Protein 1MTY (pdb70)

InterPro domains:
  IPR003430 Propane/methane/phenol/toluene hydroxylase [PF02332] (72-306)
  IPR009078 Ferritin-like superfamily [SSF47240] (7-388)
  IPR012078 Methane/phenol monooxygenase, hydroxylase component [PIRSF000040] (25-363)
  IPR012078 Methane/phenol monooxygenase, hydroxylase component [cd01058] (42-368)
  IPR012348 Ribonucleotide reductase-like [G3DSA:1.10.620.20] (6-389)
  IPR054956 Methane monooxygenase component A beta chain [NF045802] (4-389)

Radius of gyration: 40.79 Å; Cα contacts (8 Å, |Δi|>4): 3927; chains: 6; bounding box: 79×116×106 Å

CATH classification: 1.10.620.20

Structure (mmCIF, N/CA/C/O backbone):
data_1MTY
#
_entry.id   1MTY
#
_cell.length_a   61.700
_cell.length_b   109.600
_cell.length_c   330.200
_cell.angle_alpha   90.00
_cell.angle_beta   90.00
_cell.angle_gamma   90.00
#
_symmetry.space_group_name_H-M   'P 21 21 21'
#
loop_
_entity.id
_entity.type
_entity.pdbx_description
1 polymer 'METHANE MONOOXYGENASE HYDROXYLASE'
2 polymer 'METHANE MONOOXYGENASE HYDROXYLASE'
3 polymer 'METHANE MONOOXYGENASE HYDROXYLASE'
4 non-polymer 'FE (III) ION'
5 water water
#
loop_
_atom_site.group_PDB
_atom_site.id
_atom_site.type_symbol
_atom_site.label_atom_id
_atom_site.label_alt_id
_atom_site.label_comp_id
_atom_site.label_asym_id
_atom_site.label_entity_id
_atom_site.label_seq_id
_atom_site.pdbx_PDB_ins_code
_atom_site.Cartn_x
_atom_site.Cartn_y
_atom_site.Cartn_z
_atom_site.occupancy
_atom_site.B_iso_or_equiv
_atom_site.auth_seq_id
_atom_site.auth_comp_id
_atom_site.auth_asym_id
_atom_site.auth_atom_id
_atom_site.pdbx_PDB_model_num
ATOM 1 N N . ALA A 1 1 ? 27.932 44.697 14.280 1.00 33.42 15 ALA D N 1
ATOM 2 C CA . ALA A 1 1 ? 27.233 45.161 15.505 1.00 34.47 15 ALA D CA 1
ATOM 3 C C . ALA A 1 1 ? 26.527 43.993 16.187 1.00 35.88 15 ALA D C 1
ATOM 4 O O . ALA A 1 1 ? 26.930 42.829 16.044 1.00 34.92 15 ALA D O 1
ATOM 9 N N . ALA A 1 2 ? 25.462 44.294 16.916 1.00 37.15 16 ALA D N 1
ATOM 10 C CA . ALA A 1 2 ? 24.733 43.244 17.609 1.00 38.61 16 ALA D CA 1
ATOM 11 C C . ALA A 1 2 ? 23.593 42.514 16.939 1.00 38.53 16 ALA D C 1
ATOM 12 O O . ALA A 1 2 ? 22.949 42.982 16.002 1.00 38.39 16 ALA D O 1
ATOM 15 N N . ASN A 1 3 ? 23.335 41.368 17.550 1.00 40.14 17 ASN D N 1
ATOM 16 C CA . ASN A 1 3 ? 22.275 40.447 17.236 1.00 37.93 17 ASN D CA 1
ATOM 17 C C . ASN A 1 3 ? 22.409 39.503 18.423 1.00 36.82 17 ASN D C 1
ATOM 18 O O . ASN A 1 3 ? 23.310 38.673 18.447 1.00 36.78 17 ASN D O 1
ATOM 26 N N . ARG A 1 4 ? 21.597 39.782 19.446 1.00 35.31 18 ARG D N 1
ATOM 27 C CA . ARG A 1 4 ? 21.503 39.086 20.734 1.00 31.69 18 ARG D CA 1
ATOM 28 C C . ARG A 1 4 ? 21.920 40.020 21.879 1.00 29.49 18 ARG D C 1
ATOM 29 O O . ARG A 1 4 ? 22.854 40.813 21.757 1.00 30.73 18 ARG D O 1
ATOM 43 N N . ALA A 1 5 ? 21.183 39.944 22.980 1.00 25.56 19 ALA D N 1
ATOM 44 C CA . ALA A 1 5 ? 21.427 40.778 24.139 1.00 22.28 19 ALA D CA 1
ATOM 45 C C . ALA A 1 5 ? 22.727 40.427 24.831 1.00 19.94 19 ALA D C 1
ATOM 46 O O . ALA A 1 5 ? 23.186 39.288 24.754 1.00 20.82 19 ALA D O 1
ATOM 49 N N . PRO A 1 6 ? 23.382 41.425 25.447 1.00 17.75 20 PRO D N 1
ATOM 50 C CA . PRO A 1 6 ? 24.642 41.174 26.152 1.00 15.81 20 PRO D CA 1
ATOM 51 C C . PRO A 1 6 ? 24.315 40.253 27.313 1.00 14.20 20 PRO D C 1
ATOM 52 O O . PRO A 1 6 ? 23.362 40.495 28.057 1.00 12.82 20 PRO D O 1
ATOM 56 N N . THR A 1 7 ? 25.092 39.191 27.438 1.00 13.33 21 THR D N 1
ATOM 57 C CA . THR A 1 7 ? 24.866 38.195 28.477 1.00 13.65 21 THR D CA 1
ATOM 58 C C . THR A 1 7 ? 26.175 37.732 29.080 1.00 10.92 21 THR D C 1
ATOM 59 O O . THR A 1 7 ? 27.238 37.868 28.482 1.00 9.48 21 THR D O 1
ATOM 65 N N . SER A 1 8 ? 26.092 37.229 30.305 1.00 10.93 22 SER D N 1
ATOM 66 C CA . SER A 1 8 ? 27.254 36.702 30.983 1.00 10.95 22 SER D CA 1
ATOM 67 C C . SER A 1 8 ? 26.779 35.568 31.894 1.00 9.72 22 SER D C 1
ATOM 68 O O . SER A 1 8 ? 25.658 35.071 31.727 1.00 10.80 22 SER D O 1
ATOM 73 N N . VAL A 1 9 ? 27.641 35.125 32.809 1.00 9.50 23 VAL D N 1
ATOM 74 C CA . VAL A 1 9 ? 27.313 34.041 33.751 1.00 8.53 23 VAL D CA 1
ATOM 75 C C . VAL A 1 9 ? 27.907 34.451 35.098 1.00 8.25 23 VAL D C 1
ATOM 76 O O . VAL A 1 9 ? 29.041 34.916 35.150 1.00 7.92 23 VAL D O 1
ATOM 81 N N . ASN A 1 10 ? 27.137 34.282 36.175 1.00 9.66 24 ASN D N 1
ATOM 82 C CA . ASN A 1 10 ? 27.597 34.689 37.502 1.00 10.50 24 ASN D CA 1
ATOM 83 C C . ASN A 1 10 ? 28.019 33.498 38.370 1.00 10.19 24 ASN D C 1
ATOM 84 O O . ASN A 1 10 ? 27.836 32.339 37.983 1.00 11.57 24 ASN D O 1
ATOM 92 N N . ALA A 1 11 ? 28.595 33.791 39.529 1.00 9.24 25 ALA D N 1
ATOM 93 C CA . ALA A 1 11 ? 29.076 32.753 40.443 1.00 8.55 25 ALA D CA 1
ATOM 94 C C . ALA A 1 11 ? 28.055 31.667 40.749 1.00 8.02 25 ALA D C 1
ATOM 95 O O . ALA A 1 11 ? 28.362 30.477 40.641 1.00 6.86 25 ALA D O 1
ATOM 98 N N . GLN A 1 12 ? 26.845 32.084 41.106 1.00 8.38 26 GLN D N 1
ATOM 99 C CA . GLN A 1 12 ? 25.779 31.153 41.450 1.00 10.58 26 GLN D CA 1
ATOM 100 C C . GLN A 1 12 ? 25.374 30.227 40.291 1.00 9.70 26 GLN D C 1
ATOM 101 O O . GLN A 1 12 ? 25.111 29.034 40.487 1.00 8.63 26 GLN D O 1
ATOM 110 N N . GLU A 1 13 ? 25.380 30.746 39.072 1.00 9.03 27 GLU D N 1
ATOM 111 C CA . GLU A 1 13 ? 25.019 29.915 37.925 1.00 8.45 27 GLU D CA 1
ATOM 112 C C . GLU A 1 13 ? 26.060 28.811 37.717 1.00 7.65 27 GLU D C 1
ATOM 113 O O . GLU A 1 13 ? 25.726 27.694 37.315 1.00 10.68 27 GLU D O 1
ATOM 120 N N . VAL A 1 14 ? 27.311 29.100 38.059 1.00 8.72 28 VAL D N 1
ATOM 121 C CA . VAL A 1 14 ? 28.366 28.096 37.961 1.00 9.53 28 VAL D CA 1
ATOM 122 C C . VAL A 1 14 ? 28.300 27.178 39.196 1.00 10.82 28 VAL D C 1
ATOM 123 O O . VAL A 1 14 ? 28.473 25.950 39.102 1.00 11.06 28 VAL D O 1
ATOM 128 N N . HIS A 1 15 ? 28.018 27.775 40.354 1.00 10.15 29 HIS D N 1
ATOM 129 C CA . HIS A 1 15 ? 27.954 27.018 41.602 1.00 9.86 29 HIS D CA 1
ATOM 130 C C . HIS A 1 15 ? 26.878 25.919 41.589 1.00 9.85 29 HIS D C 1
ATOM 131 O O . HIS A 1 15 ? 27.020 24.875 42.242 1.00 10.37 29 HIS D O 1
ATOM 141 N N . ARG A 1 16 ? 25.800 26.165 40.853 1.00 10.12 30 ARG D N 1
ATOM 142 C CA . ARG A 1 16 ? 24.713 25.204 40.725 1.00 11.74 30 ARG D CA 1
ATOM 143 C C . ARG A 1 16 ? 25.238 23.801 40.369 1.00 10.05 30 ARG D C 1
ATOM 144 O O . ARG A 1 16 ? 24.685 22.797 40.799 1.00 11.03 30 ARG D O 1
ATOM 158 N N . TRP A 1 17 ? 26.326 23.737 39.615 1.00 10.48 31 TRP D N 1
ATOM 159 C CA . TRP A 1 17 ? 26.901 22.461 39.185 1.00 10.01 31 TRP D CA 1
ATOM 160 C C . TRP A 1 17 ? 28.161 22.040 39.920 1.00 9.94 31 TRP D C 1
ATOM 161 O O . TRP A 1 17 ? 28.727 20.988 39.613 1.00 8.41 31 TRP D O 1
ATOM 174 N N . LEU A 1 18 ? 28.586 22.820 40.914 1.00 10.34 32 LEU D N 1
ATOM 175 C CA . LEU A 1 18 ? 29.810 22.486 41.646 1.00 10.18 32 LEU D CA 1
ATOM 176 C C . LEU A 1 18 ? 29.768 21.166 42.439 1.00 9.29 32 LEU D C 1
ATOM 177 O O . LEU A 1 18 ? 30.755 20.435 42.474 1.00 9.59 32 LEU D O 1
ATOM 183 N N . GLN A 1 19 ? 28.644 20.853 43.076 1.00 8.18 33 GLN D N 1
ATOM 184 C CA . GLN A 1 19 ? 28.547 19.602 43.840 1.00 9.09 33 GLN D CA 1
ATOM 185 C C . GLN A 1 19 ? 28.891 18.373 42.977 1.00 10.39 33 GLN D C 1
ATOM 186 O O . GLN A 1 19 ? 29.479 17.401 43.471 1.00 8.65 33 GLN D O 1
ATOM 195 N N . SER A 1 20 ? 28.557 18.440 41.680 1.00 9.68 34 SER D N 1
ATOM 196 C CA . SER A 1 20 ? 28.811 17.336 40.760 1.00 10.19 34 SER D CA 1
ATOM 197 C C . SER A 1 20 ? 30.257 17.195 40.309 1.00 10.15 34 SER D C 1
ATOM 198 O O . SER A 1 20 ? 30.595 16.210 39.644 1.00 11.46 34 SER D O 1
ATOM 203 N N . PHE A 1 21 ? 31.111 18.155 40.660 1.00 7.51 35 PHE D N 1
ATOM 204 C CA . PHE A 1 21 ? 32.514 18.092 40.254 1.00 7.67 35 PHE D CA 1
ATOM 205 C C . PHE A 1 21 ? 33.269 16.884 40.828 1.00 8.47 35 PHE D C 1
ATOM 206 O O . PHE A 1 21 ? 34.195 16.380 40.205 1.00 9.20 35 PHE D O 1
ATOM 215 N N . ASN A 1 22 ? 32.916 16.450 42.036 1.00 10.19 36 ASN D N 1
ATOM 216 C CA . ASN A 1 22 ? 33.604 15.321 42.657 1.00 8.89 36 ASN D CA 1
ATOM 217 C C . ASN A 1 22 ? 33.001 14.031 42.086 1.00 7.68 36 ASN D C 1
ATOM 218 O O . ASN A 1 22 ? 31.807 13.985 41.780 1.00 8.99 36 ASN D O 1
ATOM 226 N N . TRP A 1 23 ? 33.833 13.010 41.915 1.00 6.83 37 TRP D N 1
ATOM 227 C CA . TRP A 1 23 ? 33.382 11.736 41.370 1.00 7.70 37 TRP D CA 1
ATOM 228 C C . TRP A 1 23 ? 33.848 10.578 42.239 1.00 9.72 37 TRP D C 1
ATOM 229 O O . TRP A 1 23 ? 34.785 10.724 43.038 1.00 8.83 37 TRP D O 1
ATOM 242 N N . ASP A 1 24 ? 33.225 9.417 42.015 1.00 11.98 38 ASP D N 1
ATOM 243 C CA . ASP A 1 24 ? 33.483 8.196 42.767 1.00 10.96 38 ASP D CA 1
ATOM 244 C C . ASP A 1 24 ? 34.656 7.330 42.338 1.00 10.80 38 ASP D C 1
ATOM 245 O O . ASP A 1 24 ? 34.832 7.039 41.157 1.00 10.15 38 ASP D O 1
ATOM 251 N N . PHE A 1 25 ? 35.489 6.972 43.315 1.00 10.15 39 PHE D N 1
ATOM 252 C CA . PHE A 1 25 ? 36.622 6.065 43.120 1.00 9.67 39 PHE D CA 1
ATOM 253 C C . PHE A 1 25 ? 36.956 5.496 44.479 1.00 11.05 39 PHE D C 1
ATOM 254 O O . PHE A 1 25 ? 36.746 6.164 45.484 1.00 12.00 39 PHE D O 1
ATOM 263 N N . LYS A 1 26 ? 37.390 4.244 44.514 1.00 11.43 40 LYS D N 1
ATOM 264 C CA . LYS A 1 26 ? 37.690 3.550 45.768 1.00 13.57 40 LYS D CA 1
ATOM 265 C C . LYS A 1 26 ? 38.432 4.343 46.847 1.00 13.14 40 LYS D C 1
ATOM 266 O O . LYS A 1 26 ? 37.996 4.382 48.008 1.00 12.41 40 LYS D O 1
ATOM 276 N N . ASN A 1 27 ? 39.533 4.985 46.477 1.00 10.80 41 ASN D N 1
ATOM 277 C CA . ASN A 1 27 ? 40.299 5.752 47.451 1.00 12.01 41 ASN D CA 1
ATOM 278 C C . ASN A 1 27 ? 39.918 7.216 47.632 1.00 9.43 41 ASN D C 1
ATOM 279 O O . ASN A 1 27 ? 40.713 8.004 48.140 1.00 9.73 41 ASN D O 1
ATOM 287 N N . ASN A 1 28 ? 38.711 7.595 47.215 1.00 9.32 42 ASN D N 1
ATOM 288 C CA . ASN A 1 28 ? 38.285 8.976 47.390 1.00 7.23 42 ASN D CA 1
ATOM 289 C C . ASN A 1 28 ? 37.792 9.092 48.826 1.00 7.49 42 ASN D C 1
ATOM 290 O O . ASN A 1 28 ? 36.592 8.946 49.112 1.00 8.04 42 ASN D O 1
ATOM 298 N N . ARG A 1 29 ? 38.731 9.361 49.717 1.00 6.45 43 ARG D N 1
ATOM 299 C CA . ARG A 1 29 ? 38.433 9.437 51.140 1.00 8.78 43 ARG D CA 1
ATOM 300 C C . ARG A 1 29 ? 39.449 10.349 51.788 1.00 8.59 43 ARG D C 1
ATOM 301 O O . ARG A 1 29 ? 40.511 10.607 51.209 1.00 8.83 43 ARG D O 1
ATOM 315 N N . THR A 1 30 ? 39.147 10.809 53.000 1.00 9.22 44 THR D N 1
ATOM 316 C CA . THR A 1 30 ? 40.067 11.697 53.701 1.00 8.16 44 THR D CA 1
ATOM 317 C C . THR A 1 30 ? 41.378 11.009 54.071 1.00 7.06 44 THR D C 1
ATOM 318 O O . THR A 1 30 ? 41.409 9.820 54.377 1.00 7.23 44 THR D O 1
ATOM 324 N N . LYS A 1 31 ? 42.459 11.778 54.075 1.00 5.09 45 LYS D N 1
ATOM 325 C CA . LYS A 1 31 ? 43.760 11.262 54.456 1.00 7.04 45 LYS D CA 1
ATOM 326 C C . LYS A 1 31 ? 44.011 11.372 55.970 1.00 6.01 45 LYS D C 1
ATOM 327 O O . LYS A 1 31 ? 45.035 10.916 56.459 1.00 7.98 45 LYS D O 1
ATOM 337 N N . TYR A 1 32 ? 43.088 11.997 56.683 1.00 7.04 46 TYR D N 1
ATOM 338 C CA . TYR A 1 32 ? 43.230 12.218 58.120 1.00 8.58 46 TYR D CA 1
ATOM 339 C C . TYR A 1 32 ? 42.366 11.327 58.993 1.00 8.59 46 TYR D C 1
ATOM 340 O O . TYR A 1 32 ? 41.207 11.048 58.668 1.00 9.60 46 TYR D O 1
ATOM 351 N N . ALA A 1 33 ? 42.946 10.910 60.119 1.00 8.94 47 ALA D N 1
ATOM 352 C CA . ALA A 1 33 ? 42.259 10.072 61.095 1.00 8.13 47 ALA D CA 1
ATOM 353 C C . ALA A 1 33 ? 41.083 10.875 61.665 1.00 9.00 47 ALA D C 1
ATOM 354 O O . ALA A 1 33 ? 41.231 12.044 62.026 1.00 8.42 47 ALA D O 1
ATOM 357 N N . THR A 1 34 ? 39.919 10.240 61.737 1.00 9.09 48 THR D N 1
ATOM 358 C CA . THR A 1 34 ? 38.721 10.870 62.257 1.00 8.34 48 THR D CA 1
ATOM 359 C C . THR A 1 34 ? 37.716 9.793 62.679 1.00 8.65 48 THR D C 1
ATOM 360 O O . THR A 1 34 ? 37.664 8.692 62.111 1.00 9.65 48 THR D O 1
ATOM 366 N N . LYS A 1 35 ? 36.923 10.130 63.690 1.00 9.02 49 LYS D N 1
ATOM 367 C CA . LYS A 1 35 ? 35.915 9.227 64.219 1.00 8.56 49 LYS D CA 1
ATOM 368 C C . LYS A 1 35 ? 34.604 9.436 63.485 1.00 9.14 49 LYS D C 1
ATOM 369 O O . LYS A 1 35 ? 33.711 8.598 63.564 1.00 9.12 49 LYS D O 1
ATOM 379 N N . TYR A 1 36 ? 34.526 10.522 62.724 1.00 8.88 50 TYR D N 1
ATOM 380 C CA . TYR A 1 36 ? 33.301 10.917 62.043 1.00 8.89 50 TYR D CA 1
ATOM 381 C C . TYR A 1 36 ? 33.234 10.696 60.531 1.00 10.57 50 TYR D C 1
ATOM 382 O O . TYR A 1 36 ? 34.226 10.366 59.882 1.00 10.55 50 TYR D O 1
ATOM 393 N N . LYS A 1 37 ? 32.042 10.904 59.987 1.00 12.64 51 LYS D N 1
ATOM 394 C CA . LYS A 1 37 ? 31.799 10.749 58.563 1.00 13.16 51 LYS D CA 1
ATOM 395 C C . LYS A 1 37 ? 31.023 11.962 58.076 1.00 12.09 51 LYS D C 1
ATOM 396 O O . LYS A 1 37 ? 29.866 12.149 58.458 1.00 12.98 51 LYS D O 1
ATOM 406 N N . MET A 1 38 ? 31.677 12.822 57.297 1.00 11.02 52 MET D N 1
ATOM 407 C CA . MET A 1 38 ? 31.028 14.008 56.746 1.00 10.25 52 MET D CA 1
ATOM 408 C C . MET A 1 38 ? 30.207 13.538 55.552 1.00 10.10 52 MET D C 1
ATOM 409 O O . MET A 1 38 ? 30.749 12.942 54.625 1.00 11.82 52 MET D O 1
ATOM 415 N N . ALA A 1 39 ? 28.899 13.754 55.618 1.00 11.21 53 ALA D N 1
ATOM 416 C CA . ALA A 1 39 ? 27.952 13.325 54.587 1.00 11.45 53 ALA D CA 1
ATOM 417 C C . ALA A 1 39 ? 28.350 13.888 53.231 1.00 12.30 53 ALA D C 1
ATOM 418 O O . ALA A 1 39 ? 28.582 15.091 53.099 1.00 10.39 53 ALA D O 1
ATOM 421 N N . ASN A 1 40 ? 28.373 13.043 52.208 1.00 12.44 54 ASN D N 1
ATOM 422 C CA . ASN A 1 40 ? 28.795 13.534 50.903 1.00 13.67 54 ASN D CA 1
ATOM 423 C C . ASN A 1 40 ? 27.836 14.432 50.119 1.00 13.62 54 ASN D C 1
ATOM 424 O O . ASN A 1 40 ? 28.192 14.917 49.040 1.00 15.44 54 ASN D O 1
ATOM 432 N N . GLU A 1 41 ? 26.636 14.665 50.640 1.00 12.34 55 GLU D N 1
ATOM 433 C CA . GLU A 1 41 ? 25.701 15.565 49.959 1.00 15.09 55 GLU D CA 1
ATOM 434 C C . GLU A 1 41 ? 25.592 16.891 50.719 1.00 13.93 55 GLU D C 1
ATOM 435 O O . GLU A 1 41 ? 24.696 17.702 50.458 1.00 14.24 55 GLU D O 1
ATOM 442 N N . THR A 1 42 ? 26.520 17.131 51.637 1.00 12.04 56 THR D N 1
ATOM 443 C CA . THR A 1 42 ? 26.501 18.372 52.410 1.00 12.57 56 THR D CA 1
ATOM 444 C C . THR A 1 42 ? 26.631 19.611 51.500 1.00 12.35 56 THR D C 1
ATOM 445 O O . THR A 1 42 ? 27.494 19.659 50.616 1.00 10.43 56 THR D O 1
ATOM 451 N N . LYS A 1 43 ? 25.742 20.584 51.693 1.00 13.01 57 LYS D N 1
ATOM 452 C CA . LYS A 1 43 ? 25.773 21.808 50.902 1.00 14.84 57 LYS D CA 1
ATOM 453 C C . LYS A 1 43 ? 26.450 22.947 51.676 1.00 15.58 57 LYS D C 1
ATOM 454 O O . LYS A 1 43 ? 26.753 22.803 52.865 1.00 16.87 57 LYS D O 1
ATOM 464 N N . GLU A 1 44 ? 26.771 24.037 50.992 1.00 13.36 58 GLU D N 1
ATOM 465 C CA . GLU A 1 44 ? 27.393 25.172 51.655 1.00 12.46 58 GLU D CA 1
ATOM 466 C C . GLU A 1 44 ? 26.488 26.383 51.501 1.00 13.19 58 GLU D C 1
ATOM 467 O O . GLU A 1 44 ? 25.707 26.462 50.553 1.00 13.50 58 GLU D O 1
ATOM 474 N N . GLN A 1 45 ? 26.592 27.332 52.419 1.00 13.98 59 GLN D N 1
ATOM 475 C CA . GLN A 1 45 ? 25.729 28.499 52.374 1.00 16.42 59 GLN D CA 1
ATOM 476 C C . GLN A 1 45 ? 26.049 29.568 51.328 1.00 15.58 59 GLN D C 1
ATOM 477 O O . GLN A 1 45 ? 25.135 30.133 50.727 1.00 16.09 59 GLN D O 1
ATOM 486 N N . PHE A 1 46 ? 27.329 29.832 51.098 1.00 14.38 60 PHE D N 1
ATOM 487 C CA . PHE A 1 46 ? 27.727 30.860 50.142 1.00 13.88 60 PHE D CA 1
ATOM 488 C C . PHE A 1 46 ? 28.115 30.261 48.804 1.00 13.66 60 PHE D C 1
ATOM 489 O O . PHE A 1 46 ? 29.090 29.504 48.697 1.00 13.47 60 PHE D O 1
ATOM 498 N N . LYS A 1 47 ? 27.330 30.602 47.786 1.00 11.53 61 LYS D N 1
ATOM 499 C CA . LYS A 1 47 ? 27.526 30.074 46.438 1.00 12.04 61 LYS D CA 1
ATOM 500 C C . LYS A 1 47 ? 28.598 30.816 45.641 1.00 11.58 61 LYS D C 1
ATOM 501 O O . LYS A 1 47 ? 28.323 31.499 44.648 1.00 11.32 61 LYS D O 1
ATOM 511 N N . LEU A 1 48 ? 29.845 30.590 46.045 1.00 10.59 62 LEU D N 1
ATOM 512 C CA . LEU A 1 48 ? 30.975 31.256 45.435 1.00 11.36 62 LEU D CA 1
ATOM 513 C C . LEU A 1 48 ? 31.857 30.425 44.554 1.00 11.53 62 LEU D C 1
ATOM 514 O O . LEU A 1 48 ? 31.899 29.191 44.669 1.00 10.62 62 LEU D O 1
ATOM 520 N N . ILE A 1 49 ? 32.524 31.126 43.635 1.00 10.17 63 ILE D N 1
ATOM 521 C CA . ILE A 1 49 ? 33.508 30.518 42.757 1.00 10.50 63 ILE D CA 1
ATOM 522 C C . ILE A 1 49 ? 34.766 31.356 42.985 1.00 8.66 63 ILE D C 1
ATOM 523 O O . ILE A 1 49 ? 34.677 32.480 43.488 1.00 7.52 63 ILE D O 1
ATOM 529 N N . ALA A 1 50 ? 35.922 30.802 42.634 1.00 7.98 64 ALA D N 1
ATOM 530 C CA . ALA A 1 50 ? 37.210 31.467 42.843 1.00 7.80 64 ALA D CA 1
ATOM 531 C C . ALA A 1 50 ? 37.307 32.917 42.382 1.00 8.75 64 ALA D C 1
ATOM 532 O O . ALA A 1 50 ? 37.828 33.779 43.123 1.00 7.15 64 ALA D O 1
ATOM 535 N N . LYS A 1 51 ? 36.789 33.202 41.187 1.00 6.70 65 LYS D N 1
ATOM 536 C CA . LYS A 1 51 ? 36.845 34.558 40.634 1.00 6.59 65 LYS D CA 1
ATOM 537 C C . LYS A 1 51 ? 36.063 35.582 41.473 1.00 6.80 65 LYS D C 1
ATOM 538 O O . LYS A 1 51 ? 36.570 36.662 41.807 1.00 5.81 65 LYS D O 1
ATOM 548 N N . GLU A 1 52 ? 34.818 35.238 41.798 1.00 7.08 66 GLU D N 1
ATOM 549 C CA . GLU A 1 52 ? 33.949 36.131 42.565 1.00 8.67 66 GLU D CA 1
ATOM 550 C C . GLU A 1 52 ? 34.488 36.330 43.990 1.00 8.37 66 GLU D C 1
ATOM 551 O O . GLU A 1 52 ? 34.405 37.438 44.539 1.00 8.51 66 GLU D O 1
ATOM 558 N N . TYR A 1 53 ? 35.053 35.265 44.563 1.00 7.06 67 TYR D N 1
ATOM 559 C CA . TYR A 1 53 ? 35.667 35.346 45.882 1.00 6.96 67 TYR D CA 1
ATOM 560 C C . TYR A 1 53 ? 36.755 36.416 45.833 1.00 6.34 67 TYR D C 1
ATOM 561 O O . TYR A 1 53 ? 36.817 37.302 46.685 1.00 6.52 67 TYR D O 1
ATOM 572 N N . ALA A 1 54 ? 37.641 36.309 44.845 1.00 7.46 68 ALA D N 1
ATOM 573 C CA . ALA A 1 54 ? 38.727 37.265 44.693 1.00 6.41 68 ALA D CA 1
ATOM 574 C C . ALA A 1 54 ? 38.214 38.696 44.559 1.00 6.52 68 ALA D C 1
ATOM 575 O O . ALA A 1 54 ? 38.741 39.596 45.195 1.00 6.66 68 ALA D O 1
ATOM 578 N N . ARG A 1 55 ? 37.178 38.911 43.750 1.00 7.44 69 ARG D N 1
ATOM 579 C CA . ARG A 1 55 ? 36.650 40.264 43.576 1.00 8.11 69 ARG D CA 1
ATOM 580 C C . ARG A 1 55 ? 36.109 40.826 44.888 1.00 9.36 69 ARG D C 1
ATOM 581 O O . ARG A 1 55 ? 36.362 41.987 45.205 1.00 8.35 69 ARG D O 1
ATOM 595 N N . MET A 1 56 ? 35.350 40.009 45.627 1.00 10.26 70 MET D N 1
ATOM 596 C CA . MET A 1 56 ? 34.766 40.433 46.905 1.00 10.66 70 MET D CA 1
ATOM 597 C C . MET A 1 56 ? 35.847 40.977 47.827 1.00 10.98 70 MET D C 1
ATOM 598 O O . MET A 1 56 ? 35.677 42.014 48.467 1.00 12.04 70 MET D O 1
ATOM 604 N N . GLU A 1 57 ? 36.930 40.224 47.952 1.00 9.48 71 GLU D N 1
ATOM 605 C CA . GLU A 1 57 ? 38.015 40.612 48.838 1.00 9.45 71 GLU D CA 1
ATOM 606 C C . GLU A 1 57 ? 38.854 41.767 48.303 1.00 8.03 71 GLU D C 1
ATOM 607 O O . GLU A 1 57 ? 39.333 42.605 49.075 1.00 8.57 71 GLU D O 1
ATOM 614 N N . ALA A 1 58 ? 39.044 41.814 46.987 1.00 6.18 72 ALA D N 1
ATOM 615 C CA . ALA A 1 58 ? 39.817 42.893 46.373 1.00 5.93 72 ALA D CA 1
ATOM 616 C C . ALA A 1 58 ? 39.171 44.262 46.680 1.00 5.91 72 ALA D C 1
ATOM 617 O O . ALA A 1 58 ? 39.857 45.254 46.945 1.00 7.89 72 ALA D O 1
ATOM 620 N N . VAL A 1 59 ? 37.849 44.314 46.642 1.00 7.77 73 VAL D N 1
ATOM 621 C CA . VAL A 1 59 ? 37.136 45.557 46.913 1.00 8.57 73 VAL D CA 1
ATOM 622 C C . VAL A 1 59 ? 37.424 45.991 48.351 1.00 8.29 73 VAL D C 1
ATOM 623 O O . VAL A 1 59 ? 37.728 47.161 48.620 1.00 7.44 73 VAL D O 1
ATOM 628 N N . LYS A 1 60 ? 37.419 45.022 49.261 1.00 8.66 74 LYS D N 1
ATOM 629 C CA . LYS A 1 60 ? 37.684 45.304 50.683 1.00 7.40 74 LYS D CA 1
ATOM 630 C C . LYS A 1 60 ? 39.102 45.830 50.886 1.00 6.95 74 LYS D C 1
ATOM 631 O O . LYS A 1 60 ? 39.321 46.802 51.602 1.00 7.57 74 LYS D O 1
ATOM 641 N N . ASP A 1 61 ? 40.062 45.170 50.252 1.00 5.86 75 ASP D N 1
ATOM 642 C CA . ASP A 1 61 ? 41.464 45.552 50.315 1.00 5.53 75 ASP D CA 1
ATOM 643 C C . ASP A 1 61 ? 41.696 46.985 49.838 1.00 7.62 75 ASP D C 1
ATOM 644 O O . ASP A 1 61 ? 42.409 47.740 50.508 1.00 7.98 75 ASP D O 1
ATOM 650 N N . GLU A 1 62 ? 41.148 47.365 48.677 1.00 8.54 76 GLU D N 1
ATOM 651 C CA . GLU A 1 62 ? 41.379 48.729 48.186 1.00 9.93 76 GLU D CA 1
ATOM 652 C C . GLU A 1 62 ? 40.912 49.796 49.155 1.00 9.83 76 GLU D C 1
ATOM 653 O O . GLU A 1 62 ? 41.625 50.778 49.363 1.00 10.74 76 GLU D O 1
ATOM 660 N N . ARG A 1 63 ? 39.773 49.563 49.804 1.00 10.10 77 ARG D N 1
ATOM 661 C CA . ARG A 1 63 ? 39.220 50.480 50.819 1.00 13.74 77 ARG D CA 1
ATOM 662 C C . ARG A 1 63 ? 40.214 50.605 51.977 1.00 11.36 77 ARG D C 1
ATOM 663 O O . ARG A 1 63 ? 40.640 51.698 52.347 1.00 11.25 77 ARG D O 1
ATOM 677 N N . GLN A 1 64 ? 40.561 49.452 52.550 1.00 10.64 78 GLN D N 1
ATOM 678 C CA . GLN A 1 64 ? 41.463 49.358 53.693 1.00 9.40 78 GLN D CA 1
ATOM 679 C C . GLN A 1 64 ? 42.838 49.978 53.447 1.00 9.85 78 GLN D C 1
ATOM 680 O O . GLN A 1 64 ? 43.281 50.859 54.198 1.00 7.99 78 GLN D O 1
ATOM 689 N N . PHE A 1 65 ? 43.524 49.514 52.408 1.00 9.10 79 PHE D N 1
ATOM 690 C CA . PHE A 1 65 ? 44.843 50.047 52.097 1.00 9.64 79 PHE D CA 1
ATOM 691 C C . PHE A 1 65 ? 44.808 51.523 51.686 1.00 10.38 79 PHE D C 1
ATOM 692 O O . PHE A 1 65 ? 45.794 52.244 51.881 1.00 9.32 79 PHE D O 1
ATOM 701 N N . GLY A 1 66 ? 43.669 51.962 51.139 1.00 10.18 80 GLY D N 1
ATOM 702 C CA . GLY A 1 66 ? 43.503 53.357 50.768 1.00 10.76 80 GLY D CA 1
ATOM 703 C C . GLY A 1 66 ? 43.508 54.181 52.047 1.00 11.00 80 GLY D C 1
ATOM 704 O O . GLY A 1 66 ? 44.254 55.154 52.168 1.00 11.23 80 GLY D O 1
ATOM 706 N N . SER A 1 67 ? 42.696 53.774 53.023 1.00 11.90 81 SER D N 1
ATOM 707 C CA . SER A 1 67 ? 42.651 54.461 54.307 1.00 12.78 81 SER D CA 1
ATOM 708 C C . SER A 1 67 ? 44.040 54.518 54.945 1.00 13.87 81 SER D C 1
ATOM 709 O O . SER A 1 67 ? 44.528 55.599 55.298 1.00 13.71 81 SER D O 1
ATOM 714 N N . LEU A 1 68 ? 44.683 53.361 55.079 1.00 13.24 82 LEU D N 1
ATOM 715 C CA . LEU A 1 68 ? 46.010 53.302 55.694 1.00 13.90 82 LEU D CA 1
ATOM 716 C C . LEU A 1 68 ? 47.055 54.192 55.036 1.00 12.87 82 LEU D C 1
ATOM 717 O O . LEU A 1 68 ? 47.774 54.920 55.708 1.00 11.82 82 LEU D O 1
ATOM 723 N N . GLN A 1 69 ? 47.168 54.084 53.718 1.00 13.07 83 GLN D N 1
ATOM 724 C CA . GLN A 1 69 ? 48.165 54.843 52.972 1.00 14.40 83 GLN D CA 1
ATOM 725 C C . GLN A 1 69 ? 47.872 56.326 52.808 1.00 12.44 83 GLN D C 1
ATOM 726 O O . GLN A 1 69 ? 48.796 57.144 52.828 1.00 12.25 83 GLN D O 1
ATOM 735 N N . VAL A 1 70 ? 46.604 56.676 52.657 1.00 10.28 84 VAL D N 1
ATOM 736 C CA . VAL A 1 70 ? 46.257 58.069 52.459 1.00 13.67 84 VAL D CA 1
ATOM 737 C C . VAL A 1 70 ? 45.914 58.830 53.748 1.00 10.89 84 VAL D C 1
ATOM 738 O O . VAL A 1 70 ? 46.824 59.294 54.450 1.00 10.41 84 VAL D O 1
ATOM 743 N N . ALA A 1 71 ? 44.632 58.921 54.084 1.00 9.94 85 ALA D N 1
ATOM 744 C CA . ALA A 1 71 ? 44.205 59.692 55.248 1.00 9.92 85 ALA D CA 1
ATOM 745 C C . ALA A 1 71 ? 44.876 59.385 56.578 1.00 11.18 85 ALA D C 1
ATOM 746 O O . ALA A 1 71 ? 45.341 60.303 57.258 1.00 8.82 85 ALA D O 1
ATOM 749 N N . LEU A 1 72 ? 44.962 58.106 56.936 1.00 10.04 86 LEU D N 1
ATOM 750 C CA . LEU A 1 72 ? 45.544 57.748 58.229 1.00 9.89 86 LEU D CA 1
ATOM 751 C C . LEU A 1 72 ? 47.006 58.150 58.352 1.00 8.83 86 LEU D C 1
ATOM 752 O O . LEU A 1 72 ? 47.451 58.584 59.410 1.00 8.20 86 LEU D O 1
ATOM 758 N N . THR A 1 73 ? 47.755 58.005 57.267 1.00 8.10 87 THR D N 1
ATOM 759 C CA . THR A 1 73 ? 49.150 58.406 57.274 1.00 9.19 87 THR D CA 1
ATOM 760 C C . THR A 1 73 ? 49.237 59.944 57.336 1.00 10.50 87 THR D C 1
ATOM 761 O O . THR A 1 73 ? 50.048 60.497 58.095 1.00 10.34 87 THR D O 1
ATOM 767 N N . ARG A 1 74 ? 48.373 60.633 56.585 1.00 10.15 88 ARG D N 1
ATOM 768 C CA . ARG A 1 74 ? 48.364 62.097 56.597 1.00 9.89 88 ARG D CA 1
ATOM 769 C C . ARG A 1 74 ? 48.048 62.598 58.016 1.00 11.00 88 ARG D C 1
ATOM 770 O O . ARG A 1 74 ? 48.559 63.636 58.439 1.00 11.84 88 ARG D O 1
ATOM 784 N N . LEU A 1 75 ? 47.228 61.830 58.736 1.00 10.87 89 LEU D N 1
ATOM 785 C CA . LEU A 1 75 ? 46.812 62.120 60.109 1.00 11.96 89 LEU D CA 1
ATOM 786 C C . LEU A 1 75 ? 47.823 61.676 61.170 1.00 12.01 89 LEU D C 1
ATOM 787 O O . LEU A 1 75 ? 47.602 61.900 62.366 1.00 11.42 89 LEU D O 1
ATOM 793 N N . ASN A 1 76 ? 48.903 61.021 60.739 1.00 11.51 90 ASN D N 1
ATOM 794 C CA . ASN A 1 76 ? 49.948 60.528 61.642 1.00 10.25 90 ASN D CA 1
ATOM 795 C C . ASN A 1 76 ? 49.297 59.569 62.672 1.00 11.52 90 ASN D C 1
ATOM 796 O O . ASN A 1 76 ? 49.702 59.488 63.844 1.00 9.71 90 ASN D O 1
ATOM 804 N N . ALA A 1 77 ? 48.294 58.824 62.203 1.00 11.16 91 ALA D N 1
ATOM 805 C CA . ALA A 1 77 ? 47.557 57.866 63.026 1.00 8.84 91 ALA D CA 1
ATOM 806 C C . ALA A 1 77 ? 48.427 56.759 63.629 1.00 10.53 91 ALA D C 1
ATOM 807 O O . ALA A 1 77 ? 48.042 56.104 64.620 1.00 10.70 91 ALA D O 1
ATOM 810 N N . GLY A 1 78 ? 49.583 56.505 63.030 1.00 9.16 92 GLY D N 1
ATOM 811 C CA . GLY A 1 78 ? 50.441 55.475 63.577 1.00 10.32 92 GLY D CA 1
ATOM 812 C C . GLY A 1 78 ? 51.100 55.923 64.872 1.00 11.99 92 GLY D C 1
ATOM 813 O O . GLY A 1 78 ? 51.531 55.098 65.682 1.00 13.11 92 GLY D O 1
ATOM 815 N N . VAL A 1 79 ? 51.157 57.232 65.082 1.00 10.08 93 VAL D N 1
ATOM 816 C CA . VAL A 1 79 ? 51.808 57.798 66.255 1.00 12.32 93 VAL D CA 1
ATOM 817 C C . VAL A 1 79 ? 50.909 58.220 67.423 1.00 12.54 93 VAL D C 1
ATOM 818 O O . VAL A 1 79 ? 51.226 57.955 68.588 1.00 13.76 93 VAL D O 1
ATOM 823 N N . ARG A 1 80 ? 49.805 58.891 67.100 1.00 10.79 94 ARG D N 1
ATOM 824 C CA . ARG A 1 80 ? 48.888 59.465 68.096 1.00 9.39 94 ARG D CA 1
ATOM 825 C C . ARG A 1 80 ? 47.989 58.461 68.819 1.00 8.63 94 ARG D C 1
ATOM 826 O O . ARG A 1 80 ? 46.776 58.654 68.940 1.00 8.64 94 ARG D O 1
ATOM 840 N N . VAL A 1 81 ? 48.641 57.458 69.401 1.00 9.73 95 VAL D N 1
ATOM 841 C CA . VAL A 1 81 ? 48.000 56.358 70.113 1.00 9.79 95 VAL D CA 1
ATOM 842 C C . VAL A 1 81 ? 48.641 56.273 71.493 1.00 10.21 95 VAL D C 1
ATOM 843 O O . VAL A 1 81 ? 49.823 56.565 71.641 1.00 9.95 95 VAL D O 1
ATOM 848 N N . HIS A 1 82 ? 47.873 55.871 72.502 1.00 11.77 96 HIS D N 1
ATOM 849 C CA . HIS A 1 82 ? 48.420 55.788 73.857 1.00 10.29 96 HIS D CA 1
ATOM 850 C C . HIS A 1 82 ? 49.519 54.763 73.865 1.00 8.78 96 HIS D C 1
ATOM 851 O O . HIS A 1 82 ? 49.359 53.677 73.308 1.00 8.76 96 HIS D O 1
ATOM 861 N N . PRO A 1 83 ? 50.653 55.089 74.501 1.00 7.84 97 PRO D N 1
ATOM 862 C CA . PRO A 1 83 ? 51.803 54.196 74.602 1.00 7.98 97 PRO D CA 1
ATOM 863 C C . PRO A 1 83 ? 51.430 52.757 74.992 1.00 8.66 97 PRO D C 1
ATOM 864 O O . PRO A 1 83 ? 51.905 51.799 74.384 1.00 8.94 97 PRO D O 1
ATOM 868 N N . LYS A 1 84 ? 50.572 52.605 75.999 1.00 8.36 98 LYS D N 1
ATOM 869 C CA . LYS A 1 84 ? 50.167 51.266 76.449 1.00 11.55 98 LYS D CA 1
ATOM 870 C C . LYS A 1 84 ? 49.494 50.467 75.346 1.00 11.49 98 LYS D C 1
ATOM 871 O O . LYS A 1 84 ? 49.743 49.261 75.204 1.00 12.90 98 LYS D O 1
ATOM 881 N N . TRP A 1 85 ? 48.682 51.151 74.544 1.00 11.02 99 TRP D N 1
ATOM 882 C CA . TRP A 1 85 ? 47.980 50.488 73.457 1.00 10.05 99 TRP D CA 1
ATOM 883 C C . TRP A 1 85 ? 48.935 50.126 72.323 1.00 9.34 99 TRP D C 1
ATOM 884 O O . TRP A 1 85 ? 48.746 49.116 71.647 1.00 9.24 99 TRP D O 1
ATOM 897 N N . ASN A 1 86 ? 49.955 50.947 72.113 1.00 8.22 100 ASN D N 1
ATOM 898 C CA . ASN A 1 86 ? 50.941 50.647 71.086 1.00 7.87 100 ASN D CA 1
ATOM 899 C C . ASN A 1 86 ? 51.555 49.291 71.403 1.00 7.55 100 ASN D C 1
ATOM 900 O O . ASN A 1 86 ? 51.785 48.459 70.522 1.00 5.91 100 ASN D O 1
ATOM 908 N N . GLU A 1 87 ? 51.814 49.073 72.686 1.00 6.87 101 GLU D N 1
ATOM 909 C CA . GLU A 1 87 ? 52.409 47.833 73.157 1.00 6.93 101 GLU D CA 1
ATOM 910 C C . GLU A 1 87 ? 51.445 46.669 73.059 1.00 7.76 101 GLU D C 1
ATOM 911 O O . GLU A 1 87 ? 51.792 45.590 72.563 1.00 8.53 101 GLU D O 1
ATOM 918 N N . THR A 1 88 ? 50.210 46.905 73.484 1.00 8.34 102 THR D N 1
ATOM 919 C CA . THR A 1 88 ? 49.176 45.879 73.432 1.00 8.28 102 THR D CA 1
ATOM 920 C C . THR A 1 88 ? 49.011 45.329 72.023 1.00 9.61 102 THR D C 1
ATOM 921 O O . THR A 1 88 ? 48.897 44.113 71.834 1.00 10.93 102 THR D O 1
ATOM 927 N N . MET A 1 89 ? 49.057 46.207 71.028 1.00 8.08 103 MET D N 1
ATOM 928 C CA . MET A 1 89 ? 48.898 45.762 69.647 1.00 8.14 103 MET D CA 1
ATOM 929 C C . MET A 1 89 ? 50.046 44.888 69.134 1.00 8.44 103 MET D C 1
ATOM 930 O O . MET A 1 89 ? 49.885 44.180 68.121 1.00 9.05 103 MET D O 1
ATOM 936 N N . LYS A 1 90 ? 51.213 44.952 69.776 1.00 6.66 104 LYS D N 1
ATOM 937 C CA . LYS A 1 90 ? 52.321 44.077 69.353 1.00 6.49 104 LYS D CA 1
ATOM 938 C C . LYS A 1 90 ? 51.866 42.652 69.620 1.00 7.24 104 LYS D C 1
ATOM 939 O O . LYS A 1 90 ? 52.033 41.757 68.797 1.00 8.43 104 LYS D O 1
ATOM 949 N N . VAL A 1 91 ? 51.220 42.466 70.765 1.00 7.91 105 VAL D N 1
ATOM 950 C CA . VAL A 1 91 ? 50.727 41.160 71.164 1.00 8.10 105 VAL D CA 1
ATOM 951 C C . VAL A 1 91 ? 49.438 40.787 70.461 1.00 8.11 105 VAL D C 1
ATOM 952 O O . VAL A 1 91 ? 49.324 39.692 69.903 1.00 8.76 105 VAL D O 1
ATOM 957 N N . VAL A 1 92 ? 48.479 41.703 70.453 1.00 6.11 106 VAL D N 1
ATOM 958 C CA . VAL A 1 92 ? 47.202 41.405 69.836 1.00 8.31 106 VAL D CA 1
ATOM 959 C C . VAL A 1 92 ? 47.318 41.055 68.351 1.00 7.54 106 VAL D C 1
ATOM 960 O O . VAL A 1 92 ? 46.797 40.030 67.928 1.00 6.75 106 VAL D O 1
ATOM 965 N N . SER A 1 93 ? 48.083 41.836 67.594 1.00 7.11 107 SER D N 1
ATOM 966 C CA . SER A 1 93 ? 48.182 41.561 66.168 1.00 7.47 107 SER D CA 1
ATOM 967 C C . SER A 1 93 ? 49.055 40.352 65.824 1.00 7.88 107 SER D C 1
ATOM 968 O O . SER A 1 93 ? 48.677 39.543 64.971 1.00 7.00 107 SER D O 1
ATOM 973 N N . ASN A 1 94 ? 50.192 40.193 66.497 1.00 7.55 108 ASN D N 1
ATOM 974 C CA . ASN A 1 94 ? 51.046 39.057 66.197 1.00 7.86 108 ASN D CA 1
ATOM 975 C C . ASN A 1 94 ? 50.479 37.725 66.685 1.00 8.85 108 ASN D C 1
ATOM 976 O O . ASN A 1 94 ? 50.578 36.710 65.978 1.00 6.85 108 ASN D O 1
ATOM 984 N N . PHE A 1 95 ? 49.892 37.724 67.885 1.00 7.23 109 PHE D N 1
ATOM 985 C CA . PHE A 1 95 ? 49.287 36.513 68.417 1.00 5.82 109 PHE D CA 1
ATOM 986 C C . PHE A 1 95 ? 48.103 36.140 67.550 1.00 5.70 109 PHE D C 1
ATOM 987 O O . PHE A 1 95 ? 47.936 34.979 67.215 1.00 6.79 109 PHE D O 1
ATOM 996 N N . LEU A 1 96 ? 47.284 37.113 67.158 1.00 7.56 110 LEU D N 1
ATOM 997 C CA . LEU A 1 96 ? 46.141 36.803 66.303 1.00 8.74 110 LEU D CA 1
ATOM 998 C C . LEU A 1 96 ? 46.664 36.319 64.938 1.00 8.48 110 LEU D C 1
ATOM 999 O O . LEU A 1 96 ? 46.082 35.428 64.312 1.00 7.83 110 LEU D O 1
ATOM 1005 N N . GLU A 1 97 ? 47.792 36.862 64.511 1.00 7.47 111 GLU D N 1
ATOM 1006 C CA . GLU A 1 97 ? 48.391 36.448 63.243 1.00 8.32 111 GLU D CA 1
ATOM 1007 C C . GLU A 1 97 ? 48.648 34.947 63.177 1.00 6.80 111 GLU D C 1
ATOM 1008 O O . GLU A 1 97 ? 48.388 34.310 62.148 1.00 6.58 111 GLU D O 1
ATOM 1015 N N . VAL A 1 98 ? 49.162 34.366 64.259 1.00 6.61 112 VAL D N 1
ATOM 1016 C CA . VAL A 1 98 ? 49.438 32.929 64.222 1.00 4.89 112 VAL D CA 1
ATOM 1017 C C . VAL A 1 98 ? 48.136 32.143 64.167 1.00 4.56 112 VAL D C 1
ATOM 1018 O O . VAL A 1 98 ? 48.088 31.045 63.589 1.00 5.30 112 VAL D O 1
ATOM 1023 N N . GLY A 1 99 ? 47.079 32.722 64.738 1.00 5.52 113 GLY D N 1
ATOM 1024 C CA . GLY A 1 99 ? 45.775 32.084 64.704 1.00 6.46 113 GLY D CA 1
ATOM 1025 C C . GLY A 1 99 ? 45.273 32.039 63.269 1.00 7.70 113 GLY D C 1
ATOM 1026 O O . GLY A 1 99 ? 44.759 31.025 62.803 1.00 8.76 113 GLY D O 1
ATOM 1028 N N . GLU A 1 100 ? 45.383 33.163 62.581 1.00 6.35 114 GLU D N 1
ATOM 1029 C CA . GLU A 1 100 ? 44.963 33.236 61.187 1.00 6.84 114 GLU D CA 1
ATOM 1030 C C . GLU A 1 100 ? 45.804 32.236 60.381 1.00 5.36 114 GLU D C 1
ATOM 1031 O O . GLU A 1 100 ? 45.282 31.446 59.575 1.00 6.11 114 GLU D O 1
ATOM 1038 N N . TYR A 1 101 ? 47.104 32.240 60.634 1.00 4.30 115 TYR D N 1
ATOM 1039 C CA . TYR A 1 101 ? 48.021 31.362 59.923 1.00 4.31 115 TYR D CA 1
ATOM 1040 C C . TYR A 1 101 ? 47.685 29.878 60.067 1.00 7.90 115 TYR D C 1
ATOM 1041 O O . TYR A 1 101 ? 47.541 29.153 59.065 1.00 7.11 115 TYR D O 1
ATOM 1052 N N . ASN A 1 102 ? 47.605 29.398 61.307 1.00 7.04 116 ASN D N 1
ATOM 1053 C CA . ASN A 1 102 ? 47.274 27.997 61.514 1.00 5.83 116 ASN D CA 1
ATOM 1054 C C . ASN A 1 102 ? 45.887 27.660 61.016 1.00 5.74 116 ASN D C 1
ATOM 1055 O O . ASN A 1 102 ? 45.619 26.519 60.654 1.00 5.66 116 ASN D O 1
ATOM 1063 N N . ALA A 1 103 ? 45.007 28.652 60.975 1.00 5.59 117 ALA D N 1
ATOM 1064 C CA . ALA A 1 103 ? 43.652 28.441 60.479 1.00 4.48 117 ALA D CA 1
ATOM 1065 C C . ALA A 1 103 ? 43.695 28.080 58.991 1.00 6.34 117 ALA D C 1
ATOM 1066 O O . ALA A 1 103 ? 42.775 27.441 58.493 1.00 8.28 117 ALA D O 1
ATOM 1069 N N . ILE A 1 104 ? 44.734 28.528 58.276 1.00 5.62 118 ILE D N 1
ATOM 1070 C CA . ILE A 1 104 ? 44.881 28.197 56.840 1.00 6.35 118 ILE D CA 1
ATOM 1071 C C . ILE A 1 104 ? 45.045 26.690 56.718 1.00 6.73 118 ILE D C 1
ATOM 1072 O O . ILE A 1 104 ? 44.400 26.052 55.892 1.00 7.81 118 ILE D O 1
ATOM 1078 N N . ALA A 1 105 ? 45.960 26.141 57.515 1.00 6.93 119 ALA D N 1
ATOM 1079 C CA . ALA A 1 105 ? 46.252 24.711 57.519 1.00 6.55 119 ALA D CA 1
ATOM 1080 C C . ALA A 1 105 ? 45.060 23.910 58.047 1.00 6.86 119 ALA D C 1
ATOM 1081 O O . ALA A 1 105 ? 44.748 22.822 57.534 1.00 6.11 119 ALA D O 1
ATOM 1084 N N . ALA A 1 106 ? 44.364 24.471 59.041 1.00 7.47 120 ALA D N 1
ATOM 1085 C CA . ALA A 1 106 ? 43.194 23.822 59.626 1.00 7.48 120 ALA D CA 1
ATOM 1086 C C . ALA A 1 106 ? 42.100 23.626 58.585 1.00 8.58 120 ALA D C 1
ATOM 1087 O O . ALA A 1 106 ? 41.487 22.548 58.498 1.00 8.35 120 ALA D O 1
ATOM 1090 N N . THR A 1 107 ? 41.873 24.658 57.772 1.00 7.41 121 THR D N 1
ATOM 1091 C CA . THR A 1 107 ? 40.847 24.577 56.752 1.00 8.43 121 THR D CA 1
ATOM 1092 C C . THR A 1 107 ? 41.311 23.720 55.579 1.00 7.11 121 THR D C 1
ATOM 1093 O O . THR A 1 107 ? 40.494 23.121 54.878 1.00 8.66 121 THR D O 1
ATOM 1099 N N . GLY A 1 108 ? 42.623 23.568 55.433 1.00 7.23 122 GLY D N 1
ATOM 1100 C CA . GLY A 1 108 ? 43.139 22.681 54.403 1.00 7.98 122 GLY D CA 1
ATOM 1101 C C . GLY A 1 108 ? 42.783 21.254 54.809 1.00 8.96 122 GLY D C 1
ATOM 1102 O O . GLY A 1 108 ? 42.328 20.428 54.002 1.00 8.74 122 GLY D O 1
ATOM 1104 N N . MET A 1 109 ? 42.958 20.969 56.100 1.00 9.25 123 MET D N 1
ATOM 1105 C CA . MET A 1 109 ? 42.656 19.654 56.680 1.00 9.28 123 MET D CA 1
ATOM 1106 C C . MET A 1 109 ? 41.172 19.370 56.574 1.00 6.82 123 MET D C 1
ATOM 1107 O O . MET A 1 109 ? 40.756 18.232 56.356 1.00 8.66 123 MET D O 1
ATOM 1113 N N . LEU A 1 110 ? 40.370 20.412 56.763 1.00 7.32 124 LEU D N 1
ATOM 1114 C CA . LEU A 1 110 ? 38.918 20.287 56.701 1.00 7.15 124 LEU D CA 1
ATOM 1115 C C . LEU A 1 110 ? 38.454 20.080 55.259 1.00 7.39 124 LEU D C 1
ATOM 1116 O O . LEU A 1 110 ? 37.577 19.271 54.991 1.00 8.58 124 LEU D O 1
ATOM 1122 N N . TRP A 1 111 ? 39.077 20.793 54.334 1.00 8.00 125 TRP D N 1
ATOM 1123 C CA . TRP A 1 111 ? 38.786 20.642 52.907 1.00 6.99 125 TRP D CA 1
ATOM 1124 C C . TRP A 1 111 ? 39.096 19.162 52.545 1.00 7.12 125 TRP D C 1
ATOM 1125 O O . TRP A 1 111 ? 38.330 18.504 51.853 1.00 6.15 125 TRP D O 1
ATOM 1138 N N . ASP A 1 112 ? 40.167 18.602 53.100 1.00 7.91 126 ASP D N 1
ATOM 1139 C CA . ASP A 1 112 ? 40.499 17.210 52.819 1.00 7.16 126 ASP D CA 1
ATOM 1140 C C . ASP A 1 112 ? 39.445 16.275 53.454 1.00 8.29 126 ASP D C 1
ATOM 1141 O O . ASP A 1 112 ? 39.112 15.233 52.888 1.00 8.69 126 ASP D O 1
ATOM 1147 N N . SER A 1 113 ? 38.898 16.658 54.608 1.00 7.13 127 SER D N 1
ATOM 1148 C CA . SER A 1 113 ? 37.900 15.838 55.298 1.00 7.67 127 SER D CA 1
ATOM 1149 C C . SER A 1 113 ? 36.557 15.779 54.601 1.00 7.59 127 SER D C 1
ATOM 1150 O O . SER A 1 113 ? 35.936 14.719 54.492 1.00 9.67 127 SER D O 1
ATOM 1155 N N . ALA A 1 114 ? 36.089 16.933 54.165 1.00 7.90 128 ALA D N 1
ATOM 1156 C CA . ALA A 1 114 ? 34.814 17.051 53.483 1.00 7.24 128 ALA D CA 1
ATOM 1157 C C . ALA A 1 114 ? 34.807 16.197 52.216 1.00 7.96 128 ALA D C 1
ATOM 1158 O O . ALA A 1 114 ? 35.810 16.129 51.501 1.00 7.06 128 ALA D O 1
ATOM 1161 N N . GLN A 1 115 ? 33.710 15.482 51.999 1.00 8.37 129 GLN D N 1
ATOM 1162 C CA . GLN A 1 115 ? 33.581 14.641 50.813 1.00 9.89 129 GLN D CA 1
ATOM 1163 C C . GLN A 1 115 ? 32.689 15.294 49.763 1.00 10.37 129 GLN D C 1
ATOM 1164 O O . GLN A 1 115 ? 32.825 15.026 48.570 1.00 12.39 129 GLN D O 1
ATOM 1173 N N . ALA A 1 116 ? 31.796 16.167 50.210 1.00 10.63 130 ALA D N 1
ATOM 1174 C CA . ALA A 1 116 ? 30.914 16.907 49.301 1.00 9.47 130 ALA D CA 1
ATOM 1175 C C . ALA A 1 116 ? 31.734 18.065 48.730 1.00 8.11 130 ALA D C 1
ATOM 1176 O O . ALA A 1 116 ? 32.399 18.788 49.469 1.00 8.93 130 ALA D O 1
ATOM 1179 N N . ALA A 1 117 ? 31.690 18.231 47.414 1.00 9.75 131 ALA D N 1
ATOM 1180 C CA . ALA A 1 117 ? 32.404 19.311 46.740 1.00 9.38 131 ALA D CA 1
ATOM 1181 C C . ALA A 1 117 ? 32.029 20.673 47.345 1.00 9.04 131 ALA D C 1
ATOM 1182 O O . ALA A 1 117 ? 32.889 21.524 47.565 1.00 9.38 131 ALA D O 1
ATOM 1185 N N . GLU A 1 118 ? 30.752 20.876 47.633 1.00 8.26 132 GLU D N 1
ATOM 1186 C CA . GLU A 1 118 ? 30.309 22.149 48.202 1.00 8.94 132 GLU D CA 1
ATOM 1187 C C . GLU A 1 118 ? 30.917 22.419 49.577 1.00 9.82 132 GLU D C 1
ATOM 1188 O O . GLU A 1 118 ? 31.373 23.539 49.864 1.00 8.20 132 GLU D O 1
ATOM 1195 N N . GLN A 1 119 ? 30.950 21.389 50.416 1.00 9.90 133 GLN D N 1
ATOM 1196 C CA . GLN A 1 119 ? 31.517 21.546 51.745 1.00 10.68 133 GLN D CA 1
ATOM 1197 C C . GLN A 1 119 ? 33.008 21.858 51.611 1.00 9.73 133 GLN D C 1
ATOM 1198 O O . GLN A 1 119 ? 33.514 22.764 52.272 1.00 8.47 133 GLN D O 1
ATOM 1207 N N . LYS A 1 120 ? 33.701 21.122 50.739 1.00 9.55 134 LYS D N 1
ATOM 1208 C CA . LYS A 1 120 ? 35.118 21.376 50.473 1.00 7.90 134 LYS D CA 1
ATOM 1209 C C . LYS A 1 120 ? 35.282 22.848 50.038 1.00 7.64 134 LYS D C 1
ATOM 1210 O O . LYS A 1 120 ? 36.183 23.556 50.514 1.00 7.18 134 LYS D O 1
ATOM 1220 N N . ASN A 1 121 ? 34.398 23.301 49.145 1.00 7.00 135 ASN D N 1
ATOM 1221 C CA . ASN A 1 121 ? 34.476 24.669 48.614 1.00 7.56 135 ASN D CA 1
ATOM 1222 C C . ASN A 1 121 ? 34.372 25.719 49.718 1.00 8.25 135 ASN D C 1
ATOM 1223 O O . ASN A 1 121 ? 35.071 26.750 49.690 1.00 5.76 135 ASN D O 1
ATOM 1231 N N . GLY A 1 122 ? 33.475 25.478 50.672 1.00 8.12 136 GLY D N 1
ATOM 1232 C CA . GLY A 1 122 ? 33.318 26.418 51.767 1.00 10.24 136 GLY D CA 1
ATOM 1233 C C . GLY A 1 122 ? 34.608 26.515 52.575 1.00 10.56 136 GLY D C 1
ATOM 1234 O O . GLY A 1 122 ? 35.100 27.617 52.880 1.00 9.23 136 GLY D O 1
ATOM 1236 N N . TYR A 1 123 ? 35.170 25.354 52.902 1.00 9.43 137 TYR D N 1
ATOM 1237 C CA . TYR A 1 123 ? 36.409 25.325 53.668 1.00 7.93 137 TYR D CA 1
ATOM 1238 C C . TYR A 1 123 ? 37.512 26.018 52.887 1.00 9.53 137 TYR D C 1
ATOM 1239 O O . TYR A 1 123 ? 38.344 26.719 53.472 1.00 6.55 137 TYR D O 1
ATOM 1250 N N . LEU A 1 124 ? 37.507 25.829 51.563 1.00 8.54 138 LEU D N 1
ATOM 1251 C CA . LEU A 1 124 ? 38.499 26.447 50.678 1.00 8.42 138 LEU D CA 1
ATOM 1252 C C . LEU A 1 124 ? 38.440 27.983 50.734 1.00 7.13 138 LEU D C 1
ATOM 1253 O O . LEU A 1 124 ? 39.470 28.644 50.761 1.00 8.66 138 LEU D O 1
ATOM 1259 N N . ALA A 1 125 ? 37.247 28.562 50.787 1.00 9.64 139 ALA D N 1
ATOM 1260 C CA . ALA A 1 125 ? 37.164 30.022 50.854 1.00 8.50 139 ALA D CA 1
ATOM 1261 C C . ALA A 1 125 ? 37.876 30.468 52.113 1.00 9.40 139 ALA D C 1
ATOM 1262 O O . ALA A 1 125 ? 38.601 31.464 52.114 1.00 8.40 139 ALA D O 1
ATOM 1265 N N . GLN A 1 126 ? 37.685 29.705 53.184 1.00 10.34 140 GLN D N 1
ATOM 1266 C CA . GLN A 1 126 ? 38.303 30.044 54.459 1.00 9.30 140 GLN D CA 1
ATOM 1267 C C . GLN A 1 126 ? 39.815 29.922 54.374 1.00 6.58 140 GLN D C 1
ATOM 1268 O O . GLN A 1 126 ? 40.508 30.745 54.959 1.00 7.75 140 GLN D O 1
ATOM 1277 N N . VAL A 1 127 ? 40.327 28.893 53.686 1.00 5.68 141 VAL D N 1
ATOM 1278 C CA . VAL A 1 127 ? 41.786 28.739 53.502 1.00 5.64 141 VAL D CA 1
ATOM 1279 C C . VAL A 1 127 ? 42.354 30.079 52.975 1.00 7.34 141 VAL D C 1
ATOM 1280 O O . VAL A 1 127 ? 43.316 30.638 53.526 1.00 6.40 141 VAL D O 1
ATOM 1285 N N . LEU A 1 128 ? 41.726 30.610 51.919 1.00 8.08 142 LEU D N 1
ATOM 1286 C CA . LEU A 1 128 ? 42.160 31.863 51.311 1.00 7.50 142 LEU D CA 1
ATOM 1287 C C . LEU A 1 128 ? 41.921 33.048 52.235 1.00 5.39 142 LEU D C 1
ATOM 1288 O O . LEU A 1 128 ? 42.751 33.956 52.307 1.00 5.69 142 LEU D O 1
ATOM 1294 N N . ASP A 1 129 ? 40.792 33.050 52.942 1.00 7.14 143 ASP D N 1
ATOM 1295 C CA . ASP A 1 129 ? 40.480 34.145 53.877 1.00 8.41 143 ASP D CA 1
ATOM 1296 C C . ASP A 1 129 ? 41.529 34.217 54.978 1.00 7.20 143 ASP D C 1
ATOM 1297 O O . ASP A 1 129 ? 41.994 35.299 55.319 1.00 9.26 143 ASP D O 1
ATOM 1303 N N . GLU A 1 130 ? 41.943 33.065 55.497 1.00 7.75 144 GLU D N 1
ATOM 1304 C CA . GLU A 1 130 ? 42.925 33.048 56.581 1.00 6.56 144 GLU D CA 1
ATOM 1305 C C . GLU A 1 130 ? 44.292 33.483 56.079 1.00 6.72 144 GLU D C 1
ATOM 1306 O O . GLU A 1 130 ? 45.118 33.977 56.850 1.00 6.30 144 GLU D O 1
ATOM 1313 N N . ILE A 1 131 ? 44.558 33.270 54.792 1.00 5.45 145 ILE D N 1
ATOM 1314 C CA . ILE A 1 131 ? 45.805 33.768 54.226 1.00 5.11 145 ILE D CA 1
ATOM 1315 C C . ILE A 1 131 ? 45.650 35.303 54.219 1.00 5.01 145 ILE D C 1
ATOM 1316 O O . ILE A 1 131 ? 46.580 36.054 54.585 1.00 7.50 145 ILE D O 1
ATOM 1322 N N . ARG A 1 132 ? 44.463 35.779 53.845 1.00 5.90 146 ARG D N 1
ATOM 1323 C CA . ARG A 1 132 ? 44.230 37.224 53.821 1.00 6.65 146 ARG D CA 1
ATOM 1324 C C . ARG A 1 132 ? 44.456 37.804 55.207 1.00 7.16 146 ARG D C 1
ATOM 1325 O O . ARG A 1 132 ? 45.155 38.830 55.367 1.00 6.26 146 ARG D O 1
ATOM 1339 N N . HIS A 1 133 ? 43.896 37.117 56.205 1.00 6.41 147 HIS D N 1
ATOM 1340 C CA . HIS A 1 133 ? 44.000 37.568 57.596 1.00 7.07 147 HIS D CA 1
ATOM 1341 C C . HIS A 1 133 ? 45.419 37.542 58.152 1.00 7.17 147 HIS D C 1
ATOM 1342 O O . HIS A 1 133 ? 45.809 38.433 58.920 1.00 8.97 147 HIS D O 1
ATOM 1351 N N . THR A 1 134 ? 46.212 36.561 57.741 1.00 5.89 148 THR D N 1
ATOM 1352 C CA . THR A 1 134 ? 47.594 36.495 58.174 1.00 5.35 148 THR D CA 1
ATOM 1353 C C . THR A 1 134 ? 48.337 37.766 57.719 1.00 7.45 148 THR D C 1
ATOM 1354 O O . THR A 1 134 ? 49.005 38.443 58.536 1.00 5.43 148 THR D O 1
ATOM 1360 N N . HIS A 1 135 ? 48.184 38.110 56.428 1.00 6.11 149 HIS D N 1
ATOM 1361 C CA . HIS A 1 135 ? 48.860 39.281 55.867 1.00 5.78 149 HIS D CA 1
ATOM 1362 C C . HIS A 1 135 ? 48.305 40.566 56.438 1.00 6.70 149 HIS D C 1
ATOM 1363 O O . HIS A 1 135 ? 49.045 41.545 56.578 1.00 6.74 149 HIS D O 1
ATOM 1373 N N . GLN A 1 136 ? 47.042 40.528 56.863 1.00 7.22 150 GLN D N 1
ATOM 1374 C CA . GLN A 1 136 ? 46.412 41.701 57.469 1.00 7.65 150 GLN D CA 1
ATOM 1375 C C . GLN A 1 136 ? 46.979 41.984 58.875 1.00 7.96 150 GLN D C 1
ATOM 1376 O O . GLN A 1 136 ? 47.332 43.132 59.199 1.00 5.79 150 GLN D O 1
ATOM 1385 N N . CYS A 1 137 ? 47.064 40.946 59.701 1.00 8.37 151 CYS D N 1
ATOM 1386 C CA . CYS A 1 137 ? 47.629 41.111 61.040 1.00 8.14 151 CYS D CA 1
ATOM 1387 C C . CYS A 1 137 ? 49.099 41.501 60.909 1.00 6.91 151 CYS D C 1
ATOM 1388 O O . CYS A 1 137 ? 49.600 42.370 61.633 1.00 7.44 151 CYS D O 1
ATOM 1392 N N . ALA A 1 138 ? 49.777 40.896 59.943 1.00 6.46 152 ALA D N 1
ATOM 1393 C CA . ALA A 1 138 ? 51.160 41.209 59.694 1.00 7.77 152 ALA D CA 1
ATOM 1394 C C . ALA A 1 138 ? 51.271 42.702 59.329 1.00 8.20 152 ALA D C 1
ATOM 1395 O O . ALA A 1 138 ? 52.158 43.417 59.829 1.00 6.91 152 ALA D O 1
ATOM 1398 N N . TYR A 1 139 ? 50.347 43.172 58.489 1.00 7.59 153 TYR D N 1
ATOM 1399 C CA . TYR A 1 139 ? 50.377 44.556 58.051 1.00 8.14 153 TYR D CA 1
ATOM 1400 C C . TYR A 1 139 ? 50.199 45.537 59.208 1.00 9.16 153 TYR D C 1
ATOM 1401 O O . TYR A 1 139 ? 50.790 46.624 59.193 1.00 5.65 153 TYR D O 1
ATOM 1412 N N . VAL A 1 140 ? 49.344 45.185 60.172 1.00 7.89 154 VAL D N 1
ATOM 1413 C CA . VAL A 1 140 ? 49.154 46.036 61.346 1.00 8.87 154 VAL D CA 1
ATOM 1414 C C . VAL A 1 140 ? 50.488 46.183 62.081 1.00 9.17 154 VAL D C 1
ATOM 1415 O O . VAL A 1 140 ? 50.888 47.291 62.430 1.00 10.34 154 VAL D O 1
ATOM 1420 N N . ASN A 1 141 ? 51.195 45.088 62.316 1.00 9.37 155 ASN D N 1
ATOM 1421 C CA . ASN A 1 141 ? 52.488 45.200 62.991 1.00 8.02 155 ASN D CA 1
ATOM 1422 C C . ASN A 1 141 ? 53.480 45.967 62.111 1.00 8.96 155 ASN D C 1
ATOM 1423 O O . ASN A 1 141 ? 54.279 46.766 62.587 1.00 8.40 155 ASN D O 1
ATOM 1431 N N . TYR A 1 142 ? 53.413 45.720 60.814 1.00 9.06 156 TYR D N 1
ATOM 1432 C CA . TYR A 1 142 ? 54.295 46.375 59.857 1.00 8.69 156 TYR D CA 1
ATOM 1433 C C . TYR A 1 142 ? 54.056 47.896 59.856 1.00 6.90 156 TYR D C 1
ATOM 1434 O O . TYR A 1 142 ? 55.002 48.691 59.844 1.00 7.46 156 TYR D O 1
ATOM 1445 N N . TYR A 1 143 ? 52.785 48.289 59.906 1.00 6.92 157 TYR D N 1
ATOM 1446 C CA . TYR A 1 143 ? 52.408 49.707 59.892 1.00 8.12 157 TYR D CA 1
ATOM 1447 C C . TYR A 1 143 ? 52.822 50.428 61.191 1.00 7.48 157 TYR D C 1
ATOM 1448 O O . TYR A 1 143 ? 53.328 51.569 61.164 1.00 5.73 157 TYR D O 1
ATOM 1459 N N . PHE A 1 144 ? 52.607 49.778 62.328 1.00 7.47 158 PHE D N 1
ATOM 1460 C CA . PHE A 1 144 ? 53.016 50.390 63.593 1.00 7.16 158 PHE D CA 1
ATOM 1461 C C . PHE A 1 144 ? 54.534 50.434 63.703 1.00 6.25 158 PHE D C 1
ATOM 1462 O O . PHE A 1 144 ? 55.090 51.350 64.313 1.00 5.59 158 PHE D O 1
ATOM 1471 N N . ALA A 1 145 ? 55.206 49.445 63.122 1.00 6.76 159 ALA D N 1
ATOM 1472 C CA . ALA A 1 145 ? 56.660 49.422 63.150 1.00 7.25 159 ALA D CA 1
ATOM 1473 C C . ALA A 1 145 ? 57.186 50.592 62.299 1.00 9.59 159 ALA D C 1
ATOM 1474 O O . ALA A 1 145 ? 58.013 51.399 62.742 1.00 9.07 159 ALA D O 1
ATOM 1477 N N . LYS A 1 146 ? 56.644 50.728 61.100 1.00 9.04 160 LYS D N 1
ATOM 1478 C CA . LYS A 1 146 ? 57.087 51.777 60.201 1.00 10.60 160 LYS D CA 1
ATOM 1479 C C . LYS A 1 146 ? 56.808 53.188 60.666 1.00 10.19 160 LYS D C 1
ATOM 1480 O O . LYS A 1 146 ? 57.684 54.062 60.612 1.00 12.15 160 LYS D O 1
ATOM 1490 N N . ASN A 1 147 ? 55.607 53.388 61.181 1.00 10.17 161 ASN D N 1
ATOM 1491 C CA . ASN A 1 147 ? 55.147 54.707 61.551 1.00 9.99 161 ASN D CA 1
ATOM 1492 C C . ASN A 1 147 ? 54.908 55.028 63.013 1.00 11.16 161 ASN D C 1
ATOM 1493 O O . ASN A 1 147 ? 54.631 56.184 63.333 1.00 12.95 161 ASN D O 1
ATOM 1501 N N . GLY A 1 148 ? 55.013 54.038 63.886 1.00 9.87 162 GLY D N 1
ATOM 1502 C CA . GLY A 1 148 ? 54.709 54.271 65.291 1.00 8.43 162 GLY D CA 1
ATOM 1503 C C . GLY A 1 148 ? 55.781 54.731 66.249 1.00 9.74 162 GLY D C 1
ATOM 1504 O O . GLY A 1 148 ? 56.966 54.840 65.893 1.00 9.13 162 GLY D O 1
ATOM 1506 N N . GLN A 1 149 ? 55.367 54.873 67.512 1.00 8.91 163 GLN D N 1
ATOM 1507 C CA . GLN A 1 149 ? 56.241 55.350 68.594 1.00 7.98 163 GLN D CA 1
ATOM 1508 C C . GLN A 1 149 ? 57.276 54.379 69.141 1.00 7.92 163 GLN D C 1
ATOM 1509 O O . GLN A 1 149 ? 58.201 54.802 69.837 1.00 8.19 163 GLN D O 1
ATOM 1518 N N . ASP A 1 150 ? 57.053 53.082 68.941 1.00 6.35 164 ASP D N 1
ATOM 1519 C CA . ASP A 1 150 ? 58.003 52.075 69.374 1.00 6.87 164 ASP D CA 1
ATOM 1520 C C . ASP A 1 150 ? 57.907 50.844 68.502 1.00 9.44 164 ASP D C 1
ATOM 1521 O O . ASP A 1 150 ? 57.115 49.929 68.777 1.00 10.06 164 ASP D O 1
ATOM 1527 N N . PRO A 1 151 ? 58.754 50.783 67.455 1.00 10.25 165 PRO D N 1
ATOM 1528 C CA . PRO A 1 151 ? 58.815 49.679 66.490 1.00 9.51 165 PRO D CA 1
ATOM 1529 C C . PRO A 1 151 ? 59.301 48.356 67.051 1.00 8.02 165 PRO D C 1
ATOM 1530 O O . PRO A 1 151 ? 58.902 47.312 66.550 1.00 9.10 165 PRO D O 1
ATOM 1534 N N . ALA A 1 152 ? 60.156 48.369 68.074 1.00 7.38 166 ALA D N 1
ATOM 1535 C CA . ALA A 1 152 ? 60.688 47.099 68.593 1.00 6.70 166 ALA D CA 1
ATOM 1536 C C . ALA A 1 152 ? 59.576 46.182 69.051 1.00 6.18 166 ALA D C 1
ATOM 1537 O O . ALA A 1 152 ? 58.665 46.605 69.752 1.00 7.73 166 ALA D O 1
ATOM 1540 N N . GLY A 1 153 ? 59.645 44.915 68.662 1.00 9.04 167 GLY D N 1
ATOM 1541 C CA . GLY A 1 153 ? 58.591 43.996 69.046 1.00 6.10 167 GLY D CA 1
ATOM 1542 C C . GLY A 1 153 ? 57.574 43.952 67.914 1.00 8.56 167 GLY D C 1
ATOM 1543 O O . GLY A 1 153 ? 57.174 42.875 67.494 1.00 9.95 167 GLY D O 1
ATOM 1545 N N . HIS A 1 154 ? 57.084 45.111 67.473 1.00 6.64 168 HIS D N 1
ATOM 1546 C CA . HIS A 1 154 ? 56.169 45.125 66.322 1.00 7.53 168 HIS D CA 1
ATOM 1547 C C . HIS A 1 154 ? 56.974 44.603 65.133 1.00 6.57 168 HIS D C 1
ATOM 1548 O O . HIS A 1 154 ? 56.456 43.921 64.248 1.00 6.81 168 HIS D O 1
ATOM 1558 N N . ASN A 1 155 ? 58.247 44.971 65.112 1.00 7.03 169 ASN D N 1
ATOM 1559 C CA . ASN A 1 155 ? 59.142 44.616 64.009 1.00 7.55 169 ASN D CA 1
ATOM 1560 C C . ASN A 1 155 ? 59.751 43.215 63.979 1.00 6.96 169 ASN D C 1
ATOM 1561 O O . ASN A 1 155 ? 60.271 42.782 62.945 1.00 7.65 169 ASN D O 1
ATOM 1569 N N . ASP A 1 156 ? 59.671 42.489 65.091 1.00 5.44 170 ASP D N 1
ATOM 1570 C CA . ASP A 1 156 ? 60.273 41.174 65.148 1.00 4.15 170 ASP D CA 1
ATOM 1571 C C . ASP A 1 156 ? 59.555 40.175 66.062 1.00 5.84 170 ASP D C 1
ATOM 1572 O O . ASP A 1 156 ? 60.186 39.218 66.514 1.00 6.53 170 ASP D O 1
ATOM 1578 N N . ALA A 1 157 ? 58.258 40.383 66.312 1.00 6.68 171 ALA D N 1
ATOM 1579 C CA . ALA A 1 157 ? 57.485 39.481 67.180 1.00 7.70 171 ALA D CA 1
ATOM 1580 C C . ALA A 1 157 ? 57.558 38.020 66.757 1.00 7.33 171 ALA D C 1
ATOM 1581 O O . ALA A 1 157 ? 57.523 37.134 67.605 1.00 6.01 171 ALA D O 1
ATOM 1584 N N . ARG A 1 158 ? 57.701 37.751 65.459 1.00 8.06 172 ARG D N 1
ATOM 1585 C CA . ARG A 1 158 ? 57.789 36.369 64.997 1.00 6.17 172 ARG D CA 1
ATOM 1586 C C . ARG A 1 158 ? 58.961 35.588 65.603 1.00 6.32 172 ARG D C 1
ATOM 1587 O O . ARG A 1 158 ? 58.945 34.363 65.595 1.00 7.13 172 ARG D O 1
ATOM 1601 N N . ARG A 1 159 ? 59.980 36.288 66.109 1.00 8.23 173 ARG D N 1
ATOM 1602 C CA . ARG A 1 159 ? 61.096 35.616 66.779 1.00 7.20 173 ARG D CA 1
ATOM 1603 C C . ARG A 1 159 ? 61.189 36.022 68.260 1.00 7.23 173 ARG D C 1
ATOM 1604 O O . ARG A 1 159 ? 61.582 35.211 69.084 1.00 6.60 173 ARG D O 1
ATOM 1618 N N . THR A 1 160 ? 60.776 37.242 68.605 1.00 6.17 174 THR D N 1
ATOM 1619 C CA . THR A 1 160 ? 60.851 37.681 70.000 1.00 6.79 174 THR D CA 1
ATOM 1620 C C . THR A 1 160 ? 59.740 37.144 70.895 1.00 6.92 174 THR D C 1
ATOM 1621 O O . THR A 1 160 ? 59.891 37.066 72.122 1.00 7.95 174 THR D O 1
ATOM 1627 N N . ARG A 1 161 ? 58.638 36.723 70.286 1.00 6.53 175 ARG D N 1
ATOM 1628 C CA . ARG A 1 161 ? 57.530 36.133 71.022 1.00 7.27 175 ARG D CA 1
ATOM 1629 C C . ARG A 1 161 ? 58.020 34.821 71.677 1.00 7.46 175 ARG D C 1
ATOM 1630 O O . ARG A 1 161 ? 57.494 34.403 72.720 1.00 8.79 175 ARG D O 1
ATOM 1644 N N . THR A 1 162 ? 59.028 34.181 71.084 1.00 6.69 176 THR D N 1
ATOM 1645 C CA . THR A 1 162 ? 59.529 32.902 71.605 1.00 7.72 176 THR D CA 1
ATOM 1646 C C . THR A 1 162 ? 60.177 32.962 72.981 1.00 6.84 176 THR D C 1
ATOM 1647 O O . THR A 1 162 ? 60.378 31.939 73.622 1.00 6.46 176 THR D O 1
ATOM 1653 N N . ILE A 1 163 ? 60.500 34.164 73.437 1.00 6.49 177 ILE D N 1
ATOM 1654 C CA . ILE A 1 163 ? 61.131 34.309 74.751 1.00 7.81 177 ILE D CA 1
ATOM 1655 C C . ILE A 1 163 ? 60.157 34.112 75.924 1.00 8.48 177 ILE D C 1
ATOM 1656 O O . ILE A 1 163 ? 60.527 33.539 76.963 1.00 9.90 177 ILE D O 1
ATOM 1662 N N . GLY A 1 164 ? 58.918 34.555 75.756 1.00 8.19 178 GLY D N 1
ATOM 1663 C CA . GLY A 1 164 ? 57.972 34.522 76.861 1.00 8.62 178 GLY D CA 1
ATOM 1664 C C . GLY A 1 164 ? 57.004 33.387 76.995 1.00 9.61 178 GLY D C 1
ATOM 1665 O O . GLY A 1 164 ? 56.728 32.694 76.016 1.00 8.13 178 GLY D O 1
ATOM 1667 N N . PRO A 1 165 ? 56.410 33.211 78.200 1.00 8.94 179 PRO D N 1
ATOM 1668 C CA . PRO A 1 165 ? 55.446 32.138 78.473 1.00 7.25 179 PRO D CA 1
ATOM 1669 C C . PRO A 1 165 ? 54.035 32.331 77.921 1.00 6.71 179 PRO D C 1
ATOM 1670 O O . PRO A 1 165 ? 53.338 31.358 77.701 1.00 6.71 179 PRO D O 1
ATOM 1674 N N . LEU A 1 166 ? 53.587 33.567 77.709 1.00 5.77 180 LEU D N 1
ATOM 1675 C CA . LEU A 1 166 ? 52.224 33.781 77.178 1.00 7.00 180 LEU D CA 1
ATOM 1676 C C . LEU A 1 166 ? 52.081 33.207 75.756 1.00 6.98 180 LEU D C 1
ATOM 1677 O O . LEU A 1 166 ? 51.003 32.765 75.356 1.00 7.55 180 LEU D O 1
ATOM 1683 N N . TRP A 1 167 ? 53.175 33.237 75.003 1.00 7.10 181 TRP D N 1
ATOM 1684 C CA . TRP A 1 167 ? 53.199 32.721 73.631 1.00 7.06 181 TRP D CA 1
ATOM 1685 C C . TRP A 1 167 ? 52.893 31.222 73.563 1.00 6.00 181 TRP D C 1
ATOM 1686 O O . TRP A 1 167 ? 52.236 30.765 72.631 1.00 6.41 181 TRP D O 1
ATOM 1699 N N . LYS A 1 168 ? 53.361 30.465 74.549 1.00 6.12 182 LYS D N 1
ATOM 1700 C CA . LYS A 1 168 ? 53.129 29.018 74.577 1.00 6.37 182 LYS D CA 1
ATOM 1701 C C . LYS A 1 168 ? 51.637 28.709 74.603 1.00 6.67 182 LYS D C 1
ATOM 1702 O O . LYS A 1 168 ? 51.162 27.860 73.856 1.00 7.12 182 LYS D O 1
ATOM 1712 N N . GLY A 1 169 ? 50.905 29.404 75.468 1.00 6.40 183 GLY D N 1
ATOM 1713 C CA . GLY A 1 169 ? 49.475 29.183 75.562 1.00 4.82 183 GLY D CA 1
ATOM 1714 C C . GLY A 1 169 ? 48.759 29.573 74.277 1.00 7.07 183 GLY D C 1
ATOM 1715 O O . GLY A 1 169 ? 47.778 28.930 73.897 1.00 5.57 183 GLY D O 1
ATOM 1717 N N . MET A 1 170 ? 49.232 30.641 73.637 1.00 7.45 184 MET D N 1
ATOM 1718 C CA . MET A 1 170 ? 48.637 31.124 72.384 1.00 7.88 184 MET D CA 1
ATOM 1719 C C . MET A 1 170 ? 48.766 30.036 71.322 1.00 5.18 184 MET D C 1
ATOM 1720 O O . MET A 1 170 ? 47.803 29.735 70.622 1.00 7.35 184 MET D O 1
ATOM 1726 N N . LYS A 1 171 ? 49.917 29.384 71.259 1.00 7.56 185 LYS D N 1
ATOM 1727 C CA . LYS A 1 171 ? 50.090 28.308 70.287 1.00 6.93 185 LYS D CA 1
ATOM 1728 C C . LYS A 1 171 ? 49.148 27.141 70.562 1.00 8.06 185 LYS D C 1
ATOM 1729 O O . LYS A 1 171 ? 48.729 26.449 69.628 1.00 8.27 185 LYS D O 1
ATOM 1739 N N . ARG A 1 172 ? 48.781 26.921 71.832 1.00 7.97 186 ARG D N 1
ATOM 1740 C CA . ARG A 1 172 ? 47.862 25.814 72.126 1.00 8.67 186 ARG D CA 1
ATOM 1741 C C . ARG A 1 172 ? 46.462 26.090 71.591 1.00 7.80 186 ARG D C 1
ATOM 1742 O O . ARG A 1 172 ? 45.899 25.273 70.859 1.00 9.27 186 ARG D O 1
ATOM 1756 N N . VAL A 1 173 ? 45.915 27.259 71.873 1.00 6.88 187 VAL D N 1
ATOM 1757 C CA . VAL A 1 173 ? 44.568 27.520 71.384 1.00 8.55 187 VAL D CA 1
ATOM 1758 C C . VAL A 1 173 ? 44.475 27.895 69.902 1.00 9.96 187 VAL D C 1
ATOM 1759 O O . VAL A 1 173 ? 43.530 27.499 69.225 1.00 11.85 187 VAL D O 1
ATOM 1764 N N . PHE A 1 174 ? 45.450 28.657 69.412 1.00 10.62 188 PHE D N 1
ATOM 1765 C CA . PHE A 1 174 ? 45.404 29.125 68.026 1.00 10.72 188 PHE D CA 1
ATOM 1766 C C . PHE A 1 174 ? 46.359 28.541 67.007 1.00 9.50 188 PHE D C 1
ATOM 1767 O O . PHE A 1 174 ? 46.413 29.035 65.876 1.00 10.90 188 PHE D O 1
ATOM 1776 N N . SER A 1 175 ? 47.163 27.558 67.404 1.00 8.59 189 SER D N 1
ATOM 1777 C CA . SER A 1 175 ? 48.047 26.879 66.453 1.00 7.23 189 SER D CA 1
ATOM 1778 C C . SER A 1 175 ? 47.745 25.367 66.479 1.00 8.25 189 SER D C 1
ATOM 1779 O O . SER A 1 175 ? 47.007 24.841 65.635 1.00 6.49 189 SER D O 1
ATOM 1784 N N . ASP A 1 176 ? 48.214 24.688 67.524 1.00 8.25 190 ASP D N 1
ATOM 1785 C CA . ASP A 1 176 ? 48.033 23.250 67.675 1.00 6.97 190 ASP D CA 1
ATOM 1786 C C . ASP A 1 176 ? 46.584 22.844 67.881 1.00 6.53 190 ASP D C 1
ATOM 1787 O O . ASP A 1 176 ? 46.142 21.833 67.353 1.00 8.74 190 ASP D O 1
ATOM 1793 N N . GLY A 1 177 ? 45.821 23.631 68.629 1.00 7.11 191 GLY D N 1
ATOM 1794 C CA . GLY A 1 177 ? 44.421 23.301 68.820 1.00 6.99 191 GLY D CA 1
ATOM 1795 C C . GLY A 1 177 ? 43.651 23.311 67.495 1.00 8.45 191 GLY D C 1
ATOM 1796 O O . GLY A 1 177 ? 42.642 22.614 67.341 1.00 6.61 191 GLY D O 1
ATOM 1798 N N . PHE A 1 178 ? 44.120 24.112 66.538 1.00 7.87 192 PHE D N 1
ATOM 1799 C CA . PHE A 1 178 ? 43.466 24.203 65.226 1.00 8.16 192 PHE D CA 1
ATOM 1800 C C . PHE A 1 178 ? 43.822 23.065 64.250 1.00 7.78 192 PHE D C 1
ATOM 1801 O O . PHE A 1 178 ? 43.049 22.769 63.332 1.00 6.64 192 PHE D O 1
ATOM 1810 N N . ILE A 1 179 ? 44.971 22.424 64.437 1.00 6.93 193 ILE D N 1
ATOM 1811 C CA . ILE A 1 179 ? 45.406 21.440 63.446 1.00 6.87 193 ILE D CA 1
ATOM 1812 C C . ILE A 1 179 ? 45.838 20.059 63.900 1.00 7.90 193 ILE D C 1
ATOM 1813 O O . ILE A 1 179 ? 46.064 19.196 63.056 1.00 6.37 193 ILE D O 1
ATOM 1819 N N . SER A 1 180 ? 45.982 19.846 65.212 1.00 7.60 194 SER D N 1
ATOM 1820 C CA . SER A 1 180 ? 46.404 18.553 65.715 1.00 8.30 194 SER D CA 1
ATOM 1821 C C . SER A 1 180 ? 45.312 17.772 66.448 1.00 9.74 194 SER D C 1
ATOM 1822 O O . SER A 1 180 ? 45.001 18.030 67.622 1.00 9.42 194 SER D O 1
ATOM 1827 N N . GLY A 1 181 ? 44.732 16.817 65.741 1.00 8.88 195 GLY D N 1
ATOM 1828 C CA . GLY A 1 181 ? 43.708 15.977 66.322 1.00 9.26 195 GLY D CA 1
ATOM 1829 C C . GLY A 1 181 ? 42.734 15.536 65.258 1.00 10.33 195 GLY D C 1
ATOM 1830 O O . GLY A 1 181 ? 43.017 15.664 64.049 1.00 10.40 195 GLY D O 1
ATOM 1832 N N . ASP A 1 182 ? 41.605 14.989 65.700 1.00 9.50 196 ASP D N 1
ATOM 1833 C CA . ASP A 1 182 ? 40.534 14.578 64.796 1.00 10.24 196 ASP D CA 1
ATOM 1834 C C . ASP A 1 182 ? 40.169 15.892 64.088 1.00 9.23 196 ASP D C 1
ATOM 1835 O O . ASP A 1 182 ? 40.107 16.926 64.746 1.00 8.86 196 ASP D O 1
ATOM 1841 N N . ALA A 1 183 ? 39.962 15.868 62.770 1.00 9.64 197 ALA D N 1
ATOM 1842 C CA . ALA A 1 183 ? 39.605 17.089 62.030 1.00 9.67 197 ALA D CA 1
ATOM 1843 C C . ALA A 1 183 ? 38.404 17.795 62.645 1.00 7.78 197 ALA D C 1
ATOM 1844 O O . ALA A 1 183 ? 38.335 19.018 62.650 1.00 7.26 197 ALA D O 1
ATOM 1847 N N . VAL A 1 184 ? 37.457 17.021 63.161 1.00 7.94 198 VAL D N 1
ATOM 1848 C CA . VAL A 1 184 ? 36.270 17.589 63.803 1.00 7.69 198 VAL D CA 1
ATOM 1849 C C . VAL A 1 184 ? 36.633 18.298 65.111 1.00 7.10 198 VAL D C 1
ATOM 1850 O O . VAL A 1 184 ? 36.130 19.370 65.373 1.00 8.13 198 VAL D O 1
ATOM 1855 N N . GLU A 1 185 ? 37.541 17.728 65.904 1.00 8.27 199 GLU D N 1
ATOM 1856 C CA . GLU A 1 185 ? 37.949 18.375 67.157 1.00 8.63 199 GLU D CA 1
ATOM 1857 C C . GLU A 1 185 ? 38.613 19.714 66.789 1.00 8.10 199 GLU D C 1
ATOM 1858 O O . GLU A 1 185 ? 38.378 20.764 67.427 1.00 7.52 199 GLU D O 1
ATOM 1865 N N . CYS A 1 186 ? 39.414 19.685 65.725 1.00 7.46 200 CYS D N 1
ATOM 1866 C CA . CYS A 1 186 ? 40.088 20.884 65.228 1.00 8.40 200 CYS D CA 1
ATOM 1867 C C . CYS A 1 186 ? 39.065 21.923 64.761 1.00 7.96 200 CYS D C 1
ATOM 1868 O O . CYS A 1 186 ? 39.206 23.106 65.062 1.00 8.46 200 CYS D O 1
ATOM 1872 N N . SER A 1 187 ? 38.005 21.471 64.090 1.00 6.03 201 SER D N 1
ATOM 1873 C CA . SER A 1 187 ? 36.951 22.367 63.635 1.00 7.19 201 SER D CA 1
ATOM 1874 C C . SER A 1 187 ? 36.221 23.003 64.832 1.00 7.91 201 SER D C 1
ATOM 1875 O O . SER A 1 187 ? 35.774 24.177 64.774 1.00 7.35 201 SER D O 1
ATOM 1880 N N . LEU A 1 188 ? 36.058 22.227 65.908 1.00 8.22 202 LEU D N 1
ATOM 1881 C CA . LEU A 1 188 ? 35.374 22.748 67.095 1.00 7.67 202 LEU D CA 1
ATOM 1882 C C . LEU A 1 188 ? 36.259 23.798 67.761 1.00 7.54 202 LEU D C 1
ATOM 1883 O O . LEU A 1 188 ? 35.772 24.872 68.138 1.00 7.94 202 LEU D O 1
ATOM 1889 N N . ASN A 1 189 ? 37.561 23.522 67.844 1.00 8.98 203 ASN D N 1
ATOM 1890 C CA . ASN A 1 189 ? 38.502 24.488 68.426 1.00 9.76 203 ASN D CA 1
ATOM 1891 C C . ASN A 1 189 ? 38.554 25.763 67.578 1.00 10.86 203 ASN D C 1
ATOM 1892 O O . ASN A 1 189 ? 38.463 26.872 68.104 1.00 10.03 203 ASN D O 1
ATOM 1900 N N . LEU A 1 190 ? 38.636 25.588 66.260 1.00 9.12 204 LEU D N 1
ATOM 1901 C CA . LEU A 1 190 ? 38.696 26.706 65.316 1.00 9.25 204 LEU D CA 1
ATOM 1902 C C . LEU A 1 190 ? 37.390 27.472 65.115 1.00 10.19 204 LEU D C 1
ATOM 1903 O O . LEU A 1 190 ? 37.273 28.653 65.457 1.00 12.74 204 LEU D O 1
ATOM 1909 N N . GLN A 1 191 ? 36.427 26.791 64.511 1.00 12.16 205 GLN D N 1
ATOM 1910 C CA . GLN A 1 191 ? 35.147 27.381 64.150 1.00 12.97 205 GLN D CA 1
ATOM 1911 C C . GLN A 1 191 ? 34.035 27.469 65.199 1.00 12.65 205 GLN D C 1
ATOM 1912 O O . GLN A 1 191 ? 33.603 28.581 65.562 1.00 12.58 205 GLN D O 1
ATOM 1921 N N . LEU A 1 192 ? 33.591 26.318 65.697 1.00 12.66 206 LEU D N 1
ATOM 1922 C CA . LEU A 1 192 ? 32.483 26.283 66.664 1.00 14.79 206 LEU D CA 1
ATOM 1923 C C . LEU A 1 192 ? 32.738 27.020 67.966 1.00 13.44 206 LEU D C 1
ATOM 1924 O O . LEU A 1 192 ? 31.816 27.612 68.533 1.00 12.44 206 LEU D O 1
ATOM 1930 N N . VAL A 1 193 ? 33.977 26.972 68.441 1.00 12.86 207 VAL D N 1
ATOM 1931 C CA . VAL A 1 193 ? 34.346 27.656 69.686 1.00 14.75 207 VAL D CA 1
ATOM 1932 C C . VAL A 1 193 ? 35.241 28.878 69.464 1.00 13.91 207 VAL D C 1
ATOM 1933 O O . VAL A 1 193 ? 34.855 30.000 69.790 1.00 13.56 207 VAL D O 1
ATOM 1938 N N . GLY A 1 194 ? 36.431 28.655 68.906 1.00 14.16 208 GLY D N 1
ATOM 1939 C CA . GLY A 1 194 ? 37.371 29.740 68.674 1.00 13.39 208 GLY D CA 1
ATOM 1940 C C . GLY A 1 194 ? 36.792 30.971 67.987 1.00 17.14 208 GLY D C 1
ATOM 1941 O O . GLY A 1 194 ? 36.765 32.066 68.578 1.00 17.17 208 GLY D O 1
ATOM 1943 N N . GLU A 1 195 ? 36.301 30.803 66.759 1.00 16.26 209 GLU D N 1
ATOM 1944 C CA . GLU A 1 195 ? 35.732 31.926 66.016 1.00 15.57 209 GLU D CA 1
ATOM 1945 C C . GLU A 1 195 ? 34.357 32.356 66.529 1.00 15.74 209 GLU D C 1
ATOM 1946 O O . GLU A 1 195 ? 34.145 33.543 66.812 1.00 17.16 209 GLU D O 1
ATOM 1953 N N . ALA A 1 196 ? 33.446 31.407 66.718 1.00 13.57 210 ALA D N 1
ATOM 1954 C CA . ALA A 1 196 ? 32.105 31.752 67.176 1.00 14.08 210 ALA D CA 1
ATOM 1955 C C . ALA A 1 196 ? 32.012 32.335 68.583 1.00 15.85 210 ALA D C 1
ATOM 1956 O O . ALA A 1 196 ? 31.213 33.240 68.836 1.00 16.73 210 ALA D O 1
ATOM 1959 N N . CYS A 1 197 ? 32.817 31.819 69.503 1.00 17.17 211 CYS D N 1
ATOM 1960 C CA . CYS A 1 197 ? 32.773 32.303 70.876 1.00 17.71 211 CYS D CA 1
ATOM 1961 C C . CYS A 1 197 ? 33.739 33.441 71.175 1.00 18.86 211 CYS D C 1
ATOM 1962 O O . CYS A 1 197 ? 33.366 34.419 71.838 1.00 20.18 211 CYS D O 1
ATOM 1966 N N . PHE A 1 198 ? 34.966 33.326 70.679 1.00 17.99 212 PHE D N 1
ATOM 1967 C CA . PHE A 1 198 ? 35.976 34.323 70.984 1.00 19.64 212 PHE D CA 1
ATOM 1968 C C . PHE A 1 198 ? 36.403 35.317 69.921 1.00 22.45 212 PHE D C 1
ATOM 1969 O O . PHE A 1 198 ? 36.184 36.517 70.103 1.00 23.74 212 PHE D O 1
ATOM 1978 N N . THR A 1 199 ? 37.007 34.840 68.832 1.00 22.75 213 THR D N 1
ATOM 1979 C CA . THR A 1 199 ? 37.508 35.719 67.770 1.00 24.32 213 THR D CA 1
ATOM 1980 C C . THR A 1 199 ? 36.513 36.701 67.172 1.00 23.47 213 THR D C 1
ATOM 1981 O O . THR A 1 199 ? 36.759 37.898 67.189 1.00 24.60 213 THR D O 1
ATOM 1987 N N . ASN A 1 200 ? 35.373 36.211 66.700 1.00 24.41 214 ASN D N 1
ATOM 1988 C CA . ASN A 1 200 ? 34.367 37.078 66.096 1.00 24.99 214 ASN D CA 1
ATOM 1989 C C . ASN A 1 200 ? 34.007 38.277 66.990 1.00 24.06 214 ASN D C 1
ATOM 1990 O O . ASN A 1 200 ? 34.096 39.426 66.557 1.00 23.87 214 ASN D O 1
ATOM 1998 N N . PRO A 1 201 ? 33.625 38.033 68.258 1.00 22.18 215 PRO D N 1
ATOM 1999 C CA . PRO A 1 201 ? 33.281 39.169 69.128 1.00 21.41 215 PRO D CA 1
ATOM 2000 C C . PRO A 1 201 ? 34.531 39.952 69.546 1.00 20.02 215 PRO D C 1
ATOM 2001 O O . PRO A 1 201 ? 34.477 41.167 69.747 1.00 21.43 215 PRO D O 1
ATOM 2005 N N . LEU A 1 202 ? 35.656 39.253 69.670 1.00 18.18 216 LEU D N 1
ATOM 2006 C CA . LEU A 1 202 ? 36.918 39.862 70.066 1.00 18.01 216 LEU D CA 1
ATOM 2007 C C . LEU A 1 202 ? 37.428 40.890 69.062 1.00 17.80 216 LEU D C 1
ATOM 2008 O O . LEU A 1 202 ? 37.852 41.983 69.448 1.00 16.62 216 LEU D O 1
ATOM 2014 N N . ILE A 1 203 ? 37.438 40.519 67.784 1.00 16.31 217 ILE D N 1
ATOM 2015 C CA . ILE A 1 203 ? 37.909 41.412 66.716 1.00 17.75 217 ILE D CA 1
ATOM 2016 C C . ILE A 1 203 ? 37.191 42.766 66.784 1.00 15.79 217 ILE D C 1
ATOM 2017 O O . ILE A 1 203 ? 37.818 43.835 66.702 1.00 14.90 217 ILE D O 1
ATOM 2023 N N . VAL A 1 204 ? 35.877 42.712 66.975 1.00 15.04 218 VAL D N 1
ATOM 2024 C CA . VAL A 1 204 ? 35.099 43.930 67.054 1.00 15.57 218 VAL D CA 1
ATOM 2025 C C . VAL A 1 204 ? 35.471 44.676 68.330 1.00 14.36 218 VAL D C 1
ATOM 2026 O O . VAL A 1 204 ? 35.714 45.889 68.302 1.00 12.72 218 VAL D O 1
ATOM 2031 N N . ALA A 1 205 ? 35.573 43.946 69.439 1.00 12.59 219 ALA D N 1
ATOM 2032 C CA . ALA A 1 205 ? 35.908 44.587 70.718 1.00 12.93 219 ALA D CA 1
ATOM 2033 C C . ALA A 1 205 ? 37.257 45.303 70.609 1.00 10.82 219 ALA D C 1
ATOM 2034 O O . ALA A 1 205 ? 37.394 46.442 71.056 1.00 10.67 219 ALA D O 1
ATOM 2037 N N . VAL A 1 206 ? 38.222 44.655 69.961 1.00 10.51 220 VAL D N 1
ATOM 2038 C CA . VAL A 1 206 ? 39.543 45.245 69.777 1.00 12.65 220 VAL D CA 1
ATOM 2039 C C . VAL A 1 206 ? 39.435 46.614 69.102 1.00 11.70 220 VAL D C 1
ATOM 2040 O O . VAL A 1 206 ? 40.095 47.562 69.529 1.00 11.73 220 VAL D O 1
ATOM 2045 N N . THR A 1 207 ? 38.582 46.739 68.085 1.00 11.31 221 THR D N 1
ATOM 2046 C CA . THR A 1 207 ? 38.441 48.025 67.396 1.00 11.02 221 THR D CA 1
ATOM 2047 C C . THR A 1 207 ? 37.867 49.127 68.298 1.00 12.22 221 THR D C 1
ATOM 2048 O O . THR A 1 207 ? 38.182 50.308 68.112 1.00 13.18 221 THR D O 1
ATOM 2054 N N . GLU A 1 208 ? 37.037 48.746 69.275 1.00 12.55 222 GLU D N 1
ATOM 2055 C CA . GLU A 1 208 ? 36.457 49.715 70.212 1.00 12.02 222 GLU D CA 1
ATOM 2056 C C . GLU A 1 208 ? 37.536 50.197 71.183 1.00 11.40 222 GLU D C 1
ATOM 2057 O O . GLU A 1 208 ? 37.669 51.406 71.429 1.00 8.64 222 GLU D O 1
ATOM 2064 N N . TRP A 1 209 ? 38.315 49.261 71.721 1.00 10.27 223 TRP D N 1
ATOM 2065 C CA . TRP A 1 209 ? 39.402 49.625 72.640 1.00 12.06 223 TRP D CA 1
ATOM 2066 C C . TRP A 1 209 ? 40.475 50.420 71.881 1.00 10.50 223 TRP D C 1
ATOM 2067 O O . TRP A 1 209 ? 40.997 51.432 72.352 1.00 8.15 223 TRP D O 1
ATOM 2080 N N . ALA A 1 210 ? 40.754 49.997 70.659 1.00 8.99 224 ALA D N 1
ATOM 2081 C CA . ALA A 1 210 ? 41.743 50.687 69.853 1.00 7.95 224 ALA D CA 1
ATOM 2082 C C . ALA A 1 210 ? 41.286 52.133 69.600 1.00 6.55 224 ALA D C 1
ATOM 2083 O O . ALA A 1 210 ? 42.049 53.072 69.788 1.00 8.16 224 ALA D O 1
ATOM 2086 N N . ALA A 1 211 ? 40.019 52.307 69.238 1.00 7.99 225 ALA D N 1
ATOM 2087 C CA . ALA A 1 211 ? 39.474 53.633 68.961 1.00 7.23 225 ALA D CA 1
ATOM 2088 C C . ALA A 1 211 ? 39.519 54.520 70.207 1.00 8.34 225 ALA D C 1
ATOM 2089 O O . ALA A 1 211 ? 39.844 55.699 70.122 1.00 8.24 225 ALA D O 1
ATOM 2092 N N . ALA A 1 212 ? 39.219 53.943 71.367 1.00 10.06 226 ALA D N 1
ATOM 2093 C CA . ALA A 1 212 ? 39.239 54.708 72.618 1.00 10.42 226 ALA D CA 1
ATOM 2094 C C . ALA A 1 212 ? 40.667 55.167 72.913 1.00 9.13 226 ALA D C 1
ATOM 2095 O O . ALA A 1 212 ? 40.894 56.266 73.436 1.00 11.46 226 ALA D O 1
ATOM 2098 N N . ASN A 1 213 ? 41.639 54.348 72.531 1.00 8.70 227 ASN D N 1
ATOM 2099 C CA . ASN A 1 213 ? 43.032 54.682 72.775 1.00 8.82 227 ASN D CA 1
ATOM 2100 C C . ASN A 1 213 ? 43.792 55.382 71.659 1.00 8.66 227 ASN D C 1
ATOM 2101 O O . ASN A 1 213 ? 45.021 55.439 71.672 1.00 10.15 227 ASN D O 1
ATOM 2109 N N . GLY A 1 214 ? 43.035 55.981 70.742 1.00 8.86 228 GLY D N 1
ATOM 2110 C CA . GLY A 1 214 ? 43.613 56.746 69.647 1.00 9.84 228 GLY D CA 1
ATOM 2111 C C . GLY A 1 214 ? 44.090 55.995 68.424 1.00 10.23 228 GLY D C 1
ATOM 2112 O O . GLY A 1 214 ? 44.588 56.615 67.488 1.00 10.07 228 GLY D O 1
ATOM 2114 N N . ASP A 1 215 ? 43.911 54.675 68.432 1.00 10.97 229 ASP D N 1
ATOM 2115 C CA . ASP A 1 215 ? 44.323 53.791 67.349 1.00 9.34 229 ASP D CA 1
ATOM 2116 C C . ASP A 1 215 ? 43.204 53.644 66.309 1.00 10.49 229 ASP D C 1
ATOM 2117 O O . ASP A 1 215 ? 42.159 53.041 66.592 1.00 7.80 229 ASP D O 1
ATOM 2123 N N . GLU A 1 216 ? 43.448 54.194 65.113 1.00 9.68 230 GLU D N 1
ATOM 2124 C CA . GLU A 1 216 ? 42.515 54.129 63.983 1.00 11.73 230 GLU D CA 1
ATOM 2125 C C . GLU A 1 216 ? 43.012 53.155 62.899 1.00 11.05 230 GLU D C 1
ATOM 2126 O O . GLU A 1 216 ? 42.308 52.855 61.912 1.00 10.87 230 GLU D O 1
ATOM 2133 N N . ILE A 1 217 ? 44.226 52.658 63.106 1.00 9.17 231 ILE D N 1
ATOM 2134 C CA . ILE A 1 217 ? 44.855 51.706 62.204 1.00 8.87 231 ILE D CA 1
ATOM 2135 C C . ILE A 1 217 ? 44.188 50.342 62.379 1.00 7.81 231 ILE D C 1
ATOM 2136 O O . ILE A 1 217 ? 43.698 49.741 61.431 1.00 7.69 231 ILE D O 1
ATOM 2142 N N . THR A 1 218 ? 44.139 49.867 63.613 1.00 7.27 232 THR D N 1
ATOM 2143 C CA . THR A 1 218 ? 43.539 48.582 63.884 1.00 6.68 232 THR D CA 1
ATOM 2144 C C . THR A 1 218 ? 42.073 48.502 63.462 1.00 6.61 232 THR D C 1
ATOM 2145 O O . THR A 1 218 ? 41.642 47.469 62.946 1.00 8.70 232 THR D O 1
ATOM 2151 N N . PRO A 1 219 ? 41.268 49.553 63.723 1.00 7.96 233 PRO D N 1
ATOM 2152 C CA . PRO A 1 219 ? 39.867 49.466 63.301 1.00 7.15 233 PRO D CA 1
ATOM 2153 C C . PRO A 1 219 ? 39.747 49.250 61.788 1.00 8.75 233 PRO D C 1
ATOM 2154 O O . PRO A 1 219 ? 38.948 48.453 61.333 1.00 7.90 233 PRO D O 1
ATOM 2158 N N . THR A 1 220 ? 40.565 49.975 61.034 1.00 8.77 234 THR D N 1
ATOM 2159 C CA . THR A 1 220 ? 40.574 49.918 59.583 1.00 6.80 234 THR D CA 1
ATOM 2160 C C . THR A 1 220 ? 40.864 48.512 59.109 1.00 8.22 234 THR D C 1
ATOM 2161 O O . THR A 1 220 ? 40.214 48.036 58.177 1.00 8.92 234 THR D O 1
ATOM 2167 N N . VAL A 1 221 ? 41.808 47.836 59.761 1.00 6.66 235 VAL D N 1
ATOM 2168 C CA . VAL A 1 221 ? 42.151 46.466 59.368 1.00 8.51 235 VAL D CA 1
ATOM 2169 C C . VAL A 1 221 ? 41.220 45.409 59.950 1.00 7.95 235 VAL D C 1
ATOM 2170 O O . VAL A 1 221 ? 40.635 44.597 59.211 1.00 7.04 235 VAL D O 1
ATOM 2175 N N . PHE A 1 222 ? 41.050 45.434 61.269 1.00 9.29 236 PHE D N 1
ATOM 2176 C CA . PHE A 1 222 ? 40.196 44.450 61.932 1.00 7.90 236 PHE D CA 1
ATOM 2177 C C . PHE A 1 222 ? 38.735 44.510 61.517 1.00 7.19 236 PHE D C 1
ATOM 2178 O O . PHE A 1 222 ? 38.053 43.473 61.524 1.00 7.03 236 PHE D O 1
ATOM 2187 N N . LEU A 1 223 ? 38.245 45.691 61.138 1.00 7.32 237 LEU D N 1
ATOM 2188 C CA . LEU A 1 223 ? 36.857 45.790 60.679 1.00 7.85 237 LEU D CA 1
ATOM 2189 C C . LEU A 1 223 ? 36.753 45.087 59.312 1.00 9.92 237 LEU D C 1
ATOM 2190 O O . LEU A 1 223 ? 35.726 44.486 58.977 1.00 10.75 237 LEU D O 1
ATOM 2196 N N . SER A 1 224 ? 37.848 45.103 58.559 1.00 9.57 238 SER D N 1
ATOM 2197 C CA . SER A 1 224 ? 37.866 44.440 57.263 1.00 9.25 238 SER D CA 1
ATOM 2198 C C . SER A 1 224 ? 37.905 42.912 57.451 1.00 11.10 238 SER D C 1
ATOM 2199 O O . SER A 1 224 ? 37.230 42.158 56.731 1.00 9.71 238 SER D O 1
ATOM 2204 N N . ILE A 1 225 ? 38.682 42.455 58.430 1.00 9.51 239 ILE D N 1
ATOM 2205 C CA . ILE A 1 225 ? 38.766 41.029 58.728 1.00 9.04 239 ILE D CA 1
ATOM 2206 C C . ILE A 1 225 ? 37.381 40.509 59.095 1.00 9.71 239 ILE D C 1
ATOM 2207 O O . ILE A 1 225 ? 36.965 39.435 58.646 1.00 9.54 239 ILE D O 1
ATOM 2213 N N . GLU A 1 226 ? 36.671 41.289 59.909 1.00 8.62 240 GLU D N 1
ATOM 2214 C CA . GLU A 1 226 ? 35.350 40.923 60.389 1.00 10.81 240 GLU D CA 1
ATOM 2215 C C . GLU A 1 226 ? 34.338 40.592 59.306 1.00 10.85 240 GLU D C 1
ATOM 2216 O O . GLU A 1 226 ? 33.464 39.741 59.523 1.00 9.70 240 GLU D O 1
ATOM 2223 N N . THR A 1 227 ? 34.426 41.276 58.164 1.00 8.98 241 THR D N 1
ATOM 2224 C CA . THR A 1 227 ? 33.494 41.032 57.061 1.00 10.97 241 THR D CA 1
ATOM 2225 C C . THR A 1 227 ? 33.525 39.588 56.516 1.00 10.23 241 THR D C 1
ATOM 2226 O O . THR A 1 227 ? 32.573 39.147 55.858 1.00 11.44 241 THR D O 1
ATOM 2232 N N . ASP A 1 228 ? 34.621 38.870 56.772 1.00 10.92 242 ASP D N 1
ATOM 2233 C CA . ASP A 1 228 ? 34.796 37.486 56.298 1.00 12.53 242 ASP D CA 1
ATOM 2234 C C . ASP A 1 228 ? 34.362 36.418 57.297 1.00 15.94 242 ASP D C 1
ATOM 2235 O O . ASP A 1 228 ? 34.209 35.241 56.940 1.00 14.24 242 ASP D O 1
ATOM 2241 N N . GLU A 1 229 ? 34.215 36.813 58.558 1.00 17.14 243 GLU D N 1
ATOM 2242 C CA . GLU A 1 229 ? 33.904 35.854 59.601 1.00 19.81 243 GLU D CA 1
ATOM 2243 C C . GLU A 1 229 ? 32.610 35.057 59.511 1.00 20.05 243 GLU D C 1
ATOM 2244 O O . GLU A 1 229 ? 32.592 33.869 59.865 1.00 18.35 243 GLU D O 1
ATOM 2251 N N . LEU A 1 230 ? 31.544 35.662 59.000 1.00 21.96 244 LEU D N 1
ATOM 2252 C CA . LEU A 1 230 ? 30.292 34.924 58.887 1.00 24.17 244 LEU D CA 1
ATOM 2253 C C . LEU A 1 230 ? 30.418 33.681 58.009 1.00 24.60 244 LEU D C 1
ATOM 2254 O O . LEU A 1 230 ? 29.764 32.665 58.272 1.00 27.20 244 LEU D O 1
ATOM 2260 N N . ARG A 1 231 ? 31.268 33.737 56.986 1.00 23.03 245 ARG D N 1
ATOM 2261 C CA . ARG A 1 231 ? 31.456 32.573 56.127 1.00 21.26 245 ARG D CA 1
ATOM 2262 C C . ARG A 1 231 ? 32.058 31.420 56.926 1.00 18.81 245 ARG D C 1
ATOM 2263 O O . ARG A 1 231 ? 31.729 30.252 56.697 1.00 16.98 245 ARG D O 1
ATOM 2277 N N . HIS A 1 232 ? 32.944 31.760 57.857 1.00 15.62 246 HIS D N 1
ATOM 2278 C CA . HIS A 1 232 ? 33.632 30.771 58.672 1.00 14.21 246 HIS D CA 1
ATOM 2279 C C . HIS A 1 232 ? 32.718 30.142 59.720 1.00 17.25 246 HIS D C 1
ATOM 2280 O O . HIS A 1 232 ? 32.826 28.935 60.025 1.00 15.92 246 HIS D O 1
ATOM 2289 N N . MET A 1 233 ? 31.818 30.942 60.288 1.00 16.83 247 MET D N 1
ATOM 2290 C CA . MET A 1 233 ? 30.899 30.378 61.266 1.00 18.51 247 MET D CA 1
ATOM 2291 C C . MET A 1 233 ? 29.952 29.428 60.529 1.00 17.74 247 MET D C 1
ATOM 2292 O O . MET A 1 233 ? 29.560 28.384 61.061 1.00 17.11 247 MET D O 1
ATOM 2298 N N . ALA A 1 234 ? 29.652 29.753 59.274 1.00 16.10 248 ALA D N 1
ATOM 2299 C CA . ALA A 1 234 ? 28.801 28.900 58.457 1.00 15.23 248 ALA D CA 1
ATOM 2300 C C . ALA A 1 234 ? 29.558 27.582 58.244 1.00 14.98 248 ALA D C 1
ATOM 2301 O O . ALA A 1 234 ? 28.957 26.504 58.220 1.00 13.87 248 ALA D O 1
ATOM 2304 N N . ASN A 1 235 ? 30.881 27.667 58.116 1.00 12.44 249 ASN D N 1
ATOM 2305 C CA . ASN A 1 235 ? 31.693 26.465 57.947 1.00 12.77 249 ASN D CA 1
ATOM 2306 C C . ASN A 1 235 ? 31.601 25.592 59.198 1.00 13.27 249 ASN D C 1
ATOM 2307 O O . ASN A 1 235 ? 31.490 24.365 59.095 1.00 12.66 249 ASN D O 1
ATOM 2315 N N . GLY A 1 236 ? 31.693 26.224 60.372 1.00 13.68 250 GLY D N 1
ATOM 2316 C CA . GLY A 1 236 ? 31.619 25.485 61.626 1.00 13.45 250 GLY D CA 1
ATOM 2317 C C . GLY A 1 236 ? 30.268 24.818 61.790 1.00 12.88 250 GLY D C 1
ATOM 2318 O O . GLY A 1 236 ? 30.172 23.637 62.154 1.00 12.44 250 GLY D O 1
ATOM 2320 N N . TYR A 1 237 ? 29.214 25.591 61.543 1.00 12.93 251 TYR D N 1
ATOM 2321 C CA . TYR A 1 237 ? 27.847 25.080 61.620 1.00 13.84 251 TYR D CA 1
ATOM 2322 C C . TYR A 1 237 ? 27.710 23.872 60.661 1.00 14.37 251 TYR D C 1
ATOM 2323 O O . TYR A 1 237 ? 27.182 22.828 61.050 1.00 14.34 251 TYR D O 1
ATOM 2334 N N . GLN A 1 238 ? 28.219 24.021 59.429 1.00 14.74 252 GLN D N 1
ATOM 2335 C CA . GLN A 1 238 ? 28.173 22.976 58.404 1.00 15.03 252 GLN D CA 1
ATOM 2336 C C . GLN A 1 238 ? 28.943 21.728 58.824 1.00 13.94 252 GLN D C 1
ATOM 2337 O O . GLN A 1 238 ? 28.563 20.610 58.474 1.00 14.17 252 GLN D O 1
ATOM 2346 N N . THR A 1 239 ? 30.038 21.909 59.543 1.00 12.32 253 THR D N 1
ATOM 2347 C CA . THR A 1 239 ? 30.812 20.768 60.020 1.00 12.59 253 THR D CA 1
ATOM 2348 C C . THR A 1 239 ? 29.896 19.895 60.884 1.00 10.75 253 THR D C 1
ATOM 2349 O O . THR A 1 239 ? 29.849 18.664 60.722 1.00 8.84 253 THR D O 1
ATOM 2355 N N . VAL A 1 240 ? 29.148 20.543 61.780 1.00 10.98 254 VAL D N 1
ATOM 2356 C CA . VAL A 1 240 ? 28.236 19.810 62.665 1.00 10.41 254 VAL D CA 1
ATOM 2357 C C . VAL A 1 240 ? 27.131 19.126 61.861 1.00 10.03 254 VAL D C 1
ATOM 2358 O O . VAL A 1 240 ? 26.842 17.928 62.049 1.00 9.17 254 VAL D O 1
ATOM 2363 N N . VAL A 1 241 ? 26.552 19.869 60.928 1.00 10.56 255 VAL D N 1
ATOM 2364 C CA . VAL A 1 241 ? 25.495 19.329 60.103 1.00 10.04 255 VAL D CA 1
ATOM 2365 C C . VAL A 1 241 ? 25.957 18.120 59.308 1.00 11.36 255 VAL D C 1
ATOM 2366 O O . VAL A 1 241 ? 25.236 17.126 59.216 1.00 9.85 255 VAL D O 1
ATOM 2371 N N . SER A 1 242 ? 27.171 18.183 58.770 1.00 10.42 256 SER D N 1
ATOM 2372 C CA . SER A 1 242 ? 27.693 17.087 57.946 1.00 11.75 256 SER D CA 1
ATOM 2373 C C . SER A 1 242 ? 27.964 15.761 58.676 1.00 11.98 256 SER D C 1
ATOM 2374 O O . SER A 1 242 ? 27.952 14.692 58.053 1.00 11.29 256 SER D O 1
ATOM 2379 N N . ILE A 1 243 ? 28.184 15.816 59.986 1.00 9.84 257 ILE D N 1
ATOM 2380 C CA . ILE A 1 243 ? 28.503 14.604 60.740 1.00 10.30 257 ILE D CA 1
ATOM 2381 C C . ILE A 1 243 ? 27.408 14.113 61.695 1.00 10.27 257 ILE D C 1
ATOM 2382 O O . ILE A 1 243 ? 27.493 13.006 62.236 1.00 10.08 257 ILE D O 1
ATOM 2388 N N . ALA A 1 244 ? 26.362 14.914 61.845 1.00 12.08 258 ALA D N 1
ATOM 2389 C CA . ALA A 1 244 ? 25.262 14.665 62.779 1.00 10.97 258 ALA D CA 1
ATOM 2390 C C . ALA A 1 244 ? 24.328 13.486 62.564 1.00 12.28 258 ALA D C 1
ATOM 2391 O O . ALA A 1 244 ? 23.705 13.007 63.525 1.00 10.99 258 ALA D O 1
ATOM 2394 N N . ASN A 1 245 ? 24.199 13.035 61.322 1.00 11.98 259 ASN D N 1
ATOM 2395 C CA . ASN A 1 245 ? 23.313 11.927 61.008 1.00 14.38 259 ASN D CA 1
ATOM 2396 C C . ASN A 1 245 ? 24.039 10.601 60.959 1.00 15.43 259 ASN D C 1
ATOM 2397 O O . ASN A 1 245 ? 23.564 9.645 60.355 1.00 20.44 259 ASN D O 1
ATOM 2405 N N . ASP A 1 246 ? 25.181 10.533 61.612 1.00 15.15 260 ASP D N 1
ATOM 2406 C CA . ASP A 1 246 ? 25.929 9.298 61.654 1.00 15.77 260 ASP D CA 1
ATOM 2407 C C . ASP A 1 246 ? 26.109 8.912 63.129 1.00 14.76 260 ASP D C 1
ATOM 2408 O O . ASP A 1 246 ? 26.310 9.785 63.988 1.00 13.69 260 ASP D O 1
ATOM 2414 N N . PRO A 1 247 ? 26.066 7.602 63.436 1.00 13.39 261 PRO D N 1
ATOM 2415 C CA . PRO A 1 247 ? 26.203 7.043 64.793 1.00 12.03 261 PRO D CA 1
ATOM 2416 C C . PRO A 1 247 ? 27.335 7.584 65.650 1.00 12.23 261 PRO D C 1
ATOM 2417 O O . PRO A 1 247 ? 27.199 7.703 66.874 1.00 11.90 261 PRO D O 1
ATOM 2421 N N . ALA A 1 248 ? 28.456 7.906 65.013 1.00 11.64 262 ALA D N 1
ATOM 2422 C CA . ALA A 1 248 ? 29.612 8.428 65.726 1.00 11.95 262 ALA D CA 1
ATOM 2423 C C . ALA A 1 248 ? 29.339 9.752 66.449 1.00 12.33 262 ALA D C 1
ATOM 2424 O O . ALA A 1 248 ? 29.940 10.033 67.495 1.00 12.84 262 ALA D O 1
ATOM 2427 N N . SER A 1 249 ? 28.409 10.544 65.933 1.00 11.60 263 SER D N 1
ATOM 2428 C CA . SER A 1 249 ? 28.144 11.847 66.522 1.00 12.34 263 SER D CA 1
ATOM 2429 C C . SER A 1 249 ? 27.648 11.764 67.962 1.00 13.53 263 SER D C 1
ATOM 2430 O O . SER A 1 249 ? 28.185 12.444 68.859 1.00 11.68 263 SER D O 1
ATOM 2435 N N . ALA A 1 250 ? 26.645 10.917 68.194 1.00 12.29 264 ALA D N 1
ATOM 2436 C CA . ALA A 1 250 ? 26.088 10.767 69.535 1.00 10.96 264 ALA D CA 1
ATOM 2437 C C . ALA A 1 250 ? 27.137 10.270 70.518 1.00 12.24 264 ALA D C 1
ATOM 2438 O O . ALA A 1 250 ? 27.094 10.589 71.695 1.00 11.84 264 ALA D O 1
ATOM 2441 N N . LYS A 1 251 ? 28.088 9.486 70.038 1.00 11.87 265 LYS D N 1
ATOM 2442 C CA . LYS A 1 251 ? 29.106 8.968 70.926 1.00 12.28 265 LYS D CA 1
ATOM 2443 C C . LYS A 1 251 ? 30.195 9.967 71.245 1.00 12.66 265 LYS D C 1
ATOM 2444 O O . LYS A 1 251 ? 30.629 10.075 72.393 1.00 11.11 265 LYS D O 1
ATOM 2454 N N . TYR A 1 252 ? 30.586 10.750 70.246 1.00 11.42 266 TYR D N 1
ATOM 2455 C CA . TYR A 1 252 ? 31.738 11.614 70.408 1.00 9.24 266 TYR D CA 1
ATOM 2456 C C . TYR A 1 252 ? 31.646 13.122 70.332 1.00 9.19 266 TYR D C 1
ATOM 2457 O O . TYR A 1 252 ? 32.527 13.815 70.869 1.00 10.82 266 TYR D O 1
ATOM 2468 N N . LEU A 1 253 ? 30.639 13.646 69.647 1.00 8.62 267 LEU D N 1
ATOM 2469 C CA . LEU A 1 253 ? 30.573 15.093 69.451 1.00 9.50 267 LEU D CA 1
ATOM 2470 C C . LEU A 1 253 ? 30.670 15.993 70.683 1.00 9.60 267 LEU D C 1
ATOM 2471 O O . LEU A 1 253 ? 31.505 16.901 70.709 1.00 8.27 267 LEU D O 1
ATOM 2477 N N . ASN A 1 254 ? 29.835 15.749 71.695 1.00 10.13 268 ASN D N 1
ATOM 2478 C CA . ASN A 1 254 ? 29.848 16.606 72.884 1.00 9.54 268 ASN D CA 1
ATOM 2479 C C . ASN A 1 254 ? 31.129 16.544 73.692 1.00 9.13 268 ASN D C 1
ATOM 2480 O O . ASN A 1 254 ? 31.491 17.512 74.371 1.00 10.91 268 ASN D O 1
ATOM 2488 N N . THR A 1 255 ? 31.839 15.433 73.589 1.00 9.20 269 THR D N 1
ATOM 2489 C CA . THR A 1 255 ? 33.119 15.317 74.266 1.00 8.67 269 THR D CA 1
ATOM 2490 C C . THR A 1 255 ? 34.149 16.185 73.559 1.00 9.85 269 THR D C 1
ATOM 2491 O O . THR A 1 255 ? 34.854 16.951 74.213 1.00 8.68 269 THR D O 1
ATOM 2497 N N . ASP A 1 256 ? 34.262 16.049 72.233 1.00 8.72 270 ASP D N 1
ATOM 2498 C CA . ASP A 1 256 ? 35.204 16.879 71.473 1.00 7.64 270 ASP D CA 1
ATOM 2499 C C . ASP A 1 256 ? 34.832 18.366 71.659 1.00 7.96 270 ASP D C 1
ATOM 2500 O O . ASP A 1 256 ? 35.712 19.217 71.804 1.00 8.78 270 ASP D O 1
ATOM 2506 N N . LEU A 1 257 ? 33.535 18.672 71.708 1.00 8.17 271 LEU D N 1
ATOM 2507 C CA . LEU A 1 257 ? 33.081 20.044 71.892 1.00 8.89 271 LEU D CA 1
ATOM 2508 C C . LEU A 1 257 ? 33.488 20.551 73.267 1.00 8.85 271 LEU D C 1
ATOM 2509 O O . LEU A 1 257 ? 33.984 21.676 73.404 1.00 8.37 271 LEU D O 1
ATOM 2515 N N . ASN A 1 258 ? 33.241 19.738 74.290 1.00 7.88 272 ASN D N 1
ATOM 2516 C CA . ASN A 1 258 ? 33.601 20.127 75.652 1.00 8.70 272 ASN D CA 1
ATOM 2517 C C . ASN A 1 258 ? 35.097 20.355 75.764 1.00 7.47 272 ASN D C 1
ATOM 2518 O O . ASN A 1 258 ? 35.529 21.326 76.388 1.00 6.98 272 ASN D O 1
ATOM 2526 N N . ASN A 1 259 ? 35.887 19.451 75.184 1.00 6.94 273 ASN D N 1
ATOM 2527 C CA . ASN A 1 259 ? 37.342 19.582 75.228 1.00 7.96 273 ASN D CA 1
ATOM 2528 C C . ASN A 1 259 ? 37.799 20.858 74.516 1.00 6.58 273 ASN D C 1
ATOM 2529 O O . ASN A 1 259 ? 38.651 21.589 75.034 1.00 7.24 273 ASN D O 1
ATOM 2537 N N . ALA A 1 260 ? 37.175 21.158 73.380 1.00 7.18 274 ALA D N 1
ATOM 2538 C CA . ALA A 1 260 ? 37.497 22.360 72.609 1.00 8.12 274 ALA D CA 1
ATOM 2539 C C . ALA A 1 260 ? 37.099 23.646 73.372 1.00 8.02 274 ALA D C 1
ATOM 2540 O O . ALA A 1 260 ? 37.854 24.627 73.423 1.00 7.64 274 ALA D O 1
ATOM 2543 N N . PHE A 1 261 ? 35.920 23.635 73.981 1.00 8.50 275 PHE D N 1
ATOM 2544 C CA . PHE A 1 261 ? 35.468 24.793 74.738 1.00 9.51 275 PHE D CA 1
ATOM 2545 C C . PHE A 1 261 ? 36.431 25.119 75.887 1.00 10.32 275 PHE D C 1
ATOM 2546 O O . PHE A 1 261 ? 36.857 26.270 76.052 1.00 8.76 275 PHE D O 1
ATOM 2555 N N . TRP A 1 262 ? 36.757 24.107 76.689 1.00 10.58 276 TRP D N 1
ATOM 2556 C CA . TRP A 1 262 ? 37.657 24.322 77.810 1.00 9.36 276 TRP D CA 1
ATOM 2557 C C . TRP A 1 262 ? 39.018 24.801 77.305 1.00 8.76 276 TRP D C 1
ATOM 2558 O O . TRP A 1 262 ? 39.609 25.738 77.860 1.00 8.19 276 TRP D O 1
ATOM 2571 N N . THR A 1 263 ? 39.525 24.148 76.263 1.00 7.37 277 THR D N 1
ATOM 2572 C CA . THR A 1 263 ? 40.799 24.536 75.683 1.00 8.17 277 THR D CA 1
ATOM 2573 C C . THR A 1 263 ? 40.842 26.041 75.336 1.00 8.57 277 THR D C 1
ATOM 2574 O O . THR A 1 263 ? 41.713 26.785 75.814 1.00 7.40 277 THR D O 1
ATOM 2580 N N . GLN A 1 264 ? 39.866 26.498 74.557 1.00 8.34 278 GLN D N 1
ATOM 2581 C CA . GLN A 1 264 ? 39.844 27.903 74.150 1.00 9.16 278 GLN D CA 1
ATOM 2582 C C . GLN A 1 264 ? 39.679 28.879 75.320 1.00 9.24 278 GLN D C 1
ATOM 2583 O O . GLN A 1 264 ? 40.463 29.824 75.447 1.00 8.97 278 GLN D O 1
ATOM 2592 N N . GLN A 1 265 ? 38.686 28.635 76.177 1.00 8.22 279 GLN D N 1
ATOM 2593 C CA . GLN A 1 265 ? 38.431 29.529 77.302 1.00 8.50 279 GLN D CA 1
ATOM 2594 C C . GLN A 1 265 ? 39.579 29.598 78.304 1.00 8.46 279 GLN D C 1
ATOM 2595 O O . GLN A 1 265 ? 39.836 30.655 78.886 1.00 8.53 279 GLN D O 1
ATOM 2604 N N . LYS A 1 266 ? 40.275 28.482 78.501 1.00 9.01 280 LYS D N 1
ATOM 2605 C CA . LYS A 1 266 ? 41.374 28.439 79.463 1.00 8.03 280 LYS D CA 1
ATOM 2606 C C . LYS A 1 266 ? 42.401 29.514 79.184 1.00 8.94 280 LYS D C 1
ATOM 2607 O O . LYS A 1 266 ? 42.944 30.119 80.117 1.00 7.35 280 LYS D O 1
ATOM 2617 N N . TYR A 1 267 ? 42.670 29.749 77.899 1.00 8.75 281 TYR D N 1
ATOM 2618 C CA . TYR A 1 267 ? 43.642 30.774 77.500 1.00 9.61 281 TYR D CA 1
ATOM 2619 C C . TYR A 1 267 ? 43.013 32.166 77.383 1.00 9.31 281 TYR D C 1
ATOM 2620 O O . TYR A 1 267 ? 43.514 33.142 77.952 1.00 9.92 281 TYR D O 1
ATOM 2631 N N . PHE A 1 268 ? 41.912 32.257 76.644 1.00 9.25 282 PHE D N 1
ATOM 2632 C CA . PHE A 1 268 ? 41.268 33.546 76.416 1.00 9.87 282 PHE D CA 1
ATOM 2633 C C . PHE A 1 268 ? 40.638 34.265 77.595 1.00 8.88 282 PHE D C 1
ATOM 2634 O O . PHE A 1 268 ? 40.675 35.492 77.638 1.00 9.09 282 PHE D O 1
ATOM 2643 N N . THR A 1 269 ? 40.073 33.520 78.540 1.00 8.83 283 THR D N 1
ATOM 2644 C CA . THR A 1 269 ? 39.449 34.116 79.720 1.00 8.63 283 THR D CA 1
ATOM 2645 C C . THR A 1 269 ? 40.440 35.022 80.462 1.00 8.32 283 THR D C 1
ATOM 2646 O O . THR A 1 269 ? 40.130 36.180 80.741 1.00 9.01 283 THR D O 1
ATOM 2652 N N . PRO A 1 270 ? 41.633 34.508 80.815 1.00 8.35 284 PRO D N 1
ATOM 2653 C CA . PRO A 1 270 ? 42.564 35.404 81.500 1.00 7.41 284 PRO D CA 1
ATOM 2654 C C . PRO A 1 270 ? 43.297 36.358 80.548 1.00 9.83 284 PRO D C 1
ATOM 2655 O O . PRO A 1 270 ? 43.419 37.546 80.845 1.00 8.87 284 PRO D O 1
ATOM 2659 N N . VAL A 1 271 ? 43.738 35.856 79.388 1.00 9.96 285 VAL D N 1
ATOM 2660 C CA . VAL A 1 271 ? 44.503 36.675 78.450 1.00 10.03 285 VAL D CA 1
ATOM 2661 C C . VAL A 1 271 ? 43.784 37.867 77.842 1.00 9.75 285 VAL D C 1
ATOM 2662 O O . VAL A 1 271 ? 44.314 38.984 77.874 1.00 10.89 285 VAL D O 1
ATOM 2667 N N . LEU A 1 272 ? 42.593 37.660 77.287 1.00 11.40 286 LEU D N 1
ATOM 2668 C CA . LEU A 1 272 ? 41.851 38.790 76.692 1.00 13.56 286 LEU D CA 1
ATOM 2669 C C . LEU A 1 272 ? 41.555 39.894 77.699 1.00 12.60 286 LEU D C 1
ATOM 2670 O O . LEU A 1 272 ? 41.832 41.063 77.437 1.00 12.97 286 LEU D O 1
ATOM 2676 N N . GLY A 1 273 ? 40.998 39.520 78.850 1.00 13.01 287 GLY D N 1
ATOM 2677 C CA . GLY A 1 273 ? 40.694 40.513 79.866 1.00 11.32 287 GLY D CA 1
ATOM 2678 C C . GLY A 1 273 ? 41.937 41.268 80.314 1.00 10.83 287 GLY D C 1
ATOM 2679 O O . GLY A 1 273 ? 41.862 42.441 80.666 1.00 11.25 287 GLY D O 1
ATOM 2681 N N . MET A 1 274 ? 43.083 40.593 80.303 1.00 9.79 288 MET D N 1
ATOM 2682 C CA . MET A 1 274 ? 44.345 41.202 80.703 1.00 10.75 288 MET D CA 1
ATOM 2683 C C . MET A 1 274 ? 44.805 42.226 79.657 1.00 10.88 288 MET D C 1
ATOM 2684 O O . MET A 1 274 ? 45.162 43.387 79.971 1.00 8.71 288 MET D O 1
ATOM 2690 N N . LEU A 1 275 ? 44.788 41.797 78.403 1.00 10.41 289 LEU D N 1
ATOM 2691 C CA . LEU A 1 275 ? 45.181 42.683 77.302 1.00 10.46 289 LEU D CA 1
ATOM 2692 C C . LEU A 1 275 ? 44.288 43.940 77.253 1.00 9.11 289 LEU D C 1
ATOM 2693 O O . LEU A 1 275 ? 44.790 45.049 77.056 1.00 9.07 289 LEU D O 1
ATOM 2699 N N . PHE A 1 276 ? 42.980 43.770 77.460 1.00 9.54 290 PHE D N 1
ATOM 2700 C CA . PHE A 1 276 ? 42.056 44.904 77.457 1.00 11.28 290 PHE D CA 1
ATOM 2701 C C . PHE A 1 276 ? 42.215 45.821 78.672 1.00 11.21 290 PHE D C 1
ATOM 2702 O O . PHE A 1 276 ? 42.505 47.004 78.522 1.00 12.68 290 PHE D O 1
ATOM 2711 N N . GLU A 1 277 ? 42.023 45.286 79.875 1.00 9.55 291 GLU D N 1
ATOM 2712 C CA . GLU A 1 277 ? 42.087 46.125 81.067 1.00 9.74 291 GLU D CA 1
ATOM 2713 C C . GLU A 1 277 ? 43.451 46.686 81.458 1.00 10.16 291 GLU D C 1
ATOM 2714 O O . GLU A 1 277 ? 43.567 47.849 81.847 1.00 10.38 291 GLU D O 1
ATOM 2721 N N . TYR A 1 278 ? 44.491 45.879 81.326 1.00 10.34 292 TYR D N 1
ATOM 2722 C CA . TYR A 1 278 ? 45.820 46.329 81.694 1.00 10.88 292 TYR D CA 1
ATOM 2723 C C . TYR A 1 278 ? 46.606 46.894 80.521 1.00 10.51 292 TYR D C 1
ATOM 2724 O O . TYR A 1 278 ? 47.611 47.576 80.726 1.00 10.13 292 TYR D O 1
ATOM 2735 N N . GLY A 1 279 ? 46.151 46.599 79.302 1.00 9.67 293 GLY D N 1
ATOM 2736 C CA . GLY A 1 279 ? 46.845 47.068 78.123 1.00 7.74 293 GLY D CA 1
ATOM 2737 C C . GLY A 1 279 ? 46.315 48.384 77.576 1.00 9.95 293 GLY D C 1
ATOM 2738 O O . GLY A 1 279 ? 46.803 48.876 76.542 1.00 9.12 293 GLY D O 1
ATOM 2740 N N . SER A 1 280 ? 45.356 48.985 78.270 1.00 8.68 294 SER D N 1
ATOM 2741 C CA . SER A 1 280 ? 44.770 50.247 77.824 1.00 8.37 294 SER D CA 1
ATOM 2742 C C . SER A 1 280 ? 44.859 51.356 78.867 1.00 10.94 294 SER D C 1
ATOM 2743 O O . SER A 1 280 ? 45.253 51.133 80.004 1.00 11.22 294 SER D O 1
ATOM 2748 N N . LYS A 1 281 ? 44.596 52.578 78.428 1.00 10.58 295 LYS D N 1
ATOM 2749 C CA . LYS A 1 281 ? 44.529 53.693 79.343 1.00 12.58 295 LYS D CA 1
ATOM 2750 C C . LYS A 1 281 ? 43.011 53.863 79.496 1.00 14.43 295 LYS D C 1
ATOM 2751 O O . LYS A 1 281 ? 42.468 53.703 80.588 1.00 15.69 295 LYS D O 1
ATOM 2761 N N . PHE A 1 282 ? 42.337 54.206 78.398 1.00 13.32 296 PHE D N 1
ATOM 2762 C CA . PHE A 1 282 ? 40.885 54.379 78.413 1.00 13.76 296 PHE D CA 1
ATOM 2763 C C . PHE A 1 282 ? 40.209 53.017 78.320 1.00 14.97 296 PHE D C 1
ATOM 2764 O O . PHE A 1 282 ? 40.591 52.188 77.493 1.00 14.03 296 PHE D O 1
ATOM 2773 N N . LYS A 1 283 ? 39.218 52.794 79.187 1.00 16.23 297 LYS D N 1
ATOM 2774 C CA . LYS A 1 283 ? 38.479 51.521 79.278 1.00 16.64 297 LYS D CA 1
ATOM 2775 C C . LYS A 1 283 ? 37.098 51.547 78.628 1.00 17.35 297 LYS D C 1
ATOM 2776 O O . LYS A 1 283 ? 36.295 52.446 78.893 1.00 19.05 297 LYS D O 1
ATOM 2786 N N . VAL A 1 284 ? 36.786 50.528 77.837 1.00 15.18 298 VAL D N 1
ATOM 2787 C CA . VAL A 1 284 ? 35.485 50.460 77.188 1.00 15.82 298 VAL D CA 1
ATOM 2788 C C . VAL A 1 284 ? 34.426 49.764 78.056 1.00 16.82 298 VAL D C 1
ATOM 2789 O O . VAL A 1 284 ? 33.307 50.258 78.196 1.00 18.75 298 VAL D O 1
ATOM 2794 N N . GLU A 1 285 ? 34.796 48.654 78.685 1.00 16.59 299 GLU D N 1
ATOM 2795 C CA . GLU A 1 285 ? 33.848 47.881 79.490 1.00 16.11 299 GLU D CA 1
ATOM 2796 C C . GLU A 1 285 ? 34.595 46.889 80.372 1.00 14.36 299 GLU D C 1
ATOM 2797 O O . GLU A 1 285 ? 35.617 46.357 79.968 1.00 12.83 299 GLU D O 1
ATOM 2804 N N . PRO A 1 286 ? 34.116 46.656 81.608 1.00 14.09 300 PRO D N 1
ATOM 2805 C CA . PRO A 1 286 ? 34.831 45.698 82.451 1.00 13.06 300 PRO D CA 1
ATOM 2806 C C . PRO A 1 286 ? 34.696 44.288 81.888 1.00 12.61 300 PRO D C 1
ATOM 2807 O O . PRO A 1 286 ? 33.609 43.855 81.483 1.00 12.83 300 PRO D O 1
ATOM 2811 N N . TRP A 1 287 ? 35.819 43.586 81.838 1.00 13.16 301 TRP D N 1
ATOM 2812 C CA . TRP A 1 287 ? 35.885 42.229 81.310 1.00 11.93 301 TRP D CA 1
ATOM 2813 C C . TRP A 1 287 ? 34.866 41.245 81.903 1.00 13.25 301 TRP D C 1
ATOM 2814 O O . TRP A 1 287 ? 34.350 40.381 81.192 1.00 11.48 301 TRP D O 1
ATOM 2827 N N . VAL A 1 288 ? 34.568 41.373 83.196 1.00 13.66 302 VAL D N 1
ATOM 2828 C CA . VAL A 1 288 ? 33.601 40.476 83.831 1.00 14.32 302 VAL D CA 1
ATOM 2829 C C . VAL A 1 288 ? 32.271 40.507 83.128 1.00 14.50 302 VAL D C 1
ATOM 2830 O O . VAL A 1 288 ? 31.626 39.475 82.967 1.00 17.21 302 VAL D O 1
ATOM 2835 N N . LYS A 1 289 ? 31.850 41.694 82.724 1.00 13.75 303 LYS D N 1
ATOM 2836 C CA . LYS A 1 289 ? 30.582 41.841 82.026 1.00 14.65 303 LYS D CA 1
ATOM 2837 C C . LYS A 1 289 ? 30.674 41.264 80.612 1.00 14.06 303 LYS D C 1
ATOM 2838 O O . LYS A 1 289 ? 29.806 40.500 80.183 1.00 13.32 303 LYS D O 1
ATOM 2848 N N . THR A 1 290 ? 31.754 41.611 79.919 1.00 13.70 304 THR D N 1
ATOM 2849 C CA . THR A 1 290 ? 32.001 41.170 78.558 1.00 13.49 304 THR D CA 1
ATOM 2850 C C . THR A 1 290 ? 32.036 39.651 78.472 1.00 14.55 304 THR D C 1
ATOM 2851 O O . THR A 1 290 ? 31.326 39.039 77.653 1.00 14.69 304 THR D O 1
ATOM 2857 N N . TRP A 1 291 ? 32.869 39.047 79.313 1.00 14.43 305 TRP D N 1
ATOM 2858 C CA . TRP A 1 291 ? 33.024 37.593 79.338 1.00 13.71 305 TRP D CA 1
ATOM 2859 C C . TRP A 1 291 ? 31.666 36.925 79.499 1.00 15.51 305 TRP D C 1
ATOM 2860 O O . TRP A 1 291 ? 31.306 36.042 78.717 1.00 14.64 305 TRP D O 1
ATOM 2873 N N . ASP A 1 292 ? 30.901 37.371 80.498 1.00 17.15 306 ASP D N 1
ATOM 2874 C CA . ASP A 1 292 ? 29.580 36.807 80.749 1.00 18.34 306 ASP D CA 1
ATOM 2875 C C . ASP A 1 292 ? 28.665 36.907 79.530 1.00 18.49 306 ASP D C 1
ATOM 2876 O O . ASP A 1 292 ? 27.946 35.952 79.206 1.00 19.62 306 ASP D O 1
ATOM 2882 N N . ARG A 1 293 ? 28.674 38.058 78.868 1.00 17.04 307 ARG D N 1
ATOM 2883 C CA . ARG A 1 293 ? 27.841 38.240 77.688 1.00 17.63 307 ARG D CA 1
ATOM 2884 C C . ARG A 1 293 ? 28.285 37.355 76.519 1.00 16.74 307 ARG D C 1
ATOM 2885 O O . ARG A 1 293 ? 27.458 36.680 75.904 1.00 15.22 307 ARG D O 1
ATOM 2899 N N . TRP A 1 294 ? 29.582 37.366 76.221 1.00 15.19 308 TRP D N 1
ATOM 2900 C CA . TRP A 1 294 ? 30.138 36.583 75.120 1.00 16.94 308 TRP D CA 1
ATOM 2901 C C . TRP A 1 294 ? 29.993 35.083 75.285 1.00 17.78 308 TRP D C 1
ATOM 2902 O O . TRP A 1 294 ? 29.407 34.419 74.436 1.00 16.84 308 TRP D O 1
ATOM 2915 N N . VAL A 1 295 ? 30.536 34.568 76.390 1.00 20.45 309 VAL D N 1
ATOM 2916 C CA . VAL A 1 295 ? 30.575 33.138 76.672 1.00 21.90 309 VAL D CA 1
ATOM 2917 C C . VAL A 1 295 ? 29.291 32.500 77.198 1.00 24.93 309 VAL D C 1
ATOM 2918 O O . VAL A 1 295 ? 28.819 31.501 76.644 1.00 24.38 309 VAL D O 1
ATOM 2923 N N . TYR A 1 296 ? 28.727 33.062 78.262 1.00 25.91 310 TYR D N 1
ATOM 2924 C CA . TYR A 1 296 ? 27.513 32.504 78.852 1.00 28.35 310 TYR D CA 1
ATOM 2925 C C . TYR A 1 296 ? 26.263 32.775 78.028 1.00 29.67 310 TYR D C 1
ATOM 2926 O O . TYR A 1 296 ? 25.527 31.854 77.675 1.00 31.70 310 TYR D O 1
ATOM 2937 N N . GLU A 1 297 ? 26.035 34.037 77.701 1.00 29.08 311 GLU D N 1
ATOM 2938 C CA . GLU A 1 297 ? 24.860 34.423 76.941 1.00 29.83 311 GLU D CA 1
ATOM 2939 C C . GLU A 1 297 ? 24.901 34.127 75.444 1.00 28.42 311 GLU D C 1
ATOM 2940 O O . GLU A 1 297 ? 24.288 33.164 74.977 1.00 28.96 311 GLU D O 1
ATOM 2947 N N . ASP A 1 298 ? 25.597 34.975 74.694 1.00 26.53 312 ASP D N 1
ATOM 2948 C CA . ASP A 1 298 ? 25.700 34.847 73.247 1.00 25.31 312 ASP D CA 1
ATOM 2949 C C . ASP A 1 298 ? 26.064 33.462 72.734 1.00 24.56 312 ASP D C 1
ATOM 2950 O O . ASP A 1 298 ? 25.361 32.900 71.885 1.00 24.32 312 ASP D O 1
ATOM 2956 N N . TRP A 1 299 ? 27.181 32.930 73.215 1.00 21.80 313 TRP D N 1
ATOM 2957 C CA . TRP A 1 299 ? 27.644 31.641 72.742 1.00 21.04 313 TRP D CA 1
ATOM 2958 C C . TRP A 1 299 ? 26.983 30.438 73.380 1.00 21.78 313 TRP D C 1
ATOM 2959 O O . TRP A 1 299 ? 26.242 29.719 72.713 1.00 20.22 313 TRP D O 1
ATOM 2972 N N . GLY A 1 300 ? 27.254 30.229 74.668 1.00 23.74 314 GLY D N 1
ATOM 2973 C CA . GLY A 1 300 ? 26.686 29.100 75.385 1.00 25.71 314 GLY D CA 1
ATOM 2974 C C . GLY A 1 300 ? 25.169 29.062 75.381 1.00 28.01 314 GLY D C 1
ATOM 2975 O O . GLY A 1 300 ? 24.573 27.989 75.538 1.00 29.83 314 GLY D O 1
ATOM 2977 N N . GLY A 1 301 ? 24.548 30.232 75.247 1.00 28.07 315 GLY D N 1
ATOM 2978 C CA . GLY A 1 301 ? 23.101 30.307 75.221 1.00 28.78 315 GLY D CA 1
ATOM 2979 C C . GLY A 1 301 ? 22.534 30.249 73.818 1.00 29.73 315 GLY D C 1
ATOM 2980 O O . GLY A 1 301 ? 22.095 29.189 73.366 1.00 32.12 315 GLY D O 1
ATOM 2982 N N . ILE A 1 302 ? 22.589 31.368 73.104 1.00 30.18 316 ILE D N 1
ATOM 2983 C CA . ILE A 1 302 ? 22.052 31.457 71.750 1.00 29.76 316 ILE D CA 1
ATOM 2984 C C . ILE A 1 302 ? 22.759 30.615 70.683 1.00 30.18 316 ILE D C 1
ATOM 2985 O O . ILE A 1 302 ? 22.144 29.710 70.091 1.00 29.16 316 ILE D O 1
ATOM 2991 N N . TRP A 1 303 ? 24.033 30.916 70.428 1.00 28.35 317 TRP D N 1
ATOM 2992 C CA . TRP A 1 303 ? 24.801 30.223 69.400 1.00 27.66 317 TRP D CA 1
ATOM 2993 C C . TRP A 1 303 ? 24.758 28.717 69.522 1.00 26.95 317 TRP D C 1
ATOM 2994 O O . TRP A 1 303 ? 24.446 28.026 68.552 1.00 27.29 317 TRP D O 1
ATOM 3007 N N . ILE A 1 304 ? 25.087 28.215 70.708 1.00 25.44 318 ILE D N 1
ATOM 3008 C CA . ILE A 1 304 ? 25.066 26.783 70.949 1.00 24.83 318 ILE D CA 1
ATOM 3009 C C . ILE A 1 304 ? 23.643 26.261 70.803 1.00 22.92 318 ILE D C 1
ATOM 3010 O O . ILE A 1 304 ? 23.422 25.235 70.165 1.00 23.47 318 ILE D O 1
ATOM 3016 N N . GLY A 1 305 ? 22.676 27.011 71.326 1.00 22.36 319 GLY D N 1
ATOM 3017 C CA . GLY A 1 305 ? 21.280 26.609 71.243 1.00 20.81 319 GLY D CA 1
ATOM 3018 C C . GLY A 1 305 ? 20.824 26.261 69.833 1.00 21.46 319 GLY D C 1
ATOM 3019 O O . GLY A 1 305 ? 19.997 25.355 69.641 1.00 19.47 319 GLY D O 1
ATOM 3021 N N . ARG A 1 306 ? 21.363 26.962 68.836 1.00 19.80 320 ARG D N 1
ATOM 3022 C CA . ARG A 1 306 ? 20.991 26.699 67.455 1.00 19.63 320 ARG D CA 1
ATOM 3023 C C . ARG A 1 306 ? 21.414 25.316 66.968 1.00 17.87 320 ARG D C 1
ATOM 3024 O O . ARG A 1 306 ? 20.813 24.770 66.036 1.00 17.47 320 ARG D O 1
ATOM 3038 N N . LEU A 1 307 ? 22.421 24.740 67.620 1.00 15.90 321 LEU D N 1
ATOM 3039 C CA . LEU A 1 307 ? 22.925 23.415 67.256 1.00 14.72 321 LEU D CA 1
ATOM 3040 C C . LEU A 1 307 ? 22.276 22.287 68.037 1.00 13.94 321 LEU D C 1
ATOM 3041 O O . LEU A 1 307 ? 22.631 21.121 67.856 1.00 12.00 321 LEU D O 1
ATOM 3047 N N . GLY A 1 308 ? 21.321 22.627 68.899 1.00 13.24 322 GLY D N 1
ATOM 3048 C CA . GLY A 1 308 ? 20.648 21.615 69.701 1.00 12.76 322 GLY D CA 1
ATOM 3049 C C . GLY A 1 308 ? 20.012 20.507 68.880 1.00 13.45 322 GLY D C 1
ATOM 3050 O O . GLY A 1 308 ? 20.122 19.330 69.253 1.00 13.65 322 GLY D O 1
ATOM 3052 N N . LYS A 1 309 ? 19.407 20.869 67.740 1.00 12.45 323 LYS D N 1
ATOM 3053 C CA . LYS A 1 309 ? 18.739 19.910 66.845 1.00 13.42 323 LYS D CA 1
ATOM 3054 C C . LYS A 1 309 ? 19.679 18.853 66.260 1.00 12.71 323 LYS D C 1
ATOM 3055 O O . LYS A 1 309 ? 19.216 17.864 65.682 1.00 12.13 323 LYS D O 1
ATOM 3065 N N . TYR A 1 310 ? 20.986 19.069 66.412 1.00 11.10 324 TYR D N 1
ATOM 3066 C CA . TYR A 1 310 ? 22.009 18.136 65.935 1.00 13.91 324 TYR D CA 1
ATOM 3067 C C . TYR A 1 310 ? 22.636 17.377 67.094 1.00 14.03 324 TYR D C 1
ATOM 3068 O O . TYR A 1 310 ? 23.662 16.718 66.918 1.00 12.68 324 TYR D O 1
ATOM 3079 N N . GLY A 1 311 ? 22.016 17.463 68.273 1.00 13.09 325 GLY D N 1
ATOM 3080 C CA . GLY A 1 311 ? 22.539 16.764 69.435 1.00 12.79 325 GLY D CA 1
ATOM 3081 C C . GLY A 1 311 ? 23.643 17.491 70.182 1.00 13.07 325 GLY D C 1
ATOM 3082 O O . GLY A 1 311 ? 24.343 16.901 70.995 1.00 13.81 325 GLY D O 1
ATOM 3084 N N . VAL A 1 312 ? 23.824 18.772 69.907 1.00 13.09 326 VAL D N 1
ATOM 3085 C CA . VAL A 1 312 ? 24.859 19.524 70.588 1.00 15.43 326 VAL D CA 1
ATOM 3086 C C . VAL A 1 312 ? 24.317 20.094 71.911 1.00 15.42 326 VAL D C 1
ATOM 3087 O O . VAL A 1 312 ? 23.221 20.640 71.963 1.00 12.90 326 VAL D O 1
ATOM 3092 N N . GLU A 1 313 ? 25.093 19.952 72.977 1.00 16.61 327 GLU D N 1
ATOM 3093 C CA . GLU A 1 313 ? 24.680 20.456 74.282 1.00 18.40 327 GLU D CA 1
ATOM 3094 C C . GLU A 1 313 ? 25.726 21.449 74.784 1.00 17.40 327 GLU D C 1
ATOM 3095 O O . GLU A 1 313 ? 26.874 21.428 74.325 1.00 17.66 327 GLU D O 1
ATOM 3102 N N . SER A 1 314 ? 25.326 22.350 75.680 1.00 18.60 328 SER D N 1
ATOM 3103 C CA . SER A 1 314 ? 26.269 23.326 76.247 1.00 19.36 328 SER D CA 1
ATOM 3104 C C . SER A 1 314 ? 27.386 22.489 76.870 1.00 18.00 328 SER D C 1
ATOM 3105 O O . SER A 1 314 ? 27.119 21.419 77.413 1.00 18.24 328 SER D O 1
ATOM 3110 N N . PRO A 1 315 ? 28.650 22.925 76.746 1.00 15.50 329 PRO D N 1
ATOM 3111 C CA . PRO A 1 315 ? 29.747 22.148 77.327 1.00 15.20 329 PRO D CA 1
ATOM 3112 C C . PRO A 1 315 ? 29.512 21.879 78.801 1.00 14.90 329 PRO D C 1
ATOM 3113 O O . PRO A 1 315 ? 29.072 22.768 79.545 1.00 15.62 329 PRO D O 1
ATOM 3117 N N . ARG A 1 316 ? 29.820 20.660 79.221 1.00 13.78 330 ARG D N 1
ATOM 3118 C CA . ARG A 1 316 ? 29.636 20.283 80.619 1.00 15.03 330 ARG D CA 1
ATOM 3119 C C . ARG A 1 316 ? 30.541 21.086 81.560 1.00 14.23 330 ARG D C 1
ATOM 3120 O O . ARG A 1 316 ? 30.223 21.244 82.739 1.00 15.43 330 ARG D O 1
ATOM 3134 N N . SER A 1 317 ? 31.620 21.655 81.023 1.00 13.68 331 SER D N 1
ATOM 3135 C CA . SER A 1 317 ? 32.574 22.422 81.826 1.00 13.34 331 SER D CA 1
ATOM 3136 C C . SER A 1 317 ? 32.295 23.926 81.928 1.00 12.83 331 SER D C 1
ATOM 3137 O O . SER A 1 317 ? 33.076 24.658 82.523 1.00 13.59 331 SER D O 1
ATOM 3142 N N . LEU A 1 318 ? 31.166 24.378 81.397 1.00 13.64 332 LEU D N 1
ATOM 3143 C CA . LEU A 1 318 ? 30.821 25.799 81.409 1.00 15.90 332 LEU D CA 1
ATOM 3144 C C . LEU A 1 318 ? 30.773 26.412 82.809 1.00 16.12 332 LEU D C 1
ATOM 3145 O O . LEU A 1 318 ? 31.394 27.443 83.064 1.00 16.12 332 LEU D O 1
ATOM 3151 N N . LYS A 1 319 ? 30.012 25.801 83.716 1.00 18.32 333 LYS D N 1
ATOM 3152 C CA . LYS A 1 319 ? 29.908 26.322 85.089 1.00 17.72 333 LYS D CA 1
ATOM 3153 C C . LYS A 1 319 ? 31.303 26.423 85.726 1.00 16.62 333 LYS D C 1
ATOM 3154 O O . LYS A 1 319 ? 31.642 27.437 86.326 1.00 16.86 333 LYS D O 1
ATOM 3164 N N . ASP A 1 320 ? 32.150 25.420 85.496 1.00 15.86 334 ASP D N 1
ATOM 3165 C CA . ASP A 1 320 ? 33.514 25.462 86.003 1.00 14.86 334 ASP D CA 1
ATOM 3166 C C . ASP A 1 320 ? 34.266 26.638 85.385 1.00 15.71 334 ASP D C 1
ATOM 3167 O O . ASP A 1 320 ? 35.020 27.330 86.075 1.00 15.45 334 ASP D O 1
ATOM 3173 N N . ALA A 1 321 ? 34.047 26.892 84.093 1.00 15.48 335 ALA D N 1
ATOM 3174 C CA . ALA A 1 321 ? 34.743 27.994 83.428 1.00 15.25 335 ALA D CA 1
ATOM 3175 C C . ALA A 1 321 ? 34.340 29.343 84.048 1.00 15.81 335 ALA D C 1
ATOM 3176 O O . ALA A 1 321 ? 35.187 30.209 84.268 1.00 15.35 335 ALA D O 1
ATOM 3179 N N . LYS A 1 322 ? 33.059 29.483 84.385 1.00 16.94 336 LYS D N 1
ATOM 3180 C CA . LYS A 1 322 ? 32.533 30.704 85.013 1.00 17.60 336 LYS D CA 1
ATOM 3181 C C . LYS A 1 322 ? 33.126 30.846 86.427 1.00 18.22 336 LYS D C 1
ATOM 3182 O O . LYS A 1 322 ? 33.568 31.926 86.815 1.00 17.67 336 LYS D O 1
ATOM 3192 N N . GLN A 1 323 ? 33.148 29.745 87.171 1.00 17.67 337 GLN D N 1
ATOM 3193 C CA . GLN A 1 323 ? 33.707 29.712 88.517 1.00 19.38 337 GLN D CA 1
ATOM 3194 C C . GLN A 1 323 ? 35.138 30.259 88.510 1.00 17.56 337 GLN D C 1
ATOM 3195 O O . GLN A 1 323 ? 35.461 31.189 89.245 1.00 18.08 337 GLN D O 1
ATOM 3204 N N . ASP A 1 324 ? 35.985 29.703 87.652 1.00 15.44 338 ASP D N 1
ATOM 3205 C CA . ASP A 1 324 ? 37.382 30.116 87.581 1.00 13.86 338 ASP D CA 1
ATOM 3206 C C . ASP A 1 324 ? 37.626 31.454 86.886 1.00 12.91 338 ASP D C 1
ATOM 3207 O O . ASP A 1 324 ? 38.691 32.051 87.055 1.00 13.13 338 ASP D O 1
ATOM 3213 N N . ALA A 1 325 ? 36.631 31.958 86.164 1.00 11.90 339 ALA D N 1
ATOM 3214 C CA . ALA A 1 325 ? 36.793 33.202 85.409 1.00 13.35 339 ALA D CA 1
ATOM 3215 C C . ALA A 1 325 ? 37.023 34.531 86.119 1.00 13.79 339 ALA D C 1
ATOM 3216 O O . ALA A 1 325 ? 37.945 35.273 85.762 1.00 12.67 339 ALA D O 1
ATOM 3219 N N . TYR A 1 326 ? 36.181 34.828 87.108 1.00 16.07 340 TYR D N 1
ATOM 3220 C CA . TYR A 1 326 ? 36.206 36.111 87.812 1.00 14.33 340 TYR D CA 1
ATOM 3221 C C . TYR A 1 326 ? 37.525 36.854 87.942 1.00 13.51 340 TYR D C 1
ATOM 3222 O O . TYR A 1 326 ? 37.667 37.969 87.424 1.00 13.72 340 TYR D O 1
ATOM 3233 N N . TRP A 1 327 ? 38.466 36.251 88.656 1.00 13.79 341 TRP D N 1
ATOM 3234 C CA . TRP A 1 327 ? 39.767 36.861 88.904 1.00 11.87 341 TRP D CA 1
ATOM 3235 C C . TRP A 1 327 ? 40.857 36.425 87.951 1.00 11.14 341 TRP D C 1
ATOM 3236 O O . TRP A 1 327 ? 41.978 36.928 88.042 1.00 10.70 341 TRP D O 1
ATOM 3249 N N . ALA A 1 328 ? 40.536 35.530 87.021 1.00 11.38 342 ALA D N 1
ATOM 3250 C CA . ALA A 1 328 ? 41.548 34.975 86.121 1.00 10.26 342 ALA D CA 1
ATOM 3251 C C . ALA A 1 328 ? 42.515 35.973 85.461 1.00 9.80 342 ALA D C 1
ATOM 3252 O O . ALA A 1 328 ? 43.734 35.783 85.554 1.00 8.86 342 ALA D O 1
ATOM 3255 N N . HIS A 1 329 ? 41.987 37.031 84.836 1.00 8.28 343 HIS D N 1
ATOM 3256 C CA . HIS A 1 329 ? 42.840 38.019 84.177 1.00 9.35 343 HIS D CA 1
ATOM 3257 C C . HIS A 1 329 ? 43.716 38.816 85.131 1.00 10.84 343 HIS D C 1
ATOM 3258 O O . HIS A 1 329 ? 44.871 39.159 84.815 1.00 10.18 343 HIS D O 1
ATOM 3268 N N . HIS A 1 330 ? 43.170 39.118 86.304 1.00 9.96 344 HIS D N 1
ATOM 3269 C CA . HIS A 1 330 ? 43.940 39.851 87.295 1.00 9.66 344 HIS D CA 1
ATOM 3270 C C . HIS A 1 330 ? 45.101 39.008 87.812 1.00 9.55 344 HIS D C 1
ATOM 3271 O O . HIS A 1 330 ? 46.246 39.476 87.846 1.00 9.31 344 HIS D O 1
ATOM 3281 N N . ASP A 1 331 ? 44.807 37.748 88.137 1.00 8.88 345 ASP D N 1
ATOM 3282 C CA . ASP A 1 331 ? 45.805 36.809 88.616 1.00 9.65 345 ASP D CA 1
ATOM 3283 C C . ASP A 1 331 ? 46.933 36.667 87.613 1.00 9.35 345 ASP D C 1
ATOM 3284 O O . ASP A 1 331 ? 48.100 36.649 87.995 1.00 10.72 345 ASP D O 1
ATOM 3290 N N . LEU A 1 332 ? 46.589 36.586 86.327 1.00 9.38 346 LEU D N 1
ATOM 3291 C CA . LEU A 1 332 ? 47.604 36.426 85.281 1.00 7.91 346 LEU D CA 1
ATOM 3292 C C . LEU A 1 332 ? 48.466 37.662 85.053 1.00 8.48 346 LEU D C 1
ATOM 3293 O O . LEU A 1 332 ? 49.661 37.528 84.782 1.00 8.01 346 LEU D O 1
ATOM 3299 N N . TYR A 1 333 ? 47.887 38.860 85.119 1.00 9.65 347 TYR D N 1
ATOM 3300 C CA . TYR A 1 333 ? 48.721 40.029 84.871 1.00 10.00 347 TYR D CA 1
ATOM 3301 C C . TYR A 1 333 ? 49.853 40.139 85.900 1.00 9.76 347 TYR D C 1
ATOM 3302 O O . TYR A 1 333 ? 50.965 40.576 85.571 1.00 8.61 347 TYR D O 1
ATOM 3313 N N . LEU A 1 334 ? 49.587 39.752 87.146 1.00 10.85 348 LEU D N 1
ATOM 3314 C CA . LEU A 1 334 ? 50.643 39.779 88.157 1.00 10.86 348 LEU D CA 1
ATOM 3315 C C . LEU A 1 334 ? 51.856 39.009 87.645 1.00 9.96 348 LEU D C 1
ATOM 3316 O O . LEU A 1 334 ? 52.989 39.472 87.773 1.00 10.34 348 LEU D O 1
ATOM 3322 N N . LEU A 1 335 ? 51.598 37.823 87.080 1.00 9.47 349 LEU D N 1
ATOM 3323 C CA . LEU A 1 335 ? 52.620 36.933 86.531 1.00 9.21 349 LEU D CA 1
ATOM 3324 C C . LEU A 1 335 ? 53.307 37.510 85.286 1.00 9.74 349 LEU D C 1
ATOM 3325 O O . LEU A 1 335 ? 54.528 37.454 85.163 1.00 9.55 349 LEU D O 1
ATOM 3331 N N . ALA A 1 336 ? 52.521 38.033 84.348 1.00 10.63 350 ALA D N 1
ATOM 3332 C CA . ALA A 1 336 ? 53.095 38.624 83.141 1.00 9.83 350 ALA D CA 1
ATOM 3333 C C . ALA A 1 336 ? 54.014 39.790 83.524 1.00 9.61 350 ALA D C 1
ATOM 3334 O O . ALA A 1 336 ? 55.097 39.947 82.970 1.00 9.50 350 ALA D O 1
ATOM 3337 N N . TYR A 1 337 ? 53.565 40.619 84.458 1.00 9.44 351 TYR D N 1
ATOM 3338 C CA . TYR A 1 337 ? 54.365 41.756 84.897 1.00 8.89 351 TYR D CA 1
ATOM 3339 C C . TYR A 1 337 ? 55.607 41.284 85.661 1.00 10.54 351 TYR D C 1
ATOM 3340 O O . TYR A 1 337 ? 56.712 41.805 85.446 1.00 8.73 351 TYR D O 1
ATOM 3351 N N . ALA A 1 338 ? 55.438 40.314 86.558 1.00 9.74 352 ALA D N 1
ATOM 3352 C CA . ALA A 1 338 ? 56.578 39.796 87.315 1.00 10.44 352 ALA D CA 1
ATOM 3353 C C . ALA A 1 338 ? 57.651 39.266 86.375 1.00 10.45 352 ALA D C 1
ATOM 3354 O O . ALA A 1 338 ? 58.848 39.353 86.659 1.00 11.79 352 ALA D O 1
ATOM 3357 N N . LEU A 1 339 ? 57.205 38.683 85.268 1.00 9.36 353 LEU D N 1
ATOM 3358 C CA . LEU A 1 339 ? 58.103 38.106 84.276 1.00 9.36 353 LEU D CA 1
ATOM 3359 C C . LEU A 1 339 ? 58.319 39.066 83.092 1.00 10.48 353 LEU D C 1
ATOM 3360 O O . LEU A 1 339 ? 58.736 38.643 82.003 1.00 9.60 353 LEU D O 1
ATOM 3366 N N . TRP A 1 340 ? 58.118 40.363 83.320 1.00 10.02 354 TRP D N 1
ATOM 3367 C CA . TRP A 1 340 ? 58.260 41.329 82.233 1.00 9.97 354 TRP D CA 1
ATOM 3368 C C . TRP A 1 340 ? 59.519 41.207 81.358 1.00 9.81 354 TRP D C 1
ATOM 3369 O O . TRP A 1 340 ? 59.437 41.420 80.141 1.00 9.45 354 TRP D O 1
ATOM 3382 N N . PRO A 1 341 ? 60.688 40.851 81.935 1.00 8.84 355 PRO D N 1
ATOM 3383 C CA . PRO A 1 341 ? 61.868 40.750 81.056 1.00 9.68 355 PRO D CA 1
ATOM 3384 C C . PRO A 1 341 ? 61.807 39.694 79.949 1.00 8.81 355 PRO D C 1
ATOM 3385 O O . PRO A 1 341 ? 62.670 39.681 79.081 1.00 8.47 355 PRO D O 1
ATOM 3389 N N . THR A 1 342 ? 60.814 38.808 79.998 1.00 7.59 356 THR D N 1
ATOM 3390 C CA . THR A 1 342 ? 60.683 37.746 79.007 1.00 6.94 356 THR D CA 1
ATOM 3391 C C . THR A 1 342 ? 59.765 38.095 77.831 1.00 7.25 356 THR D C 1
ATOM 3392 O O . THR A 1 342 ? 59.591 37.275 76.922 1.00 7.09 356 THR D O 1
ATOM 3398 N N . GLY A 1 343 ? 59.160 39.281 77.857 1.00 5.64 357 GLY D N 1
ATOM 3399 C CA . GLY A 1 343 ? 58.251 39.660 76.780 1.00 7.24 357 GLY D CA 1
ATOM 3400 C C . GLY A 1 343 ? 58.917 40.340 75.600 1.00 7.25 357 GLY D C 1
ATOM 3401 O O . GLY A 1 343 ? 60.154 40.332 75.468 1.00 8.42 357 GLY D O 1
ATOM 3403 N N . PHE A 1 344 ? 58.091 40.890 74.713 1.00 7.22 358 PHE D N 1
ATOM 3404 C CA . PHE A 1 344 ? 58.576 41.632 73.549 1.00 7.29 358 PHE D CA 1
ATOM 3405 C C . PHE A 1 344 ? 57.727 42.917 73.477 1.00 8.60 358 PHE D C 1
ATOM 3406 O O . PHE A 1 344 ? 57.484 43.471 72.414 1.00 8.10 358 PHE D O 1
ATOM 3415 N N . PHE A 1 345 ? 57.355 43.421 74.654 1.00 8.81 359 PHE D N 1
ATOM 3416 C CA . PHE A 1 345 ? 56.475 44.573 74.776 1.00 7.48 359 PHE D CA 1
ATOM 3417 C C . PHE A 1 345 ? 56.646 45.214 76.154 1.00 7.85 359 PHE D C 1
ATOM 3418 O O . PHE A 1 345 ? 57.198 44.601 77.073 1.00 7.22 359 PHE D O 1
ATOM 3427 N N . ARG A 1 346 ? 56.179 46.451 76.274 1.00 8.74 360 ARG D N 1
ATOM 3428 C CA . ARG A 1 346 ? 56.295 47.224 77.512 1.00 9.16 360 ARG D CA 1
ATOM 3429 C C . ARG A 1 346 ? 55.002 47.251 78.309 1.00 9.02 360 ARG D C 1
ATOM 3430 O O . ARG A 1 346 ? 53.938 47.540 77.781 1.00 8.18 360 ARG D O 1
ATOM 3444 N N . LEU A 1 347 ? 55.121 46.995 79.603 1.00 8.57 361 LEU D N 1
ATOM 3445 C CA . LEU A 1 347 ? 53.985 46.926 80.519 1.00 9.45 361 LEU D CA 1
ATOM 3446 C C . LEU A 1 347 ? 54.043 48.058 81.542 1.00 8.37 361 LEU D C 1
ATOM 3447 O O . LEU A 1 347 ? 55.123 48.520 81.907 1.00 9.72 361 LEU D O 1
ATOM 3453 N N . ALA A 1 348 ? 52.877 48.501 81.986 1.00 7.70 362 ALA D N 1
ATOM 3454 C CA . ALA A 1 348 ? 52.784 49.558 82.981 1.00 8.55 362 ALA D CA 1
ATOM 3455 C C . ALA A 1 348 ? 51.960 49.106 84.192 1.00 9.14 362 ALA D C 1
ATOM 3456 O O . ALA A 1 348 ? 51.066 48.258 84.085 1.00 10.97 362 ALA D O 1
ATOM 3459 N N . LEU A 1 349 ? 52.293 49.647 85.358 1.00 11.50 363 LEU D N 1
ATOM 3460 C CA . LEU A 1 349 ? 51.523 49.374 86.569 1.00 10.86 363 LEU D CA 1
ATOM 3461 C C . LEU A 1 349 ? 50.286 50.255 86.408 1.00 9.72 363 LEU D C 1
ATOM 3462 O O . LEU A 1 349 ? 50.347 51.307 85.768 1.00 10.50 363 LEU D O 1
ATOM 3468 N N . PRO A 1 350 ? 49.153 49.864 86.990 1.00 10.53 364 PRO D N 1
ATOM 3469 C CA . PRO A 1 350 ? 47.955 50.701 86.856 1.00 10.76 364 PRO D CA 1
ATOM 3470 C C . PRO A 1 350 ? 48.190 52.066 87.513 1.00 12.25 364 PRO D C 1
ATOM 3471 O O . PRO A 1 350 ? 48.885 52.153 88.526 1.00 10.86 364 PRO D O 1
ATOM 3475 N N . ASP A 1 351 ? 47.697 53.135 86.900 1.00 10.77 365 ASP D N 1
ATOM 3476 C CA . ASP A 1 351 ? 47.852 54.455 87.496 1.00 12.25 365 ASP D CA 1
ATOM 3477 C C . ASP A 1 351 ? 46.768 54.631 88.572 1.00 13.03 365 ASP D C 1
ATOM 3478 O O . ASP A 1 351 ? 45.936 53.744 88.782 1.00 8.35 365 ASP D O 1
ATOM 3484 N N . GLN A 1 352 ? 46.755 55.785 89.232 1.00 16.08 366 GLN D N 1
ATOM 3485 C CA . GLN A 1 352 ? 45.763 56.014 90.276 1.00 17.97 366 GLN D CA 1
ATOM 3486 C C . GLN A 1 352 ? 44.302 55.946 89.807 1.00 16.99 366 GLN D C 1
ATOM 3487 O O . GLN A 1 352 ? 43.478 55.324 90.477 1.00 17.82 366 GLN D O 1
ATOM 3496 N N . GLU A 1 353 ? 43.992 56.518 88.639 1.00 16.28 367 GLU D N 1
ATOM 3497 C CA . GLU A 1 353 ? 42.623 56.464 88.114 1.00 16.35 367 GLU D CA 1
ATOM 3498 C C . GLU A 1 353 ? 42.222 55.009 87.807 1.00 14.72 367 GLU D C 1
ATOM 3499 O O . GLU A 1 353 ? 41.096 54.587 88.073 1.00 14.04 367 GLU D O 1
ATOM 3506 N N . GLU A 1 354 ? 43.153 54.243 87.255 1.00 13.63 368 GLU D N 1
ATOM 3507 C CA . GLU A 1 354 ? 42.892 52.837 86.927 1.00 14.83 368 GLU D CA 1
ATOM 3508 C C . GLU A 1 354 ? 42.664 52.025 88.197 1.00 14.41 368 GLU D C 1
ATOM 3509 O O . GLU A 1 354 ? 41.797 51.152 88.239 1.00 13.48 368 GLU D O 1
ATOM 3516 N N . MET A 1 355 ? 43.466 52.290 89.223 1.00 16.61 369 MET D N 1
ATOM 3517 C CA . MET A 1 355 ? 43.306 51.585 90.490 1.00 17.40 369 MET D CA 1
ATOM 3518 C C . MET A 1 355 ? 41.897 51.813 91.035 1.00 17.25 369 MET D C 1
ATOM 3519 O O . MET A 1 355 ? 41.222 50.877 91.475 1.00 16.05 369 MET D O 1
ATOM 3525 N N . GLU A 1 356 ? 41.423 53.049 90.936 1.00 16.87 370 GLU D N 1
ATOM 3526 C CA . GLU A 1 356 ? 40.082 53.372 91.388 1.00 17.68 370 GLU D CA 1
ATOM 3527 C C . GLU A 1 356 ? 39.053 52.615 90.544 1.00 15.85 370 GLU D C 1
ATOM 3528 O O . GLU A 1 356 ? 38.114 52.022 91.090 1.00 14.73 370 GLU D O 1
ATOM 3535 N N . TRP A 1 357 ? 39.287 52.578 89.227 1.00 14.98 371 TRP D N 1
ATOM 3536 C CA . TRP A 1 357 ? 38.421 51.883 88.260 1.00 13.92 371 TRP D CA 1
ATOM 3537 C C . TRP A 1 357 ? 38.384 50.367 88.559 1.00 12.42 371 TRP D C 1
ATOM 3538 O O . TRP A 1 357 ? 37.315 49.739 88.539 1.00 14.11 371 TRP D O 1
ATOM 3551 N N . PHE A 1 358 ? 39.547 49.799 88.865 1.00 12.94 372 PHE D N 1
ATOM 3552 C CA . PHE A 1 358 ? 39.649 48.375 89.159 1.00 12.21 372 PHE D CA 1
ATOM 3553 C C . PHE A 1 358 ? 38.874 48.002 90.418 1.00 14.67 372 PHE D C 1
ATOM 3554 O O . PHE A 1 358 ? 38.119 47.024 90.424 1.00 13.00 372 PHE D O 1
ATOM 3563 N N . GLU A 1 359 ? 39.046 48.796 91.480 1.00 16.94 373 GLU D N 1
ATOM 3564 C CA . GLU A 1 359 ? 38.347 48.541 92.734 1.00 16.22 373 GLU D CA 1
ATOM 3565 C C . GLU A 1 359 ? 36.857 48.742 92.571 1.00 14.18 373 GLU D C 1
ATOM 3566 O O . GLU A 1 359 ? 36.069 47.998 93.147 1.00 15.45 373 GLU D O 1
ATOM 3573 N N . ALA A 1 360 ? 36.468 49.739 91.787 1.00 14.06 374 ALA D N 1
ATOM 3574 C CA . ALA A 1 360 ? 35.050 50.006 91.555 1.00 14.97 374 ALA D CA 1
ATOM 3575 C C . ALA A 1 360 ? 34.359 48.840 90.852 1.00 16.21 374 ALA D C 1
ATOM 3576 O O . ALA A 1 360 ? 33.232 48.483 91.189 1.00 16.27 374 ALA D O 1
ATOM 3579 N N . ASN A 1 361 ? 35.034 48.253 89.864 1.00 15.37 375 ASN D N 1
ATOM 3580 C CA . ASN A 1 361 ? 34.475 47.131 89.106 1.00 15.67 375 ASN D CA 1
ATOM 3581 C C . ASN A 1 361 ? 34.804 45.737 89.656 1.00 13.67 375 ASN D C 1
ATOM 3582 O O . ASN A 1 361 ? 34.146 44.763 89.305 1.00 15.34 375 ASN D O 1
ATOM 3590 N N . TYR A 1 362 ? 35.828 45.642 90.498 1.00 14.41 376 TYR D N 1
ATOM 3591 C CA . TYR A 1 362 ? 36.237 44.368 91.093 1.00 15.00 376 TYR D CA 1
ATOM 3592 C C . TYR A 1 362 ? 36.541 44.562 92.591 1.00 15.98 376 TYR D C 1
ATOM 3593 O O . TYR A 1 362 ? 37.705 44.552 92.998 1.00 16.26 376 TYR D O 1
ATOM 3604 N N . PRO A 1 363 ? 35.502 44.694 93.436 1.00 17.09 377 PRO D N 1
ATOM 3605 C CA . PRO A 1 363 ? 35.737 44.890 94.878 1.00 18.17 377 PRO D CA 1
ATOM 3606 C C . PRO A 1 363 ? 36.682 43.843 95.440 1.00 16.90 377 PRO D C 1
ATOM 3607 O O . PRO A 1 363 ? 36.485 42.642 95.239 1.00 18.19 377 PRO D O 1
ATOM 3611 N N . GLY A 1 364 ? 37.729 44.307 96.109 1.00 14.05 378 GLY D N 1
ATOM 3612 C CA . GLY A 1 364 ? 38.709 43.399 96.660 1.00 13.32 378 GLY D CA 1
ATOM 3613 C C . GLY A 1 364 ? 39.969 43.428 95.826 1.00 13.17 378 GLY D C 1
ATOM 3614 O O . GLY A 1 364 ? 40.978 42.825 96.190 1.00 14.02 378 GLY D O 1
ATOM 3616 N N . TRP A 1 365 ? 39.916 44.130 94.692 1.00 14.42 379 TRP D N 1
ATOM 3617 C CA . TRP A 1 365 ? 41.071 44.227 93.807 1.00 13.23 379 TRP D CA 1
ATOM 3618 C C . TRP A 1 365 ? 42.234 44.896 94.541 1.00 13.65 379 TRP D C 1
ATOM 3619 O O . TRP A 1 365 ? 43.315 44.312 94.665 1.00 14.98 379 TRP D O 1
ATOM 3632 N N . TYR A 1 366 ? 41.964 46.056 95.135 1.00 12.44 380 TYR D N 1
ATOM 3633 C CA . TYR A 1 366 ? 42.995 46.815 95.817 1.00 13.06 380 TYR D CA 1
ATOM 3634 C C . TYR A 1 366 ? 43.746 46.129 96.953 1.00 14.29 380 TYR D C 1
ATOM 3635 O O . TYR A 1 366 ? 44.975 46.196 96.988 1.00 12.94 380 TYR D O 1
ATOM 3646 N N . ASP A 1 367 ? 43.049 45.470 97.875 1.00 12.56 381 ASP D N 1
ATOM 3647 C CA . ASP A 1 367 ? 43.780 44.866 98.976 1.00 15.17 381 ASP D CA 1
ATOM 3648 C C . ASP A 1 367 ? 44.637 43.701 98.584 1.00 14.82 381 ASP D C 1
ATOM 3649 O O . ASP A 1 367 ? 45.475 43.275 99.370 1.00 17.09 381 ASP D O 1
ATOM 3655 N N . HIS A 1 368 ? 44.438 43.168 97.384 1.00 13.27 382 HIS D N 1
ATOM 3656 C CA . HIS A 1 368 ? 45.270 42.067 96.933 1.00 11.84 382 HIS D CA 1
ATOM 3657 C C . HIS A 1 368 ? 46.265 42.566 95.901 1.00 11.87 382 HIS D C 1
ATOM 3658 O O . HIS A 1 368 ? 47.424 42.784 96.226 1.00 12.81 382 HIS D O 1
ATOM 3668 N N . TYR A 1 369 ? 45.803 42.822 94.678 1.00 11.99 383 TYR D N 1
ATOM 3669 C CA . TYR A 1 369 ? 46.703 43.261 93.605 1.00 11.91 383 TYR D CA 1
ATOM 3670 C C . TYR A 1 369 ? 47.246 44.679 93.809 1.00 12.11 383 TYR D C 1
ATOM 3671 O O . TYR A 1 369 ? 48.428 44.928 93.567 1.00 11.41 383 TYR D O 1
ATOM 3682 N N . GLY A 1 370 ? 46.390 45.571 94.314 1.00 12.01 384 GLY D N 1
ATOM 3683 C CA . GLY A 1 370 ? 46.747 46.958 94.527 1.00 14.39 384 GLY D CA 1
ATOM 3684 C C . GLY A 1 370 ? 47.931 47.063 95.452 1.00 16.51 384 GLY D C 1
ATOM 3685 O O . GLY A 1 370 ? 48.880 47.797 95.168 1.00 18.78 384 GLY D O 1
ATOM 3687 N N . LYS A 1 371 ? 47.871 46.310 96.551 1.00 17.32 385 LYS D N 1
ATOM 3688 C CA . LYS A 1 371 ? 48.924 46.277 97.549 1.00 16.92 385 LYS D CA 1
ATOM 3689 C C . LYS A 1 371 ? 50.196 45.735 96.941 1.00 15.12 385 LYS D C 1
ATOM 3690 O O . LYS A 1 371 ? 51.282 46.254 97.188 1.00 14.33 385 LYS D O 1
ATOM 3700 N N . ILE A 1 372 ? 50.074 44.673 96.152 1.00 13.31 386 ILE D N 1
ATOM 3701 C CA . ILE A 1 372 ? 51.248 44.093 95.520 1.00 11.60 386 ILE D CA 1
ATOM 3702 C C . ILE A 1 372 ? 51.900 45.093 94.547 1.00 10.62 386 ILE D C 1
ATOM 3703 O O . ILE A 1 372 ? 53.106 45.311 94.605 1.00 12.53 386 ILE D O 1
ATOM 3709 N N . TYR A 1 373 ? 51.104 45.728 93.697 1.00 10.69 387 TYR D N 1
ATOM 3710 C CA . TYR A 1 373 ? 51.630 46.691 92.742 1.00 10.96 387 TYR D CA 1
ATOM 3711 C C . TYR A 1 373 ? 52.288 47.862 93.456 1.00 11.55 387 TYR D C 1
ATOM 3712 O O . TYR A 1 373 ? 53.363 48.328 93.058 1.00 10.46 387 TYR D O 1
ATOM 3723 N N . GLU A 1 374 ? 51.676 48.307 94.547 1.00 12.49 388 GLU D N 1
ATOM 3724 C CA . GLU A 1 374 ? 52.242 49.410 95.302 1.00 13.14 388 GLU D CA 1
ATOM 3725 C C . GLU A 1 374 ? 53.559 48.988 95.924 1.00 11.84 388 GLU D C 1
ATOM 3726 O O . GLU A 1 374 ? 54.538 49.748 95.885 1.00 12.40 388 GLU D O 1
ATOM 3733 N N . GLU A 1 375 ? 53.617 47.763 96.447 1.00 12.12 389 GLU D N 1
ATOM 3734 C CA . GLU A 1 375 ? 54.860 47.277 97.038 1.00 12.17 389 GLU D CA 1
ATOM 3735 C C . GLU A 1 375 ? 55.946 47.175 95.963 1.00 12.22 389 GLU D C 1
ATOM 3736 O O . GLU A 1 375 ? 57.088 47.611 96.171 1.00 11.48 389 GLU D O 1
ATOM 3743 N N . TRP A 1 376 ? 55.592 46.624 94.807 1.00 10.74 390 TRP D N 1
ATOM 3744 C CA . TRP A 1 376 ? 56.566 46.501 93.729 1.00 10.56 390 TRP D CA 1
ATOM 3745 C C . TRP A 1 376 ? 57.080 47.860 93.291 1.00 9.58 390 TRP D C 1
ATOM 3746 O O . TRP A 1 376 ? 58.291 48.023 93.072 1.00 9.52 390 TRP D O 1
ATOM 3759 N N . ARG A 1 377 ? 56.184 48.833 93.164 1.00 8.54 391 ARG D N 1
ATOM 3760 C CA . ARG A 1 377 ? 56.614 50.167 92.744 1.00 11.13 391 ARG D CA 1
ATOM 3761 C C . ARG A 1 377 ? 57.568 50.744 93.801 1.00 12.48 391 ARG D C 1
ATOM 3762 O O . ARG A 1 377 ? 58.615 51.324 93.462 1.00 9.39 391 ARG D O 1
ATOM 3776 N N . ALA A 1 378 ? 57.231 50.520 95.077 1.00 13.06 392 ALA D N 1
ATOM 3777 C CA . ALA A 1 378 ? 58.040 51.004 96.207 1.00 14.06 392 ALA D CA 1
ATOM 3778 C C . ALA A 1 378 ? 59.430 50.387 96.176 1.00 12.01 392 ALA D C 1
ATOM 3779 O O . ALA A 1 378 ? 60.419 51.038 96.501 1.00 12.16 392 ALA D O 1
ATOM 3782 N N . ARG A 1 379 ? 59.499 49.139 95.742 1.00 12.04 393 ARG D N 1
ATOM 3783 C CA . ARG A 1 379 ? 60.764 48.435 95.619 1.00 13.01 393 ARG D CA 1
ATOM 3784 C C . ARG A 1 379 ? 61.583 48.862 94.408 1.00 12.19 393 ARG D C 1
ATOM 3785 O O . ARG A 1 379 ? 62.708 48.408 94.229 1.00 13.75 393 ARG D O 1
ATOM 3799 N N . GLY A 1 380 ? 61.019 49.747 93.593 1.00 11.33 394 GLY D N 1
ATOM 3800 C CA . GLY A 1 380 ? 61.727 50.245 92.428 1.00 11.25 394 GLY D CA 1
ATOM 3801 C C . GLY A 1 380 ? 61.632 49.378 91.182 1.00 10.29 394 GLY D C 1
ATOM 3802 O O . GLY A 1 380 ? 62.531 49.419 90.330 1.00 11.10 394 GLY D O 1
ATOM 3804 N N . CYS A 1 381 ? 60.549 48.614 91.050 1.00 9.58 395 CYS D N 1
ATOM 3805 C CA . CYS A 1 381 ? 60.383 47.753 89.874 1.00 8.15 395 CYS D CA 1
ATOM 3806 C C . CYS A 1 381 ? 60.449 48.511 88.532 1.00 8.73 395 CYS D C 1
ATOM 3807 O O . CYS A 1 381 ? 60.757 47.918 87.495 1.00 9.07 395 CYS D O 1
ATOM 3811 N N . GLU A 1 382 ? 60.170 49.809 88.536 1.00 8.91 396 GLU D N 1
ATOM 3812 C CA . GLU A 1 382 ? 60.224 50.577 87.293 1.00 10.32 396 GLU D CA 1
ATOM 3813 C C . GLU A 1 382 ? 61.616 51.159 87.039 1.00 12.48 396 GLU D C 1
ATOM 3814 O O . GLU A 1 382 ? 61.955 51.504 85.897 1.00 11.87 396 GLU D O 1
ATOM 3821 N N . ASP A 1 383 ? 62.435 51.216 88.089 1.00 11.09 397 ASP D N 1
ATOM 3822 C CA . ASP A 1 383 ? 63.755 51.831 88.022 1.00 11.33 397 ASP D CA 1
ATOM 3823 C C . ASP A 1 383 ? 64.897 50.855 87.747 1.00 12.50 397 ASP D C 1
ATOM 3824 O O . ASP A 1 383 ? 65.177 49.978 88.546 1.00 11.89 397 ASP D O 1
ATOM 3830 N N . PRO A 1 384 ? 65.625 51.053 86.634 1.00 14.38 398 PRO D N 1
ATOM 3831 C CA . PRO A 1 384 ? 66.749 50.192 86.244 1.00 15.34 398 PRO D CA 1
ATOM 3832 C C . PRO A 1 384 ? 67.869 50.076 87.284 1.00 17.18 398 PRO D C 1
ATOM 3833 O O . PRO A 1 384 ? 68.670 49.140 87.231 1.00 17.40 398 PRO D O 1
ATOM 3837 N N . SER A 1 385 ? 67.943 51.027 88.212 1.00 16.10 399 SER D N 1
ATOM 3838 C CA . SER A 1 385 ? 68.989 51.006 89.224 1.00 17.32 399 SER D CA 1
ATOM 3839 C C . SER A 1 385 ? 68.542 50.370 90.538 1.00 16.96 399 SER D C 1
ATOM 3840 O O . SER A 1 385 ? 69.308 50.329 91.510 1.00 15.83 399 SER D O 1
ATOM 3845 N N . SER A 1 386 ? 67.321 49.838 90.550 1.00 15.49 400 SER D N 1
ATOM 3846 C CA . SER A 1 386 ? 66.749 49.206 91.735 1.00 14.54 400 SER D CA 1
ATOM 3847 C C . SER A 1 386 ? 67.324 47.827 92.084 1.00 15.35 400 SER D C 1
ATOM 3848 O O . SER A 1 386 ? 67.478 47.474 93.262 1.00 13.06 400 SER D O 1
ATOM 3853 N N . GLY A 1 387 ? 67.612 47.040 91.055 1.00 14.08 401 GLY D N 1
ATOM 3854 C CA . GLY A 1 387 ? 68.096 45.698 91.287 1.00 13.98 401 GLY D CA 1
ATOM 3855 C C . GLY A 1 387 ? 66.910 44.786 91.621 1.00 13.40 401 GLY D C 1
ATOM 3856 O O . GLY A 1 387 ? 67.094 43.649 92.064 1.00 14.03 401 GLY D O 1
ATOM 3858 N N . PHE A 1 388 ? 65.700 45.239 91.303 1.00 12.68 402 PHE D N 1
ATOM 3859 C CA . PHE A 1 388 ? 64.497 44.482 91.603 1.00 12.14 402 PHE D CA 1
ATOM 3860 C C . PHE A 1 388 ? 63.604 44.136 90.418 1.00 14.35 402 PHE D C 1
ATOM 3861 O O . PHE A 1 388 ? 63.186 45.006 89.648 1.00 14.15 402 PHE D O 1
ATOM 3870 N N . ILE A 1 389 ? 63.242 42.863 90.353 1.00 13.44 403 ILE D N 1
ATOM 3871 C CA . ILE A 1 389 ? 62.336 42.353 89.345 1.00 15.66 403 ILE D CA 1
ATOM 3872 C C . ILE A 1 389 ? 61.301 41.620 90.197 1.00 14.02 403 ILE D C 1
ATOM 3873 O O . ILE A 1 389 ? 61.669 40.863 91.088 1.00 14.97 403 ILE D O 1
ATOM 3879 N N . PRO A 1 390 ? 60.000 41.815 89.928 1.00 13.31 404 PRO D N 1
ATOM 3880 C CA . PRO A 1 390 ? 58.968 41.160 90.742 1.00 12.38 404 PRO D CA 1
ATOM 3881 C C . PRO A 1 390 ? 59.073 39.661 90.951 1.00 13.80 404 PRO D C 1
ATOM 3882 O O . PRO A 1 390 ? 58.566 39.135 91.949 1.00 11.76 404 PRO D O 1
ATOM 3886 N N . LEU A 1 391 ? 59.750 38.974 90.038 1.00 14.34 405 LEU D N 1
ATOM 3887 C CA . LEU A 1 391 ? 59.933 37.540 90.160 1.00 15.80 405 LEU D CA 1
ATOM 3888 C C . LEU A 1 391 ? 60.568 37.253 91.524 1.00 16.89 405 LEU D C 1
ATOM 3889 O O . LEU A 1 391 ? 60.214 36.278 92.207 1.00 16.71 405 LEU D O 1
ATOM 3895 N N . MET A 1 392 ? 61.443 38.168 91.941 1.00 17.31 406 MET D N 1
ATOM 3896 C CA . MET A 1 392 ? 62.145 38.094 93.227 1.00 17.94 406 MET D CA 1
ATOM 3897 C C . MET A 1 392 ? 61.178 38.113 94.422 1.00 17.46 406 MET D C 1
ATOM 3898 O O . MET A 1 392 ? 61.420 37.439 95.421 1.00 17.85 406 MET D O 1
ATOM 3904 N N . TRP A 1 393 ? 60.092 38.881 94.312 1.00 14.80 407 TRP D N 1
ATOM 3905 C CA . TRP A 1 393 ? 59.090 38.980 95.368 1.00 14.56 407 TRP D CA 1
ATOM 3906 C C . TRP A 1 393 ? 58.405 37.622 95.539 1.00 17.02 407 TRP D C 1
ATOM 3907 O O . TRP A 1 393 ? 58.135 37.186 96.669 1.00 14.80 407 TRP D O 1
ATOM 3920 N N . PHE A 1 394 ? 58.116 36.960 94.420 1.00 16.75 408 PHE D N 1
ATOM 3921 C CA . PHE A 1 394 ? 57.486 35.639 94.461 1.00 16.81 408 PHE D CA 1
ATOM 3922 C C . PHE A 1 394 ? 58.393 34.640 95.170 1.00 16.89 408 PHE D C 1
ATOM 3923 O O . PHE A 1 394 ? 57.931 33.812 95.948 1.00 18.03 408 PHE D O 1
ATOM 3932 N N . ILE A 1 395 ? 59.679 34.696 94.860 1.00 17.64 409 ILE D N 1
ATOM 3933 C CA . ILE A 1 395 ? 60.643 33.801 95.467 1.00 18.22 409 ILE D CA 1
ATOM 3934 C C . ILE A 1 395 ? 60.743 34.076 96.963 1.00 19.10 409 ILE D C 1
ATOM 3935 O O . ILE A 1 395 ? 60.690 33.139 97.766 1.00 19.87 409 ILE D O 1
ATOM 3941 N N . GLU A 1 396 ? 60.806 35.353 97.337 1.00 17.81 410 GLU D N 1
ATOM 3942 C CA . GLU A 1 396 ? 60.890 35.744 98.747 1.00 17.81 410 GLU D CA 1
ATOM 3943 C C . GLU A 1 396 ? 59.633 35.359 99.532 1.00 18.02 410 GLU D C 1
ATOM 3944 O O . GLU A 1 396 ? 59.720 35.017 100.707 1.00 18.88 410 GLU D O 1
ATOM 3951 N N . ASN A 1 397 ? 58.463 35.434 98.902 1.00 16.59 411 ASN D N 1
ATOM 3952 C CA . ASN A 1 397 ? 57.217 35.117 99.591 1.00 16.42 411 ASN D CA 1
ATOM 3953 C C . ASN A 1 397 ? 56.669 33.721 99.388 1.00 15.97 411 ASN D C 1
ATOM 3954 O O . ASN A 1 397 ? 55.483 33.450 99.660 1.00 15.73 411 ASN D O 1
ATOM 3962 N N . ASN A 1 398 ? 57.534 32.850 98.892 1.00 15.94 412 ASN D N 1
ATOM 3963 C CA . ASN A 1 398 ? 57.184 31.464 98.664 1.00 18.36 412 ASN D CA 1
ATOM 3964 C C . ASN A 1 398 ? 55.940 31.231 97.849 1.00 15.89 412 ASN D C 1
ATOM 3965 O O . ASN A 1 398 ? 55.044 30.505 98.259 1.00 15.73 412 ASN D O 1
ATOM 3973 N N . HIS A 1 399 ? 55.895 31.826 96.668 1.00 14.03 413 HIS D N 1
ATOM 3974 C CA . HIS A 1 399 ? 54.753 31.644 95.801 1.00 13.89 413 HIS D CA 1
ATOM 3975 C C . HIS A 1 399 ? 55.274 31.107 94.470 1.00 13.98 413 HIS D C 1
ATOM 3976 O O . HIS A 1 399 ? 55.621 31.874 93.574 1.00 13.32 413 HIS D O 1
ATOM 3986 N N . PRO A 1 400 ? 55.427 29.777 94.367 1.00 14.71 414 PRO D N 1
ATOM 3987 C CA . PRO A 1 400 ? 55.920 29.198 93.118 1.00 13.64 414 PRO D CA 1
ATOM 3988 C C . PRO A 1 400 ? 54.945 29.466 91.976 1.00 11.89 414 PRO D C 1
ATOM 3989 O O . PRO A 1 400 ? 53.727 29.538 92.177 1.00 11.26 414 PRO D O 1
ATOM 3993 N N . ILE A 1 401 ? 55.503 29.674 90.787 1.00 11.65 415 ILE D N 1
ATOM 3994 C CA . ILE A 1 401 ? 54.710 29.897 89.589 1.00 12.11 415 ILE D CA 1
ATOM 3995 C C . ILE A 1 401 ? 54.888 28.627 88.753 1.00 9.42 415 ILE D C 1
ATOM 3996 O O . ILE A 1 401 ? 56.003 28.181 88.525 1.00 9.53 415 ILE D O 1
ATOM 4002 N N . TYR A 1 402 ? 53.789 28.035 88.320 1.00 10.58 416 TYR D N 1
ATOM 4003 C CA . TYR A 1 402 ? 53.856 26.822 87.517 1.00 8.07 416 TYR D CA 1
ATOM 4004 C C . TYR A 1 402 ? 53.270 27.068 86.122 1.00 9.37 416 TYR D C 1
ATOM 4005 O O . TYR A 1 402 ? 52.563 28.058 85.898 1.00 9.34 416 TYR D O 1
ATOM 4016 N N . ILE A 1 403 ? 53.557 26.149 85.205 1.00 7.73 417 ILE D N 1
ATOM 4017 C CA . ILE A 1 403 ? 53.018 26.200 83.847 1.00 7.86 417 ILE D CA 1
ATOM 4018 C C . ILE A 1 403 ? 52.167 24.934 83.654 1.00 6.84 417 ILE D C 1
ATOM 4019 O O . ILE A 1 403 ? 52.661 23.818 83.842 1.00 6.55 417 ILE D O 1
ATOM 4025 N N . ASP A 1 404 ? 50.887 25.104 83.344 1.00 8.04 418 ASP D N 1
ATOM 4026 C CA . ASP A 1 404 ? 49.995 23.959 83.111 1.00 8.59 418 ASP D CA 1
ATOM 4027 C C . ASP A 1 404 ? 50.555 23.145 81.927 1.00 9.70 418 ASP D C 1
ATOM 4028 O O . ASP A 1 404 ? 50.805 23.696 80.852 1.00 9.09 418 ASP D O 1
ATOM 4034 N N . ARG A 1 405 ? 50.781 21.851 82.145 1.00 8.50 419 ARG D N 1
ATOM 4035 C CA . ARG A 1 405 ? 51.354 20.991 81.111 1.00 7.81 419 ARG D CA 1
ATOM 4036 C C . ARG A 1 405 ? 50.500 20.949 79.851 1.00 8.57 419 ARG D C 1
ATOM 4037 O O . ARG A 1 405 ? 51.015 20.795 78.747 1.00 9.87 419 ARG D O 1
ATOM 4051 N N . VAL A 1 406 ? 49.196 21.081 80.014 1.00 8.47 420 VAL D N 1
ATOM 4052 C CA . VAL A 1 406 ? 48.282 21.005 78.880 1.00 7.40 420 VAL D CA 1
ATOM 4053 C C . VAL A 1 406 ? 48.075 22.371 78.190 1.00 8.02 420 VAL D C 1
ATOM 4054 O O . VAL A 1 406 ? 48.514 22.563 77.053 1.00 7.45 420 VAL D O 1
ATOM 4059 N N . SER A 1 407 ? 47.515 23.341 78.902 1.00 6.11 421 SER D N 1
ATOM 4060 C CA . SER A 1 407 ? 47.241 24.644 78.306 1.00 5.76 421 SER D CA 1
ATOM 4061 C C . SER A 1 407 ? 48.417 25.603 78.224 1.00 6.89 421 SER D C 1
ATOM 4062 O O . SER A 1 407 ? 48.346 26.608 77.509 1.00 8.26 421 SER D O 1
ATOM 4067 N N . GLN A 1 408 ? 49.489 25.324 78.971 1.00 6.92 422 GLN D N 1
ATOM 4068 C CA . GLN A 1 408 ? 50.661 26.202 79.014 1.00 7.41 422 GLN D CA 1
ATOM 4069 C C . GLN A 1 408 ? 50.390 27.508 79.783 1.00 8.06 422 GLN D C 1
ATOM 4070 O O . GLN A 1 408 ? 51.267 28.384 79.852 1.00 8.45 422 GLN D O 1
ATOM 4079 N N . VAL A 1 409 ? 49.189 27.662 80.336 1.00 7.48 423 VAL D N 1
ATOM 4080 C CA . VAL A 1 409 ? 48.873 28.882 81.069 1.00 7.84 423 VAL D CA 1
ATOM 4081 C C . VAL A 1 409 ? 49.611 28.903 82.418 1.00 9.47 423 VAL D C 1
ATOM 4082 O O . VAL A 1 409 ? 49.598 27.901 83.150 1.00 10.52 423 VAL D O 1
ATOM 4087 N N . PRO A 1 410 ? 50.347 29.998 82.715 1.00 9.63 424 PRO D N 1
ATOM 4088 C CA . PRO A 1 410 ? 51.080 30.112 83.994 1.00 9.91 424 PRO D CA 1
ATOM 4089 C C . PRO A 1 410 ? 50.071 30.340 85.130 1.00 9.03 424 PRO D C 1
ATOM 4090 O O . PRO A 1 410 ? 49.067 31.049 84.957 1.00 9.07 424 PRO D O 1
ATOM 4094 N N . PHE A 1 411 ? 50.321 29.724 86.278 1.00 8.23 425 PHE D N 1
ATOM 4095 C CA . PHE A 1 411 ? 49.430 29.895 87.420 1.00 9.16 425 PHE D CA 1
ATOM 4096 C C . PHE A 1 411 ? 50.227 29.879 88.728 1.00 8.00 425 PHE D C 1
ATOM 4097 O O . PHE A 1 411 ? 51.328 29.322 88.799 1.00 7.60 425 PHE D O 1
ATOM 4106 N N . CYS A 1 412 ? 49.717 30.620 89.708 1.00 9.36 426 CYS D N 1
ATOM 4107 C CA . CYS A 1 412 ? 50.359 30.721 91.018 1.00 10.03 426 CYS D CA 1
ATOM 4108 C C . CYS A 1 412 ? 49.252 30.402 92.016 1.00 10.40 426 CYS D C 1
ATOM 4109 O O . CYS A 1 412 ? 48.611 31.296 92.564 1.00 13.16 426 CYS D O 1
ATOM 4113 N N . PRO A 1 413 ? 49.009 29.106 92.254 1.00 12.65 427 PRO D N 1
ATOM 4114 C CA . PRO A 1 413 ? 47.964 28.644 93.170 1.00 13.05 427 PRO D CA 1
ATOM 4115 C C . PRO A 1 413 ? 47.995 29.179 94.596 1.00 14.18 427 PRO D C 1
ATOM 4116 O O . PRO A 1 413 ? 46.935 29.468 95.163 1.00 14.06 427 PRO D O 1
ATOM 4120 N N . SER A 1 414 ? 49.192 29.380 95.142 1.00 14.70 428 SER D N 1
ATOM 4121 C CA . SER A 1 414 ? 49.319 29.882 96.508 1.00 16.55 428 SER D CA 1
ATOM 4122 C C . SER A 1 414 ? 48.969 31.355 96.700 1.00 18.13 428 SER D C 1
ATOM 4123 O O . SER A 1 414 ? 48.692 31.774 97.828 1.00 19.02 428 SER D O 1
ATOM 4128 N N . LEU A 1 415 ? 48.999 32.143 95.628 1.00 16.67 429 LEU D N 1
ATOM 4129 C CA . LEU A 1 415 ? 48.691 33.571 95.726 1.00 13.99 429 LEU D CA 1
ATOM 4130 C C . LEU A 1 415 ? 47.351 33.959 95.099 1.00 14.73 429 LEU D C 1
ATOM 4131 O O . LEU A 1 415 ? 46.708 34.927 95.512 1.00 13.79 429 LEU D O 1
ATOM 4137 N N . ALA A 1 416 ? 46.927 33.178 94.110 1.00 14.26 430 ALA D N 1
ATOM 4138 C CA . ALA A 1 416 ? 45.709 33.442 93.362 1.00 13.18 430 ALA D CA 1
ATOM 4139 C C . ALA A 1 416 ? 44.405 33.743 94.096 1.00 13.74 430 ALA D C 1
ATOM 4140 O O . ALA A 1 416 ? 44.033 33.066 95.059 1.00 13.15 430 ALA D O 1
ATOM 4143 N N . LYS A 1 417 ? 43.705 34.757 93.605 1.00 13.12 431 LYS D N 1
ATOM 4144 C CA . LYS A 1 417 ? 42.407 35.123 94.132 1.00 13.08 431 LYS D CA 1
ATOM 4145 C C . LYS A 1 417 ? 41.393 34.181 93.482 1.00 13.92 431 LYS D C 1
ATOM 4146 O O . LYS A 1 417 ? 40.324 33.919 94.032 1.00 15.59 431 LYS D O 1
ATOM 4156 N N . GLY A 1 418 ? 41.733 33.675 92.303 1.00 12.57 432 GLY D N 1
ATOM 4157 C CA . GLY A 1 418 ? 40.867 32.733 91.621 1.00 11.96 432 GLY D CA 1
ATOM 4158 C C . GLY A 1 418 ? 41.209 31.292 92.017 1.00 13.93 432 GLY D C 1
ATOM 4159 O O . GLY A 1 418 ? 41.437 30.995 93.193 1.00 13.06 432 GLY D O 1
ATOM 4161 N N . ALA A 1 419 ? 41.291 30.402 91.031 1.00 12.71 433 ALA D N 1
ATOM 4162 C CA . ALA A 1 419 ? 41.586 28.992 91.263 1.00 12.87 433 ALA D CA 1
ATOM 4163 C C . ALA A 1 419 ? 42.928 28.700 91.951 1.00 12.30 433 ALA D C 1
ATOM 4164 O O . ALA A 1 419 ? 43.960 29.296 91.620 1.00 12.32 433 ALA D O 1
ATOM 4167 N N . SER A 1 420 ? 42.905 27.772 92.903 1.00 11.16 434 SER D N 1
ATOM 4168 C CA . SER A 1 420 ? 44.112 27.403 93.640 1.00 12.57 434 SER D CA 1
ATOM 4169 C C . SER A 1 420 ? 44.503 25.947 93.435 1.00 12.84 434 SER D C 1
ATOM 4170 O O . SER A 1 420 ? 45.409 25.435 94.087 1.00 14.40 434 SER D O 1
ATOM 4175 N N . THR A 1 421 ? 43.815 25.282 92.521 1.00 13.85 435 THR D N 1
ATOM 4176 C CA . THR A 1 421 ? 44.079 23.887 92.232 1.00 14.06 435 THR D CA 1
ATOM 4177 C C . THR A 1 421 ? 45.511 23.680 91.748 1.00 14.63 435 THR D C 1
ATOM 4178 O O . THR A 1 421 ? 46.054 24.490 90.974 1.00 15.86 435 THR D O 1
ATOM 4184 N N . LEU A 1 422 ? 46.108 22.588 92.201 1.00 12.77 436 LEU D N 1
ATOM 4185 C CA . LEU A 1 422 ? 47.455 22.200 91.807 1.00 13.13 436 LEU D CA 1
ATOM 4186 C C . LEU A 1 422 ? 47.559 20.689 91.968 1.00 13.17 436 LEU D C 1
ATOM 4187 O O . LEU A 1 422 ? 47.402 20.173 93.072 1.00 12.03 436 LEU D O 1
ATOM 4193 N N . ARG A 1 423 ? 47.738 19.997 90.848 1.00 11.45 437 ARG D N 1
ATOM 4194 C CA . ARG A 1 423 ? 47.905 18.553 90.819 1.00 11.42 437 ARG D CA 1
ATOM 4195 C C . ARG A 1 423 ? 49.255 18.291 90.175 1.00 11.66 437 ARG D C 1
ATOM 4196 O O . ARG A 1 423 ? 49.547 18.810 89.087 1.00 10.64 437 ARG D O 1
ATOM 4210 N N . VAL A 1 424 ? 50.112 17.565 90.882 1.00 9.86 438 VAL D N 1
ATOM 4211 C CA . VAL A 1 424 ? 51.448 17.242 90.399 1.00 10.92 438 VAL D CA 1
ATOM 4212 C C . VAL A 1 424 ? 51.579 15.719 90.349 1.00 12.10 438 VAL D C 1
ATOM 4213 O O . VAL A 1 424 ? 51.307 15.024 91.338 1.00 10.88 438 VAL D O 1
ATOM 4218 N N . HIS A 1 425 ? 51.939 15.196 89.178 1.00 11.60 439 HIS D N 1
ATOM 4219 C CA . HIS A 1 425 ? 52.111 13.755 88.997 1.00 10.52 439 HIS D CA 1
ATOM 4220 C C . HIS A 1 425 ? 53.481 13.430 88.461 1.00 11.60 439 HIS D C 1
ATOM 4221 O O . HIS A 1 425 ? 54.093 14.241 87.747 1.00 11.01 439 HIS D O 1
ATOM 4231 N N . GLU A 1 426 ? 53.977 12.254 88.827 1.00 10.50 440 GLU D N 1
ATOM 4232 C CA . GLU A 1 426 ? 55.230 11.784 88.283 1.00 13.31 440 GLU D CA 1
ATOM 4233 C C . GLU A 1 426 ? 54.837 10.589 87.415 1.00 13.32 440 GLU D C 1
ATOM 4234 O O . GLU A 1 426 ? 54.003 9.743 87.820 1.00 12.49 440 GLU D O 1
ATOM 4241 N N . TYR A 1 427 ? 55.360 10.560 86.195 1.00 11.26 441 TYR D N 1
ATOM 4242 C CA . TYR A 1 427 ? 55.067 9.467 85.287 1.00 12.05 441 TYR D CA 1
ATOM 4243 C C . TYR A 1 427 ? 56.317 9.186 84.490 1.00 11.77 441 TYR D C 1
ATOM 4244 O O . TYR A 1 427 ? 56.897 10.094 83.892 1.00 11.48 441 TYR D O 1
ATOM 4255 N N . ASN A 1 428 ? 56.771 7.941 84.554 1.00 10.93 442 ASN D N 1
ATOM 4256 C CA . ASN A 1 428 ? 57.952 7.519 83.830 1.00 11.51 442 ASN D CA 1
ATOM 4257 C C . ASN A 1 428 ? 59.138 8.487 83.918 1.00 11.80 442 ASN D C 1
ATOM 4258 O O . ASN A 1 428 ? 59.752 8.831 82.909 1.00 11.92 442 ASN D O 1
ATOM 4266 N N . GLY A 1 429 ? 59.446 8.934 85.134 1.00 10.38 443 GLY D N 1
ATOM 4267 C CA . GLY A 1 429 ? 60.585 9.809 85.343 1.00 10.66 443 GLY D CA 1
ATOM 4268 C C . GLY A 1 429 ? 60.399 11.309 85.186 1.00 12.86 443 GLY D C 1
ATOM 4269 O O . GLY A 1 429 ? 61.340 12.068 85.417 1.00 15.36 443 GLY D O 1
ATOM 4271 N N . GLU A 1 430 ? 59.215 11.758 84.790 1.00 11.24 444 GLU D N 1
ATOM 4272 C CA . GLU A 1 430 ? 58.986 13.196 84.615 1.00 11.13 444 GLU D CA 1
ATOM 4273 C C . GLU A 1 430 ? 57.788 13.682 85.416 1.00 10.52 444 GLU D C 1
ATOM 4274 O O . GLU A 1 430 ? 56.806 12.959 85.545 1.00 11.25 444 GLU D O 1
ATOM 4281 N N . MET A 1 431 ? 57.856 14.906 85.942 1.00 9.98 445 MET D N 1
ATOM 4282 C CA . MET A 1 431 ? 56.720 15.451 86.663 1.00 10.41 445 MET D CA 1
ATOM 4283 C C . MET A 1 431 ? 55.913 16.401 85.779 1.00 10.42 445 MET D C 1
ATOM 4284 O O . MET A 1 431 ? 56.449 17.037 84.859 1.00 8.91 445 MET D O 1
ATOM 4290 N N . HIS A 1 432 ? 54.613 16.438 86.051 1.00 10.43 446 HIS D N 1
ATOM 4291 C CA . HIS A 1 432 ? 53.641 17.236 85.322 1.00 10.00 446 HIS D CA 1
ATOM 4292 C C . HIS A 1 432 ? 52.758 17.990 86.327 1.00 11.09 446 HIS D C 1
ATOM 4293 O O . HIS A 1 432 ? 52.275 17.418 87.314 1.00 10.71 446 HIS D O 1
ATOM 4303 N N . THR A 1 433 ? 52.522 19.259 86.030 1.00 8.23 447 THR D N 1
ATOM 4304 C CA . THR A 1 433 ? 51.745 20.160 86.863 1.00 9.82 447 THR D CA 1
ATOM 4305 C C . THR A 1 433 ? 50.466 20.610 86.155 1.00 9.73 447 THR D C 1
ATOM 4306 O O . THR A 1 433 ? 50.517 21.155 85.044 1.00 8.74 447 THR D O 1
ATOM 4312 N N . PHE A 1 434 ? 49.330 20.433 86.821 1.00 7.95 448 PHE D N 1
ATOM 4313 C CA . PHE A 1 434 ? 48.029 20.793 86.264 1.00 9.89 448 PHE D CA 1
ATOM 4314 C C . PHE A 1 434 ? 47.299 21.811 87.137 1.00 10.99 448 PHE D C 1
ATOM 4315 O O . PHE A 1 434 ? 47.457 21.810 88.352 1.00 10.65 448 PHE D O 1
ATOM 4324 N N . SER A 1 435 ? 46.482 22.650 86.501 1.00 9.88 449 SER D N 1
ATOM 4325 C CA . SER A 1 435 ? 45.742 23.709 87.167 1.00 8.14 449 SER D CA 1
ATOM 4326 C C . SER A 1 435 ? 44.248 23.494 87.184 1.00 6.90 449 SER D C 1
ATOM 4327 O O . SER A 1 435 ? 43.509 24.331 87.709 1.00 9.14 449 SER D O 1
ATOM 4332 N N . ASP A 1 436 ? 43.777 22.426 86.555 1.00 6.93 450 ASP D N 1
ATOM 4333 C CA . ASP A 1 436 ? 42.356 22.126 86.547 1.00 7.62 450 ASP D CA 1
ATOM 4334 C C . ASP A 1 436 ? 42.042 20.673 86.190 1.00 10.17 450 ASP D C 1
ATOM 4335 O O . ASP A 1 436 ? 42.857 19.951 85.596 1.00 9.78 450 ASP D O 1
ATOM 4341 N N . GLN A 1 437 ? 40.838 20.273 86.581 1.00 11.60 451 GLN D N 1
ATOM 4342 C CA . GLN A 1 437 ? 40.296 18.933 86.413 1.00 13.62 451 GLN D CA 1
ATOM 4343 C C . GLN A 1 437 ? 40.177 18.471 84.952 1.00 13.18 451 GLN D C 1
ATOM 4344 O O . GLN A 1 437 ? 40.337 17.279 84.657 1.00 13.33 451 GLN D O 1
ATOM 4353 N N . TRP A 1 438 ? 39.844 19.412 84.066 1.00 11.19 452 TRP D N 1
ATOM 4354 C CA . TRP A 1 438 ? 39.653 19.118 82.645 1.00 9.36 452 TRP D CA 1
ATOM 4355 C C . TRP A 1 438 ? 40.963 18.831 81.924 1.00 7.82 452 TRP D C 1
ATOM 4356 O O . TRP A 1 438 ? 41.093 17.805 81.233 1.00 9.25 452 TRP D O 1
ATOM 4369 N N . GLY A 1 439 ? 41.951 19.692 82.140 1.00 6.88 453 GLY D N 1
ATOM 4370 C CA . GLY A 1 439 ? 43.251 19.484 81.552 1.00 6.86 453 GLY D CA 1
ATOM 4371 C C . GLY A 1 439 ? 43.926 18.266 82.146 1.00 10.19 453 GLY D C 1
ATOM 4372 O O . GLY A 1 439 ? 44.690 17.573 81.461 1.00 10.02 453 GLY D O 1
ATOM 4374 N N . GLU A 1 440 ? 43.662 17.976 83.424 1.00 8.67 454 GLU D N 1
ATOM 4375 C CA . GLU A 1 440 ? 44.292 16.796 84.030 1.00 9.44 454 GLU D CA 1
ATOM 4376 C C . GLU A 1 440 ? 43.820 15.520 83.336 1.00 7.97 454 GLU D C 1
ATOM 4377 O O . GLU A 1 440 ? 44.628 14.627 83.070 1.00 8.51 454 GLU D O 1
ATOM 4384 N N . ARG A 1 441 ? 42.525 15.444 83.030 1.00 6.65 455 ARG D N 1
ATOM 4385 C CA . ARG A 1 441 ? 41.973 14.266 82.355 1.00 7.11 455 ARG D CA 1
ATOM 4386 C C . ARG A 1 441 ? 42.576 14.155 80.952 1.00 7.77 455 ARG D C 1
ATOM 4387 O O . ARG A 1 441 ? 42.887 13.049 80.484 1.00 7.37 455 ARG D O 1
ATOM 4401 N N . MET A 1 442 ? 42.739 15.303 80.290 1.00 7.82 456 MET D N 1
ATOM 4402 C CA . MET A 1 442 ? 43.309 15.323 78.938 1.00 7.98 456 MET D CA 1
ATOM 4403 C C . MET A 1 442 ? 44.686 14.693 78.940 1.00 7.63 456 MET D C 1
ATOM 4404 O O . MET A 1 442 ? 44.984 13.835 78.102 1.00 8.26 456 MET D O 1
ATOM 4410 N N . TRP A 1 443 ? 45.525 15.084 79.901 1.00 5.80 457 TRP D N 1
ATOM 4411 C CA . TRP A 1 443 ? 46.862 14.515 79.990 1.00 7.63 457 TRP D CA 1
ATOM 4412 C C . TRP A 1 443 ? 46.853 13.020 80.381 1.00 8.06 457 TRP D C 1
ATOM 4413 O O . TRP A 1 443 ? 47.591 12.210 79.802 1.00 7.95 457 TRP D O 1
ATOM 4426 N N . LEU A 1 444 ? 46.093 12.676 81.422 1.00 6.69 458 LEU D N 1
ATOM 4427 C CA . LEU A 1 444 ? 46.020 11.290 81.880 1.00 8.60 458 LEU D CA 1
ATOM 4428 C C . LEU A 1 444 ? 45.570 10.357 80.751 1.00 9.00 458 LEU D C 1
ATOM 4429 O O . LEU A 1 444 ? 46.123 9.283 80.560 1.00 8.95 458 LEU D O 1
ATOM 4435 N N . ALA A 1 445 ? 44.556 10.784 80.008 1.00 10.40 459 ALA D N 1
ATOM 4436 C CA . ALA A 1 445 ? 44.009 9.981 78.915 1.00 11.04 459 ALA D CA 1
ATOM 4437 C C . ALA A 1 445 ? 44.837 10.024 77.628 1.00 9.93 459 ALA D C 1
ATOM 4438 O O . ALA A 1 445 ? 44.824 9.070 76.844 1.00 9.42 459 ALA D O 1
ATOM 4441 N N . GLU A 1 446 ? 45.555 11.127 77.422 1.00 9.55 460 GLU D N 1
ATOM 4442 C CA . GLU A 1 446 ? 46.347 11.352 76.204 1.00 7.84 460 GLU D CA 1
ATOM 4443 C C . GLU A 1 446 ? 47.709 11.988 76.523 1.00 8.42 460 GLU D C 1
ATOM 4444 O O . GLU A 1 446 ? 48.067 13.046 75.963 1.00 9.00 460 GLU D O 1
ATOM 4451 N N . PRO A 1 447 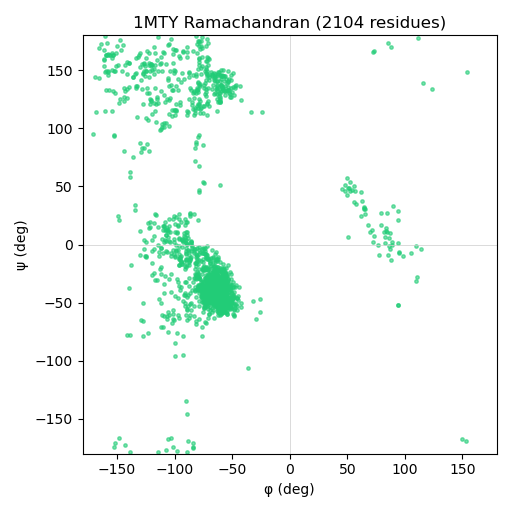? 48.523 11.332 77.366 1.00 8.18 461 PRO D N 1
ATOM 4452 C CA . PRO A 1 447 ? 49.836 11.895 77.717 1.00 8.89 461 PRO D CA 1
ATOM 4453 C C . PRO A 1 447 ? 50.764 12.228 76.539 1.00 9.34 461 PRO D C 1
ATOM 4454 O O . PRO A 1 447 ? 51.514 13.213 76.593 1.00 8.38 461 PRO D O 1
ATOM 4458 N N . GLU A 1 448 ? 50.688 11.427 75.477 1.00 7.44 462 GLU D N 1
ATOM 4459 C CA . GLU A 1 448 ? 51.534 11.626 74.307 1.00 7.95 462 GLU D CA 1
ATOM 4460 C C . GLU A 1 448 ? 51.149 12.837 73.444 1.00 7.79 462 GLU D C 1
ATOM 4461 O O . GLU A 1 448 ? 51.898 13.219 72.546 1.00 7.37 462 GLU D O 1
ATOM 4468 N N . ARG A 1 449 ? 49.980 13.417 73.696 1.00 6.95 463 ARG D N 1
ATOM 4469 C CA . ARG A 1 449 ? 49.556 14.606 72.963 1.00 6.51 463 ARG D CA 1
ATOM 4470 C C . ARG A 1 449 ? 50.090 15.856 73.655 1.00 8.10 463 ARG D C 1
ATOM 4471 O O . ARG A 1 449 ? 50.146 16.936 73.051 1.00 6.30 463 ARG D O 1
ATOM 4485 N N . TYR A 1 450 ? 50.484 15.703 74.923 1.00 7.83 464 TYR D N 1
ATOM 4486 C CA . TYR A 1 450 ? 50.919 16.830 75.749 1.00 8.32 464 TYR D CA 1
ATOM 4487 C C . TYR A 1 450 ? 52.283 16.679 76.404 1.00 10.40 464 TYR D C 1
ATOM 4488 O O . TYR A 1 450 ? 52.378 16.362 77.594 1.00 9.20 464 TYR D O 1
ATOM 4499 N N . GLU A 1 451 ? 53.331 16.985 75.640 1.00 9.18 465 GLU D N 1
ATOM 4500 C CA . GLU A 1 451 ? 54.702 16.870 76.116 1.00 8.19 465 GLU D CA 1
ATOM 4501 C C . GLU A 1 451 ? 55.451 18.193 75.998 1.00 6.57 465 GLU D C 1
ATOM 4502 O O . GLU A 1 451 ? 56.674 18.220 76.021 1.00 6.86 465 GLU D O 1
ATOM 4509 N N . CYS A 1 452 ? 54.721 19.289 75.873 1.00 7.04 466 CYS D N 1
ATOM 4510 C CA . CYS A 1 452 ? 55.353 20.591 75.679 1.00 7.99 466 CYS D CA 1
ATOM 4511 C C . CYS A 1 452 ? 56.275 21.011 76.811 1.00 7.98 466 CYS D C 1
ATOM 4512 O O . CYS A 1 452 ? 55.831 21.129 77.956 1.00 9.35 466 CYS D O 1
ATOM 4516 N N . GLN A 1 453 ? 57.541 21.281 76.488 1.00 8.88 467 GLN D N 1
ATOM 4517 C CA . GLN A 1 453 ? 58.520 21.709 77.494 1.00 9.22 467 GLN D CA 1
ATOM 4518 C C . GLN A 1 453 ? 58.170 23.133 77.925 1.00 9.69 467 GLN D C 1
ATOM 4519 O O . GLN A 1 453 ? 57.837 23.975 77.082 1.00 9.61 467 GLN D O 1
ATOM 4528 N N . ASN A 1 454 ? 58.175 23.402 79.228 1.00 8.78 468 ASN D N 1
ATOM 4529 C CA . ASN A 1 454 ? 57.838 24.742 79.695 1.00 8.69 468 ASN D CA 1
ATOM 4530 C C . ASN A 1 454 ? 59.077 25.620 79.866 1.00 5.84 468 ASN D C 1
ATOM 4531 O O . ASN A 1 454 ? 60.204 25.116 79.830 1.00 5.47 468 ASN D O 1
ATOM 4539 N N . ILE A 1 455 ? 58.874 26.927 80.016 1.00 5.58 469 ILE D N 1
ATOM 4540 C CA . ILE A 1 455 ? 60.001 27.849 80.143 1.00 7.11 469 ILE D CA 1
ATOM 4541 C C . ILE A 1 455 ? 60.973 27.547 81.279 1.00 6.92 469 ILE D C 1
ATOM 4542 O O . ILE A 1 455 ? 62.175 27.725 81.132 1.00 5.85 469 ILE D O 1
ATOM 4548 N N . PHE A 1 456 ? 60.461 27.046 82.400 1.00 9.71 470 PHE D N 1
ATOM 4549 C CA . PHE A 1 456 ? 61.329 26.743 83.534 1.00 9.67 470 PHE D CA 1
ATOM 4550 C C . PHE A 1 456 ? 62.148 25.501 83.232 1.00 10.31 470 PHE D C 1
ATOM 4551 O O . PHE A 1 456 ? 63.290 25.400 83.662 1.00 10.57 470 PHE D O 1
ATOM 4560 N N . GLU A 1 457 ? 61.592 24.593 82.427 1.00 10.82 471 GLU D N 1
ATOM 4561 C CA . GLU A 1 457 ? 62.308 23.377 82.025 1.00 10.41 471 GLU D CA 1
ATOM 4562 C C . GLU A 1 457 ? 63.395 23.733 81.005 1.00 10.05 471 GLU D C 1
ATOM 4563 O O . GLU A 1 457 ? 64.538 23.302 81.121 1.00 10.01 471 GLU D O 1
ATOM 4570 N N . GLN A 1 458 ? 63.042 24.543 80.009 1.00 9.19 472 GLN D N 1
ATOM 4571 C CA . GLN A 1 458 ? 64.020 24.955 78.995 1.00 9.38 472 GLN D CA 1
ATOM 4572 C C . GLN A 1 458 ? 65.091 25.873 79.562 1.00 7.05 472 GLN D C 1
ATOM 4573 O O . GLN A 1 458 ? 66.271 25.662 79.329 1.00 8.68 472 GLN D O 1
ATOM 4582 N N . TYR A 1 459 ? 64.681 26.869 80.340 1.00 6.60 473 TYR D N 1
ATOM 4583 C CA . TYR A 1 459 ? 65.617 27.835 80.918 1.00 8.17 473 TYR D CA 1
ATOM 4584 C C . TYR A 1 459 ? 66.257 27.402 82.244 1.00 10.19 473 TYR D C 1
ATOM 4585 O O . TYR A 1 459 ? 67.031 28.165 82.828 1.00 11.61 473 TYR D O 1
ATOM 4596 N N . GLU A 1 460 ? 65.947 26.198 82.721 1.00 8.82 474 GLU D N 1
ATOM 4597 C CA . GLU A 1 460 ? 66.528 25.740 83.985 1.00 12.50 474 GLU D CA 1
ATOM 4598 C C . GLU A 1 460 ? 68.045 25.950 84.065 1.00 12.71 474 GLU D C 1
ATOM 4599 O O . GLU A 1 460 ? 68.788 25.628 83.129 1.00 10.71 474 GLU D O 1
ATOM 4606 N N . GLY A 1 461 ? 68.477 26.580 85.158 1.00 13.19 475 GLY D N 1
ATOM 4607 C CA . GLY A 1 461 ? 69.888 26.824 85.389 1.00 13.08 475 GLY D CA 1
ATOM 4608 C C . GLY A 1 461 ? 70.500 27.958 84.594 1.00 14.72 475 GLY D C 1
ATOM 4609 O O . GLY A 1 461 ? 71.694 28.234 84.742 1.00 15.42 475 GLY D O 1
ATOM 4611 N N . ARG A 1 462 ? 69.703 28.624 83.761 1.00 15.96 476 ARG D N 1
ATOM 4612 C CA . ARG A 1 462 ? 70.214 29.730 82.946 1.00 15.86 476 ARG D CA 1
ATOM 4613 C C . ARG A 1 462 ? 69.953 31.095 83.570 1.00 14.36 476 ARG D C 1
ATOM 4614 O O . ARG A 1 462 ? 68.894 31.339 84.166 1.00 14.39 476 ARG D O 1
ATOM 4628 N N . GLU A 1 463 ? 70.924 31.986 83.410 1.00 12.54 477 GLU D N 1
ATOM 4629 C CA . GLU A 1 463 ? 70.790 33.345 83.907 1.00 12.27 477 GLU D CA 1
ATOM 4630 C C . GLU A 1 463 ? 69.945 34.111 82.880 1.00 11.70 477 GLU D C 1
ATOM 4631 O O . GLU A 1 463 ? 70.181 34.028 81.676 1.00 10.62 477 GLU D O 1
ATOM 4638 N N . LEU A 1 464 ? 68.972 34.867 83.379 1.00 11.49 478 LEU D N 1
ATOM 4639 C CA . LEU A 1 464 ? 68.022 35.618 82.558 1.00 11.53 478 LEU D CA 1
ATOM 4640 C C . LEU A 1 464 ? 68.570 36.364 81.349 1.00 12.10 478 LEU D C 1
ATOM 4641 O O . LEU A 1 464 ? 68.056 36.203 80.237 1.00 9.65 478 LEU D O 1
ATOM 4647 N N . SER A 1 465 ? 69.579 37.204 81.560 1.00 10.69 479 SER D N 1
ATOM 4648 C CA . SER A 1 465 ? 70.113 37.998 80.454 1.00 12.04 479 SER D CA 1
ATOM 4649 C C . SER A 1 465 ? 70.659 37.160 79.308 1.00 11.76 479 SER D C 1
ATOM 4650 O O . SER A 1 465 ? 70.588 37.588 78.151 1.00 11.55 479 SER D O 1
ATOM 4655 N N . GLU A 1 466 ? 71.186 35.971 79.619 1.00 11.38 480 GLU D N 1
ATOM 4656 C CA . GLU A 1 466 ? 71.736 35.098 78.583 1.00 12.34 480 GLU D CA 1
ATOM 4657 C C . GLU A 1 466 ? 70.604 34.602 77.699 1.00 12.24 480 GLU D C 1
ATOM 4658 O O . GLU A 1 466 ? 70.768 34.470 76.486 1.00 12.54 480 GLU D O 1
ATOM 4665 N N . VAL A 1 467 ? 69.452 34.336 78.303 1.00 10.27 481 VAL D N 1
ATOM 4666 C CA . VAL A 1 467 ? 68.309 33.872 77.532 1.00 9.62 481 VAL D CA 1
ATOM 4667 C C . VAL A 1 467 ? 67.791 35.000 76.624 1.00 11.13 481 VAL D C 1
ATOM 4668 O O . VAL A 1 467 ? 67.571 34.802 75.424 1.00 12.24 481 VAL D O 1
ATOM 4673 N N . ILE A 1 468 ? 67.622 36.190 77.186 1.00 9.90 482 ILE D N 1
ATOM 4674 C CA . ILE A 1 468 ? 67.147 37.337 76.412 1.00 10.00 482 ILE D CA 1
ATOM 4675 C C . ILE A 1 468 ? 68.099 37.665 75.242 1.00 9.99 482 ILE D C 1
ATOM 4676 O O . ILE A 1 468 ? 67.650 37.926 74.121 1.00 9.43 482 ILE D O 1
ATOM 4682 N N . ALA A 1 469 ? 69.404 37.651 75.496 1.00 9.66 483 ALA D N 1
ATOM 4683 C CA . ALA A 1 469 ? 70.392 37.943 74.454 1.00 11.05 483 ALA D CA 1
ATOM 4684 C C . ALA A 1 469 ? 70.358 36.920 73.322 1.00 11.61 483 ALA D C 1
ATOM 4685 O O . ALA A 1 469 ? 70.231 37.289 72.153 1.00 10.19 483 ALA D O 1
ATOM 4688 N N . GLU A 1 470 ? 70.423 35.632 73.675 1.00 11.95 484 GLU D N 1
ATOM 4689 C CA . GLU A 1 470 ? 70.419 34.572 72.673 1.00 11.01 484 GLU D CA 1
ATOM 4690 C C . GLU A 1 470 ? 69.198 34.620 71.769 1.00 11.14 484 GLU D C 1
ATOM 4691 O O . GLU A 1 470 ? 69.297 34.346 70.556 1.00 10.40 484 GLU D O 1
ATOM 4698 N N . LEU A 1 471 ? 68.048 34.949 72.353 1.00 10.02 485 LEU D N 1
ATOM 4699 C CA . LEU A 1 471 ? 66.798 35.001 71.601 1.00 9.52 485 LEU D CA 1
ATOM 4700 C C . LEU A 1 471 ? 66.452 36.366 70.996 1.00 9.07 485 LEU D C 1
ATOM 4701 O O . LEU A 1 471 ? 65.310 36.621 70.607 1.00 9.69 485 LEU D O 1
ATOM 4707 N N . HIS A 1 472 ? 67.465 37.227 70.914 1.00 7.49 486 HIS D N 1
ATOM 4708 C CA . HIS A 1 472 ? 67.360 38.565 70.324 1.00 8.81 486 HIS D CA 1
ATOM 4709 C C . HIS A 1 472 ? 66.302 39.474 70.944 1.00 10.60 486 HIS D C 1
ATOM 4710 O O . HIS A 1 472 ? 65.568 40.158 70.223 1.00 10.91 486 HIS D O 1
ATOM 4720 N N . GLY A 1 473 ? 66.248 39.533 72.273 1.00 9.05 487 GLY D N 1
ATOM 4721 C CA . GLY A 1 473 ? 65.257 40.374 72.914 1.00 7.41 487 GLY D CA 1
ATOM 4722 C C . GLY A 1 473 ? 65.708 41.812 73.108 1.00 9.74 487 GLY D C 1
ATOM 4723 O O . GLY A 1 473 ? 65.226 42.493 74.022 1.00 9.24 487 GLY D O 1
ATOM 4725 N N . LEU A 1 474 ? 66.609 42.291 72.249 1.00 10.46 488 LEU D N 1
ATOM 4726 C CA . LEU A 1 474 ? 67.121 43.655 72.367 1.00 10.08 488 LEU D CA 1
ATOM 4727 C C . LEU A 1 474 ? 66.671 44.562 71.246 1.00 12.52 488 LEU D C 1
ATOM 4728 O O . LEU A 1 474 ? 66.267 44.098 70.165 1.00 11.29 488 LEU D O 1
ATOM 4734 N N . ARG A 1 475 ? 66.776 45.861 71.516 1.00 9.95 489 ARG D N 1
ATOM 4735 C CA . ARG A 1 475 ? 66.461 46.913 70.571 1.00 10.11 489 ARG D CA 1
ATOM 4736 C C . ARG A 1 475 ? 67.642 47.060 69.605 1.00 11.15 489 ARG D C 1
ATOM 4737 O O . ARG A 1 475 ? 68.679 46.430 69.800 1.00 11.27 489 ARG D O 1
ATOM 4751 N N . SER A 1 476 ? 67.513 47.913 68.591 1.00 11.77 490 SER D N 1
ATOM 4752 C CA . SER A 1 476 ? 68.582 48.057 67.612 1.00 13.20 490 SER D CA 1
ATOM 4753 C C . SER A 1 476 ? 69.916 48.522 68.149 1.00 12.49 490 SER D C 1
ATOM 4754 O O . SER A 1 476 ? 70.939 48.258 67.535 1.00 14.66 490 SER D O 1
ATOM 4759 N N . ASP A 1 477 ? 69.937 49.176 69.303 1.00 13.26 491 ASP D N 1
ATOM 4760 C CA . ASP A 1 477 ? 71.217 49.615 69.863 1.00 13.48 491 ASP D CA 1
ATOM 4761 C C . ASP A 1 477 ? 72.021 48.433 70.419 1.00 15.23 491 ASP D C 1
ATOM 4762 O O . ASP A 1 477 ? 73.175 48.593 70.848 1.00 15.57 491 ASP D O 1
ATOM 4768 N N . GLY A 1 478 ? 71.376 47.263 70.469 1.00 13.99 492 GLY D N 1
ATOM 4769 C CA . GLY A 1 478 ? 72.020 46.057 70.966 1.00 14.92 492 GLY D CA 1
ATOM 4770 C C . GLY A 1 478 ? 72.256 46.032 72.468 1.00 15.47 492 GLY D C 1
ATOM 4771 O O . GLY A 1 478 ? 72.941 45.138 72.980 1.00 15.71 492 GLY D O 1
ATOM 4773 N N . LYS A 1 479 ? 71.635 46.975 73.172 1.00 14.56 493 LYS D N 1
ATOM 4774 C CA . LYS A 1 479 ? 71.770 47.103 74.614 1.00 14.91 493 LYS D CA 1
ATOM 4775 C C . LYS A 1 479 ? 70.461 47.158 75.390 1.00 14.27 493 LYS D C 1
ATOM 4776 O O . LYS A 1 479 ? 70.299 46.499 76.426 1.00 15.18 493 LYS D O 1
ATOM 4786 N N . THR A 1 480 ? 69.566 48.026 74.948 1.00 12.09 494 THR D N 1
ATOM 4787 C CA . THR A 1 480 ? 68.288 48.203 75.603 1.00 11.70 494 THR D CA 1
ATOM 4788 C C . THR A 1 480 ? 67.334 47.053 75.314 1.00 12.56 494 THR D C 1
ATOM 4789 O O . THR A 1 480 ? 67.248 46.578 74.177 1.00 11.45 494 THR D O 1
ATOM 4795 N N . LEU A 1 481 ? 66.627 46.599 76.344 1.00 11.40 495 LEU D N 1
ATOM 4796 C CA . LEU A 1 481 ? 65.688 45.504 76.167 1.00 9.05 495 LEU D CA 1
ATOM 4797 C C . LEU A 1 481 ? 64.468 45.976 75.411 1.00 7.89 495 LEU D C 1
ATOM 4798 O O . LEU A 1 481 ? 64.097 47.140 75.492 1.00 6.87 495 LEU D O 1
ATOM 4804 N N . ILE A 1 482 ? 63.819 45.059 74.707 1.00 7.71 496 ILE D N 1
ATOM 4805 C CA . ILE A 1 482 ? 62.586 45.397 74.000 1.00 7.22 496 ILE D CA 1
ATOM 4806 C C . ILE A 1 482 ? 61.520 45.565 75.092 1.00 7.20 496 ILE D C 1
ATOM 4807 O O . ILE A 1 482 ? 60.786 46.570 75.128 1.00 6.94 496 ILE D O 1
ATOM 4813 N N . ALA A 1 483 ? 61.461 44.581 75.991 1.00 7.18 497 ALA D N 1
ATOM 4814 C CA . ALA A 1 483 ? 60.505 44.592 77.101 1.00 6.80 497 ALA D CA 1
ATOM 4815 C C . ALA A 1 483 ? 60.906 45.615 78.177 1.00 5.90 497 ALA D C 1
ATOM 4816 O O . ALA A 1 483 ? 62.092 45.874 78.381 1.00 5.82 497 ALA D O 1
ATOM 4819 N N . GLN A 1 484 ? 59.905 46.177 78.848 1.00 7.20 498 GLN D N 1
ATOM 4820 C CA . GLN A 1 484 ? 60.105 47.171 79.908 1.00 8.35 498 GLN D CA 1
ATOM 4821 C C . GLN A 1 484 ? 58.985 47.075 80.955 1.00 9.24 498 GLN D C 1
ATOM 4822 O O . GLN A 1 484 ? 57.884 46.608 80.664 1.00 9.56 498 GLN D O 1
ATOM 4831 N N . PRO A 1 485 ? 59.268 47.507 82.204 1.00 10.25 499 PRO D N 1
ATOM 4832 C CA . PRO A 1 485 ? 58.292 47.496 83.308 1.00 9.59 499 PRO D CA 1
ATOM 4833 C C . PRO A 1 485 ? 57.517 48.832 83.415 1.00 10.63 499 PRO D C 1
ATOM 4834 O O . PRO A 1 485 ? 56.743 49.063 84.354 1.00 8.98 499 PRO D O 1
ATOM 4838 N N . HIS A 1 486 ? 57.719 49.717 82.434 1.00 9.41 500 HIS D N 1
ATOM 4839 C CA . HIS A 1 486 ? 57.008 50.999 82.385 1.00 7.26 500 HIS D CA 1
ATOM 4840 C C . HIS A 1 486 ? 56.894 51.381 80.914 1.00 8.05 500 HIS D C 1
ATOM 4841 O O . HIS A 1 486 ? 57.583 50.787 80.083 1.00 8.76 500 HIS D O 1
ATOM 4851 N N . VAL A 1 487 ? 56.031 52.345 80.606 1.00 8.20 501 VAL D N 1
ATOM 4852 C CA . VAL A 1 487 ? 55.840 52.791 79.227 1.00 10.27 501 VAL D CA 1
ATOM 4853 C C . VAL A 1 487 ? 56.372 54.209 78.941 1.00 10.82 501 VAL D C 1
ATOM 4854 O O . VAL A 1 487 ? 55.993 54.839 77.957 1.00 8.67 501 VAL D O 1
ATOM 4859 N N . ARG A 1 488 ? 57.216 54.718 79.834 1.00 9.90 502 ARG D N 1
ATOM 4860 C CA . ARG A 1 488 ? 57.804 56.045 79.658 1.00 11.12 502 ARG D CA 1
ATOM 4861 C C . ARG A 1 488 ? 58.966 55.991 78.653 1.00 10.99 502 ARG D C 1
ATOM 4862 O O . ARG A 1 488 ? 59.537 54.931 78.403 1.00 11.58 502 ARG D O 1
ATOM 4876 N N . GLY A 1 489 ? 59.309 57.142 78.087 1.00 11.98 503 GLY D N 1
ATOM 4877 C CA . GLY A 1 489 ? 60.368 57.195 77.098 1.00 13.28 503 GLY D CA 1
ATOM 4878 C C . GLY A 1 489 ? 61.775 57.267 77.643 1.00 14.33 503 GLY D C 1
ATOM 4879 O O . GLY A 1 489 ? 62.742 57.202 76.872 1.00 15.67 503 GLY D O 1
ATOM 4881 N N . ASP A 1 490 ? 61.901 57.387 78.964 1.00 13.62 504 ASP D N 1
ATOM 4882 C CA . ASP A 1 490 ? 63.209 57.480 79.610 1.00 12.95 504 ASP D CA 1
ATOM 4883 C C . ASP A 1 490 ? 63.431 56.386 80.651 1.00 10.59 504 ASP D C 1
ATOM 4884 O O . ASP A 1 490 ? 62.491 55.738 81.072 1.00 8.49 504 ASP D O 1
ATOM 4890 N N . LYS A 1 491 ? 64.688 56.210 81.043 1.00 9.89 505 LYS D N 1
ATOM 4891 C CA . LYS A 1 491 ? 65.131 55.214 82.015 1.00 11.41 505 LYS D CA 1
ATOM 4892 C C . LYS A 1 491 ? 64.714 53.784 81.635 1.00 11.51 505 LYS D C 1
ATOM 4893 O O . LYS A 1 491 ? 64.109 53.043 82.408 1.00 10.63 505 LYS D O 1
ATOM 4903 N N . LEU A 1 492 ? 65.024 53.429 80.393 1.00 12.02 506 LEU D N 1
ATOM 4904 C CA . LEU A 1 492 ? 64.717 52.108 79.869 1.00 11.26 506 LEU D CA 1
ATOM 4905 C C . LEU A 1 492 ? 65.764 51.144 80.371 1.00 10.51 506 LEU D C 1
ATOM 4906 O O . LEU A 1 492 ? 66.951 51.479 80.454 1.00 11.70 506 LEU D O 1
ATOM 4912 N N . TRP A 1 493 ? 65.304 49.957 80.733 1.00 8.73 507 TRP D N 1
ATOM 4913 C CA . TRP A 1 493 ? 66.149 48.887 81.221 1.00 9.07 507 TRP D CA 1
ATOM 4914 C C . TRP A 1 493 ? 67.057 48.344 80.148 1.00 10.32 507 TRP D C 1
ATOM 4915 O O . TRP A 1 493 ? 66.668 48.175 78.986 1.00 11.19 507 TRP D O 1
ATOM 4928 N N . THR A 1 494 ? 68.230 47.951 80.607 1.00 10.65 508 THR D N 1
ATOM 4929 C CA . THR A 1 494 ? 69.314 47.459 79.787 1.00 13.50 508 THR D CA 1
ATOM 4930 C C . THR A 1 494 ? 69.625 45.978 80.085 1.00 13.50 508 THR D C 1
ATOM 4931 O O . THR A 1 494 ? 69.262 45.474 81.145 1.00 12.13 508 THR D O 1
ATOM 4937 N N . LEU A 1 495 ? 70.272 45.302 79.132 1.00 14.66 509 LEU D N 1
ATOM 4938 C CA . LEU A 1 495 ? 70.664 43.885 79.266 1.00 15.60 509 LEU D CA 1
ATOM 4939 C C . LEU A 1 495 ? 71.584 43.762 80.490 1.00 15.84 509 LEU D C 1
ATOM 4940 O O . LEU A 1 495 ? 71.464 42.825 81.284 1.00 13.83 509 LEU D O 1
ATOM 4946 N N . ASP A 1 496 ? 72.481 44.732 80.657 1.00 14.65 510 ASP D N 1
ATOM 4947 C CA . ASP A 1 496 ? 73.382 44.745 81.812 1.00 16.74 510 ASP D CA 1
ATOM 4948 C C . ASP A 1 496 ? 72.570 44.928 83.092 1.00 13.91 510 ASP D C 1
ATOM 4949 O O . ASP A 1 496 ? 72.916 44.356 84.126 1.00 15.62 510 ASP D O 1
ATOM 4955 N N . ASP A 1 497 ? 71.489 45.711 83.029 1.00 12.86 511 ASP D N 1
ATOM 4956 C CA . ASP A 1 497 ? 70.632 45.938 84.204 1.00 11.89 511 ASP D CA 1
ATOM 4957 C C . ASP A 1 497 ? 70.033 44.613 84.665 1.00 12.22 511 ASP D C 1
ATOM 4958 O O . ASP A 1 497 ? 69.867 44.371 85.865 1.00 13.30 511 ASP D O 1
ATOM 4964 N N . ILE A 1 498 ? 69.692 43.762 83.700 1.00 12.25 512 ILE D N 1
ATOM 4965 C CA . ILE A 1 498 ? 69.134 42.452 83.993 1.00 10.89 512 ILE D CA 1
ATOM 4966 C C . ILE A 1 498 ? 70.252 41.512 84.452 1.00 11.80 512 ILE D C 1
ATOM 4967 O O . ILE A 1 498 ? 70.077 40.751 85.399 1.00 13.14 512 ILE D O 1
ATOM 4973 N N . LYS A 1 499 ? 71.392 41.547 83.774 1.00 13.22 513 LYS D N 1
ATOM 4974 C CA . LYS A 1 499 ? 72.533 40.687 84.122 1.00 14.96 513 LYS D CA 1
ATOM 4975 C C . LYS A 1 499 ? 72.934 40.914 85.581 1.00 16.53 513 LYS D C 1
ATOM 4976 O O . LYS A 1 499 ? 73.137 39.961 86.321 1.00 15.08 513 LYS D O 1
ATOM 4986 N N . ARG A 1 500 ? 72.996 42.175 85.998 1.00 16.28 514 ARG D N 1
ATOM 4987 C CA . ARG A 1 500 ? 73.367 42.507 87.380 1.00 19.26 514 ARG D CA 1
ATOM 4988 C C . ARG A 1 500 ? 72.480 41.848 88.448 1.00 18.99 514 ARG D C 1
ATOM 4989 O O . ARG A 1 500 ? 72.925 41.614 89.573 1.00 21.32 514 ARG D O 1
ATOM 5003 N N . LEU A 1 501 ? 71.236 41.548 88.101 1.00 18.82 515 LEU D N 1
ATOM 5004 C CA . LEU A 1 501 ? 70.288 40.920 89.032 1.00 19.35 515 LEU D CA 1
ATOM 5005 C C . LEU A 1 501 ? 70.612 39.459 89.299 1.00 18.78 515 LEU D C 1
ATOM 5006 O O . LEU A 1 501 ? 70.117 38.872 90.260 1.00 19.47 515 LEU D O 1
ATOM 5012 N N . ASN A 1 502 ? 71.390 38.861 88.411 1.00 18.83 516 ASN D N 1
ATOM 5013 C CA . ASN A 1 502 ? 71.752 37.460 88.516 1.00 20.75 516 ASN D CA 1
ATOM 5014 C C . ASN A 1 502 ? 70.566 36.516 88.794 1.00 20.26 516 ASN D C 1
ATOM 5015 O O . ASN A 1 502 ? 70.635 35.620 89.651 1.00 19.89 516 ASN D O 1
ATOM 5023 N N . CYS A 1 503 ? 69.484 36.709 88.048 1.00 17.79 517 CYS D N 1
ATOM 5024 C CA . CYS A 1 503 ? 68.288 35.876 88.185 1.00 17.64 517 CYS D CA 1
ATOM 5025 C C . CYS A 1 503 ? 68.502 34.591 87.380 1.00 16.06 517 CYS D C 1
ATOM 5026 O O . CYS A 1 503 ? 68.726 34.655 86.179 1.00 14.67 517 CYS D O 1
ATOM 5030 N N . VAL A 1 504 ? 68.537 33.446 88.057 1.00 15.56 518 VAL D N 1
ATOM 5031 C CA . VAL A 1 504 ? 68.734 32.155 87.389 1.00 14.87 518 VAL D CA 1
ATOM 5032 C C . VAL A 1 504 ? 67.463 31.292 87.539 1.00 14.07 518 VAL D C 1
ATOM 5033 O O . VAL A 1 504 ? 67.018 31.020 88.654 1.00 14.20 518 VAL D O 1
ATOM 5038 N N . PHE A 1 505 ? 66.883 30.883 86.414 1.00 12.59 519 PHE D N 1
ATOM 5039 C CA . PHE A 1 505 ? 65.661 30.088 86.406 1.00 11.31 519 PHE D CA 1
ATOM 5040 C C . PHE A 1 505 ? 65.792 28.755 87.127 1.00 10.45 519 PHE D C 1
ATOM 5041 O O . PHE A 1 505 ? 66.813 28.086 87.036 1.00 10.13 519 PHE D O 1
ATOM 5050 N N . LYS A 1 506 ? 64.731 28.373 87.823 1.00 12.21 520 LYS D N 1
ATOM 5051 C CA . LYS A 1 506 ? 64.675 27.114 88.552 1.00 13.94 520 LYS D CA 1
ATOM 5052 C C . LYS A 1 506 ? 63.382 26.435 88.131 1.00 12.30 520 LYS D C 1
ATOM 5053 O O . LYS A 1 506 ? 62.386 27.116 87.898 1.00 14.40 520 LYS D O 1
ATOM 5063 N N . ASN A 1 507 ? 63.409 25.113 87.975 1.00 13.14 521 ASN D N 1
ATOM 5064 C CA . ASN A 1 507 ? 62.197 24.369 87.623 1.00 12.52 521 ASN D CA 1
ATOM 5065 C C . ASN A 1 507 ? 61.485 24.181 88.960 1.00 12.48 521 ASN D C 1
ATOM 5066 O O . ASN A 1 507 ? 61.960 23.438 89.827 1.00 10.93 521 ASN D O 1
ATOM 5074 N N . PRO A 1 508 ? 60.325 24.818 89.128 1.00 12.27 522 PRO D N 1
ATOM 5075 C CA . PRO A 1 508 ? 59.539 24.752 90.361 1.00 14.72 522 PRO D CA 1
ATOM 5076 C C . PRO A 1 508 ? 59.144 23.389 90.850 1.00 16.09 522 PRO D C 1
ATOM 5077 O O . PRO A 1 508 ? 58.935 23.189 92.050 1.00 16.21 522 PRO D O 1
ATOM 5081 N N . VAL A 1 509 ? 59.029 22.443 89.930 1.00 15.41 523 VAL D N 1
ATOM 5082 C CA . VAL A 1 509 ? 58.611 21.109 90.292 1.00 16.72 523 VAL D CA 1
ATOM 5083 C C . VAL A 1 509 ? 59.679 20.335 91.071 1.00 16.83 523 VAL D C 1
ATOM 5084 O O . VAL A 1 509 ? 59.357 19.374 91.770 1.00 18.64 523 VAL D O 1
ATOM 5089 N N . LYS A 1 510 ? 60.940 20.753 90.962 1.00 17.60 524 LYS D N 1
ATOM 5090 C CA . LYS A 1 510 ? 62.037 20.090 91.672 1.00 19.88 524 LYS D CA 1
ATOM 5091 C C . LYS A 1 510 ? 61.929 20.275 93.185 1.00 21.01 524 LYS D C 1
ATOM 5092 O O . LYS A 1 510 ? 62.764 19.775 93.927 1.00 21.69 524 LYS D O 1
ATOM 5102 N N . ALA A 1 511 ? 60.956 21.063 93.629 1.00 21.78 525 ALA D N 1
ATOM 5103 C CA . ALA A 1 511 ? 60.757 21.280 95.055 1.00 25.24 525 ALA D CA 1
ATOM 5104 C C . ALA A 1 511 ? 59.935 20.148 95.677 1.00 26.68 525 ALA D C 1
ATOM 5105 O O . ALA A 1 511 ? 59.762 20.104 96.896 1.00 28.63 525 ALA D O 1
ATOM 5108 N N . PHE A 1 512 ? 59.413 19.258 94.839 1.00 25.45 526 PHE D N 1
ATOM 5109 C CA . PHE A 1 512 ? 58.617 18.134 95.312 1.00 26.45 526 PHE D CA 1
ATOM 5110 C C . PHE A 1 512 ? 59.444 16.864 95.341 1.00 29.08 526 PHE D C 1
ATOM 5111 O O . PHE A 1 512 ? 60.361 16.745 94.499 1.00 30.88 526 PHE D O 1
ATOM 5121 N N . ALA B 1 1 ? 55.442 23.851 31.258 1.00 40.15 15 ALA E N 1
ATOM 5122 C CA . ALA B 1 1 ? 56.818 24.050 30.799 1.00 39.46 15 ALA E CA 1
ATOM 5123 C C . ALA B 1 1 ? 56.783 25.173 29.775 1.00 39.23 15 ALA E C 1
ATOM 5124 O O . ALA B 1 1 ? 56.202 26.218 30.037 1.00 38.97 15 ALA E O 1
ATOM 5129 N N . ALA B 1 2 ? 57.515 24.965 28.682 1.00 40.40 16 ALA E N 1
ATOM 5130 C CA . ALA B 1 2 ? 57.634 25.859 27.529 1.00 38.62 16 ALA E CA 1
ATOM 5131 C C . ALA B 1 2 ? 58.997 26.511 27.359 1.00 37.26 16 ALA E C 1
ATOM 5132 O O . ALA B 1 2 ? 59.947 26.177 28.066 1.00 35.94 16 ALA E O 1
ATOM 5135 N N . ASN B 1 3 ? 59.139 27.295 26.297 1.00 37.96 17 ASN E N 1
ATOM 5136 C CA . ASN B 1 3 ? 60.389 27.998 26.068 1.00 37.17 17 ASN E CA 1
ATOM 5137 C C . ASN B 1 3 ? 60.162 29.394 25.528 1.00 34.18 17 ASN E C 1
ATOM 5138 O O . ASN B 1 3 ? 59.294 29.602 24.686 1.00 34.29 17 ASN E O 1
ATOM 5146 N N . ARG B 1 4 ? 60.895 30.322 26.143 1.00 31.19 18 ARG E N 1
ATOM 5147 C CA . ARG B 1 4 ? 60.953 31.757 25.897 1.00 27.33 18 ARG E CA 1
ATOM 5148 C C . ARG B 1 4 ? 60.630 32.541 27.158 1.00 24.39 18 ARG E C 1
ATOM 5149 O O . ARG B 1 4 ? 59.755 32.182 27.936 1.00 22.24 18 ARG E O 1
ATOM 5163 N N . ALA B 1 5 ? 61.449 33.547 27.413 1.00 21.56 19 ALA E N 1
ATOM 5164 C CA . ALA B 1 5 ? 61.296 34.385 28.584 1.00 19.24 19 ALA E CA 1
ATOM 5165 C C . ALA B 1 5 ? 59.982 35.140 28.555 1.00 17.93 19 ALA E C 1
ATOM 5166 O O . ALA B 1 5 ? 59.493 35.513 27.490 1.00 17.39 19 ALA E O 1
ATOM 5169 N N . PRO B 1 6 ? 59.329 35.264 29.714 1.00 17.31 20 PRO E N 1
ATOM 5170 C CA . PRO B 1 6 ? 58.066 36.000 29.714 1.00 13.84 20 PRO E CA 1
ATOM 5171 C C . PRO B 1 6 ? 58.411 37.410 29.273 1.00 14.25 20 PRO E C 1
ATOM 5172 O O . PRO B 1 6 ? 59.392 38.001 29.751 1.00 12.92 20 PRO E O 1
ATOM 5176 N N . THR B 1 7 ? 57.660 37.913 28.302 1.00 12.80 21 THR E N 1
ATOM 5177 C CA . THR B 1 7 ? 57.921 39.234 27.753 1.00 12.37 21 THR E CA 1
ATOM 5178 C C . THR B 1 7 ? 56.633 39.967 27.496 1.00 10.78 21 THR E C 1
ATOM 5179 O O . THR B 1 7 ? 55.574 39.356 27.358 1.00 9.48 21 THR E O 1
ATOM 5185 N N . SER B 1 8 ? 56.714 41.284 27.471 1.00 9.52 22 SER E N 1
ATOM 5186 C CA . SER B 1 8 ? 55.532 42.085 27.216 1.00 10.04 22 SER E CA 1
ATOM 5187 C C . SER B 1 8 ? 55.973 43.402 26.570 1.00 9.03 22 SER E C 1
ATOM 5188 O O . SER B 1 8 ? 57.136 43.531 26.176 1.00 10.89 22 SER E O 1
ATOM 5193 N N . VAL B 1 9 ? 55.050 44.353 26.437 1.00 7.69 23 VAL E N 1
ATOM 5194 C CA . VAL B 1 9 ? 55.344 45.666 25.844 1.00 9.15 23 VAL E CA 1
ATOM 5195 C C . VAL B 1 9 ? 54.747 46.779 26.737 1.00 6.97 23 VAL E C 1
ATOM 5196 O O . VAL B 1 9 ? 53.600 46.673 27.162 1.00 8.58 23 VAL E O 1
ATOM 5201 N N . ASN B 1 10 ? 55.520 47.830 27.003 1.00 8.83 24 ASN E N 1
ATOM 5202 C CA . ASN B 1 10 ? 55.073 48.919 27.868 1.00 9.54 24 ASN E CA 1
ATOM 5203 C C . ASN B 1 10 ? 54.666 50.169 27.098 1.00 11.66 24 ASN E C 1
ATOM 5204 O O . ASN B 1 10 ? 54.823 50.225 25.866 1.00 12.98 24 ASN E O 1
ATOM 5212 N N . ALA B 1 11 ? 54.179 51.175 27.822 1.00 9.13 25 ALA E N 1
ATOM 5213 C CA . ALA B 1 11 ? 53.727 52.429 27.206 1.00 9.15 25 ALA E CA 1
ATOM 5214 C C . ALA B 1 11 ? 54.766 53.104 26.322 1.00 9.13 25 ALA E C 1
ATOM 5215 O O . ALA B 1 11 ? 54.463 53.474 25.200 1.00 9.93 25 ALA E O 1
ATOM 5218 N N . GLN B 1 12 ? 55.984 53.258 26.822 1.00 10.04 26 GLN E N 1
ATOM 5219 C CA . GLN B 1 12 ? 57.042 53.928 26.071 1.00 12.28 26 GLN E CA 1
ATOM 5220 C C . GLN B 1 12 ? 57.311 53.240 24.733 1.00 11.16 26 GLN E C 1
ATOM 5221 O O . GLN B 1 12 ? 57.500 53.898 23.712 1.00 11.35 26 GLN E O 1
ATOM 5230 N N . GLU B 1 13 ? 57.335 51.917 24.748 1.00 11.16 27 GLU E N 1
ATOM 5231 C CA . GLU B 1 13 ? 57.619 51.147 23.530 1.00 12.61 27 GLU E CA 1
ATOM 5232 C C . GLU B 1 13 ? 56.564 51.342 22.424 1.00 11.69 27 GLU E C 1
ATOM 5233 O O . GLU B 1 13 ? 56.862 51.199 21.230 1.00 12.23 27 GLU E O 1
ATOM 5240 N N . VAL B 1 14 ? 55.344 51.674 22.819 1.00 9.96 28 VAL E N 1
ATOM 5241 C CA . VAL B 1 14 ? 54.288 51.927 21.848 1.00 10.23 28 VAL E CA 1
ATOM 5242 C C . VAL B 1 14 ? 54.328 53.414 21.489 1.00 12.33 28 VAL E C 1
ATOM 5243 O O . VAL B 1 14 ? 54.257 53.797 20.317 1.00 11.00 28 VAL E O 1
ATOM 5248 N N . HIS B 1 15 ? 54.456 54.257 22.509 1.00 10.78 29 HIS E N 1
ATOM 5249 C CA . HIS B 1 15 ? 54.487 55.706 22.303 1.00 12.73 29 HIS E CA 1
ATOM 5250 C C . HIS B 1 15 ? 55.591 56.151 21.325 1.00 13.17 29 HIS E C 1
ATOM 5251 O O . HIS B 1 15 ? 55.480 57.181 20.646 1.00 12.89 29 HIS E O 1
ATOM 5261 N N . ARG B 1 16 ? 56.651 55.358 21.263 1.00 14.15 30 ARG E N 1
ATOM 5262 C CA . ARG B 1 16 ? 57.778 55.619 20.388 1.00 14.11 30 ARG E CA 1
ATOM 5263 C C . ARG B 1 16 ? 57.349 55.786 18.920 1.00 13.86 30 ARG E C 1
ATOM 5264 O O . ARG B 1 16 ? 58.015 56.488 18.150 1.00 13.51 30 ARG E O 1
ATOM 5278 N N . TRP B 1 17 ? 56.237 55.152 18.547 1.00 12.36 31 TRP E N 1
ATOM 5279 C CA . TRP B 1 17 ? 55.727 55.212 17.175 1.00 10.39 31 TRP E CA 1
ATOM 5280 C C . TRP B 1 17 ? 54.469 56.066 17.020 1.00 10.31 31 TRP E C 1
ATOM 5281 O O . TRP B 1 17 ? 53.908 56.170 15.928 1.00 9.18 31 TRP E O 1
ATOM 5294 N N . LEU B 1 18 ? 54.033 56.695 18.106 1.00 9.66 32 LEU E N 1
ATOM 5295 C CA . LEU B 1 18 ? 52.811 57.488 18.070 1.00 8.96 32 LEU E CA 1
ATOM 5296 C C . LEU B 1 18 ? 52.888 58.715 17.178 1.00 8.28 32 LEU E C 1
ATOM 5297 O O . LEU B 1 18 ? 51.909 59.047 16.516 1.00 8.03 32 LEU E O 1
ATOM 5303 N N . GLN B 1 19 ? 54.033 59.388 17.151 1.00 8.84 33 GLN E N 1
ATOM 5304 C CA . GLN B 1 19 ? 54.164 60.571 16.304 1.00 10.35 33 GLN E CA 1
ATOM 5305 C C . GLN B 1 19 ? 53.818 60.204 14.865 1.00 10.27 33 GLN E C 1
ATOM 5306 O O . GLN B 1 19 ? 53.160 60.984 14.173 1.00 10.36 33 GLN E O 1
ATOM 5315 N N . SER B 1 20 ? 54.184 58.986 14.454 1.00 9.64 34 SER E N 1
ATOM 5316 C CA . SER B 1 20 ? 53.937 58.520 13.076 1.00 9.28 34 SER E CA 1
ATOM 5317 C C . SER B 1 20 ? 52.474 58.199 12.745 1.00 7.49 34 SER E C 1
ATOM 5318 O O . SER B 1 20 ? 52.147 57.971 11.591 1.00 9.82 34 SER E O 1
ATOM 5323 N N . PHE B 1 21 ? 51.596 58.177 13.741 1.00 7.74 35 PHE E N 1
ATOM 5324 C CA . PHE B 1 21 ? 50.200 57.835 13.519 1.00 8.50 35 PHE E CA 1
ATOM 5325 C C . PHE B 1 21 ? 49.432 58.808 12.615 1.00 9.44 35 PHE E C 1
ATOM 5326 O O . PHE B 1 21 ? 48.492 58.396 11.931 1.00 9.34 35 PHE E O 1
ATOM 5335 N N . ASN B 1 22 ? 49.781 60.093 12.660 1.00 8.12 36 ASN E N 1
ATOM 5336 C CA . ASN B 1 22 ? 49.082 61.082 11.843 1.00 9.88 36 ASN E CA 1
ATOM 5337 C C . ASN B 1 22 ? 49.669 61.024 10.441 1.00 10.59 36 ASN E C 1
ATOM 5338 O O . ASN B 1 22 ? 50.865 60.772 10.287 1.00 11.66 36 ASN E O 1
ATOM 5346 N N . TRP B 1 23 ? 48.826 61.268 9.440 1.00 9.80 37 TRP E N 1
ATOM 5347 C CA . TRP B 1 23 ? 49.239 61.237 8.039 1.00 11.06 37 TRP E CA 1
ATOM 5348 C C . TRP B 1 23 ? 48.757 62.478 7.311 1.00 12.68 37 TRP E C 1
ATOM 5349 O O . TRP B 1 23 ? 47.794 63.136 7.739 1.00 12.79 37 TRP E O 1
ATOM 5362 N N . ASP B 1 24 ? 49.383 62.742 6.165 1.00 13.16 38 ASP E N 1
ATOM 5363 C CA . ASP B 1 24 ? 49.070 63.907 5.348 1.00 13.53 38 ASP E CA 1
ATOM 5364 C C . ASP B 1 24 ? 47.896 63.800 4.386 1.00 11.76 38 ASP E C 1
ATOM 5365 O O . ASP B 1 24 ? 47.761 62.814 3.675 1.00 14.33 38 ASP E O 1
ATOM 5371 N N . PHE B 1 25 ? 47.026 64.803 4.411 1.00 11.08 39 PHE E N 1
ATOM 5372 C CA . PHE B 1 25 ? 45.909 64.923 3.475 1.00 10.48 39 PHE E CA 1
ATOM 5373 C C . PHE B 1 25 ? 45.596 66.412 3.418 1.00 13.76 39 PHE E C 1
ATOM 5374 O O . PHE B 1 25 ? 45.868 67.125 4.392 1.00 11.56 39 PHE E O 1
ATOM 5383 N N . LYS B 1 26 ? 45.093 66.902 2.289 1.00 13.34 40 LYS E N 1
ATOM 5384 C CA . LYS B 1 26 ? 44.880 68.354 2.155 1.00 17.51 40 LYS E CA 1
ATOM 5385 C C . LYS B 1 26 ? 44.126 69.045 3.276 1.00 14.42 40 LYS E C 1
ATOM 5386 O O . LYS B 1 26 ? 44.564 70.089 3.764 1.00 15.34 40 LYS E O 1
ATOM 5396 N N . ASN B 1 27 ? 43.021 68.460 3.715 1.00 12.12 41 ASN E N 1
ATOM 5397 C CA . ASN B 1 27 ? 42.255 69.095 4.776 1.00 11.88 41 ASN E CA 1
ATOM 5398 C C . ASN B 1 27 ? 42.640 68.704 6.188 1.00 10.03 41 ASN E C 1
ATOM 5399 O O . ASN B 1 27 ? 41.838 68.886 7.094 1.00 10.58 41 ASN E O 1
ATOM 5407 N N . ASN B 1 28 ? 43.838 68.161 6.387 1.00 7.78 42 ASN E N 1
ATOM 5408 C CA . ASN B 1 28 ? 44.249 67.817 7.746 1.00 7.92 42 ASN E CA 1
ATOM 5409 C C . ASN B 1 28 ? 44.749 69.123 8.396 1.00 6.89 42 ASN E C 1
ATOM 5410 O O . ASN B 1 28 ? 45.926 69.488 8.314 1.00 8.43 42 ASN E O 1
ATOM 5418 N N . ARG B 1 29 ? 43.813 69.843 9.003 1.00 7.82 43 ARG E N 1
ATOM 5419 C CA . ARG B 1 29 ? 44.086 71.136 9.623 1.00 9.11 43 ARG E CA 1
ATOM 5420 C C . ARG B 1 29 ? 43.052 71.380 10.719 1.00 7.91 43 ARG E C 1
ATOM 5421 O O . ARG B 1 29 ? 41.992 70.754 10.737 1.00 7.84 43 ARG E O 1
ATOM 5435 N N . THR B 1 30 ? 43.366 72.283 11.637 1.00 8.30 44 THR E N 1
ATOM 5436 C CA . THR B 1 30 ? 42.457 72.578 12.730 1.00 9.31 44 THR E CA 1
ATOM 5437 C C . THR B 1 30 ? 41.159 73.206 12.256 1.00 7.10 44 THR E C 1
ATOM 5438 O O . THR B 1 30 ? 41.143 73.999 11.320 1.00 7.48 44 THR E O 1
ATOM 5444 N N . LYS B 1 31 ? 40.080 72.893 12.957 1.00 5.15 45 LYS E N 1
ATOM 5445 C CA . LYS B 1 31 ? 38.768 73.443 12.673 1.00 5.95 45 LYS E CA 1
ATOM 5446 C C . LYS B 1 31 ? 38.511 74.802 13.355 1.00 6.87 45 LYS E C 1
ATOM 5447 O O . LYS B 1 31 ? 37.501 75.460 13.089 1.00 6.77 45 LYS E O 1
ATOM 5457 N N . TYR B 1 32 ? 39.443 75.239 14.196 1.00 6.53 46 TYR E N 1
ATOM 5458 C CA . TYR B 1 32 ? 39.291 76.487 14.946 1.00 7.70 46 TYR E CA 1
ATOM 5459 C C . TYR B 1 32 ? 40.123 77.676 14.474 1.00 6.71 46 TYR E C 1
ATOM 5460 O O . TYR B 1 32 ? 41.260 77.507 14.054 1.00 7.42 46 TYR E O 1
ATOM 5471 N N . ALA B 1 33 ? 39.552 78.871 14.552 1.00 5.97 47 ALA E N 1
ATOM 5472 C CA . ALA B 1 33 ? 40.278 80.076 14.148 1.00 6.93 47 ALA E CA 1
ATOM 5473 C C . ALA B 1 33 ? 41.486 80.267 15.052 1.00 7.79 47 ALA E C 1
ATOM 5474 O O . ALA B 1 33 ? 41.389 80.105 16.264 1.00 8.39 47 ALA E O 1
ATOM 5477 N N . THR B 1 34 ? 42.618 80.623 14.459 1.00 6.55 48 THR E N 1
ATOM 5478 C CA . THR B 1 34 ? 43.834 80.866 15.203 1.00 6.09 48 THR E CA 1
ATOM 5479 C C . THR B 1 34 ? 44.790 81.695 14.341 1.00 6.80 48 THR E C 1
ATOM 5480 O O . THR B 1 34 ? 44.769 81.622 13.106 1.00 6.77 48 THR E O 1
ATOM 5486 N N . LYS B 1 35 ? 45.583 82.525 15.010 1.00 6.01 49 LYS E N 1
ATOM 5487 C CA . LYS B 1 35 ? 46.578 83.368 14.358 1.00 6.68 49 LYS E CA 1
ATOM 5488 C C . LYS B 1 35 ? 47.894 82.603 14.292 1.00 7.84 49 LYS E C 1
ATOM 5489 O O . LYS B 1 35 ? 48.832 83.025 13.617 1.00 8.91 49 LYS E O 1
ATOM 5499 N N . TYR B 1 36 ? 47.946 81.456 14.962 1.00 7.35 50 TYR E N 1
ATOM 5500 C CA . TYR B 1 36 ? 49.177 80.698 15.077 1.00 7.37 50 TYR E CA 1
ATOM 5501 C C . TYR B 1 36 ? 49.237 79.390 14.322 1.00 9.49 50 TYR E C 1
ATOM 5502 O O . TYR B 1 36 ? 48.214 78.837 13.919 1.00 8.55 50 TYR E O 1
ATOM 5513 N N . LYS B 1 37 ? 50.458 78.877 14.197 1.00 12.37 51 LYS E N 1
ATOM 5514 C CA . LYS B 1 37 ? 50.722 77.590 13.542 1.00 14.33 51 LYS E CA 1
ATOM 5515 C C . LYS B 1 37 ? 51.450 76.664 14.520 1.00 12.75 51 LYS E C 1
ATOM 5516 O O . LYS B 1 37 ? 52.600 76.928 14.867 1.00 12.15 51 LYS E O 1
ATOM 5526 N N . MET B 1 38 ? 50.757 75.649 15.040 1.00 11.94 52 MET E N 1
ATOM 5527 C CA . MET B 1 38 ? 51.379 74.683 15.956 1.00 11.63 52 MET E CA 1
ATOM 5528 C C . MET B 1 38 ? 52.197 73.733 15.102 1.00 12.95 52 MET E C 1
ATOM 5529 O O . MET B 1 38 ? 51.642 72.967 14.305 1.00 14.73 52 MET E O 1
ATOM 5535 N N . ALA B 1 39 ? 53.513 73.794 15.254 1.00 11.69 53 ALA E N 1
ATOM 5536 C CA . ALA B 1 39 ? 54.424 72.952 14.486 1.00 13.64 53 ALA E CA 1
ATOM 5537 C C . ALA B 1 39 ? 54.110 71.464 14.544 1.00 15.16 53 ALA E C 1
ATOM 5538 O O . ALA B 1 39 ? 53.918 70.908 15.620 1.00 12.97 53 ALA E O 1
ATOM 5541 N N . ASN B 1 40 ? 54.042 70.793 13.399 1.00 16.55 54 ASN E N 1
ATOM 5542 C CA . ASN B 1 40 ? 53.823 69.351 13.485 1.00 20.30 54 ASN E CA 1
ATOM 5543 C C . ASN B 1 40 ? 55.213 68.918 13.997 1.00 20.10 54 ASN E C 1
ATOM 5544 O O . ASN B 1 40 ? 56.096 69.760 14.105 1.00 25.51 54 ASN E O 1
ATOM 5552 N N . GLU B 1 41 ? 55.420 67.683 14.401 1.00 19.69 55 GLU E N 1
ATOM 5553 C CA . GLU B 1 41 ? 56.741 67.317 14.958 1.00 19.07 55 GLU E CA 1
ATOM 5554 C C . GLU B 1 41 ? 56.945 67.792 16.415 1.00 16.24 55 GLU E C 1
ATOM 5555 O O . GLU B 1 41 ? 57.963 67.466 17.039 1.00 12.48 55 GLU E O 1
ATOM 5562 N N . THR B 1 42 ? 56.025 68.606 16.936 1.00 13.88 56 THR E N 1
ATOM 5563 C CA . THR B 1 42 ? 56.111 69.038 18.338 1.00 12.51 56 THR E CA 1
ATOM 5564 C C . THR B 1 42 ? 55.967 67.747 19.164 1.00 11.96 56 THR E C 1
ATOM 5565 O O . THR B 1 42 ? 55.105 66.909 18.867 1.00 8.93 56 THR E O 1
ATOM 5571 N N . LYS B 1 43 ? 56.843 67.565 20.155 1.00 12.98 57 LYS E N 1
ATOM 5572 C CA . LYS B 1 43 ? 56.802 66.376 20.994 1.00 12.21 57 LYS E CA 1
ATOM 5573 C C . LYS B 1 43 ? 56.151 66.624 22.356 1.00 12.98 57 LYS E C 1
ATOM 5574 O O . LYS B 1 43 ? 55.902 67.773 22.748 1.00 13.42 57 LYS E O 1
ATOM 5584 N N . GLU B 1 44 ? 55.859 65.544 23.075 1.00 11.05 58 GLU E N 1
ATOM 5585 C CA . GLU B 1 44 ? 55.258 65.665 24.403 1.00 11.08 58 GLU E CA 1
ATOM 5586 C C . GLU B 1 44 ? 56.189 65.087 25.469 1.00 10.53 58 GLU E C 1
ATOM 5587 O O . GLU B 1 44 ? 57.021 64.226 25.186 1.00 12.11 58 GLU E O 1
ATOM 5594 N N . GLN B 1 45 ? 56.047 65.564 26.695 1.00 11.52 59 GLN E N 1
ATOM 5595 C CA . GLN B 1 45 ? 56.901 65.113 27.790 1.00 12.70 59 GLN E CA 1
ATOM 5596 C C . GLN B 1 45 ? 56.582 63.720 28.321 1.00 11.08 59 GLN E C 1
ATOM 5597 O O . GLN B 1 45 ? 57.482 62.953 28.617 1.00 13.28 59 GLN E O 1
ATOM 5606 N N . PHE B 1 46 ? 55.305 63.417 28.479 1.00 10.43 60 PHE E N 1
ATOM 5607 C CA . PHE B 1 46 ? 54.893 62.139 29.044 1.00 11.47 60 PHE E CA 1
ATOM 5608 C C . PHE B 1 46 ? 54.500 61.126 27.979 1.00 12.24 60 PHE E C 1
ATOM 5609 O O . PHE B 1 46 ? 53.519 61.309 27.244 1.00 12.09 60 PHE E O 1
ATOM 5618 N N . LYS B 1 47 ? 55.298 60.058 27.911 1.00 11.98 61 LYS E N 1
ATOM 5619 C CA . LYS B 1 47 ? 55.139 58.988 26.937 1.00 12.46 61 LYS E CA 1
ATOM 5620 C C . LYS B 1 47 ? 54.045 58.022 27.327 1.00 11.39 61 LYS E C 1
ATOM 5621 O O . LYS B 1 47 ? 54.321 56.847 27.584 1.00 12.14 61 LYS E O 1
ATOM 5631 N N . LEU B 1 48 ? 52.805 58.503 27.310 1.00 10.95 62 LEU E N 1
ATOM 5632 C CA . LEU B 1 48 ? 51.654 57.692 27.708 1.00 11.24 62 LEU E CA 1
ATOM 5633 C C . LEU B 1 48 ? 50.824 57.126 26.573 1.00 11.89 62 LEU E C 1
ATOM 5634 O O . LEU B 1 48 ? 50.817 57.652 25.449 1.00 10.05 62 LEU E O 1
ATOM 5640 N N . ILE B 1 49 ? 50.140 56.038 26.907 1.00 12.03 63 ILE E N 1
ATOM 5641 C CA . ILE B 1 49 ? 49.229 55.319 26.023 1.00 12.48 63 ILE E CA 1
ATOM 5642 C C . ILE B 1 49 ? 47.954 55.269 26.881 1.00 8.77 63 ILE E C 1
ATOM 5643 O O . ILE B 1 49 ? 48.037 55.378 28.115 1.00 8.77 63 ILE E O 1
ATOM 5649 N N . ALA B 1 50 ? 46.791 55.143 26.252 1.00 5.84 64 ALA E N 1
ATOM 5650 C CA . ALA B 1 50 ? 45.522 55.136 26.966 1.00 7.34 64 ALA E CA 1
ATOM 5651 C C . ALA B 1 50 ? 45.433 54.159 28.162 1.00 7.57 64 ALA E C 1
ATOM 5652 O O . ALA B 1 50 ? 45.031 54.537 29.264 1.00 8.43 64 ALA E O 1
ATOM 5655 N N . LYS B 1 51 ? 45.860 52.927 27.959 1.00 7.59 65 LYS E N 1
ATOM 5656 C CA . LYS B 1 51 ? 45.794 51.929 29.022 1.00 7.52 65 LYS E CA 1
ATOM 5657 C C . LYS B 1 51 ? 46.652 52.252 30.239 1.00 6.96 65 LYS E C 1
ATOM 5658 O O . LYS B 1 51 ? 46.213 52.077 31.376 1.00 7.22 65 LYS E O 1
ATOM 5668 N N . GLU B 1 52 ? 47.859 52.750 30.010 1.00 6.93 66 GLU E N 1
ATOM 5669 C CA . GLU B 1 52 ? 48.730 53.095 31.117 1.00 8.24 66 GLU E CA 1
ATOM 5670 C C . GLU B 1 52 ? 48.192 54.344 31.813 1.00 9.34 66 GLU E C 1
ATOM 5671 O O . GLU B 1 52 ? 48.291 54.462 33.039 1.00 8.64 66 GLU E O 1
ATOM 5678 N N . TYR B 1 53 ? 47.590 55.253 31.048 1.00 9.53 67 TYR E N 1
ATOM 5679 C CA . TYR B 1 53 ? 46.997 56.457 31.642 1.00 7.11 67 TYR E CA 1
ATOM 5680 C C . TYR B 1 53 ? 45.896 56.003 32.634 1.00 8.28 67 TYR E C 1
ATOM 5681 O O . TYR B 1 53 ? 45.843 56.471 33.782 1.00 7.75 67 TYR E O 1
ATOM 5692 N N . ALA B 1 54 ? 45.021 55.100 32.191 1.00 7.18 68 ALA E N 1
ATOM 5693 C CA . ALA B 1 54 ? 43.949 54.623 33.045 1.00 8.07 68 ALA E CA 1
ATOM 5694 C C . ALA B 1 54 ? 44.524 53.980 34.305 1.00 7.91 68 ALA E C 1
ATOM 5695 O O . ALA B 1 54 ? 44.106 54.317 35.413 1.00 9.18 68 ALA E O 1
ATOM 5698 N N . ARG B 1 55 ? 45.518 53.113 34.147 1.00 6.38 69 ARG E N 1
ATOM 5699 C CA . ARG B 1 55 ? 46.115 52.452 35.299 1.00 6.97 69 ARG E CA 1
ATOM 5700 C C . ARG B 1 55 ? 46.676 53.448 36.303 1.00 8.74 69 ARG E C 1
ATOM 5701 O O . ARG B 1 55 ? 46.427 53.329 37.507 1.00 8.93 69 ARG E O 1
ATOM 5715 N N . MET B 1 56 ? 47.451 54.420 35.834 1.00 8.15 70 MET E N 1
ATOM 5716 C CA . MET B 1 56 ? 48.011 55.383 36.782 1.00 11.08 70 MET E CA 1
ATOM 5717 C C . MET B 1 56 ? 46.961 56.191 37.547 1.00 10.90 70 MET E C 1
ATOM 5718 O O . MET B 1 56 ? 47.151 56.497 38.725 1.00 12.28 70 MET E O 1
ATOM 5724 N N . GLU B 1 57 ? 45.845 56.505 36.902 1.00 8.18 71 GLU E N 1
ATOM 5725 C CA . GLU B 1 57 ? 44.779 57.234 37.570 1.00 8.84 71 GLU E CA 1
ATOM 5726 C C . GLU B 1 57 ? 43.943 56.327 38.495 1.00 9.92 71 GLU E C 1
ATOM 5727 O O . GLU B 1 57 ? 43.530 56.750 39.580 1.00 9.89 71 GLU E O 1
ATOM 5734 N N . ALA B 1 58 ? 43.708 55.083 38.074 1.00 9.09 72 ALA E N 1
ATOM 5735 C CA . ALA B 1 58 ? 42.925 54.128 38.867 1.00 9.98 72 ALA E CA 1
ATOM 5736 C C . ALA B 1 58 ? 43.524 53.891 40.265 1.00 9.10 72 ALA E C 1
ATOM 5737 O O . ALA B 1 58 ? 42.784 53.839 41.265 1.00 9.74 72 ALA E O 1
ATOM 5740 N N . VAL B 1 59 ? 44.848 53.749 40.327 1.00 8.72 73 VAL E N 1
ATOM 5741 C CA . VAL B 1 59 ? 45.564 53.543 41.592 1.00 9.48 73 VAL E CA 1
ATOM 5742 C C . VAL B 1 59 ? 45.307 54.729 42.542 1.00 10.18 73 VAL E C 1
ATOM 5743 O O . VAL B 1 59 ? 45.049 54.545 43.746 1.00 8.75 73 VAL E O 1
ATOM 5748 N N . LYS B 1 60 ? 45.305 55.936 41.982 1.00 8.74 74 LYS E N 1
ATOM 5749 C CA . LYS B 1 60 ? 45.061 57.134 42.766 1.00 8.02 74 LYS E CA 1
ATOM 5750 C C . LYS B 1 60 ? 43.638 57.120 43.293 1.00 7.27 74 LYS E C 1
ATOM 5751 O O . LYS B 1 60 ? 43.399 57.447 44.458 1.00 7.19 74 LYS E O 1
ATOM 5761 N N . ASP B 1 61 ? 42.692 56.783 42.425 1.00 7.16 75 ASP E N 1
ATOM 5762 C CA . ASP B 1 61 ? 41.285 56.722 42.802 1.00 8.33 75 ASP E CA 1
ATOM 5763 C C . ASP B 1 61 ? 41.087 55.748 43.954 1.00 10.25 75 ASP E C 1
ATOM 5764 O O . ASP B 1 61 ? 40.319 56.041 44.872 1.00 10.38 75 ASP E O 1
ATOM 5770 N N . GLU B 1 62 ? 41.706 54.568 43.840 1.00 10.04 76 GLU E N 1
ATOM 5771 C CA . GLU B 1 62 ? 41.667 53.503 44.870 1.00 13.86 76 GLU E CA 1
ATOM 5772 C C . GLU B 1 62 ? 41.965 54.100 46.266 1.00 12.93 76 GLU E C 1
ATOM 5773 O O . GLU B 1 62 ? 41.223 53.884 47.239 1.00 12.25 76 GLU E O 1
ATOM 5780 N N . ARG B 1 63 ? 43.102 54.789 46.358 1.00 12.19 77 ARG E N 1
ATOM 5781 C CA . ARG B 1 63 ? 43.557 55.421 47.603 1.00 12.99 77 ARG E CA 1
ATOM 5782 C C . ARG B 1 63 ? 42.565 56.444 48.127 1.00 11.87 77 ARG E C 1
ATOM 5783 O O . ARG B 1 63 ? 42.242 56.494 49.320 1.00 10.33 77 ARG E O 1
ATOM 5797 N N . GLN B 1 64 ? 42.170 57.325 47.224 1.00 9.28 78 GLN E N 1
ATOM 5798 C CA . GLN B 1 64 ? 41.273 58.416 47.544 1.00 9.04 78 GLN E CA 1
ATOM 5799 C C . GLN B 1 64 ? 39.922 57.951 48.068 1.00 10.62 78 GLN E C 1
ATOM 5800 O O . GLN B 1 64 ? 39.510 58.299 49.183 1.00 9.54 78 GLN E O 1
ATOM 5809 N N . PHE B 1 65 ? 39.241 57.142 47.271 1.00 8.50 79 PHE E N 1
ATOM 5810 C CA . PHE B 1 65 ? 37.927 56.681 47.652 1.00 10.22 79 PHE E CA 1
ATOM 5811 C C . PHE B 1 65 ? 38.002 55.754 48.850 1.00 9.64 79 PHE E C 1
ATOM 5812 O O . PHE B 1 65 ? 37.067 55.698 49.651 1.00 9.02 79 PHE E O 1
ATOM 5821 N N . GLY B 1 66 ? 39.126 55.057 48.985 1.00 11.04 80 GLY E N 1
ATOM 5822 C CA . GLY B 1 66 ? 39.308 54.185 50.132 1.00 12.41 80 GLY E CA 1
ATOM 5823 C C . GLY B 1 66 ? 39.284 55.026 51.400 1.00 12.18 80 GLY E C 1
ATOM 5824 O O . GLY B 1 66 ? 38.550 54.716 52.353 1.00 14.46 80 GLY E O 1
ATOM 5826 N N . SER B 1 67 ? 40.098 56.083 51.425 1.00 11.22 81 SER E N 1
ATOM 5827 C CA . SER B 1 67 ? 40.155 56.990 52.577 1.00 11.10 81 SER E CA 1
ATOM 5828 C C . SER B 1 67 ? 38.788 57.587 52.889 1.00 11.43 81 SER E C 1
ATOM 5829 O O . SER B 1 67 ? 38.330 57.587 54.040 1.00 11.87 81 SER E O 1
ATOM 5834 N N . LEU B 1 68 ? 38.124 58.083 51.852 1.00 8.40 82 LEU E N 1
ATOM 5835 C CA . LEU B 1 68 ? 36.837 58.710 52.036 1.00 9.61 82 LEU E CA 1
ATOM 5836 C C . LEU B 1 68 ? 35.764 57.791 52.574 1.00 11.72 82 LEU E C 1
ATOM 5837 O O . LEU B 1 68 ? 35.046 58.137 53.517 1.00 11.61 82 LEU E O 1
ATOM 5843 N N . GLN B 1 69 ? 35.682 56.610 51.989 1.00 12.04 83 GLN E N 1
ATOM 5844 C CA . GLN B 1 69 ? 34.653 55.646 52.332 1.00 13.54 83 GLN E CA 1
ATOM 5845 C C . GLN B 1 69 ? 34.860 54.902 53.628 1.00 11.95 83 GLN E C 1
ATOM 5846 O O . GLN B 1 69 ? 33.882 54.610 54.321 1.00 13.41 83 GLN E O 1
ATOM 5855 N N . VAL B 1 70 ? 36.113 54.675 54.005 1.00 11.96 84 VAL E N 1
ATOM 5856 C CA . VAL B 1 70 ? 36.398 53.936 55.232 1.00 13.29 84 VAL E CA 1
ATOM 5857 C C . VAL B 1 70 ? 36.740 54.846 56.413 1.00 11.54 84 VAL E C 1
ATOM 5858 O O . VAL B 1 70 ? 35.836 55.408 57.059 1.00 11.73 84 VAL E O 1
ATOM 5863 N N . ALA B 1 71 ? 38.031 55.051 56.656 1.00 11.81 85 ALA E N 1
ATOM 5864 C CA . ALA B 1 71 ? 38.494 55.858 57.786 1.00 10.27 85 ALA E CA 1
ATOM 5865 C C . ALA B 1 71 ? 37.901 57.242 57.984 1.00 10.27 85 ALA E C 1
ATOM 5866 O O . ALA B 1 71 ? 37.495 57.570 59.101 1.00 8.93 85 ALA E O 1
ATOM 5869 N N . LEU B 1 72 ? 37.850 58.065 56.938 1.00 7.99 86 LEU E N 1
ATOM 5870 C CA . LEU B 1 72 ? 37.303 59.416 57.124 1.00 8.88 86 LEU E CA 1
ATOM 5871 C C . LEU B 1 72 ? 35.839 59.391 57.528 1.00 7.66 86 LEU E C 1
ATOM 5872 O O . LEU B 1 72 ? 35.407 60.215 58.329 1.00 8.25 86 LEU E O 1
ATOM 5878 N N . THR B 1 73 ? 35.078 58.438 56.992 1.00 8.89 87 THR E N 1
ATOM 5879 C CA . THR B 1 73 ? 33.666 58.332 57.337 1.00 8.71 87 THR E CA 1
ATOM 5880 C C . THR B 1 73 ? 33.545 57.843 58.784 1.00 9.29 87 THR E C 1
ATOM 5881 O O . THR B 1 73 ? 32.755 58.381 59.576 1.00 9.09 87 THR E O 1
ATOM 5887 N N . ARG B 1 74 ? 34.401 56.895 59.146 1.00 10.74 88 ARG E N 1
ATOM 5888 C CA . ARG B 1 74 ? 34.388 56.369 60.506 1.00 12.03 88 ARG E CA 1
ATOM 5889 C C . ARG B 1 74 ? 34.755 57.469 61.493 1.00 12.33 88 ARG E C 1
ATOM 5890 O O . ARG B 1 74 ? 34.321 57.429 62.651 1.00 13.87 88 ARG E O 1
ATOM 5904 N N . LEU B 1 75 ? 35.566 58.428 61.037 1.00 10.42 89 LEU E N 1
ATOM 5905 C CA . LEU B 1 75 ? 35.983 59.556 61.860 1.00 8.88 89 LEU E CA 1
ATOM 5906 C C . LEU B 1 75 ? 34.974 60.704 61.835 1.00 10.41 89 LEU E C 1
ATOM 5907 O O . LEU B 1 75 ? 35.173 61.730 62.518 1.00 12.21 89 LEU E O 1
ATOM 5913 N N . ASN B 1 76 ? 33.880 60.527 61.096 1.00 9.98 90 ASN E N 1
ATOM 5914 C CA . ASN B 1 76 ? 32.846 61.568 60.973 1.00 12.30 90 ASN E CA 1
ATOM 5915 C C . ASN B 1 76 ? 33.505 62.865 60.466 1.00 12.16 90 ASN E C 1
ATOM 5916 O O . ASN B 1 76 ? 33.096 63.975 60.831 1.00 11.23 90 ASN E O 1
ATOM 5924 N N . ALA B 1 77 ? 34.483 62.714 59.571 1.00 10.79 91 ALA E N 1
ATOM 5925 C CA . ALA B 1 77 ? 35.232 63.855 59.042 1.00 11.44 91 ALA E CA 1
ATOM 5926 C C . ALA B 1 77 ? 34.393 64.860 58.260 1.00 11.30 91 ALA E C 1
ATOM 5927 O O . ALA B 1 77 ? 34.777 66.020 58.124 1.00 11.15 91 ALA E O 1
ATOM 5930 N N . GLY B 1 78 ? 33.242 64.424 57.765 1.00 11.04 92 GLY E N 1
ATOM 5931 C CA . GLY B 1 78 ? 32.395 65.335 57.024 1.00 10.19 92 GLY E CA 1
ATOM 5932 C C . GLY B 1 78 ? 31.691 66.330 57.935 1.00 11.56 92 GLY E C 1
ATOM 5933 O O . GLY B 1 78 ? 31.235 67.370 57.458 1.00 12.44 92 GLY E O 1
ATOM 5935 N N . VAL B 1 79 ? 31.618 66.012 59.237 1.00 10.88 93 VAL E N 1
ATOM 5936 C CA . VAL B 1 79 ? 30.944 66.851 60.227 1.00 10.00 93 VAL E CA 1
ATOM 5937 C C . VAL B 1 79 ? 31.855 67.786 61.026 1.00 10.85 93 VAL E C 1
ATOM 5938 O O . VAL B 1 79 ? 31.553 68.974 61.162 1.00 10.64 93 VAL E O 1
ATOM 5943 N N . ARG B 1 80 ? 32.972 67.254 61.521 1.00 10.15 94 ARG E N 1
ATOM 5944 C CA . ARG B 1 80 ? 33.907 67.983 62.396 1.00 9.55 94 ARG E CA 1
ATOM 5945 C C . ARG B 1 80 ? 34.804 69.039 61.746 1.00 8.62 94 ARG E C 1
ATOM 5946 O O . ARG B 1 80 ? 36.021 69.100 61.990 1.00 7.23 94 ARG E O 1
ATOM 5960 N N . VAL B 1 81 ? 34.154 69.949 61.027 1.00 10.57 95 VAL E N 1
ATOM 5961 C CA . VAL B 1 81 ? 34.815 71.017 60.290 1.00 9.32 95 VAL E CA 1
ATOM 5962 C C . VAL B 1 81 ? 34.173 72.328 60.713 1.00 8.21 95 VAL E C 1
ATOM 5963 O O . VAL B 1 81 ? 32.969 72.376 60.996 1.00 8.56 95 VAL E O 1
ATOM 5968 N N . HIS B 1 82 ? 34.949 73.403 60.751 1.00 7.79 96 HIS E N 1
ATOM 5969 C CA . HIS B 1 82 ? 34.385 74.673 61.163 1.00 9.04 96 HIS E CA 1
ATOM 5970 C C . HIS B 1 82 ? 33.255 75.096 60.238 1.00 10.42 96 HIS E C 1
ATOM 5971 O O . HIS B 1 82 ? 33.389 75.019 59.019 1.00 10.69 96 HIS E O 1
ATOM 5981 N N . PRO B 1 83 ? 32.126 75.548 60.807 1.00 10.77 97 PRO E N 1
ATOM 5982 C CA . PRO B 1 83 ? 30.959 75.992 60.044 1.00 11.53 97 PRO E CA 1
ATOM 5983 C C . PRO B 1 83 ? 31.330 76.892 58.867 1.00 9.99 97 PRO E C 1
ATOM 5984 O O . PRO B 1 83 ? 30.832 76.698 57.765 1.00 10.76 97 PRO E O 1
ATOM 5988 N N . LYS B 1 84 ? 32.233 77.846 59.093 1.00 10.27 98 LYS E N 1
ATOM 5989 C CA . LYS B 1 84 ? 32.657 78.756 58.031 1.00 11.36 98 LYS E CA 1
ATOM 5990 C C . LYS B 1 84 ? 33.281 78.021 56.843 1.00 11.86 98 LYS E C 1
ATOM 5991 O O . LYS B 1 84 ? 32.957 78.319 55.691 1.00 11.78 98 LYS E O 1
ATOM 6001 N N . TRP B 1 85 ? 34.143 77.049 57.133 1.00 10.18 99 TRP E N 1
ATOM 6002 C CA . TRP B 1 85 ? 34.800 76.265 56.096 1.00 9.75 99 TRP E CA 1
ATOM 6003 C C . TRP B 1 85 ? 33.791 75.376 55.350 1.00 9.97 99 TRP E C 1
ATOM 6004 O O . TRP B 1 85 ? 33.918 75.184 54.139 1.00 8.44 99 TRP E O 1
ATOM 6017 N N . ASN B 1 86 ? 32.820 74.801 56.062 1.00 7.89 100 ASN E N 1
ATOM 6018 C CA . ASN B 1 86 ? 31.798 73.995 55.393 1.00 7.98 100 ASN E CA 1
ATOM 6019 C C . ASN B 1 86 ? 31.152 74.846 54.287 1.00 9.75 100 ASN E C 1
ATOM 6020 O O . ASN B 1 86 ? 30.803 74.335 53.211 1.00 9.18 100 ASN E O 1
ATOM 6028 N N . GLU B 1 87 ? 30.961 76.135 54.575 1.00 9.98 101 GLU E N 1
ATOM 6029 C CA . GLU B 1 87 ? 30.349 77.050 53.614 1.00 9.58 101 GLU E CA 1
ATOM 6030 C C . GLU B 1 87 ? 31.287 77.418 52.474 1.00 10.91 101 GLU E C 1
ATOM 6031 O O . GLU B 1 87 ? 30.886 77.405 51.299 1.00 10.81 101 GLU E O 1
ATOM 6038 N N . THR B 1 88 ? 32.527 77.741 52.817 1.00 9.59 102 THR E N 1
ATOM 6039 C CA . THR B 1 88 ? 33.537 78.081 51.829 1.00 10.58 102 THR E CA 1
ATOM 6040 C C . THR B 1 88 ? 33.684 76.944 50.802 1.00 11.44 102 THR E C 1
ATOM 6041 O O . THR B 1 88 ? 33.750 77.201 49.598 1.00 9.93 102 THR E O 1
ATOM 6047 N N . MET B 1 89 ? 33.696 75.698 51.271 1.00 9.82 103 MET E N 1
ATOM 6048 C CA . MET B 1 89 ? 33.857 74.556 50.380 1.00 10.33 103 MET E CA 1
ATOM 6049 C C . MET B 1 89 ? 32.719 74.377 49.374 1.00 11.34 103 MET E C 1
ATOM 6050 O O . MET B 1 89 ? 32.895 73.700 48.360 1.00 9.86 103 MET E O 1
ATOM 6056 N N . LYS B 1 90 ? 31.552 74.957 49.652 1.00 10.64 104 LYS E N 1
ATOM 6057 C CA . LYS B 1 90 ? 30.453 74.888 48.695 1.00 9.21 104 LYS E CA 1
ATOM 6058 C C . LYS B 1 90 ? 30.934 75.662 47.453 1.00 10.43 104 LYS E C 1
ATOM 6059 O O . LYS B 1 90 ? 30.827 75.185 46.306 1.00 9.11 104 LYS E O 1
ATOM 6069 N N . VAL B 1 91 ? 31.482 76.851 47.694 1.00 8.10 105 VAL E N 1
ATOM 6070 C CA . VAL B 1 91 ? 31.967 77.696 46.616 1.00 8.05 105 VAL E CA 1
ATOM 6071 C C . VAL B 1 91 ? 33.264 77.174 46.017 1.00 8.81 105 VAL E C 1
ATOM 6072 O O . VAL B 1 91 ? 33.379 77.036 44.798 1.00 9.59 105 VAL E O 1
ATOM 6077 N N . VAL B 1 92 ? 34.246 76.868 46.854 1.00 7.21 106 VAL E N 1
ATOM 6078 C CA . VAL B 1 92 ? 35.516 76.371 46.347 1.00 6.80 106 VAL E CA 1
ATOM 6079 C C . VAL B 1 92 ? 35.375 75.123 45.463 1.00 7.54 106 VAL E C 1
ATOM 6080 O O . VAL B 1 92 ? 35.909 75.080 44.340 1.00 8.12 106 VAL E O 1
ATOM 6085 N N . SER B 1 93 ? 34.617 74.139 45.924 1.00 6.73 107 SER E N 1
ATOM 6086 C CA . SER B 1 93 ? 34.496 72.907 45.153 1.00 6.98 107 SER E CA 1
ATOM 6087 C C . SER B 1 93 ? 33.621 73.044 43.915 1.00 7.74 107 SER E C 1
ATOM 6088 O O . SER B 1 93 ? 33.970 72.539 42.851 1.00 6.21 107 SER E O 1
ATOM 6093 N N . ASN B 1 94 ? 32.509 73.755 44.017 1.00 7.19 108 ASN E N 1
ATOM 6094 C CA . ASN B 1 94 ? 31.678 73.859 42.850 1.00 6.99 108 ASN E CA 1
ATOM 6095 C C . ASN B 1 94 ? 32.226 74.817 41.804 1.00 8.21 108 ASN E C 1
ATOM 6096 O O . ASN B 1 94 ? 32.075 74.569 40.606 1.00 8.62 108 ASN E O 1
ATOM 6104 N N . PHE B 1 95 ? 32.866 75.900 42.234 1.00 6.92 109 PHE E N 1
ATOM 6105 C CA . PHE B 1 95 ? 33.421 76.855 41.270 1.00 6.88 109 PHE E CA 1
ATOM 6106 C C . PHE B 1 95 ? 34.624 76.198 40.562 1.00 8.38 109 PHE E C 1
ATOM 6107 O O . PHE B 1 95 ? 34.726 76.246 39.327 1.00 8.73 109 PHE E O 1
ATOM 6116 N N . LEU B 1 96 ? 35.459 75.476 41.313 1.00 6.52 110 LEU E N 1
ATOM 6117 C CA . LEU B 1 96 ? 36.597 74.782 40.722 1.00 7.65 110 LEU E CA 1
ATOM 6118 C C . LEU B 1 96 ? 36.055 73.710 39.768 1.00 7.19 110 LEU E C 1
ATOM 6119 O O . LEU B 1 96 ? 36.641 73.438 38.723 1.00 8.78 110 LEU E O 1
ATOM 6125 N N . GLU B 1 97 ? 34.924 73.119 40.134 1.00 4.57 111 GLU E N 1
ATOM 6126 C CA . GLU B 1 97 ? 34.288 72.096 39.314 1.00 6.59 111 GLU E CA 1
ATOM 6127 C C . GLU B 1 97 ? 34.034 72.611 37.898 1.00 6.13 111 GLU E C 1
ATOM 6128 O O . GLU B 1 97 ? 34.308 71.895 36.917 1.00 7.59 111 GLU E O 1
ATOM 6135 N N . VAL B 1 98 ? 33.547 73.848 37.777 1.00 4.90 112 VAL E N 1
ATOM 6136 C CA . VAL B 1 98 ? 33.276 74.374 36.432 1.00 6.05 112 VAL E CA 1
ATOM 6137 C C . VAL B 1 98 ? 34.546 74.607 35.612 1.00 6.51 112 VAL E C 1
ATOM 6138 O O . VAL B 1 98 ? 34.531 74.476 34.384 1.00 7.01 112 VAL E O 1
ATOM 6143 N N . GLY B 1 99 ? 35.639 74.948 36.286 1.00 5.76 113 GLY E N 1
ATOM 6144 C CA . GLY B 1 99 ? 36.906 75.128 35.594 1.00 6.40 113 GLY E CA 1
ATOM 6145 C C . GLY B 1 99 ? 37.399 73.773 35.124 1.00 7.96 113 GLY E C 1
ATOM 6146 O O . GLY B 1 99 ? 37.926 73.630 34.021 1.00 8.30 113 GLY E O 1
ATOM 6148 N N . GLU B 1 100 ? 37.241 72.756 35.961 1.00 7.59 114 GLU E N 1
ATOM 6149 C CA . GLU B 1 100 ? 37.657 71.423 35.572 1.00 8.35 114 GLU E CA 1
ATOM 6150 C C . GLU B 1 100 ? 36.832 71.031 34.342 1.00 7.99 114 GLU E C 1
ATOM 6151 O O . GLU B 1 100 ? 37.367 70.534 33.336 1.00 7.15 114 GLU E O 1
ATOM 6158 N N . TYR B 1 101 ? 35.537 71.315 34.410 1.00 5.77 115 TYR E N 1
ATOM 6159 C CA . TYR B 1 101 ? 34.627 70.965 33.334 1.00 6.57 115 TYR E CA 1
ATOM 6160 C C . TYR B 1 101 ? 34.947 71.676 32.005 1.00 9.20 115 TYR E C 1
ATOM 6161 O O . TYR B 1 101 ? 35.108 71.032 30.961 1.00 7.42 115 TYR E O 1
ATOM 6172 N N . ASN B 1 102 ? 35.042 72.999 32.036 1.00 7.53 116 ASN E N 1
ATOM 6173 C CA . ASN B 1 102 ? 35.347 73.704 30.809 1.00 8.43 116 ASN E CA 1
ATOM 6174 C C . ASN B 1 102 ? 36.716 73.352 30.280 1.00 8.60 116 ASN E C 1
ATOM 6175 O O . ASN B 1 102 ? 36.949 73.409 29.058 1.00 7.98 116 ASN E O 1
ATOM 6183 N N . ALA B 1 103 ? 37.611 72.941 31.181 1.00 6.52 117 ALA E N 1
ATOM 6184 C CA . ALA B 1 103 ? 38.958 72.557 30.780 1.00 7.69 117 ALA E CA 1
ATOM 6185 C C . ALA B 1 103 ? 38.924 71.291 29.914 1.00 7.46 117 ALA E C 1
ATOM 6186 O O . ALA B 1 103 ? 39.863 71.045 29.150 1.00 7.96 117 ALA E O 1
ATOM 6189 N N . ILE B 1 104 ? 37.874 70.473 30.054 1.00 6.73 118 ILE E N 1
ATOM 6190 C CA . ILE B 1 104 ? 37.730 69.264 29.215 1.00 6.06 118 ILE E CA 1
ATOM 6191 C C . ILE B 1 104 ? 37.540 69.758 27.769 1.00 5.46 118 ILE E C 1
ATOM 6192 O O . ILE B 1 104 ? 38.232 69.317 26.842 1.00 5.41 118 ILE E O 1
ATOM 6198 N N . ALA B 1 105 ? 36.605 70.695 27.594 1.00 5.23 119 ALA E N 1
ATOM 6199 C CA . ALA B 1 105 ? 36.311 71.249 26.263 1.00 5.48 119 ALA E CA 1
ATOM 6200 C C . ALA B 1 105 ? 37.511 72.015 25.710 1.00 7.11 119 ALA E C 1
ATOM 6201 O O . ALA B 1 105 ? 37.825 71.897 24.504 1.00 8.80 119 ALA E O 1
ATOM 6204 N N . ALA B 1 106 ? 38.193 72.774 26.576 1.00 6.29 120 ALA E N 1
ATOM 6205 C CA . ALA B 1 106 ? 39.368 73.539 26.150 1.00 7.11 120 ALA E CA 1
ATOM 6206 C C . ALA B 1 106 ? 40.439 72.631 25.566 1.00 9.46 120 ALA E C 1
ATOM 6207 O O . ALA B 1 106 ? 41.018 72.935 24.516 1.00 10.83 120 ALA E O 1
ATOM 6210 N N . THR B 1 107 ? 40.725 71.528 26.250 1.00 7.32 121 THR E N 1
ATOM 6211 C CA . THR B 1 107 ? 41.753 70.633 25.762 1.00 7.48 121 THR E CA 1
ATOM 6212 C C . THR B 1 107 ? 41.291 69.837 24.553 1.00 7.70 121 THR E C 1
ATOM 6213 O O . THR B 1 107 ? 42.117 69.372 23.768 1.00 7.39 121 THR E O 1
ATOM 6219 N N . GLY B 1 108 ? 39.977 69.714 24.374 1.00 8.27 122 GLY E N 1
ATOM 6220 C CA . GLY B 1 108 ? 39.470 69.040 23.186 1.00 8.32 122 GLY E CA 1
ATOM 6221 C C . GLY B 1 108 ? 39.816 69.979 22.028 1.00 9.41 122 GLY E C 1
ATOM 6222 O O . GLY B 1 108 ? 40.289 69.552 20.972 1.00 6.96 122 GLY E O 1
ATOM 6224 N N . MET B 1 109 ? 39.641 71.280 22.263 1.00 7.75 123 MET E N 1
ATOM 6225 C CA . MET B 1 109 ? 39.944 72.307 21.268 1.00 7.89 123 MET E CA 1
ATOM 6226 C C . MET B 1 109 ? 41.434 72.332 20.945 1.00 7.72 123 MET E C 1
ATOM 6227 O O . MET B 1 109 ? 41.849 72.536 19.784 1.00 7.14 123 MET E O 1
ATOM 6233 N N . LEU B 1 110 ? 42.248 72.147 21.977 1.00 6.03 124 LEU E N 1
ATOM 6234 C CA . LEU B 1 110 ? 43.689 72.167 21.815 1.00 6.58 124 LEU E CA 1
ATOM 6235 C C . LEU B 1 110 ? 44.156 70.906 21.107 1.00 7.39 124 LEU E C 1
ATOM 6236 O O . LEU B 1 110 ? 45.082 70.946 20.299 1.00 7.57 124 LEU E O 1
ATOM 6242 N N . TRP B 1 111 ? 43.495 69.790 21.399 1.00 6.79 125 TRP E N 1
ATOM 6243 C CA . TRP B 1 111 ? 43.774 68.515 20.744 1.00 7.78 125 TRP E CA 1
ATOM 6244 C C . TRP B 1 111 ? 43.475 68.725 19.244 1.00 7.71 125 TRP E C 1
ATOM 6245 O O . TRP B 1 111 ? 44.231 68.286 18.377 1.00 7.84 125 TRP E O 1
ATOM 6258 N N . ASP B 1 112 ? 42.389 69.430 18.947 1.00 7.23 126 ASP E N 1
ATOM 6259 C CA . ASP B 1 112 ? 42.042 69.708 17.561 1.00 7.70 126 ASP E CA 1
ATOM 6260 C C . ASP B 1 112 ? 43.085 70.620 16.916 1.00 7.37 126 ASP E C 1
ATOM 6261 O O . ASP B 1 112 ? 43.422 70.468 15.733 1.00 10.11 126 ASP E O 1
ATOM 6267 N N . SER B 1 113 ? 43.564 71.599 17.668 1.00 6.61 127 SER E N 1
ATOM 6268 C CA . SER B 1 113 ? 44.528 72.553 17.145 1.00 6.12 127 SER E CA 1
ATOM 6269 C C . SER B 1 113 ? 45.873 71.942 16.815 1.00 7.78 127 SER E C 1
ATOM 6270 O O . SER B 1 113 ? 46.476 72.262 15.795 1.00 6.75 127 SER E O 1
ATOM 6275 N N . ALA B 1 114 ? 46.356 71.072 17.690 1.00 5.79 128 ALA E N 1
ATOM 6276 C CA . ALA B 1 114 ? 47.656 70.457 17.510 1.00 6.51 128 ALA E CA 1
ATOM 6277 C C . ALA B 1 114 ? 47.659 69.571 16.280 1.00 7.71 128 ALA E C 1
ATOM 6278 O O . ALA B 1 114 ? 46.687 68.868 16.017 1.00 7.86 128 ALA E O 1
ATOM 6281 N N . GLN B 1 115 ? 48.756 69.599 15.538 1.00 8.47 129 GLN E N 1
ATOM 6282 C CA . GLN B 1 115 ? 48.862 68.794 14.337 1.00 8.00 129 GLN E CA 1
ATOM 6283 C C . GLN B 1 115 ? 49.767 67.602 14.585 1.00 8.96 129 GLN E C 1
ATOM 6284 O O . GLN B 1 115 ? 49.573 66.537 13.987 1.00 9.37 129 GLN E O 1
ATOM 6293 N N . ALA B 1 116 ? 50.742 67.759 15.484 1.00 8.01 130 ALA E N 1
ATOM 6294 C CA . ALA B 1 116 ? 51.631 66.643 15.838 1.00 9.01 130 ALA E CA 1
ATOM 6295 C C . ALA B 1 116 ? 50.833 65.684 16.719 1.00 9.14 130 ALA E C 1
ATOM 6296 O O . ALA B 1 116 ? 50.176 66.105 17.680 1.00 7.58 130 ALA E O 1
ATOM 6299 N N . ALA B 1 117 ? 50.941 64.393 16.430 1.00 9.71 131 ALA E N 1
ATOM 6300 C CA . ALA B 1 117 ? 50.222 63.383 17.197 1.00 10.88 131 ALA E CA 1
ATOM 6301 C C . ALA B 1 117 ? 50.576 63.413 18.680 1.00 9.68 131 ALA E C 1
ATOM 6302 O O . ALA B 1 117 ? 49.714 63.215 19.520 1.00 9.49 131 ALA E O 1
ATOM 6305 N N . GLU B 1 118 ? 51.852 63.610 18.991 1.00 9.85 132 GLU E N 1
ATOM 6306 C CA . GLU B 1 118 ? 52.282 63.651 20.382 1.00 10.85 132 GLU E CA 1
ATOM 6307 C C . GLU B 1 118 ? 51.670 64.822 21.131 1.00 10.40 132 GLU E C 1
ATOM 6308 O O . GLU B 1 118 ? 51.297 64.681 22.306 1.00 7.99 132 GLU E O 1
ATOM 6315 N N . GLN B 1 119 ? 51.566 65.971 20.465 1.00 9.22 133 GLN E N 1
ATOM 6316 C CA . GLN B 1 119 ? 50.993 67.145 21.112 1.00 8.15 133 GLN E CA 1
ATOM 6317 C C . GLN B 1 119 ? 49.506 66.892 21.311 1.00 8.56 133 GLN E C 1
ATOM 6318 O O . GLN B 1 119 ? 48.958 67.196 22.377 1.00 7.63 133 GLN E O 1
ATOM 6327 N N . LYS B 1 120 ? 48.844 66.333 20.296 1.00 6.99 134 LYS E N 1
ATOM 6328 C CA . LYS B 1 120 ? 47.432 66.007 20.441 1.00 7.53 134 LYS E CA 1
ATOM 6329 C C . LYS B 1 120 ? 47.276 65.035 21.626 1.00 7.28 134 LYS E C 1
ATOM 6330 O O . LYS B 1 120 ? 46.352 65.160 22.434 1.00 7.28 134 LYS E O 1
ATOM 6340 N N . ASN B 1 121 ? 48.176 64.052 21.698 1.00 5.88 135 ASN E N 1
ATOM 6341 C CA . ASN B 1 121 ? 48.123 63.042 22.766 1.00 7.21 135 ASN E CA 1
ATOM 6342 C C . ASN B 1 121 ? 48.287 63.670 24.162 1.00 7.41 135 ASN E C 1
ATOM 6343 O O . ASN B 1 121 ? 47.681 63.196 25.146 1.00 6.09 135 ASN E O 1
ATOM 6351 N N . GLY B 1 122 ? 49.132 64.700 24.251 1.00 7.19 136 GLY E N 1
ATOM 6352 C CA . GLY B 1 122 ? 49.361 65.370 25.520 1.00 8.43 136 GLY E CA 1
ATOM 6353 C C . GLY B 1 122 ? 48.087 66.069 25.967 1.00 9.02 136 GLY E C 1
ATOM 6354 O O . GLY B 1 122 ? 47.697 65.992 27.143 1.00 8.16 136 GLY E O 1
ATOM 6356 N N . TYR B 1 123 ? 47.435 66.760 25.033 1.00 7.59 137 TYR E N 1
ATOM 6357 C CA . TYR B 1 123 ? 46.174 67.444 25.333 1.00 7.41 137 TYR E CA 1
ATOM 6358 C C . TYR B 1 123 ? 45.051 66.447 25.683 1.00 7.55 137 TYR E C 1
ATOM 6359 O O . TYR B 1 123 ? 44.199 66.729 26.524 1.00 7.89 137 TYR E O 1
ATOM 6370 N N . LEU B 1 124 ? 45.076 65.280 25.038 1.00 6.98 138 LEU E N 1
ATOM 6371 C CA . LEU B 1 124 ? 44.102 64.203 25.239 1.00 7.33 138 LEU E CA 1
ATOM 6372 C C . LEU B 1 124 ? 44.108 63.687 26.688 1.00 7.55 138 LEU E C 1
ATOM 6373 O O . LEU B 1 124 ? 43.059 63.393 27.268 1.00 8.81 138 LEU E O 1
ATOM 6379 N N . ALA B 1 125 ? 45.299 63.478 27.233 1.00 8.19 139 ALA E N 1
ATOM 6380 C CA . ALA B 1 125 ? 45.402 63.002 28.607 1.00 8.28 139 ALA E CA 1
ATOM 6381 C C . ALA B 1 125 ? 44.763 64.060 29.511 1.00 8.77 139 ALA E C 1
ATOM 6382 O O . ALA B 1 125 ? 44.036 63.721 30.444 1.00 8.50 139 ALA E O 1
ATOM 6385 N N . GLN B 1 126 ? 45.010 65.343 29.217 1.00 8.16 140 GLN E N 1
ATOM 6386 C CA . GLN B 1 126 ? 44.421 66.407 30.019 1.00 7.31 140 GLN E CA 1
ATOM 6387 C C . GLN B 1 126 ? 42.904 66.398 29.863 1.00 8.03 140 GLN E C 1
ATOM 6388 O O . GLN B 1 126 ? 42.185 66.693 30.813 1.00 6.43 140 GLN E O 1
ATOM 6397 N N . VAL B 1 127 ? 42.405 66.045 28.673 1.00 7.29 141 VAL E N 1
ATOM 6398 C CA . VAL B 1 127 ? 40.956 65.953 28.457 1.00 7.20 141 VAL E CA 1
ATOM 6399 C C . VAL B 1 127 ? 40.405 64.937 29.460 1.00 7.24 141 VAL E C 1
ATOM 6400 O O . VAL B 1 127 ? 39.422 65.195 30.173 1.00 9.36 141 VAL E O 1
ATOM 6405 N N . LEU B 1 128 ? 41.059 63.786 29.538 1.00 7.21 142 LEU E N 1
ATOM 6406 C CA . LEU B 1 128 ? 40.616 62.755 30.461 1.00 6.76 142 LEU E CA 1
ATOM 6407 C C . LEU B 1 128 ? 40.805 63.183 31.929 1.00 7.16 142 LEU E C 1
ATOM 6408 O O . LEU B 1 128 ? 39.937 62.912 32.768 1.00 7.36 142 LEU E O 1
ATOM 6414 N N . ASP B 1 129 ? 41.885 63.904 32.217 1.00 6.79 143 ASP E N 1
ATOM 6415 C CA . ASP B 1 129 ? 42.158 64.365 33.585 1.00 7.51 143 ASP E CA 1
ATOM 6416 C C . ASP B 1 129 ? 41.084 65.337 34.054 1.00 7.34 143 ASP E C 1
ATOM 6417 O O . ASP B 1 129 ? 40.603 65.266 35.194 1.00 7.84 143 ASP E O 1
ATOM 6423 N N . GLU B 1 130 ? 40.685 66.239 33.170 1.00 7.82 144 GLU E N 1
ATOM 6424 C CA . GLU B 1 130 ? 39.703 67.239 33.559 1.00 6.79 144 GLU E CA 1
ATOM 6425 C C . GLU B 1 130 ? 38.334 66.618 33.827 1.00 7.29 144 GLU E C 1
ATOM 6426 O O . GLU B 1 130 ? 37.558 67.140 34.634 1.00 7.22 144 GLU E O 1
ATOM 6433 N N . ILE B 1 131 ? 38.059 65.488 33.180 1.00 5.24 145 ILE E N 1
ATOM 6434 C CA . ILE B 1 131 ? 36.823 64.777 33.433 1.00 4.89 145 ILE E CA 1
ATOM 6435 C C . ILE B 1 131 ? 36.987 64.210 34.842 1.00 5.74 145 ILE E C 1
ATOM 6436 O O . ILE B 1 131 ? 36.068 64.318 35.670 1.00 6.61 145 ILE E O 1
ATOM 6442 N N . ARG B 1 132 ? 38.166 63.652 35.129 1.00 6.17 146 ARG E N 1
ATOM 6443 C CA . ARG B 1 132 ? 38.429 63.100 36.457 1.00 6.15 146 ARG E CA 1
ATOM 6444 C C . ARG B 1 132 ? 38.212 64.176 37.511 1.00 6.80 146 ARG E C 1
ATOM 6445 O O . ARG B 1 132 ? 37.477 63.956 38.497 1.00 7.51 146 ARG E O 1
ATOM 6459 N N . HIS B 1 133 ? 38.797 65.352 37.272 1.00 7.04 147 HIS E N 1
ATOM 6460 C CA . HIS B 1 133 ? 38.691 66.485 38.206 1.00 8.07 147 HIS E CA 1
ATOM 6461 C C . HIS B 1 133 ? 37.274 67.008 38.398 1.00 8.14 147 HIS E C 1
ATOM 6462 O O . HIS B 1 133 ? 36.881 67.368 39.525 1.00 10.14 147 HIS E O 1
ATOM 6471 N N . THR B 1 134 ? 36.492 67.002 37.326 1.00 5.31 148 THR E N 1
ATOM 6472 C CA . THR B 1 134 ? 35.111 67.432 37.383 1.00 5.72 148 THR E CA 1
ATOM 6473 C C . THR B 1 134 ? 34.414 66.509 38.374 1.00 7.91 148 THR E C 1
ATOM 6474 O O . THR B 1 134 ? 33.788 66.969 39.343 1.00 10.09 148 THR E O 1
ATOM 6480 N N . HIS B 1 135 ? 34.582 65.206 38.178 1.00 6.85 149 HIS E N 1
ATOM 6481 C CA . HIS B 1 135 ? 33.944 64.226 39.052 1.00 6.52 149 HIS E CA 1
ATOM 6482 C C . HIS B 1 135 ? 34.472 64.258 40.486 1.00 6.70 149 HIS E C 1
ATOM 6483 O O . HIS B 1 135 ? 33.721 63.978 41.421 1.00 6.41 149 HIS E O 1
ATOM 6493 N N . GLN B 1 136 ? 35.735 64.645 40.660 1.00 7.75 150 GLN E N 1
ATOM 6494 C CA . GLN B 1 136 ? 36.315 64.748 42.008 1.00 8.89 150 GLN E CA 1
ATOM 6495 C C . GLN B 1 136 ? 35.706 65.930 42.773 1.00 10.47 150 GLN E C 1
ATOM 6496 O O . GLN B 1 136 ? 35.292 65.785 43.931 1.00 9.02 150 GLN E O 1
ATOM 6505 N N . CYS B 1 137 ? 35.634 67.093 42.128 1.00 9.15 151 CYS E N 1
ATOM 6506 C CA . CYS B 1 137 ? 35.069 68.270 42.783 1.00 8.59 151 CYS E CA 1
ATOM 6507 C C . CYS B 1 137 ? 33.611 68.009 43.086 1.00 7.80 151 CYS E C 1
ATOM 6508 O O . CYS B 1 137 ? 33.094 68.404 44.141 1.00 7.83 151 CYS E O 1
ATOM 6512 N N . ALA B 1 138 ? 32.944 67.330 42.155 1.00 5.93 152 ALA E N 1
ATOM 6513 C CA . ALA B 1 138 ? 31.537 66.990 42.314 1.00 6.73 152 ALA E CA 1
ATOM 6514 C C . ALA B 1 138 ? 31.408 66.099 43.554 1.00 6.74 152 ALA E C 1
ATOM 6515 O O . ALA B 1 138 ? 30.486 66.272 44.358 1.00 8.79 152 ALA E O 1
ATOM 6518 N N . TYR B 1 139 ? 32.358 65.177 43.712 1.00 8.01 153 TYR E N 1
ATOM 6519 C CA . TYR B 1 139 ? 32.367 64.242 44.840 1.00 7.28 153 TYR E CA 1
ATOM 6520 C C . TYR B 1 139 ? 32.564 64.944 46.189 1.00 8.50 153 TYR E C 1
ATOM 6521 O O . TYR B 1 139 ? 32.011 64.508 47.201 1.00 7.66 153 TYR E O 1
ATOM 6532 N N . VAL B 1 140 ? 33.385 65.994 46.213 1.00 7.93 154 VAL E N 1
ATOM 6533 C CA . VAL B 1 140 ? 33.610 66.752 47.442 1.00 8.29 154 VAL E CA 1
ATOM 6534 C C . VAL B 1 140 ? 32.273 67.345 47.904 1.00 8.38 154 VAL E C 1
ATOM 6535 O O . VAL B 1 140 ? 31.880 67.193 49.067 1.00 6.99 154 VAL E O 1
ATOM 6540 N N . ASN B 1 141 ? 31.535 67.961 46.984 1.00 7.22 155 ASN E N 1
ATOM 6541 C CA . ASN B 1 141 ? 30.239 68.514 47.339 1.00 6.83 155 ASN E CA 1
ATOM 6542 C C . ASN B 1 141 ? 29.239 67.403 47.678 1.00 9.48 155 ASN E C 1
ATOM 6543 O O . ASN B 1 141 ? 28.387 67.552 48.561 1.00 9.24 155 ASN E O 1
ATOM 6551 N N . TYR B 1 142 ? 29.343 66.284 46.977 1.00 8.85 156 TYR E N 1
ATOM 6552 C CA . TYR B 1 142 ? 28.454 65.156 47.208 1.00 9.82 156 TYR E CA 1
ATOM 6553 C C . TYR B 1 142 ? 28.686 64.655 48.638 1.00 10.54 156 TYR E C 1
ATOM 6554 O O . TYR B 1 142 ? 27.734 64.453 49.413 1.00 11.03 156 TYR E O 1
ATOM 6565 N N . TYR B 1 143 ? 29.955 64.502 48.994 1.00 10.63 157 TYR E N 1
ATOM 6566 C CA . TYR B 1 143 ? 30.321 64.009 50.319 1.00 11.18 157 TYR E CA 1
ATOM 6567 C C . TYR B 1 143 ? 29.852 64.977 51.414 1.00 11.16 157 TYR E C 1
ATOM 6568 O O . TYR B 1 143 ? 29.193 64.560 52.385 1.00 9.79 157 TYR E O 1
ATOM 6579 N N . PHE B 1 144 ? 30.175 66.259 51.276 1.00 9.14 158 PHE E N 1
ATOM 6580 C CA . PHE B 1 144 ? 29.735 67.202 52.290 1.00 9.36 158 PHE E CA 1
ATOM 6581 C C . PHE B 1 144 ? 28.221 67.268 52.386 1.00 10.14 158 PHE E C 1
ATOM 6582 O O . PHE B 1 144 ? 27.684 67.499 53.479 1.00 10.24 158 PHE E O 1
ATOM 6591 N N . ALA B 1 145 ? 27.515 67.094 51.269 1.00 8.96 159 ALA E N 1
ATOM 6592 C CA . ALA B 1 145 ? 26.054 67.119 51.346 1.00 10.41 159 ALA E CA 1
ATOM 6593 C C . ALA B 1 145 ? 25.567 65.861 52.073 1.00 10.85 159 ALA E C 1
ATOM 6594 O O . ALA B 1 145 ? 24.694 65.917 52.946 1.00 9.72 159 ALA E O 1
ATOM 6597 N N . LYS B 1 146 ? 26.161 64.727 51.724 1.00 10.44 160 LYS E N 1
ATOM 6598 C CA . LYS B 1 146 ? 25.757 63.461 52.326 1.00 10.47 160 LYS E CA 1
ATOM 6599 C C . LYS B 1 146 ? 26.041 63.356 53.826 1.00 9.66 160 LYS E C 1
ATOM 6600 O O . LYS B 1 146 ? 25.194 62.883 54.589 1.00 10.57 160 LYS E O 1
ATOM 6610 N N . ASN B 1 147 ? 27.207 63.843 54.236 1.00 9.18 161 ASN E N 1
ATOM 6611 C CA . ASN B 1 147 ? 27.677 63.689 55.611 1.00 8.99 161 ASN E CA 1
ATOM 6612 C C . ASN B 1 147 ? 27.952 64.927 56.442 1.00 9.58 161 ASN E C 1
ATOM 6613 O O . ASN B 1 147 ? 28.435 64.798 57.555 1.00 12.92 161 ASN E O 1
ATOM 6621 N N . GLY B 1 148 ? 27.690 66.112 55.922 1.00 9.16 162 GLY E N 1
ATOM 6622 C CA . GLY B 1 148 ? 28.033 67.304 56.659 1.00 9.14 162 GLY E CA 1
ATOM 6623 C C . GLY B 1 148 ? 26.969 68.002 57.474 1.00 10.68 162 GLY E C 1
ATOM 6624 O O . GLY B 1 148 ? 25.807 67.600 57.499 1.00 9.83 162 GLY E O 1
ATOM 6626 N N . GLN B 1 149 ? 27.386 69.118 58.077 1.00 10.53 163 GLN E N 1
ATOM 6627 C CA . GLN B 1 149 ? 26.518 69.927 58.934 1.00 8.94 163 GLN E CA 1
ATOM 6628 C C . GLN B 1 149 ? 25.499 70.784 58.183 1.00 8.81 163 GLN E C 1
ATOM 6629 O O . GLN B 1 149 ? 24.527 71.237 58.770 1.00 8.56 163 GLN E O 1
ATOM 6638 N N . ASP B 1 150 ? 25.753 71.066 56.904 1.00 7.64 164 ASP E N 1
ATOM 6639 C CA . ASP B 1 150 ? 24.806 71.842 56.114 1.00 7.59 164 ASP E CA 1
ATOM 6640 C C . ASP B 1 150 ? 24.900 71.507 54.627 1.00 7.96 164 ASP E C 1
ATOM 6641 O O . ASP B 1 150 ? 25.663 72.141 53.893 1.00 8.76 164 ASP E O 1
ATOM 6647 N N . PRO B 1 151 ? 24.064 70.575 54.160 1.00 7.64 165 PRO E N 1
ATOM 6648 C CA . PRO B 1 151 ? 24.037 70.142 52.759 1.00 8.65 165 PRO E CA 1
ATOM 6649 C C . PRO B 1 151 ? 23.497 71.131 51.734 1.00 7.58 165 PRO E C 1
ATOM 6650 O O . PRO B 1 151 ? 23.867 71.044 50.570 1.00 8.48 165 PRO E O 1
ATOM 6654 N N . ALA B 1 152 ? 22.639 72.060 52.148 1.00 8.18 166 ALA E N 1
ATOM 6655 C CA . ALA B 1 152 ? 22.054 73.036 51.233 1.00 8.60 166 ALA E CA 1
ATOM 6656 C C . ALA B 1 152 ? 23.176 73.805 50.533 1.00 7.93 166 ALA E C 1
ATOM 6657 O O . ALA B 1 152 ? 24.109 74.277 51.180 1.00 7.29 166 ALA E O 1
ATOM 6660 N N . GLY B 1 153 ? 23.097 73.935 49.211 1.00 8.63 167 GLY E N 1
ATOM 6661 C CA . GLY B 1 153 ? 24.171 74.621 48.512 1.00 7.97 167 GLY E CA 1
ATOM 6662 C C . GLY B 1 153 ? 25.170 73.587 48.025 1.00 9.70 167 GLY E C 1
ATOM 6663 O O . GLY B 1 153 ? 25.540 73.568 46.858 1.00 10.22 167 GLY E O 1
ATOM 6665 N N . HIS B 1 154 ? 25.632 72.716 48.914 1.00 8.61 168 HIS E N 1
ATOM 6666 C CA . HIS B 1 154 ? 26.543 71.644 48.514 1.00 6.61 168 HIS E CA 1
ATOM 6667 C C . HIS B 1 154 ? 25.763 70.702 47.610 1.00 6.60 168 HIS E C 1
ATOM 6668 O O . HIS B 1 154 ? 26.313 70.088 46.696 1.00 7.71 168 HIS E O 1
ATOM 6678 N N . ASN B 1 155 ? 24.473 70.585 47.886 1.00 6.03 169 ASN E N 1
ATOM 6679 C CA . ASN B 1 155 ? 23.622 69.662 47.148 1.00 6.02 169 ASN E CA 1
ATOM 6680 C C . ASN B 1 155 ? 22.996 70.170 45.848 1.00 5.74 169 ASN E C 1
ATOM 6681 O O . ASN B 1 155 ? 22.438 69.388 45.104 1.00 7.44 169 ASN E O 1
ATOM 6689 N N . ASP B 1 156 ? 23.069 71.471 45.590 1.00 5.21 170 ASP E N 1
ATOM 6690 C CA . ASP B 1 156 ? 22.424 72.023 44.407 1.00 7.07 170 ASP E CA 1
ATOM 6691 C C . ASP B 1 156 ? 23.130 73.237 43.790 1.00 6.89 170 ASP E C 1
ATOM 6692 O O . ASP B 1 156 ? 22.509 74.020 43.058 1.00 7.70 170 ASP E O 1
ATOM 6698 N N . ALA B 1 157 ? 24.418 73.391 44.083 1.00 6.64 171 ALA E N 1
ATOM 6699 C CA . ALA B 1 157 ? 25.209 74.520 43.578 1.00 6.07 171 ALA E CA 1
ATOM 6700 C C . ALA B 1 157 ? 25.107 74.691 42.061 1.00 6.93 171 ALA E C 1
ATOM 6701 O O . ALA B 1 157 ? 25.115 75.810 41.574 1.00 5.14 171 ALA E O 1
ATOM 6704 N N . ARG B 1 158 ? 24.993 73.585 41.331 1.00 6.72 172 ARG E N 1
ATOM 6705 C CA . ARG B 1 158 ? 24.873 73.641 39.869 1.00 6.92 172 ARG E CA 1
ATOM 6706 C C . ARG B 1 158 ? 23.709 74.518 39.398 1.00 8.31 172 ARG E C 1
ATOM 6707 O O . ARG B 1 158 ? 23.720 74.997 38.267 1.00 10.05 172 ARG E O 1
ATOM 6721 N N . ARG B 1 159 ? 22.691 74.695 40.240 1.00 6.33 173 ARG E N 1
ATOM 6722 C CA . ARG B 1 159 ? 21.592 75.594 39.904 1.00 7.20 173 ARG E CA 1
ATOM 6723 C C . ARG B 1 159 ? 21.526 76.805 40.858 1.00 7.58 173 ARG E C 1
ATOM 6724 O O . ARG B 1 159 ? 21.119 77.901 40.447 1.00 7.37 173 ARG E O 1
ATOM 6738 N N . THR B 1 160 ? 21.937 76.634 42.118 1.00 6.91 174 THR E N 1
ATOM 6739 C CA . THR B 1 160 ? 21.874 77.763 43.055 1.00 7.53 174 THR E CA 1
ATOM 6740 C C . THR B 1 160 ? 22.966 78.818 42.838 1.00 6.63 174 THR E C 1
ATOM 6741 O O . THR B 1 160 ? 22.803 79.981 43.214 1.00 7.16 174 THR E O 1
ATOM 6747 N N . ARG B 1 161 ? 24.055 78.407 42.198 1.00 7.05 175 ARG E N 1
ATOM 6748 C CA . ARG B 1 161 ? 25.184 79.273 41.831 1.00 7.09 175 ARG E CA 1
ATOM 6749 C C . ARG B 1 161 ? 24.681 80.409 40.941 1.00 6.30 175 ARG E C 1
ATOM 6750 O O . ARG B 1 161 ? 25.245 81.508 40.926 1.00 6.52 175 ARG E O 1
ATOM 6764 N N . THR B 1 162 ? 23.620 80.144 40.189 1.00 8.11 176 THR E N 1
ATOM 6765 C CA . THR B 1 162 ? 23.125 81.123 39.219 1.00 7.12 176 THR E CA 1
ATOM 6766 C C . THR B 1 162 ? 22.460 82.361 39.788 1.00 7.52 176 THR E C 1
ATOM 6767 O O . THR B 1 162 ? 22.174 83.309 39.058 1.00 8.71 176 THR E O 1
ATOM 6773 N N . ILE B 1 163 ? 22.157 82.348 41.079 1.00 7.97 177 ILE E N 1
ATOM 6774 C CA . ILE B 1 163 ? 21.493 83.501 41.682 1.00 7.96 177 ILE E CA 1
ATOM 6775 C C . ILE B 1 163 ? 22.453 84.670 41.919 1.00 8.31 177 ILE E C 1
ATOM 6776 O O . ILE B 1 163 ? 22.078 85.843 41.784 1.00 7.77 177 ILE E O 1
ATOM 6782 N N . GLY B 1 164 ? 23.693 84.339 42.272 1.00 11.08 178 GLY E N 1
ATOM 6783 C CA . GLY B 1 164 ? 24.678 85.348 42.624 1.00 9.46 178 GLY E CA 1
ATOM 6784 C C . GLY B 1 164 ? 25.679 85.895 41.639 1.00 9.30 178 GLY E C 1
ATOM 6785 O O . GLY B 1 164 ? 26.010 85.252 40.636 1.00 7.98 178 GLY E O 1
ATOM 6787 N N . PRO B 1 165 ? 26.238 87.075 41.956 1.00 9.96 179 PRO E N 1
ATOM 6788 C CA . PRO B 1 165 ? 27.224 87.777 41.117 1.00 9.89 179 PRO E CA 1
ATOM 6789 C C . PRO B 1 165 ? 28.625 87.200 41.030 1.00 9.63 179 PRO E C 1
ATOM 6790 O O . PRO B 1 165 ? 29.287 87.351 40.000 1.00 10.67 179 PRO E O 1
ATOM 6794 N N . LEU B 1 166 ? 29.095 86.558 42.094 1.00 6.74 180 LEU E N 1
ATOM 6795 C CA . LEU B 1 166 ? 30.441 85.996 42.077 1.00 7.83 180 LEU E CA 1
ATOM 6796 C C . LEU B 1 166 ? 30.596 84.891 41.023 1.00 5.48 180 LEU E C 1
ATOM 6797 O O . LEU B 1 166 ? 31.699 84.681 40.517 1.00 5.84 180 LEU E O 1
ATOM 6803 N N . TRP B 1 167 ? 29.501 84.178 40.743 1.00 5.63 181 TRP E N 1
ATOM 6804 C CA . TRP B 1 167 ? 29.476 83.091 39.759 1.00 5.36 181 TRP E CA 1
ATOM 6805 C C . TRP B 1 167 ? 29.766 83.597 38.335 1.00 7.23 181 TRP E C 1
ATOM 6806 O O . TRP B 1 167 ? 30.498 82.954 37.587 1.00 8.27 181 TRP E O 1
ATOM 6819 N N . LYS B 1 168 ? 29.231 84.766 37.985 1.00 7.42 182 LYS E N 1
ATOM 6820 C CA . LYS B 1 168 ? 29.459 85.338 36.654 1.00 6.71 182 LYS E CA 1
ATOM 6821 C C . LYS B 1 168 ? 30.961 85.502 36.393 1.00 6.55 182 LYS E C 1
ATOM 6822 O O . LYS B 1 168 ? 31.462 85.104 35.343 1.00 6.86 182 LYS E O 1
ATOM 6832 N N . GLY B 1 169 ? 31.681 86.050 37.372 1.00 6.37 183 GLY E N 1
ATOM 6833 C CA . GLY B 1 169 ? 33.111 86.249 37.248 1.00 3.28 183 GLY E CA 1
ATOM 6834 C C . GLY B 1 169 ? 33.847 84.926 37.151 1.00 5.22 183 GLY E C 1
ATOM 6835 O O . GLY B 1 169 ? 34.854 84.826 36.457 1.00 5.94 183 GLY E O 1
ATOM 6837 N N . MET B 1 170 ? 33.347 83.898 37.830 1.00 6.10 184 MET E N 1
ATOM 6838 C CA . MET B 1 170 ? 33.976 82.585 37.778 1.00 7.17 184 MET E CA 1
ATOM 6839 C C . MET B 1 170 ? 33.821 82.035 36.351 1.00 6.88 184 MET E C 1
ATOM 6840 O O . MET B 1 170 ? 34.738 81.416 35.813 1.00 7.79 184 MET E O 1
ATOM 6846 N N . LYS B 1 171 ? 32.670 82.273 35.735 1.00 7.30 185 LYS E N 1
ATOM 6847 C CA . LYS B 1 171 ? 32.487 81.791 34.374 1.00 8.65 185 LYS E CA 1
ATOM 6848 C C . LYS B 1 171 ? 33.438 82.475 33.396 1.00 7.73 185 LYS E C 1
ATOM 6849 O O . LYS B 1 171 ? 33.897 81.851 32.439 1.00 7.15 185 LYS E O 1
ATOM 6859 N N . ARG B 1 172 ? 33.795 83.729 33.670 1.00 7.24 186 ARG E N 1
ATOM 6860 C CA . ARG B 1 172 ? 34.711 84.426 32.793 1.00 7.57 186 ARG E CA 1
ATOM 6861 C C . ARG B 1 172 ? 36.097 83.792 32.834 1.00 8.18 186 ARG E C 1
ATOM 6862 O O . ARG B 1 172 ? 36.639 83.415 31.798 1.00 8.76 186 ARG E O 1
ATOM 6876 N N . VAL B 1 173 ? 36.652 83.589 34.022 1.00 7.29 187 VAL E N 1
ATOM 6877 C CA . VAL B 1 173 ? 37.990 83.016 34.095 1.00 7.49 187 VAL E CA 1
ATOM 6878 C C . VAL B 1 173 ? 38.092 81.516 33.872 1.00 10.27 187 VAL E C 1
ATOM 6879 O O . VAL B 1 173 ? 39.007 81.065 33.179 1.00 11.72 187 VAL E O 1
ATOM 6884 N N . PHE B 1 174 ? 37.148 80.747 34.413 1.00 9.09 188 PHE E N 1
ATOM 6885 C CA . PHE B 1 174 ? 37.225 79.297 34.304 1.00 10.28 188 PHE E CA 1
ATOM 6886 C C . PHE B 1 174 ? 36.258 78.559 33.368 1.00 10.37 188 PHE E C 1
ATOM 6887 O O . PHE B 1 174 ? 36.204 77.326 33.366 1.00 10.87 188 PHE E O 1
ATOM 6896 N N . SER B 1 175 ? 35.497 79.300 32.572 1.00 9.43 189 SER E N 1
ATOM 6897 C CA . SER B 1 175 ? 34.589 78.672 31.621 1.00 9.12 189 SER E CA 1
ATOM 6898 C C . SER B 1 175 ? 34.866 79.253 30.251 1.00 7.95 189 SER E C 1
ATOM 6899 O O . SER B 1 175 ? 35.614 78.681 29.459 1.00 7.94 189 SER E O 1
ATOM 6904 N N . ASP B 1 176 ? 34.346 80.452 30.023 1.00 10.05 190 ASP E N 1
ATOM 6905 C CA . ASP B 1 176 ? 34.487 81.143 28.740 1.00 9.11 190 ASP E CA 1
ATOM 6906 C C . ASP B 1 176 ? 35.917 81.469 28.370 1.00 8.79 190 ASP E C 1
ATOM 6907 O O . ASP B 1 176 ? 36.317 81.278 27.224 1.00 8.94 190 ASP E O 1
ATOM 6913 N N . GLY B 1 177 ? 36.710 81.907 29.344 1.00 8.46 191 GLY E N 1
ATOM 6914 C CA . GLY B 1 177 ? 38.098 82.229 29.058 1.00 7.03 191 GLY E CA 1
ATOM 6915 C C . GLY B 1 177 ? 38.884 81.013 28.607 1.00 6.58 191 GLY E C 1
ATOM 6916 O O . GLY B 1 177 ? 39.885 81.130 27.908 1.00 7.11 191 GLY E O 1
ATOM 6918 N N . PHE B 1 178 ? 38.431 79.841 29.019 1.00 5.83 192 PHE E N 1
ATOM 6919 C CA . PHE B 1 178 ? 39.098 78.590 28.687 1.00 8.15 192 PHE E CA 1
ATOM 6920 C C . PHE B 1 178 ? 38.759 78.077 27.275 1.00 7.51 192 PHE E C 1
ATOM 6921 O O . PHE B 1 178 ? 39.526 77.319 26.660 1.00 7.42 192 PHE E O 1
ATOM 6930 N N . ILE B 1 179 ? 37.591 78.461 26.783 1.00 7.39 193 ILE E N 1
ATOM 6931 C CA . ILE B 1 179 ? 37.138 77.955 25.491 1.00 8.11 193 ILE E CA 1
ATOM 6932 C C . ILE B 1 179 ? 36.732 78.928 24.395 1.00 7.79 193 ILE E C 1
ATOM 6933 O O . ILE B 1 179 ? 36.578 78.501 23.250 1.00 9.91 193 ILE E O 1
ATOM 6939 N N . SER B 1 180 ? 36.599 80.214 24.693 1.00 6.12 194 SER E N 1
ATOM 6940 C CA . SER B 1 180 ? 36.162 81.152 23.665 1.00 6.29 194 SER E CA 1
ATOM 6941 C C . SER B 1 180 ? 37.208 82.156 23.207 1.00 8.34 194 SER E C 1
ATOM 6942 O O . SER B 1 180 ? 37.475 83.149 23.898 1.00 7.01 194 SER E O 1
ATOM 6947 N N . GLY B 1 181 ? 37.832 81.861 22.067 1.00 7.70 195 GLY E N 1
ATOM 6948 C CA . GLY B 1 181 ? 38.835 82.744 21.512 1.00 6.75 195 GLY E CA 1
ATOM 6949 C C . GLY B 1 181 ? 39.795 81.915 20.684 1.00 8.88 195 GLY E C 1
ATOM 6950 O O . GLY B 1 181 ? 39.511 80.762 20.354 1.00 6.16 195 GLY E O 1
ATOM 6952 N N . ASP B 1 182 ? 40.902 82.528 20.278 1.00 9.33 196 ASP E N 1
ATOM 6953 C CA . ASP B 1 182 ? 41.951 81.832 19.549 1.00 7.97 196 ASP E CA 1
ATOM 6954 C C . ASP B 1 182 ? 42.356 80.694 20.516 1.00 8.26 196 ASP E C 1
ATOM 6955 O O . ASP B 1 182 ? 42.536 80.941 21.727 1.00 8.29 196 ASP E O 1
ATOM 6961 N N . ALA B 1 183 ? 42.525 79.476 19.998 1.00 7.70 197 ALA E N 1
ATOM 6962 C CA . ALA B 1 183 ? 42.906 78.318 20.820 1.00 8.08 197 ALA E CA 1
ATOM 6963 C C . ALA B 1 183 ? 44.108 78.620 21.715 1.00 8.67 197 ALA E C 1
ATOM 6964 O O . ALA B 1 183 ? 44.174 78.184 22.859 1.00 9.33 197 ALA E O 1
ATOM 6967 N N . VAL B 1 184 ? 45.040 79.407 21.191 1.00 8.95 198 VAL E N 1
ATOM 6968 C CA . VAL B 1 184 ? 46.234 79.781 21.932 1.00 8.95 198 VAL E CA 1
ATOM 6969 C C . VAL B 1 184 ? 45.895 80.705 23.091 1.00 9.15 198 VAL E C 1
ATOM 6970 O O . VAL B 1 184 ? 46.439 80.534 24.175 1.00 8.66 198 VAL E O 1
ATOM 6975 N N . GLU B 1 185 ? 44.994 81.666 22.872 1.00 8.15 199 GLU E N 1
ATOM 6976 C CA . GLU B 1 185 ? 44.591 82.587 23.951 1.00 7.91 199 GLU E CA 1
ATOM 6977 C C . GLU B 1 185 ? 43.946 81.750 25.075 1.00 9.39 199 GLU E C 1
ATOM 6978 O O . GLU B 1 185 ? 44.170 82.006 26.272 1.00 8.94 199 GLU E O 1
ATOM 6985 N N . CYS B 1 186 ? 43.130 80.764 24.683 1.00 9.40 200 CYS E N 1
ATOM 6986 C CA . CYS B 1 186 ? 42.456 79.883 25.632 1.00 7.94 200 CYS E CA 1
ATOM 6987 C C . CYS B 1 186 ? 43.504 79.092 26.411 1.00 9.09 200 CYS E C 1
ATOM 6988 O O . CYS B 1 186 ? 43.387 78.937 27.631 1.00 8.99 200 CYS E O 1
ATOM 6992 N N . SER B 1 187 ? 44.527 78.595 25.711 1.00 8.38 201 SER E N 1
ATOM 6993 C CA . SER B 1 187 ? 45.597 77.851 26.365 1.00 9.61 201 SER E CA 1
ATOM 6994 C C . SER B 1 187 ? 46.329 78.742 27.383 1.00 9.57 201 SER E C 1
ATOM 6995 O O . SER B 1 187 ? 46.745 78.277 28.446 1.00 8.26 201 SER E O 1
ATOM 7000 N N . LEU B 1 188 ? 46.526 80.008 27.036 1.00 8.81 202 LEU E N 1
ATOM 7001 C CA . LEU B 1 188 ? 47.200 80.927 27.948 1.00 9.41 202 LEU E CA 1
ATOM 7002 C C . LEU B 1 188 ? 46.319 81.112 29.183 1.00 10.62 202 LEU E C 1
ATOM 7003 O O . LEU B 1 188 ? 46.807 81.020 30.317 1.00 10.63 202 LEU E O 1
ATOM 7009 N N . ASN B 1 189 ? 45.017 81.311 28.973 1.00 10.22 203 ASN E N 1
ATOM 7010 C CA . ASN B 1 189 ? 44.089 81.462 30.101 1.00 11.10 203 ASN E CA 1
ATOM 7011 C C . ASN B 1 189 ? 44.062 80.207 30.976 1.00 12.96 203 ASN E C 1
ATOM 7012 O O . ASN B 1 189 ? 44.146 80.297 32.209 1.00 12.39 203 ASN E O 1
ATOM 7020 N N . LEU B 1 190 ? 43.997 79.042 30.326 1.00 11.44 204 LEU E N 1
ATOM 7021 C CA . LEU B 1 190 ? 43.924 77.758 31.005 1.00 12.03 204 LEU E CA 1
ATOM 7022 C C . LEU B 1 190 ? 45.225 77.281 31.650 1.00 12.90 204 LEU E C 1
ATOM 7023 O O . LEU B 1 190 ? 45.330 77.184 32.871 1.00 14.04 204 LEU E O 1
ATOM 7029 N N . GLN B 1 191 ? 46.211 76.987 30.817 1.00 13.78 205 GLN E N 1
ATOM 7030 C CA . GLN B 1 191 ? 47.472 76.410 31.261 1.00 14.44 205 GLN E CA 1
ATOM 7031 C C . GLN B 1 191 ? 48.571 77.346 31.719 1.00 14.14 205 GLN E C 1
ATOM 7032 O O . GLN B 1 191 ? 49.026 77.269 32.867 1.00 14.31 205 GLN E O 1
ATOM 7041 N N . LEU B 1 192 ? 49.013 78.210 30.815 1.00 13.16 206 LEU E N 1
ATOM 7042 C CA . LEU B 1 192 ? 50.120 79.116 31.098 1.00 12.97 206 LEU E CA 1
ATOM 7043 C C . LEU B 1 192 ? 49.872 80.075 32.252 1.00 12.31 206 LEU E C 1
ATOM 7044 O O . LEU B 1 192 ? 50.800 80.405 32.984 1.00 10.98 206 LEU E O 1
ATOM 7050 N N . VAL B 1 193 ? 48.633 80.530 32.402 1.00 12.70 207 VAL E N 1
ATOM 7051 C CA . VAL B 1 193 ? 48.296 81.441 33.485 1.00 13.39 207 VAL E CA 1
ATOM 7052 C C . VAL B 1 193 ? 47.402 80.784 34.528 1.00 15.28 207 VAL E C 1
ATOM 7053 O O . VAL B 1 193 ? 47.788 80.664 35.699 1.00 16.32 207 VAL E O 1
ATOM 7058 N N . GLY B 1 194 ? 46.219 80.346 34.101 1.00 16.10 208 GLY E N 1
ATOM 7059 C CA . GLY B 1 194 ? 45.277 79.714 35.010 1.00 16.80 208 GLY E CA 1
ATOM 7060 C C . GLY B 1 194 ? 45.847 78.617 35.894 1.00 17.63 208 GLY E C 1
ATOM 7061 O O . GLY B 1 194 ? 45.852 78.733 37.125 1.00 18.50 208 GLY E O 1
ATOM 7063 N N . GLU B 1 195 ? 46.367 77.569 35.279 1.00 16.04 209 GLU E N 1
ATOM 7064 C CA . GLU B 1 195 ? 46.912 76.459 36.036 1.00 18.05 209 GLU E CA 1
ATOM 7065 C C . GLU B 1 195 ? 48.276 76.753 36.660 1.00 18.39 209 GLU E C 1
ATOM 7066 O O . GLU B 1 195 ? 48.463 76.567 37.871 1.00 17.57 209 GLU E O 1
ATOM 7073 N N . ALA B 1 196 ? 49.205 77.273 35.863 1.00 17.34 210 ALA E N 1
ATOM 7074 C CA . ALA B 1 196 ? 50.542 77.557 36.365 1.00 17.49 210 ALA E CA 1
ATOM 7075 C C . ALA B 1 196 ? 50.599 78.657 37.419 1.00 17.89 210 ALA E C 1
ATOM 7076 O O . ALA B 1 196 ? 51.384 78.570 38.358 1.00 19.41 210 ALA E O 1
ATOM 7079 N N . CYS B 1 197 ? 49.795 79.702 37.260 1.00 17.13 211 CYS E N 1
ATOM 7080 C CA . CYS B 1 197 ? 49.816 80.805 38.213 1.00 17.50 211 CYS E CA 1
ATOM 7081 C C . CYS B 1 197 ? 48.842 80.687 39.375 1.00 18.01 211 CYS E C 1
ATOM 7082 O O . CYS B 1 197 ? 49.216 80.971 40.517 1.00 19.02 211 CYS E O 1
ATOM 7086 N N . PHE B 1 198 ? 47.606 80.280 39.100 1.00 15.89 212 PHE E N 1
ATOM 7087 C CA . PHE B 1 198 ? 46.614 80.195 40.160 1.00 19.05 212 PHE E CA 1
ATOM 7088 C C . PHE B 1 198 ? 46.196 78.822 40.688 1.00 22.10 212 PHE E C 1
ATOM 7089 O O . PHE B 1 198 ? 46.372 78.542 41.880 1.00 23.17 212 PHE E O 1
ATOM 7098 N N . THR B 1 199 ? 45.621 77.980 39.833 1.00 22.12 213 THR E N 1
ATOM 7099 C CA . THR B 1 199 ? 45.156 76.660 40.251 1.00 23.90 213 THR E CA 1
ATOM 7100 C C . THR B 1 199 ? 46.160 75.760 40.951 1.00 23.20 213 THR E C 1
ATOM 7101 O O . THR B 1 199 ? 45.872 75.218 42.015 1.00 25.06 213 THR E O 1
ATOM 7107 N N . ASN B 1 200 ? 47.328 75.585 40.353 1.00 23.63 214 ASN E N 1
ATOM 7108 C CA . ASN B 1 200 ? 48.368 74.730 40.912 1.00 24.51 214 ASN E CA 1
ATOM 7109 C C . ASN B 1 200 ? 48.696 75.128 42.369 1.00 24.40 214 ASN E C 1
ATOM 7110 O O . ASN B 1 200 ? 48.671 74.275 43.272 1.00 23.71 214 ASN E O 1
ATOM 7118 N N . PRO B 1 201 ? 48.991 76.420 42.628 1.00 22.45 215 PRO E N 1
ATOM 7119 C CA . PRO B 1 201 ? 49.288 76.745 44.034 1.00 21.63 215 PRO E CA 1
ATOM 7120 C C . PRO B 1 201 ? 48.028 76.760 44.898 1.00 19.90 215 PRO E C 1
ATOM 7121 O O . PRO B 1 201 ? 48.052 76.335 46.050 1.00 21.52 215 PRO E O 1
ATOM 7125 N N . LEU B 1 202 ? 46.925 77.226 44.332 1.00 18.50 216 LEU E N 1
ATOM 7126 C CA . LEU B 1 202 ? 45.650 77.286 45.041 1.00 18.08 216 LEU E CA 1
ATOM 7127 C C . LEU B 1 202 ? 45.179 75.931 45.582 1.00 17.59 216 LEU E C 1
ATOM 7128 O O . LEU B 1 202 ? 44.738 75.837 46.735 1.00 17.95 216 LEU E O 1
ATOM 7134 N N . ILE B 1 203 ? 45.254 74.893 44.752 1.00 14.07 217 ILE E N 1
ATOM 7135 C CA . ILE B 1 203 ? 44.795 73.565 45.147 1.00 15.72 217 ILE E CA 1
ATOM 7136 C C . ILE B 1 203 ? 45.520 73.074 46.387 1.00 15.04 217 ILE E C 1
ATOM 7137 O O . ILE B 1 203 ? 44.895 72.540 47.314 1.00 13.14 217 ILE E O 1
ATOM 7143 N N . VAL B 1 204 ? 46.831 73.259 46.419 1.00 15.00 218 VAL E N 1
ATOM 7144 C CA . VAL B 1 204 ? 47.569 72.835 47.595 1.00 15.86 218 VAL E CA 1
ATOM 7145 C C . VAL B 1 204 ? 47.267 73.759 48.793 1.00 15.31 218 VAL E C 1
ATOM 7146 O O . VAL B 1 204 ? 47.074 73.273 49.908 1.00 14.73 218 VAL E O 1
ATOM 7151 N N . ALA B 1 205 ? 47.169 75.074 48.559 1.00 12.73 219 ALA E N 1
ATOM 7152 C CA . ALA B 1 205 ? 46.866 76.015 49.643 1.00 11.17 219 ALA E CA 1
ATOM 7153 C C . ALA B 1 205 ? 45.519 75.655 50.244 1.00 11.20 219 ALA E C 1
ATOM 7154 O O . ALA B 1 205 ? 45.361 75.645 51.467 1.00 9.97 219 ALA E O 1
ATOM 7157 N N . VAL B 1 206 ? 44.555 75.316 49.390 1.00 9.60 220 VAL E N 1
ATOM 7158 C CA . VAL B 1 206 ? 43.235 74.917 49.872 1.00 11.00 220 VAL E CA 1
ATOM 7159 C C . VAL B 1 206 ? 43.335 73.734 50.833 1.00 12.40 220 VAL E C 1
ATOM 7160 O O . VAL B 1 206 ? 42.611 73.698 51.834 1.00 13.78 220 VAL E O 1
ATOM 7165 N N . THR B 1 207 ? 44.222 72.774 50.558 1.00 12.50 221 THR E N 1
ATOM 7166 C CA . THR B 1 207 ? 44.353 71.625 51.466 1.00 13.85 221 THR E CA 1
ATOM 7167 C C . THR B 1 207 ? 44.928 72.082 52.824 1.00 15.30 221 THR E C 1
ATOM 7168 O O . THR B 1 207 ? 44.623 71.480 53.863 1.00 12.82 221 THR E O 1
ATOM 7174 N N . GLU B 1 208 ? 45.753 73.135 52.792 1.00 14.35 222 GLU E N 1
ATOM 7175 C CA . GLU B 1 208 ? 46.376 73.703 53.989 1.00 16.28 222 GLU E CA 1
ATOM 7176 C C . GLU B 1 208 ? 45.280 74.316 54.879 1.00 16.26 222 GLU E C 1
ATOM 7177 O O . GLU B 1 208 ? 45.131 73.950 56.057 1.00 16.14 222 GLU E O 1
ATOM 7184 N N . TRP B 1 209 ? 44.513 75.243 54.308 1.00 13.40 223 TRP E N 1
ATOM 7185 C CA . TRP B 1 209 ? 43.454 75.910 55.052 1.00 12.66 223 TRP E CA 1
ATOM 7186 C C . TRP B 1 209 ? 42.382 74.916 55.499 1.00 12.85 223 TRP E C 1
ATOM 7187 O O . TRP B 1 209 ? 41.866 75.011 56.617 1.00 13.05 223 TRP E O 1
ATOM 7200 N N . ALA B 1 210 ? 42.075 73.944 54.644 1.00 10.20 224 ALA E N 1
ATOM 7201 C CA . ALA B 1 210 ? 41.070 72.927 54.963 1.00 9.23 224 ALA E CA 1
ATOM 7202 C C . ALA B 1 210 ? 41.479 72.186 56.227 1.00 9.84 224 ALA E C 1
ATOM 7203 O O . ALA B 1 210 ? 40.717 72.119 57.208 1.00 10.06 224 ALA E O 1
ATOM 7206 N N . ALA B 1 211 ? 42.701 71.674 56.209 1.00 9.56 225 ALA E N 1
ATOM 7207 C CA . ALA B 1 211 ? 43.256 70.931 57.329 1.00 10.83 225 ALA E CA 1
ATOM 7208 C C . ALA B 1 211 ? 43.207 71.802 58.588 1.00 11.58 225 ALA E C 1
ATOM 7209 O O . ALA B 1 211 ? 42.800 71.315 59.659 1.00 12.14 225 ALA E O 1
ATOM 7212 N N . ALA B 1 212 ? 43.582 73.077 58.454 1.00 9.26 226 ALA E N 1
ATOM 7213 C CA . ALA B 1 212 ? 43.561 73.991 59.598 1.00 10.70 226 ALA E CA 1
ATOM 7214 C C . ALA B 1 212 ? 42.157 74.105 60.168 1.00 12.04 226 ALA E C 1
ATOM 7215 O O . ALA B 1 212 ? 41.972 74.248 61.383 1.00 16.46 226 ALA E O 1
ATOM 7218 N N . ASN B 1 213 ? 41.161 73.994 59.297 1.00 11.97 227 ASN E N 1
ATOM 7219 C CA . ASN B 1 213 ? 39.778 74.120 59.692 1.00 9.27 227 ASN E CA 1
ATOM 7220 C C . ASN B 1 213 ? 39.024 72.825 59.951 1.00 10.37 227 ASN E C 1
ATOM 7221 O O . ASN B 1 213 ? 37.785 72.819 60.012 1.00 10.23 227 ASN E O 1
ATOM 7229 N N . GLY B 1 214 ? 39.788 71.748 60.132 1.00 9.44 228 GLY E N 1
ATOM 7230 C CA . GLY B 1 214 ? 39.239 70.451 60.466 1.00 8.94 228 GLY E CA 1
ATOM 7231 C C . GLY B 1 214 ? 38.785 69.574 59.326 1.00 9.20 228 GLY E C 1
ATOM 7232 O O . GLY B 1 214 ? 38.388 68.435 59.545 1.00 10.66 228 GLY E O 1
ATOM 7234 N N . ASP B 1 215 ? 38.911 70.078 58.110 1.00 9.78 229 ASP E N 1
ATOM 7235 C CA . ASP B 1 215 ? 38.485 69.359 56.909 1.00 8.70 229 ASP E CA 1
ATOM 7236 C C . ASP B 1 215 ? 39.581 68.463 56.336 1.00 9.31 229 ASP E C 1
ATOM 7237 O O . ASP B 1 215 ? 40.610 68.943 55.844 1.00 7.50 229 ASP E O 1
ATOM 7243 N N . GLU B 1 216 ? 39.334 67.159 56.394 1.00 9.22 230 GLU E N 1
ATOM 7244 C CA . GLU B 1 216 ? 40.262 66.161 55.875 1.00 10.86 230 GLU E CA 1
ATOM 7245 C C . GLU B 1 216 ? 39.738 65.536 54.576 1.00 9.73 230 GLU E C 1
ATOM 7246 O O . GLU B 1 216 ? 40.437 64.750 53.930 1.00 10.86 230 GLU E O 1
ATOM 7253 N N . ILE B 1 217 ? 38.517 65.909 54.205 1.00 9.37 231 ILE E N 1
ATOM 7254 C CA . ILE B 1 217 ? 37.875 65.437 52.976 1.00 8.03 231 ILE E CA 1
ATOM 7255 C C . ILE B 1 217 ? 38.543 66.143 51.778 1.00 8.22 231 ILE E C 1
ATOM 7256 O O . ILE B 1 217 ? 39.006 65.499 50.826 1.00 7.00 231 ILE E O 1
ATOM 7262 N N . THR B 1 218 ? 38.635 67.468 51.858 1.00 7.66 232 THR E N 1
ATOM 7263 C CA . THR B 1 218 ? 39.234 68.254 50.789 1.00 7.44 232 THR E CA 1
ATOM 7264 C C . THR B 1 218 ? 40.701 67.891 50.517 1.00 8.32 232 THR E C 1
ATOM 7265 O O . THR B 1 218 ? 41.110 67.792 49.361 1.00 7.23 232 THR E O 1
ATOM 7271 N N . PRO B 1 219 ? 41.522 67.709 51.574 1.00 8.13 233 PRO E N 1
ATOM 7272 C CA . PRO B 1 219 ? 42.915 67.347 51.291 1.00 8.33 233 PRO E CA 1
ATOM 7273 C C . PRO B 1 219 ? 43.006 65.995 50.576 1.00 9.27 233 PRO E C 1
ATOM 7274 O O . PRO B 1 219 ? 43.805 65.814 49.634 1.00 8.60 233 PRO E O 1
ATOM 7278 N N . THR B 1 220 ? 42.163 65.053 50.983 1.00 7.38 234 THR E N 1
ATOM 7279 C CA . THR B 1 220 ? 42.195 63.738 50.354 1.00 8.54 234 THR E CA 1
ATOM 7280 C C . THR B 1 220 ? 41.967 63.836 48.842 1.00 9.08 234 THR E C 1
ATOM 7281 O O . THR B 1 220 ? 42.712 63.231 48.055 1.00 9.84 234 THR E O 1
ATOM 7287 N N . VAL B 1 221 ? 40.929 64.579 48.455 1.00 7.89 235 VAL E N 1
ATOM 7288 C CA . VAL B 1 221 ? 40.606 64.759 47.043 1.00 9.16 235 VAL E CA 1
ATOM 7289 C C . VAL B 1 221 ? 41.568 65.708 46.311 1.00 9.85 235 VAL E C 1
ATOM 7290 O O . VAL B 1 221 ? 42.194 65.313 45.310 1.00 10.11 235 VAL E O 1
ATOM 7295 N N . PHE B 1 222 ? 41.743 66.924 46.825 1.00 9.43 236 PHE E N 1
ATOM 7296 C CA . PHE B 1 222 ? 42.612 67.915 46.165 1.00 8.64 236 PHE E CA 1
ATOM 7297 C C . PHE B 1 222 ? 44.075 67.527 46.023 1.00 8.88 236 PHE E C 1
ATOM 7298 O O . PHE B 1 222 ? 44.751 67.917 45.067 1.00 9.67 236 PHE E O 1
ATOM 7307 N N . LEU B 1 223 ? 44.589 66.745 46.960 1.00 10.22 237 LEU E N 1
ATOM 7308 C CA . LEU B 1 223 ? 45.973 66.312 46.841 1.00 9.15 237 LEU E CA 1
ATOM 7309 C C . LEU B 1 223 ? 46.065 65.282 45.694 1.00 9.84 237 LEU E C 1
ATOM 7310 O O . LEU B 1 223 ? 47.116 65.143 45.047 1.00 10.72 237 LEU E O 1
ATOM 7316 N N . SER B 1 224 ? 44.969 64.570 45.438 1.00 9.24 238 SER E N 1
ATOM 7317 C CA . SER B 1 224 ? 44.959 63.582 44.354 1.00 10.10 238 SER E CA 1
ATOM 7318 C C . SER B 1 224 ? 44.884 64.342 43.018 1.00 10.60 238 SER E C 1
ATOM 7319 O O . SER B 1 224 ? 45.548 63.963 42.043 1.00 9.53 238 SER E O 1
ATOM 7324 N N . ILE B 1 225 ? 44.068 65.400 42.986 1.00 8.93 239 ILE E N 1
ATOM 7325 C CA . ILE B 1 225 ? 43.951 66.234 41.796 1.00 10.03 239 ILE E CA 1
ATOM 7326 C C . ILE B 1 225 ? 45.327 66.825 41.446 1.00 10.85 239 ILE E C 1
ATOM 7327 O O . ILE B 1 225 ? 45.779 66.784 40.278 1.00 10.31 239 ILE E O 1
ATOM 7333 N N . GLU B 1 226 ? 46.016 67.364 42.451 1.00 9.12 240 GLU E N 1
ATOM 7334 C CA . GLU B 1 226 ? 47.304 67.973 42.188 1.00 10.80 240 GLU E CA 1
ATOM 7335 C C . GLU B 1 226 ? 48.343 67.057 41.565 1.00 9.61 240 GLU E C 1
ATOM 7336 O O . GLU B 1 226 ? 49.248 67.542 40.897 1.00 10.19 240 GLU E O 1
ATOM 7343 N N . THR B 1 227 ? 48.212 65.743 41.735 1.00 10.29 241 THR E N 1
ATOM 7344 C CA . THR B 1 227 ? 49.196 64.832 41.142 1.00 11.81 241 THR E CA 1
ATOM 7345 C C . THR B 1 227 ? 49.123 64.816 39.604 1.00 11.67 241 THR E C 1
ATOM 7346 O O . THR B 1 227 ? 50.049 64.346 38.942 1.00 11.77 241 THR E O 1
ATOM 7352 N N . ASP B 1 228 ? 48.011 65.271 39.038 1.00 12.63 242 ASP E N 1
ATOM 7353 C CA . ASP B 1 228 ? 47.860 65.277 37.567 1.00 12.07 242 ASP E CA 1
ATOM 7354 C C . ASP B 1 228 ? 48.320 66.573 36.941 1.00 14.97 242 ASP E C 1
ATOM 7355 O O . ASP B 1 228 ? 48.620 66.618 35.750 1.00 14.33 242 ASP E O 1
ATOM 7361 N N . GLU B 1 229 ? 48.366 67.627 37.749 1.00 15.67 243 GLU E N 1
ATOM 7362 C CA . GLU B 1 229 ? 48.709 68.955 37.270 1.00 18.10 243 GLU E CA 1
ATOM 7363 C C . GLU B 1 229 ? 50.031 69.141 36.547 1.00 17.00 243 GLU E C 1
ATOM 7364 O O . GLU B 1 229 ? 50.136 70.015 35.687 1.00 15.67 243 GLU E O 1
ATOM 7371 N N . LEU B 1 230 ? 51.024 68.325 36.869 1.00 18.71 244 LEU E N 1
ATOM 7372 C CA . LEU B 1 230 ? 52.333 68.410 36.214 1.00 22.18 244 LEU E CA 1
ATOM 7373 C C . LEU B 1 230 ? 52.205 68.240 34.684 1.00 19.82 244 LEU E C 1
ATOM 7374 O O . LEU B 1 230 ? 52.836 68.970 33.904 1.00 18.82 244 LEU E O 1
ATOM 7380 N N . ARG B 1 231 ? 51.359 67.306 34.269 1.00 17.97 245 ARG E N 1
ATOM 7381 C CA . ARG B 1 231 ? 51.158 67.025 32.846 1.00 16.68 245 ARG E CA 1
ATOM 7382 C C . ARG B 1 231 ? 50.474 68.186 32.126 1.00 15.50 245 ARG E C 1
ATOM 7383 O O . ARG B 1 231 ? 50.653 68.398 30.923 1.00 14.82 245 ARG E O 1
ATOM 7397 N N . HIS B 1 232 ? 49.687 68.937 32.876 1.00 13.45 246 HIS E N 1
ATOM 7398 C CA . HIS B 1 232 ? 48.966 70.054 32.332 1.00 14.57 246 HIS E CA 1
ATOM 7399 C C . HIS B 1 232 ? 49.915 71.226 32.123 1.00 16.30 246 HIS E C 1
ATOM 7400 O O . HIS B 1 232 ? 49.788 71.971 31.150 1.00 15.45 246 HIS E O 1
ATOM 7409 N N . MET B 1 233 ? 50.889 71.357 33.020 1.00 19.24 247 MET E N 1
ATOM 7410 C CA . MET B 1 233 ? 51.898 72.412 32.926 1.00 21.30 247 MET E CA 1
ATOM 7411 C C . MET B 1 233 ? 52.696 72.154 31.658 1.00 19.87 247 MET E C 1
ATOM 7412 O O . MET B 1 233 ? 53.042 73.085 30.922 1.00 19.26 247 MET E O 1
ATOM 7418 N N . ALA B 1 234 ? 53.030 70.884 31.448 1.00 17.80 248 ALA E N 1
ATOM 7419 C CA . ALA B 1 234 ? 53.765 70.461 30.267 1.00 16.69 248 ALA E CA 1
ATOM 7420 C C . ALA B 1 234 ? 52.979 70.833 29.019 1.00 15.79 248 ALA E C 1
ATOM 7421 O O . ALA B 1 234 ? 53.553 71.347 28.056 1.00 15.22 248 ALA E O 1
ATOM 7424 N N . ASN B 1 235 ? 51.677 70.561 29.019 1.00 14.13 249 ASN E N 1
ATOM 7425 C CA . ASN B 1 235 ? 50.840 70.919 27.866 1.00 14.00 249 ASN E CA 1
ATOM 7426 C C . ASN B 1 235 ? 50.944 72.425 27.571 1.00 15.63 249 ASN E C 1
ATOM 7427 O O . ASN B 1 235 ? 51.065 72.829 26.404 1.00 15.77 249 ASN E O 1
ATOM 7435 N N . GLY B 1 236 ? 50.890 73.249 28.619 1.00 14.13 250 GLY E N 1
ATOM 7436 C CA . GLY B 1 236 ? 50.971 74.691 28.434 1.00 14.21 250 GLY E CA 1
ATOM 7437 C C . GLY B 1 236 ? 52.315 75.113 27.863 1.00 14.97 250 GLY E C 1
ATOM 7438 O O . GLY B 1 236 ? 52.382 75.932 26.940 1.00 14.23 250 GLY E O 1
ATOM 7440 N N . TYR B 1 237 ? 53.387 74.556 28.427 1.00 14.90 251 TYR E N 1
ATOM 7441 C CA . TYR B 1 237 ? 54.746 74.828 27.977 1.00 15.79 251 TYR E CA 1
ATOM 7442 C C . TYR B 1 237 ? 54.842 74.411 26.496 1.00 16.05 251 TYR E C 1
ATOM 7443 O O . TYR B 1 237 ? 55.346 75.165 25.655 1.00 14.88 251 TYR E O 1
ATOM 7454 N N . GLN B 1 238 ? 54.329 73.222 26.189 1.00 14.01 252 GLN E N 1
ATOM 7455 C CA . GLN B 1 238 ? 54.335 72.695 24.825 1.00 15.25 252 GLN E CA 1
ATOM 7456 C C . GLN B 1 238 ? 53.553 73.600 23.857 1.00 13.92 252 GLN E C 1
ATOM 7457 O O . GLN B 1 238 ? 53.922 73.716 22.699 1.00 13.62 252 GLN E O 1
ATOM 7466 N N . THR B 1 239 ? 52.486 74.243 24.320 1.00 12.28 253 THR E N 1
ATOM 7467 C CA . THR B 1 239 ? 51.722 75.136 23.459 1.00 11.55 253 THR E CA 1
ATOM 7468 C C . THR B 1 239 ? 52.661 76.221 22.941 1.00 11.57 253 THR E C 1
ATOM 7469 O O . THR B 1 239 ? 52.719 76.501 21.736 1.00 10.55 253 THR E O 1
ATOM 7475 N N . VAL B 1 240 ? 53.405 76.832 23.859 1.00 10.61 254 VAL E N 1
ATOM 7476 C CA . VAL B 1 240 ? 54.331 77.894 23.482 1.00 9.40 254 VAL E CA 1
ATOM 7477 C C . VAL B 1 240 ? 55.448 77.359 22.578 1.00 9.73 254 VAL E C 1
ATOM 7478 O O . VAL B 1 240 ? 55.762 77.949 21.531 1.00 7.71 254 VAL E O 1
ATOM 7483 N N . VAL B 1 241 ? 56.008 76.215 22.951 1.00 8.57 255 VAL E N 1
ATOM 7484 C CA . VAL B 1 241 ? 57.067 75.642 22.155 1.00 8.95 255 VAL E CA 1
ATOM 7485 C C . VAL B 1 241 ? 56.573 75.367 20.726 1.00 8.77 255 VAL E C 1
ATOM 7486 O O . VAL B 1 241 ? 57.271 75.662 19.754 1.00 8.66 255 VAL E O 1
ATOM 7491 N N . SER B 1 242 ? 55.331 74.917 20.607 1.00 7.27 256 SER E N 1
ATOM 7492 C CA . SER B 1 242 ? 54.783 74.563 19.307 1.00 9.08 256 SER E CA 1
ATOM 7493 C C . SER B 1 242 ? 54.568 75.734 18.351 1.00 9.68 256 SER E C 1
ATOM 7494 O O . SER B 1 242 ? 54.698 75.565 17.134 1.00 11.05 256 SER E O 1
ATOM 7499 N N . ILE B 1 243 ? 54.280 76.916 18.887 1.00 8.65 257 ILE E N 1
ATOM 7500 C CA . ILE B 1 243 ? 54.014 78.079 18.038 1.00 9.39 257 ILE E CA 1
ATOM 7501 C C . ILE B 1 243 ? 55.154 79.091 17.939 1.00 11.89 257 ILE E C 1
ATOM 7502 O O . ILE B 1 243 ? 55.108 80.004 17.100 1.00 11.71 257 ILE E O 1
ATOM 7508 N N . ALA B 1 244 ? 56.167 78.915 18.787 1.00 12.78 258 ALA E N 1
ATOM 7509 C CA . ALA B 1 244 ? 57.303 79.833 18.892 1.00 12.57 258 ALA E CA 1
ATOM 7510 C C . ALA B 1 244 ? 58.171 80.090 17.662 1.00 12.57 258 ALA E C 1
ATOM 7511 O O . ALA B 1 244 ? 58.762 81.169 17.543 1.00 13.79 258 ALA E O 1
ATOM 7514 N N . ASN B 1 245 ? 58.269 79.124 16.756 1.00 12.33 259 ASN E N 1
ATOM 7515 C CA . ASN B 1 245 ? 59.096 79.316 15.577 1.00 15.81 259 ASN E CA 1
ATOM 7516 C C . ASN B 1 245 ? 58.318 79.783 14.341 1.00 17.39 259 ASN E C 1
ATOM 7517 O O . ASN B 1 245 ? 58.719 79.555 13.202 1.00 20.98 259 ASN E O 1
ATOM 7525 N N . ASP B 1 246 ? 57.203 80.452 14.579 1.00 15.93 260 ASP E N 1
ATOM 7526 C CA . ASP B 1 246 ? 56.389 80.971 13.502 1.00 15.81 260 ASP E CA 1
ATOM 7527 C C . ASP B 1 246 ? 56.356 82.492 13.653 1.00 14.70 260 ASP E C 1
ATOM 7528 O O . ASP B 1 246 ? 56.382 83.009 14.779 1.00 12.81 260 ASP E O 1
ATOM 7534 N N . PRO B 1 247 ? 56.289 83.234 12.529 1.00 13.69 261 PRO E N 1
ATOM 7535 C CA . PRO B 1 247 ? 56.262 84.700 12.584 1.00 12.47 261 PRO E CA 1
ATOM 7536 C C . PRO B 1 247 ? 55.117 85.306 13.385 1.00 9.82 261 PRO E C 1
ATOM 7537 O O . PRO B 1 247 ? 55.218 86.448 13.849 1.00 9.62 261 PRO E O 1
ATOM 7541 N N . ALA B 1 248 ? 54.013 84.575 13.511 1.00 9.81 262 ALA E N 1
ATOM 7542 C CA . ALA B 1 248 ? 52.866 85.099 14.247 1.00 10.90 262 ALA E CA 1
ATOM 7543 C C . ALA B 1 248 ? 53.159 85.278 15.734 1.00 11.42 262 ALA E C 1
ATOM 7544 O O . ALA B 1 248 ? 52.648 86.196 16.365 1.00 12.03 262 ALA E O 1
ATOM 7547 N N . SER B 1 249 ? 54.028 84.437 16.272 1.00 11.29 263 SER E N 1
ATOM 7548 C CA . SER B 1 249 ? 54.366 84.482 17.697 1.00 13.48 263 SER E CA 1
ATOM 7549 C C . SER B 1 249 ? 54.897 85.867 18.124 1.00 12.96 263 SER E C 1
ATOM 7550 O O . SER B 1 249 ? 54.390 86.475 19.075 1.00 11.36 263 SER E O 1
ATOM 7555 N N . ALA B 1 250 ? 55.863 86.388 17.372 1.00 12.07 264 ALA E N 1
ATOM 7556 C CA . ALA B 1 250 ? 56.438 87.695 17.650 1.00 12.55 264 ALA E CA 1
ATOM 7557 C C . ALA B 1 250 ? 55.376 88.784 17.617 1.00 13.40 264 ALA E C 1
ATOM 7558 O O . ALA B 1 250 ? 55.447 89.748 18.368 1.00 14.14 264 ALA E O 1
ATOM 7561 N N . LYS B 1 251 ? 54.393 88.644 16.740 1.00 11.42 265 LYS E N 1
ATOM 7562 C CA . LYS B 1 251 ? 53.351 89.649 16.652 1.00 12.21 265 LYS E CA 1
ATOM 7563 C C . LYS B 1 251 ? 52.245 89.566 17.706 1.00 11.10 265 LYS E C 1
ATOM 7564 O O . LYS B 1 251 ? 51.767 90.583 18.195 1.00 10.38 265 LYS E O 1
ATOM 7574 N N . TYR B 1 252 ? 51.870 88.352 18.079 1.00 9.04 266 TYR E N 1
ATOM 7575 C CA . TYR B 1 252 ? 50.709 88.168 18.928 1.00 7.45 266 TYR E CA 1
ATOM 7576 C C . TYR B 1 252 ? 50.788 87.512 20.295 1.00 7.43 266 TYR E C 1
ATOM 7577 O O . TYR B 1 252 ? 49.900 87.732 21.132 1.00 6.40 266 TYR E O 1
ATOM 7588 N N . LEU B 1 253 ? 51.777 86.652 20.489 1.00 8.83 267 LEU E N 1
ATOM 7589 C CA . LEU B 1 253 ? 51.869 85.899 21.743 1.00 7.87 267 LEU E CA 1
ATOM 7590 C C . LEU B 1 253 ? 51.806 86.726 23.032 1.00 8.49 267 LEU E C 1
ATOM 7591 O O . LEU B 1 253 ? 50.940 86.479 23.883 1.00 8.52 267 LEU E O 1
ATOM 7597 N N . ASN B 1 254 ? 52.671 87.727 23.157 1.00 7.83 268 ASN E N 1
ATOM 7598 C CA . ASN B 1 254 ? 52.661 88.543 24.369 1.00 8.79 268 ASN E CA 1
ATOM 7599 C C . ASN B 1 254 ? 51.373 89.322 24.627 1.00 10.00 268 ASN E C 1
ATOM 7600 O O . ASN B 1 254 ? 51.022 89.544 25.788 1.00 7.77 268 ASN E O 1
ATOM 7608 N N . THR B 1 255 ? 50.645 89.751 23.596 1.00 9.28 269 THR E N 1
ATOM 7609 C CA . THR B 1 255 ? 49.383 90.426 23.928 1.00 8.68 269 THR E CA 1
ATOM 7610 C C . THR B 1 255 ? 48.317 89.410 24.331 1.00 8.83 269 THR E C 1
ATOM 7611 O O . THR B 1 255 ? 47.483 89.705 25.192 1.00 7.32 269 THR E O 1
ATOM 7617 N N . ASP B 1 256 ? 48.343 88.204 23.757 1.00 6.99 270 ASP E N 1
ATOM 7618 C CA . ASP B 1 256 ? 47.368 87.210 24.181 1.00 8.30 270 ASP E CA 1
ATOM 7619 C C . ASP B 1 256 ? 47.698 86.817 25.641 1.00 8.85 270 ASP E C 1
ATOM 7620 O O . ASP B 1 256 ? 46.797 86.701 26.481 1.00 8.52 270 ASP E O 1
ATOM 7626 N N . LEU B 1 257 ? 48.992 86.698 25.944 1.00 9.52 271 LEU E N 1
ATOM 7627 C CA . LEU B 1 257 ? 49.459 86.357 27.289 1.00 8.90 271 LEU E CA 1
ATOM 7628 C C . LEU B 1 257 ? 49.062 87.456 28.272 1.00 9.59 271 LEU E C 1
ATOM 7629 O O . LEU B 1 257 ? 48.574 87.176 29.365 1.00 10.54 271 LEU E O 1
ATOM 7635 N N . ASN B 1 258 ? 49.293 88.711 27.900 1.00 8.54 272 ASN E N 1
ATOM 7636 C CA . ASN B 1 258 ? 48.940 89.807 28.790 1.00 9.01 272 ASN E CA 1
ATOM 7637 C C . ASN B 1 258 ? 47.443 89.847 29.041 1.00 9.97 272 ASN E C 1
ATOM 7638 O O . ASN B 1 258 ? 46.998 90.007 30.186 1.00 8.06 272 ASN E O 1
ATOM 7646 N N . ASN B 1 259 ? 46.663 89.678 27.977 1.00 8.69 273 ASN E N 1
ATOM 7647 C CA . ASN B 1 259 ? 45.210 89.690 28.121 1.00 10.75 273 ASN E CA 1
ATOM 7648 C C . ASN B 1 259 ? 44.730 88.531 29.011 1.00 7.56 273 ASN E C 1
ATOM 7649 O O . ASN B 1 259 ? 43.816 88.714 29.814 1.00 9.24 273 ASN E O 1
ATOM 7657 N N . ALA B 1 260 ? 45.319 87.354 28.842 1.00 6.64 274 ALA E N 1
ATOM 7658 C CA . ALA B 1 260 ? 44.956 86.177 29.645 1.00 7.64 274 ALA E CA 1
ATOM 7659 C C . ALA B 1 260 ? 45.356 86.413 31.112 1.00 7.53 274 ALA E C 1
ATOM 7660 O O . ALA B 1 260 ? 44.584 86.114 32.027 1.00 7.95 274 ALA E O 1
ATOM 7663 N N . PHE B 1 261 ? 46.567 86.932 31.332 1.00 9.17 275 PHE E N 1
ATOM 7664 C CA . PHE B 1 261 ? 47.031 87.202 32.686 1.00 10.00 275 PHE E CA 1
ATOM 7665 C C . PHE B 1 261 ? 46.087 88.166 33.400 1.00 10.66 275 PHE E C 1
ATOM 7666 O O . PHE B 1 261 ? 45.628 87.879 34.517 1.00 10.99 275 PHE E O 1
ATOM 7675 N N . TRP B 1 262 ? 45.789 89.298 32.763 1.00 10.08 276 TRP E N 1
ATOM 7676 C CA . TRP B 1 262 ? 44.892 90.257 33.370 1.00 8.89 276 TRP E CA 1
ATOM 7677 C C . TRP B 1 262 ? 43.554 89.589 33.684 1.00 8.94 276 TRP E C 1
ATOM 7678 O O . TRP B 1 262 ? 43.015 89.733 34.780 1.00 7.10 276 TRP E O 1
ATOM 7691 N N . THR B 1 263 ? 43.028 88.861 32.705 1.00 6.39 277 THR E N 1
ATOM 7692 C CA . THR B 1 263 ? 41.772 88.148 32.852 1.00 6.75 277 THR E CA 1
ATOM 7693 C C . THR B 1 263 ? 41.721 87.274 34.117 1.00 7.32 277 THR E C 1
ATOM 7694 O O . THR B 1 263 ? 40.814 87.415 34.943 1.00 6.18 277 THR E O 1
ATOM 7700 N N . GLN B 1 264 ? 42.700 86.391 34.265 1.00 6.53 278 GLN E N 1
ATOM 7701 C CA . GLN B 1 264 ? 42.762 85.490 35.421 1.00 8.99 278 GLN E CA 1
ATOM 7702 C C . GLN B 1 264 ? 42.942 86.216 36.771 1.00 8.79 278 GLN E C 1
ATOM 7703 O O . GLN B 1 264 ? 42.164 85.987 37.709 1.00 9.66 278 GLN E O 1
ATOM 7712 N N . GLN B 1 265 ? 43.928 87.107 36.862 1.00 7.47 279 GLN E N 1
ATOM 7713 C CA . GLN B 1 265 ? 44.178 87.819 38.119 1.00 7.96 279 GLN E CA 1
ATOM 7714 C C . GLN B 1 265 ? 43.023 88.737 38.540 1.00 9.54 279 GLN E C 1
ATOM 7715 O O . GLN B 1 265 ? 42.737 88.885 39.739 1.00 8.73 279 GLN E O 1
ATOM 7724 N N . LYS B 1 266 ? 42.343 89.340 37.563 1.00 9.04 280 LYS E N 1
ATOM 7725 C CA . LYS B 1 266 ? 41.242 90.250 37.860 1.00 8.50 280 LYS E CA 1
ATOM 7726 C C . LYS B 1 266 ? 40.210 89.595 38.790 1.00 8.25 280 LYS E C 1
ATOM 7727 O O . LYS B 1 266 ? 39.644 90.265 39.659 1.00 9.76 280 LYS E O 1
ATOM 7737 N N . TYR B 1 267 ? 39.969 88.302 38.600 1.00 8.14 281 TYR E N 1
ATOM 7738 C CA . TYR B 1 267 ? 39.006 87.572 39.428 1.00 10.40 281 TYR E CA 1
ATOM 7739 C C . TYR B 1 267 ? 39.658 86.939 40.659 1.00 10.14 281 TYR E C 1
ATOM 7740 O O . TYR B 1 267 ? 39.197 87.129 41.781 1.00 11.34 281 TYR E O 1
ATOM 7751 N N . PHE B 1 268 ? 40.718 86.171 40.442 1.00 9.34 282 PHE E N 1
ATOM 7752 C CA . PHE B 1 268 ? 41.375 85.484 41.541 1.00 10.41 282 PHE E CA 1
ATOM 7753 C C . PHE B 1 268 ? 42.011 86.344 42.620 1.00 9.99 282 PHE E C 1
ATOM 7754 O O . PHE B 1 268 ? 41.980 85.977 43.801 1.00 10.80 282 PHE E O 1
ATOM 7763 N N . THR B 1 269 ? 42.527 87.509 42.247 1.00 9.62 283 THR E N 1
ATOM 7764 C CA . THR B 1 269 ? 43.155 88.373 43.228 1.00 9.28 283 THR E CA 1
ATOM 7765 C C . THR B 1 269 ? 42.178 88.690 44.382 1.00 9.74 283 THR E C 1
ATOM 7766 O O . THR B 1 269 ? 42.495 88.447 45.542 1.00 10.35 283 THR E O 1
ATOM 7772 N N . PRO B 1 270 ? 40.978 89.211 44.081 1.00 10.11 284 PRO E N 1
ATOM 7773 C CA . PRO B 1 270 ? 40.086 89.487 45.210 1.00 10.15 284 PRO E CA 1
ATOM 7774 C C . PRO B 1 270 ? 39.336 88.274 45.738 1.00 12.22 284 PRO E C 1
ATOM 7775 O O . PRO B 1 270 ? 39.155 88.131 46.949 1.00 8.75 284 PRO E O 1
ATOM 7779 N N . VAL B 1 271 ? 38.910 87.398 44.827 1.00 11.87 285 VAL E N 1
ATOM 7780 C CA . VAL B 1 271 ? 38.125 86.231 45.198 1.00 10.94 285 VAL E CA 1
ATOM 7781 C C . VAL B 1 271 ? 38.817 85.208 46.057 1.00 10.23 285 VAL E C 1
ATOM 7782 O O . VAL B 1 271 ? 38.249 84.775 47.062 1.00 10.88 285 VAL E O 1
ATOM 7787 N N . LEU B 1 272 ? 40.038 84.821 45.699 1.00 11.54 286 LEU E N 1
ATOM 7788 C CA . LEU B 1 272 ? 40.710 83.815 46.504 1.00 14.67 286 LEU E CA 1
ATOM 7789 C C . LEU B 1 272 ? 41.146 84.368 47.844 1.00 14.07 286 LEU E C 1
ATOM 7790 O O . LEU B 1 272 ? 41.098 83.665 48.860 1.00 13.35 286 LEU E O 1
ATOM 7796 N N . GLY B 1 273 ? 41.522 85.642 47.851 1.00 12.90 287 GLY E N 1
ATOM 7797 C CA . GLY B 1 273 ? 41.919 86.265 49.102 1.00 13.96 287 GLY E CA 1
ATOM 7798 C C . GLY B 1 273 ? 40.712 86.314 50.013 1.00 12.27 287 GLY E C 1
ATOM 7799 O O . GLY B 1 273 ? 40.827 86.137 51.228 1.00 11.16 287 GLY E O 1
ATOM 7801 N N . MET B 1 274 ? 39.551 86.543 49.413 1.00 10.54 288 MET E N 1
ATOM 7802 C CA . MET B 1 274 ? 38.293 86.623 50.140 1.00 12.91 288 MET E CA 1
ATOM 7803 C C . MET B 1 274 ? 37.900 85.263 50.723 1.00 14.76 288 MET E C 1
ATOM 7804 O O . MET B 1 274 ? 37.547 85.133 51.911 1.00 14.44 288 MET E O 1
ATOM 7810 N N . LEU B 1 275 ? 37.973 84.244 49.885 1.00 13.71 289 LEU E N 1
ATOM 7811 C CA . LEU B 1 275 ? 37.614 82.904 50.315 1.00 15.26 289 LEU E CA 1
ATOM 7812 C C . LEU B 1 275 ? 38.518 82.432 51.461 1.00 14.41 289 LEU E C 1
ATOM 7813 O O . LEU B 1 275 ? 38.030 81.862 52.443 1.00 14.54 289 LEU E O 1
ATOM 7819 N N . PHE B 1 276 ? 39.818 82.711 51.367 1.00 11.51 290 PHE E N 1
ATOM 7820 C CA . PHE B 1 276 ? 40.748 82.292 52.414 1.00 12.89 290 PHE E CA 1
ATOM 7821 C C . PHE B 1 276 ? 40.565 83.059 53.718 1.00 12.35 290 PHE E C 1
ATOM 7822 O O . PHE B 1 276 ? 40.251 82.472 54.758 1.00 12.11 290 PHE E O 1
ATOM 7831 N N . GLU B 1 277 ? 40.729 84.375 53.649 1.00 11.12 291 GLU E N 1
ATOM 7832 C CA . GLU B 1 277 ? 40.640 85.195 54.850 1.00 10.63 291 GLU E CA 1
ATOM 7833 C C . GLU B 1 277 ? 39.283 85.306 55.491 1.00 11.24 291 GLU E C 1
ATOM 7834 O O . GLU B 1 277 ? 39.173 85.279 56.713 1.00 14.18 291 GLU E O 1
ATOM 7841 N N . TYR B 1 278 ? 38.232 85.382 54.689 1.00 9.91 292 TYR E N 1
ATOM 7842 C CA . TYR B 1 278 ? 36.904 85.529 55.261 1.00 9.41 292 TYR E CA 1
ATOM 7843 C C . TYR B 1 278 ? 36.089 84.241 55.349 1.00 9.24 292 TYR E C 1
ATOM 7844 O O . TYR B 1 278 ? 35.037 84.222 55.975 1.00 11.81 292 TYR E O 1
ATOM 7855 N N . GLY B 1 279 ? 36.566 83.169 54.733 1.00 10.02 293 GLY E N 1
ATOM 7856 C CA . GLY B 1 279 ? 35.821 81.922 54.768 1.00 8.64 293 GLY E CA 1
ATOM 7857 C C . GLY B 1 279 ? 36.437 80.908 55.715 1.00 11.79 293 GLY E C 1
ATOM 7858 O O . GLY B 1 279 ? 36.106 79.731 55.677 1.00 10.48 293 GLY E O 1
ATOM 7860 N N . SER B 1 280 ? 37.314 81.360 56.594 1.00 13.42 294 SER E N 1
ATOM 7861 C CA . SER B 1 280 ? 37.971 80.443 57.514 1.00 15.23 294 SER E CA 1
ATOM 7862 C C . SER B 1 280 ? 37.967 80.972 58.950 1.00 16.94 294 SER E C 1
ATOM 7863 O O . SER B 1 280 ? 37.683 82.151 59.189 1.00 16.93 294 SER E O 1
ATOM 7868 N N . LYS B 1 281 ? 38.170 80.073 59.909 1.00 17.16 295 LYS E N 1
ATOM 7869 C CA . LYS B 1 281 ? 38.280 80.496 61.295 1.00 16.47 295 LYS E CA 1
ATOM 7870 C C . LYS B 1 281 ? 39.793 80.598 61.484 1.00 16.61 295 LYS E C 1
ATOM 7871 O O . LYS B 1 281 ? 40.326 81.685 61.688 1.00 17.90 295 LYS E O 1
ATOM 7881 N N . PHE B 1 282 ? 40.481 79.469 61.347 1.00 15.05 296 PHE E N 1
ATOM 7882 C CA . PHE B 1 282 ? 41.932 79.436 61.484 1.00 16.64 296 PHE E CA 1
ATOM 7883 C C . PHE B 1 282 ? 42.578 79.878 60.180 1.00 16.93 296 PHE E C 1
ATOM 7884 O O . PHE B 1 282 ? 42.187 79.428 59.105 1.00 17.77 296 PHE E O 1
ATOM 7893 N N . LYS B 1 283 ? 43.522 80.804 60.280 1.00 17.77 297 LYS E N 1
ATOM 7894 C CA . LYS B 1 283 ? 44.212 81.344 59.108 1.00 18.84 297 LYS E CA 1
ATOM 7895 C C . LYS B 1 283 ? 45.573 80.681 58.951 1.00 19.47 297 LYS E C 1
ATOM 7896 O O . LYS B 1 283 ? 46.191 80.250 59.932 1.00 20.99 297 LYS E O 1
ATOM 7906 N N . VAL B 1 284 ? 46.024 80.577 57.710 1.00 17.29 298 VAL E N 1
ATOM 7907 C CA . VAL B 1 284 ? 47.312 79.986 57.421 1.00 15.61 298 VAL E CA 1
ATOM 7908 C C . VAL B 1 284 ? 48.349 81.069 57.112 1.00 15.29 298 VAL E C 1
ATOM 7909 O O . VAL B 1 284 ? 49.472 81.019 57.617 1.00 15.46 298 VAL E O 1
ATOM 7914 N N . GLU B 1 285 ? 47.950 82.090 56.359 1.00 13.56 299 GLU E N 1
ATOM 7915 C CA . GLU B 1 285 ? 48.876 83.146 55.949 1.00 12.96 299 GLU E CA 1
ATOM 7916 C C . GLU B 1 285 ? 48.097 84.315 55.324 1.00 12.59 299 GLU E C 1
ATOM 7917 O O . GLU B 1 285 ? 47.073 84.099 54.684 1.00 12.78 299 GLU E O 1
ATOM 7924 N N . PRO B 1 286 ? 48.536 85.568 55.548 1.00 13.44 300 PRO E N 1
ATOM 7925 C CA . PRO B 1 286 ? 47.821 86.704 54.958 1.00 12.69 300 PRO E CA 1
ATOM 7926 C C . PRO B 1 286 ? 47.974 86.637 53.443 1.00 13.41 300 PRO E C 1
ATOM 7927 O O . PRO B 1 286 ? 49.052 86.330 52.933 1.00 13.87 300 PRO E O 1
ATOM 7931 N N . TRP B 1 287 ? 46.875 86.896 52.748 1.00 13.37 301 TRP E N 1
ATOM 7932 C CA . TRP B 1 287 ? 46.810 86.867 51.288 1.00 14.56 301 TRP E CA 1
ATOM 7933 C C . TRP B 1 287 ? 47.776 87.821 50.595 1.00 15.15 301 TRP E C 1
ATOM 7934 O O . TRP B 1 287 ? 48.253 87.519 49.498 1.00 15.13 301 TRP E O 1
ATOM 7947 N N . VAL B 1 288 ? 48.069 88.968 51.210 1.00 15.58 302 VAL E N 1
ATOM 7948 C CA . VAL B 1 288 ? 49.007 89.903 50.583 1.00 16.70 302 VAL E CA 1
ATOM 7949 C C . VAL B 1 288 ? 50.346 89.204 50.378 1.00 17.08 302 VAL E C 1
ATOM 7950 O O . VAL B 1 288 ? 50.975 89.328 49.318 1.00 16.65 302 VAL E O 1
ATOM 7955 N N . LYS B 1 289 ? 50.755 88.438 51.386 1.00 15.22 303 LYS E N 1
ATOM 7956 C CA . LYS B 1 289 ? 52.012 87.704 51.327 1.00 15.90 303 LYS E CA 1
ATOM 7957 C C . LYS B 1 289 ? 51.942 86.601 50.269 1.00 14.91 303 LYS E C 1
ATOM 7958 O O . LYS B 1 289 ? 52.815 86.497 49.400 1.00 14.88 303 LYS E O 1
ATOM 7968 N N . THR B 1 290 ? 50.876 85.813 50.329 1.00 13.75 304 THR E N 1
ATOM 7969 C CA . THR B 1 290 ? 50.646 84.711 49.408 1.00 14.40 304 THR E CA 1
ATOM 7970 C C . THR B 1 290 ? 50.633 85.172 47.942 1.00 15.92 304 THR E C 1
ATOM 7971 O O . THR B 1 290 ? 51.373 84.628 47.109 1.00 14.78 304 THR E O 1
ATOM 7977 N N . TRP B 1 291 ? 49.826 86.193 47.642 1.00 14.70 305 TRP E N 1
ATOM 7978 C CA . TRP B 1 291 ? 49.703 86.719 46.279 1.00 15.51 305 TRP E CA 1
ATOM 7979 C C . TRP B 1 291 ? 51.057 87.141 45.719 1.00 16.60 305 TRP E C 1
ATOM 7980 O O . TRP B 1 291 ? 51.396 86.821 44.570 1.00 16.03 305 TRP E O 1
ATOM 7993 N N . ASP B 1 292 ? 51.841 87.846 46.527 1.00 16.90 306 ASP E N 1
ATOM 7994 C CA . ASP B 1 292 ? 53.142 88.289 46.066 1.00 18.44 306 ASP E CA 1
ATOM 7995 C C . ASP B 1 292 ? 54.037 87.117 45.702 1.00 18.48 306 ASP E C 1
ATOM 7996 O O . ASP B 1 292 ? 54.699 87.135 44.662 1.00 21.38 306 ASP E O 1
ATOM 8002 N N . ARG B 1 293 ? 54.056 86.091 46.535 1.00 15.74 307 ARG E N 1
ATOM 8003 C CA . ARG B 1 293 ? 54.893 84.937 46.244 1.00 14.98 307 ARG E CA 1
ATOM 8004 C C . ARG B 1 293 ? 54.403 84.197 44.986 1.00 15.06 307 ARG E C 1
ATOM 8005 O O . ARG B 1 293 ? 55.167 83.999 44.054 1.00 13.36 307 ARG E O 1
ATOM 8019 N N . TRP B 1 294 ? 53.113 83.874 44.945 1.00 15.03 308 TRP E N 1
ATOM 8020 C CA . TRP B 1 294 ? 52.507 83.165 43.817 1.00 17.42 308 TRP E CA 1
ATOM 8021 C C . TRP B 1 294 ? 52.605 83.865 42.450 1.00 18.65 308 TRP E C 1
ATOM 8022 O O . TRP B 1 294 ? 53.081 83.290 41.459 1.00 16.95 308 TRP E O 1
ATOM 8035 N N . VAL B 1 295 ? 52.118 85.099 42.401 1.00 18.95 309 VAL E N 1
ATOM 8036 C CA . VAL B 1 295 ? 52.055 85.824 41.150 1.00 21.23 309 VAL E CA 1
ATOM 8037 C C . VAL B 1 295 ? 53.289 86.579 40.760 1.00 21.60 309 VAL E C 1
ATOM 8038 O O . VAL B 1 295 ? 53.795 86.418 39.650 1.00 20.54 309 VAL E O 1
ATOM 8043 N N . TYR B 1 296 ? 53.804 87.382 41.677 1.00 22.41 310 TYR E N 1
ATOM 8044 C CA . TYR B 1 296 ? 54.968 88.189 41.365 1.00 24.08 310 TYR E CA 1
ATOM 8045 C C . TYR B 1 296 ? 56.288 87.434 41.313 1.00 24.50 310 TYR E C 1
ATOM 8046 O O . TYR B 1 296 ? 57.052 87.581 40.360 1.00 25.92 310 TYR E O 1
ATOM 8057 N N . GLU B 1 297 ? 56.522 86.569 42.291 1.00 24.95 311 GLU E N 1
ATOM 8058 C CA . GLU B 1 297 ? 57.773 85.826 42.358 1.00 24.10 311 GLU E CA 1
ATOM 8059 C C . GLU B 1 297 ? 57.791 84.488 41.606 1.00 24.36 311 GLU E C 1
ATOM 8060 O O . GLU B 1 297 ? 58.531 84.331 40.632 1.00 24.71 311 GLU E O 1
ATOM 8067 N N . ASP B 1 298 ? 56.982 83.535 42.060 1.00 21.68 312 ASP E N 1
ATOM 8068 C CA . ASP B 1 298 ? 56.909 82.204 41.473 1.00 22.08 312 ASP E CA 1
ATOM 8069 C C . ASP B 1 298 ? 56.546 82.186 39.996 1.00 21.55 312 ASP E C 1
ATOM 8070 O O . ASP B 1 298 ? 57.278 81.622 39.173 1.00 20.91 312 ASP E O 1
ATOM 8076 N N . TRP B 1 299 ? 55.389 82.752 39.675 1.00 19.97 313 TRP E N 1
ATOM 8077 C CA . TRP B 1 299 ? 54.931 82.782 38.300 1.00 19.31 313 TRP E CA 1
ATOM 8078 C C . TRP B 1 299 ? 55.570 83.899 37.490 1.00 19.71 313 TRP E C 1
ATOM 8079 O O . TRP B 1 299 ? 56.325 83.645 36.541 1.00 19.20 313 TRP E O 1
ATOM 8092 N N . GLY B 1 300 ? 55.238 85.126 37.876 1.00 20.32 314 GLY E N 1
ATOM 8093 C CA . GLY B 1 300 ? 55.719 86.312 37.198 1.00 24.21 314 GLY E CA 1
ATOM 8094 C C . GLY B 1 300 ? 57.214 86.359 36.995 1.00 25.88 314 GLY E C 1
ATOM 8095 O O . GLY B 1 300 ? 57.693 87.003 36.056 1.00 28.45 314 GLY E O 1
ATOM 8097 N N . GLY B 1 301 ? 57.950 85.727 37.902 1.00 26.35 315 GLY E N 1
ATOM 8098 C CA . GLY B 1 301 ? 59.390 85.698 37.791 1.00 27.49 315 GLY E CA 1
ATOM 8099 C C . GLY B 1 301 ? 59.891 84.398 37.192 1.00 27.78 315 GLY E C 1
ATOM 8100 O O . GLY B 1 301 ? 60.080 84.296 35.984 1.00 29.41 315 GLY E O 1
ATOM 8102 N N . ILE B 1 302 ? 60.048 83.388 38.040 1.00 26.55 316 ILE E N 1
ATOM 8103 C CA . ILE B 1 302 ? 60.557 82.081 37.645 1.00 25.45 316 ILE E CA 1
ATOM 8104 C C . ILE B 1 302 ? 59.854 81.313 36.522 1.00 25.28 316 ILE E C 1
ATOM 8105 O O . ILE B 1 302 ? 60.504 80.951 35.541 1.00 24.00 316 ILE E O 1
ATOM 8111 N N . TRP B 1 303 ? 58.561 81.026 36.672 1.00 24.92 317 TRP E N 1
ATOM 8112 C CA . TRP B 1 303 ? 57.834 80.264 35.653 1.00 26.97 317 TRP E CA 1
ATOM 8113 C C . TRP B 1 303 ? 57.890 80.910 34.279 1.00 27.02 317 TRP E C 1
ATOM 8114 O O . TRP B 1 303 ? 58.313 80.285 33.297 1.00 26.65 317 TRP E O 1
ATOM 8127 N N . ILE B 1 304 ? 57.444 82.159 34.209 1.00 26.04 318 ILE E N 1
ATOM 8128 C CA . ILE B 1 304 ? 57.454 82.888 32.953 1.00 25.84 318 ILE E CA 1
ATOM 8129 C C . ILE B 1 304 ? 58.890 82.998 32.418 1.00 24.73 318 ILE E C 1
ATOM 8130 O O . ILE B 1 304 ? 59.124 82.846 31.217 1.00 23.93 318 ILE E O 1
ATOM 8136 N N . GLY B 1 305 ? 59.848 83.185 33.322 1.00 21.36 319 GLY E N 1
ATOM 8137 C CA . GLY B 1 305 ? 61.242 83.276 32.930 1.00 19.63 319 GLY E CA 1
ATOM 8138 C C . GLY B 1 305 ? 61.720 82.072 32.128 1.00 17.84 319 GLY E C 1
ATOM 8139 O O . GLY B 1 305 ? 62.591 82.195 31.257 1.00 16.86 319 GLY E O 1
ATOM 8141 N N . ARG B 1 306 ? 61.156 80.903 32.397 1.00 15.79 320 ARG E N 1
ATOM 8142 C CA . ARG B 1 306 ? 61.562 79.725 31.647 1.00 18.03 320 ARG E CA 1
ATOM 8143 C C . ARG B 1 306 ? 61.042 79.766 30.203 1.00 16.07 320 ARG E C 1
ATOM 8144 O O . ARG B 1 306 ? 61.473 78.989 29.369 1.00 16.96 320 ARG E O 1
ATOM 8158 N N . LEU B 1 307 ? 60.122 80.678 29.916 1.00 16.26 321 LEU E N 1
ATOM 8159 C CA . LEU B 1 307 ? 59.562 80.803 28.574 1.00 15.59 321 LEU E CA 1
ATOM 8160 C C . LEU B 1 307 ? 60.189 81.948 27.798 1.00 15.40 321 LEU E C 1
ATOM 8161 O O . LEU B 1 307 ? 59.832 82.199 26.641 1.00 15.08 321 LEU E O 1
ATOM 8167 N N . GLY B 1 308 ? 61.159 82.619 28.409 1.00 13.18 322 GLY E N 1
ATOM 8168 C CA . GLY B 1 308 ? 61.808 83.733 27.739 1.00 12.56 322 GLY E CA 1
ATOM 8169 C C . GLY B 1 308 ? 62.478 83.334 26.439 1.00 12.98 322 GLY E C 1
ATOM 8170 O O . GLY B 1 308 ? 62.462 84.106 25.473 1.00 13.08 322 GLY E O 1
ATOM 8172 N N . LYS B 1 309 ? 63.049 82.130 26.406 1.00 12.89 323 LYS E N 1
ATOM 8173 C CA . LYS B 1 309 ? 63.736 81.616 25.210 1.00 13.44 323 LYS E CA 1
ATOM 8174 C C . LYS B 1 309 ? 62.798 81.420 24.006 1.00 13.80 323 LYS E C 1
ATOM 8175 O O . LYS B 1 309 ? 63.255 81.212 22.873 1.00 13.60 323 LYS E O 1
ATOM 8185 N N . TYR B 1 310 ? 61.494 81.481 24.264 1.00 11.64 324 TYR E N 1
ATOM 8186 C CA . TYR B 1 310 ? 60.483 81.359 23.218 1.00 13.50 324 TYR E CA 1
ATOM 8187 C C . TYR B 1 310 ? 59.849 82.712 22.922 1.00 12.13 324 TYR E C 1
ATOM 8188 O O . TYR B 1 310 ? 58.820 82.783 22.263 1.00 14.38 324 TYR E O 1
ATOM 8199 N N . GLY B 1 311 ? 60.460 83.781 23.427 1.00 12.59 325 GLY E N 1
ATOM 8200 C CA . GLY B 1 311 ? 59.940 85.118 23.200 1.00 12.41 325 GLY E CA 1
ATOM 8201 C C . GLY B 1 311 ? 58.873 85.602 24.171 1.00 12.16 325 GLY E C 1
ATOM 8202 O O . GLY B 1 311 ? 58.302 86.665 23.977 1.00 13.66 325 GLY E O 1
ATOM 8204 N N . VAL B 1 312 ? 58.577 84.831 25.206 1.00 13.33 326 VAL E N 1
ATOM 8205 C CA . VAL B 1 312 ? 57.575 85.245 26.179 1.00 13.49 326 VAL E CA 1
ATOM 8206 C C . VAL B 1 312 ? 58.182 86.249 27.154 1.00 14.58 326 VAL E C 1
ATOM 8207 O O . VAL B 1 312 ? 59.328 86.107 27.579 1.00 15.00 326 VAL E O 1
ATOM 8212 N N . GLU B 1 313 ? 57.427 87.278 27.491 1.00 15.68 327 GLU E N 1
ATOM 8213 C CA . GLU B 1 313 ? 57.908 88.246 28.453 1.00 18.15 327 GLU E CA 1
ATOM 8214 C C . GLU B 1 313 ? 56.841 88.494 29.510 1.00 18.83 327 GLU E C 1
ATOM 8215 O O . GLU B 1 313 ? 55.680 88.083 29.352 1.00 16.41 327 GLU E O 1
ATOM 8222 N N . SER B 1 314 ? 57.269 89.086 30.623 1.00 19.53 328 SER E N 1
ATOM 8223 C CA . SER B 1 314 ? 56.400 89.418 31.744 1.00 19.80 328 SER E CA 1
ATOM 8224 C C . SER B 1 314 ? 55.224 90.262 31.251 1.00 17.81 328 SER E C 1
ATOM 8225 O O . SER B 1 314 ? 55.419 91.212 30.483 1.00 18.19 328 SER E O 1
ATOM 8230 N N . PRO B 1 315 ? 53.988 89.924 31.669 1.00 16.22 329 PRO E N 1
ATOM 8231 C CA . PRO B 1 315 ? 52.816 90.694 31.236 1.00 16.38 329 PRO E CA 1
ATOM 8232 C C . PRO B 1 315 ? 53.024 92.169 31.516 1.00 16.32 329 PRO E C 1
ATOM 8233 O O . PRO B 1 315 ? 53.450 92.539 32.616 1.00 17.87 329 PRO E O 1
ATOM 8237 N N . ARG B 1 316 ? 52.737 93.014 30.534 1.00 15.59 330 ARG E N 1
ATOM 8238 C CA . ARG B 1 316 ? 52.907 94.445 30.723 1.00 16.26 330 ARG E CA 1
ATOM 8239 C C . ARG B 1 316 ? 51.988 94.996 31.827 1.00 17.26 330 ARG E C 1
ATOM 8240 O O . ARG B 1 316 ? 52.254 96.064 32.396 1.00 17.71 330 ARG E O 1
ATOM 8254 N N . SER B 1 317 ? 50.930 94.257 32.158 1.00 16.45 331 SER E N 1
ATOM 8255 C CA . SER B 1 317 ? 49.982 94.694 33.183 1.00 15.32 331 SER E CA 1
ATOM 8256 C C . SER B 1 317 ? 50.313 94.187 34.587 1.00 16.20 331 SER E C 1
ATOM 8257 O O . SER B 1 317 ? 49.553 94.430 35.525 1.00 13.33 331 SER E O 1
ATOM 8262 N N . LEU B 1 318 ? 51.430 93.479 34.730 1.00 18.22 332 LEU E N 1
ATOM 8263 C CA . LEU B 1 318 ? 51.808 92.928 36.031 1.00 20.88 332 LEU E CA 1
ATOM 8264 C C . LEU B 1 318 ? 51.898 94.003 37.112 1.00 21.83 332 LEU E C 1
ATOM 8265 O O . LEU B 1 318 ? 51.372 93.814 38.215 1.00 22.24 332 LEU E O 1
ATOM 8271 N N . LYS B 1 319 ? 52.546 95.125 36.805 1.00 22.39 333 LYS E N 1
ATOM 8272 C CA . LYS B 1 319 ? 52.689 96.209 37.788 1.00 23.59 333 LYS E CA 1
ATOM 8273 C C . LYS B 1 319 ? 51.340 96.700 38.275 1.00 22.30 333 LYS E C 1
ATOM 8274 O O . LYS B 1 319 ? 51.121 96.871 39.481 1.00 21.61 333 LYS E O 1
ATOM 8284 N N . ASP B 1 320 ? 50.438 96.921 37.327 1.00 20.74 334 ASP E N 1
ATOM 8285 C CA . ASP B 1 320 ? 49.093 97.371 37.625 1.00 19.95 334 ASP E CA 1
ATOM 8286 C C . ASP B 1 320 ? 48.397 96.359 38.518 1.00 18.93 334 ASP E C 1
ATOM 8287 O O . ASP B 1 320 ? 47.709 96.721 39.478 1.00 16.79 334 ASP E O 1
ATOM 8293 N N . ALA B 1 321 ? 48.617 95.083 38.212 1.00 18.74 335 ALA E N 1
ATOM 8294 C CA . ALA B 1 321 ? 48.002 94.000 38.958 1.00 18.30 335 ALA E CA 1
ATOM 8295 C C . ALA B 1 321 ? 48.439 94.029 40.419 1.00 19.83 335 ALA E C 1
ATOM 8296 O O . ALA B 1 321 ? 47.598 93.945 41.322 1.00 18.05 335 ALA E O 1
ATOM 8299 N N . LYS B 1 322 ? 49.737 94.202 40.658 1.00 21.05 336 LYS E N 1
ATOM 8300 C CA . LYS B 1 322 ? 50.235 94.246 42.032 1.00 24.13 336 LYS E CA 1
ATOM 8301 C C . LYS B 1 322 ? 49.690 95.444 42.813 1.00 23.90 336 LYS E C 1
ATOM 8302 O O . LYS B 1 322 ? 49.330 95.317 43.983 1.00 25.22 336 LYS E O 1
ATOM 8312 N N . GLN B 1 323 ? 49.604 96.591 42.154 1.00 24.18 337 GLN E N 1
ATOM 8313 C CA . GLN B 1 323 ? 49.100 97.818 42.768 1.00 25.07 337 GLN E CA 1
ATOM 8314 C C . GLN B 1 323 ? 47.644 97.686 43.206 1.00 25.25 337 GLN E C 1
ATOM 8315 O O . GLN B 1 323 ? 47.270 98.124 44.290 1.00 23.60 337 GLN E O 1
ATOM 8324 N N . ASP B 1 324 ? 46.826 97.082 42.347 1.00 25.00 338 ASP E N 1
ATOM 8325 C CA . ASP B 1 324 ? 45.400 96.907 42.603 1.00 25.55 338 ASP E CA 1
ATOM 8326 C C . ASP B 1 324 ? 45.104 95.813 43.625 1.00 25.31 338 ASP E C 1
ATOM 8327 O O . ASP B 1 324 ? 44.027 95.786 44.227 1.00 26.31 338 ASP E O 1
ATOM 8333 N N . ALA B 1 325 ? 46.074 94.935 43.838 1.00 24.13 339 ALA E N 1
ATOM 8334 C CA . ALA B 1 325 ? 45.914 93.786 44.724 1.00 24.47 339 ALA E CA 1
ATOM 8335 C C . ALA B 1 325 ? 45.631 93.975 46.208 1.00 23.93 339 ALA E C 1
ATOM 8336 O O . ALA B 1 325 ? 44.638 93.454 46.726 1.00 24.70 339 ALA E O 1
ATOM 8339 N N . TYR B 1 326 ? 46.550 94.642 46.895 1.00 21.60 340 TYR E N 1
ATOM 8340 C CA . TYR B 1 326 ? 46.476 94.855 48.342 1.00 17.47 340 TYR E CA 1
ATOM 8341 C C . TYR B 1 326 ? 45.105 94.855 49.039 1.00 14.84 340 TYR E C 1
ATOM 8342 O O . TYR B 1 326 ? 44.885 94.052 49.960 1.00 14.25 340 TYR E O 1
ATOM 8353 N N . TRP B 1 327 ? 44.206 95.744 48.621 1.00 11.55 341 TRP E N 1
ATOM 8354 C CA . TRP B 1 327 ? 42.876 95.846 49.235 1.00 10.93 341 TRP E CA 1
ATOM 8355 C C . TRP B 1 327 ? 41.752 95.136 48.484 1.00 10.67 341 TRP E C 1
ATOM 8356 O O . TRP B 1 327 ? 40.613 95.066 48.973 1.00 8.17 341 TRP E O 1
ATOM 8369 N N . ALA B 1 328 ? 42.065 94.608 47.303 1.00 10.03 342 ALA E N 1
ATOM 8370 C CA . ALA B 1 328 ? 41.062 93.978 46.452 1.00 9.69 342 ALA E CA 1
ATOM 8371 C C . ALA B 1 328 ? 40.095 93.012 47.133 1.00 8.44 342 ALA E C 1
ATOM 8372 O O . ALA B 1 328 ? 38.875 93.158 47.003 1.00 7.38 342 ALA E O 1
ATOM 8375 N N . HIS B 1 329 ? 40.628 92.036 47.858 1.00 9.14 343 HIS E N 1
ATOM 8376 C CA . HIS B 1 329 ? 39.782 91.046 48.548 1.00 9.75 343 HIS E CA 1
ATOM 8377 C C . HIS B 1 329 ? 38.952 91.649 49.688 1.00 8.59 343 HIS E C 1
ATOM 8378 O O . HIS B 1 329 ? 37.818 91.226 49.928 1.00 6.14 343 HIS E O 1
ATOM 8388 N N . HIS B 1 330 ? 39.482 92.678 50.344 1.00 7.90 344 HIS E N 1
ATOM 8389 C CA . HIS B 1 330 ? 38.726 93.316 51.421 1.00 8.40 344 HIS E CA 1
ATOM 8390 C C . HIS B 1 330 ? 37.552 94.094 50.854 1.00 8.61 344 HIS E C 1
ATOM 8391 O O . HIS B 1 330 ? 36.425 94.040 51.386 1.00 10.30 344 HIS E O 1
ATOM 8401 N N . ASP B 1 331 ? 37.808 94.792 49.748 1.00 7.99 345 ASP E N 1
ATOM 8402 C CA . ASP B 1 331 ? 36.787 95.567 49.087 1.00 6.72 345 ASP E CA 1
ATOM 8403 C C . ASP B 1 331 ? 35.659 94.652 48.618 1.00 7.93 345 ASP E C 1
ATOM 8404 O O . ASP B 1 331 ? 34.470 94.963 48.791 1.00 8.79 345 ASP E O 1
ATOM 8410 N N . LEU B 1 332 ? 36.027 93.498 48.063 1.00 8.70 346 LEU E N 1
ATOM 8411 C CA . LEU B 1 332 ? 35.045 92.568 47.541 1.00 8.52 346 LEU E CA 1
ATOM 8412 C C . LEU B 1 332 ? 34.178 91.925 48.606 1.00 8.12 346 LEU E C 1
ATOM 8413 O O . LEU B 1 332 ? 32.979 91.764 48.381 1.00 9.07 346 LEU E O 1
ATOM 8419 N N . TYR B 1 333 ? 34.756 91.502 49.731 1.00 8.27 347 TYR E N 1
ATOM 8420 C CA . TYR B 1 333 ? 33.912 90.856 50.747 1.00 8.91 347 TYR E CA 1
ATOM 8421 C C . TYR B 1 333 ? 32.766 91.775 51.220 1.00 8.23 347 TYR E C 1
ATOM 8422 O O . TYR B 1 333 ? 31.671 91.306 51.526 1.00 8.55 347 TYR E O 1
ATOM 8433 N N . LEU B 1 334 ? 33.007 93.079 51.264 1.00 8.28 348 LEU E N 1
ATOM 8434 C CA . LEU B 1 334 ? 31.956 94.015 51.659 1.00 9.56 348 LEU E CA 1
ATOM 8435 C C . LEU B 1 334 ? 30.739 93.829 50.761 1.00 9.22 348 LEU E C 1
ATOM 8436 O O . LEU B 1 334 ? 29.604 93.818 51.235 1.00 8.76 348 LEU E O 1
ATOM 8442 N N . LEU B 1 335 ? 30.987 93.678 49.460 1.00 8.16 349 LEU E N 1
ATOM 8443 C CA . LEU B 1 335 ? 29.913 93.505 48.483 1.00 8.68 349 LEU E CA 1
ATOM 8444 C C . LEU B 1 335 ? 29.291 92.106 48.566 1.00 8.28 349 LEU E C 1
ATOM 8445 O O . LEU B 1 335 ? 28.069 91.968 48.498 1.00 8.33 349 LEU E O 1
ATOM 8451 N N . ALA B 1 336 ? 30.137 91.082 48.689 1.00 8.12 350 ALA E N 1
ATOM 8452 C CA . ALA B 1 336 ? 29.666 89.708 48.804 1.00 8.67 350 ALA E CA 1
ATOM 8453 C C . ALA B 1 336 ? 28.725 89.606 50.012 1.00 9.33 350 ALA E C 1
ATOM 8454 O O . ALA B 1 336 ? 27.643 89.016 49.922 1.00 9.69 350 ALA E O 1
ATOM 8457 N N . TYR B 1 337 ? 29.127 90.203 51.131 1.00 8.46 351 TYR E N 1
ATOM 8458 C CA . TYR B 1 337 ? 28.302 90.176 52.339 1.00 9.50 351 TYR E CA 1
ATOM 8459 C C . TYR B 1 337 ? 27.046 91.026 52.170 1.00 7.22 351 TYR E C 1
ATOM 8460 O O . TYR B 1 337 ? 25.947 90.587 52.499 1.00 7.85 351 TYR E O 1
ATOM 8471 N N . ALA B 1 338 ? 27.198 92.230 51.625 1.00 7.52 352 ALA E N 1
ATOM 8472 C CA . ALA B 1 338 ? 26.053 93.113 51.409 1.00 6.60 352 ALA E CA 1
ATOM 8473 C C . ALA B 1 338 ? 24.984 92.435 50.571 1.00 9.17 352 ALA E C 1
ATOM 8474 O O . ALA B 1 338 ? 23.788 92.687 50.767 1.00 10.13 352 ALA E O 1
ATOM 8477 N N . LEU B 1 339 ? 25.431 91.585 49.639 1.00 8.05 353 LEU E N 1
ATOM 8478 C CA . LEU B 1 339 ? 24.555 90.849 48.737 1.00 9.50 353 LEU E CA 1
ATOM 8479 C C . LEU B 1 339 ? 24.348 89.404 49.183 1.00 9.93 353 LEU E C 1
ATOM 8480 O O . LEU B 1 339 ? 23.956 88.550 48.371 1.00 9.45 353 LEU E O 1
ATOM 8486 N N . TRP B 1 340 ? 24.515 89.134 50.477 1.00 9.78 354 TRP E N 1
ATOM 8487 C CA . TRP B 1 340 ? 24.375 87.762 50.973 1.00 10.19 354 TRP E CA 1
ATOM 8488 C C . TRP B 1 340 ? 23.104 86.997 50.549 1.00 9.11 354 TRP E C 1
ATOM 8489 O O . TRP B 1 340 ? 23.181 85.784 50.295 1.00 10.28 354 TRP E O 1
ATOM 8502 N N . PRO B 1 341 ? 21.938 87.685 50.416 1.00 7.73 355 PRO E N 1
ATOM 8503 C CA . PRO B 1 341 ? 20.732 86.934 50.014 1.00 7.71 355 PRO E CA 1
ATOM 8504 C C . PRO B 1 341 ? 20.792 86.285 48.625 1.00 6.92 355 PRO E C 1
ATOM 8505 O O . PRO B 1 341 ? 19.985 85.390 48.330 1.00 5.79 355 PRO E O 1
ATOM 8509 N N . THR B 1 342 ? 21.765 86.695 47.811 1.00 6.98 356 THR E N 1
ATOM 8510 C CA . THR B 1 342 ? 21.919 86.152 46.456 1.00 6.76 356 THR E CA 1
ATOM 8511 C C . THR B 1 342 ? 22.832 84.918 46.362 1.00 8.94 356 THR E C 1
ATOM 8512 O O . THR B 1 342 ? 22.982 84.339 45.273 1.00 6.83 356 THR E O 1
ATOM 8518 N N . GLY B 1 343 ? 23.472 84.532 47.471 1.00 6.65 357 GLY E N 1
ATOM 8519 C CA . GLY B 1 343 ? 24.375 83.390 47.439 1.00 6.65 357 GLY E CA 1
ATOM 8520 C C . GLY B 1 343 ? 23.725 82.029 47.605 1.00 6.09 357 GLY E C 1
ATOM 8521 O O . GLY B 1 343 ? 22.500 81.891 47.501 1.00 8.71 357 GLY E O 1
ATOM 8523 N N . PHE B 1 344 ? 24.560 81.009 47.764 1.00 5.99 358 PHE E N 1
ATOM 8524 C CA . PHE B 1 344 ? 24.107 79.640 47.997 1.00 5.63 358 PHE E CA 1
ATOM 8525 C C . PHE B 1 344 ? 24.985 79.111 49.152 1.00 7.13 358 PHE E C 1
ATOM 8526 O O . PHE B 1 344 ? 25.184 77.900 49.319 1.00 6.65 358 PHE E O 1
ATOM 8535 N N . PHE B 1 345 ? 25.405 80.043 50.014 1.00 7.06 359 PHE E N 1
ATOM 8536 C CA . PHE B 1 345 ? 26.303 79.738 51.132 1.00 7.06 359 PHE E CA 1
ATOM 8537 C C . PHE B 1 345 ? 26.066 80.753 52.235 1.00 6.83 359 PHE E C 1
ATOM 8538 O O . PHE B 1 345 ? 25.563 81.856 51.987 1.00 6.62 359 PHE E O 1
ATOM 8547 N N . ARG B 1 346 ? 26.532 80.417 53.426 1.00 6.20 360 ARG E N 1
ATOM 8548 C CA . ARG B 1 346 ? 26.325 81.249 54.604 1.00 7.47 360 ARG E CA 1
ATOM 8549 C C . ARG B 1 346 ? 27.592 82.013 54.926 1.00 6.38 360 ARG E C 1
ATOM 8550 O O . ARG B 1 346 ? 28.697 81.476 54.827 1.00 8.38 360 ARG E O 1
ATOM 8564 N N . LEU B 1 347 ? 27.436 83.283 55.260 1.00 7.87 361 LEU E N 1
ATOM 8565 C CA . LEU B 1 347 ? 28.573 84.143 55.534 1.00 8.02 361 LEU E CA 1
ATOM 8566 C C . LEU B 1 347 ? 28.535 84.714 56.936 1.00 7.74 361 LEU E C 1
ATOM 8567 O O . LEU B 1 347 ? 27.466 84.929 57.487 1.00 9.26 361 LEU E O 1
ATOM 8573 N N . ALA B 1 348 ? 29.713 85.035 57.455 1.00 8.72 362 ALA E N 1
ATOM 8574 C CA . ALA B 1 348 ? 29.833 85.582 58.795 1.00 9.61 362 ALA E CA 1
ATOM 8575 C C . ALA B 1 348 ? 30.619 86.895 58.833 1.00 11.00 362 ALA E C 1
ATOM 8576 O O . ALA B 1 348 ? 31.522 87.125 58.014 1.00 11.23 362 ALA E O 1
ATOM 8579 N N . LEU B 1 349 ? 30.266 87.760 59.786 1.00 11.44 363 LEU E N 1
ATOM 8580 C CA . LEU B 1 349 ? 30.997 89.003 59.989 1.00 11.44 363 LEU E CA 1
ATOM 8581 C C . LEU B 1 349 ? 32.255 88.556 60.732 1.00 11.78 363 LEU E C 1
ATOM 8582 O O . LEU B 1 349 ? 32.248 87.548 61.449 1.00 10.80 363 LEU E O 1
ATOM 8588 N N . PRO B 1 350 ? 33.381 89.235 60.494 1.00 13.80 364 PRO E N 1
ATOM 8589 C CA . PRO B 1 350 ? 34.596 88.836 61.202 1.00 14.62 364 PRO E CA 1
ATOM 8590 C C . PRO B 1 350 ? 34.430 89.029 62.726 1.00 14.10 364 PRO E C 1
ATOM 8591 O O . PRO B 1 350 ? 33.837 90.016 63.172 1.00 14.05 364 PRO E O 1
ATOM 8595 N N . ASP B 1 351 ? 34.880 88.052 63.505 1.00 16.07 365 ASP E N 1
ATOM 8596 C CA . ASP B 1 351 ? 34.784 88.149 64.955 1.00 17.42 365 ASP E CA 1
ATOM 8597 C C . ASP B 1 351 ? 35.931 89.011 65.489 1.00 19.58 365 ASP E C 1
ATOM 8598 O O . ASP B 1 351 ? 36.872 89.341 64.750 1.00 20.11 365 ASP E O 1
ATOM 8604 N N . GLN B 1 352 ? 35.891 89.320 66.782 1.00 19.49 366 GLN E N 1
ATOM 8605 C CA . GLN B 1 352 ? 36.901 90.167 67.407 1.00 20.09 366 GLN E CA 1
ATOM 8606 C C . GLN B 1 352 ? 38.354 89.782 67.107 1.00 18.49 366 GLN E C 1
ATOM 8607 O O . GLN B 1 352 ? 39.180 90.647 66.809 1.00 18.09 366 GLN E O 1
ATOM 8616 N N . GLU B 1 353 ? 38.670 88.492 67.181 1.00 19.52 367 GLU E N 1
ATOM 8617 C CA . GLU B 1 353 ? 40.044 88.050 66.921 1.00 20.79 367 GLU E CA 1
ATOM 8618 C C . GLU B 1 353 ? 40.444 88.304 65.486 1.00 19.19 367 GLU E C 1
ATOM 8619 O O . GLU B 1 353 ? 41.581 88.680 65.207 1.00 18.98 367 GLU E O 1
ATOM 8626 N N . GLU B 1 354 ? 39.505 88.058 64.580 1.00 18.46 368 GLU E N 1
ATOM 8627 C CA . GLU B 1 354 ? 39.751 88.259 63.154 1.00 17.68 368 GLU E CA 1
ATOM 8628 C C . GLU B 1 354 ? 39.978 89.735 62.864 1.00 16.63 368 GLU E C 1
ATOM 8629 O O . GLU B 1 354 ? 40.933 90.100 62.183 1.00 16.56 368 GLU E O 1
ATOM 8636 N N . MET B 1 355 ? 39.135 90.596 63.413 1.00 16.05 369 MET E N 1
ATOM 8637 C CA . MET B 1 355 ? 39.326 92.018 63.194 1.00 17.00 369 MET E CA 1
ATOM 8638 C C . MET B 1 355 ? 40.733 92.425 63.645 1.00 16.70 369 MET E C 1
ATOM 8639 O O . MET B 1 355 ? 41.407 93.193 62.961 1.00 16.51 369 MET E O 1
ATOM 8645 N N . GLU B 1 356 ? 41.193 91.871 64.765 1.00 15.89 370 GLU E N 1
ATOM 8646 C CA . GLU B 1 356 ? 42.529 92.157 65.278 1.00 15.53 370 GLU E CA 1
ATOM 8647 C C . GLU B 1 356 ? 43.584 91.621 64.319 1.00 14.87 370 GLU E C 1
ATOM 8648 O O . GLU B 1 356 ? 44.607 92.270 64.095 1.00 14.48 370 GLU E O 1
ATOM 8655 N N . TRP B 1 357 ? 43.345 90.414 63.800 1.00 16.09 371 TRP E N 1
ATOM 8656 C CA . TRP B 1 357 ? 44.242 89.764 62.834 1.00 15.16 371 TRP E CA 1
ATOM 8657 C C . TRP B 1 357 ? 44.333 90.616 61.563 1.00 14.00 371 TRP E C 1
ATOM 8658 O O . TRP B 1 357 ? 45.428 90.831 61.030 1.00 11.75 371 TRP E O 1
ATOM 8671 N N . PHE B 1 358 ? 43.174 91.070 61.078 1.00 12.97 372 PHE E N 1
ATOM 8672 C CA . PHE B 1 358 ? 43.104 91.901 59.881 1.00 11.61 372 PHE E CA 1
ATOM 8673 C C . PHE B 1 358 ? 43.888 93.181 60.080 1.00 12.22 372 PHE E C 1
ATOM 8674 O O . PHE B 1 358 ? 44.733 93.513 59.259 1.00 13.59 372 PHE E O 1
ATOM 8683 N N . GLU B 1 359 ? 43.616 93.901 61.168 1.00 12.12 373 GLU E N 1
ATOM 8684 C CA . GLU B 1 359 ? 44.325 95.157 61.434 1.00 12.39 373 GLU E CA 1
ATOM 8685 C C . GLU B 1 359 ? 45.838 94.960 61.557 1.00 10.57 373 GLU E C 1
ATOM 8686 O O . GLU B 1 359 ? 46.619 95.754 61.038 1.00 10.22 373 GLU E O 1
ATOM 8693 N N . ALA B 1 360 ? 46.240 93.888 62.225 1.00 11.35 374 ALA E N 1
ATOM 8694 C CA . ALA B 1 360 ? 47.651 93.591 62.405 1.00 12.36 374 ALA E CA 1
ATOM 8695 C C . ALA B 1 360 ? 48.334 93.370 61.051 1.00 13.00 374 ALA E C 1
ATOM 8696 O O . ALA B 1 360 ? 49.464 93.788 60.831 1.00 12.53 374 ALA E O 1
ATOM 8699 N N . ASN B 1 361 ? 47.611 92.748 60.133 1.00 14.29 375 ASN E N 1
ATOM 8700 C CA . ASN B 1 361 ? 48.163 92.441 58.829 1.00 13.16 375 ASN E CA 1
ATOM 8701 C C . ASN B 1 361 ? 47.884 93.446 57.723 1.00 13.25 375 ASN E C 1
ATOM 8702 O O . ASN B 1 361 ? 48.552 93.428 56.697 1.00 13.00 375 ASN E O 1
ATOM 8710 N N . TYR B 1 362 ? 46.925 94.335 57.954 1.00 12.89 376 TYR E N 1
ATOM 8711 C CA . TYR B 1 362 ? 46.523 95.333 56.981 1.00 13.12 376 TYR E CA 1
ATOM 8712 C C . TYR B 1 362 ? 46.161 96.611 57.724 1.00 13.10 376 TYR E C 1
ATOM 8713 O O . TYR B 1 362 ? 44.979 96.902 57.915 1.00 12.97 376 TYR E O 1
ATOM 8724 N N . PRO B 1 363 ? 47.168 97.416 58.125 1.00 13.06 377 PRO E N 1
ATOM 8725 C CA . PRO B 1 363 ? 46.895 98.661 58.854 1.00 12.39 377 PRO E CA 1
ATOM 8726 C C . PRO B 1 363 ? 45.851 99.519 58.156 1.00 13.51 377 PRO E C 1
ATOM 8727 O O . PRO B 1 363 ? 45.934 99.755 56.944 1.00 14.78 377 PRO E O 1
ATOM 8731 N N . GLY B 1 364 ? 44.865 99.984 58.922 1.00 12.15 378 GLY E N 1
ATOM 8732 C CA . GLY B 1 364 ? 43.798 100.802 58.367 1.00 11.80 378 GLY E CA 1
ATOM 8733 C C . GLY B 1 364 ? 42.545 99.977 58.069 1.00 10.44 378 GLY E C 1
ATOM 8734 O O . GLY B 1 364 ? 41.496 100.536 57.761 1.00 10.63 378 GLY E O 1
ATOM 8736 N N . TRP B 1 365 ? 42.645 98.655 58.156 1.00 11.13 379 TRP E N 1
ATOM 8737 C CA . TRP B 1 365 ? 41.497 97.782 57.897 1.00 12.46 379 TRP E CA 1
ATOM 8738 C C . TRP B 1 365 ? 40.287 98.133 58.763 1.00 12.78 379 TRP E C 1
ATOM 8739 O O . TRP B 1 365 ? 39.164 98.274 58.263 1.00 11.70 379 TRP E O 1
ATOM 8752 N N . TYR B 1 366 ? 40.525 98.255 60.070 1.00 13.55 380 TYR E N 1
ATOM 8753 C CA . TYR B 1 366 ? 39.469 98.559 61.017 1.00 12.43 380 TYR E CA 1
ATOM 8754 C C . TYR B 1 366 ? 38.772 99.884 60.760 1.00 12.59 380 TYR E C 1
ATOM 8755 O O . TYR B 1 366 ? 37.536 99.947 60.804 1.00 11.93 380 TYR E O 1
ATOM 8766 N N . ASP B 1 367 ? 39.542 100.936 60.476 1.00 10.74 381 ASP E N 1
ATOM 8767 C CA . ASP B 1 367 ? 38.949 102.250 60.225 1.00 12.78 381 ASP E CA 1
ATOM 8768 C C . ASP B 1 367 ? 37.945 102.251 59.095 1.00 12.56 381 ASP E C 1
ATOM 8769 O O . ASP B 1 367 ? 36.969 103.001 59.118 1.00 11.90 381 ASP E O 1
ATOM 8775 N N . HIS B 1 368 ? 38.206 101.425 58.094 1.00 13.35 382 HIS E N 1
ATOM 8776 C CA . HIS B 1 368 ? 37.341 101.348 56.932 1.00 13.34 382 HIS E CA 1
ATOM 8777 C C . HIS B 1 368 ? 36.355 100.174 57.037 1.00 14.00 382 HIS E C 1
ATOM 8778 O O . HIS B 1 368 ? 35.193 100.363 57.394 1.00 15.14 382 HIS E O 1
ATOM 8788 N N . TYR B 1 369 ? 36.840 98.959 56.810 1.00 12.63 383 TYR E N 1
ATOM 8789 C CA . TYR B 1 369 ? 35.977 97.783 56.831 1.00 11.13 383 TYR E CA 1
ATOM 8790 C C . TYR B 1 369 ? 35.432 97.448 58.213 1.00 12.13 383 TYR E C 1
ATOM 8791 O O . TYR B 1 369 ? 34.242 97.173 58.348 1.00 11.54 383 TYR E O 1
ATOM 8802 N N . GLY B 1 370 ? 36.310 97.452 59.221 1.00 12.19 384 GLY E N 1
ATOM 8803 C CA . GLY B 1 370 ? 35.900 97.135 60.584 1.00 13.13 384 GLY E CA 1
ATOM 8804 C C . GLY B 1 370 ? 34.718 97.954 61.063 1.00 13.27 384 GLY E C 1
ATOM 8805 O O . GLY B 1 370 ? 33.720 97.396 61.519 1.00 13.35 384 GLY E O 1
ATOM 8807 N N . LYS B 1 371 ? 34.824 99.277 60.937 1.00 13.81 385 LYS E N 1
ATOM 8808 C CA . LYS B 1 371 ? 33.752 100.185 61.347 1.00 13.82 385 LYS E CA 1
ATOM 8809 C C . LYS B 1 371 ? 32.471 99.898 60.562 1.00 13.87 385 LYS E C 1
ATOM 8810 O O . LYS B 1 371 ? 31.357 99.951 61.110 1.00 13.27 385 LYS E O 1
ATOM 8820 N N . ILE B 1 372 ? 32.606 99.608 59.272 1.00 12.42 386 ILE E N 1
ATOM 8821 C CA . ILE B 1 372 ? 31.420 99.332 58.473 1.00 10.10 386 ILE E CA 1
ATOM 8822 C C . ILE B 1 372 ? 30.703 98.089 58.988 1.00 8.63 386 ILE E C 1
ATOM 8823 O O . ILE B 1 372 ? 29.486 98.108 59.192 1.00 10.07 386 ILE E O 1
ATOM 8829 N N . TYR B 1 373 ? 31.454 97.018 59.218 1.00 7.15 387 TYR E N 1
ATOM 8830 C CA . TYR B 1 373 ? 30.869 95.772 59.699 1.00 9.30 387 TYR E CA 1
ATOM 8831 C C . TYR B 1 373 ? 30.182 95.982 61.050 1.00 10.54 387 TYR E C 1
ATOM 8832 O O . TYR B 1 373 ? 29.079 95.451 61.302 1.00 9.99 387 TYR E O 1
ATOM 8843 N N . GLU B 1 374 ? 30.811 96.790 61.901 1.00 10.37 388 GLU E N 1
ATOM 8844 C CA . GLU B 1 374 ? 30.226 97.070 63.211 1.00 11.19 388 GLU E CA 1
ATOM 8845 C C . GLU B 1 374 ? 28.933 97.833 63.030 1.00 10.05 388 GLU E C 1
ATOM 8846 O O . GLU B 1 374 ? 27.952 97.548 63.700 1.00 10.76 388 GLU E O 1
ATOM 8853 N N . GLU B 1 375 ? 28.896 98.748 62.066 1.00 9.89 389 GLU E N 1
ATOM 8854 C CA . GLU B 1 375 ? 27.672 99.494 61.819 1.00 9.27 389 GLU E CA 1
ATOM 8855 C C . GLU B 1 375 ? 26.589 98.562 61.308 1.00 10.24 389 GLU E C 1
ATOM 8856 O O . GLU B 1 375 ? 25.446 98.664 61.726 1.00 9.56 389 GLU E O 1
ATOM 8863 N N . TRP B 1 376 ? 26.944 97.642 60.411 1.00 9.93 390 TRP E N 1
ATOM 8864 C CA . TRP B 1 376 ? 25.963 96.707 59.875 1.00 10.92 390 TRP E CA 1
ATOM 8865 C C . TRP B 1 376 ? 25.419 95.796 60.963 1.00 9.41 390 TRP E C 1
ATOM 8866 O O . TRP B 1 376 ? 24.232 95.453 60.968 1.00 8.88 390 TRP E O 1
ATOM 8879 N N . ARG B 1 377 ? 26.283 95.381 61.878 1.00 9.74 391 ARG E N 1
ATOM 8880 C CA . ARG B 1 377 ? 25.819 94.528 62.962 1.00 10.71 391 ARG E CA 1
ATOM 8881 C C . ARG B 1 377 ? 24.843 95.325 63.851 1.00 9.68 391 ARG E C 1
ATOM 8882 O O . ARG B 1 377 ? 23.796 94.803 64.254 1.00 10.75 391 ARG E O 1
ATOM 8896 N N . ALA B 1 378 ? 25.178 96.584 64.131 1.00 8.24 392 ALA E N 1
ATOM 8897 C CA . ALA B 1 378 ? 24.317 97.445 64.932 1.00 7.90 392 ALA E CA 1
ATOM 8898 C C . ALA B 1 378 ? 22.975 97.610 64.242 1.00 9.52 392 ALA E C 1
ATOM 8899 O O . ALA B 1 378 ? 21.936 97.608 64.886 1.00 10.83 392 ALA E O 1
ATOM 8902 N N . ARG B 1 379 ? 22.986 97.714 62.918 1.00 8.90 393 ARG E N 1
ATOM 8903 C CA . ARG B 1 379 ? 21.750 97.849 62.168 1.00 8.34 393 ARG E CA 1
ATOM 8904 C C . ARG B 1 379 ? 20.954 96.553 62.184 1.00 8.43 393 ARG E C 1
ATOM 8905 O O . ARG B 1 379 ? 19.800 96.544 61.788 1.00 10.71 393 ARG E O 1
ATOM 8919 N N . GLY B 1 380 ? 21.575 95.458 62.622 1.00 9.15 394 GLY E N 1
ATOM 8920 C CA . GLY B 1 380 ? 20.887 94.180 62.701 1.00 8.79 394 GLY E CA 1
ATOM 8921 C C . GLY B 1 380 ? 21.033 93.250 61.503 1.00 10.04 394 GLY E C 1
ATOM 8922 O O . GLY B 1 380 ? 20.159 92.423 61.239 1.00 7.22 394 GLY E O 1
ATOM 8924 N N . CYS B 1 381 ? 22.152 93.344 60.796 1.00 11.60 395 CYS E N 1
ATOM 8925 C CA . CYS B 1 381 ? 22.366 92.502 59.622 1.00 10.99 395 CYS E CA 1
ATOM 8926 C C . CYS B 1 381 ? 22.316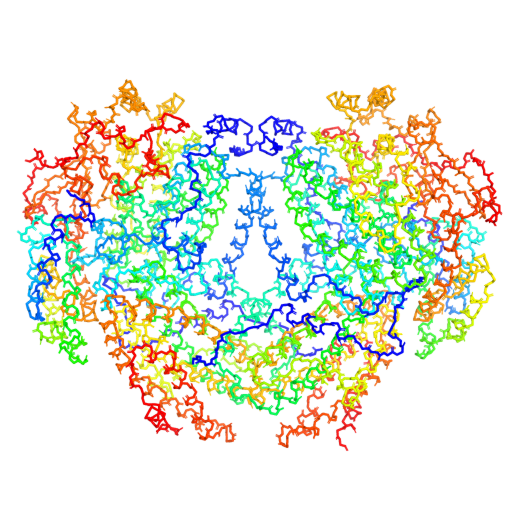 90.990 59.892 1.00 11.84 395 CYS E C 1
ATOM 8927 O O . CYS B 1 381 ? 22.020 90.211 58.989 1.00 10.31 395 CYS E O 1
ATOM 8931 N N . GLU B 1 382 ? 22.568 90.564 61.130 1.00 10.93 396 GLU E N 1
ATOM 8932 C CA . GLU B 1 382 ? 22.503 89.134 61.436 1.00 13.15 396 GLU E CA 1
ATOM 8933 C C . GLU B 1 382 ? 21.125 88.694 61.883 1.00 12.44 396 GLU E C 1
ATOM 8934 O O . GLU B 1 382 ? 20.802 87.515 61.817 1.00 11.36 396 GLU E O 1
ATOM 8941 N N . ASP B 1 383 ? 20.307 89.644 62.320 1.00 13.63 397 ASP E N 1
ATOM 8942 C CA . ASP B 1 383 ? 18.995 89.318 62.849 1.00 15.31 397 ASP E CA 1
ATOM 8943 C C . ASP B 1 383 ? 17.813 89.389 61.901 1.00 14.34 397 ASP E C 1
ATOM 8944 O O . ASP B 1 383 ? 17.465 90.455 61.401 1.00 11.23 397 ASP E O 1
ATOM 8950 N N . PRO B 1 384 ? 17.093 88.267 61.757 1.00 13.55 398 PRO E N 1
ATOM 8951 C CA . PRO B 1 384 ? 15.927 88.191 60.879 1.00 15.77 398 PRO E CA 1
ATOM 8952 C C . PRO B 1 384 ? 14.858 89.272 61.147 1.00 16.79 398 PRO E C 1
ATOM 8953 O O . PRO B 1 384 ? 14.141 89.681 60.247 1.00 17.56 398 PRO E O 1
ATOM 8957 N N . SER B 1 385 ? 14.742 89.719 62.384 1.00 16.64 399 SER E N 1
ATOM 8958 C CA . SER B 1 385 ? 13.721 90.696 62.710 1.00 16.49 399 SER E CA 1
ATOM 8959 C C . SER B 1 385 ? 14.106 92.155 62.466 1.00 14.54 399 SER E C 1
ATOM 8960 O O . SER B 1 385 ? 13.270 93.054 62.594 1.00 15.91 399 SER E O 1
ATOM 8965 N N . SER B 1 386 ? 15.334 92.394 62.038 1.00 13.48 400 SER E N 1
ATOM 8966 C CA . SER B 1 386 ? 15.790 93.763 61.821 1.00 13.35 400 SER E CA 1
ATOM 8967 C C . SER B 1 386 ? 15.170 94.450 60.614 1.00 14.07 400 SER E C 1
ATOM 8968 O O . SER B 1 386 ? 14.895 95.649 60.640 1.00 15.26 400 SER E O 1
ATOM 8973 N N . GLY B 1 387 ? 14.993 93.699 59.533 1.00 14.93 401 GLY E N 1
ATOM 8974 C CA . GLY B 1 387 ? 14.477 94.303 58.323 1.00 13.18 401 GLY E CA 1
ATOM 8975 C C . GLY B 1 387 ? 15.650 95.018 57.670 1.00 13.05 401 GLY E C 1
ATOM 8976 O O . GLY B 1 387 ? 15.462 95.983 56.924 1.00 14.63 401 GLY E O 1
ATOM 8978 N N . PHE B 1 388 ? 16.863 94.536 57.931 1.00 11.03 402 PHE E N 1
ATOM 8979 C CA . PHE B 1 388 ? 18.057 95.142 57.361 1.00 11.69 402 PHE E CA 1
ATOM 8980 C C . PHE B 1 388 ? 18.957 94.200 56.557 1.00 12.62 402 PHE E C 1
ATOM 8981 O O . PHE B 1 388 ? 19.346 93.138 57.029 1.00 14.50 402 PHE E O 1
ATOM 8990 N N . ILE B 1 389 ? 19.308 94.659 55.358 1.00 12.03 403 ILE E N 1
ATOM 8991 C CA . ILE B 1 389 ? 20.198 93.988 54.416 1.00 12.40 403 ILE E CA 1
ATOM 8992 C C . ILE B 1 389 ? 21.246 95.092 54.201 1.00 9.76 403 ILE E C 1
ATOM 8993 O O . ILE B 1 389 ? 20.885 96.253 54.007 1.00 10.07 403 ILE E O 1
ATOM 8999 N N . PRO B 1 390 ? 22.542 94.760 54.236 1.00 9.56 404 PRO E N 1
ATOM 9000 C CA . PRO B 1 390 ? 23.571 95.796 54.047 1.00 10.06 404 PRO E CA 1
ATOM 9001 C C . PRO B 1 390 ? 23.437 96.612 52.756 1.00 12.44 404 PRO E C 1
ATOM 9002 O O . PRO B 1 390 ? 23.863 97.777 52.693 1.00 10.50 404 PRO E O 1
ATOM 9006 N N . LEU B 1 391 ? 22.839 96.010 51.729 1.00 13.67 405 LEU E N 1
ATOM 9007 C CA . LEU B 1 391 ? 22.628 96.715 50.465 1.00 15.90 405 LEU E CA 1
ATOM 9008 C C . LEU B 1 391 ? 21.874 98.021 50.749 1.00 16.29 405 LEU E C 1
ATOM 9009 O O . LEU B 1 391 ? 22.094 99.041 50.075 1.00 16.03 405 LEU E O 1
ATOM 9015 N N . MET B 1 392 ? 21.026 98.006 51.781 1.00 15.47 406 MET E N 1
ATOM 9016 C CA . MET B 1 392 ? 20.270 99.197 52.169 1.00 16.15 406 MET E CA 1
ATOM 9017 C C . MET B 1 392 ? 21.218 100.321 52.588 1.00 16.74 406 MET E C 1
ATOM 9018 O O . MET B 1 392 ? 20.964 101.499 52.320 1.00 19.03 406 MET E O 1
ATOM 9024 N N . TRP B 1 393 ? 22.324 99.954 53.225 1.00 14.69 407 TRP E N 1
ATOM 9025 C CA . TRP B 1 393 ? 23.305 100.925 53.664 1.00 13.22 407 TRP E CA 1
ATOM 9026 C C . TRP B 1 393 ? 23.990 101.542 52.449 1.00 12.83 407 TRP E C 1
ATOM 9027 O O . TRP B 1 393 ? 24.291 102.741 52.448 1.00 11.97 407 TRP E O 1
ATOM 9040 N N . PHE B 1 394 ? 24.206 100.742 51.398 1.00 12.15 408 PHE E N 1
ATOM 9041 C CA . PHE B 1 394 ? 24.857 101.256 50.194 1.00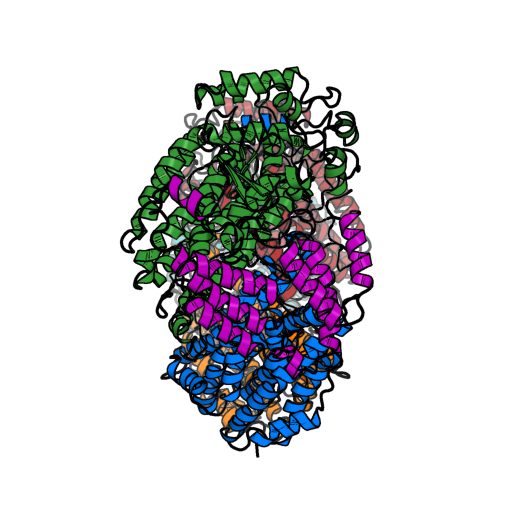 13.08 408 PHE E CA 1
ATOM 9042 C C . PHE B 1 394 ? 23.997 102.325 49.555 1.00 13.56 408 PHE E C 1
ATOM 9043 O O . PHE B 1 394 ? 24.511 103.371 49.165 1.00 14.38 408 PHE E O 1
ATOM 9052 N N . ILE B 1 395 ? 22.692 102.072 49.494 1.00 14.08 409 ILE E N 1
ATOM 9053 C CA . ILE B 1 395 ? 21.728 103.010 48.939 1.00 14.84 409 ILE E CA 1
ATOM 9054 C C . ILE B 1 395 ? 21.673 104.292 49.790 1.00 17.46 409 ILE E C 1
ATOM 9055 O O . ILE B 1 395 ? 21.858 105.401 49.266 1.00 17.91 409 ILE E O 1
ATOM 9061 N N . GLU B 1 396 ? 21.516 104.142 51.104 1.00 15.61 410 GLU E N 1
ATOM 9062 C CA . GLU B 1 396 ? 21.457 105.297 52.009 1.00 16.37 410 GLU E CA 1
ATOM 9063 C C . GLU B 1 396 ? 22.691 106.171 51.925 1.00 15.61 410 GLU E C 1
ATOM 9064 O O . GLU B 1 396 ? 22.614 107.387 52.116 1.00 16.78 410 GLU E O 1
ATOM 9071 N N . ASN B 1 397 ? 23.839 105.555 51.694 1.00 14.76 411 ASN E N 1
ATOM 9072 C CA . ASN B 1 397 ? 25.082 106.309 51.642 1.00 16.17 411 ASN E CA 1
ATOM 9073 C C . ASN B 1 397 ? 25.596 106.642 50.245 1.00 15.02 411 ASN E C 1
ATOM 9074 O O . ASN B 1 397 ? 26.753 107.022 50.091 1.00 15.42 411 ASN E O 1
ATOM 9082 N N . ASN B 1 398 ? 24.719 106.542 49.250 1.00 17.63 412 ASN E N 1
ATOM 9083 C CA . ASN B 1 398 ? 25.050 106.837 47.843 1.00 18.09 412 ASN E CA 1
ATOM 9084 C C . ASN B 1 398 ? 26.332 106.129 47.391 1.00 15.25 412 ASN E C 1
ATOM 9085 O O . ASN B 1 398 ? 27.302 106.750 46.937 1.00 13.93 412 ASN E O 1
ATOM 9093 N N . HIS B 1 399 ? 26.325 104.809 47.529 1.00 12.18 413 HIS E N 1
ATOM 9094 C CA . HIS B 1 399 ? 27.465 103.986 47.147 1.00 12.32 413 HIS E CA 1
ATOM 9095 C C . HIS B 1 399 ? 27.003 102.951 46.110 1.00 11.25 413 HIS E C 1
ATOM 9096 O O . HIS B 1 399 ? 26.705 101.810 46.444 1.00 11.24 413 HIS E O 1
ATOM 9106 N N . PRO B 1 400 ? 26.882 103.364 44.839 1.00 9.74 414 PRO E N 1
ATOM 9107 C CA . PRO B 1 400 ? 26.436 102.379 43.838 1.00 9.81 414 PRO E CA 1
ATOM 9108 C C . PRO B 1 400 ? 27.421 101.236 43.625 1.00 8.88 414 PRO E C 1
ATOM 9109 O O . PRO B 1 400 ? 28.647 101.397 43.766 1.00 9.34 414 PRO E O 1
ATOM 9113 N N . ILE B 1 401 ? 26.870 100.058 43.386 1.00 9.36 415 ILE E N 1
ATOM 9114 C CA . ILE B 1 401 ? 27.668 98.872 43.135 1.00 9.24 415 ILE E CA 1
ATOM 9115 C C . ILE B 1 401 ? 27.503 98.567 41.641 1.00 8.91 415 ILE E C 1
ATOM 9116 O O . ILE B 1 401 ? 26.378 98.426 41.158 1.00 8.35 415 ILE E O 1
ATOM 9122 N N . TYR B 1 402 ? 28.617 98.518 40.922 1.00 9.56 416 TYR E N 1
ATOM 9123 C CA . TYR B 1 402 ? 28.609 98.232 39.483 1.00 9.28 416 TYR E CA 1
ATOM 9124 C C . TYR B 1 402 ? 29.179 96.839 39.221 1.00 8.82 416 TYR E C 1
ATOM 9125 O O . TYR B 1 402 ? 29.825 96.250 40.097 1.00 8.62 416 TYR E O 1
ATOM 9136 N N . ILE B 1 403 ? 28.948 96.326 38.012 1.00 7.44 417 ILE E N 1
ATOM 9137 C CA . ILE B 1 403 ? 29.476 95.029 37.591 1.00 7.27 417 ILE E CA 1
ATOM 9138 C C . ILE B 1 403 ? 30.335 95.321 36.359 1.00 7.49 417 ILE E C 1
ATOM 9139 O O . ILE B 1 403 ? 29.853 95.952 35.419 1.00 7.24 417 ILE E O 1
ATOM 9145 N N . ASP B 1 404 ?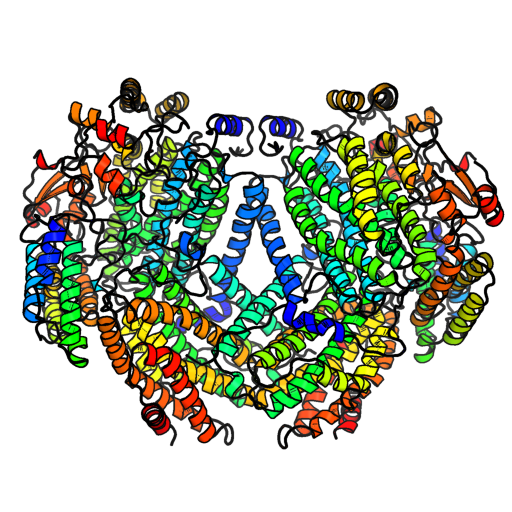 31.611 94.943 36.395 1.00 6.35 418 ASP E N 1
ATOM 9146 C CA . ASP B 1 404 ? 32.501 95.155 35.249 1.00 7.51 418 ASP E CA 1
ATOM 9147 C C . ASP B 1 404 ? 31.928 94.369 34.051 1.00 7.68 418 ASP E C 1
ATOM 9148 O O . ASP B 1 404 ? 31.737 93.152 34.149 1.00 5.49 418 ASP E O 1
ATOM 9154 N N . ARG B 1 405 ? 31.674 95.059 32.935 1.00 7.28 419 ARG E N 1
ATOM 9155 C CA . ARG B 1 405 ? 31.107 94.416 31.747 1.00 7.91 419 ARG E CA 1
ATOM 9156 C C . ARG B 1 405 ? 31.996 93.310 31.185 1.00 5.48 419 ARG E C 1
ATOM 9157 O O . ARG B 1 405 ? 31.511 92.364 30.556 1.00 6.79 419 ARG E O 1
ATOM 9171 N N . VAL B 1 406 ? 33.298 93.433 31.394 1.00 6.58 420 VAL E N 1
ATOM 9172 C CA . VAL B 1 406 ? 34.224 92.431 30.889 1.00 6.42 420 VAL E CA 1
ATOM 9173 C C . VAL B 1 406 ? 34.492 91.292 31.889 1.00 7.89 420 VAL E C 1
ATOM 9174 O O . VAL B 1 406 ? 34.142 90.136 31.631 1.00 7.32 420 VAL E O 1
ATOM 9179 N N . SER B 1 407 ? 35.034 91.606 33.064 1.00 9.08 421 SER E N 1
ATOM 9180 C CA . SER B 1 407 ? 35.348 90.553 34.043 1.00 7.23 421 SER E CA 1
ATOM 9181 C C . SER B 1 407 ? 34.182 90.055 34.895 1.00 6.95 421 SER E C 1
ATOM 9182 O O . SER B 1 407 ? 34.269 88.970 35.489 1.00 6.15 421 SER E O 1
ATOM 9187 N N . GLN B 1 408 ? 33.108 90.841 34.959 1.00 7.03 422 GLN E N 1
ATOM 9188 C CA . GLN B 1 408 ? 31.931 90.525 35.773 1.00 6.34 422 GLN E CA 1
ATOM 9189 C C . GLN B 1 408 ? 32.211 90.722 37.259 1.00 6.96 422 GLN E C 1
ATOM 9190 O O . GLN B 1 408 ? 31.374 90.354 38.084 1.00 6.12 422 GLN E O 1
ATOM 9199 N N . VAL B 1 409 ? 33.368 91.266 37.619 1.00 7.37 423 VAL E N 1
ATOM 9200 C CA . VAL B 1 409 ? 33.662 91.456 39.050 1.00 7.72 423 VAL E CA 1
ATOM 9201 C C . VAL B 1 409 ? 32.929 92.693 39.582 1.00 9.07 423 VAL E C 1
ATOM 9202 O O . VAL B 1 409 ? 33.002 93.761 38.976 1.00 9.54 423 VAL E O 1
ATOM 9207 N N . PRO B 1 410 ? 32.129 92.535 40.658 1.00 7.90 424 PRO E N 1
ATOM 9208 C CA . PRO B 1 410 ? 31.405 93.675 41.232 1.00 8.01 424 PRO E CA 1
ATOM 9209 C C . PRO B 1 410 ? 32.411 94.654 41.851 1.00 6.60 424 PRO E C 1
ATOM 9210 O O . PRO B 1 410 ? 33.452 94.241 42.374 1.00 7.91 424 PRO E O 1
ATOM 9214 N N . PHE B 1 411 ? 32.112 95.946 41.800 1.00 7.94 425 PHE E N 1
ATOM 9215 C CA . PHE B 1 411 ? 33.013 96.923 42.386 1.00 8.47 425 PHE E CA 1
ATOM 9216 C C . PHE B 1 411 ? 32.238 98.160 42.832 1.00 8.36 425 PHE E C 1
ATOM 9217 O O . PHE B 1 411 ? 31.182 98.474 42.284 1.00 9.11 425 PHE E O 1
ATOM 9226 N N . CYS B 1 412 ? 32.721 98.812 43.884 1.00 9.19 426 CYS E N 1
ATOM 9227 C CA . CYS B 1 412 ? 32.048 99.989 44.425 1.00 9.87 426 CYS E CA 1
ATOM 9228 C C . CYS B 1 412 ? 33.117 101.063 44.556 1.00 11.38 426 CYS E C 1
ATOM 9229 O O . CYS B 1 412 ? 33.710 101.256 45.623 1.00 11.69 426 CYS E O 1
ATOM 9233 N N . PRO B 1 413 ? 33.334 101.822 43.478 1.00 10.64 427 PRO E N 1
ATOM 9234 C CA . PRO B 1 413 ? 34.316 102.906 43.328 1.00 11.74 427 PRO E CA 1
ATOM 9235 C C . PRO B 1 413 ? 34.350 103.949 44.428 1.00 12.04 427 PRO E C 1
ATOM 9236 O O . PRO B 1 413 ? 35.416 104.402 44.841 1.00 11.95 427 PRO E O 1
ATOM 9240 N N . SER B 1 414 ? 33.174 104.394 44.829 1.00 13.23 428 SER E N 1
ATOM 9241 C CA . SER B 1 414 ? 33.078 105.421 45.843 1.00 15.90 428 SER E CA 1
ATOM 9242 C C . SER B 1 414 ? 33.493 104.965 47.239 1.00 18.10 428 SER E C 1
ATOM 9243 O O . SER B 1 414 ? 33.744 105.810 48.106 1.00 20.87 428 SER E O 1
ATOM 9248 N N . LEU B 1 415 ? 33.582 103.654 47.451 1.00 17.49 429 LEU E N 1
ATOM 9249 C CA . LEU B 1 415 ? 33.927 103.106 48.762 1.00 17.87 429 LEU E CA 1
ATOM 9250 C C . LEU B 1 415 ? 35.302 102.478 48.832 1.00 17.56 429 LEU E C 1
ATOM 9251 O O . LEU B 1 415 ? 36.012 102.623 49.818 1.00 19.22 429 LEU E O 1
ATOM 9257 N N . ALA B 1 416 ? 35.645 101.744 47.788 1.00 16.19 430 ALA E N 1
ATOM 9258 C CA . ALA B 1 416 ? 36.893 100.998 47.704 1.00 14.49 430 ALA E CA 1
ATOM 9259 C C . ALA B 1 416 ? 38.172 101.669 48.168 1.00 13.37 430 ALA E C 1
ATOM 9260 O O . ALA B 1 416 ? 38.404 102.852 47.899 1.00 14.16 430 ALA E O 1
ATOM 9263 N N . LYS B 1 417 ? 38.983 100.915 48.901 1.00 12.97 431 LYS E N 1
ATOM 9264 C CA . LYS B 1 417 ? 40.283 101.406 49.334 1.00 13.27 431 LYS E CA 1
ATOM 9265 C C . LYS B 1 417 ? 41.263 101.077 48.206 1.00 14.69 431 LYS E C 1
ATOM 9266 O O . LYS B 1 417 ? 42.392 101.579 48.194 1.00 16.40 431 LYS E O 1
ATOM 9276 N N . GLY B 1 418 ? 40.833 100.204 47.289 1.00 14.65 432 GLY E N 1
ATOM 9277 C CA . GLY B 1 418 ? 41.640 99.827 46.134 1.00 16.78 432 GLY E CA 1
ATOM 9278 C C . GLY B 1 418 ? 41.398 100.758 44.943 1.00 17.98 432 GLY E C 1
ATOM 9279 O O . GLY B 1 418 ? 41.045 101.917 45.134 1.00 18.01 432 GLY E O 1
ATOM 9281 N N . ALA B 1 419 ? 41.465 100.203 43.732 1.00 20.93 433 ALA E N 1
ATOM 9282 C CA . ALA B 1 419 ? 41.305 100.901 42.428 1.00 25.95 433 ALA E CA 1
ATOM 9283 C C . ALA B 1 419 ? 40.504 102.200 42.214 1.00 29.44 433 ALA E C 1
ATOM 9284 O O . ALA B 1 419 ? 40.941 103.061 41.427 1.00 32.16 433 ALA E O 1
ATOM 9287 N N . SER B 1 420 ? 39.286 102.274 42.755 1.00 30.49 434 SER E N 1
ATOM 9288 C CA . SER B 1 420 ? 38.424 103.468 42.623 1.00 29.66 434 SER E CA 1
ATOM 9289 C C . SER B 1 420 ? 38.179 104.067 41.214 1.00 28.37 434 SER E C 1
ATOM 9290 O O . SER B 1 420 ? 37.526 105.115 41.066 1.00 26.63 434 SER E O 1
ATOM 9295 N N . THR B 1 421 ? 38.664 103.387 40.182 1.00 27.94 435 THR E N 1
ATOM 9296 C CA . THR B 1 421 ? 38.483 103.847 38.802 1.00 27.55 435 THR E CA 1
ATOM 9297 C C . THR B 1 421 ? 37.147 103.307 38.265 1.00 25.27 435 THR E C 1
ATOM 9298 O O . THR B 1 421 ? 36.695 102.238 38.683 1.00 27.30 435 THR E O 1
ATOM 9304 N N . LEU B 1 422 ? 36.495 104.069 37.390 1.00 21.93 436 LEU E N 1
ATOM 9305 C CA . LEU B 1 422 ? 35.203 103.689 36.815 1.00 17.26 436 LEU E CA 1
ATOM 9306 C C . LEU B 1 422 ? 35.132 104.345 35.436 1.00 15.44 436 LEU E C 1
ATOM 9307 O O . LEU B 1 422 ? 35.428 105.535 35.308 1.00 14.35 436 LEU E O 1
ATOM 9313 N N . ARG B 1 423 ? 34.792 103.580 34.405 1.00 11.97 437 ARG E N 1
ATOM 9314 C CA . ARG B 1 423 ? 34.655 104.125 33.042 1.00 12.36 437 ARG E CA 1
ATOM 9315 C C . ARG B 1 423 ? 33.270 103.707 32.550 1.00 11.01 437 ARG E C 1
ATOM 9316 O O . ARG B 1 423 ? 32.940 102.512 32.564 1.00 13.14 437 ARG E O 1
ATOM 9330 N N . VAL B 1 424 ? 32.434 104.682 32.201 1.00 8.78 438 VAL E N 1
ATOM 9331 C CA . VAL B 1 424 ? 31.071 104.415 31.742 1.00 8.10 438 VAL E CA 1
ATOM 9332 C C . VAL B 1 424 ? 30.886 104.983 30.345 1.00 9.20 438 VAL E C 1
ATOM 9333 O O . VAL B 1 424 ? 31.038 106.194 30.127 1.00 8.26 438 VAL E O 1
ATOM 9338 N N . HIS B 1 425 ? 30.547 104.106 29.412 1.00 8.04 439 HIS E N 1
ATOM 9339 C CA . HIS B 1 425 ? 30.316 104.516 28.044 1.00 10.28 439 HIS E CA 1
ATOM 9340 C C . HIS B 1 425 ? 28.910 104.161 27.616 1.00 11.43 439 HIS E C 1
ATOM 9341 O O . HIS B 1 425 ? 28.265 103.279 28.201 1.00 11.55 439 HIS E O 1
ATOM 9351 N N . GLU B 1 426 ? 28.414 104.894 26.630 1.00 11.33 440 GLU E N 1
ATOM 9352 C CA . GLU B 1 426 ? 27.130 104.576 26.045 1.00 11.57 440 GLU E CA 1
ATOM 9353 C C . GLU B 1 426 ? 27.480 104.238 24.601 1.00 11.71 440 GLU E C 1
ATOM 9354 O O . GLU B 1 426 ? 28.322 104.908 23.972 1.00 10.52 440 GLU E O 1
ATOM 9361 N N . TYR B 1 427 ? 26.913 103.149 24.098 1.00 10.41 441 TYR E N 1
ATOM 9362 C CA . TYR B 1 427 ? 27.190 102.728 22.729 1.00 9.74 441 TYR E CA 1
ATOM 9363 C C . TYR B 1 427 ? 25.976 102.047 22.154 1.00 10.48 441 TYR E C 1
ATOM 9364 O O . TYR B 1 427 ? 25.471 101.068 22.718 1.00 9.79 441 TYR E O 1
ATOM 9375 N N . ASN B 1 428 ? 25.482 102.595 21.044 1.00 11.29 442 ASN E N 1
ATOM 9376 C CA . ASN B 1 428 ? 24.320 102.039 20.353 1.00 9.21 442 ASN E CA 1
ATOM 9377 C C . ASN B 1 428 ? 23.116 101.746 21.256 1.00 11.12 442 ASN E C 1
ATOM 9378 O O . ASN B 1 428 ? 22.486 100.702 21.153 1.00 10.70 442 ASN E O 1
ATOM 9386 N N . GLY B 1 429 ? 22.830 102.672 22.167 1.00 12.21 443 GLY E N 1
ATOM 9387 C CA . GLY B 1 429 ? 21.688 102.533 23.054 1.00 12.27 443 GLY E CA 1
ATOM 9388 C C . GLY B 1 429 ? 21.858 101.726 24.324 1.00 13.04 443 GLY E C 1
ATOM 9389 O O . GLY B 1 429 ? 20.866 101.435 24.993 1.00 15.04 443 GLY E O 1
ATOM 9391 N N . GLU B 1 430 ? 23.089 101.372 24.676 1.00 11.53 444 GLU E N 1
ATOM 9392 C CA . GLU B 1 430 ? 23.348 100.597 25.892 1.00 10.19 444 GLU E CA 1
ATOM 9393 C C . GLU B 1 430 ? 24.552 101.180 26.630 1.00 9.61 444 GLU E C 1
ATOM 9394 O O . GLU B 1 430 ? 25.504 101.646 25.999 1.00 8.23 444 GLU E O 1
ATOM 9401 N N . MET B 1 431 ? 24.525 101.155 27.961 1.00 9.40 445 MET E N 1
ATOM 9402 C CA . MET B 1 431 ? 25.655 101.679 28.731 1.00 9.36 445 MET E CA 1
ATOM 9403 C C . MET B 1 431 ? 26.490 100.535 29.282 1.00 8.78 445 MET E C 1
ATOM 9404 O O . MET B 1 431 ? 25.982 99.430 29.509 1.00 9.76 445 MET E O 1
ATOM 9410 N N . HIS B 1 432 ? 27.788 100.781 29.422 1.00 8.21 446 HIS E N 1
ATOM 9411 C CA . HIS B 1 432 ? 28.722 99.767 29.875 1.00 8.86 446 HIS E CA 1
ATOM 9412 C C . HIS B 1 432 ? 29.627 100.360 30.948 1.00 8.50 446 HIS E C 1
ATOM 9413 O O . HIS B 1 432 ? 30.117 101.490 30.801 1.00 8.83 446 HIS E O 1
ATOM 9423 N N . THR B 1 433 ? 29.845 99.593 32.019 1.00 8.73 447 THR E N 1
ATOM 9424 C CA . THR B 1 433 ? 30.678 100.037 33.142 1.00 7.71 447 THR E CA 1
ATOM 9425 C C . THR B 1 433 ? 31.943 99.177 33.280 1.00 6.89 447 THR E C 1
ATOM 9426 O O . THR B 1 433 ? 31.871 97.944 33.414 1.00 5.20 447 THR E O 1
ATOM 9432 N N . PHE B 1 434 ? 33.095 99.841 33.272 1.00 7.50 448 PHE E N 1
ATOM 9433 C CA . PHE B 1 434 ? 34.400 99.197 33.373 1.00 9.36 448 PHE E CA 1
ATOM 9434 C C . PHE B 1 434 ? 35.125 99.653 34.631 1.00 8.99 448 PHE E C 1
ATOM 9435 O O . PHE B 1 434 ? 34.954 100.792 35.072 1.00 10.36 448 PHE E O 1
ATOM 9444 N N . SER B 1 435 ? 35.972 98.789 35.174 1.00 9.56 449 SER E N 1
ATOM 9445 C CA . SER B 1 435 ? 36.714 99.088 36.396 1.00 9.18 449 SER E CA 1
ATOM 9446 C C . SER B 1 435 ? 38.225 99.254 36.190 1.00 9.56 449 SER E C 1
ATOM 9447 O O . SER B 1 435 ? 38.957 99.505 37.153 1.00 9.36 449 SER E O 1
ATOM 9452 N N . ASP B 1 436 ? 38.708 99.060 34.964 1.00 8.32 450 ASP E N 1
ATOM 9453 C CA . ASP B 1 436 ? 40.136 99.208 34.698 1.00 8.83 450 ASP E CA 1
ATOM 9454 C C . ASP B 1 436 ? 40.430 99.446 33.212 1.00 10.29 450 ASP E C 1
ATOM 9455 O O . ASP B 1 436 ? 39.595 99.146 32.354 1.00 9.16 450 ASP E O 1
ATOM 9461 N N . GLN B 1 437 ? 41.637 99.938 32.935 1.00 10.53 451 GLN E N 1
ATOM 9462 C CA . GLN B 1 437 ? 42.098 100.271 31.582 1.00 11.11 451 GLN E CA 1
ATOM 9463 C C . GLN B 1 437 ? 42.303 99.073 30.646 1.00 10.70 451 GLN E C 1
ATOM 9464 O O . GLN B 1 437 ? 42.207 99.227 29.430 1.00 9.90 451 GLN E O 1
ATOM 9473 N N . TRP B 1 438 ? 42.588 97.893 31.207 1.00 8.69 452 TRP E N 1
ATOM 9474 C CA . TRP B 1 438 ? 42.817 96.681 30.411 1.00 8.98 452 TRP E CA 1
ATOM 9475 C C . TRP B 1 438 ? 41.510 96.096 29.883 1.00 7.44 452 TRP E C 1
ATOM 9476 O O . TRP B 1 438 ? 41.384 95.812 28.691 1.00 9.16 452 TRP E O 1
ATOM 9489 N N . GLY B 1 439 ? 40.531 95.933 30.768 1.00 6.82 453 GLY E N 1
ATOM 9490 C CA . GLY B 1 439 ? 39.242 95.419 30.365 1.00 7.72 453 GLY E CA 1
ATOM 9491 C C . GLY B 1 439 ? 38.570 96.444 29.459 1.00 9.77 453 GLY E C 1
ATOM 9492 O O . GLY B 1 439 ? 37.831 96.077 28.536 1.00 9.08 453 GLY E O 1
ATOM 9494 N N . GLU B 1 440 ? 38.776 97.734 29.735 1.00 10.88 454 GLU E N 1
ATOM 9495 C CA . GLU B 1 440 ? 38.166 98.763 28.887 1.00 9.57 454 GLU E CA 1
ATOM 9496 C C . GLU B 1 440 ? 38.606 98.594 27.421 1.00 8.10 454 GLU E C 1
ATOM 9497 O O . GLU B 1 440 ? 37.776 98.638 26.512 1.00 7.08 454 GLU E O 1
ATOM 9504 N N . ARG B 1 441 ? 39.912 98.406 27.218 1.00 8.45 455 ARG E N 1
ATOM 9505 C CA . ARG B 1 441 ? 40.483 98.191 25.887 1.00 9.05 455 ARG E CA 1
ATOM 9506 C C . ARG B 1 441 ? 39.894 96.917 25.265 1.00 8.35 455 ARG E C 1
ATOM 9507 O O . ARG B 1 441 ? 39.568 96.907 24.073 1.00 7.87 455 ARG E O 1
ATOM 9521 N N . MET B 1 442 ? 39.753 95.853 26.066 1.00 8.54 456 MET E N 1
ATOM 9522 C CA . MET B 1 442 ? 39.181 94.586 25.565 1.00 7.62 456 MET E CA 1
ATOM 9523 C C . MET B 1 442 ? 37.794 94.833 24.972 1.00 8.46 456 MET E C 1
ATOM 9524 O O . MET B 1 442 ? 37.497 94.398 23.867 1.00 6.47 456 MET E O 1
ATOM 9530 N N . TRP B 1 443 ? 36.950 95.565 25.694 1.00 7.44 457 TRP E N 1
ATOM 9531 C CA . TRP B 1 443 ? 35.605 95.846 25.205 1.00 6.55 457 TRP E CA 1
ATOM 9532 C C . TRP B 1 443 ? 35.611 96.782 23.988 1.00 6.89 457 TRP E C 1
ATOM 9533 O O . TRP B 1 443 ? 34.882 96.552 23.015 1.00 6.89 457 TRP E O 1
ATOM 9546 N N . LEU B 1 444 ? 36.378 97.866 24.070 1.00 6.80 458 LEU E N 1
ATOM 9547 C CA . LEU B 1 444 ? 36.475 98.828 22.966 1.00 6.83 458 LEU E CA 1
ATOM 9548 C C . LEU B 1 444 ? 36.940 98.133 21.670 1.00 6.66 458 LEU E C 1
ATOM 9549 O O . LEU B 1 444 ? 36.460 98.437 20.585 1.00 9.80 458 LEU E O 1
ATOM 9555 N N . ALA B 1 445 ? 37.891 97.219 21.795 1.00 6.74 459 ALA E N 1
ATOM 9556 C CA . ALA B 1 445 ? 38.444 96.497 20.645 1.00 5.62 459 ALA E CA 1
ATOM 9557 C C . ALA B 1 445 ? 37.608 95.311 20.204 1.00 7.67 459 ALA E C 1
ATOM 9558 O O . ALA B 1 445 ? 37.609 94.941 19.018 1.00 6.94 459 ALA E O 1
ATOM 9561 N N . GLU B 1 446 ? 36.896 94.708 21.151 1.00 6.17 460 GLU E N 1
ATOM 9562 C CA . GLU B 1 446 ? 36.114 93.496 20.882 1.00 6.63 460 GLU E CA 1
ATOM 9563 C C . GLU B 1 446 ? 34.770 93.587 21.606 1.00 7.58 460 GLU E C 1
ATOM 9564 O O . GLU B 1 446 ? 34.432 92.712 22.415 1.00 7.40 460 GLU E O 1
ATOM 9571 N N . PRO B 1 447 ? 33.936 94.583 21.258 1.00 7.75 461 PRO E N 1
ATOM 9572 C CA . PRO B 1 447 ? 32.647 94.701 21.956 1.00 7.64 461 PRO E CA 1
ATOM 9573 C C . PRO B 1 447 ? 31.702 93.518 21.829 1.00 8.14 461 PRO E C 1
ATOM 9574 O O . PRO B 1 447 ? 30.931 93.211 22.758 1.00 7.62 461 PRO E O 1
ATOM 9578 N N . GLU B 1 448 ? 31.784 92.827 20.694 1.00 6.48 462 GLU E N 1
ATOM 9579 C CA . GLU B 1 448 ? 30.926 91.678 20.451 1.00 4.87 462 GLU E CA 1
ATOM 9580 C C . GLU B 1 448 ? 31.330 90.437 21.268 1.00 4.81 462 GLU E C 1
ATOM 9581 O O . GLU B 1 448 ? 30.622 89.427 21.249 1.00 6.46 462 GLU E O 1
ATOM 9588 N N . ARG B 1 449 ? 32.470 90.490 21.953 1.00 5.07 463 ARG E N 1
ATOM 9589 C CA . ARG B 1 449 ? 32.895 89.356 22.783 1.00 6.10 463 ARG E CA 1
ATOM 9590 C C . ARG B 1 449 ? 32.393 89.506 24.224 1.00 7.49 463 ARG E C 1
ATOM 9591 O O . ARG B 1 449 ? 32.332 88.527 24.962 1.00 7.33 463 ARG E O 1
ATOM 9605 N N . TYR B 1 450 ? 31.957 90.712 24.573 1.00 6.48 464 TYR E N 1
ATOM 9606 C CA . TYR B 1 450 ? 31.563 91.044 25.937 1.00 7.20 464 TYR E CA 1
ATOM 9607 C C . TYR B 1 450 ? 30.193 91.695 26.045 1.00 7.18 464 TYR E C 1
ATOM 9608 O O . TYR B 1 450 ? 30.080 92.904 26.226 1.00 9.49 464 TYR E O 1
ATOM 9619 N N . GLU B 1 451 ? 29.150 90.883 25.988 1.00 6.51 465 GLU E N 1
ATOM 9620 C CA . GLU B 1 451 ? 27.784 91.376 26.057 1.00 7.68 465 GLU E CA 1
ATOM 9621 C C . GLU B 1 451 ? 27.039 90.758 27.236 1.00 6.80 465 GLU E C 1
ATOM 9622 O O . GLU B 1 451 ? 25.815 90.755 27.261 1.00 7.50 465 GLU E O 1
ATOM 9629 N N . CYS B 1 452 ? 27.774 90.231 28.207 1.00 8.60 466 CYS E N 1
ATOM 9630 C CA . CYS B 1 452 ? 27.146 89.557 29.337 1.00 8.17 466 CYS E CA 1
ATOM 9631 C C . CYS B 1 452 ? 26.200 90.434 30.173 1.00 7.15 466 CYS E C 1
ATOM 9632 O O . CYS B 1 452 ? 26.599 91.479 30.671 1.00 7.75 466 CYS E O 1
ATOM 9636 N N . GLN B 1 453 ? 24.948 90.005 30.326 1.00 8.08 467 GLN E N 1
ATOM 9637 C CA . GLN B 1 453 ? 23.965 90.753 31.123 1.00 8.37 467 GLN E CA 1
ATOM 9638 C C . GLN B 1 453 ? 24.332 90.595 32.607 1.00 8.87 467 GLN E C 1
ATOM 9639 O O . GLN B 1 453 ? 24.694 89.507 33.046 1.00 7.12 467 GLN E O 1
ATOM 9648 N N . ASN B 1 454 ? 24.320 91.701 33.342 1.00 6.80 468 ASN E N 1
ATOM 9649 C CA . ASN B 1 454 ? 24.656 91.638 34.750 1.00 7.20 468 ASN E CA 1
ATOM 9650 C C . ASN B 1 454 ? 23.426 91.459 35.624 1.00 7.42 468 ASN E C 1
ATOM 9651 O O . ASN B 1 454 ? 22.282 91.523 35.159 1.00 6.05 468 ASN E O 1
ATOM 9659 N N . ILE B 1 455 ? 23.688 91.106 36.875 1.00 8.27 469 ILE E N 1
ATOM 9660 C CA . ILE B 1 455 ? 22.668 90.861 37.890 1.00 10.76 469 ILE E CA 1
ATOM 9661 C C . ILE B 1 455 ? 21.628 91.993 37.983 1.00 8.94 469 ILE E C 1
ATOM 9662 O O . ILE B 1 455 ? 20.422 91.745 38.000 1.00 7.75 469 ILE E O 1
ATOM 9668 N N . PHE B 1 456 ? 22.100 93.232 37.952 1.00 8.09 470 PHE E N 1
ATOM 9669 C CA . PHE B 1 456 ? 21.213 94.389 38.022 1.00 7.67 470 PHE E CA 1
ATOM 9670 C C . PHE B 1 456 ? 20.384 94.578 36.733 1.00 6.62 470 PHE E C 1
ATOM 9671 O O . PHE B 1 456 ? 19.262 95.064 36.786 1.00 8.63 470 PHE E O 1
ATOM 9680 N N . GLU B 1 457 ? 20.925 94.203 35.575 1.00 8.49 471 GLU E N 1
ATOM 9681 C CA . GLU B 1 457 ? 20.165 94.299 34.315 1.00 6.92 471 GLU E CA 1
ATOM 9682 C C . GLU B 1 457 ? 19.073 93.225 34.274 1.00 7.23 471 GLU E C 1
ATOM 9683 O O . GLU B 1 457 ? 17.915 93.507 33.955 1.00 6.20 471 GLU E O 1
ATOM 9690 N N . GLN B 1 458 ? 19.432 91.994 34.632 1.00 7.41 472 GLN E N 1
ATOM 9691 C CA . GLN B 1 458 ? 18.473 90.905 34.631 1.00 7.47 472 GLN E CA 1
ATOM 9692 C C . GLN B 1 458 ? 17.421 91.043 35.725 1.00 8.82 472 GLN E C 1
ATOM 9693 O O . GLN B 1 458 ? 16.241 90.787 35.468 1.00 9.33 472 GLN E O 1
ATOM 9702 N N . TYR B 1 459 ? 17.837 91.460 36.926 1.00 8.91 473 TYR E N 1
ATOM 9703 C CA . TYR B 1 459 ? 16.925 91.581 38.078 1.00 10.63 473 TYR E CA 1
ATOM 9704 C C . TYR B 1 459 ? 16.252 92.944 38.196 1.00 13.18 473 TYR E C 1
ATOM 9705 O O . TYR B 1 459 ? 15.460 93.183 39.118 1.00 10.64 473 TYR E O 1
ATOM 9716 N N . GLU B 1 460 ? 16.570 93.824 37.252 1.00 13.02 474 GLU E N 1
ATOM 9717 C CA . GLU B 1 460 ? 16.025 95.175 37.210 1.00 14.77 474 GLU E CA 1
ATOM 9718 C C . GLU B 1 460 ? 14.538 95.225 37.532 1.00 13.65 474 GLU E C 1
ATOM 9719 O O . GLU B 1 460 ? 13.744 94.537 36.908 1.00 12.45 474 GLU E O 1
ATOM 9726 N N . GLY B 1 461 ? 14.168 96.023 38.527 1.00 13.64 475 GLY E N 1
ATOM 9727 C CA . GLY B 1 461 ? 12.770 96.153 38.893 1.00 11.92 475 GLY E CA 1
ATOM 9728 C C . GLY B 1 461 ? 12.118 94.949 39.535 1.00 11.04 475 GLY E C 1
ATOM 9729 O O . GLY B 1 461 ? 10.907 94.920 39.691 1.00 11.56 475 GLY E O 1
ATOM 9731 N N . ARG B 1 462 ? 12.905 93.952 39.907 1.00 11.64 476 ARG E N 1
ATOM 9732 C CA . ARG B 1 462 ? 12.359 92.756 40.532 1.00 13.12 476 ARG E CA 1
ATOM 9733 C C . ARG B 1 462 ? 12.581 92.857 42.038 1.00 11.77 476 ARG E C 1
ATOM 9734 O O . ARG B 1 462 ? 13.583 93.413 42.493 1.00 11.12 476 ARG E O 1
ATOM 9748 N N . GLU B 1 463 ? 11.653 92.292 42.804 1.00 12.42 477 GLU E N 1
ATOM 9749 C CA . GLU B 1 463 ? 11.774 92.265 44.249 1.00 10.30 477 GLU E CA 1
ATOM 9750 C C . GLU B 1 463 ? 12.621 91.026 44.590 1.00 10.61 477 GLU E C 1
ATOM 9751 O O . GLU B 1 463 ? 12.415 89.926 44.071 1.00 9.39 477 GLU E O 1
ATOM 9758 N N . LEU B 1 464 ? 13.601 91.224 45.454 1.00 12.59 478 LEU E N 1
ATOM 9759 C CA . LEU B 1 464 ? 14.534 90.171 45.829 1.00 11.98 478 LEU E CA 1
ATOM 9760 C C . LEU B 1 464 ? 13.989 88.784 46.169 1.00 12.07 478 LEU E C 1
ATOM 9761 O O . LEU B 1 464 ? 14.519 87.791 45.678 1.00 13.08 478 LEU E O 1
ATOM 9767 N N . SER B 1 465 ? 12.935 88.692 46.976 1.00 10.92 479 SER E N 1
ATOM 9768 C CA . SER B 1 465 ? 12.421 87.377 47.344 1.00 11.39 479 SER E CA 1
ATOM 9769 C C . SER B 1 465 ? 11.894 86.586 46.137 1.00 11.50 479 SER E C 1
ATOM 9770 O O . SER B 1 465 ? 12.034 85.363 46.079 1.00 10.13 479 SER E O 1
ATOM 9775 N N . GLU B 1 466 ? 11.325 87.283 45.156 1.00 13.58 480 GLU E N 1
ATOM 9776 C CA . GLU B 1 466 ? 10.808 86.595 43.978 1.00 13.64 480 GLU E CA 1
ATOM 9777 C C . GLU B 1 466 ? 11.945 86.001 43.129 1.00 12.06 480 GLU E C 1
ATOM 9778 O O . GLU B 1 466 ? 11.796 84.920 42.575 1.00 10.52 480 GLU E O 1
ATOM 9785 N N . VAL B 1 467 ? 13.097 86.668 43.099 1.00 11.27 481 VAL E N 1
ATOM 9786 C CA . VAL B 1 467 ? 14.255 86.154 42.356 1.00 9.65 481 VAL E CA 1
ATOM 9787 C C . VAL B 1 467 ? 14.781 84.886 43.051 1.00 10.32 481 VAL E C 1
ATOM 9788 O O . VAL B 1 467 ? 14.970 83.841 42.417 1.00 9.96 481 VAL E O 1
ATOM 9793 N N . ILE B 1 468 ? 14.988 84.975 44.362 1.00 8.83 482 ILE E N 1
ATOM 9794 C CA . ILE B 1 468 ? 15.456 83.839 45.148 1.00 8.73 482 ILE E CA 1
ATOM 9795 C C . ILE B 1 468 ? 14.488 82.655 44.997 1.00 8.68 482 ILE E C 1
ATOM 9796 O O . ILE B 1 468 ? 14.916 81.524 44.806 1.00 8.28 482 ILE E O 1
ATOM 9802 N N . ALA B 1 469 ? 13.187 82.921 45.073 1.00 8.33 483 ALA E N 1
ATOM 9803 C CA . ALA B 1 469 ? 12.175 81.879 44.941 1.00 9.97 483 ALA E CA 1
ATOM 9804 C C . ALA B 1 469 ? 12.194 81.187 43.566 1.00 11.11 483 ALA E C 1
ATOM 9805 O O . ALA B 1 469 ? 12.250 79.956 43.473 1.00 10.38 483 ALA E O 1
ATOM 9808 N N . GLU B 1 470 ? 12.162 81.977 42.497 1.00 11.51 484 GLU E N 1
ATOM 9809 C CA . GLU B 1 470 ? 12.166 81.408 41.155 1.00 12.39 484 GLU E CA 1
ATOM 9810 C C . GLU B 1 470 ? 13.440 80.599 40.875 1.00 12.09 484 GLU E C 1
ATOM 9811 O O . GLU B 1 470 ? 13.399 79.570 40.183 1.00 11.37 484 GLU E O 1
ATOM 9818 N N . LEU B 1 471 ? 14.563 81.050 41.425 1.00 11.16 485 LEU E N 1
ATOM 9819 C CA . LEU B 1 471 ? 15.827 80.359 41.223 1.00 11.53 485 LEU E CA 1
ATOM 9820 C C . LEU B 1 471 ? 16.159 79.254 42.238 1.00 11.12 485 LEU E C 1
ATOM 9821 O O . LEU B 1 471 ? 17.293 78.754 42.271 1.00 11.44 485 LEU E O 1
ATOM 9827 N N . HIS B 1 472 ? 15.170 78.888 43.054 1.00 10.59 486 HIS E N 1
ATOM 9828 C CA . HIS B 1 472 ? 15.298 77.810 44.047 1.00 11.39 486 HIS E CA 1
ATOM 9829 C C . HIS B 1 472 ? 16.356 78.042 45.132 1.00 11.21 486 HIS E C 1
ATOM 9830 O O . HIS B 1 472 ? 17.120 77.120 45.485 1.00 8.57 486 HIS E O 1
ATOM 9840 N N . GLY B 1 473 ? 16.384 79.243 45.696 1.00 10.40 487 GLY E N 1
ATOM 9841 C CA . GLY B 1 473 ? 17.373 79.531 46.714 1.00 10.73 487 GLY E CA 1
ATOM 9842 C C . GLY B 1 473 ? 16.930 79.136 48.104 1.00 11.15 487 GLY E C 1
ATOM 9843 O O . GLY B 1 473 ? 17.398 79.719 49.083 1.00 11.79 487 GLY E O 1
ATOM 9845 N N . LEU B 1 474 ? 16.038 78.150 48.198 1.00 12.24 488 LEU E N 1
ATOM 9846 C CA . LEU B 1 474 ? 15.526 77.701 49.491 1.00 13.93 488 LEU E CA 1
ATOM 9847 C C . LEU B 1 474 ? 15.964 76.299 49.904 1.00 12.71 488 LEU E C 1
ATOM 9848 O O . LEU B 1 474 ? 16.371 75.470 49.082 1.00 11.23 488 LEU E O 1
ATOM 9854 N N . ARG B 1 475 ? 15.937 76.080 51.210 1.00 12.03 489 ARG E N 1
ATOM 9855 C CA . ARG B 1 475 ? 16.299 74.806 51.811 1.00 11.52 489 ARG E CA 1
ATOM 9856 C C . ARG B 1 475 ? 15.092 73.887 51.663 1.00 9.28 489 ARG E C 1
ATOM 9857 O O . ARG B 1 475 ? 14.052 74.332 51.188 1.00 10.47 489 ARG E O 1
ATOM 9871 N N . SER B 1 476 ? 15.220 72.620 52.049 1.00 10.01 490 SER E N 1
ATOM 9872 C CA . SER B 1 476 ? 14.117 71.668 51.878 1.00 11.54 490 SER E CA 1
ATOM 9873 C C . SER B 1 476 ? 12.788 72.008 52.536 1.00 12.76 490 SER E C 1
ATOM 9874 O O . SER B 1 476 ? 11.739 71.529 52.100 1.00 13.71 490 SER E O 1
ATOM 9879 N N . ASP B 1 477 ? 12.803 72.840 53.573 1.00 14.02 491 ASP E N 1
ATOM 9880 C CA . ASP B 1 477 ? 11.537 73.205 54.200 1.00 14.99 491 ASP E CA 1
ATOM 9881 C C . ASP B 1 477 ? 10.757 74.165 53.306 1.00 15.20 491 ASP E C 1
ATOM 9882 O O . ASP B 1 477 ? 9.637 74.561 53.620 1.00 15.85 491 ASP E O 1
ATOM 9888 N N . GLY B 1 478 ? 11.387 74.573 52.210 1.00 15.75 492 GLY E N 1
ATOM 9889 C CA . GLY B 1 478 ? 10.749 75.460 51.254 1.00 15.33 492 GLY E CA 1
ATOM 9890 C C . GLY B 1 478 ? 10.476 76.869 51.712 1.00 16.64 492 GLY E C 1
ATOM 9891 O O . GLY B 1 478 ? 9.674 77.563 51.087 1.00 17.01 492 GLY E O 1
ATOM 9893 N N . LYS B 1 479 ? 11.121 77.300 52.796 1.00 16.81 493 LYS E N 1
ATOM 9894 C CA . LYS B 1 479 ? 10.929 78.661 53.305 1.00 17.13 493 LYS E CA 1
ATOM 9895 C C . LYS B 1 479 ? 12.215 79.332 53.795 1.00 15.69 493 LYS E C 1
ATOM 9896 O O . LYS B 1 479 ? 12.400 80.536 53.612 1.00 14.51 493 LYS E O 1
ATOM 9906 N N . THR B 1 480 ? 13.097 78.562 54.423 1.00 13.55 494 THR E N 1
ATOM 9907 C CA . THR B 1 480 ? 14.351 79.099 54.933 1.00 12.97 494 THR E CA 1
ATOM 9908 C C . THR B 1 480 ? 15.347 79.270 53.787 1.00 12.58 494 THR E C 1
ATOM 9909 O O . THR B 1 480 ? 15.478 78.392 52.923 1.00 11.97 494 THR E O 1
ATOM 9915 N N . LEU B 1 481 ? 16.047 80.398 53.775 1.00 11.39 495 LEU E N 1
ATOM 9916 C CA . LEU B 1 481 ? 17.001 80.664 52.711 1.00 10.54 495 LEU E CA 1
ATOM 9917 C C . LEU B 1 481 ? 18.223 79.793 52.842 1.00 9.90 495 LEU E C 1
ATOM 9918 O O . LEU B 1 481 ? 18.643 79.483 53.955 1.00 10.31 495 LEU E O 1
ATOM 9924 N N . ILE B 1 482 ? 18.802 79.407 51.712 1.00 8.59 496 ILE E N 1
ATOM 9925 C CA . ILE B 1 482 ? 20.037 78.640 51.724 1.00 8.01 496 ILE E CA 1
ATOM 9926 C C . ILE B 1 482 ? 21.133 79.572 52.259 1.00 9.09 496 ILE E C 1
ATOM 9927 O O . ILE B 1 482 ? 21.892 79.227 53.173 1.00 11.07 496 ILE E O 1
ATOM 9933 N N . ALA B 1 483 ? 21.193 80.772 51.704 1.00 9.25 497 ALA E N 1
ATOM 9934 C CA . ALA B 1 483 ? 22.192 81.736 52.134 1.00 9.42 497 ALA E CA 1
ATOM 9935 C C . ALA B 1 483 ? 21.792 82.357 53.477 1.00 8.40 497 ALA E C 1
ATOM 9936 O O . ALA B 1 483 ? 20.606 82.434 53.797 1.00 7.31 497 ALA E O 1
ATOM 9939 N N . GLN B 1 484 ? 22.784 82.810 54.240 1.00 9.92 498 GLN E N 1
ATOM 9940 C CA . GLN B 1 484 ? 22.549 83.436 55.551 1.00 9.19 498 GLN E CA 1
ATOM 9941 C C . GLN B 1 484 ? 23.663 84.446 55.836 1.00 8.49 498 GLN E C 1
ATOM 9942 O O . GLN B 1 484 ? 24.765 84.340 55.283 1.00 8.24 498 GLN E O 1
ATOM 9951 N N . PRO B 1 485 ? 23.375 85.467 56.665 1.00 9.56 499 PRO E N 1
ATOM 9952 C CA . PRO B 1 485 ? 24.349 86.507 57.038 1.00 9.75 499 PRO E CA 1
ATOM 9953 C C . PRO B 1 485 ? 25.144 86.128 58.307 1.00 10.67 499 PRO E C 1
ATOM 9954 O O . PRO B 1 485 ? 25.848 86.961 58.894 1.00 11.74 499 PRO E O 1
ATOM 9958 N N . HIS B 1 486 ? 25.008 84.880 58.743 1.00 11.11 500 HIS E N 1
ATOM 9959 C CA . HIS B 1 486 ? 25.733 84.393 59.910 1.00 8.97 500 HIS E CA 1
ATOM 9960 C C . HIS B 1 486 ? 25.823 82.875 59.748 1.00 9.91 500 HIS E C 1
ATOM 9961 O O . HIS B 1 486 ? 25.099 82.298 58.933 1.00 10.66 500 HIS E O 1
ATOM 9971 N N . VAL B 1 487 ? 26.729 82.243 60.487 1.00 8.53 501 VAL E N 1
ATOM 9972 C CA . VAL B 1 487 ? 26.921 80.797 60.400 1.00 10.17 501 VAL E CA 1
ATOM 9973 C C . VAL B 1 487 ? 26.442 80.013 61.610 1.00 10.13 501 VAL E C 1
ATOM 9974 O O . VAL B 1 487 ? 26.800 78.839 61.754 1.00 8.84 501 VAL E O 1
ATOM 9979 N N . ARG B 1 488 ? 25.615 80.646 62.449 1.00 10.46 502 ARG E N 1
ATOM 9980 C CA . ARG B 1 488 ? 25.058 79.987 63.643 1.00 12.24 502 ARG E CA 1
ATOM 9981 C C . ARG B 1 488 ? 23.886 79.072 63.325 1.00 12.38 502 ARG E C 1
ATOM 9982 O O . ARG B 1 488 ? 23.230 79.222 62.301 1.00 12.49 502 ARG E O 1
ATOM 9996 N N . GLY B 1 489 ? 23.589 78.155 64.241 1.00 14.31 503 GLY E N 1
ATOM 9997 C CA . GLY B 1 489 ? 22.523 77.184 64.018 1.00 15.76 503 GLY E CA 1
ATOM 9998 C C . GLY B 1 489 ? 21.072 77.612 64.068 1.00 16.79 503 GLY E C 1
ATOM 9999 O O . GLY B 1 489 ? 20.186 76.838 63.698 1.00 17.87 503 GLY E O 1
ATOM 10001 N N . ASP B 1 490 ? 20.810 78.824 64.531 1.00 17.22 504 ASP E N 1
ATOM 10002 C CA . ASP B 1 490 ? 19.442 79.303 64.616 1.00 18.92 504 ASP E CA 1
ATOM 10003 C C . ASP B 1 490 ? 19.349 80.754 64.183 1.00 17.04 504 ASP E C 1
ATOM 10004 O O . ASP B 1 490 ? 20.361 81.349 63.811 1.00 16.64 504 ASP E O 1
ATOM 10010 N N . LYS B 1 491 ? 18.143 81.314 64.249 1.00 17.26 505 LYS E N 1
ATOM 10011 C CA . LYS B 1 491 ? 17.886 82.690 63.810 1.00 18.19 505 LYS E CA 1
ATOM 10012 C C . LYS B 1 491 ? 18.195 82.731 62.312 1.00 16.54 505 LYS E C 1
ATOM 10013 O O . LYS B 1 491 ? 18.790 83.686 61.811 1.00 16.15 505 LYS E O 1
ATOM 10023 N N . LEU B 1 492 ? 17.854 81.655 61.613 1.00 15.34 506 LEU E N 1
ATOM 10024 C CA . LEU B 1 492 ? 18.099 81.602 60.177 1.00 14.11 506 LEU E CA 1
ATOM 10025 C C . LEU B 1 492 ? 17.015 82.418 59.474 1.00 13.22 506 LEU E C 1
ATOM 10026 O O . LEU B 1 492 ? 15.838 82.373 59.855 1.00 12.22 506 LEU E O 1
ATOM 10032 N N . TRP B 1 493 ? 17.418 83.193 58.478 1.00 11.68 507 TRP E N 1
ATOM 10033 C CA . TRP B 1 493 ? 16.495 84.029 57.705 1.00 11.58 507 TRP E CA 1
ATOM 10034 C C . TRP B 1 493 ? 15.636 83.191 56.765 1.00 10.75 507 TRP E C 1
ATOM 10035 O O . TRP B 1 493 ? 16.093 82.160 56.257 1.00 11.51 507 TRP E O 1
ATOM 10048 N N . THR B 1 494 ? 14.404 83.637 56.539 1.00 11.48 508 THR E N 1
ATOM 10049 C CA . THR B 1 494 ? 13.465 82.954 55.665 1.00 11.39 508 THR E CA 1
ATOM 10050 C C . THR B 1 494 ? 13.097 83.847 54.489 1.00 11.60 508 THR E C 1
ATOM 10051 O O . THR B 1 494 ? 13.369 85.043 54.499 1.00 12.26 508 THR E O 1
ATOM 10057 N N . LEU B 1 495 ? 12.407 83.270 53.513 1.00 11.50 509 LEU E N 1
ATOM 10058 C CA . LEU B 1 495 ? 11.980 84.006 52.336 1.00 12.30 509 LEU E CA 1
ATOM 10059 C C . LEU B 1 495 ? 11.130 85.196 52.772 1.00 12.21 509 LEU E C 1
ATOM 10060 O O . LEU B 1 495 ? 11.333 86.315 52.303 1.00 12.51 509 LEU E O 1
ATOM 10066 N N . ASP B 1 496 ? 10.185 84.953 53.677 1.00 14.03 510 ASP E N 1
ATOM 10067 C CA . ASP B 1 496 ? 9.327 86.016 54.192 1.00 15.70 510 ASP E CA 1
ATOM 10068 C C . ASP B 1 496 ? 10.127 87.138 54.868 1.00 14.72 510 ASP E C 1
ATOM 10069 O O . ASP B 1 496 ? 9.738 88.299 54.762 1.00 15.16 510 ASP E O 1
ATOM 10075 N N . ASP B 1 497 ? 11.240 86.811 55.532 1.00 13.40 511 ASP E N 1
ATOM 10076 C CA . ASP B 1 497 ? 12.072 87.849 56.164 1.00 13.35 511 ASP E CA 1
ATOM 10077 C C . ASP B 1 497 ? 12.625 88.758 55.072 1.00 13.29 511 ASP E C 1
ATOM 10078 O O . ASP B 1 497 ? 12.775 89.969 55.258 1.00 10.40 511 ASP E O 1
ATOM 10084 N N . ILE B 1 498 ? 12.958 88.145 53.933 1.00 13.25 512 ILE E N 1
ATOM 10085 C CA . ILE B 1 498 ? 13.476 88.895 52.791 1.00 12.67 512 ILE E CA 1
ATOM 10086 C C . ILE B 1 498 ? 12.363 89.707 52.131 1.00 13.51 512 ILE E C 1
ATOM 10087 O O . ILE B 1 498 ? 12.543 90.880 51.791 1.00 13.37 512 ILE E O 1
ATOM 10093 N N . LYS B 1 499 ? 11.207 89.089 51.951 1.00 13.32 513 LYS E N 1
ATOM 10094 C CA . LYS B 1 499 ? 10.095 89.773 51.318 1.00 15.70 513 LYS E CA 1
ATOM 10095 C C . LYS B 1 499 ? 9.685 91.042 52.058 1.00 16.72 513 LYS E C 1
ATOM 10096 O O . LYS B 1 499 ? 9.408 92.064 51.435 1.00 17.99 513 LYS E O 1
ATOM 10106 N N . ARG B 1 500 ? 9.704 90.997 53.385 1.00 18.98 514 ARG E N 1
ATOM 10107 C CA . ARG B 1 500 ? 9.292 92.152 54.176 1.00 19.97 514 ARG E CA 1
ATOM 10108 C C . ARG B 1 500 ? 10.220 93.348 54.034 1.00 18.29 514 ARG E C 1
ATOM 10109 O O . ARG B 1 500 ? 9.807 94.478 54.251 1.00 19.70 514 ARG E O 1
ATOM 10123 N N . LEU B 1 501 ? 11.456 93.102 53.627 1.00 17.80 515 LEU E N 1
ATOM 10124 C CA . LEU B 1 501 ? 12.436 94.166 53.441 1.00 18.36 515 LEU E CA 1
ATOM 10125 C C . LEU B 1 501 ? 12.112 94.967 52.179 1.00 17.80 515 LEU E C 1
ATOM 10126 O O . LEU B 1 501 ? 12.579 96.096 52.018 1.00 18.66 515 LEU E O 1
ATOM 10132 N N . ASN B 1 502 ? 11.356 94.347 51.274 1.00 17.17 516 ASN E N 1
ATOM 10133 C CA . ASN B 1 502 ? 10.976 94.931 49.986 1.00 17.11 516 ASN E CA 1
ATOM 10134 C C . ASN B 1 502 ? 12.131 95.555 49.193 1.00 16.25 516 ASN E C 1
ATOM 10135 O O . ASN B 1 502 ? 12.050 96.692 48.728 1.00 15.14 516 ASN E O 1
ATOM 10143 N N . CYS B 1 503 ? 13.198 94.783 49.022 1.00 14.99 517 CYS E N 1
ATOM 10144 C CA . CYS B 1 503 ? 14.374 95.222 48.284 1.00 15.02 517 CYS E CA 1
ATOM 10145 C C . CYS B 1 503 ? 14.095 94.974 46.799 1.00 13.25 517 CYS E C 1
ATOM 10146 O O . CYS B 1 503 ? 13.855 93.843 46.403 1.00 12.24 517 CYS E O 1
ATOM 10150 N N . VAL B 1 504 ? 14.053 96.039 46.009 1.00 12.38 518 VAL E N 1
ATOM 10151 C CA . VAL B 1 504 ? 13.801 95.933 44.579 1.00 12.26 518 VAL E CA 1
ATOM 10152 C C . VAL B 1 504 ? 15.042 96.421 43.841 1.00 12.08 518 VAL E C 1
ATOM 10153 O O . VAL B 1 504 ? 15.479 97.541 44.044 1.00 12.07 518 VAL E O 1
ATOM 10158 N N . PHE B 1 505 ? 15.636 95.554 43.027 1.00 12.41 519 PHE E N 1
ATOM 10159 C CA . PHE B 1 505 ? 16.850 95.904 42.284 1.00 11.70 519 PHE E CA 1
ATOM 10160 C C . PHE B 1 505 ? 16.666 97.036 41.293 1.00 12.36 519 PHE E C 1
ATOM 10161 O O . PHE B 1 505 ? 15.607 97.180 40.680 1.00 12.83 519 PHE E O 1
ATOM 10170 N N . LYS B 1 506 ? 17.733 97.803 41.105 1.00 13.89 520 LYS E N 1
ATOM 10171 C CA . LYS B 1 506 ? 17.760 98.895 40.149 1.00 13.02 520 LYS E CA 1
ATOM 10172 C C . LYS B 1 506 ? 19.071 98.762 39.396 1.00 11.98 520 LYS E C 1
ATOM 10173 O O . LYS B 1 506 ? 20.069 98.284 39.945 1.00 11.33 520 LYS E O 1
ATOM 10183 N N . ASN B 1 507 ? 19.057 99.126 38.122 1.00 11.38 521 ASN E N 1
ATOM 10184 C CA . ASN B 1 507 ? 20.266 99.093 37.318 1.00 10.51 521 ASN E CA 1
ATOM 10185 C C . ASN B 1 507 ? 20.958 100.415 37.659 1.00 11.39 521 ASN E C 1
ATOM 10186 O O . ASN B 1 507 ? 20.482 101.495 37.269 1.00 11.48 521 ASN E O 1
ATOM 10194 N N . PRO B 1 508 ? 22.113 100.349 38.355 1.00 10.89 522 PRO E N 1
ATOM 10195 C CA . PRO B 1 508 ? 22.864 101.538 38.763 1.00 11.54 522 PRO E CA 1
ATOM 10196 C C . PRO B 1 508 ? 23.330 102.503 37.663 1.00 13.84 522 PRO E C 1
ATOM 10197 O O . PRO B 1 508 ? 23.517 103.699 37.910 1.00 13.40 522 PRO E O 1
ATOM 10201 N N . VAL B 1 509 ? 23.489 101.998 36.446 1.00 14.03 523 VAL E N 1
ATOM 10202 C CA . VAL B 1 509 ? 23.963 102.846 35.372 1.00 14.97 523 VAL E CA 1
ATOM 10203 C C . VAL B 1 509 ? 22.885 103.863 34.951 1.00 15.70 523 VAL E C 1
ATOM 10204 O O . VAL B 1 509 ? 23.202 104.935 34.429 1.00 14.68 523 VAL E O 1
ATOM 10209 N N . LYS B 1 510 ? 21.630 103.559 35.259 1.00 14.53 524 LYS E N 1
ATOM 10210 C CA . LYS B 1 510 ? 20.523 104.447 34.941 1.00 17.79 524 LYS E CA 1
ATOM 10211 C C . LYS B 1 510 ? 20.612 105.792 35.674 1.00 18.00 524 LYS E C 1
ATOM 10212 O O . LYS B 1 510 ? 19.883 106.723 35.352 1.00 18.34 524 LYS E O 1
ATOM 10222 N N . ALA B 1 511 ? 21.499 105.889 36.665 1.00 17.82 525 ALA E N 1
ATOM 10223 C CA . ALA B 1 511 ? 21.669 107.136 37.406 1.00 18.44 525 ALA E CA 1
ATOM 10224 C C . ALA B 1 511 ? 22.346 108.152 36.499 1.00 19.35 525 ALA E C 1
ATOM 10225 O O . ALA B 1 511 ? 22.327 109.353 36.770 1.00 20.37 525 ALA E O 1
ATOM 10228 N N . PHE B 1 512 ? 22.986 107.644 35.455 1.00 20.32 526 PHE E N 1
ATOM 10229 C CA . PHE B 1 512 ? 23.685 108.446 34.472 1.00 21.86 526 PHE E CA 1
ATOM 10230 C C . PHE B 1 512 ? 22.737 108.738 33.319 1.00 23.76 526 PHE E C 1
ATOM 10231 O O . PHE B 1 512 ? 22.663 109.914 32.923 1.00 27.86 526 PHE E O 1
ATOM 10241 N N . GLU C 2 1 ? 28.118 60.467 72.161 1.00 32.05 6 GLU B N 1
ATOM 10242 C CA . GLU C 2 1 ? 28.181 59.015 71.839 1.00 31.30 6 GLU B CA 1
ATOM 10243 C C . GLU C 2 1 ? 29.647 58.577 71.863 1.00 29.83 6 GLU B C 1
ATOM 10244 O O . GLU C 2 1 ? 30.407 59.053 72.707 1.00 32.03 6 GLU B O 1
ATOM 10250 N N . ARG C 2 2 ? 30.060 57.729 70.927 1.00 26.27 7 ARG B N 1
ATOM 10251 C CA . ARG C 2 2 ? 31.424 57.235 70.907 1.00 22.51 7 ARG B CA 1
ATOM 10252 C C . ARG C 2 2 ? 32.450 58.325 70.686 1.00 21.23 7 ARG B C 1
ATOM 10253 O O . ARG C 2 2 ? 32.435 58.984 69.657 1.00 23.23 7 ARG B O 1
ATOM 10261 N N . ARG C 2 3 ? 33.290 58.568 71.681 1.00 17.59 8 ARG B N 1
ATOM 10262 C CA . ARG C 2 3 ? 34.352 59.558 71.546 1.00 16.24 8 ARG B CA 1
ATOM 10263 C C . ARG C 2 3 ? 35.592 58.758 71.165 1.00 15.14 8 ARG B C 1
ATOM 10264 O O . ARG C 2 3 ? 35.867 57.714 71.747 1.00 16.34 8 ARG B O 1
ATOM 10272 N N . ARG C 2 4 ? 36.317 59.226 70.159 1.00 13.77 9 ARG B N 1
ATOM 10273 C CA . ARG C 2 4 ? 37.515 58.546 69.695 1.00 11.70 9 ARG B CA 1
ATOM 10274 C C . ARG C 2 4 ? 38.765 59.286 70.157 1.00 10.84 9 ARG B C 1
ATOM 10275 O O . ARG C 2 4 ? 38.870 60.516 70.024 1.00 10.53 9 ARG B O 1
ATOM 10283 N N . GLY C 2 5 ? 39.740 58.522 70.630 1.00 10.26 10 GLY B N 1
ATOM 10284 C CA . GLY C 2 5 ? 40.967 59.098 71.133 1.00 10.01 10 GLY B CA 1
ATOM 10285 C C . GLY C 2 5 ? 41.773 59.939 70.170 1.00 10.80 10 GLY B C 1
ATOM 10286 O O . GLY C 2 5 ? 42.542 60.790 70.605 1.00 10.00 10 GLY B O 1
ATOM 10287 N N . LEU C 2 6 ? 41.628 59.699 68.872 1.00 7.58 11 LEU B N 1
ATOM 10288 C CA . LEU C 2 6 ? 42.385 60.484 67.904 1.00 8.91 11 LEU B CA 1
ATOM 10289 C C . LEU C 2 6 ? 41.751 61.865 67.640 1.00 6.99 11 LEU B C 1
ATOM 10290 O O . LEU C 2 6 ? 42.454 62.816 67.321 1.00 7.47 11 LEU B O 1
ATOM 10295 N N . THR C 2 7 ? 40.437 61.981 67.811 1.00 9.45 12 THR B N 1
ATOM 10296 C CA . THR C 2 7 ? 39.749 63.244 67.536 1.00 10.45 12 THR B CA 1
ATOM 10297 C C . THR C 2 7 ? 39.160 63.967 68.740 1.00 11.35 12 THR B C 1
ATOM 10298 O O . THR C 2 7 ? 38.923 65.180 68.684 1.00 9.90 12 THR B O 1
ATOM 10302 N N . ASP C 2 8 ? 38.935 63.233 69.829 1.00 11.56 13 ASP B N 1
ATOM 10303 C CA . ASP C 2 8 ? 38.376 63.836 71.042 1.00 12.61 13 ASP B CA 1
ATOM 10304 C C . ASP C 2 8 ? 39.415 64.742 71.743 1.00 10.72 13 ASP B C 1
ATOM 10305 O O . ASP C 2 8 ? 40.470 64.268 72.149 1.00 11.12 13 ASP B O 1
ATOM 10310 N N . PRO C 2 9 ? 39.118 66.043 71.921 1.00 10.70 14 PRO B N 1
ATOM 10311 C CA . PRO C 2 9 ? 40.068 66.951 72.577 1.00 11.98 14 PRO B CA 1
ATOM 10312 C C . PRO C 2 9 ? 40.657 66.464 73.914 1.00 12.83 14 PRO B C 1
ATOM 10313 O O . PRO C 2 9 ? 41.872 66.417 74.074 1.00 13.39 14 PRO B O 1
ATOM 10317 N N . GLU C 2 10 ? 39.787 66.070 74.844 1.00 14.20 15 GLU B N 1
ATOM 10318 C CA . GLU C 2 10 ? 40.193 65.588 76.180 1.00 13.31 15 GLU B CA 1
ATOM 10319 C C . GLU C 2 10 ? 41.031 64.289 76.134 1.00 10.82 15 GLU B C 1
ATOM 10320 O O . GLU C 2 10 ? 42.115 64.199 76.731 1.00 8.54 15 GLU B O 1
ATOM 10326 N N . MET C 2 11 ? 40.548 63.306 75.383 1.00 9.41 16 MET B N 1
ATOM 10327 C CA . MET C 2 11 ? 41.235 62.029 75.243 1.00 9.69 16 MET B CA 1
ATOM 10328 C C . MET C 2 11 ? 42.558 62.151 74.479 1.00 9.47 16 MET B C 1
ATOM 10329 O O . MET C 2 11 ? 43.588 61.620 74.907 1.00 8.06 16 MET B O 1
ATOM 10334 N N . ALA C 2 12 ? 42.554 62.908 73.385 1.00 9.69 17 ALA B N 1
ATOM 10335 C CA . ALA C 2 12 ? 43.774 63.095 72.612 1.00 10.69 17 ALA B CA 1
ATOM 10336 C C . ALA C 2 12 ? 44.803 63.834 73.470 1.00 9.92 17 ALA B C 1
ATOM 10337 O O . ALA C 2 12 ? 45.987 63.534 73.405 1.00 9.30 17 ALA B O 1
ATOM 10339 N N . ALA C 2 13 ? 44.349 64.809 74.269 1.00 10.77 18 ALA B N 1
ATOM 10340 C CA . ALA C 2 13 ? 45.257 65.565 75.148 1.00 12.12 18 ALA B CA 1
ATOM 10341 C C . ALA C 2 13 ? 46.005 64.590 76.080 1.00 10.32 18 ALA B C 1
ATOM 10342 O O . ALA C 2 13 ? 47.234 64.656 76.201 1.00 12.04 18 ALA B O 1
ATOM 10344 N N . VAL C 2 14 ? 45.272 63.642 76.662 1.00 9.56 19 VAL B N 1
ATOM 10345 C CA . VAL C 2 14 ? 45.865 62.627 77.529 1.00 9.60 19 VAL B CA 1
ATOM 10346 C C . VAL C 2 14 ? 46.885 61.757 76.783 1.00 9.87 19 VAL B C 1
ATOM 10347 O O . VAL C 2 14 ? 48.005 61.563 77.245 1.00 10.10 19 VAL B O 1
ATOM 10351 N N . ILE C 2 15 ? 46.503 61.260 75.606 1.00 11.19 20 ILE B N 1
ATOM 10352 C CA . ILE C 2 15 ? 47.401 60.448 74.785 1.00 10.52 20 ILE B CA 1
ATOM 10353 C C . ILE C 2 15 ? 48.665 61.232 74.408 1.00 10.71 20 ILE B C 1
ATOM 10354 O O . ILE C 2 15 ? 49.800 60.782 74.632 1.00 9.93 20 ILE B O 1
ATOM 10359 N N . LEU C 2 16 ? 48.464 62.420 73.850 1.00 11.59 21 LEU B N 1
ATOM 10360 C CA . LEU C 2 16 ? 49.571 63.266 73.432 1.00 15.10 21 LEU B CA 1
ATOM 10361 C C . LEU C 2 16 ? 50.589 63.504 74.547 1.00 16.07 21 LEU B C 1
ATOM 10362 O O . LEU C 2 16 ? 51.803 63.434 74.309 1.00 17.68 21 LEU B O 1
ATOM 10367 N N . LYS C 2 17 ? 50.087 63.714 75.765 1.00 15.44 22 LYS B N 1
ATOM 10368 C CA . LYS C 2 17 ? 50.927 63.971 76.936 1.00 15.78 22 LYS B CA 1
ATOM 10369 C C . LYS C 2 17 ? 51.801 62.765 77.324 1.00 14.47 22 LYS B C 1
ATOM 10370 O O . LYS C 2 17 ? 52.932 62.933 77.781 1.00 15.25 22 LYS B O 1
ATOM 10376 N N . ALA C 2 18 ? 51.300 61.553 77.093 1.00 13.13 23 ALA B N 1
ATOM 10377 C CA . ALA C 2 18 ? 52.037 60.338 77.436 1.00 11.42 23 ALA B CA 1
ATOM 10378 C C . ALA C 2 18 ? 53.066 59.924 76.385 1.00 11.25 23 ALA B C 1
ATOM 10379 O O . ALA C 2 18 ? 53.956 59.091 76.635 1.00 9.51 23 ALA B O 1
ATOM 10381 N N . LEU C 2 19 ? 52.936 60.485 75.195 1.00 11.95 24 LEU B N 1
ATOM 10382 C CA . LEU C 2 19 ? 53.833 60.130 74.110 1.00 10.80 24 LEU B CA 1
ATOM 10383 C C . LEU C 2 19 ? 55.282 60.464 74.351 1.00 11.16 24 LEU B C 1
ATOM 10384 O O . LEU C 2 19 ? 55.611 61.439 75.041 1.00 11.22 24 LEU B O 1
ATOM 10389 N N . PRO C 2 20 ? 56.181 59.633 73.808 1.00 11.12 25 PRO B N 1
ATOM 10390 C CA . PRO C 2 20 ? 57.608 59.896 73.964 1.00 10.98 25 PRO B CA 1
ATOM 10391 C C . PRO C 2 20 ? 58.002 61.001 72.976 1.00 13.16 25 PRO B C 1
ATOM 10392 O O . PRO C 2 20 ? 57.224 61.415 72.124 1.00 12.74 25 PRO B O 1
ATOM 10396 N N . GLU C 2 21 ? 59.203 61.501 73.180 1.00 15.00 26 GLU B N 1
ATOM 10397 C CA . GLU C 2 21 ? 59.840 62.548 72.420 1.00 17.63 26 GLU B CA 1
ATOM 10398 C C . GLU C 2 21 ? 60.048 62.146 70.945 1.00 16.70 26 GLU B C 1
ATOM 10399 O O . GLU C 2 21 ? 59.717 62.896 70.019 1.00 17.18 26 GLU B O 1
ATOM 10405 N N . ALA C 2 22 ? 60.580 60.952 70.747 1.00 13.16 27 ALA B N 1
ATOM 10406 C CA . ALA C 2 22 ? 60.838 60.397 69.430 1.00 12.56 27 ALA B CA 1
ATOM 10407 C C . ALA C 2 22 ? 60.567 58.898 69.614 1.00 14.08 27 ALA B C 1
ATOM 10408 O O . ALA C 2 22 ? 60.333 58.449 70.753 1.00 13.08 27 ALA B O 1
ATOM 10410 N N . PRO C 2 23 ? 60.549 58.110 68.519 1.00 14.01 28 PRO B N 1
ATOM 10411 C CA . PRO C 2 23 ? 60.293 56.669 68.675 1.00 12.36 28 PRO B CA 1
ATOM 10412 C C . PRO C 2 23 ? 61.355 56.004 69.563 1.00 11.33 28 PRO B C 1
ATOM 10413 O O . PRO C 2 23 ? 62.543 56.368 69.511 1.00 12.11 28 PRO B O 1
ATOM 10417 N N . LEU C 2 24 ? 60.954 55.002 70.339 1.00 10.02 29 LEU B N 1
ATOM 10418 C CA . LEU C 2 24 ? 61.908 54.311 71.211 1.00 10.38 29 LEU B CA 1
ATOM 10419 C C . LEU C 2 24 ? 62.922 53.391 70.523 1.00 10.40 29 LEU B C 1
ATOM 10420 O O . LEU C 2 24 ? 63.738 52.753 71.195 1.00 9.57 29 LEU B O 1
ATOM 10425 N N . ASP C 2 25 ? 62.840 53.269 69.197 1.00 9.54 30 ASP B N 1
ATOM 10426 C CA . ASP C 2 25 ? 63.792 52.460 68.437 1.00 10.90 30 ASP B CA 1
ATOM 10427 C C . ASP C 2 25 ? 63.737 53.012 67.024 1.00 9.18 30 ASP B C 1
ATOM 10428 O O . ASP C 2 25 ? 62.659 53.297 66.512 1.00 10.09 30 ASP B O 1
ATOM 10433 N N . GLY C 2 26 ? 64.905 53.247 66.444 1.00 10.31 31 GLY B N 1
ATOM 10434 C CA . GLY C 2 26 ? 64.974 53.785 65.098 1.00 9.37 31 GLY B CA 1
ATOM 10435 C C . GLY C 2 26 ? 64.786 52.746 64.004 1.00 11.28 31 GLY B C 1
ATOM 10436 O O . GLY C 2 26 ? 64.641 53.098 62.835 1.00 10.87 31 GLY B O 1
ATOM 10437 N N . ASN C 2 27 ? 64.788 51.467 64.368 1.00 10.03 32 ASN B N 1
ATOM 10438 C CA . ASN C 2 27 ? 64.614 50.386 63.397 1.00 9.69 32 ASN B CA 1
ATOM 10439 C C . ASN C 2 27 ? 63.127 50.177 63.107 1.00 8.49 32 ASN B C 1
ATOM 10440 O O . ASN C 2 27 ? 62.479 49.301 63.656 1.00 10.04 32 ASN B O 1
ATOM 10445 N N . ASN C 2 28 ? 62.589 50.988 62.213 1.00 10.15 33 ASN B N 1
ATOM 10446 C CA . ASN C 2 28 ? 61.177 50.909 61.881 1.00 10.61 33 ASN B CA 1
ATOM 10447 C C . ASN C 2 28 ? 60.806 49.920 60.788 1.00 10.01 33 ASN B C 1
ATOM 10448 O O . ASN C 2 28 ? 59.752 50.028 60.206 1.00 12.72 33 ASN B O 1
ATOM 10453 N N . LYS C 2 29 ? 61.621 48.900 60.591 1.00 11.22 34 LYS B N 1
ATOM 10454 C CA . LYS C 2 29 ? 61.397 47.928 59.526 1.00 11.93 34 LYS B CA 1
ATOM 10455 C C . LYS C 2 29 ? 60.988 46.526 60.000 1.00 10.14 34 LYS B C 1
ATOM 10456 O O . LYS C 2 29 ? 61.813 45.752 60.490 1.00 7.97 34 LYS B O 1
ATOM 10462 N N . MET C 2 30 ? 59.697 46.225 59.868 1.00 8.39 35 MET B N 1
ATOM 10463 C CA . MET C 2 30 ? 59.174 44.919 60.242 1.00 8.10 35 MET B CA 1
ATOM 10464 C C . MET C 2 30 ? 59.764 43.847 59.307 1.00 10.16 35 MET B C 1
ATOM 10465 O O . MET C 2 30 ? 59.745 44.005 58.087 1.00 9.00 35 MET B O 1
ATOM 10470 N N . GLY C 2 31 ? 60.306 42.777 59.891 1.00 10.31 36 GLY B N 1
ATOM 10471 C CA . GLY C 2 31 ? 60.914 41.710 59.115 1.00 9.55 36 GLY B CA 1
ATOM 10472 C C . GLY C 2 31 ? 62.382 41.983 58.807 1.00 10.74 36 GLY B C 1
ATOM 10473 O O . GLY C 2 31 ? 63.029 41.226 58.072 1.00 11.29 36 GLY B O 1
ATOM 10474 N N . TYR C 2 32 ? 62.943 43.014 59.435 1.00 9.69 37 TYR B N 1
ATOM 10475 C CA . TYR C 2 32 ? 64.342 43.382 59.209 1.00 8.23 37 TYR B CA 1
ATOM 10476 C C . TYR C 2 32 ? 65.347 42.219 59.344 1.00 9.81 37 TYR B C 1
ATOM 10477 O O . TYR C 2 32 ? 66.441 42.267 58.776 1.00 9.39 37 TYR B O 1
ATOM 10486 N N . PHE C 2 33 ? 64.985 41.197 60.109 1.00 7.74 38 PHE B N 1
ATOM 10487 C CA . PHE C 2 33 ? 65.882 40.069 60.359 1.00 10.16 38 PHE B CA 1
ATOM 10488 C C . PHE C 2 33 ? 65.797 38.972 59.311 1.00 10.31 38 PHE B C 1
ATOM 10489 O O . PHE C 2 33 ? 66.555 38.013 59.360 1.00 11.00 38 PHE B O 1
ATOM 10497 N N . VAL C 2 34 ? 64.861 39.103 58.378 1.00 12.04 39 VAL B N 1
ATOM 10498 C CA . VAL C 2 34 ? 64.684 38.100 57.318 1.00 10.54 39 VAL B CA 1
ATOM 10499 C C . VAL C 2 34 ? 65.753 38.335 56.253 1.00 10.95 39 VAL B C 1
ATOM 10500 O O . VAL C 2 34 ? 66.044 39.476 55.924 1.00 12.07 39 VAL B O 1
ATOM 10504 N N . THR C 2 35 ? 66.366 37.273 55.744 1.00 11.50 40 THR B N 1
ATOM 10505 C CA . THR C 2 35 ? 67.383 37.424 54.708 1.00 11.47 40 THR B CA 1
ATOM 10506 C C . THR C 2 35 ? 66.642 37.696 53.401 1.00 12.08 40 THR B C 1
ATOM 10507 O O . THR C 2 35 ? 65.810 36.895 52.970 1.00 12.84 40 THR B O 1
ATOM 10511 N N . PRO C 2 36 ? 66.865 38.874 52.802 1.00 11.87 41 PRO B N 1
ATOM 10512 C CA . PRO C 2 36 ? 66.197 39.227 51.545 1.00 11.65 41 PRO B CA 1
ATOM 10513 C C . PRO C 2 36 ? 66.648 38.318 50.414 1.00 11.77 41 PRO B C 1
ATOM 10514 O O . PRO C 2 36 ? 67.810 37.893 50.361 1.00 11.59 41 PRO B O 1
ATOM 10518 N N . ARG C 2 37 ? 65.724 37.986 49.523 1.00 12.46 42 ARG B N 1
ATOM 10519 C CA . ARG C 2 37 ? 66.088 37.153 48.377 1.00 12.29 42 ARG B CA 1
ATOM 10520 C C . ARG C 2 37 ? 66.697 38.095 47.343 1.00 13.47 42 ARG B C 1
ATOM 10521 O O . ARG C 2 37 ? 67.657 37.748 46.654 1.00 14.15 42 ARG B O 1
ATOM 10529 N N . TRP C 2 38 ? 66.094 39.273 47.226 1.00 13.36 43 TRP B N 1
ATOM 10530 C CA . TRP C 2 38 ? 66.525 40.272 46.266 1.00 16.04 43 TRP B CA 1
ATOM 10531 C C . TRP C 2 38 ? 67.322 41.389 46.923 1.00 18.26 43 TRP B C 1
ATOM 10532 O O . TRP C 2 38 ? 67.789 41.247 48.055 1.00 17.24 43 TRP B O 1
ATOM 10543 N N . LYS C 2 39 ? 67.518 42.469 46.185 1.00 20.40 44 LYS B N 1
ATOM 10544 C CA . LYS C 2 39 ? 68.300 43.596 46.669 1.00 22.67 44 LYS B CA 1
ATOM 10545 C C . LYS C 2 39 ? 67.901 44.052 48.071 1.00 22.42 44 LYS B C 1
ATOM 10546 O O . LYS C 2 39 ? 68.724 44.029 48.986 1.00 23.01 44 LYS B O 1
ATOM 10552 N N . ARG C 2 40 ? 66.625 44.382 48.249 1.00 19.07 45 ARG B N 1
ATOM 10553 C CA . ARG C 2 40 ? 66.114 44.844 49.525 1.00 18.48 45 ARG B CA 1
ATOM 10554 C C . ARG C 2 40 ? 64.885 44.019 49.889 1.00 16.56 45 ARG B C 1
ATOM 10555 O O . ARG C 2 40 ? 64.212 43.466 49.003 1.00 13.87 45 ARG B O 1
ATOM 10563 N N . LEU C 2 41 ? 64.586 43.932 51.183 1.00 14.08 46 LEU B N 1
ATOM 10564 C CA . LEU C 2 41 ? 63.416 43.191 51.656 1.00 11.64 46 LEU B CA 1
ATOM 10565 C C . LEU C 2 41 ? 62.166 43.733 50.978 1.00 11.15 46 LEU B C 1
ATOM 10566 O O . LEU C 2 41 ? 61.984 44.945 50.863 1.00 11.25 46 LEU B O 1
ATOM 10571 N N . THR C 2 42 ? 61.303 42.831 50.539 1.00 9.62 47 THR B N 1
ATOM 10572 C CA . THR C 2 42 ? 60.072 43.199 49.871 1.00 8.92 47 THR B CA 1
ATOM 10573 C C . THR C 2 42 ? 58.901 43.094 50.837 1.00 8.68 47 THR B C 1
ATOM 10574 O O . THR C 2 42 ? 58.998 42.419 51.860 1.00 9.83 47 THR B O 1
ATOM 10578 N N . GLU C 2 43 ? 57.779 43.709 50.480 1.00 7.01 48 GLU B N 1
ATOM 10579 C CA . GLU C 2 43 ? 56.581 43.654 51.296 1.00 6.54 48 GLU B CA 1
ATOM 10580 C C . GLU C 2 43 ? 56.132 42.193 51.379 1.00 9.90 48 GLU B C 1
ATOM 10581 O O . GLU C 2 43 ? 55.846 41.684 52.469 1.00 8.82 48 GLU B O 1
ATOM 10587 N N . TYR C 2 44 ? 56.132 41.503 50.237 1.00 7.05 49 TYR B N 1
ATOM 10588 C CA . TYR C 2 44 ? 55.776 40.086 50.180 1.00 8.31 49 TYR B CA 1
ATOM 10589 C C . TYR C 2 44 ? 56.511 39.285 51.272 1.00 8.72 49 TYR B C 1
ATOM 10590 O O . TYR C 2 44 ? 55.895 38.530 52.038 1.00 9.04 49 TYR B O 1
ATOM 10599 N N . GLU C 2 45 ? 57.826 39.442 51.330 1.00 7.50 50 GLU B N 1
ATOM 10600 C CA . GLU C 2 45 ? 58.636 38.725 52.324 1.00 7.58 50 GLU B CA 1
ATOM 10601 C C . GLU C 2 45 ? 58.339 39.162 53.768 1.00 7.46 50 GLU B C 1
ATOM 10602 O O . GLU C 2 45 ? 58.135 38.323 54.654 1.00 7.84 50 GLU B O 1
ATOM 10608 N N . ALA C 2 46 ? 58.286 40.464 53.995 1.00 5.91 51 ALA B N 1
ATOM 10609 C CA . ALA C 2 46 ? 58.036 40.974 55.329 1.00 8.10 51 ALA B CA 1
ATOM 10610 C C . ALA C 2 46 ? 56.732 40.434 55.907 1.00 7.87 51 ALA B C 1
ATOM 10611 O O . ALA C 2 46 ? 56.693 39.970 57.047 1.00 8.58 51 ALA B O 1
ATOM 10613 N N . LEU C 2 47 ? 55.671 40.474 55.115 1.00 7.08 52 LEU B N 1
ATOM 10614 C CA . LEU C 2 47 ? 54.367 40.022 55.579 1.00 5.44 52 LEU B CA 1
ATOM 10615 C C . LEU C 2 47 ? 54.200 38.511 55.656 1.00 7.41 52 LEU B C 1
ATOM 10616 O O . LEU C 2 47 ? 53.259 38.017 56.272 1.00 7.18 52 LEU B O 1
ATOM 10621 N N . THR C 2 48 ? 55.125 37.768 55.061 1.00 7.15 53 THR B N 1
ATOM 10622 C CA . TH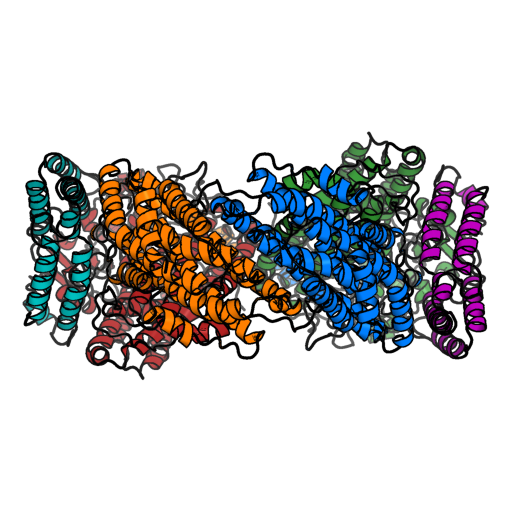R C 2 48 ? 54.994 36.325 55.041 1.00 6.46 53 THR B CA 1
ATOM 10623 C C . THR C 2 48 ? 55.990 35.489 55.841 1.00 5.63 53 THR B C 1
ATOM 10624 O O . THR C 2 48 ? 55.589 34.613 56.616 1.00 7.37 53 THR B O 1
ATOM 10628 N N . VAL C 2 49 ? 57.276 35.751 55.659 1.00 6.11 54 VAL B N 1
ATOM 10629 C CA . VAL C 2 49 ? 58.312 34.928 56.276 1.00 6.72 54 VAL B CA 1
ATOM 10630 C C . VAL C 2 49 ? 58.363 34.887 57.801 1.00 7.30 54 VAL B C 1
ATOM 10631 O O . VAL C 2 49 ? 58.487 35.918 58.452 1.00 6.63 54 VAL B O 1
ATOM 10635 N N . TYR C 2 50 ? 58.258 33.660 58.319 1.00 6.87 55 TYR B N 1
ATOM 10636 C CA . TYR C 2 50 ? 58.278 33.322 59.740 1.00 5.79 55 TYR B CA 1
ATOM 10637 C C . TYR C 2 50 ? 56.939 33.464 60.425 1.00 7.76 55 TYR B C 1
ATOM 10638 O O . TYR C 2 50 ? 56.860 33.481 61.656 1.00 8.40 55 TYR B O 1
ATOM 10647 N N . ALA C 2 51 ? 55.885 33.640 59.637 1.00 8.99 56 ALA B N 1
ATOM 10648 C CA . ALA C 2 51 ? 54.540 33.665 60.198 1.00 7.36 56 ALA B CA 1
ATOM 10649 C C . ALA C 2 51 ? 54.296 32.234 60.761 1.00 6.90 56 ALA B C 1
ATOM 10650 O O . ALA C 2 51 ? 53.612 32.082 61.746 1.00 7.50 56 ALA B O 1
ATOM 10652 N N . GLN C 2 52 ? 54.826 31.193 60.113 1.00 6.14 57 GLN B N 1
ATOM 10653 C CA . GLN C 2 52 ? 54.663 29.812 60.596 1.00 6.09 57 GLN B CA 1
ATOM 10654 C C . GLN C 2 52 ? 55.509 29.659 61.865 1.00 7.45 57 GLN B C 1
ATOM 10655 O O . GLN C 2 52 ? 56.727 29.830 61.833 1.00 6.82 57 GLN B O 1
ATOM 10661 N N . PRO C 2 53 ? 54.880 29.251 62.974 1.00 6.42 58 PRO B N 1
ATOM 10662 C CA . PRO C 2 53 ? 55.606 29.099 64.238 1.00 7.81 58 PRO B CA 1
ATOM 10663 C C . PRO C 2 53 ? 56.455 27.838 64.447 1.00 9.57 58 PRO B C 1
ATOM 10664 O O . PRO C 2 53 ? 56.404 27.239 65.527 1.00 10.11 58 PRO B O 1
ATOM 10668 N N . ASN C 2 54 ? 57.263 27.463 63.455 1.00 7.68 59 ASN B N 1
ATOM 10669 C CA . ASN C 2 54 ? 58.103 26.271 63.588 1.00 7.63 59 ASN B CA 1
ATOM 10670 C C . ASN C 2 54 ? 59.253 26.462 64.554 1.00 6.92 59 ASN B C 1
ATOM 10671 O O . ASN C 2 54 ? 59.853 27.547 64.606 1.00 6.11 59 ASN B O 1
ATOM 10676 N N . ALA C 2 55 ? 59.591 25.392 65.279 1.00 8.22 60 ALA B N 1
ATOM 10677 C CA . ALA C 2 55 ? 60.725 25.400 66.195 1.00 7.98 60 ALA B CA 1
ATOM 10678 C C . ALA C 2 55 ? 61.930 24.964 65.384 1.00 7.92 60 ALA B C 1
ATOM 10679 O O . ALA C 2 55 ? 61.793 24.423 64.284 1.00 7.66 60 ALA B O 1
ATOM 10681 N N . ASP C 2 56 ? 63.113 25.173 65.940 1.00 7.57 61 ASP B N 1
ATOM 10682 C CA . ASP C 2 56 ? 64.354 24.834 65.260 1.00 7.21 61 ASP B CA 1
ATOM 10683 C C . ASP C 2 56 ? 64.498 23.380 64.743 1.00 7.10 61 ASP B C 1
ATOM 10684 O O . ASP C 2 56 ? 65.302 23.107 63.844 1.00 7.01 61 ASP B O 1
ATOM 10689 N N . TRP C 2 57 ? 63.683 22.463 65.254 1.00 6.97 62 TRP B N 1
ATOM 10690 C CA . TRP C 2 57 ? 63.781 21.063 64.834 1.00 7.02 62 TRP B CA 1
ATOM 10691 C C . TRP C 2 57 ? 63.140 20.728 63.473 1.00 8.40 62 TRP B C 1
ATOM 10692 O O . TRP C 2 57 ? 63.162 19.574 63.016 1.00 8.97 62 TRP B O 1
ATOM 10703 N N . ILE C 2 58 ? 62.534 21.739 62.864 1.00 7.59 63 ILE B N 1
ATOM 10704 C CA . ILE C 2 58 ? 61.991 21.622 61.509 1.00 8.00 63 ILE B CA 1
ATOM 10705 C C . ILE C 2 58 ? 62.886 22.665 60.865 1.00 7.74 63 ILE B C 1
ATOM 10706 O O . ILE C 2 58 ? 62.819 23.851 61.226 1.00 6.44 63 ILE B O 1
ATOM 10711 N N . ALA C 2 59 ? 63.742 22.212 59.946 1.00 8.56 64 ALA B N 1
ATOM 10712 C CA . ALA C 2 59 ? 64.755 23.059 59.282 1.00 7.70 64 ALA B CA 1
ATOM 10713 C C . ALA C 2 59 ? 64.409 24.507 59.024 1.00 6.75 64 ALA B C 1
ATOM 10714 O O . ALA C 2 59 ? 63.503 24.803 58.240 1.00 7.59 64 ALA B O 1
ATOM 10716 N N . GLY C 2 60 ? 65.137 25.394 59.710 1.00 7.50 65 GLY B N 1
ATOM 10717 C CA . GLY C 2 60 ? 64.947 26.831 59.575 1.00 7.33 65 GLY B CA 1
ATOM 10718 C C . GLY C 2 60 ? 64.038 27.490 60.597 1.00 7.82 65 GLY B C 1
ATOM 10719 O O . GLY C 2 60 ? 63.949 28.714 60.626 1.00 6.46 65 GLY B O 1
ATOM 10720 N N . GLY C 2 61 ? 63.387 26.699 61.446 1.00 8.35 66 GLY B N 1
ATOM 10721 C CA . GLY C 2 61 ? 62.483 27.262 62.440 1.00 8.02 66 GLY B CA 1
ATOM 10722 C C . GLY C 2 61 ? 63.204 28.114 63.472 1.00 6.42 66 GLY B C 1
ATOM 10723 O O . GLY C 2 61 ? 64.282 27.761 63.920 1.00 6.03 66 GLY B O 1
ATOM 10724 N N . LEU C 2 62 ? 62.593 29.217 63.878 1.00 6.55 67 LEU B N 1
ATOM 10725 C CA . LEU C 2 62 ? 63.200 30.104 64.853 1.00 7.01 67 LEU B CA 1
ATOM 10726 C C . LEU C 2 62 ? 62.772 29.857 66.309 1.00 8.14 67 LEU B C 1
ATOM 10727 O O . LEU C 2 62 ? 63.379 30.426 67.238 1.00 9.21 67 LEU B O 1
ATOM 10732 N N . ASP C 2 63 ? 61.701 29.090 66.502 1.00 6.05 68 ASP B N 1
ATOM 10733 C CA . ASP C 2 63 ? 61.169 28.812 67.841 1.00 7.52 68 ASP B CA 1
ATOM 10734 C C . ASP C 2 63 ? 61.919 27.631 68.507 1.00 8.37 68 ASP B C 1
ATOM 10735 O O . ASP C 2 63 ? 62.922 27.132 67.960 1.00 7.75 68 ASP B O 1
ATOM 10740 N N . TRP C 2 64 ? 61.463 27.207 69.694 1.00 8.26 69 TRP B N 1
ATOM 10741 C CA . TRP C 2 64 ? 62.072 26.071 70.403 1.00 7.97 69 TRP B CA 1
ATOM 10742 C C . TRP C 2 64 ? 60.993 25.250 71.066 1.00 7.99 69 TRP B C 1
ATOM 10743 O O . TRP C 2 64 ? 59.879 25.752 71.305 1.00 7.83 69 TRP B O 1
ATOM 10754 N N . GLY C 2 65 ? 61.318 23.984 71.325 1.00 6.38 70 GLY B N 1
ATOM 10755 C CA . GLY C 2 65 ? 60.398 23.089 71.990 1.00 6.73 70 GLY B CA 1
ATOM 10756 C C . GLY C 2 65 ? 59.386 22.367 71.131 1.00 8.39 70 GLY B C 1
ATOM 10757 O O . GLY C 2 65 ? 59.244 22.611 69.928 1.00 8.54 70 GLY B O 1
ATOM 10758 N N . ASP C 2 66 ? 58.667 21.463 71.775 1.00 7.77 71 ASP B N 1
ATOM 10759 C CA . ASP C 2 66 ? 57.646 20.674 71.111 1.00 8.34 71 ASP B CA 1
ATOM 10760 C C . ASP C 2 66 ? 56.405 21.519 70.908 1.00 7.98 71 ASP B C 1
ATOM 10761 O O . ASP C 2 66 ? 56.270 22.616 71.458 1.00 6.54 71 ASP B O 1
ATOM 10766 N N . TRP C 2 67 ? 55.471 20.966 70.144 1.00 8.40 72 TRP B N 1
ATOM 10767 C CA . TRP C 2 67 ? 54.193 21.596 69.926 1.00 7.83 72 TRP B CA 1
ATOM 10768 C C . TRP C 2 67 ? 53.475 21.453 71.266 1.00 7.87 72 TRP B C 1
ATOM 10769 O O . TRP C 2 67 ? 53.842 20.603 72.085 1.00 8.09 72 TRP B O 1
ATOM 10780 N N . THR C 2 68 ? 52.463 22.272 71.493 1.00 7.54 73 THR B N 1
ATOM 10781 C CA . THR C 2 68 ? 51.732 22.218 72.757 1.00 8.70 73 THR B CA 1
ATOM 10782 C C . THR C 2 68 ? 50.682 21.111 72.811 1.00 8.71 73 THR B C 1
ATOM 10783 O O . THR C 2 68 ? 50.348 20.637 73.893 1.00 8.28 73 THR B O 1
ATOM 10787 N N . GLN C 2 69 ? 50.125 20.755 71.651 1.00 6.55 74 GLN B N 1
ATOM 10788 C CA . GLN C 2 69 ? 49.102 19.711 71.546 1.00 5.53 74 GLN B CA 1
ATOM 10789 C C . GLN C 2 69 ? 49.360 18.986 70.221 1.00 7.06 74 GLN B C 1
ATOM 10790 O O . GLN C 2 69 ? 49.486 19.638 69.174 1.00 7.48 74 GLN B O 1
ATOM 10796 N N . LYS C 2 70 ? 49.486 17.662 70.281 1.00 5.64 75 LYS B N 1
ATOM 10797 C CA . LYS C 2 70 ? 49.758 16.856 69.096 1.00 6.31 75 LYS B CA 1
ATOM 10798 C C . LYS C 2 70 ? 48.567 15.963 68.818 1.00 6.13 75 LYS B C 1
ATOM 10799 O O . LYS C 2 70 ? 47.533 16.098 69.480 1.00 8.13 75 LYS B O 1
ATOM 10805 N N . PHE C 2 71 ? 48.658 15.132 67.784 1.00 4.83 76 PHE B N 1
ATOM 10806 C CA . PHE C 2 71 ? 47.548 14.247 67.453 1.00 4.21 76 PHE B CA 1
ATOM 10807 C C . PHE C 2 71 ? 47.543 13.097 68.439 1.00 4.01 76 PHE B C 1
ATOM 10808 O O . PHE C 2 71 ? 48.563 12.808 69.064 1.00 6.46 76 PHE B O 1
ATOM 10816 N N . HIS C 2 72 ? 46.411 12.410 68.545 1.00 5.43 77 HIS B N 1
ATOM 10817 C CA . HIS C 2 72 ? 46.350 11.190 69.358 1.00 7.66 77 HIS B CA 1
ATOM 10818 C C . HIS C 2 72 ? 47.377 10.227 68.726 1.00 7.79 77 HIS B C 1
ATOM 10819 O O . HIS C 2 72 ? 47.374 10.011 67.506 1.00 8.72 77 HIS B O 1
ATOM 10826 N N . GLY C 2 73 ? 48.293 9.714 69.537 1.00 6.37 78 GLY B N 1
ATOM 10827 C CA . GLY C 2 73 ? 49.335 8.838 69.037 1.00 7.05 78 GLY B CA 1
ATOM 10828 C C . GLY C 2 73 ? 50.672 9.565 69.109 1.00 4.31 78 GLY B C 1
ATOM 10829 O O . GLY C 2 73 ? 51.722 8.933 69.208 1.00 6.04 78 GLY B O 1
ATOM 10830 N N . GLY C 2 74 ? 50.620 10.897 69.024 1.00 5.92 79 GLY B N 1
ATOM 10831 C CA . GLY C 2 74 ? 51.815 11.720 69.123 1.00 4.23 79 GLY B CA 1
ATOM 10832 C C . GLY C 2 74 ? 52.321 12.436 67.876 1.00 6.11 79 GLY B C 1
ATOM 10833 O O . GLY C 2 74 ? 53.352 13.104 67.931 1.00 6.27 79 GLY B O 1
ATOM 10834 N N . ARG C 2 75 ? 51.652 12.256 66.740 1.00 6.62 80 ARG B N 1
ATOM 10835 C CA . ARG C 2 75 ? 52.092 12.922 65.503 1.00 7.50 80 ARG B CA 1
ATOM 10836 C C . ARG C 2 75 ? 52.196 14.428 65.758 1.00 5.85 80 ARG B C 1
ATOM 10837 O O . ARG C 2 75 ? 51.297 15.019 66.332 1.00 6.11 80 ARG B O 1
ATOM 10845 N N . PRO C 2 76 ? 53.306 15.063 65.349 1.00 5.81 81 PRO B N 1
ATOM 10846 C CA . PRO C 2 76 ? 53.426 16.504 65.575 1.00 5.74 81 PRO B CA 1
ATOM 10847 C C . PRO C 2 76 ? 52.494 17.305 64.646 1.00 8.46 81 PRO B C 1
ATOM 10848 O O . PRO C 2 76 ? 52.015 16.793 63.609 1.00 9.73 81 PRO B O 1
ATOM 10852 N N . SER C 2 77 ? 52.194 18.528 65.063 1.00 6.92 82 SER B N 1
ATOM 10853 C CA . SER C 2 77 ? 51.340 19.436 64.318 1.00 6.72 82 SER B CA 1
ATOM 10854 C C . SER C 2 77 ? 51.920 19.553 62.937 1.00 7.32 82 SER B C 1
ATOM 10855 O O . SER C 2 77 ? 51.199 19.386 61.960 1.00 7.12 82 SER B O 1
ATOM 10858 N N . TRP C 2 78 ? 53.207 19.882 62.864 1.00 7.43 83 TRP B N 1
ATOM 10859 C CA . TRP C 2 78 ? 53.949 19.917 61.604 1.00 7.11 83 TRP B CA 1
ATOM 10860 C C . TRP C 2 78 ? 55.235 19.172 61.954 1.00 8.36 83 TRP B C 1
ATOM 10861 O O . TRP C 2 78 ? 55.707 19.246 63.101 1.00 7.48 83 TRP B O 1
ATOM 10872 N N . GLY C 2 79 ? 55.806 18.456 60.996 1.00 6.67 84 GLY B N 1
ATOM 10873 C CA . GLY C 2 79 ? 57.040 17.751 61.284 1.00 7.22 84 GLY B CA 1
ATOM 10874 C C . GLY C 2 79 ? 57.826 17.348 60.060 1.00 7.58 84 GLY B C 1
ATOM 10875 O O . GLY C 2 79 ? 57.327 17.413 58.938 1.00 6.42 84 GLY B O 1
ATOM 10876 N N . ASN C 2 80 ? 59.067 16.936 60.275 1.00 5.43 85 ASN B N 1
ATOM 10877 C CA . ASN C 2 80 ? 59.934 16.470 59.188 1.00 7.21 85 ASN B CA 1
ATOM 10878 C C . ASN C 2 80 ? 59.379 15.188 58.554 1.00 7.51 85 ASN B C 1
ATOM 10879 O O . ASN C 2 80 ? 59.572 14.924 57.359 1.00 5.84 85 ASN B O 1
ATOM 10884 N N . GLU C 2 81 ? 58.667 14.412 59.366 1.00 6.23 86 GLU B N 1
ATOM 10885 C CA . GLU C 2 81 ? 58.106 13.139 58.954 1.00 7.29 86 GLU B CA 1
ATOM 10886 C C . GLU C 2 81 ? 57.037 13.173 57.876 1.00 7.69 86 GLU B C 1
ATOM 10887 O O . GLU C 2 81 ? 56.624 12.115 57.409 1.00 8.47 86 GLU B O 1
ATOM 10893 N N . THR C 2 82 ? 56.559 14.356 57.499 1.00 6.45 87 THR B N 1
ATOM 10894 C CA . THR C 2 82 ? 55.502 14.410 56.503 1.00 6.32 87 THR B CA 1
ATOM 10895 C C . THR C 2 82 ? 55.944 14.496 55.058 1.00 5.82 87 THR B C 1
ATOM 10896 O O . THR C 2 82 ? 55.094 14.631 54.179 1.00 6.94 87 THR B O 1
ATOM 10900 N N . THR C 2 83 ? 57.246 14.444 54.801 1.00 7.12 88 THR B N 1
ATOM 10901 C CA . THR C 2 83 ? 57.748 14.482 53.418 1.00 8.26 88 THR B CA 1
ATOM 10902 C C . THR C 2 83 ? 59.137 13.871 53.349 1.00 8.33 88 THR B C 1
ATOM 10903 O O . THR C 2 83 ? 59.912 13.969 54.306 1.00 9.96 88 THR B O 1
ATOM 10907 N N . GLU C 2 84 ? 59.466 13.246 52.216 1.00 8.16 89 GLU B N 1
ATOM 10908 C CA . GLU C 2 84 ? 60.782 12.649 52.058 1.00 6.86 89 GLU B CA 1
ATOM 10909 C C . GLU C 2 84 ? 61.845 13.722 51.854 1.00 7.18 89 GLU B C 1
ATOM 10910 O O . GLU C 2 84 ? 62.998 13.533 52.219 1.00 9.12 89 GLU B O 1
ATOM 10916 N N . LEU C 2 85 ? 61.466 14.854 51.275 1.00 6.81 90 LEU B N 1
ATOM 10917 C CA . LEU C 2 85 ? 62.452 15.881 50.988 1.00 7.31 90 LEU B CA 1
ATOM 10918 C C . LEU C 2 85 ? 63.014 16.509 52.244 1.00 8.70 90 LEU B C 1
ATOM 10919 O O . LEU C 2 85 ? 62.322 16.626 53.243 1.00 9.37 90 LEU B O 1
A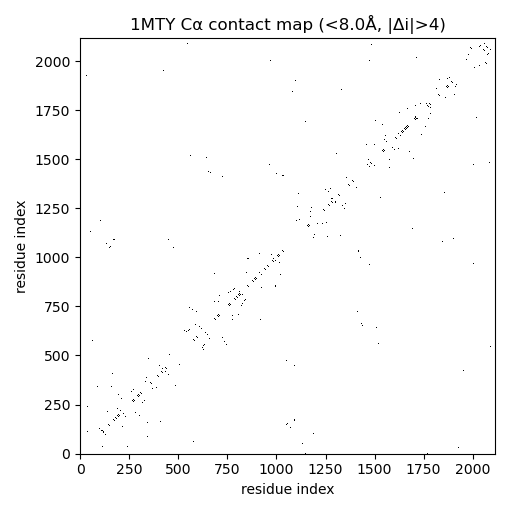TOM 10924 N N . ARG C 2 86 ? 64.296 16.850 52.192 1.00 10.02 91 ARG B N 1
ATOM 10925 C CA . ARG C 2 86 ? 65.002 17.446 53.320 1.00 10.94 91 ARG B CA 1
ATOM 10926 C C . ARG C 2 86 ? 65.648 18.745 52.859 1.00 9.86 91 ARG B C 1
ATOM 10927 O O . ARG C 2 86 ? 66.014 18.901 51.694 1.00 8.91 91 ARG B O 1
ATOM 10935 N N . THR C 2 87 ? 65.844 19.659 53.792 1.00 8.17 92 THR B N 1
ATOM 10936 C CA . THR C 2 87 ? 66.427 20.928 53.437 1.00 8.98 92 THR B CA 1
ATOM 10937 C C . THR C 2 87 ? 67.125 21.556 54.626 1.00 9.44 92 THR B C 1
ATOM 10938 O O . THR C 2 87 ? 66.936 21.169 55.781 1.00 11.00 92 THR B O 1
ATOM 10942 N N . VAL C 2 88 ? 67.946 22.540 54.310 1.00 9.73 93 VAL B N 1
ATOM 10943 C CA . VAL C 2 88 ? 68.707 23.295 55.269 1.00 10.03 93 VAL B CA 1
ATOM 10944 C C . VAL C 2 88 ? 67.760 24.358 55.900 1.00 9.52 93 VAL B C 1
ATOM 10945 O O . VAL C 2 88 ? 67.929 24.758 57.058 1.00 8.60 93 VAL B O 1
ATOM 10949 N N . ASP C 2 89 ? 66.714 24.748 55.173 1.00 7.58 94 ASP B N 1
ATOM 10950 C CA . ASP C 2 89 ? 65.771 25.766 55.661 1.00 9.40 94 ASP B CA 1
ATOM 10951 C C . ASP C 2 89 ? 64.526 25.814 54.767 1.00 9.87 94 ASP B C 1
ATOM 10952 O O . ASP C 2 89 ? 64.589 26.205 53.597 1.00 10.10 94 ASP B O 1
ATOM 10957 N N . TRP C 2 90 ? 63.394 25.431 55.345 1.00 8.63 95 TRP B N 1
ATOM 10958 C CA . TRP C 2 90 ? 62.116 25.407 54.655 1.00 7.42 95 TRP B CA 1
ATOM 10959 C C . TRP C 2 90 ? 61.598 26.793 54.325 1.00 6.93 95 TRP B C 1
ATOM 10960 O O . TRP C 2 90 ? 60.631 26.922 53.588 1.00 9.37 95 TRP B O 1
ATOM 10971 N N . PHE C 2 91 ? 62.213 27.827 54.883 1.00 8.37 96 PHE B N 1
ATOM 10972 C CA . PHE C 2 91 ? 61.780 29.204 54.603 1.00 8.70 96 PHE B CA 1
ATOM 10973 C C . PHE C 2 91 ? 62.490 29.861 53.413 1.00 8.09 96 PHE B C 1
ATOM 10974 O O . PHE C 2 91 ? 62.238 31.030 53.140 1.00 6.84 96 PHE B O 1
ATOM 10982 N N . LYS C 2 92 ? 63.357 29.131 52.707 1.00 7.97 97 LYS B N 1
ATOM 10983 C CA . LYS C 2 92 ? 64.103 29.718 51.579 1.00 8.69 97 LYS B CA 1
ATOM 10984 C C . LYS C 2 92 ? 63.278 30.107 50.358 1.00 10.13 97 LYS B C 1
ATOM 10985 O O . LYS C 2 92 ? 63.608 31.059 49.648 1.00 10.80 97 LYS B O 1
ATOM 10991 N N . HIS C 2 93 ? 62.239 29.334 50.080 1.00 9.78 98 HIS B N 1
ATOM 10992 C CA . HIS C 2 93 ? 61.382 29.586 48.940 1.00 7.82 98 HIS B CA 1
ATOM 10993 C C . HIS C 2 93 ? 60.835 31.011 48.868 1.00 8.48 98 HIS B C 1
ATOM 10994 O O . HIS C 2 93 ? 60.495 31.616 49.877 1.00 8.20 98 HIS B O 1
ATOM 11001 N N . ARG C 2 94 ? 60.744 31.523 47.650 1.00 7.47 99 ARG B N 1
ATOM 11002 C CA . ARG C 2 94 ? 60.170 32.832 47.379 1.00 9.69 99 ARG B CA 1
ATOM 11003 C C . ARG C 2 94 ? 59.418 32.643 46.059 1.00 9.22 99 ARG B C 1
ATOM 11004 O O . ARG C 2 94 ? 59.932 32.013 45.125 1.00 10.45 99 ARG B O 1
ATOM 11012 N N . ASP C 2 95 ? 58.185 33.109 46.013 1.00 8.92 100 ASP B N 1
ATOM 11013 C CA . ASP C 2 95 ? 57.399 33.087 44.789 1.00 9.92 100 ASP B CA 1
ATOM 11014 C C . ASP C 2 95 ? 58.035 34.239 43.976 1.00 11.10 100 ASP B C 1
ATOM 11015 O O . ASP C 2 95 ? 58.040 35.386 44.439 1.00 10.83 100 ASP B O 1
ATOM 11020 N N . PRO C 2 96 ? 58.598 33.946 42.777 1.00 9.02 101 PRO B N 1
ATOM 11021 C CA . PRO C 2 96 ? 59.212 35.011 41.969 1.00 9.94 101 PRO B CA 1
ATOM 11022 C C . PRO C 2 96 ? 58.249 36.154 41.630 1.00 7.77 101 PRO B C 1
ATOM 11023 O O . PRO C 2 96 ? 58.687 37.268 41.371 1.00 7.54 101 PRO B O 1
ATOM 11027 N N . LEU C 2 97 ? 56.952 35.861 41.581 1.00 7.33 102 LEU B N 1
ATOM 11028 C CA . LEU C 2 97 ? 55.942 36.882 41.290 1.00 7.83 102 LEU B CA 1
ATOM 11029 C C . LEU C 2 97 ? 55.549 37.623 42.576 1.00 8.44 102 LEU B C 1
ATOM 11030 O O . LEU C 2 97 ? 54.681 38.497 42.558 1.00 9.09 102 LEU B O 1
ATOM 11035 N N . ARG C 2 98 ? 56.157 37.213 43.691 1.00 8.11 103 ARG B N 1
ATOM 11036 C CA . ARG C 2 98 ? 55.948 37.817 45.019 1.00 7.11 103 ARG B CA 1
ATOM 11037 C C . ARG C 2 98 ? 54.507 37.973 45.427 1.00 6.05 103 ARG B C 1
ATOM 11038 O O . ARG C 2 98 ? 54.099 39.040 45.915 1.00 5.92 103 ARG B O 1
ATOM 11046 N N . ARG C 2 99 ? 53.705 36.933 45.288 1.00 6.64 104 ARG B N 1
ATOM 11047 C CA . ARG C 2 99 ? 52.343 37.193 45.678 1.00 9.80 104 ARG B CA 1
ATOM 11048 C C . ARG C 2 99 ? 51.841 36.779 47.049 1.00 9.00 104 ARG B C 1
ATOM 11049 O O . ARG C 2 99 ? 52.011 35.645 47.501 1.00 8.63 104 ARG B O 1
ATOM 11057 N N . TRP C 2 100 ? 51.392 37.793 47.776 1.00 9.00 105 TRP B N 1
ATOM 11058 C CA . TRP C 2 100 ? 50.781 37.579 49.063 1.00 6.44 105 TRP B CA 1
ATOM 11059 C C . TRP C 2 100 ? 49.289 37.700 48.727 1.00 7.39 105 TRP B C 1
ATOM 11060 O O . TRP C 2 100 ? 48.942 37.839 47.549 1.00 8.74 105 TRP B O 1
ATOM 11071 N N . HIS C 2 101 ? 48.394 37.679 49.705 1.00 6.07 106 HIS B N 1
ATOM 11072 C CA . HIS C 2 101 ? 46.970 37.690 49.360 1.00 5.65 106 HIS B CA 1
ATOM 11073 C C . HIS C 2 101 ? 46.465 38.873 48.539 1.00 6.99 106 HIS B C 1
ATOM 11074 O O . HIS C 2 101 ? 45.749 38.669 47.545 1.00 5.94 106 HIS B O 1
ATOM 11081 N N . ALA C 2 102 ? 46.857 40.091 48.912 1.00 6.66 107 ALA B N 1
ATOM 11082 C CA . ALA C 2 102 ? 46.363 41.279 48.197 1.00 7.24 107 ALA B CA 1
ATOM 11083 C C . ALA C 2 102 ? 46.603 41.282 46.669 1.00 7.11 107 ALA B C 1
ATOM 11084 O O . ALA C 2 102 ? 45.636 41.383 45.911 1.00 5.73 107 ALA B O 1
ATOM 11086 N N . PRO C 2 103 ? 47.871 41.174 46.207 1.00 7.52 108 PRO B N 1
ATOM 11087 C CA . PRO C 2 103 ? 48.075 41.174 44.749 1.00 8.98 108 PRO B CA 1
ATOM 11088 C C . PRO C 2 103 ? 47.438 39.979 44.039 1.00 9.53 108 PRO B C 1
ATOM 11089 O O . PRO C 2 103 ? 46.979 40.104 42.892 1.00 7.57 108 PRO B O 1
ATOM 11093 N N . TYR C 2 104 ? 47.403 38.828 44.713 1.00 7.50 109 TYR B N 1
ATOM 11094 C CA . TYR C 2 104 ? 46.794 37.633 44.129 1.00 6.12 109 TYR B CA 1
ATOM 11095 C C . TYR C 2 104 ? 45.301 37.869 43.848 1.00 6.77 109 TYR B C 1
ATOM 11096 O O . TYR C 2 104 ? 44.827 37.661 42.729 1.00 6.50 109 TYR B O 1
ATOM 11105 N N . VAL C 2 105 ? 44.542 38.336 44.834 1.00 7.35 110 VAL B N 1
ATOM 11106 C CA . VAL C 2 105 ? 43.132 38.563 44.563 1.00 7.02 110 VAL B CA 1
ATOM 11107 C C . VAL C 2 105 ? 42.890 39.773 43.662 1.00 6.94 110 VAL B C 1
ATOM 11108 O O . VAL C 2 105 ? 41.923 39.788 42.899 1.00 6.71 110 VAL B O 1
ATOM 11112 N N . LYS C 2 106 ? 43.787 40.754 43.699 1.00 7.13 111 LYS B N 1
ATOM 11113 C CA . LYS C 2 106 ? 43.629 41.922 42.834 1.00 7.98 111 LYS B CA 1
ATOM 11114 C C . LYS C 2 106 ? 43.637 41.436 41.372 1.00 7.47 111 LYS B C 1
ATOM 11115 O O . LYS C 2 106 ? 42.697 41.723 40.613 1.00 7.32 111 LYS B O 1
ATOM 11121 N N . ASP C 2 107 ? 44.666 40.668 41.011 1.00 6.67 112 ASP B N 1
ATOM 11122 C CA . ASP C 2 107 ? 44.804 40.163 39.634 1.00 5.50 112 ASP B CA 1
ATOM 11123 C C . ASP C 2 107 ? 43.639 39.266 39.209 1.00 6.22 112 ASP B C 1
ATOM 11124 O O . ASP C 2 107 ? 43.129 39.369 38.095 1.00 4.22 112 ASP B O 1
ATOM 11129 N N . LYS C 2 108 ? 43.225 38.357 40.084 1.00 7.30 113 LYS B N 1
ATOM 11130 C CA . LYS C 2 108 ? 42.127 37.461 39.737 1.00 7.83 113 LYS B CA 1
ATOM 11131 C C . LYS C 2 108 ? 40.811 38.221 39.570 1.00 7.08 113 LYS B C 1
ATOM 11132 O O . LYS C 2 108 ? 39.992 37.871 38.712 1.00 7.97 113 LYS B O 1
ATOM 11138 N N . ALA C 2 109 ? 40.619 39.276 40.367 1.00 5.89 114 ALA B N 1
ATOM 11139 C CA . ALA C 2 109 ? 39.417 40.071 40.281 1.00 4.69 114 ALA B CA 1
ATOM 11140 C C . ALA C 2 109 ? 39.375 40.779 38.928 1.00 6.43 114 ALA B C 1
ATOM 11141 O O . ALA C 2 109 ? 38.308 40.890 38.323 1.00 9.40 114 ALA B O 1
ATOM 11143 N N . GLU C 2 110 ? 40.522 41.291 38.474 1.00 6.52 115 GLU B N 1
ATOM 11144 C CA . GLU C 2 110 ? 40.610 41.987 37.174 1.00 6.09 115 GLU B CA 1
ATOM 11145 C C . GLU C 2 110 ? 40.169 41.007 36.094 1.00 7.08 115 GLU B C 1
ATOM 11146 O O . GLU C 2 110 ? 39.362 41.343 35.227 1.00 8.29 115 GLU B O 1
ATOM 11152 N N . GLU C 2 111 ? 40.673 39.776 36.191 1.00 7.28 116 GLU B N 1
ATOM 11153 C CA . GLU C 2 111 ? 40.342 38.736 35.225 1.00 8.63 116 GLU B CA 1
ATOM 11154 C C . GLU C 2 111 ? 38.854 38.393 35.245 1.00 9.29 116 GLU B C 1
ATOM 11155 O O . GLU C 2 111 ? 38.240 38.200 34.189 1.00 10.93 116 GLU B O 1
ATOM 11161 N N . TRP C 2 112 ? 38.252 38.422 36.430 1.00 6.85 117 TRP B N 1
ATOM 11162 C CA . TRP C 2 112 ? 36.825 38.122 36.578 1.00 7.58 117 TRP B CA 1
ATOM 11163 C C . TRP C 2 112 ? 35.959 39.194 35.955 1.00 5.54 117 TRP B C 1
ATOM 11164 O O . TRP C 2 112 ? 35.033 38.886 35.201 1.00 8.89 117 TRP B O 1
ATOM 11175 N N . ARG C 2 113 ? 36.268 40.453 36.254 1.00 6.36 118 ARG B N 1
ATOM 11176 C CA . ARG C 2 113 ? 35.478 41.557 35.730 1.00 7.21 118 ARG B CA 1
ATOM 11177 C C . ARG C 2 113 ? 35.669 41.711 34.208 1.00 7.53 118 ARG B C 1
ATOM 11178 O O . ARG C 2 113 ? 34.687 41.920 33.492 1.00 8.26 118 ARG B O 1
ATOM 11186 N N . TYR C 2 114 ? 36.897 41.544 33.718 1.00 7.58 119 TYR B N 1
ATOM 11187 C CA . TYR C 2 114 ? 37.132 41.624 32.272 1.00 8.37 119 TYR B CA 1
ATOM 11188 C C . TYR C 2 114 ? 36.442 40.435 31.580 1.00 8.85 119 TYR B C 1
ATOM 11189 O O . TYR C 2 114 ? 35.897 40.595 30.485 1.00 10.25 119 TYR B O 1
ATOM 11198 N N . THR C 2 115 ? 36.450 39.259 32.209 1.00 8.53 120 THR B N 1
ATOM 11199 C CA . THR C 2 115 ? 35.756 38.095 31.654 1.00 7.81 120 THR B CA 1
ATOM 11200 C C . THR C 2 115 ? 34.276 38.447 31.471 1.00 8.60 120 THR B C 1
ATOM 11201 O O . THR C 2 115 ? 33.676 38.168 30.425 1.00 8.01 120 THR B O 1
ATOM 11205 N N . ASP C 2 116 ? 33.684 39.087 32.476 1.00 6.70 121 ASP B N 1
ATOM 11206 C CA . ASP C 2 116 ? 32.277 39.445 32.393 1.00 8.89 121 ASP B CA 1
ATOM 11207 C C . ASP C 2 116 ? 32.021 40.369 31.216 1.00 9.50 121 ASP B C 1
ATOM 11208 O O . ASP C 2 116 ? 31.093 40.143 30.438 1.00 10.12 121 ASP B O 1
ATOM 11213 N N . ARG C 2 117 ? 32.861 41.390 31.071 1.00 9.18 122 ARG B N 1
ATOM 11214 C CA . ARG C 2 117 ? 32.711 42.349 29.972 1.00 9.24 122 ARG B CA 1
ATOM 11215 C C . ARG C 2 117 ? 32.924 41.672 28.626 1.00 8.87 122 ARG B C 1
ATOM 11216 O O . ARG C 2 117 ? 32.163 41.910 27.690 1.00 11.10 122 ARG B O 1
ATOM 11224 N N . PHE C 2 118 ? 33.910 40.787 28.552 1.00 9.19 123 PHE B N 1
ATOM 11225 C CA . PHE C 2 118 ? 34.182 40.062 27.314 1.00 8.76 123 PHE B CA 1
ATOM 11226 C C . PHE C 2 118 ? 32.943 39.274 26.888 1.00 8.97 123 PHE B C 1
ATOM 11227 O O . PHE C 2 118 ? 32.525 39.328 25.720 1.00 8.63 123 PHE B O 1
ATOM 11235 N N . LEU C 2 119 ? 32.351 38.554 27.828 1.00 7.58 124 LEU B N 1
ATOM 11236 C CA . LEU C 2 119 ? 31.171 37.762 27.540 1.00 9.89 124 LEU B CA 1
ATOM 11237 C C . LEU C 2 119 ? 29.990 38.626 27.083 1.00 10.79 124 LEU B C 1
ATOM 11238 O O . LEU C 2 119 ? 29.217 38.233 26.199 1.00 11.26 124 LEU B O 1
ATOM 11243 N N . GLN C 2 120 ? 29.854 39.804 27.682 1.00 10.13 125 GLN B N 1
ATOM 11244 C CA . GLN C 2 120 ? 28.783 40.729 27.335 1.00 10.38 125 GLN B CA 1
ATOM 11245 C C . GLN C 2 120 ? 29.013 41.210 25.916 1.00 8.70 125 GLN B C 1
ATOM 11246 O O . GLN C 2 120 ? 28.059 41.400 25.165 1.00 9.11 125 GLN B O 1
ATOM 11252 N N . GLY C 2 121 ? 30.278 41.456 25.587 1.00 9.11 126 GLY B N 1
ATOM 11253 C CA . GLY C 2 121 ? 30.646 41.907 24.255 1.00 9.16 126 GLY B CA 1
ATOM 11254 C C . GLY C 2 121 ? 30.473 40.801 23.214 1.00 10.40 126 GLY B C 1
ATOM 11255 O O . GLY C 2 121 ? 29.913 41.035 22.143 1.00 7.75 126 GLY B O 1
ATOM 11256 N N . TYR C 2 122 ? 30.922 39.593 23.542 1.00 8.63 127 TYR B N 1
ATOM 11257 C CA . TYR C 2 122 ? 30.827 38.465 22.623 1.00 9.24 127 TYR B CA 1
ATOM 11258 C C . TYR C 2 122 ? 29.382 38.128 22.268 1.00 9.75 127 TYR B C 1
ATOM 11259 O O . TYR C 2 122 ? 29.052 37.896 21.090 1.00 11.16 127 TYR B O 1
ATOM 11268 N N . SER C 2 123 ? 28.525 38.050 23.277 1.00 8.52 128 SER B N 1
ATOM 11269 C CA . SER C 2 123 ? 27.121 37.763 23.037 1.00 8.17 128 SER B CA 1
ATOM 11270 C C . SER C 2 123 ? 26.474 38.901 22.224 1.00 8.98 128 SER B C 1
ATOM 11271 O O . SER C 2 123 ? 25.695 38.650 21.297 1.00 8.01 128 SER B O 1
ATOM 11274 N N . ALA C 2 124 ? 26.782 40.150 22.570 1.00 9.41 129 ALA B N 1
ATOM 11275 C CA . ALA C 2 124 ? 26.191 41.285 21.852 1.00 8.79 129 ALA B CA 1
ATOM 11276 C C . ALA C 2 124 ? 26.689 41.362 20.405 1.00 9.19 129 ALA B C 1
ATOM 11277 O O . ALA C 2 124 ? 25.946 41.768 19.515 1.00 10.24 129 ALA B O 1
ATOM 11279 N N . ASP C 2 125 ? 27.916 40.911 20.172 1.00 8.48 130 ASP B N 1
ATOM 11280 C CA . ASP C 2 125 ? 28.530 40.958 18.847 1.00 10.04 130 ASP B CA 1
ATOM 11281 C C . ASP C 2 125 ? 28.103 39.816 17.904 1.00 10.29 130 ASP B C 1
ATOM 11282 O O . ASP C 2 125 ? 28.471 39.801 16.725 1.00 11.06 130 ASP B O 1
ATOM 11287 N N . GLY C 2 126 ? 27.368 38.841 18.432 1.00 11.68 131 GLY B N 1
ATOM 11288 C CA . GLY C 2 126 ? 26.927 37.716 17.615 1.00 11.58 131 GLY B CA 1
ATOM 11289 C C . GLY C 2 126 ? 28.070 36.845 17.114 1.00 10.29 131 GLY B C 1
ATOM 11290 O O . GLY C 2 126 ? 27.917 36.145 16.113 1.00 12.32 131 GLY B O 1
ATOM 11291 N N . GLN C 2 127 ? 29.189 36.822 17.828 1.00 9.57 132 GLN B N 1
ATOM 11292 C CA . GLN C 2 127 ? 30.332 36.021 17.408 1.00 9.11 132 GLN B CA 1
ATOM 11293 C C . GLN C 2 127 ? 30.135 34.498 17.330 1.00 10.79 132 GLN B C 1
ATOM 11294 O O . GLN C 2 127 ? 30.869 33.816 16.593 1.00 10.59 132 GLN B O 1
ATOM 11300 N N . ILE C 2 128 ? 29.152 33.956 18.053 1.00 10.69 133 ILE B N 1
ATOM 11301 C CA . ILE C 2 128 ? 28.915 32.509 17.987 1.00 12.01 133 ILE B CA 1
ATOM 11302 C C . ILE C 2 128 ? 28.498 32.070 16.609 1.00 11.62 133 ILE B C 1
ATOM 11303 O O . ILE C 2 128 ? 28.635 30.901 16.280 1.00 11.41 133 ILE B O 1
ATOM 11308 N N . ARG C 2 129 ? 27.831 32.966 15.883 1.00 12.06 134 ARG B N 1
ATOM 11309 C CA . ARG C 2 129 ? 27.315 32.654 14.558 1.00 11.50 134 ARG B CA 1
ATOM 11310 C C . ARG C 2 129 ? 28.233 31.898 13.624 1.00 12.29 134 ARG B C 1
ATOM 11311 O O . ARG C 2 129 ? 27.788 31.009 12.910 1.00 15.96 134 ARG B O 1
ATOM 11319 N N . ALA C 2 130 ? 29.515 32.186 13.684 1.00 10.47 135 ALA B N 1
ATOM 11320 C CA . ALA C 2 130 ? 30.444 31.529 12.802 1.00 12.96 135 ALA B CA 1
ATOM 11321 C C . ALA C 2 130 ? 31.160 30.341 13.454 1.00 12.62 135 ALA B C 1
ATOM 11322 O O . ALA C 2 130 ? 32.086 29.781 12.877 1.00 14.38 135 ALA B O 1
ATOM 11324 N N . MET C 2 131 ? 30.714 29.941 14.644 1.00 12.46 136 MET B N 1
ATOM 11325 C CA . MET C 2 131 ? 31.323 28.799 15.316 1.00 10.63 136 MET B CA 1
ATOM 11326 C C . MET C 2 131 ? 30.729 27.498 14.797 1.00 9.88 136 MET B C 1
ATOM 11327 O O . MET C 2 131 ? 29.513 27.326 14.747 1.00 11.48 136 MET B O 1
ATOM 11332 N N . ASN C 2 132 ? 31.598 26.559 14.459 1.00 11.62 137 ASN B N 1
ATOM 11333 C CA . ASN C 2 132 ? 31.160 25.261 13.965 1.00 13.14 137 ASN B CA 1
ATOM 11334 C C . ASN C 2 132 ? 30.316 24.552 15.033 1.00 14.36 137 ASN B C 1
ATOM 11335 O O . ASN C 2 132 ? 30.781 24.356 16.159 1.00 13.18 137 ASN B O 1
ATOM 11340 N N . PRO C 2 133 ? 29.065 24.189 14.696 1.00 13.96 138 PRO B N 1
ATOM 11341 C CA . PRO C 2 133 ? 28.125 23.504 15.587 1.00 15.53 138 PRO B CA 1
ATOM 11342 C C . PRO C 2 133 ? 28.646 22.178 16.170 1.00 16.01 138 PRO B C 1
ATOM 11343 O O . PRO C 2 133 ? 28.415 21.894 17.344 1.00 14.93 138 PRO B O 1
ATOM 11347 N N . THR C 2 134 ? 29.350 21.380 15.365 1.00 15.48 139 THR B N 1
ATOM 11348 C CA . THR C 2 134 ? 29.889 20.101 15.834 1.00 15.22 139 THR B CA 1
ATOM 11349 C C . THR C 2 134 ? 30.982 20.318 16.875 1.00 14.94 139 THR B C 1
ATOM 11350 O O . THR C 2 134 ? 31.003 19.666 17.922 1.00 13.33 139 THR B O 1
ATOM 11354 N N . TRP C 2 135 ? 31.890 21.239 16.592 1.00 15.69 140 TRP B N 1
ATOM 11355 C CA . TRP C 2 135 ? 32.960 21.522 17.533 1.00 15.14 140 TRP B CA 1
ATOM 11356 C C . TRP C 2 135 ? 32.329 22.027 18.833 1.00 15.97 140 TRP B C 1
ATOM 11357 O O . TRP C 2 135 ? 32.714 21.608 19.926 1.00 15.64 140 TRP B O 1
ATOM 11368 N N . ARG C 2 136 ? 31.360 22.922 18.698 1.00 14.58 141 ARG B N 1
ATOM 11369 C CA . ARG C 2 136 ? 30.657 23.482 19.837 1.00 17.50 141 ARG B CA 1
ATOM 11370 C C . ARG C 2 136 ? 29.952 22.409 20.692 1.00 18.65 141 ARG B C 1
ATOM 11371 O O . ARG C 2 136 ? 30.254 22.237 21.879 1.00 17.37 141 ARG B O 1
ATOM 11379 N N . ASP C 2 137 ? 29.051 21.660 20.058 1.00 17.89 142 ASP B N 1
ATOM 11380 C CA . ASP C 2 137 ? 28.249 20.643 20.732 1.00 18.18 142 ASP B CA 1
ATOM 11381 C C . ASP C 2 137 ? 28.929 19.360 21.165 1.00 17.05 142 ASP B C 1
ATOM 11382 O O . ASP C 2 137 ? 28.475 18.709 22.099 1.00 16.54 142 ASP B O 1
ATOM 11387 N N . GLU C 2 138 ? 30.004 18.990 20.493 1.00 16.92 143 GLU B N 1
ATOM 11388 C CA . GLU C 2 138 ? 30.709 17.763 20.820 1.00 18.05 143 GLU B CA 1
ATOM 11389 C C . GLU C 2 138 ? 32.018 18.033 21.565 1.00 17.27 143 GLU B C 1
ATOM 11390 O O . GLU C 2 138 ? 32.167 17.665 22.735 1.00 17.02 143 GLU B O 1
ATOM 11396 N N . PHE C 2 139 ? 32.919 18.763 20.921 1.00 14.41 144 PHE B N 1
ATOM 11397 C CA . PHE C 2 139 ? 34.218 19.030 21.498 1.00 15.25 144 PHE B CA 1
ATOM 11398 C C . PHE C 2 139 ? 34.289 19.939 22.705 1.00 16.01 144 PHE B C 1
ATOM 11399 O O . PHE C 2 139 ? 34.925 19.575 23.695 1.00 16.10 144 PHE B O 1
ATOM 11407 N N . ILE C 2 140 ? 33.629 21.090 22.657 1.00 14.30 145 ILE B N 1
ATOM 11408 C CA . ILE C 2 140 ? 33.633 21.959 23.822 1.00 15.07 145 ILE B CA 1
ATOM 11409 C C . ILE C 2 140 ? 32.780 21.293 24.901 1.00 14.59 145 ILE B C 1
ATOM 11410 O O . ILE C 2 140 ? 33.247 21.039 26.016 1.00 13.79 145 ILE B O 1
ATOM 11415 N N . ASN C 2 141 ? 31.534 20.976 24.554 1.00 13.51 146 ASN B N 1
ATOM 11416 C CA . ASN C 2 141 ? 30.622 20.414 25.540 1.00 14.05 146 ASN B CA 1
ATOM 11417 C C . ASN C 2 141 ? 31.053 19.176 26.271 1.00 12.65 146 ASN B C 1
ATOM 11418 O O . ASN C 2 141 ? 31.066 19.154 27.505 1.00 11.68 146 ASN B O 1
ATOM 11423 N N . ARG C 2 142 ? 31.419 18.154 25.515 1.00 11.96 147 ARG B N 1
ATOM 11424 C CA . ARG C 2 142 ? 31.805 16.884 26.106 1.00 12.44 147 ARG B CA 1
ATOM 11425 C C . ARG C 2 142 ? 33.295 16.734 26.412 1.00 12.54 147 ARG B C 1
ATOM 11426 O O . ARG C 2 142 ? 33.684 16.398 27.538 1.00 12.07 147 ARG B O 1
ATOM 11434 N N . TYR C 2 143 ? 34.138 17.019 25.431 1.00 12.03 148 TYR B N 1
ATOM 11435 C CA . TYR C 2 143 ? 35.561 16.831 25.637 1.00 11.44 148 TYR B CA 1
ATOM 11436 C C . TYR C 2 143 ? 36.295 17.879 26.451 1.00 11.10 148 TYR B C 1
ATOM 11437 O O . TYR C 2 143 ? 37.138 17.519 27.277 1.00 8.09 148 TYR B O 1
ATOM 11446 N N . TRP C 2 144 ? 36.045 19.161 26.181 1.00 11.23 149 TRP B N 1
ATOM 11447 C CA . TRP C 2 144 ? 36.684 20.210 26.977 1.00 10.94 149 TRP B CA 1
ATOM 11448 C C . TRP C 2 144 ? 35.976 20.168 28.339 1.00 11.27 149 TRP B C 1
ATOM 11449 O O . TRP C 2 144 ? 36.618 20.268 29.387 1.00 11.55 149 TRP B O 1
ATOM 11460 N N . GLY C 2 145 ? 34.660 19.957 28.308 1.00 10.74 150 GLY B N 1
ATOM 11461 C CA . GLY C 2 145 ? 33.881 19.874 29.529 1.00 10.80 150 GLY B CA 1
ATOM 11462 C C . GLY C 2 145 ? 34.463 18.812 30.450 1.00 11.51 150 GLY B C 1
ATOM 11463 O O . GLY C 2 145 ? 34.609 19.033 31.661 1.00 10.76 150 GLY B O 1
ATOM 11464 N N . ALA C 2 146 ? 34.862 17.678 29.876 1.00 9.87 151 ALA B N 1
ATOM 11465 C CA . ALA C 2 146 ? 35.416 16.589 30.680 1.00 9.05 151 ALA B CA 1
ATOM 11466 C C . ALA C 2 146 ? 36.731 16.968 31.361 1.00 9.02 151 ALA B C 1
ATOM 11467 O O . ALA C 2 146 ? 37.025 16.492 32.463 1.00 9.04 151 ALA B O 1
ATOM 11469 N N . PHE C 2 147 ? 37.489 17.861 30.734 1.00 7.44 152 PHE B N 1
ATOM 11470 C CA . PHE C 2 147 ? 38.775 18.282 31.268 1.00 7.89 152 PHE B CA 1
ATOM 11471 C C . PHE C 2 147 ? 38.635 19.036 32.606 1.00 7.71 152 PHE B C 1
ATOM 11472 O O . PHE C 2 147 ? 39.571 19.079 33.404 1.00 9.28 152 PHE B O 1
ATOM 11480 N N . LEU C 2 148 ? 37.461 19.607 32.842 1.00 8.15 153 LEU B N 1
ATOM 11481 C CA . LEU C 2 148 ? 37.174 20.307 34.088 1.00 7.54 153 LEU B CA 1
ATOM 11482 C C . LEU C 2 148 ? 37.432 19.350 35.264 1.00 8.27 153 LEU B C 1
ATOM 11483 O O . LEU C 2 148 ? 37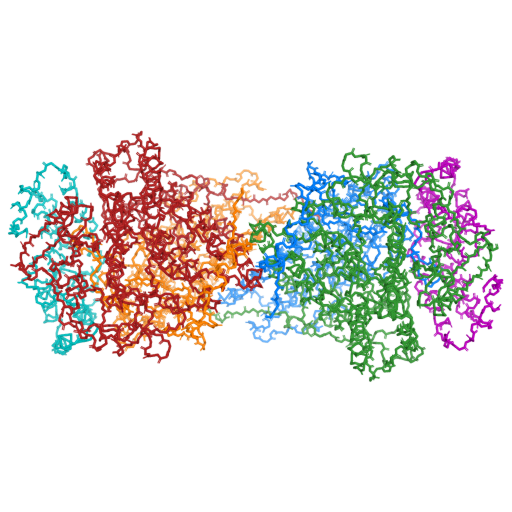.992 19.757 36.297 1.00 6.87 153 LEU B O 1
ATOM 11488 N N . PHE C 2 149 ? 37.097 18.071 35.085 1.00 6.37 154 PHE B N 1
ATOM 11489 C CA . PHE C 2 149 ? 37.293 17.089 36.151 1.00 7.56 154 PHE B CA 1
ATOM 11490 C C . PHE C 2 149 ? 38.761 16.823 36.398 1.00 8.91 154 PHE B C 1
ATOM 11491 O O . PHE C 2 149 ? 39.173 16.566 37.543 1.00 7.95 154 PHE B O 1
ATOM 11499 N N . ASN C 2 150 ? 39.567 16.941 35.344 1.00 6.08 155 ASN B N 1
ATOM 11500 C CA . ASN C 2 150 ? 41.002 16.765 35.477 1.00 6.54 155 ASN B CA 1
ATOM 11501 C C . ASN C 2 150 ? 41.574 17.904 36.364 1.00 8.59 155 ASN B C 1
ATOM 11502 O O . ASN C 2 150 ? 42.324 17.656 37.321 1.00 6.62 155 ASN B O 1
ATOM 11507 N N . GLU C 2 151 ? 41.194 19.145 36.049 1.00 7.47 156 GLU B N 1
ATOM 11508 C CA . GLU C 2 151 ? 41.678 20.301 36.795 1.00 8.52 156 GLU B CA 1
ATOM 11509 C C . GLU C 2 151 ? 41.125 20.290 38.221 1.00 7.94 156 GLU B C 1
ATOM 11510 O O . GLU C 2 151 ? 41.801 20.718 39.160 1.00 8.83 156 GLU B O 1
ATOM 11516 N N . TYR C 2 152 ? 39.891 19.822 38.370 1.00 7.08 157 TYR B N 1
ATOM 11517 C CA . TYR C 2 152 ? 39.278 19.730 39.690 1.00 7.99 157 TYR B CA 1
ATOM 11518 C C . TYR C 2 152 ? 40.042 18.706 40.546 1.00 8.23 157 TYR B C 1
ATOM 11519 O O . TYR C 2 152 ? 40.292 18.931 41.732 1.00 7.99 157 TYR B O 1
ATOM 11528 N N . GLY C 2 153 ? 40.411 17.583 39.942 1.00 8.61 158 GLY B N 1
ATOM 11529 C CA . GLY C 2 153 ? 41.171 16.562 40.656 1.00 8.62 158 GLY B CA 1
ATOM 11530 C C . GLY C 2 153 ? 42.521 17.112 41.069 1.00 9.14 158 GLY B C 1
ATOM 11531 O O . GLY C 2 153 ? 42.999 16.906 42.200 1.00 9.62 158 GLY B O 1
ATOM 11532 N N . LEU C 2 154 ? 43.152 17.831 40.149 1.00 8.75 159 LEU B N 1
ATOM 11533 C CA . LEU C 2 154 ? 44.441 18.443 40.426 1.00 8.02 159 LEU B CA 1
ATOM 11534 C C . LEU C 2 154 ? 44.344 19.466 41.573 1.00 6.95 159 LEU B C 1
ATOM 11535 O O . LEU C 2 154 ? 45.260 19.575 42.392 1.00 5.50 159 LEU B O 1
ATOM 11540 N N . PHE C 2 155 ? 43.257 20.229 41.607 1.00 6.76 160 PHE B N 1
ATOM 11541 C CA . PHE C 2 155 ? 43.001 21.203 42.680 1.00 5.64 160 PHE B CA 1
ATOM 11542 C C . PHE C 2 155 ? 42.919 20.432 44.013 1.00 8.40 160 PHE B C 1
ATOM 11543 O O . PHE C 2 155 ? 43.595 20.786 45.001 1.00 7.41 160 PHE B O 1
ATOM 11551 N N . ASN C 2 156 ? 42.113 19.369 44.021 1.00 6.41 161 ASN B N 1
ATOM 11552 C CA . ASN C 2 156 ? 41.945 18.552 45.214 1.00 8.31 161 ASN B CA 1
ATOM 11553 C C . ASN C 2 156 ? 43.237 17.894 45.691 1.00 9.70 161 ASN B C 1
ATOM 11554 O O . ASN C 2 156 ? 43.425 17.694 46.895 1.00 9.07 161 ASN B O 1
ATOM 11559 N N . ALA C 2 157 ? 44.158 17.603 44.770 1.00 9.18 162 ALA B N 1
ATOM 11560 C CA . ALA C 2 157 ? 45.435 16.994 45.160 1.00 9.72 162 ALA B CA 1
ATOM 11561 C C . ALA C 2 157 ? 46.161 17.902 46.162 1.00 9.87 162 ALA B C 1
ATOM 11562 O O . ALA C 2 157 ? 46.995 17.437 46.934 1.00 9.27 162 ALA B O 1
ATOM 11564 N N . HIS C 2 158 ? 45.828 19.190 46.153 1.00 7.01 163 HIS B N 1
ATOM 11565 C CA . HIS C 2 158 ? 46.478 20.154 47.034 1.00 8.93 163 HIS B CA 1
ATOM 11566 C C . HIS C 2 158 ? 45.978 20.220 48.479 1.00 8.40 163 HIS B C 1
ATOM 11567 O O . HIS C 2 158 ? 46.624 20.865 49.310 1.00 8.15 163 HIS B O 1
ATOM 11574 N N . SER C 2 159 ? 44.879 19.546 48.806 1.00 7.36 164 SER B N 1
ATOM 11575 C CA . SER C 2 159 ? 44.325 19.672 50.165 1.00 7.33 164 SER B CA 1
ATOM 11576 C C . SER C 2 159 ? 45.280 19.314 51.289 1.00 7.20 164 SER B C 1
ATOM 11577 O O . SER C 2 159 ? 45.446 20.083 52.250 1.00 7.21 164 SER B O 1
ATOM 11580 N N . GLN C 2 160 ? 45.955 18.179 51.157 1.00 7.52 165 GLN B N 1
ATOM 11581 C CA . GLN C 2 160 ? 46.875 17.744 52.200 1.00 7.03 165 GLN B CA 1
ATOM 11582 C C . GLN C 2 160 ? 48.051 18.711 52.348 1.00 8.90 165 GLN B C 1
ATOM 11583 O O . GLN C 2 160 ? 48.498 18.985 53.460 1.00 7.36 165 GLN B O 1
ATOM 11589 N N . GLY C 2 161 ? 48.553 19.228 51.229 1.00 8.16 166 GLY B N 1
ATOM 11590 C CA . GLY C 2 161 ? 49.661 20.159 51.281 1.00 6.87 166 GLY B CA 1
ATOM 11591 C C . GLY C 2 161 ? 49.270 21.442 51.997 1.00 6.64 166 GLY B C 1
ATOM 11592 O O . GLY C 2 161 ? 50.098 22.059 52.677 1.00 6.40 166 GLY B O 1
ATOM 11593 N N . ALA C 2 162 ? 48.023 21.867 51.831 1.00 7.08 167 ALA B N 1
ATOM 11594 C CA . ALA C 2 162 ? 47.562 23.081 52.512 1.00 8.16 167 ALA B CA 1
ATOM 11595 C C . ALA C 2 162 ? 47.687 22.847 54.038 1.00 6.88 167 ALA B C 1
ATOM 11596 O O . ALA C 2 162 ? 48.042 23.742 54.791 1.00 5.93 167 ALA B O 1
ATOM 11598 N N . ARG C 2 163 ? 47.477 21.606 54.458 1.00 7.46 168 ARG B N 1
ATOM 11599 C CA . ARG C 2 163 ? 47.565 21.245 55.877 1.00 8.58 168 ARG B CA 1
ATOM 11600 C C . ARG C 2 163 ? 49.015 20.934 56.315 1.00 8.93 168 ARG B C 1
ATOM 11601 O O . ARG C 2 163 ? 49.479 21.436 57.352 1.00 7.34 168 ARG B O 1
ATOM 11609 N N . GLU C 2 164 ? 49.777 20.261 55.449 1.00 7.45 169 GLU B N 1
ATOM 11610 C CA . GLU C 2 164 ? 51.132 19.824 55.791 1.00 5.61 169 GLU B CA 1
ATOM 11611 C C . GLU C 2 164 ? 52.336 20.668 55.409 1.00 6.58 169 GLU B C 1
ATOM 11612 O O . GLU C 2 164 ? 53.458 20.384 55.867 1.00 7.21 169 GLU B O 1
ATOM 11618 N N . ALA C 2 165 ? 52.143 21.682 54.575 1.00 4.47 170 ALA B N 1
ATOM 11619 C CA . ALA C 2 165 ? 53.270 22.538 54.169 1.00 7.01 170 ALA B CA 1
ATOM 11620 C C . ALA C 2 165 ? 54.102 22.977 55.381 1.00 6.53 170 ALA B C 1
ATOM 11621 O O . ALA C 2 165 ? 53.543 23.390 56.403 1.00 5.55 170 ALA B O 1
ATOM 11623 N N . LEU C 2 166 ? 55.429 22.922 55.237 1.00 5.36 171 LEU B N 1
ATOM 11624 C CA . LEU C 2 166 ? 56.362 23.226 56.323 1.00 6.26 171 LEU B CA 1
ATOM 11625 C C . LEU C 2 166 ? 56.867 24.651 56.462 1.00 6.77 171 LEU B C 1
ATOM 11626 O O . LEU C 2 166 ? 57.836 24.893 57.203 1.00 6.86 171 LEU B O 1
ATOM 11631 N N . SER C 2 167 ? 56.272 25.580 55.713 1.00 6.82 172 SER B N 1
ATOM 11632 C CA . SER C 2 167 ? 56.642 26.990 55.806 1.00 5.16 172 SER B CA 1
ATOM 11633 C C . SER C 2 167 ? 55.529 27.846 55.212 1.00 6.72 172 SER B C 1
ATOM 11634 O O . SER C 2 167 ? 54.680 27.357 54.450 1.00 6.40 172 SER B O 1
ATOM 11637 N N . ASP C 2 168 ? 55.511 29.109 55.617 1.00 6.78 173 ASP B N 1
ATOM 11638 C CA . ASP C 2 168 ? 54.517 30.086 55.175 1.00 6.90 173 ASP B CA 1
ATOM 11639 C C . ASP C 2 168 ? 54.678 30.339 53.678 1.00 7.88 173 ASP B C 1
ATOM 11640 O O . ASP C 2 168 ? 53.709 30.273 52.913 1.00 8.54 173 ASP B O 1
ATOM 11645 N N . VAL C 2 169 ? 55.913 30.598 53.261 1.00 7.26 174 VAL B N 1
ATOM 11646 C CA . VAL C 2 169 ? 56.189 30.850 51.845 1.00 6.80 174 VAL B CA 1
ATOM 11647 C C . VAL C 2 169 ? 55.761 29.684 50.944 1.00 8.13 174 VAL B C 1
ATOM 11648 O O . VAL C 2 169 ? 55.207 29.923 49.873 1.00 7.88 174 VAL B O 1
ATOM 11652 N N . THR C 2 170 ? 55.977 28.435 51.370 1.00 7.92 175 THR B N 1
ATOM 11653 C CA . THR C 2 170 ? 55.561 27.305 50.536 1.00 6.72 175 THR B CA 1
ATOM 11654 C C . THR C 2 170 ? 54.060 27.135 50.611 1.00 7.38 175 THR B C 1
ATOM 11655 O O . THR C 2 170 ? 53.421 26.868 49.607 1.00 8.26 175 THR B O 1
ATOM 11659 N N . ARG C 2 171 ? 53.484 27.353 51.789 1.00 5.83 176 ARG B N 1
ATOM 11660 C CA . ARG C 2 171 ? 52.041 27.220 51.957 1.00 5.72 176 ARG B CA 1
ATOM 11661 C C . ARG C 2 171 ? 51.255 28.206 51.075 1.00 4.67 176 ARG B C 1
ATOM 11662 O O . ARG C 2 171 ? 50.239 27.826 50.468 1.00 5.19 176 ARG B O 1
ATOM 11670 N N . VAL C 2 172 ? 51.694 29.466 51.046 1.00 4.54 177 VAL B N 1
ATOM 11671 C CA . VAL C 2 172 ? 50.990 30.487 50.255 1.00 5.60 177 VAL B CA 1
ATOM 11672 C C . VAL C 2 172 ? 51.058 30.154 48.749 1.00 5.65 177 VAL B C 1
ATOM 11673 O O . VAL C 2 172 ? 50.034 30.209 48.045 1.00 6.23 177 VAL B O 1
ATOM 11677 N N . SER C 2 173 ? 52.233 29.733 48.285 1.00 6.73 178 SER B N 1
ATOM 11678 C CA . SER C 2 173 ? 52.388 29.367 46.871 1.00 7.73 178 SER B CA 1
ATOM 11679 C C . SER C 2 173 ? 51.492 28.175 46.551 1.00 8.38 178 SER B C 1
ATOM 11680 O O . SER C 2 173 ? 50.775 28.156 45.556 1.00 8.99 178 SER B O 1
ATOM 11683 N N . LEU C 2 174 ? 51.566 27.165 47.400 1.00 9.20 179 LEU B N 1
ATOM 11684 C CA . LEU C 2 174 ? 50.799 25.942 47.257 1.00 10.02 179 LEU B CA 1
ATOM 11685 C C . LEU C 2 174 ? 49.295 26.217 47.172 1.00 8.50 179 LEU B C 1
ATOM 11686 O O . LEU C 2 174 ? 48.587 25.640 46.337 1.00 6.50 179 LEU B O 1
ATOM 11691 N N . ALA C 2 175 ? 48.792 27.087 48.040 1.00 7.77 180 ALA B N 1
ATOM 11692 C CA . ALA C 2 175 ? 47.365 27.384 48.053 1.00 7.56 180 ALA B CA 1
ATOM 11693 C C . ALA C 2 175 ? 46.962 28.076 46.761 1.00 7.79 180 ALA B C 1
ATOM 11694 O O . ALA C 2 175 ? 45.903 27.779 46.202 1.00 7.48 180 ALA B O 1
ATOM 11696 N N . PHE C 2 176 ? 47.801 29.011 46.316 1.00 7.74 181 PHE B N 1
ATOM 11697 C CA . PHE C 2 176 ? 47.531 29.744 45.095 1.00 7.31 181 PHE B CA 1
ATOM 11698 C C . PHE C 2 176 ? 47.604 28.794 43.880 1.00 6.60 181 PHE B C 1
ATOM 11699 O O . PHE C 2 176 ? 46.827 28.944 42.941 1.00 6.23 181 PHE B O 1
ATOM 11707 N N . TRP C 2 177 ? 48.508 27.814 43.910 1.00 6.00 182 TRP B N 1
ATOM 11708 C CA . TRP C 2 177 ? 48.601 26.848 42.803 1.00 6.85 182 TRP B CA 1
ATOM 11709 C C . TRP C 2 177 ? 47.268 26.086 42.733 1.00 7.23 182 TRP B C 1
ATOM 11710 O O . TRP C 2 177 ? 46.654 25.965 41.668 1.00 8.78 182 TRP B O 1
ATOM 11721 N N . GLY C 2 178 ? 46.782 25.649 43.893 1.00 7.15 183 GLY B N 1
ATOM 11722 C CA . GLY C 2 178 ? 45.525 24.923 43.951 1.00 7.16 183 GLY B CA 1
ATOM 11723 C C . GLY C 2 178 ? 44.305 25.772 43.621 1.00 7.61 183 GLY B C 1
ATOM 11724 O O . GLY C 2 178 ? 43.372 25.287 42.948 1.00 9.18 183 GLY B O 1
ATOM 11725 N N . PHE C 2 179 ? 44.295 27.024 44.082 1.00 7.28 184 PHE B N 1
ATOM 11726 C CA . PHE C 2 179 ? 43.151 27.913 43.865 1.00 6.70 184 PHE B CA 1
ATOM 11727 C C . PHE C 2 179 ? 43.016 28.237 42.379 1.00 6.19 184 PHE B C 1
ATOM 11728 O O . PHE C 2 179 ? 41.916 28.329 41.861 1.00 8.16 184 PHE B O 1
ATOM 11736 N N . ASP C 2 180 ? 44.133 28.319 41.672 1.00 6.43 185 ASP B N 1
ATOM 11737 C CA . ASP C 2 180 ? 44.048 28.577 40.227 1.00 8.78 185 ASP B CA 1
ATOM 11738 C C . ASP C 2 180 ? 43.437 27.380 39.501 1.00 9.91 185 ASP B C 1
ATOM 11739 O O . ASP C 2 180 ? 42.684 27.555 38.536 1.00 9.01 185 ASP B O 1
ATOM 11744 N N . LYS C 2 181 ? 43.731 26.170 39.992 1.00 7.90 186 LYS B N 1
ATOM 11745 C CA . LYS C 2 181 ? 43.193 24.965 39.379 1.00 8.13 186 LYS B CA 1
ATOM 11746 C C . LYS C 2 181 ? 41.683 24.903 39.496 1.00 8.17 186 LYS B C 1
ATOM 11747 O O . LYS C 2 181 ? 40.996 24.641 38.493 1.00 8.65 186 LYS B O 1
ATOM 11753 N N . ILE C 2 182 ? 41.151 25.172 40.691 1.00 6.80 187 ILE B N 1
ATOM 11754 C CA . ILE C 2 182 ? 39.696 25.154 40.853 1.00 7.62 187 ILE B CA 1
ATOM 11755 C C . ILE C 2 182 ? 39.074 26.291 40.009 1.00 9.15 187 ILE B C 1
ATOM 11756 O O . ILE C 2 182 ? 37.962 26.148 39.479 1.00 5.82 187 ILE B O 1
ATOM 11761 N N . ASP C 2 183 ? 39.807 27.400 39.862 1.00 7.54 188 ASP B N 1
ATOM 11762 C CA . ASP C 2 183 ? 39.328 28.518 39.066 1.00 6.26 188 ASP B CA 1
ATOM 11763 C C . ASP C 2 183 ? 39.158 28.035 37.622 1.00 6.42 188 ASP B C 1
ATOM 11764 O O . ASP C 2 183 ? 38.119 28.267 37.014 1.00 7.75 188 ASP B O 1
ATOM 11769 N N . ILE C 2 184 ? 40.157 27.337 37.099 1.00 6.29 189 ILE B N 1
ATOM 11770 C CA . ILE C 2 184 ? 40.084 26.828 35.728 1.00 7.39 189 ILE B CA 1
ATOM 11771 C C . ILE C 2 184 ? 38.905 25.884 35.559 1.00 7.44 189 ILE B C 1
ATOM 11772 O O . ILE C 2 184 ? 38.126 26.024 34.618 1.00 9.54 189 ILE B O 1
ATOM 11777 N N . ALA C 2 185 ? 38.708 24.976 36.508 1.00 9.81 190 ALA B N 1
ATOM 11778 C CA . ALA C 2 185 ? 37.579 24.047 36.414 1.00 9.50 190 ALA B CA 1
ATOM 11779 C C . ALA C 2 185 ? 36.273 24.833 36.307 1.00 8.19 190 ALA B C 1
ATOM 11780 O O . ALA C 2 185 ? 35.378 24.472 35.551 1.00 8.80 190 ALA B O 1
ATOM 11782 N N . GLN C 2 186 ? 36.156 25.894 37.100 1.00 7.66 191 GLN B N 1
ATOM 11783 C CA . GLN C 2 186 ? 34.960 26.723 37.092 1.00 7.16 191 GLN B CA 1
ATOM 11784 C C . GLN C 2 186 ? 34.829 27.510 35.791 1.00 5.67 191 GLN B C 1
ATOM 11785 O O . GLN C 2 186 ? 33.716 27.739 35.329 1.00 7.64 191 GLN B O 1
ATOM 11791 N N . MET C 2 187 ? 35.948 27.902 35.196 1.00 5.78 192 MET B N 1
ATOM 11792 C CA . MET C 2 187 ? 35.905 28.636 33.916 1.00 6.17 192 MET B CA 1
ATOM 11793 C C . MET C 2 187 ? 35.427 27.709 32.774 1.00 6.99 192 MET B C 1
ATOM 11794 O O . MET C 2 187 ? 34.796 28.156 31.811 1.00 8.55 192 MET B O 1
ATOM 11799 N N . ILE C 2 188 ? 35.728 26.420 32.870 1.00 6.75 193 ILE B N 1
ATOM 11800 C CA . ILE C 2 188 ? 35.258 25.479 31.861 1.00 8.29 193 ILE B CA 1
ATOM 11801 C C . ILE C 2 188 ? 33.746 25.408 32.011 1.00 8.78 193 ILE B C 1
ATOM 11802 O O . ILE C 2 188 ? 33.002 25.482 31.027 1.00 10.00 193 ILE B O 1
ATOM 11807 N N . GLN C 2 189 ? 33.267 25.301 33.245 1.00 9.20 194 GLN B N 1
ATOM 11808 C CA . GLN C 2 189 ? 31.822 25.270 33.449 1.00 8.88 194 GLN B CA 1
ATOM 11809 C C . GLN C 2 189 ? 31.177 26.609 33.069 1.00 8.74 194 GLN B C 1
ATOM 11810 O O . GLN C 2 189 ? 30.090 26.640 32.493 1.00 8.44 194 GLN B O 1
ATOM 11816 N N . LEU C 2 190 ? 31.860 27.709 33.368 1.00 8.72 195 LEU B N 1
ATOM 11817 C CA . LEU C 2 190 ? 31.330 29.014 33.035 1.00 9.54 195 LEU B CA 1
ATOM 11818 C C . LEU C 2 190 ? 31.060 29.069 31.520 1.00 9.75 195 LEU B C 1
ATOM 11819 O O . LEU C 2 190 ? 30.007 29.543 31.097 1.00 10.33 195 LEU B O 1
ATOM 11824 N N . GLU C 2 191 ? 32.008 28.585 30.716 1.00 8.87 196 GLU B N 1
ATOM 11825 C CA . GLU C 2 191 ? 31.831 28.612 29.263 1.00 9.16 196 GLU B CA 1
ATOM 11826 C C . GLU C 2 191 ? 30.605 27.806 28.860 1.00 9.50 196 GLU B C 1
ATOM 11827 O O . GLU C 2 191 ? 29.760 28.269 28.089 1.00 10.86 196 GLU B O 1
ATOM 11833 N N . ARG C 2 192 ? 30.479 26.608 29.415 1.00 9.78 197 ARG B N 1
ATOM 11834 C CA . ARG C 2 192 ? 29.332 25.764 29.102 1.00 8.22 197 ARG B CA 1
ATOM 11835 C C . ARG C 2 192 ? 28.041 26.474 29.528 1.00 8.43 197 ARG B C 1
ATOM 11836 O O . ARG C 2 192 ? 27.022 26.394 28.837 1.00 7.99 197 ARG B O 1
ATOM 11844 N N . GLY C 2 193 ? 28.104 27.218 30.632 1.00 7.66 198 GLY B N 1
ATOM 11845 C CA . GLY C 2 193 ? 26.946 27.952 31.099 1.00 7.38 198 GLY B CA 1
ATOM 11846 C C . GLY C 2 193 ? 26.595 29.100 30.154 1.00 7.00 198 GLY B C 1
ATOM 11847 O O . GLY C 2 193 ? 25.420 29.381 29.915 1.00 7.75 198 GLY B O 1
ATOM 11848 N N . PHE C 2 194 ? 27.615 29.737 29.593 1.00 7.17 199 PHE B N 1
ATOM 11849 C CA . PHE C 2 194 ? 27.432 30.849 28.659 1.00 8.35 199 PHE B CA 1
ATOM 11850 C C . PHE C 2 194 ? 26.814 30.296 27.376 1.00 10.27 199 PHE B C 1
ATOM 11851 O O . PHE C 2 194 ? 25.803 30.805 26.882 1.00 9.46 199 PHE B O 1
ATOM 11859 N N . LEU C 2 195 ? 27.398 29.211 26.879 1.00 10.15 200 LEU B N 1
ATOM 11860 C CA . LEU C 2 195 ? 26.897 28.571 25.660 1.00 12.16 200 LEU B CA 1
ATOM 11861 C C . LEU C 2 195 ? 25.421 28.194 25.798 1.00 12.03 200 LEU B C 1
ATOM 11862 O O . LEU C 2 195 ? 24.647 28.413 24.871 1.00 13.99 200 LEU B O 1
ATOM 11867 N N . ALA C 2 196 ? 25.020 27.716 26.976 1.00 11.41 201 ALA B N 1
ATOM 11868 C CA . ALA C 2 196 ? 23.624 27.344 27.233 1.00 11.94 201 ALA B CA 1
ATOM 11869 C C . ALA C 2 196 ? 22.713 28.565 27.126 1.00 12.40 201 ALA B C 1
ATOM 11870 O O . ALA C 2 196 ? 21.544 28.449 26.761 1.00 12.90 201 ALA B O 1
ATOM 11872 N N . LYS C 2 197 ? 23.233 29.734 27.475 1.00 11.83 202 LYS B N 1
ATOM 11873 C CA . LYS C 2 197 ? 22.429 30.936 27.403 1.00 12.39 202 LYS B CA 1
ATOM 11874 C C . LYS C 2 197 ? 22.299 31.505 25.994 1.00 14.64 202 LYS B C 1
ATOM 11875 O O . LYS C 2 197 ? 21.256 32.068 25.659 1.00 15.11 202 LYS B O 1
ATOM 11881 N N . ILE C 2 198 ? 23.349 31.395 25.183 1.00 15.12 203 ILE B N 1
ATOM 11882 C CA . ILE C 2 198 ? 23.304 31.958 23.833 1.00 15.80 203 ILE B CA 1
ATOM 11883 C C . ILE C 2 198 ? 23.012 30.962 22.712 1.00 16.79 203 ILE B C 1
ATOM 11884 O O . ILE C 2 198 ? 22.769 31.368 21.574 1.00 16.69 203 ILE B O 1
ATOM 11889 N N . VAL C 2 199 ? 23.040 29.669 23.025 1.00 17.03 204 VAL B N 1
ATOM 11890 C CA . VAL C 2 199 ? 22.755 28.645 22.027 1.00 17.92 204 VAL B CA 1
ATOM 11891 C C . VAL C 2 199 ? 21.535 27.823 22.454 1.00 20.10 204 VAL B C 1
ATOM 11892 O O . VAL C 2 199 ? 21.577 27.082 23.436 1.00 17.96 204 VAL B O 1
ATOM 11896 N N . PRO C 2 200 ? 20.422 27.957 21.713 1.00 21.95 205 PRO B N 1
ATOM 11897 C CA . PRO C 2 200 ? 19.182 27.229 22.007 1.00 22.22 205 PRO B CA 1
ATOM 11898 C C . PRO C 2 200 ? 19.400 25.724 22.049 1.00 20.75 205 PRO B C 1
ATOM 11899 O O . PRO C 2 200 ? 20.022 25.151 21.150 1.00 21.34 205 PRO B O 1
ATOM 11903 N N . GLY C 2 201 ? 18.941 25.105 23.132 1.00 20.60 206 GLY B N 1
ATOM 11904 C CA . GLY C 2 201 ? 19.081 23.667 23.299 1.00 18.47 206 GLY B CA 1
ATOM 11905 C C . GLY C 2 201 ? 20.383 23.148 23.888 1.00 17.27 206 GLY B C 1
ATOM 11906 O O . GLY C 2 201 ? 20.469 21.964 24.168 1.00 18.71 206 GLY B O 1
ATOM 11907 N N . PHE C 2 202 ? 21.395 23.998 24.062 1.00 15.41 207 PHE B N 1
ATOM 11908 C CA . PHE C 2 202 ? 22.684 23.573 24.613 1.00 12.92 207 PHE B CA 1
ATOM 11909 C C . PHE C 2 202 ? 22.445 23.346 26.098 1.00 13.80 207 PHE B C 1
ATOM 11910 O O . PHE C 2 202 ? 21.930 24.232 26.774 1.00 11.67 207 PHE B O 1
ATOM 11918 N N . ASP C 2 203 ? 22.860 22.181 26.598 1.00 13.25 208 ASP B N 1
ATOM 11919 C CA . ASP C 2 203 ? 22.647 21.783 27.991 1.00 14.42 208 ASP B CA 1
ATOM 11920 C C . ASP C 2 203 ? 23.906 21.954 28.829 1.00 14.32 208 ASP B C 1
ATOM 11921 O O . ASP C 2 203 ? 24.889 21.248 28.621 1.00 14.42 208 ASP B O 1
ATOM 11926 N N . GLU C 2 204 ? 23.848 22.852 29.813 1.00 13.86 209 GLU B N 1
ATOM 11927 C CA . GLU C 2 204 ? 24.990 23.120 30.696 1.00 12.57 209 GLU B CA 1
ATOM 11928 C C . GLU C 2 204 ? 25.166 22.055 31.772 1.00 11.79 209 GLU B C 1
ATOM 11929 O O . GLU C 2 204 ? 26.125 22.103 32.540 1.00 10.95 209 GLU B O 1
ATOM 11935 N N . SER C 2 205 ? 24.226 21.122 31.879 1.00 13.21 210 SER B N 1
ATOM 11936 C CA . SER C 2 205 ? 24.365 20.073 32.899 1.00 13.59 210 SER B CA 1
ATOM 11937 C C . SER C 2 205 ? 25.698 19.369 32.706 1.00 13.07 210 SER B C 1
ATOM 11938 O O . SER C 2 205 ? 26.112 19.102 31.580 1.00 10.90 210 SER B O 1
ATOM 11941 N N . THR C 2 206 ? 26.340 19.011 33.811 1.00 11.54 211 THR B N 1
ATOM 11942 C CA . THR C 2 206 ? 27.627 18.332 33.744 1.00 10.21 211 THR B CA 1
ATOM 11943 C C . THR C 2 206 ? 27.510 16.828 33.472 1.00 10.83 211 THR B C 1
ATOM 11944 O O . THR C 2 206 ? 28.518 16.151 33.346 1.00 10.25 211 THR B O 1
ATOM 11948 N N . ALA C 2 207 ? 26.294 16.298 33.391 1.00 11.77 212 ALA B N 1
ATOM 11949 C CA . ALA C 2 207 ? 26.110 14.864 33.170 1.00 11.38 212 ALA B CA 1
ATOM 11950 C C . ALA C 2 207 ? 26.931 14.315 31.995 1.00 10.27 212 ALA B C 1
ATOM 11951 O O . ALA C 2 207 ? 27.693 13.340 32.149 1.00 9.05 212 ALA B O 1
ATOM 11953 N N . VAL C 2 208 ? 26.842 14.978 30.842 1.00 10.35 213 VAL B N 1
ATOM 11954 C CA . VAL C 2 208 ? 27.578 14.513 29.667 1.00 9.53 213 VAL B CA 1
ATOM 11955 C C . VAL C 2 208 ? 29.099 14.526 29.834 1.00 8.95 213 VAL B C 1
ATOM 11956 O O . VAL C 2 208 ? 29.732 13.486 29.698 1.00 9.48 213 VAL B O 1
ATOM 11960 N N . PRO C 2 209 ? 29.707 15.689 30.133 1.00 8.87 214 PRO B N 1
ATOM 11961 C CA . PRO C 2 209 ? 31.163 15.720 30.305 1.00 9.91 214 PRO B CA 1
ATOM 11962 C C . PRO C 2 209 ? 31.623 14.849 31.483 1.00 9.28 214 PRO B C 1
ATOM 11963 O O . PRO C 2 209 ? 32.711 14.282 31.450 1.00 9.62 214 PRO B O 1
ATOM 11967 N N . LYS C 2 210 ? 30.801 14.760 32.531 1.00 10.01 215 LYS B N 1
ATOM 11968 C CA . LYS C 2 210 ? 31.155 13.924 33.682 1.00 9.22 215 LYS B CA 1
ATOM 11969 C C . LYS C 2 210 ? 31.189 12.450 33.253 1.00 9.49 215 LYS B C 1
ATOM 11970 O O . LYS C 2 210 ? 32.100 11.720 33.617 1.00 10.81 215 LYS B O 1
ATOM 11976 N N . ALA C 2 211 ? 30.203 12.012 32.478 1.00 10.05 216 ALA B N 1
ATOM 11977 C CA . ALA C 2 211 ? 30.189 10.626 32.015 1.00 10.35 216 ALA B CA 1
ATOM 11978 C C . ALA C 2 211 ? 31.388 10.376 31.098 1.00 10.98 216 ALA B C 1
ATOM 11979 O O . ALA C 2 211 ? 31.941 9.270 31.062 1.00 10.03 216 ALA B O 1
ATOM 11981 N N . GLU C 2 212 ? 31.782 11.391 30.338 1.00 10.26 217 GLU B N 1
ATOM 11982 C CA . GLU C 2 212 ? 32.932 11.232 29.454 1.00 11.65 217 GLU B CA 1
ATOM 11983 C C . GLU C 2 212 ? 34.181 10.988 30.310 1.00 9.71 217 GLU B C 1
ATOM 11984 O O . GLU C 2 212 ? 34.957 10.086 30.025 1.00 10.88 217 GLU B O 1
ATOM 11990 N N . TRP C 2 213 ? 34.346 11.777 31.371 1.00 9.50 218 TRP B N 1
ATOM 11991 C CA . TRP C 2 213 ? 35.476 11.640 32.289 1.00 8.32 218 TRP B CA 1
ATOM 11992 C C . TRP C 2 213 ? 35.440 10.316 33.056 1.00 8.90 218 TRP B C 1
ATOM 11993 O O . TRP C 2 213 ? 36.436 9.616 33.109 1.00 9.12 218 TRP B O 1
ATOM 12004 N N . THR C 2 214 ? 34.291 9.963 33.631 1.00 9.30 219 THR B N 1
ATOM 12005 C CA . THR C 2 214 ? 34.189 8.734 34.423 1.00 11.72 219 THR B CA 1
ATOM 12006 C C . THR C 2 214 ? 33.990 7.442 33.653 1.00 12.09 219 THR B C 1
ATOM 12007 O O . THR C 2 214 ? 34.120 6.375 34.235 1.00 13.82 219 THR B O 1
ATOM 12011 N N . ASN C 2 215 ? 33.699 7.504 32.359 1.00 13.24 220 ASN B N 1
ATOM 12012 C CA . ASN C 2 215 ? 33.453 6.272 31.622 1.00 13.61 220 ASN B CA 1
ATOM 12013 C C . ASN C 2 215 ? 34.052 6.162 30.229 1.00 14.22 220 ASN B C 1
ATOM 12014 O O . ASN C 2 215 ? 34.158 5.055 29.689 1.00 13.59 220 ASN B O 1
ATOM 12019 N N . GLY C 2 216 ? 34.432 7.292 29.644 1.00 12.44 221 GLY B N 1
ATOM 12020 C CA . GLY C 2 216 ? 35.008 7.288 28.306 1.00 13.85 221 GLY B CA 1
ATOM 12021 C C . GLY C 2 216 ? 36.410 6.708 28.206 1.00 13.49 221 GLY B C 1
ATOM 12022 O O . GLY C 2 216 ? 37.032 6.402 29.222 1.00 13.27 221 GLY B O 1
ATOM 12023 N N . GLU C 2 217 ? 36.921 6.560 26.984 1.00 11.58 222 GLU B N 1
ATOM 12024 C CA . GLU C 2 217 ? 38.259 6.004 26.752 1.00 10.73 222 GLU B CA 1
ATOM 12025 C C . GLU C 2 217 ? 39.352 7.070 26.703 1.00 9.31 222 GLU B C 1
ATOM 12026 O O . GLU C 2 217 ? 40.442 6.886 27.222 1.00 9.55 222 GLU B O 1
ATOM 12032 N N . VAL C 2 218 ? 39.047 8.176 26.034 1.00 9.75 223 VAL B N 1
ATOM 12033 C CA . VAL C 2 218 ? 39.963 9.292 25.850 1.00 10.14 223 VAL B CA 1
ATOM 12034 C C . VAL C 2 218 ? 40.646 9.801 27.126 1.00 7.99 223 VAL B C 1
ATOM 12035 O O . VAL C 2 218 ? 41.832 10.090 27.111 1.00 8.75 223 VAL B O 1
ATOM 12039 N N . TYR C 2 219 ? 39.893 9.905 28.218 1.00 8.32 224 TYR B N 1
ATOM 12040 C CA . TYR C 2 219 ? 40.454 10.414 29.482 1.00 9.33 224 TYR B CA 1
ATOM 12041 C C . TYR C 2 219 ? 40.663 9.346 30.554 1.00 9.38 224 TYR B C 1
ATOM 12042 O O . TYR C 2 219 ? 40.937 9.678 31.717 1.00 10.69 224 TYR B O 1
ATOM 12051 N N . LYS C 2 220 ? 40.581 8.072 30.180 1.00 9.42 225 LYS B N 1
ATOM 12052 C CA . LYS C 2 220 ? 40.757 7.027 31.175 1.00 11.19 225 LYS B CA 1
ATOM 12053 C C . LYS C 2 220 ? 42.017 7.054 32.012 1.00 11.33 225 LYS B C 1
ATOM 12054 O O . LYS C 2 220 ? 41.947 7.111 33.249 1.00 11.43 225 LYS B O 1
ATOM 12060 N N . SER C 2 221 ? 43.165 6.964 31.353 1.00 8.00 226 SER B N 1
ATOM 12061 C CA . SER C 2 221 ? 44.414 6.992 32.062 1.00 8.35 226 SER B CA 1
ATOM 12062 C C . SER C 2 221 ? 44.648 8.347 32.729 1.00 7.91 226 SER B C 1
ATOM 12063 O O . SER C 2 221 ? 45.364 8.424 33.727 1.00 8.86 226 SER B O 1
ATOM 12066 N N . ALA C 2 222 ? 44.072 9.411 32.170 1.00 8.26 227 ALA B N 1
ATOM 12067 C CA . ALA C 2 222 ? 44.193 10.754 32.770 1.00 8.44 227 ALA B CA 1
ATOM 12068 C C . ALA C 2 222 ? 43.523 10.703 34.153 1.00 9.41 227 ALA B C 1
ATOM 12069 O O . ALA C 2 222 ? 44.125 11.077 35.173 1.00 9.50 227 ALA B O 1
ATOM 12071 N N . ARG C 2 223 ? 42.278 10.227 34.168 1.00 8.60 228 ARG B N 1
ATOM 12072 C CA . ARG C 2 223 ? 41.523 10.123 35.408 1.00 9.81 228 ARG B CA 1
ATOM 12073 C C . ARG C 2 223 ? 42.251 9.227 36.411 1.00 11.48 228 ARG B C 1
ATOM 12074 O O . ARG C 2 223 ? 42.313 9.542 37.611 1.00 10.71 228 ARG B O 1
ATOM 12082 N N . LEU C 2 224 ? 42.800 8.116 35.924 1.00 9.87 229 LEU B N 1
ATOM 12083 C CA . LEU C 2 224 ? 43.525 7.197 36.789 1.00 10.82 229 LEU B CA 1
ATOM 12084 C C . LEU C 2 224 ? 44.719 7.895 37.418 1.00 10.38 229 LEU B C 1
ATOM 12085 O O . LEU C 2 224 ? 44.969 7.741 38.607 1.00 10.89 229 LEU B O 1
ATOM 12090 N N . ALA C 2 225 ? 45.469 8.645 36.619 1.00 7.61 230 ALA B N 1
ATOM 12091 C CA . ALA C 2 225 ? 46.632 9.360 37.126 1.00 8.39 230 ALA B CA 1
ATOM 12092 C C . ALA C 2 225 ? 46.198 10.417 38.158 1.00 7.47 230 ALA B C 1
ATOM 12093 O O . ALA C 2 225 ? 46.802 10.540 39.218 1.00 8.23 230 ALA B O 1
ATOM 12095 N N . VAL C 2 226 ? 45.131 11.147 37.857 1.00 7.51 231 VAL B N 1
ATOM 12096 C CA . VAL C 2 226 ? 44.610 12.182 38.752 1.00 8.62 231 VAL B CA 1
ATOM 12097 C C . VAL C 2 226 ? 44.173 11.569 40.099 1.00 7.90 231 VAL B C 1
ATOM 12098 O O . VAL C 2 226 ? 44.554 12.066 41.176 1.00 8.40 231 VAL B O 1
ATOM 12102 N N . GLU C 2 227 ? 43.403 10.486 40.033 1.00 6.18 232 GLU B N 1
ATOM 12103 C CA . GLU C 2 227 ? 42.949 9.798 41.228 1.00 6.72 232 GLU B CA 1
ATOM 12104 C C . GLU C 2 227 ? 44.132 9.373 42.093 1.00 8.38 232 GLU B C 1
ATOM 12105 O O . GLU C 2 227 ? 44.051 9.430 43.319 1.00 9.78 232 GLU B O 1
ATOM 12111 N N . GLY C 2 228 ? 45.227 8.963 41.465 1.00 6.71 233 GLY B N 1
ATOM 12112 C CA . GLY C 2 228 ? 46.391 8.519 42.217 1.00 8.67 233 GLY B CA 1
ATOM 12113 C C . GLY C 2 228 ? 47.152 9.671 42.847 1.00 10.43 233 GLY B C 1
ATOM 12114 O O . GLY C 2 228 ? 47.490 9.646 44.032 1.00 8.85 233 GLY B O 1
ATOM 12115 N N . LEU C 2 229 ? 47.420 10.692 42.045 1.00 11.06 234 LEU B N 1
ATOM 12116 C CA . LEU C 2 229 ? 48.144 11.872 42.499 1.00 9.80 234 LEU B CA 1
ATOM 12117 C C . LEU C 2 229 ? 47.420 12.517 43.668 1.00 9.74 234 LEU B C 1
ATOM 12118 O O . LEU C 2 229 ? 48.043 12.973 44.625 1.00 10.95 234 LEU B O 1
ATOM 12123 N N . TRP C 2 230 ? 46.105 12.561 43.581 1.00 8.63 235 TRP B N 1
ATOM 12124 C CA . TRP C 2 230 ? 45.307 13.160 44.632 1.00 9.33 235 TRP B CA 1
ATOM 12125 C C . TRP C 2 230 ? 45.186 12.278 45.883 1.00 11.17 235 TRP B C 1
ATOM 12126 O O . TRP C 2 230 ? 45.645 12.663 46.965 1.00 9.44 235 TRP B O 1
ATOM 12137 N N . GLN C 2 231 ? 44.665 11.065 45.717 1.00 11.04 236 GLN B N 1
ATOM 12138 C CA . GLN C 2 231 ? 44.414 10.224 46.875 1.00 9.47 236 GLN B CA 1
ATOM 12139 C C . GLN C 2 231 ? 45.423 9.181 47.301 1.00 10.81 236 GLN B C 1
ATOM 12140 O O . GLN C 2 231 ? 45.355 8.690 48.434 1.00 10.95 236 GLN B O 1
ATOM 12146 N N . GLU C 2 232 ? 46.341 8.808 46.418 1.00 9.32 237 GLU B N 1
ATOM 12147 C CA . GLU C 2 232 ? 47.325 7.799 46.793 1.00 9.77 237 GLU B CA 1
ATOM 12148 C C . GLU C 2 232 ? 48.663 8.343 47.248 1.00 8.04 237 GLU B C 1
ATOM 12149 O O . GLU C 2 232 ? 49.541 7.587 47.673 1.00 10.08 237 GLU B O 1
ATOM 12155 N N . VAL C 2 233 ? 48.821 9.653 47.166 1.00 6.37 238 VAL B N 1
ATOM 12156 C CA . VAL C 2 233 ? 50.056 10.284 47.593 1.00 7.38 238 VAL B CA 1
ATOM 12157 C C . VAL C 2 233 ? 49.791 10.973 48.927 1.00 8.61 238 VAL B C 1
ATOM 12158 O O . VAL C 2 233 ? 48.860 11.781 49.045 1.00 9.72 238 VAL B O 1
ATOM 12162 N N . PHE C 2 234 ? 50.585 10.627 49.936 1.00 7.35 239 PHE B N 1
ATOM 12163 C CA . PHE C 2 234 ? 50.429 11.233 51.255 1.00 7.69 239 PHE B CA 1
ATOM 12164 C C . PHE C 2 234 ? 51.583 12.188 51.583 1.00 9.02 239 PHE B C 1
ATOM 12165 O O . PHE C 2 234 ? 51.640 12.746 52.683 1.00 10.52 239 PHE B O 1
ATOM 12173 N N . ASP C 2 235 ? 52.506 12.356 50.641 1.00 6.99 240 ASP B N 1
ATOM 12174 C CA . ASP C 2 235 ? 53.673 13.220 50.810 1.00 6.52 240 ASP B CA 1
ATOM 12175 C C . ASP C 2 235 ? 53.347 14.536 50.097 1.00 8.68 240 ASP B C 1
ATOM 12176 O O . ASP C 2 235 ? 53.295 14.553 48.861 1.00 6.60 240 ASP B O 1
ATOM 12181 N N . TRP C 2 236 ? 53.176 15.635 50.844 1.00 5.84 241 TRP B N 1
ATOM 12182 C CA . TRP C 2 236 ? 52.810 16.915 50.224 1.00 7.28 241 TRP B CA 1
ATOM 12183 C C . TRP C 2 236 ? 53.737 17.396 49.114 1.00 6.27 241 TRP B C 1
ATOM 12184 O O . TRP C 2 236 ? 53.298 18.050 48.161 1.00 8.02 241 TRP B O 1
ATOM 12195 N N . ASN C 2 237 ? 55.015 17.082 49.229 1.00 7.30 242 ASN B N 1
ATOM 12196 C CA . ASN C 2 237 ? 55.953 17.478 48.193 1.00 8.87 242 ASN B CA 1
ATOM 12197 C C . ASN C 2 237 ? 55.833 16.567 46.984 1.00 8.57 242 ASN B C 1
ATOM 12198 O O . ASN C 2 237 ? 55.881 17.045 45.850 1.00 8.73 242 ASN B O 1
ATOM 12203 N N . GLU C 2 238 ? 55.622 15.269 47.203 1.00 7.44 243 GLU B N 1
ATOM 12204 C CA . GLU C 2 238 ? 55.489 14.365 46.058 1.00 5.58 243 GLU B CA 1
ATOM 12205 C C . GLU C 2 238 ? 54.281 14.837 45.257 1.00 8.08 243 GLU B C 1
ATOM 12206 O O . GLU C 2 238 ? 54.302 14.868 44.013 1.00 7.92 243 GLU B O 1
ATOM 12212 N N . SER C 2 239 ? 53.230 15.218 45.968 1.00 6.27 244 SER B N 1
ATOM 12213 C CA . SER C 2 239 ? 52.020 15.678 45.310 1.00 8.78 244 SER B CA 1
ATOM 12214 C C . SER C 2 239 ? 52.258 16.931 44.447 1.00 10.14 244 SER B C 1
ATOM 12215 O O . SER C 2 239 ? 52.032 16.915 43.221 1.00 7.80 244 SER B O 1
ATOM 12218 N N . ALA C 2 240 ? 52.739 18.008 45.067 1.00 9.59 245 ALA B N 1
ATOM 12219 C CA . ALA C 2 240 ? 52.951 19.240 44.325 1.00 8.81 245 ALA B CA 1
ATOM 12220 C C . ALA C 2 240 ? 53.953 19.035 43.191 1.00 8.12 245 ALA B C 1
ATOM 12221 O O . ALA C 2 240 ? 53.713 19.468 42.045 1.00 9.54 245 ALA B O 1
ATOM 12223 N N . PHE C 2 241 ? 55.060 18.370 43.481 1.00 6.97 246 PHE B N 1
ATOM 12224 C CA . PHE C 2 241 ? 56.061 18.157 42.446 1.00 6.44 246 PHE B CA 1
ATOM 12225 C C . PHE C 2 241 ? 55.529 17.317 41.289 1.00 7.85 246 PHE B C 1
ATOM 12226 O O . PHE C 2 241 ? 55.644 17.699 40.132 1.00 7.65 246 PHE B O 1
ATOM 12234 N N . SER C 2 242 ? 54.913 16.185 41.598 1.00 7.43 247 SER B N 1
ATOM 12235 C CA . SER C 2 242 ? 54.477 15.305 40.528 1.00 9.54 247 SER B CA 1
ATOM 12236 C C . SER C 2 242 ? 53.291 15.847 39.727 1.00 9.05 247 SER B C 1
ATOM 12237 O O . SER C 2 242 ? 53.183 15.605 38.512 1.00 8.57 247 SER B O 1
ATOM 12240 N N . VAL C 2 243 ? 52.469 16.664 40.377 1.00 7.22 248 VAL B N 1
ATOM 12241 C CA . VAL C 2 243 ? 51.336 17.292 39.702 1.00 7.69 248 VAL B CA 1
ATOM 12242 C C . VAL C 2 243 ? 51.847 18.375 38.741 1.00 8.95 248 VAL B C 1
ATOM 12243 O O . VAL C 2 243 ? 51.578 18.334 37.533 1.00 7.50 248 VAL B O 1
ATOM 12247 N N . HIS C 2 244 ? 52.659 19.288 39.263 1.00 8.36 249 HIS B N 1
ATOM 12248 C CA . HIS C 2 244 ? 53.155 20.408 38.472 1.00 10.03 249 HIS B CA 1
ATOM 12249 C C . HIS C 2 244 ? 54.378 20.209 37.596 1.00 10.58 249 HIS B C 1
ATOM 12250 O O . HIS C 2 244 ? 54.471 20.827 36.537 1.00 10.84 249 HIS B O 1
ATOM 12257 N N . ALA C 2 245 ? 55.300 19.350 38.009 1.00 9.27 250 ALA B N 1
ATOM 12258 C CA . ALA C 2 245 ? 56.529 19.139 37.254 1.00 9.24 250 ALA B CA 1
ATOM 12259 C C . ALA C 2 245 ? 56.601 17.825 36.476 1.00 9.04 250 ALA B C 1
ATOM 12260 O O . ALA C 2 245 ? 57.658 17.453 35.964 1.00 9.79 250 ALA B O 1
ATOM 12262 N N . VAL C 2 246 ? 55.476 17.128 36.387 1.00 8.12 251 VAL B N 1
ATOM 12263 C CA . VAL C 2 246 ? 55.411 15.880 35.639 1.00 7.01 251 VAL B CA 1
ATOM 12264 C C . VAL C 2 246 ? 54.083 15.798 34.897 1.00 7.72 251 VAL B C 1
ATOM 12265 O O . VAL C 2 246 ? 54.013 16.135 33.713 1.00 9.92 251 VAL B O 1
ATOM 12269 N N . TYR C 2 247 ? 53.016 15.463 35.616 1.00 8.14 252 TYR B N 1
ATOM 12270 C CA . TYR C 2 247 ? 51.693 15.263 35.013 1.00 8.10 252 TYR B CA 1
ATOM 12271 C C . TYR C 2 247 ? 51.095 16.449 34.285 1.00 9.22 252 TYR B C 1
ATOM 12272 O O . TYR C 2 247 ? 50.783 16.367 33.091 1.00 9.02 252 TYR B O 1
ATOM 12281 N N . ASP C 2 248 ? 50.893 17.546 35.002 1.00 8.49 253 ASP B N 1
ATOM 12282 C CA . ASP C 2 248 ? 50.288 18.697 34.362 1.00 7.95 253 ASP B CA 1
ATOM 12283 C C . ASP C 2 248 ? 51.225 19.345 33.344 1.00 8.38 253 ASP B C 1
ATOM 12284 O O . ASP C 2 248 ? 50.766 19.888 32.335 1.00 9.93 253 ASP B O 1
ATOM 12289 N N . ALA C 2 249 ? 52.534 19.220 33.560 1.00 7.95 254 ALA B N 1
ATOM 12290 C CA . ALA C 2 249 ? 53.518 19.796 32.650 1.00 9.18 254 ALA B CA 1
ATOM 12291 C C . ALA C 2 249 ? 53.527 19.087 31.289 1.00 9.68 254 ALA B C 1
ATOM 12292 O O . ALA C 2 249 ? 53.904 19.674 30.274 1.00 9.83 254 ALA B O 1
ATOM 12294 N N . LEU C 2 250 ? 53.164 17.812 31.295 1.00 9.20 255 LEU B N 1
ATOM 12295 C CA . LEU C 2 250 ? 53.129 17.014 30.079 1.00 8.87 255 LEU B CA 1
ATOM 12296 C C . LEU C 2 250 ? 51.707 16.855 29.565 1.00 9.45 255 LEU B C 1
ATOM 12297 O O . LEU C 2 250 ? 51.361 17.402 28.509 1.00 12.01 255 LEU B O 1
ATOM 12302 N N . PHE C 2 251 ? 50.871 16.127 30.297 1.00 8.18 256 PHE B N 1
ATOM 12303 C CA . PHE C 2 251 ? 49.500 15.909 29.850 1.00 9.14 256 PHE B CA 1
ATOM 12304 C C . PHE C 2 251 ? 48.633 17.175 29.801 1.00 9.10 256 PHE B C 1
ATOM 12305 O O . PHE C 2 251 ? 47.952 17.422 28.806 1.00 7.89 256 PHE B O 1
ATOM 12313 N N . GLY C 2 252 ? 48.647 17.964 30.878 1.00 7.73 257 GLY B N 1
ATOM 12314 C CA . GLY C 2 252 ? 47.830 19.165 30.922 1.00 6.19 257 GLY B CA 1
ATOM 12315 C C . GLY C 2 252 ? 48.212 20.147 29.841 1.00 7.81 257 GLY B C 1
ATOM 12316 O O . GLY C 2 252 ? 47.348 20.693 29.157 1.00 9.42 257 GLY B O 1
ATOM 12317 N N . GLN C 2 253 ? 49.505 20.401 29.702 1.00 6.50 258 GLN B N 1
ATOM 12318 C CA . GLN C 2 253 ? 49.996 21.312 28.669 1.00 8.25 258 GLN B CA 1
ATOM 12319 C C . GLN C 2 253 ? 49.626 20.792 27.274 1.00 9.18 258 GLN B C 1
ATOM 12320 O O . GLN C 2 253 ? 49.273 21.584 26.396 1.00 8.95 258 GLN B O 1
ATOM 12326 N N . PHE C 2 254 ? 49.624 19.472 27.081 1.00 9.05 259 PHE B N 1
ATOM 12327 C CA . PHE C 2 254 ? 49.260 18.953 25.759 1.00 9.49 259 PHE B CA 1
ATOM 12328 C C . PHE C 2 254 ? 47.790 19.217 25.444 1.00 10.50 259 PHE B C 1
ATOM 12329 O O . PHE C 2 254 ? 47.443 19.743 24.365 1.00 9.87 259 PHE B O 1
ATOM 12337 N N . VAL C 2 255 ? 46.922 18.846 26.383 1.00 7.74 260 VAL B N 1
ATOM 12338 C CA . VAL C 2 255 ? 45.488 19.007 26.211 1.00 6.79 260 VAL B CA 1
ATOM 12339 C C . VAL C 2 255 ? 45.055 20.461 26.090 1.00 6.80 260 VAL B C 1
ATOM 12340 O O . VAL C 2 255 ? 44.266 20.810 25.201 1.00 7.88 260 VAL B O 1
ATOM 12344 N N . ARG C 2 256 ? 45.587 21.321 26.945 1.00 5.46 261 ARG B N 1
ATOM 12345 C CA . ARG C 2 256 ? 45.193 22.728 26.897 1.00 5.83 261 ARG B CA 1
ATOM 12346 C C . ARG C 2 256 ? 45.778 23.490 25.699 1.00 6.21 261 ARG B C 1
ATOM 12347 O O . ARG C 2 256 ? 45.038 24.079 24.895 1.00 9.08 261 ARG B O 1
ATOM 12355 N N . ARG C 2 257 ? 47.098 23.413 25.553 1.00 6.68 262 ARG B N 1
ATOM 12356 C CA . ARG C 2 257 ? 47.799 24.148 24.520 1.00 7.79 262 ARG B CA 1
ATOM 12357 C C . ARG C 2 257 ? 47.897 23.468 23.166 1.00 9.77 262 ARG B C 1
ATOM 12358 O O . ARG C 2 257 ? 47.754 24.128 22.133 1.00 11.72 262 ARG B O 1
ATOM 12366 N N . GLU C 2 258 ? 48.170 22.166 23.160 1.00 7.93 263 GLU B N 1
ATOM 12367 C CA . GLU C 2 258 ? 48.352 21.475 21.893 1.00 8.81 263 GLU B CA 1
ATOM 12368 C C . GLU C 2 258 ? 47.129 20.868 21.257 1.00 10.13 263 GLU B C 1
ATOM 12369 O O . GLU C 2 258 ? 47.168 20.477 20.075 1.00 10.17 263 GLU B O 1
ATOM 12375 N N . PHE C 2 259 ? 46.042 20.772 22.005 1.00 8.24 264 PHE B N 1
ATOM 12376 C CA . PHE C 2 259 ? 44.842 20.247 21.411 1.00 8.79 264 PHE B CA 1
ATOM 12377 C C . PHE C 2 259 ? 43.806 21.349 21.311 1.00 11.79 264 PHE B C 1
ATOM 12378 O O . PHE C 2 259 ? 43.552 21.868 20.226 1.00 12.70 264 PHE B O 1
ATOM 12386 N N . PHE C 2 260 ? 43.250 21.762 22.444 1.00 9.06 265 PHE B N 1
ATOM 12387 C CA . PHE C 2 260 ? 42.218 22.772 22.409 1.00 7.99 265 PHE B CA 1
ATOM 12388 C C . PHE C 2 260 ? 42.622 24.171 21.948 1.00 8.88 265 PHE B C 1
ATOM 12389 O O . PHE C 2 260 ? 41.940 24.764 21.098 1.00 10.65 265 PHE B O 1
ATOM 12397 N N . GLN C 2 261 ? 43.723 24.707 22.458 1.00 8.67 266 GLN B N 1
ATOM 12398 C CA . GLN C 2 261 ? 44.122 26.066 22.064 1.00 7.83 266 GLN B CA 1
ATOM 12399 C C . GLN C 2 261 ? 44.572 26.086 20.597 1.00 9.43 266 GLN B C 1
ATOM 12400 O O . GLN C 2 261 ? 44.371 27.081 19.886 1.00 7.58 266 GLN B O 1
ATOM 12406 N N . ARG C 2 262 ? 45.140 24.962 20.151 1.00 9.23 267 ARG B N 1
ATOM 12407 C CA . ARG C 2 262 ? 45.636 24.823 18.789 1.00 8.31 267 ARG B CA 1
ATOM 12408 C C . ARG C 2 262 ? 44.517 24.554 17.796 1.00 9.51 267 ARG B C 1
ATOM 12409 O O . ARG C 2 262 ? 44.536 25.083 16.684 1.00 10.56 267 ARG B O 1
ATOM 12417 N N . LEU C 2 263 ? 43.535 23.755 18.193 1.00 8.93 268 LEU B N 1
ATOM 12418 C CA . LEU C 2 263 ? 42.447 23.374 17.287 1.00 10.52 268 LEU B CA 1
ATOM 12419 C C . LEU C 2 263 ? 41.143 24.139 17.339 1.00 10.19 268 LEU B C 1
ATOM 12420 O O . LEU C 2 263 ? 40.484 24.286 16.304 1.00 10.74 268 LEU B O 1
ATOM 12425 N N . ALA C 2 264 ? 40.754 24.622 18.519 1.00 7.91 269 ALA B N 1
ATOM 12426 C CA . ALA C 2 264 ? 39.518 25.398 18.653 1.00 11.01 269 ALA B CA 1
ATOM 12427 C C . ALA C 2 264 ? 39.431 26.550 17.621 1.00 11.66 269 ALA B C 1
ATOM 12428 O O . ALA C 2 264 ? 38.355 26.818 17.057 1.00 12.85 269 ALA B O 1
ATOM 12430 N N . PRO C 2 265 ? 40.555 27.230 17.351 1.00 12.66 270 PRO B N 1
ATOM 12431 C CA . PRO C 2 265 ? 40.511 28.326 16.377 1.00 13.35 270 PRO B CA 1
ATOM 12432 C C . PRO C 2 265 ? 40.114 27.857 14.973 1.00 13.44 270 PRO B C 1
ATOM 12433 O O . PRO C 2 265 ? 39.522 28.607 14.207 1.00 14.68 270 PRO B O 1
ATOM 12437 N N . ARG C 2 266 ? 40.418 26.611 14.643 1.00 14.50 271 ARG B N 1
ATOM 12438 C CA . ARG C 2 266 ? 40.067 26.072 13.323 1.00 15.14 271 ARG B CA 1
ATOM 12439 C C . ARG C 2 266 ? 38.573 25.822 13.151 1.00 14.31 271 ARG B C 1
ATOM 12440 O O . ARG C 2 266 ? 38.111 25.532 12.044 1.00 16.24 271 ARG B O 1
ATOM 12448 N N . PHE C 2 267 ? 37.819 25.943 14.237 1.00 12.99 272 PHE B N 1
ATOM 12449 C CA . PHE C 2 267 ? 36.385 25.743 14.202 1.00 11.15 272 PHE B CA 1
ATOM 12450 C C . PHE C 2 267 ? 35.618 27.013 14.541 1.00 10.07 272 PHE B C 1
ATOM 12451 O O . PHE C 2 267 ? 34.470 26.968 14.999 1.00 12.08 272 PHE B O 1
ATOM 12459 N N . GLY C 2 268 ? 36.260 28.149 14.303 1.00 10.48 273 GLY B N 1
ATOM 12460 C CA . GLY C 2 268 ? 35.634 29.429 14.558 1.00 12.15 273 GLY B CA 1
ATOM 12461 C C . GLY C 2 268 ? 35.325 29.672 16.019 1.00 12.15 273 GLY B C 1
ATOM 12462 O O . GLY C 2 268 ? 34.379 30.392 16.340 1.00 10.14 273 GLY B O 1
ATOM 12463 N N . ASP C 2 269 ? 36.148 29.097 16.890 1.00 10.84 274 ASP B N 1
ATOM 12464 C CA . ASP C 2 269 ? 35.961 29.217 18.319 1.00 10.30 274 ASP B CA 1
ATOM 12465 C C . ASP C 2 269 ? 37.042 30.058 18.994 1.00 9.71 274 ASP B C 1
ATOM 12466 O O . ASP C 2 269 ? 38.155 29.582 19.219 1.00 9.31 274 ASP B O 1
ATOM 12471 N N . ASN C 2 270 ? 36.713 31.317 19.292 1.00 11.29 275 ASN B N 1
ATOM 12472 C CA . ASN C 2 270 ? 37.619 32.232 20.004 1.00 9.30 275 ASN B CA 1
ATOM 12473 C C . ASN C 2 270 ? 37.156 32.275 21.468 1.00 10.68 275 ASN B C 1
ATOM 12474 O O . ASN C 2 270 ? 37.791 32.906 22.311 1.00 10.36 275 ASN B O 1
ATOM 12479 N N . LEU C 2 271 ? 36.047 31.605 21.761 1.00 10.14 276 LEU B N 1
ATOM 12480 C CA . LEU C 2 271 ? 35.492 31.566 23.106 1.00 8.81 276 LEU B CA 1
ATOM 12481 C C . LEU C 2 271 ? 36.329 30.692 24.055 1.00 10.56 276 LEU B C 1
ATOM 12482 O O . LEU C 2 271 ? 36.728 31.137 25.137 1.00 8.14 276 LEU B O 1
ATOM 12487 N N . THR C 2 272 ? 36.623 29.464 23.644 1.00 9.07 277 THR B N 1
ATOM 12488 C CA . THR C 2 272 ? 37.420 28.573 24.479 1.00 9.55 277 THR B CA 1
ATOM 12489 C C . THR C 2 272 ? 38.820 29.159 24.703 1.00 8.59 277 THR B C 1
ATOM 12490 O O . THR C 2 272 ? 39.324 29.166 25.840 1.00 8.83 277 THR B O 1
ATOM 12494 N N . PRO C 2 273 ? 39.470 29.669 23.639 1.00 9.06 278 PRO B N 1
ATOM 12495 C CA . PRO C 2 273 ? 40.804 30.245 23.841 1.00 9.13 278 PRO B CA 1
ATOM 12496 C C . PRO C 2 273 ? 40.804 31.393 24.856 1.00 9.69 278 PRO B C 1
ATOM 12497 O O . PRO C 2 273 ? 41.790 31.575 25.567 1.00 9.68 278 PRO B O 1
ATOM 12501 N N . PHE C 2 274 ? 39.699 32.133 24.961 1.00 9.01 279 PHE B N 1
ATOM 12502 C CA . PHE C 2 274 ? 39.663 33.233 25.923 1.00 8.13 279 PHE B CA 1
ATOM 12503 C C . PHE C 2 274 ? 39.927 32.685 27.323 1.00 8.86 279 PHE B C 1
ATOM 12504 O O . PHE C 2 274 ? 40.666 33.282 28.102 1.00 9.17 279 PHE B O 1
ATOM 12512 N N . PHE C 2 275 ? 39.359 31.521 27.618 1.00 8.73 280 PHE B N 1
ATOM 12513 C CA . PHE C 2 275 ? 39.552 30.900 28.931 1.00 8.61 280 PHE B CA 1
ATOM 12514 C C . PHE C 2 275 ? 40.868 30.135 29.014 1.00 8.62 280 PHE B C 1
ATOM 12515 O O . PHE C 2 275 ? 41.550 30.172 30.041 1.00 8.36 280 PHE B O 1
ATOM 12523 N N . ILE C 2 276 ? 41.275 29.484 27.928 1.00 6.74 281 ILE B N 1
ATOM 12524 C CA . ILE C 2 276 ? 42.532 28.759 27.960 1.00 6.43 281 ILE B CA 1
ATOM 12525 C C . ILE C 2 276 ? 43.666 29.747 28.182 1.00 6.52 281 ILE B C 1
ATOM 12526 O O . ILE C 2 276 ? 44.670 29.397 28.794 1.00 7.38 281 ILE B O 1
ATOM 12531 N N . ASN C 2 277 ? 43.505 30.980 27.700 1.00 7.00 282 ASN B N 1
ATOM 12532 C CA . ASN C 2 277 ? 44.513 32.014 27.902 1.00 5.72 282 ASN B CA 1
ATOM 12533 C C . ASN C 2 277 ? 44.735 32.196 29.411 1.00 7.04 282 ASN B C 1
ATOM 12534 O O . ASN C 2 277 ? 45.857 32.417 29.872 1.00 8.57 282 ASN B O 1
ATOM 12539 N N . GLN C 2 278 ? 43.650 32.131 30.170 1.00 7.62 283 GLN B N 1
ATOM 12540 C CA . GLN C 2 278 ? 43.741 32.268 31.616 1.00 8.26 283 GLN B CA 1
ATOM 12541 C C . GLN C 2 278 ? 44.495 31.060 32.203 1.00 8.14 283 GLN B C 1
ATOM 12542 O O . GLN C 2 278 ? 45.438 31.234 32.975 1.00 7.88 283 GLN B O 1
ATOM 12548 N N . ALA C 2 279 ? 44.129 29.853 31.768 1.00 7.40 284 ALA B N 1
ATOM 12549 C CA . ALA C 2 279 ? 44.778 28.625 32.228 1.00 7.72 284 ALA B CA 1
ATOM 12550 C C . ALA C 2 279 ? 46.281 28.628 31.944 1.00 8.18 284 ALA B C 1
ATOM 12551 O O . ALA C 2 279 ? 47.094 28.216 32.792 1.00 7.24 284 ALA B O 1
ATOM 12553 N N . GLN C 2 280 ? 46.669 29.060 30.740 1.00 8.08 285 GLN B N 1
ATOM 12554 C CA . GLN C 2 280 ? 48.089 29.074 30.382 1.00 6.05 285 GLN B CA 1
ATOM 12555 C C . GLN C 2 280 ? 48.823 30.174 31.135 1.00 7.35 285 GLN B C 1
ATOM 12556 O O . GLN C 2 280 ? 49.995 29.994 31.512 1.00 7.85 285 GLN B O 1
ATOM 12562 N N . THR C 2 281 ? 48.161 31.307 31.358 1.00 5.12 286 THR B N 1
ATOM 12563 C CA . THR C 2 281 ? 48.810 32.376 32.109 1.00 5.01 286 THR B CA 1
ATOM 12564 C C . THR C 2 281 ? 49.070 31.827 33.529 1.00 5.37 286 THR B C 1
ATOM 12565 O O . THR C 2 281 ? 50.180 31.930 34.033 1.00 6.45 286 THR B O 1
ATOM 12569 N N . TYR C 2 282 ? 48.074 31.128 34.086 1.00 5.97 287 TYR B N 1
ATOM 12570 C CA . TYR C 2 282 ? 48.163 30.557 35.446 1.00 6.82 287 TYR B CA 1
ATOM 12571 C C . TYR C 2 282 ? 49.239 29.477 35.535 1.00 9.13 287 TYR B C 1
ATOM 12572 O O . TYR C 2 282 ? 49.993 29.392 36.515 1.00 9.18 287 TYR B O 1
ATOM 12581 N N . PHE C 2 283 ? 49.304 28.639 34.509 1.00 8.89 288 PHE B N 1
ATOM 12582 C CA . PHE C 2 283 ? 50.301 27.582 34.470 1.00 8.60 288 PHE B CA 1
ATOM 12583 C C . PHE C 2 283 ? 51.710 28.166 34.499 1.00 7.33 288 PHE B C 1
ATOM 12584 O O . PHE C 2 283 ? 52.590 27.676 35.215 1.00 8.19 288 PHE B O 1
ATOM 12592 N N . GLN C 2 284 ? 51.942 29.197 33.693 1.00 6.03 289 GLN B N 1
ATOM 12593 C CA . GLN C 2 284 ? 53.262 29.800 33.622 1.00 6.12 289 GLN B CA 1
ATOM 12594 C C . GLN C 2 284 ? 53.629 30.544 34.904 1.00 7.27 289 GLN B C 1
ATOM 12595 O O . GLN C 2 284 ? 54.808 30.650 35.248 1.00 7.30 289 GLN B O 1
ATOM 12601 N N . ILE C 2 285 ? 52.629 31.087 35.596 1.00 8.28 290 ILE B N 1
ATOM 12602 C CA . ILE C 2 285 ? 52.869 31.784 36.869 1.00 7.48 290 ILE B CA 1
ATOM 12603 C C . ILE C 2 285 ? 53.286 30.736 37.913 1.00 7.47 290 ILE B C 1
ATOM 12604 O O . ILE C 2 285 ? 54.291 30.917 38.611 1.00 8.07 290 ILE B O 1
ATOM 12609 N N . ALA C 2 286 ? 52.530 29.634 37.979 1.00 7.60 291 ALA B N 1
ATOM 12610 C CA . ALA C 2 286 ? 52.810 28.552 38.921 1.00 8.04 291 ALA B CA 1
ATOM 12611 C C . ALA C 2 286 ? 54.172 27.939 38.661 1.00 9.38 291 ALA B C 1
ATOM 12612 O O . ALA C 2 286 ? 54.905 27.650 39.598 1.00 7.79 291 ALA B O 1
ATOM 12614 N N . LYS C 2 287 ? 54.534 27.771 37.390 1.00 8.01 292 LYS B N 1
ATOM 12615 C CA . LYS C 2 287 ? 55.828 27.183 37.037 1.00 8.42 292 LYS B CA 1
ATOM 12616 C C . LYS C 2 287 ? 57.005 27.868 37.738 1.00 6.83 292 LYS B C 1
ATOM 12617 O O . LYS C 2 287 ? 57.887 27.207 38.279 1.00 9.35 292 LYS B O 1
ATOM 12623 N N . GLN C 2 288 ? 57.008 29.192 37.754 1.00 5.72 293 GLN B N 1
ATOM 12624 C CA . GLN C 2 288 ? 58.111 29.911 38.377 1.00 7.56 293 GLN B CA 1
ATOM 12625 C C . GLN C 2 288 ? 58.255 29.547 39.874 1.00 8.82 293 GLN B C 1
ATOM 12626 O O . GLN C 2 288 ? 59.366 29.362 40.366 1.00 7.67 293 GLN B O 1
ATOM 12632 N N . GLY C 2 289 ? 57.125 29.426 40.570 1.00 8.26 294 GLY B N 1
ATOM 12633 C CA . GLY C 2 289 ? 57.154 29.086 41.993 1.00 6.86 294 GLY B CA 1
ATOM 12634 C C . GLY C 2 289 ? 57.547 27.635 42.181 1.00 7.99 294 GLY B C 1
ATOM 12635 O O . GLY C 2 289 ? 58.341 27.311 43.077 1.00 8.36 294 GLY B O 1
ATOM 12636 N N . VAL C 2 290 ? 56.977 26.755 41.355 1.00 5.79 295 VAL B N 1
ATOM 12637 C CA . VAL C 2 290 ? 57.297 25.322 41.408 1.00 8.02 295 VAL B CA 1
ATOM 12638 C C . VAL C 2 290 ? 58.805 25.134 41.177 1.00 8.89 295 VAL B C 1
ATOM 12639 O O . VAL C 2 290 ? 59.477 24.369 41.888 1.00 7.71 295 VAL B O 1
ATOM 12643 N N . GLN C 2 291 ? 59.339 25.856 40.195 1.00 9.05 296 GLN B N 1
ATOM 12644 C CA . GLN C 2 291 ? 60.759 25.773 39.882 1.00 8.79 296 GLN B CA 1
ATOM 12645 C C . GLN C 2 291 ? 61.625 26.311 41.025 1.00 9.52 296 GLN B C 1
ATOM 12646 O O . GLN C 2 291 ? 62.664 25.729 41.356 1.00 9.03 296 GLN B O 1
ATOM 12652 N N . ASP C 2 292 ? 61.206 27.419 41.634 1.00 9.01 297 ASP B N 1
ATOM 12653 C CA . ASP C 2 292 ? 61.985 27.963 42.736 1.00 6.58 297 ASP B CA 1
ATOM 12654 C C . ASP C 2 292 ? 62.054 27.000 43.927 1.00 6.74 297 ASP B C 1
ATOM 12655 O O . ASP C 2 292 ? 63.123 26.787 44.496 1.00 7.53 297 ASP B O 1
ATOM 12660 N N . LEU C 2 293 ? 60.912 26.425 44.294 1.00 6.18 298 LEU B N 1
ATOM 12661 C CA . LEU C 2 293 ? 60.856 25.497 45.421 1.00 6.52 298 LEU B CA 1
ATOM 12662 C C . LEU C 2 293 ? 61.599 24.211 45.146 1.00 5.47 298 LEU B C 1
ATOM 12663 O O . LEU C 2 293 ? 62.545 23.868 45.848 1.00 6.08 298 LEU B O 1
ATOM 12668 N N . TYR C 2 294 ? 61.203 23.516 44.088 1.00 7.10 299 TYR B N 1
ATOM 12669 C CA . TYR C 2 294 ? 61.810 22.231 43.787 1.00 6.95 299 TYR B CA 1
ATOM 12670 C C . TYR C 2 294 ? 63.216 22.219 43.234 1.00 8.20 299 TYR B C 1
ATOM 12671 O O . TYR C 2 294 ? 63.983 21.303 43.544 1.00 8.33 299 TYR B O 1
ATOM 12680 N N . TYR C 2 295 ? 63.609 23.274 42.521 1.00 6.53 300 TYR B N 1
ATOM 12681 C CA . TYR C 2 295 ? 64.953 23.303 41.953 1.00 7.11 300 TYR B CA 1
ATOM 12682 C C . TYR C 2 295 ? 65.939 24.235 42.671 1.00 7.67 300 TYR B C 1
ATOM 12683 O O . TYR C 2 295 ? 66.978 23.799 43.159 1.00 10.94 300 TYR B O 1
ATOM 12692 N N . ASN C 2 296 ? 65.603 25.515 42.746 1.00 9.16 301 ASN B N 1
ATOM 12693 C CA . ASN C 2 296 ? 66.450 26.515 43.388 1.00 10.00 301 ASN B CA 1
ATOM 12694 C C . ASN C 2 296 ? 66.639 26.205 44.878 1.00 10.08 301 ASN B C 1
ATOM 12695 O O . ASN C 2 296 ? 67.760 26.208 45.380 1.00 10.93 301 ASN B O 1
ATOM 12700 N N . CYS C 2 297 ? 65.559 25.863 45.571 1.00 11.06 302 CYS B N 1
ATOM 12701 C CA . CYS C 2 297 ? 65.656 25.595 47.010 1.00 10.71 302 CYS B CA 1
ATOM 12702 C C . CYS C 2 297 ? 65.980 24.172 47.410 1.00 11.11 302 CYS B C 1
ATOM 12703 O O . CYS C 2 297 ? 66.923 23.949 48.173 1.00 11.01 302 CYS B O 1
ATOM 12706 N N . LEU C 2 298 ? 65.204 23.215 46.899 1.00 10.07 303 LEU B N 1
ATOM 12707 C CA . LEU C 2 298 ? 65.390 21.805 47.253 1.00 11.17 303 LEU B CA 1
ATOM 12708 C C . LEU C 2 298 ? 66.424 21.054 46.425 1.00 11.04 303 LEU B C 1
ATOM 12709 O O . LEU C 2 298 ? 67.369 20.472 46.970 1.00 10.28 303 LEU B O 1
ATOM 12714 N N . GLY C 2 299 ? 66.238 21.062 45.110 1.00 11.13 304 GLY B N 1
ATOM 12715 C CA . GLY C 2 299 ? 67.161 20.371 44.233 1.00 10.36 304 GLY B CA 1
ATOM 12716 C C . GLY C 2 299 ? 68.570 20.920 44.252 1.00 9.86 304 GLY B C 1
ATOM 12717 O O . GLY C 2 299 ? 69.514 20.196 43.932 1.00 9.58 304 GLY B O 1
ATOM 12718 N N . ASP C 2 300 ? 68.712 22.201 44.580 1.00 9.90 305 ASP B N 1
ATOM 12719 C CA . ASP C 2 300 ? 70.025 22.832 44.645 1.00 10.18 305 ASP B CA 1
ATOM 12720 C C . ASP C 2 300 ? 70.466 23.142 46.079 1.00 10.19 305 ASP B C 1
ATOM 12721 O O . ASP C 2 300 ? 71.414 23.905 46.290 1.00 9.91 305 ASP B O 1
ATOM 12726 N N . ASP C 2 301 ? 69.798 22.529 47.057 1.00 10.37 306 ASP B N 1
ATOM 12727 C CA . ASP C 2 301 ? 70.103 22.744 48.477 1.00 8.94 306 ASP B CA 1
ATOM 12728 C C . ASP C 2 301 ? 71.592 22.486 48.714 1.00 9.13 306 ASP B C 1
ATOM 12729 O O . ASP C 2 301 ? 72.124 21.458 48.288 1.00 9.77 306 ASP B O 1
ATOM 12734 N N . PRO C 2 302 ? 72.278 23.389 49.430 1.00 9.62 307 PRO B N 1
ATOM 12735 C CA . PRO C 2 302 ? 73.714 23.179 49.676 1.00 11.17 307 PRO B CA 1
ATOM 12736 C C . PRO C 2 302 ? 74.087 21.885 50.394 1.00 13.28 307 PRO B C 1
ATOM 12737 O O . PRO C 2 302 ? 75.209 21.401 50.257 1.00 14.52 307 PRO B O 1
ATOM 12741 N N . GLU C 2 303 ? 73.141 21.315 51.135 1.00 13.83 308 GLU B N 1
ATOM 12742 C CA . GLU C 2 303 ? 73.388 20.072 51.868 1.00 13.60 308 GLU B CA 1
ATOM 12743 C C . GLU C 2 303 ? 72.692 18.843 51.325 1.00 12.01 308 GLU B C 1
ATOM 12744 O O . GLU C 2 303 ? 73.230 17.738 51.402 1.00 13.41 308 GLU B O 1
ATOM 12750 N N . PHE C 2 304 ? 71.493 19.032 50.791 1.00 10.12 309 PHE B N 1
ATOM 12751 C CA . PHE C 2 304 ? 70.681 17.922 50.309 1.00 10.34 309 PHE B CA 1
ATOM 12752 C C . PHE C 2 304 ? 70.403 17.871 48.809 1.00 9.98 309 PHE B C 1
ATOM 12753 O O . PHE C 2 304 ? 69.524 17.122 48.377 1.00 9.65 309 PHE B O 1
ATOM 12761 N N . SER C 2 305 ? 71.155 18.631 48.020 1.00 9.49 310 SER B N 1
ATOM 12762 C CA . SER C 2 305 ? 70.948 18.635 46.570 1.00 11.46 310 SER B CA 1
ATOM 12763 C C . SER C 2 305 ? 70.876 17.227 45.978 1.00 10.62 310 SER B C 1
ATOM 12764 O O . SER C 2 305 ? 69.859 16.835 45.403 1.00 10.31 310 SER B O 1
ATOM 12767 N N . ASP C 2 306 ? 71.949 16.458 46.149 1.00 11.12 311 ASP B N 1
ATOM 12768 C CA . ASP C 2 306 ? 72.009 15.108 45.604 1.00 11.10 311 ASP B CA 1
ATOM 12769 C C . ASP C 2 306 ? 70.875 14.210 46.110 1.00 11.17 311 ASP B C 1
ATOM 12770 O O . ASP C 2 306 ? 70.279 13.454 45.341 1.00 11.23 311 ASP B O 1
ATOM 12775 N N . TYR C 2 307 ? 70.572 14.297 47.405 1.00 9.35 312 TYR B N 1
ATOM 12776 C CA . TYR C 2 307 ? 69.498 13.506 47.990 1.00 8.21 312 TYR B CA 1
ATOM 12777 C C . TYR C 2 307 ? 68.135 13.849 47.367 1.00 7.81 312 TYR B C 1
ATOM 12778 O O . TYR C 2 307 ? 67.373 12.959 46.955 1.00 7.04 312 TYR B O 1
ATOM 12787 N N . ASN C 2 308 ? 67.821 15.142 47.351 1.00 7.70 313 ASN B N 1
ATOM 12788 C CA . ASN C 2 308 ? 66.556 15.624 46.817 1.00 7.74 313 ASN B CA 1
ATOM 12789 C C . ASN C 2 308 ? 66.397 15.319 45.336 1.00 6.04 313 ASN B C 1
ATOM 12790 O O . ASN C 2 308 ? 65.309 14.974 44.891 1.00 7.17 313 ASN B O 1
ATOM 12795 N N . ARG C 2 309 ? 67.483 15.411 44.583 1.00 7.75 314 ARG B N 1
ATOM 12796 C CA . ARG C 2 309 ? 67.401 15.100 43.145 1.00 9.26 314 ARG B CA 1
ATOM 12797 C C . ARG C 2 309 ? 67.121 13.612 42.939 1.00 7.94 314 ARG B C 1
ATOM 12798 O O . ARG C 2 309 ? 66.328 13.232 42.071 1.00 7.63 314 ARG B O 1
ATOM 12806 N N . THR C 2 310 ? 67.719 12.777 43.782 1.00 7.81 315 THR B N 1
ATOM 12807 C CA . THR C 2 310 ? 67.499 11.337 43.696 1.00 8.21 315 THR B CA 1
ATOM 12808 C C . THR C 2 310 ? 66.018 11.072 43.927 1.00 7.89 315 THR B C 1
ATOM 12809 O O . THR C 2 310 ? 65.395 10.342 43.167 1.00 8.63 315 THR B O 1
ATOM 12813 N N . VAL C 2 311 ? 65.436 11.713 44.941 1.00 8.06 316 VAL B N 1
ATOM 12814 C CA . VAL C 2 311 ? 64.023 11.516 45.249 1.00 7.72 316 VAL B CA 1
ATOM 12815 C C . VAL C 2 311 ? 63.114 12.073 44.137 1.00 7.65 316 VAL B C 1
ATOM 12816 O O . VAL C 2 311 ? 62.150 11.425 43.727 1.00 8.81 316 VAL B O 1
ATOM 12820 N N . MET C 2 312 ? 63.424 13.262 43.638 1.00 8.44 317 MET B N 1
ATOM 12821 C CA . MET C 2 312 ? 62.620 13.848 42.563 1.00 7.82 317 MET B CA 1
ATOM 12822 C C . MET C 2 312 ? 62.721 13.043 41.269 1.00 8.19 317 MET B C 1
ATOM 12823 O O . MET C 2 312 ? 61.745 12.950 40.532 1.00 9.20 317 MET B O 1
ATOM 12828 N N . ARG C 2 313 ? 63.876 12.435 40.999 1.00 10.27 318 ARG B N 1
ATOM 12829 C CA . ARG C 2 313 ? 64.000 11.587 39.803 1.00 9.62 318 ARG B CA 1
ATOM 12830 C C . ARG C 2 313 ? 63.149 10.334 40.008 1.00 9.54 318 ARG B C 1
ATOM 12831 O O . ARG C 2 313 ? 62.548 9.806 39.079 1.00 8.18 318 ARG B O 1
ATOM 12839 N N . ASN C 2 314 ? 63.140 9.844 41.246 1.00 10.03 319 ASN B N 1
ATOM 12840 C CA . ASN C 2 314 ? 62.358 8.677 41.612 1.00 8.26 319 ASN B CA 1
ATOM 12841 C C . ASN C 2 314 ? 60.881 9.004 41.355 1.00 8.53 319 ASN B C 1
ATOM 12842 O O . ASN C 2 314 ? 60.171 8.242 40.690 1.00 8.89 319 ASN B O 1
ATOM 12847 N N . TRP C 2 315 ? 60.436 10.185 41.783 1.00 6.99 320 TRP B N 1
ATOM 12848 C CA . TRP C 2 315 ? 59.043 10.559 41.575 1.00 8.74 320 TRP B CA 1
ATOM 12849 C C . TRP C 2 315 ? 58.699 10.765 40.092 1.00 7.99 320 TRP B C 1
ATOM 12850 O O . TRP C 2 315 ? 57.571 10.468 39.666 1.00 7.83 320 TRP B O 1
ATOM 12861 N N . THR C 2 316 ? 59.662 11.285 39.333 1.00 6.99 321 THR B N 1
ATOM 12862 C CA . THR C 2 316 ? 59.464 11.522 37.910 1.00 9.44 321 THR B CA 1
ATOM 12863 C C . THR C 2 316 ? 59.240 10.201 37.183 1.00 9.30 321 THR B C 1
ATOM 12864 O O . THR C 2 316 ? 58.289 10.058 36.408 1.00 9.12 321 THR B O 1
ATOM 12868 N N . GLY C 2 317 ? 60.074 9.214 37.494 1.00 11.28 322 GLY B N 1
ATOM 12869 C CA . GLY C 2 317 ? 59.924 7.908 36.888 1.00 8.88 322 GLY B CA 1
ATOM 12870 C C . GLY C 2 317 ? 58.595 7.325 37.326 1.00 10.51 322 GLY B C 1
ATOM 12871 O O . GLY C 2 317 ? 57.840 6.792 36.521 1.00 9.34 322 GLY B O 1
ATOM 12872 N N . LYS C 2 318 ? 58.293 7.453 38.616 1.00 10.72 323 LYS B N 1
ATOM 12873 C CA . LYS C 2 318 ? 57.049 6.935 39.161 1.00 10.24 323 LYS B CA 1
ATOM 12874 C C . LYS C 2 318 ? 55.841 7.479 38.447 1.00 9.63 323 LYS B C 1
ATOM 12875 O O . LYS C 2 318 ? 54.924 6.737 38.110 1.00 12.27 323 LYS B O 1
ATOM 12881 N N . TRP C 2 319 ? 55.837 8.779 38.204 1.00 8.03 324 TRP B N 1
ATOM 12882 C CA . TRP C 2 319 ? 54.674 9.383 37.591 1.00 9.31 324 TRP B CA 1
ATOM 12883 C C . TRP C 2 319 ? 54.705 9.587 36.086 1.00 8.98 324 TRP B C 1
ATOM 12884 O O . TRP C 2 319 ? 53.663 9.850 35.485 1.00 9.31 324 TRP B O 1
ATOM 12895 N N . LEU C 2 320 ? 55.874 9.414 35.474 1.00 10.61 325 LEU B N 1
ATOM 12896 C CA . LEU C 2 320 ? 55.991 9.575 34.024 1.00 10.42 325 LEU B CA 1
ATOM 12897 C C . LEU C 2 320 ? 55.227 8.477 33.287 1.00 11.55 325 LEU B C 1
ATOM 12898 O O . LEU C 2 320 ? 54.569 8.742 32.276 1.00 10.75 325 LEU B O 1
ATOM 12903 N N . GLU C 2 321 ? 55.262 7.256 33.812 1.00 11.01 326 GLU B N 1
ATOM 12904 C CA . GLU C 2 321 ? 54.548 6.165 33.172 1.00 13.05 326 GLU B CA 1
ATOM 12905 C C . GLU C 2 321 ? 53.041 6.433 33.111 1.00 12.52 326 GLU B C 1
ATOM 12906 O O . GLU C 2 321 ? 52.427 6.357 32.032 1.00 10.54 326 GLU B O 1
ATOM 12912 N N . PRO C 2 322 ? 52.401 6.729 34.258 1.00 10.66 327 PRO B N 1
ATOM 12913 C CA . PRO C 2 322 ? 50.961 6.989 34.142 1.00 9.13 327 PRO B CA 1
ATOM 12914 C C . PRO C 2 322 ? 50.636 8.259 33.332 1.00 9.19 327 PRO B C 1
ATOM 12915 O O . PRO C 2 322 ? 49.540 8.371 32.780 1.00 8.98 327 PRO B O 1
ATOM 12919 N N . THR C 2 323 ? 51.575 9.211 33.269 1.00 9.08 328 THR B N 1
ATOM 12920 C CA . THR C 2 323 ? 51.381 10.436 32.492 1.00 9.80 328 THR B CA 1
ATOM 12921 C C . THR C 2 323 ? 51.403 10.071 30.981 1.00 10.86 328 THR B C 1
ATOM 12922 O O . THR C 2 323 ? 50.564 10.520 30.201 1.00 9.35 328 THR B O 1
ATOM 12926 N N . ILE C 2 324 ? 52.367 9.246 30.586 1.00 11.33 329 ILE B N 1
ATOM 12927 C CA . ILE C 2 324 ? 52.467 8.801 29.200 1.00 10.79 329 ILE B CA 1
ATOM 12928 C C . ILE C 2 324 ? 51.183 8.024 28.837 1.00 10.66 329 ILE B C 1
ATOM 12929 O O . ILE C 2 324 ? 50.619 8.215 27.752 1.00 10.80 329 ILE B O 1
ATOM 12934 N N . ALA C 2 325 ? 50.674 7.208 29.762 1.00 9.18 330 ALA B N 1
ATOM 12935 C CA . ALA C 2 325 ? 49.445 6.462 29.512 1.00 8.33 330 ALA B CA 1
ATOM 12936 C C . ALA C 2 325 ? 48.277 7.423 29.322 1.00 9.15 330 ALA B C 1
ATOM 12937 O O . ALA C 2 325 ? 47.335 7.152 28.559 1.00 9.27 330 ALA B O 1
ATOM 12939 N N . ALA C 2 326 ? 48.316 8.533 30.041 1.00 7.81 331 ALA B N 1
ATOM 12940 C CA . ALA C 2 326 ? 47.273 9.558 29.935 1.00 9.61 331 ALA B CA 1
ATOM 12941 C C . ALA C 2 326 ? 47.284 10.166 28.524 1.00 8.85 331 ALA B C 1
ATOM 12942 O O . ALA C 2 326 ? 46.249 10.256 27.859 1.00 8.24 331 ALA B O 1
ATOM 12944 N N . LEU C 2 327 ? 48.475 10.531 28.068 1.00 9.95 332 LEU B N 1
ATOM 12945 C CA . LEU C 2 327 ? 48.660 11.105 26.738 1.00 8.77 332 LEU B CA 1
ATOM 12946 C C . LEU C 2 327 ? 48.265 10.075 25.663 1.00 10.10 332 LEU B C 1
ATOM 12947 O O . LEU C 2 327 ? 47.515 10.392 24.739 1.00 11.19 332 LEU B O 1
ATOM 12952 N N . ARG C 2 328 ? 48.687 8.828 25.852 1.00 9.22 333 ARG B N 1
ATOM 12953 C CA . ARG C 2 328 ? 48.386 7.748 24.912 1.00 10.90 333 ARG B CA 1
ATOM 12954 C C . ARG C 2 328 ? 46.897 7.568 24.688 1.00 10.87 333 ARG B C 1
ATOM 12955 O O . ARG C 2 328 ? 46.437 7.466 23.538 1.00 11.19 333 ARG B O 1
ATOM 12963 N N . ASP C 2 329 ? 46.127 7.517 25.767 1.00 9.53 334 ASP B N 1
ATOM 12964 C CA . ASP C 2 329 ? 44.686 7.359 25.633 1.00 10.18 334 ASP B CA 1
ATOM 12965 C C . ASP C 2 329 ? 44.098 8.611 24.970 1.00 10.69 334 ASP B C 1
ATOM 12966 O O . ASP C 2 329 ? 43.187 8.528 24.151 1.00 10.47 334 ASP B O 1
ATOM 12971 N N . PHE C 2 330 ? 44.625 9.774 25.333 1.00 9.52 335 PHE B N 1
ATOM 12972 C CA . PHE C 2 330 ? 44.117 11.022 24.788 1.00 8.96 335 PHE B CA 1
ATOM 12973 C C . PHE C 2 330 ? 44.281 11.079 23.261 1.00 9.22 335 PHE B C 1
ATOM 12974 O O . PHE C 2 330 ? 43.476 11.712 22.578 1.00 8.46 335 PHE B O 1
ATOM 12982 N N . MET C 2 331 ? 45.310 10.415 22.733 1.00 11.51 336 MET B N 1
ATOM 12983 C CA . MET C 2 331 ? 45.529 10.381 21.278 1.00 10.15 336 MET B CA 1
ATOM 12984 C C . MET C 2 331 ? 44.267 9.874 20.547 1.00 10.77 336 MET B C 1
ATOM 12985 O O . MET C 2 331 ? 44.041 10.220 19.377 1.00 12.40 336 MET B O 1
ATOM 12990 N N . GLY C 2 332 ? 43.448 9.077 21.237 1.00 9.05 337 GLY B N 1
ATOM 12991 C CA . GLY C 2 332 ? 42.219 8.560 20.661 1.00 9.82 337 GLY B CA 1
ATOM 12992 C C . GLY C 2 332 ? 41.228 9.643 20.252 1.00 10.80 337 GLY B C 1
ATOM 12993 O O . GLY C 2 332 ? 40.359 9.420 19.412 1.00 9.45 337 GLY B O 1
ATOM 12994 N N . LEU C 2 333 ? 41.352 10.827 20.844 1.00 10.74 338 LEU B N 1
ATOM 12995 C CA . LEU C 2 333 ? 40.463 11.926 20.515 1.00 11.08 338 LEU B CA 1
ATOM 12996 C C . LEU C 2 333 ? 40.701 12.408 19.075 1.00 10.58 338 LEU B C 1
ATOM 12997 O O . LEU C 2 333 ? 39.766 12.835 18.414 1.00 11.20 338 LEU B O 1
ATOM 13002 N N . PHE C 2 334 ? 41.923 12.279 18.567 1.00 11.01 339 PHE B N 1
ATOM 13003 C CA . PHE C 2 334 ? 42.190 12.736 17.209 1.00 11.96 339 PHE B CA 1
ATOM 13004 C C . PHE C 2 334 ? 41.316 12.035 16.175 1.00 13.95 339 PHE B C 1
ATOM 13005 O O . PHE C 2 334 ? 40.786 12.686 15.270 1.00 15.14 339 PHE B O 1
ATOM 13013 N N . ALA C 2 335 ? 41.058 10.743 16.370 1.00 14.46 340 ALA B N 1
ATOM 13014 C CA . ALA C 2 335 ? 40.230 9.997 15.430 1.00 14.66 340 ALA B CA 1
ATOM 13015 C C . ALA C 2 335 ? 38.782 10.443 15.412 1.00 15.28 340 ALA B C 1
ATOM 13016 O O . ALA C 2 335 ? 38.038 10.097 14.500 1.00 16.28 340 ALA B O 1
ATOM 13018 N N . LYS C 2 336 ? 38.363 11.194 16.421 1.00 13.49 341 LYS B N 1
ATOM 13019 C CA . LYS C 2 336 ? 36.976 11.643 16.478 1.00 13.86 341 LYS B CA 1
ATOM 13020 C C . LYS C 2 336 ? 36.764 12.987 15.767 1.00 14.10 341 LYS B C 1
ATOM 13021 O O . LYS C 2 336 ? 35.633 13.415 15.545 1.00 15.15 341 LYS B O 1
ATOM 13027 N N . LEU C 2 337 ? 37.861 13.658 15.437 1.00 14.24 342 LEU B N 1
ATOM 13028 C CA . LEU C 2 337 ? 37.803 14.945 14.753 1.00 15.27 342 LEU B CA 1
ATOM 13029 C C . LEU C 2 337 ? 37.388 14.791 13.284 1.00 16.14 342 LEU B C 1
ATOM 13030 O O . LEU C 2 337 ? 37.634 13.751 12.668 1.00 13.68 342 LEU B O 1
ATOM 13035 N N . PRO C 2 338 ? 36.737 15.825 12.718 1.00 16.21 343 PRO B N 1
ATOM 13036 C CA . PRO C 2 338 ? 36.313 15.768 11.318 1.00 15.23 343 PRO B CA 1
ATOM 13037 C C . PRO C 2 338 ? 37.549 15.563 10.460 1.00 15.79 343 PRO B C 1
ATOM 13038 O O . PRO C 2 338 ? 38.635 16.027 10.804 1.00 15.14 343 PRO B O 1
ATOM 13042 N N . ALA C 2 339 ? 37.407 14.813 9.371 1.00 16.72 344 ALA B N 1
ATOM 13043 C CA . ALA C 2 339 ? 38.542 14.556 8.486 1.00 18.13 344 ALA B CA 1
ATOM 13044 C C . ALA C 2 339 ? 39.207 15.857 8.036 1.00 16.44 344 ALA B C 1
ATOM 13045 O O . ALA C 2 339 ? 38.525 16.830 7.738 1.00 19.02 344 ALA B O 1
ATOM 13047 N N . GLY C 2 340 ? 40.533 15.860 7.982 1.00 15.94 345 GLY B N 1
ATOM 13048 C CA . GLY C 2 340 ? 41.260 17.044 7.558 1.00 15.91 345 GLY B CA 1
ATOM 13049 C C . GLY C 2 340 ? 41.492 18.106 8.628 1.00 17.45 345 GLY B C 1
ATOM 13050 O O . GLY C 2 340 ? 42.029 19.172 8.312 1.00 17.93 345 GLY B O 1
ATOM 13051 N N . THR C 2 341 ? 41.134 17.823 9.885 1.00 16.17 346 THR B N 1
ATOM 13052 C CA . THR C 2 341 ? 41.310 18.798 10.966 1.00 13.77 346 THR B CA 1
ATOM 13053 C C . THR C 2 341 ? 42.784 19.001 11.281 1.00 13.28 346 THR B C 1
ATOM 13054 O O . THR C 2 341 ? 43.252 20.137 11.388 1.00 13.46 346 THR B O 1
ATOM 13058 N N . THR C 2 342 ? 43.517 17.905 11.412 1.00 12.07 347 THR B N 1
ATOM 13059 C CA . THR C 2 342 ? 44.948 17.962 11.675 1.00 13.06 347 THR B CA 1
ATOM 13060 C C . THR C 2 342 ? 45.548 16.674 11.100 1.00 15.59 347 THR B C 1
ATOM 13061 O O . THR C 2 342 ? 44.845 15.926 10.418 1.00 16.56 347 THR B O 1
ATOM 13065 N N . ASP C 2 343 ? 46.836 16.434 11.321 1.00 15.74 348 ASP B N 1
ATOM 13066 C CA . ASP C 2 343 ? 47.475 15.225 10.805 1.00 16.80 348 ASP B CA 1
ATOM 13067 C C . ASP C 2 343 ? 48.584 14.717 11.713 1.00 16.53 348 ASP B C 1
ATOM 13068 O O . ASP C 2 343 ? 48.967 15.398 12.669 1.00 15.91 348 ASP B O 1
ATOM 13073 N N . LYS C 2 344 ? 49.167 13.570 11.372 1.00 16.01 349 LYS B N 1
ATOM 13074 C CA . LYS C 2 344 ? 50.225 13.001 12.198 1.00 16.49 349 LYS B CA 1
ATOM 13075 C C . LYS C 2 344 ? 51.457 13.876 12.313 1.00 15.39 349 LYS B C 1
ATOM 13076 O O . LYS C 2 344 ? 52.123 13.872 13.335 1.00 15.27 349 LYS B O 1
ATOM 13082 N N . GLU C 2 345 ? 51.749 14.649 11.279 1.00 14.69 350 GLU B N 1
ATOM 13083 C CA . GLU C 2 345 ? 52.913 15.517 11.298 1.00 16.95 350 GLU B CA 1
ATOM 13084 C C . GLU C 2 345 ? 52.741 16.690 12.290 1.00 15.72 350 GLU B C 1
ATOM 13085 O O . GLU C 2 345 ? 53.682 17.052 13.006 1.00 16.43 350 GLU B O 1
ATOM 13091 N N . GLU C 2 346 ? 51.532 17.244 12.356 1.00 15.06 351 GLU B N 1
ATOM 13092 C CA . GLU C 2 346 ? 51.227 18.348 13.266 1.00 14.30 351 GLU B CA 1
ATOM 13093 C C . GLU C 2 346 ? 51.190 17.814 14.690 1.00 13.34 351 GLU B C 1
ATOM 13094 O O . GLU C 2 346 ? 51.713 18.447 15.614 1.00 12.76 351 GLU B O 1
ATOM 13100 N N . ILE C 2 347 ? 50.546 16.659 14.860 1.00 13.92 352 ILE B N 1
ATOM 13101 C CA . ILE C 2 347 ? 50.431 16.020 16.179 1.00 13.57 352 ILE B CA 1
ATOM 13102 C C . ILE C 2 347 ? 51.809 15.700 16.758 1.00 13.34 352 ILE B C 1
ATOM 13103 O O . ILE C 2 347 ? 52.113 16.041 17.900 1.00 14.17 352 ILE B O 1
ATOM 13108 N N . THR C 2 348 ? 52.660 15.101 15.940 1.00 12.51 353 THR B N 1
ATOM 13109 C CA . THR C 2 348 ? 54.008 14.767 16.344 1.00 11.27 353 THR B CA 1
ATOM 13110 C C . THR C 2 348 ? 54.776 16.035 16.734 1.00 13.90 353 THR B C 1
ATOM 13111 O O . THR C 2 348 ? 55.482 16.067 17.752 1.00 13.96 353 THR B O 1
ATOM 13115 N N . ALA C 2 349 ? 54.647 17.081 15.921 1.00 13.00 354 ALA B N 1
ATOM 13116 C CA . ALA C 2 349 ? 55.313 18.340 16.207 1.00 12.55 354 ALA B CA 1
ATOM 13117 C C . ALA C 2 349 ? 54.832 18.898 17.552 1.00 12.12 354 ALA B C 1
ATOM 13118 O O . ALA C 2 349 ? 55.648 19.339 18.362 1.00 12.41 354 ALA B O 1
ATOM 13120 N N . SER C 2 350 ? 53.524 18.830 17.803 1.00 12.72 355 SER B N 1
ATOM 13121 C CA . SER C 2 350 ? 52.953 19.341 19.057 1.00 11.71 355 SER B CA 1
ATOM 13122 C C . SER C 2 350 ? 53.440 18.530 20.267 1.00 12.19 355 SER B C 1
ATOM 13123 O O . SER C 2 350 ? 53.768 19.098 21.307 1.00 11.83 355 SER B O 1
ATOM 13126 N N . LEU C 2 351 ? 53.560 17.216 20.101 1.00 12.11 356 LEU B N 1
ATOM 13127 C CA . LEU C 2 351 ? 54.031 16.346 21.182 1.00 13.28 356 LEU B CA 1
ATOM 13128 C C . LEU C 2 351 ? 55.468 16.709 21.540 1.00 12.72 356 LEU B C 1
ATOM 13129 O O . LEU C 2 351 ? 55.844 16.788 22.714 1.00 10.71 356 LEU B O 1
ATOM 13134 N N . TYR C 2 352 ? 56.287 16.905 20.513 1.00 11.47 357 TYR B N 1
ATOM 13135 C CA . TYR C 2 352 ? 57.670 17.258 20.730 1.00 12.38 357 TYR B CA 1
ATOM 13136 C C . TYR C 2 352 ? 57.776 18.614 21.414 1.00 12.42 357 TYR B C 1
ATOM 13137 O O . TYR C 2 352 ? 58.706 18.831 22.188 1.00 12.34 357 TYR B O 1
ATOM 13146 N N . ARG C 2 353 ? 56.859 19.535 21.115 1.00 11.81 358 ARG B N 1
ATOM 13147 C CA . ARG C 2 353 ? 56.892 20.848 21.775 1.00 12.32 358 ARG B CA 1
ATOM 13148 C C . ARG C 2 353 ? 56.695 20.662 23.282 1.00 11.61 358 ARG B C 1
ATOM 13149 O O . ARG C 2 353 ? 57.471 21.187 24.074 1.00 12.60 358 ARG B O 1
ATOM 13157 N N . VAL C 2 354 ? 55.671 19.903 23.655 1.00 10.27 359 VAL B N 1
ATOM 13158 C CA . VAL C 2 354 ? 55.377 19.626 25.061 1.00 11.71 359 VAL B CA 1
ATOM 13159 C C . VAL C 2 354 ? 56.529 18.907 25.754 1.00 12.06 359 VAL B C 1
ATOM 13160 O O . VAL C 2 354 ? 56.958 19.312 26.843 1.00 13.55 359 VAL B O 1
ATOM 13164 N N . VAL C 2 355 ? 57.040 17.853 25.122 1.00 10.63 360 VAL B N 1
ATOM 13165 C CA . VAL C 2 355 ? 58.134 17.077 25.695 1.00 10.29 360 VAL B CA 1
ATOM 13166 C C . VAL C 2 355 ? 59.416 17.884 25.814 1.00 10.70 360 VAL B C 1
ATOM 13167 O O . VAL C 2 355 ? 60.036 17.905 26.876 1.00 10.48 360 VAL B O 1
ATOM 13171 N N . ASP C 2 356 ? 59.810 18.578 24.747 1.00 10.40 361 ASP B N 1
ATOM 13172 C CA . ASP C 2 356 ? 61.024 19.374 24.803 1.00 10.06 361 ASP B CA 1
ATOM 13173 C C . ASP C 2 356 ? 60.905 20.453 25.857 1.00 9.77 361 ASP B C 1
ATOM 13174 O O . ASP C 2 356 ? 61.877 20.712 26.581 1.00 11.11 361 ASP B O 1
ATOM 13179 N N . ASP C 2 357 ? 59.721 21.069 25.946 1.00 9.24 362 ASP B N 1
ATOM 13180 C CA . ASP C 2 357 ? 59.462 22.140 26.923 1.00 9.86 362 ASP B CA 1
ATOM 13181 C C . ASP C 2 357 ? 59.634 21.592 28.330 1.00 10.33 362 ASP B C 1
ATOM 13182 O O . ASP C 2 357 ? 60.181 22.267 29.206 1.00 11.13 362 ASP B O 1
ATOM 13187 N N . TRP C 2 358 ? 59.140 20.373 28.535 1.00 10.42 363 TRP B N 1
ATOM 13188 C CA . TRP C 2 358 ? 59.210 19.692 29.825 1.00 10.14 363 TRP B CA 1
ATOM 13189 C C . TRP C 2 358 ? 60.646 19.339 30.189 1.00 11.42 363 TRP B C 1
ATOM 13190 O O . TRP C 2 358 ? 61.071 19.491 31.338 1.00 11.08 363 TRP B O 1
ATOM 13201 N N . ILE C 2 359 ? 61.411 18.884 29.208 1.00 10.91 364 ILE B N 1
ATOM 13202 C CA . ILE C 2 359 ? 62.798 18.535 29.462 1.00 10.67 364 ILE B CA 1
ATOM 13203 C C . ILE C 2 359 ? 63.593 19.771 29.853 1.00 12.32 364 ILE B C 1
ATOM 13204 O O . ILE C 2 359 ? 64.364 19.741 30.817 1.00 12.84 364 ILE B O 1
ATOM 13209 N N . GLU C 2 360 ? 63.348 20.877 29.156 1.00 12.29 365 GLU B N 1
ATOM 13210 C CA . GLU C 2 360 ? 64.062 22.114 29.420 1.00 13.77 365 GLU B CA 1
ATOM 13211 C C . GLU C 2 360 ? 63.680 22.733 30.766 1.00 13.15 365 GLU B C 1
ATOM 13212 O O . GLU C 2 360 ? 64.545 23.102 31.558 1.00 13.20 365 GLU B O 1
ATOM 13218 N N . ASP C 2 361 ? 62.385 22.810 31.027 1.00 10.97 366 ASP B N 1
ATOM 13219 C CA . ASP C 2 361 ? 61.894 23.447 32.232 1.00 12.09 366 ASP B CA 1
ATOM 13220 C C . ASP C 2 361 ? 61.893 22.653 33.515 1.00 12.00 366 ASP B C 1
ATOM 13221 O O . ASP C 2 361 ? 61.950 23.251 34.587 1.00 12.57 366 ASP B O 1
ATOM 13226 N N . TYR C 2 362 ? 61.818 21.324 33.413 1.00 11.97 367 TYR B N 1
ATOM 13227 C CA . TYR C 2 362 ? 61.738 20.469 34.590 1.00 9.31 367 TYR B CA 1
ATOM 13228 C C . TYR C 2 362 ? 62.724 19.305 34.652 1.00 11.41 367 TY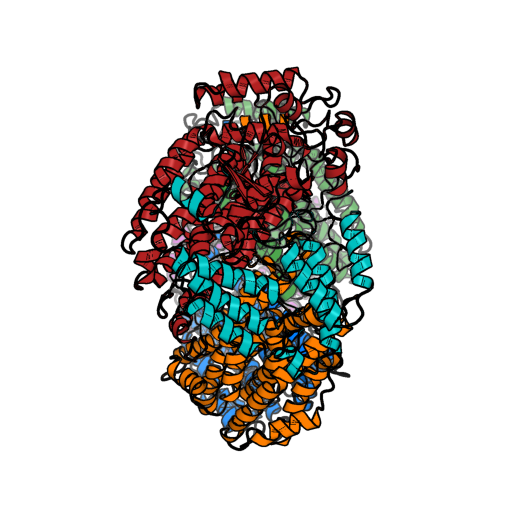R B C 1
ATOM 13229 O O . TYR C 2 362 ? 63.595 19.286 35.512 1.00 9.63 367 TYR B O 1
ATOM 13238 N N . ALA C 2 363 ? 62.606 18.341 33.731 1.00 10.37 368 ALA B N 1
ATOM 13239 C CA . ALA C 2 363 ? 63.478 17.164 33.744 1.00 10.75 368 ALA B CA 1
ATOM 13240 C C . ALA C 2 363 ? 64.970 17.427 33.874 1.00 10.01 368 ALA B C 1
ATOM 13241 O O . ALA C 2 363 ? 65.652 16.816 34.688 1.00 10.66 368 ALA B O 1
ATOM 13243 N N . SER C 2 364 ? 65.481 18.376 33.108 1.00 11.63 369 SER B N 1
ATOM 13244 C CA . SER C 2 364 ? 66.908 18.653 33.132 1.00 11.05 369 SER B CA 1
ATOM 13245 C C . SER C 2 364 ? 67.418 19.290 34.413 1.00 11.63 369 SER B C 1
ATOM 13246 O O . SER C 2 364 ? 68.601 19.157 34.743 1.00 12.08 369 SER B O 1
ATOM 13249 N N . ARG C 2 365 ? 66.528 19.960 35.142 1.00 11.66 370 ARG B N 1
ATOM 13250 C CA . ARG C 2 365 ? 66.905 20.647 36.369 1.00 11.74 370 ARG B CA 1
ATOM 13251 C C . ARG C 2 365 ? 67.328 19.700 37.467 1.00 11.80 370 ARG B C 1
ATOM 13252 O O . ARG C 2 365 ? 67.970 20.135 38.426 1.00 13.05 370 ARG B O 1
ATOM 13260 N N . ILE C 2 366 ? 66.958 18.423 37.345 1.00 9.92 371 ILE B N 1
ATOM 13261 C CA . ILE C 2 366 ? 67.310 17.424 38.354 1.00 11.39 371 ILE B CA 1
ATOM 13262 C C . ILE C 2 366 ? 68.111 16.279 37.746 1.00 12.14 371 ILE B C 1
ATOM 13263 O O . ILE C 2 366 ? 68.281 15.242 38.367 1.00 13.23 371 ILE B O 1
ATOM 13268 N N . ASP C 2 367 ? 68.607 16.471 36.531 1.00 13.03 372 ASP B N 1
ATOM 13269 C CA . ASP C 2 367 ? 69.396 15.445 35.849 1.00 13.86 372 ASP B CA 1
ATOM 13270 C C . ASP C 2 367 ? 68.629 14.168 35.533 1.00 13.21 372 ASP B C 1
ATOM 13271 O O . ASP C 2 367 ? 69.199 13.074 35.540 1.00 12.30 372 ASP B O 1
ATOM 13276 N N . PHE C 2 368 ? 67.334 14.299 35.269 1.00 13.13 373 PHE B N 1
ATOM 13277 C CA . PHE C 2 368 ? 66.525 13.142 34.903 1.00 14.03 373 PHE B CA 1
ATOM 13278 C C . PHE C 2 368 ? 66.699 12.932 33.397 1.00 16.34 373 PHE B C 1
ATOM 13279 O O . PHE C 2 368 ? 66.348 13.797 32.599 1.00 16.45 373 PHE B O 1
ATOM 13287 N N . LYS C 2 369 ? 67.208 11.771 33.018 1.00 17.84 374 LYS B N 1
ATOM 13288 C CA . LYS C 2 369 ? 67.440 11.466 31.616 1.00 19.07 374 LYS B CA 1
ATOM 13289 C C . LYS C 2 369 ? 66.187 11.059 30.862 1.00 19.28 374 LYS B C 1
ATOM 13290 O O . LYS C 2 369 ? 65.766 9.900 30.898 1.00 22.07 374 LYS B O 1
ATOM 13296 N N . ALA C 2 370 ? 65.553 12.035 30.225 1.00 17.41 375 ALA B N 1
ATOM 13297 C CA . ALA C 2 370 ? 64.357 11.768 29.443 1.00 16.57 375 ALA B CA 1
ATOM 13298 C C . ALA C 2 370 ? 64.791 11.554 27.986 1.00 16.11 375 ALA B C 1
ATOM 13299 O O . ALA C 2 370 ? 65.715 12.221 27.491 1.00 16.40 375 ALA B O 1
ATOM 13301 N N . ASP C 2 371 ? 64.164 10.589 27.329 1.00 15.70 376 ASP B N 1
ATOM 13302 C CA . ASP C 2 371 ? 64.456 10.287 25.936 1.00 15.95 376 ASP B CA 1
ATOM 13303 C C . ASP C 2 371 ? 63.269 10.855 25.182 1.00 14.86 376 ASP B C 1
ATOM 13304 O O . ASP C 2 371 ? 62.227 10.207 25.132 1.00 15.11 376 ASP B O 1
ATOM 13309 N N . ARG C 2 372 ? 63.429 12.021 24.556 1.00 15.90 377 ARG B N 1
ATOM 13310 C CA . ARG C 2 372 ? 62.306 12.633 23.849 1.00 14.87 377 ARG B CA 1
ATOM 13311 C C . ARG C 2 372 ? 61.640 11.753 22.801 1.00 13.63 377 ARG B C 1
ATOM 13312 O O . ARG C 2 372 ? 60.423 11.654 22.781 1.00 14.45 377 ARG B O 1
ATOM 13320 N N . ASP C 2 373 ? 62.423 11.028 22.008 1.00 15.03 378 ASP B N 1
ATOM 13321 C CA . ASP C 2 373 ? 61.844 10.158 20.978 1.00 15.03 378 ASP B CA 1
ATOM 13322 C C . ASP C 2 373 ? 61.102 8.976 21.592 1.00 15.46 378 ASP B C 1
ATOM 13323 O O . ASP C 2 373 ? 60.011 8.619 21.141 1.00 14.34 378 ASP B O 1
ATOM 13328 N N . GLN C 2 374 ? 61.690 8.373 22.626 1.00 15.94 379 GLN B N 1
ATOM 13329 C CA . GLN C 2 374 ? 61.057 7.237 23.295 1.00 16.60 379 GLN B CA 1
ATOM 13330 C C . GLN C 2 374 ? 59.682 7.655 23.828 1.00 14.53 379 GLN B C 1
ATOM 13331 O O . GLN C 2 374 ? 58.684 6.945 23.653 1.00 12.51 379 GLN B O 1
ATOM 13337 N N . ILE C 2 375 ? 59.629 8.829 24.452 1.00 12.74 380 ILE B N 1
ATOM 13338 C CA . ILE C 2 375 ? 58.382 9.328 25.014 1.00 12.33 380 ILE B CA 1
ATOM 13339 C C . ILE C 2 375 ? 57.350 9.623 23.926 1.00 12.06 380 ILE B C 1
ATOM 13340 O O . ILE C 2 375 ? 56.207 9.193 24.019 1.00 11.83 380 ILE B O 1
ATOM 13345 N N . VAL C 2 376 ? 57.750 10.369 22.902 1.00 13.44 381 VAL B N 1
ATOM 13346 C CA . VAL C 2 376 ? 56.826 10.700 21.821 1.00 13.46 381 VAL B CA 1
ATOM 13347 C C . VAL C 2 376 ? 56.344 9.413 21.138 1.00 14.55 381 VAL B C 1
ATOM 13348 O O . VAL C 2 376 ? 55.141 9.201 21.000 1.00 14.50 381 VAL B O 1
ATOM 13352 N N . LYS C 2 377 ? 57.256 8.504 20.803 1.00 15.52 382 LYS B N 1
ATOM 13353 C CA . LYS C 2 377 ? 56.835 7.251 20.168 1.00 16.95 382 LYS B CA 1
ATOM 13354 C C . LYS C 2 377 ? 55.884 6.455 21.054 1.00 16.10 382 LYS B C 1
ATOM 13355 O O . LYS C 2 377 ? 54.888 5.916 20.575 1.00 14.96 382 LYS B O 1
ATOM 13361 N N . ALA C 2 378 ? 56.164 6.426 22.355 1.00 14.59 383 ALA B N 1
ATOM 13362 C CA . ALA C 2 378 ? 55.313 5.710 23.288 1.00 14.35 383 ALA B CA 1
ATOM 13363 C C . ALA C 2 378 ? 53.907 6.304 23.273 1.00 13.16 383 ALA B C 1
ATOM 13364 O O . ALA C 2 378 ? 52.930 5.577 23.345 1.00 15.09 383 ALA B O 1
ATOM 13366 N N . VAL C 2 379 ? 53.806 7.625 23.139 1.00 13.34 384 VAL B N 1
ATOM 13367 C CA . VAL C 2 379 ? 52.504 8.294 23.097 1.00 12.29 384 VAL B CA 1
ATOM 13368 C C . VAL C 2 379 ? 51.793 8.067 21.757 1.00 12.14 384 VAL B C 1
ATOM 13369 O O . VAL C 2 379 ? 50.605 7.748 21.722 1.00 12.94 384 VAL B O 1
ATOM 13373 N N . LEU C 2 380 ? 52.534 8.212 20.663 1.00 13.86 385 LEU B N 1
ATOM 13374 C CA . LEU C 2 380 ? 51.983 8.039 19.318 1.00 13.55 385 LEU B CA 1
ATOM 13375 C C . LEU C 2 380 ? 51.422 6.640 19.070 1.00 16.09 385 LEU B C 1
ATOM 13376 O O . LEU C 2 380 ? 50.650 6.440 18.126 1.00 17.06 385 LEU B O 1
ATOM 13381 N N . ALA C 2 381 ? 51.764 5.688 19.936 1.00 13.85 386 ALA B N 1
ATOM 13382 C CA . ALA C 2 381 ? 51.254 4.333 19.803 1.00 15.50 386 ALA B CA 1
ATOM 13383 C C . ALA C 2 381 ? 49.735 4.291 20.013 1.00 16.01 386 ALA B C 1
ATOM 13384 O O . ALA C 2 381 ? 49.078 3.333 19.638 1.00 15.23 386 ALA B O 1
ATOM 13386 N N . GLY C 2 382 ? 49.175 5.325 20.639 1.00 17.27 387 GLY B N 1
ATOM 13387 C CA . GLY C 2 382 ? 47.737 5.362 20.858 1.00 17.64 387 GLY B CA 1
ATOM 13388 C C . GLY C 2 382 ? 46.991 6.114 19.764 1.00 17.41 387 GLY B C 1
ATOM 13389 O O . GLY C 2 382 ? 45.785 6.322 19.851 1.00 15.22 387 GLY B O 1
ATOM 13390 N N . LEU C 2 383 ? 47.727 6.541 18.746 1.00 18.78 388 LEU B N 1
ATOM 13391 C CA . LEU C 2 383 ? 47.172 7.277 17.627 1.00 23.47 388 LEU B CA 1
ATOM 13392 C C . LEU C 2 383 ? 46.907 6.309 16.461 1.00 27.41 388 LEU B C 1
ATOM 13393 O O . LEU C 2 383 ? 45.765 6.168 16.006 1.00 27.80 388 LEU B O 1
ATOM 13398 N N . LYS C 2 384 ? 47.963 5.656 15.973 1.00 32.35 389 LYS B N 1
ATOM 13399 C CA . LYS C 2 384 ? 47.842 4.688 14.874 1.00 36.49 389 LYS B CA 1
ATOM 13400 C C . LYS C 2 384 ? 48.849 3.561 15.083 1.00 38.16 389 LYS B C 1
ATOM 13401 O O . LYS C 2 384 ? 48.575 2.450 14.569 1.00 39.27 389 LYS B O 1
ATOM 13408 N N . GLU D 2 1 ? 55.795 71.828 63.518 1.00 29.07 6 GLU C N 1
ATOM 13409 C CA . GLU D 2 1 ? 54.877 70.806 62.930 1.00 26.26 6 GLU C CA 1
ATOM 13410 C C . GLU D 2 1 ? 53.464 71.379 62.825 1.00 23.72 6 GLU C C 1
ATOM 13411 O O . GLU D 2 1 ? 53.051 72.208 63.629 1.00 22.90 6 GLU C O 1
ATOM 13420 N N . ARG D 2 2 ? 52.756 70.965 61.788 1.00 21.31 7 ARG C N 1
ATOM 13421 C CA . ARG D 2 2 ? 51.411 71.418 61.517 1.00 19.46 7 ARG C CA 1
ATOM 13422 C C . ARG D 2 2 ? 50.389 70.825 62.464 1.00 18.76 7 ARG C C 1
ATOM 13423 O O . ARG D 2 2 ? 50.445 69.647 62.792 1.00 22.15 7 ARG C O 1
ATOM 13437 N N . ARG D 2 3 ? 49.444 71.648 62.891 1.00 17.20 8 ARG C N 1
ATOM 13438 C CA . ARG D 2 3 ? 48.382 71.208 63.768 1.00 16.39 8 ARG C CA 1
ATOM 13439 C C . ARG D 2 3 ? 47.131 71.144 62.909 1.00 15.98 8 ARG C C 1
ATOM 13440 O O . ARG D 2 3 ? 46.790 72.122 62.233 1.00 15.97 8 ARG C O 1
ATOM 13454 N N . ARG D 2 4 ? 46.475 69.984 62.897 1.00 12.35 9 ARG C N 1
ATOM 13455 C CA . ARG D 2 4 ? 45.265 69.785 62.105 1.00 12.19 9 ARG C CA 1
ATOM 13456 C C . ARG D 2 4 ? 44.060 69.947 62.998 1.00 11.95 9 ARG C C 1
ATOM 13457 O O . ARG D 2 4 ? 44.028 69.370 64.092 1.00 12.02 9 ARG C O 1
ATOM 13471 N N . GLY D 2 5 ? 43.049 70.659 62.494 1.00 10.68 10 GLY C N 1
ATOM 13472 C CA . GLY D 2 5 ? 41.827 70.911 63.233 1.00 10.16 10 GLY C CA 1
ATOM 13473 C C . GLY D 2 5 ? 41.001 69.698 63.650 1.00 9.91 10 GLY C C 1
ATOM 13474 O O . GLY D 2 5 ? 40.199 69.783 64.581 1.00 10.28 10 GLY C O 1
ATOM 13476 N N . LEU D 2 6 ? 41.171 68.578 62.959 1.00 9.33 11 LEU C N 1
ATOM 13477 C CA . LEU D 2 6 ? 40.416 67.367 63.255 1.00 9.62 11 LEU C CA 1
ATOM 13478 C C . LEU D 2 6 ? 41.026 66.603 64.430 1.00 8.48 11 LEU C C 1
ATOM 13479 O O . LEU D 2 6 ? 40.322 65.903 65.158 1.00 10.15 11 LEU C O 1
ATOM 13485 N N . THR D 2 7 ? 42.322 66.778 64.652 1.00 10.67 12 THR C N 1
ATOM 13486 C CA . THR D 2 7 ? 42.997 66.038 65.715 1.00 10.31 12 THR C CA 1
ATOM 13487 C C . THR D 2 7 ? 43.641 66.863 66.827 1.00 11.90 12 THR C C 1
ATOM 13488 O O . THR D 2 7 ? 43.994 66.312 67.874 1.00 11.42 12 THR C O 1
ATOM 13494 N N . ASP D 2 8 ? 43.826 68.161 66.590 1.00 10.84 13 ASP C N 1
ATOM 13495 C CA . ASP D 2 8 ? 44.436 69.047 67.580 1.00 10.94 13 ASP C CA 1
ATOM 13496 C C . ASP D 2 8 ? 43.385 69.407 68.627 1.00 10.50 13 ASP C C 1
ATOM 13497 O O . ASP D 2 8 ? 42.348 70.013 68.310 1.00 10.08 13 ASP C O 1
ATOM 13503 N N . PRO D 2 9 ? 43.662 69.075 69.902 1.00 9.65 14 PRO C N 1
ATOM 13504 C CA . PRO D 2 9 ? 42.728 69.347 70.995 1.00 8.37 14 PRO C CA 1
ATOM 13505 C C . PRO D 2 9 ? 42.219 70.766 71.027 1.00 8.09 14 PRO C C 1
ATOM 13506 O O . PRO D 2 9 ? 41.014 70.983 71.125 1.00 8.51 14 PRO C O 1
ATOM 13510 N N . GLU D 2 10 ? 43.123 71.728 70.900 1.00 10.21 15 GLU C N 1
ATOM 13511 C CA . GLU D 2 10 ? 42.733 73.147 70.927 1.00 13.25 15 GLU C CA 1
ATOM 13512 C C . GLU D 2 10 ? 41.800 73.560 69.786 1.00 13.16 15 GLU C C 1
ATOM 13513 O O . GLU D 2 10 ? 40.711 74.110 70.012 1.00 11.02 15 GLU C O 1
ATOM 13520 N N . MET D 2 11 ? 42.243 73.299 68.562 1.00 14.20 16 MET C N 1
ATOM 13521 C CA . MET D 2 11 ? 41.479 73.641 67.357 1.00 13.74 16 MET C CA 1
ATOM 13522 C C . MET D 2 11 ? 40.169 72.863 67.222 1.00 12.31 16 MET C C 1
ATOM 13523 O O . MET D 2 11 ? 39.144 73.445 66.880 1.00 12.76 16 MET C O 1
ATOM 13529 N N . ALA D 2 12 ? 40.195 71.563 67.520 1.00 12.01 17 ALA C N 1
ATOM 13530 C CA . ALA D 2 12 ? 38.997 70.734 67.454 1.00 11.46 17 ALA C CA 1
ATOM 13531 C C . ALA D 2 12 ? 37.948 71.229 68.455 1.00 10.88 17 ALA C C 1
ATOM 13532 O O . ALA D 2 12 ? 36.760 71.293 68.151 1.00 9.44 17 ALA C O 1
ATOM 13535 N N . ALA D 2 13 ? 38.382 71.567 69.664 1.00 11.90 18 ALA C N 1
ATOM 13536 C CA . ALA D 2 13 ? 37.453 72.060 70.673 1.00 12.10 18 ALA C CA 1
ATOM 13537 C C . ALA D 2 13 ? 36.765 73.329 70.162 1.00 10.71 18 ALA C C 1
ATOM 13538 O O . ALA D 2 13 ? 35.544 73.478 70.302 1.00 10.63 18 ALA C O 1
ATOM 13541 N N . VAL D 2 14 ? 37.526 74.203 69.504 1.00 11.69 19 VAL C N 1
ATOM 13542 C CA . VAL D 2 14 ? 36.954 75.438 68.950 1.00 13.09 19 VAL C CA 1
ATOM 13543 C C . VAL D 2 14 ? 35.946 75.086 67.856 1.00 13.20 19 VAL C C 1
ATOM 13544 O O . VAL D 2 14 ? 34.835 75.625 67.825 1.00 11.54 19 VAL C O 1
ATOM 13549 N N . ILE D 2 15 ? 36.320 74.133 66.995 1.00 14.24 20 ILE C N 1
ATOM 13550 C CA . ILE D 2 15 ? 35.443 73.690 65.915 1.00 12.51 20 ILE C CA 1
ATOM 13551 C C . ILE D 2 15 ? 34.162 73.082 66.475 1.00 11.91 20 ILE C C 1
ATOM 13552 O O . ILE D 2 15 ? 33.064 73.546 66.165 1.00 11.66 20 ILE C O 1
ATOM 13558 N N . LEU D 2 16 ? 34.303 72.063 67.319 1.00 13.17 21 LEU C N 1
ATOM 13559 C CA . LEU D 2 16 ? 33.157 71.400 67.935 1.00 12.57 21 LEU C CA 1
ATOM 13560 C C . LEU D 2 16 ? 32.198 72.384 68.597 1.00 13.10 21 LEU C C 1
ATOM 13561 O O . LEU D 2 16 ? 30.990 72.256 68.457 1.00 13.77 21 LEU C O 1
ATOM 13567 N N . LYS D 2 17 ? 32.738 73.384 69.284 1.00 12.34 22 LYS C N 1
ATOM 13568 C CA . LYS D 2 17 ? 31.922 74.400 69.949 1.00 15.01 22 LYS C CA 1
ATOM 13569 C C . LYS D 2 17 ? 31.047 75.226 68.979 1.00 15.00 22 LYS C C 1
ATOM 13570 O O . LYS D 2 17 ? 29.958 75.687 69.347 1.00 15.10 22 LYS C O 1
ATOM 13580 N N . ALA D 2 18 ? 31.534 75.421 67.753 1.00 14.33 23 ALA C N 1
ATOM 13581 C CA . ALA D 2 18 ? 30.818 76.199 66.735 1.00 13.59 23 ALA C CA 1
ATOM 13582 C C . ALA D 2 18 ? 29.739 75.427 65.966 1.00 12.64 23 ALA C C 1
ATOM 13583 O O . ALA D 2 18 ? 28.825 76.033 65.389 1.00 12.62 23 ALA C O 1
ATOM 13586 N N . LEU D 2 19 ? 29.836 74.098 65.963 1.00 10.44 24 LEU C N 1
ATOM 13587 C CA . LEU D 2 19 ? 28.881 73.257 65.248 1.00 11.55 24 LEU C CA 1
ATOM 13588 C C . LEU D 2 19 ? 27.459 73.400 65.752 1.00 13.23 24 LEU C C 1
ATOM 13589 O O . LEU D 2 19 ? 27.242 73.657 66.937 1.00 13.25 24 LEU C O 1
ATOM 13595 N N . PRO D 2 20 ? 26.465 73.244 64.854 1.00 13.76 25 PRO C N 1
ATOM 13596 C CA . PRO D 2 20 ? 25.060 73.349 65.256 1.00 13.60 25 PRO C CA 1
ATOM 13597 C C . PRO D 2 20 ? 24.750 72.038 65.959 1.00 14.56 25 PRO C C 1
ATOM 13598 O O . PRO D 2 20 ? 25.609 71.145 66.003 1.00 14.13 25 PRO C O 1
ATOM 13602 N N . GLU D 2 21 ? 23.532 71.891 66.459 1.00 15.20 26 GLU C N 1
ATOM 13603 C CA . GLU D 2 21 ? 23.152 70.663 67.145 1.00 18.14 26 GLU C CA 1
ATOM 13604 C C . GLU D 2 21 ? 22.878 69.505 66.180 1.00 17.76 26 GLU C C 1
ATOM 13605 O O . GLU D 2 21 ? 23.141 68.349 66.497 1.00 18.64 26 GLU C O 1
ATOM 13612 N N . ALA D 2 22 ? 22.331 69.827 65.014 1.00 16.19 27 ALA C N 1
ATOM 13613 C CA . ALA D 2 22 ? 22.018 68.855 63.976 1.00 14.22 27 ALA C CA 1
ATOM 13614 C C . ALA D 2 22 ? 22.231 69.577 62.640 1.00 13.69 27 ALA C C 1
ATOM 13615 O O . ALA D 2 22 ? 22.399 70.800 62.614 1.00 12.70 27 ALA C O 1
ATOM 13618 N N . PRO D 2 23 ? 22.265 68.823 61.520 1.00 14.64 28 PRO C N 1
ATOM 13619 C CA . PRO D 2 23 ? 22.462 69.457 60.211 1.00 13.78 28 PRO C CA 1
ATOM 13620 C C . PRO D 2 23 ? 21.407 70.534 59.934 1.00 12.18 28 PRO C C 1
ATOM 13621 O O . PRO D 2 23 ? 20.243 70.386 60.315 1.00 11.27 28 PRO C O 1
ATOM 13625 N N . LEU D 2 24 ? 21.815 71.597 59.246 1.00 10.29 29 LEU C N 1
ATOM 13626 C CA . LEU D 2 24 ? 20.931 72.711 58.929 1.00 9.70 29 LEU C CA 1
ATOM 13627 C C . LEU D 2 24 ? 19.899 72.452 57.826 1.00 10.23 29 LEU C C 1
ATOM 13628 O O . LEU D 2 24 ? 19.079 73.318 57.509 1.00 8.70 29 LEU C O 1
ATOM 13634 N N . ASP D 2 25 ? 19.970 71.267 57.228 1.00 9.90 30 ASP C N 1
ATOM 13635 C CA . ASP D 2 25 ? 19.026 70.855 56.186 1.00 10.76 30 ASP C CA 1
ATOM 13636 C C . ASP D 2 25 ? 19.101 69.336 56.142 1.00 8.67 30 ASP C C 1
ATOM 13637 O O . ASP D 2 25 ? 20.189 68.766 56.193 1.00 8.57 30 ASP C O 1
ATOM 13643 N N . GLY D 2 26 ? 17.939 68.695 56.128 1.00 9.04 31 GLY C N 1
ATOM 13644 C CA . GLY D 2 26 ? 17.877 67.241 56.107 1.00 9.07 31 GLY C CA 1
ATOM 13645 C C . GLY D 2 26 ? 18.110 66.623 54.742 1.00 9.92 31 GLY C C 1
ATOM 13646 O O . GLY D 2 26 ? 18.371 65.427 54.624 1.00 10.16 31 GLY C O 1
ATOM 13648 N N . ASN D 2 27 ? 18.001 67.436 53.702 1.00 10.44 32 ASN C N 1
ATOM 13649 C CA . ASN D 2 27 ? 18.183 66.957 52.323 1.00 11.84 32 ASN C CA 1
ATOM 13650 C C . ASN D 2 27 ? 19.664 66.741 52.032 1.00 10.04 32 ASN C C 1
ATOM 13651 O O . ASN D 2 27 ? 20.337 67.635 51.531 1.00 10.31 32 ASN C O 1
ATOM 13659 N N . ASN D 2 28 ? 20.177 65.566 52.374 1.00 7.92 33 ASN C N 1
ATOM 13660 C CA . ASN D 2 28 ? 21.596 65.297 52.181 1.00 9.66 33 ASN C CA 1
ATOM 13661 C C . ASN D 2 28 ? 21.965 64.670 50.831 1.00 9.87 33 ASN C C 1
ATOM 13662 O O . ASN D 2 28 ? 23.039 64.078 50.701 1.00 11.14 33 ASN C O 1
ATOM 13670 N N . LYS D 2 29 ? 21.113 64.829 49.821 1.00 12.32 34 LYS C N 1
ATOM 13671 C CA . LYS D 2 29 ? 21.382 64.228 48.502 1.00 12.73 34 LYS C CA 1
ATOM 13672 C C . LYS D 2 29 ? 21.735 65.279 47.471 1.00 11.56 34 LYS C C 1
ATOM 13673 O O . LYS D 2 29 ? 20.855 65.949 46.956 1.00 12.32 34 LYS C O 1
ATOM 13683 N N . MET D 2 30 ? 23.015 65.362 47.135 1.00 11.82 35 MET C N 1
ATOM 13684 C CA . MET D 2 30 ? 23.503 66.343 46.194 1.00 14.44 35 MET C CA 1
ATOM 13685 C C . MET D 2 30 ? 22.520 66.633 45.016 1.00 20.37 35 MET C C 1
ATOM 13686 O O . MET D 2 30 ? 21.537 67.341 45.236 1.00 27.86 35 MET C O 1
ATOM 13692 N N . GLY D 2 31 ? 22.762 66.172 43.796 1.00 18.23 36 GLY C N 1
ATOM 13693 C CA . GLY D 2 31 ? 21.828 66.420 42.707 1.00 13.99 36 GLY C CA 1
ATOM 13694 C C . GLY D 2 31 ? 20.403 65.881 42.845 1.00 12.74 36 GLY C C 1
ATOM 13695 O O . GLY D 2 31 ? 19.859 65.302 41.913 1.00 11.19 36 GLY C O 1
ATOM 13697 N N . TYR D 2 32 ? 19.751 66.173 43.962 1.00 11.10 37 TYR C N 1
ATOM 13698 C CA . TYR D 2 32 ? 18.397 65.721 44.237 1.00 10.62 37 TYR C CA 1
ATOM 13699 C C . TYR D 2 32 ? 17.377 66.260 43.242 1.00 10.55 37 TYR C C 1
ATOM 13700 O O . TYR D 2 32 ? 16.306 65.677 43.081 1.00 10.05 37 TYR C O 1
ATOM 13711 N N . PHE D 2 33 ? 17.685 67.404 42.638 1.00 8.92 38 PHE C N 1
ATOM 13712 C CA . PHE D 2 33 ? 16.792 68.050 41.674 1.00 9.81 38 PHE C CA 1
ATOM 13713 C C . PHE D 2 33 ? 16.894 67.469 40.249 1.00 8.96 38 PHE C C 1
ATOM 13714 O O . PHE D 2 33 ? 16.173 67.914 39.350 1.00 10.50 38 PHE C O 1
ATOM 13723 N N . VAL D 2 34 ? 17.814 66.534 40.035 1.00 8.08 39 VAL C N 1
ATOM 13724 C CA . VAL D 2 34 ? 17.977 65.907 38.721 1.00 8.66 39 VAL C CA 1
ATOM 13725 C C . VAL D 2 34 ? 16.930 64.821 38.521 1.00 9.95 39 VAL C C 1
ATOM 13726 O O . VAL D 2 34 ? 16.718 64.010 39.415 1.00 10.54 39 VAL C O 1
ATOM 13731 N N . THR D 2 35 ? 16.277 64.811 37.357 1.00 9.73 40 THR C N 1
ATOM 13732 C CA . THR D 2 35 ? 15.293 63.777 37.029 1.00 9.65 40 THR C CA 1
ATOM 13733 C C . THR D 2 35 ? 16.067 62.469 36.778 1.00 10.66 40 THR C C 1
ATOM 13734 O O . THR D 2 35 ? 16.822 62.356 35.804 1.00 9.82 40 THR C O 1
ATOM 13740 N N . PRO D 2 36 ? 15.916 61.474 37.665 1.00 9.67 41 PRO C N 1
ATOM 13741 C CA . PRO D 2 36 ? 16.647 60.220 37.451 1.00 10.41 41 PRO C CA 1
ATOM 13742 C C . PRO D 2 36 ? 16.116 59.424 36.246 1.00 11.58 41 PRO C C 1
ATOM 13743 O O . PRO D 2 36 ? 14.916 59.447 35.947 1.00 10.94 41 PRO C O 1
ATOM 13747 N N . ARG D 2 37 ? 17.023 58.770 35.531 1.00 10.87 42 ARG C N 1
ATOM 13748 C CA . ARG D 2 37 ? 16.649 57.963 34.377 1.00 11.02 42 ARG C CA 1
ATOM 13749 C C . ARG D 2 37 ? 16.084 56.622 34.869 1.00 12.77 42 ARG C C 1
ATOM 13750 O O . ARG D 2 37 ? 15.171 56.065 34.264 1.00 13.40 42 ARG C O 1
ATOM 13764 N N . TRP D 2 38 ? 16.636 56.125 35.974 1.00 12.13 43 TRP C N 1
ATOM 13765 C CA . TRP D 2 38 ? 16.225 54.856 36.563 1.00 14.18 43 TRP C CA 1
ATOM 13766 C C . TRP D 2 38 ? 15.381 55.034 37.841 1.00 15.28 43 TRP C C 1
ATOM 13767 O O . TRP D 2 38 ? 14.904 56.132 38.114 1.00 16.38 43 TRP C O 1
ATOM 13780 N N . LYS D 2 39 ? 15.160 53.966 38.604 1.00 18.25 44 LYS C N 1
ATOM 13781 C CA . LYS D 2 39 ? 14.329 54.067 39.813 1.00 19.30 44 LYS C CA 1
ATOM 13782 C C . LYS D 2 39 ? 14.789 55.109 40.817 1.00 19.75 44 LYS C C 1
ATOM 13783 O O . LYS D 2 39 ? 13.983 55.906 41.306 1.00 20.47 44 LYS C O 1
ATOM 13793 N N . ARG D 2 40 ? 16.089 55.130 41.095 1.00 17.65 45 ARG C N 1
ATOM 13794 C CA . ARG D 2 40 ? 16.645 56.081 42.046 1.00 17.17 45 ARG C CA 1
ATOM 13795 C C . ARG D 2 40 ? 17.840 56.760 41.408 1.00 14.64 45 ARG C C 1
ATOM 13796 O O . ARG D 2 40 ? 18.454 56.192 40.515 1.00 13.79 45 ARG C O 1
ATOM 13810 N N . LEU D 2 41 ? 18.147 57.982 41.825 1.00 12.22 46 LEU C N 1
ATOM 13811 C CA . LEU D 2 41 ? 19.277 58.693 41.251 1.00 11.21 46 LEU C CA 1
ATOM 13812 C C . LEU D 2 41 ? 20.551 57.900 41.474 1.00 11.50 46 LEU C C 1
ATOM 13813 O O . LEU D 2 41 ? 20.752 57.349 42.551 1.00 12.22 46 LEU C O 1
ATOM 13819 N N . THR D 2 42 ? 21.395 57.826 40.447 1.00 10.13 47 THR C N 1
ATOM 13820 C CA . THR D 2 42 ? 22.658 57.115 40.538 1.00 8.06 47 THR C CA 1
ATOM 13821 C C . THR D 2 42 ? 23.801 58.098 40.810 1.00 8.34 47 THR C C 1
ATOM 13822 O O . THR D 2 42 ? 23.647 59.322 40.673 1.00 7.88 47 THR C O 1
ATOM 13828 N N . GLU D 2 43 ? 24.952 57.545 41.172 1.00 8.50 48 GLU C N 1
ATOM 13829 C CA . GLU D 2 43 ? 26.158 58.322 41.459 1.00 9.58 48 GLU C CA 1
ATOM 13830 C C . GLU D 2 43 ? 26.618 58.952 40.162 1.00 8.46 48 GLU C C 1
ATOM 13831 O O . GLU D 2 43 ? 26.991 60.125 40.124 1.00 8.31 48 GLU C O 1
ATOM 13838 N N . TYR D 2 44 ? 26.618 58.149 39.104 1.00 7.44 49 TYR C N 1
ATOM 13839 C CA . TYR D 2 44 ? 26.997 58.623 37.776 1.00 8.52 49 TYR C CA 1
ATOM 13840 C C . TYR D 2 44 ? 26.238 59.908 37.418 1.00 8.95 49 TYR C C 1
ATOM 13841 O O . TYR D 2 44 ? 26.823 60.888 36.946 1.00 9.59 49 TYR C O 1
ATOM 13852 N N . GLU D 2 45 ? 24.938 59.915 37.681 1.00 7.35 50 GLU C N 1
ATOM 13853 C CA . GLU D 2 45 ? 24.116 61.075 37.375 1.00 7.25 50 GLU C CA 1
ATOM 13854 C C . GLU D 2 45 ? 24.393 62.240 38.306 1.00 8.52 50 GLU C C 1
ATOM 13855 O O . GLU D 2 45 ? 24.571 63.375 37.859 1.00 8.75 50 GLU C O 1
ATOM 13862 N N . ALA D 2 46 ? 24.432 61.973 39.608 1.00 8.76 51 ALA C N 1
ATOM 13863 C CA . ALA D 2 46 ? 24.669 63.038 40.594 1.00 6.71 51 ALA C CA 1
ATOM 13864 C C . ALA D 2 46 ? 25.978 63.780 40.331 1.00 5.70 51 ALA C C 1
ATOM 13865 O O . ALA D 2 46 ? 26.036 65.025 40.363 1.00 5.25 51 ALA C O 1
ATOM 13868 N N . LEU D 2 47 ? 27.020 63.021 40.006 1.00 5.90 52 LEU C N 1
ATOM 13869 C CA . LEU D 2 47 ? 28.312 63.616 39.755 1.00 6.51 52 LEU C CA 1
ATOM 13870 C C . LEU D 2 47 ? 28.456 64.250 38.374 1.00 7.84 52 LEU C C 1
ATOM 13871 O O . LEU D 2 47 ? 29.396 65.024 38.156 1.00 7.06 52 LEU C O 1
ATOM 13877 N N . THR D 2 48 ? 27.521 63.966 37.472 1.00 6.49 53 THR C N 1
ATOM 13878 C CA . THR D 2 48 ? 27.651 64.476 36.121 1.00 7.32 53 THR C CA 1
ATOM 13879 C C . THR D 2 48 ? 26.628 65.508 35.633 1.00 6.18 53 THR C C 1
ATOM 13880 O O . THR D 2 48 ? 27.005 66.528 35.031 1.00 6.07 53 THR C O 1
ATOM 13886 N N . VAL D 2 49 ? 25.352 65.244 35.867 1.00 4.53 54 VAL C N 1
ATOM 13887 C CA . VAL D 2 49 ? 24.304 66.107 35.338 1.00 7.08 54 VAL C CA 1
ATOM 13888 C C . VAL D 2 49 ? 24.300 67.532 35.863 1.00 6.07 54 VAL C C 1
ATOM 13889 O O . VAL D 2 49 ? 24.324 67.764 37.066 1.00 6.39 54 VAL C O 1
ATOM 13894 N N . TYR D 2 50 ? 24.338 68.468 34.917 1.00 6.27 55 TYR C N 1
ATOM 13895 C CA . TYR D 2 50 ? 24.363 69.925 35.140 1.00 6.51 55 TYR C CA 1
ATOM 13896 C C . TYR D 2 50 ? 25.738 70.515 35.470 1.00 6.05 55 TYR C C 1
ATOM 13897 O O . TYR D 2 50 ? 25.835 71.667 35.886 1.00 8.59 55 TYR C O 1
ATOM 13908 N N . ALA D 2 51 ? 26.800 69.723 35.308 1.00 6.29 56 ALA C N 1
ATOM 13909 C CA . ALA D 2 51 ? 28.157 70.239 35.514 1.00 4.44 56 ALA C CA 1
ATOM 13910 C C . ALA D 2 51 ? 28.362 71.324 34.453 1.00 5.41 56 ALA C C 1
ATOM 13911 O O . ALA D 2 51 ? 29.056 72.310 34.692 1.00 7.03 56 ALA C O 1
ATOM 13914 N N . GLN D 2 52 ? 27.773 71.129 33.271 1.00 5.71 57 GLN C N 1
ATOM 13915 C CA . GLN D 2 52 ? 27.892 72.118 32.177 1.00 6.53 57 GLN C CA 1
ATOM 13916 C C . GLN D 2 52 ? 27.064 73.350 32.501 1.00 4.67 57 GLN C C 1
ATOM 13917 O O . GLN D 2 52 ? 25.850 73.269 32.646 1.00 5.22 57 GLN C O 1
ATOM 13926 N N . PRO D 2 53 ? 27.705 74.526 32.548 1.00 5.40 58 PRO C N 1
ATOM 13927 C CA . PRO D 2 53 ? 26.984 75.762 32.872 1.00 5.68 58 PRO C CA 1
ATOM 13928 C C . PRO D 2 53 ? 26.144 76.443 31.789 1.00 6.88 58 PRO C C 1
ATOM 13929 O O . PRO D 2 53 ? 26.174 77.662 31.653 1.00 6.06 58 PRO C O 1
ATOM 13933 N N . ASN D 2 54 ? 25.356 75.661 31.053 1.00 7.48 59 ASN C N 1
ATOM 13934 C CA . ASN D 2 54 ? 24.519 76.226 30.003 1.00 6.38 59 ASN C CA 1
ATOM 13935 C C . ASN D 2 54 ? 23.372 77.028 30.591 1.00 6.98 59 ASN C C 1
ATOM 13936 O O . ASN D 2 54 ? 22.829 76.685 31.652 1.00 7.30 59 ASN C O 1
ATOM 13944 N N . ALA D 2 55 ? 22.997 78.086 29.886 1.00 6.34 60 ALA C N 1
ATOM 13945 C CA . ALA D 2 55 ? 21.857 78.903 30.250 1.00 5.89 60 ALA C CA 1
ATOM 13946 C C . ALA D 2 55 ? 20.624 78.279 29.549 1.00 6.37 60 ALA C C 1
ATOM 13947 O O . ALA D 2 55 ? 20.747 77.350 28.723 1.00 5.48 60 ALA C O 1
ATOM 13950 N N . ASP D 2 56 ? 19.440 78.753 29.911 1.00 6.68 61 ASP C N 1
ATOM 13951 C CA . ASP D 2 56 ? 18.192 78.224 29.375 1.00 7.51 61 ASP C CA 1
ATOM 13952 C C . ASP D 2 56 ? 18.049 78.266 27.847 1.00 7.26 61 ASP C C 1
ATOM 13953 O O . ASP D 2 56 ? 17.257 77.493 27.295 1.00 7.39 61 ASP C O 1
ATOM 13959 N N . TRP D 2 57 ? 18.813 79.144 27.188 1.00 7.47 62 TRP C N 1
ATOM 13960 C CA . TRP D 2 57 ? 18.745 79.286 25.728 1.00 6.25 62 TRP C CA 1
ATOM 13961 C C . TRP D 2 57 ? 19.423 78.167 24.939 1.00 7.83 62 TRP C C 1
ATOM 13962 O O . TRP D 2 57 ? 19.449 78.180 23.697 1.00 7.14 62 TRP C O 1
ATOM 13975 N N . ILE D 2 58 ? 20.051 77.241 25.659 1.00 7.89 63 ILE C N 1
ATOM 13976 C CA . ILE D 2 58 ? 20.600 76.031 25.044 1.00 6.93 63 ILE C CA 1
ATOM 13977 C C . ILE D 2 58 ? 19.728 74.998 25.752 1.00 8.50 63 ILE C C 1
ATOM 13978 O O . ILE D 2 58 ? 19.876 74.781 26.962 1.00 8.14 63 ILE C O 1
ATOM 13984 N N . ALA D 2 59 ? 18.764 74.447 25.009 1.00 7.44 64 ALA C N 1
ATOM 13985 C CA . ALA D 2 59 ? 17.769 73.477 25.498 1.00 6.57 64 ALA C CA 1
ATOM 13986 C C . ALA D 2 59 ? 18.135 72.645 26.728 1.00 7.16 64 ALA C C 1
ATOM 13987 O O . ALA D 2 59 ? 19.055 71.811 26.689 1.00 6.00 64 ALA C O 1
ATOM 13990 N N . GLY D 2 60 ? 17.401 72.882 27.815 1.00 8.53 65 GLY C N 1
ATOM 13991 C CA . GLY D 2 60 ? 17.641 72.164 29.060 1.00 8.42 65 GLY C CA 1
ATOM 13992 C C . GLY D 2 60 ? 18.557 72.859 30.061 1.00 8.70 65 GLY C C 1
ATOM 13993 O O . GLY D 2 60 ? 18.662 72.402 31.195 1.00 7.11 65 GLY C O 1
ATOM 13995 N N . GLY D 2 61 ? 19.178 73.971 29.672 1.00 7.54 66 GLY C N 1
ATOM 13996 C CA . GLY D 2 61 ? 20.088 74.681 30.553 1.00 5.40 66 GLY C CA 1
ATOM 13997 C C . GLY D 2 61 ? 19.378 75.358 31.706 1.00 6.33 66 GLY C C 1
ATOM 13998 O O . GLY D 2 61 ? 18.291 75.911 31.537 1.00 7.08 66 GLY C O 1
ATOM 14000 N N . LEU D 2 62 ? 19.997 75.329 32.884 1.00 7.66 67 LEU C N 1
ATOM 14001 C CA . LEU D 2 62 ? 19.386 75.926 34.073 1.00 6.38 67 LEU C CA 1
ATOM 14002 C C . LEU D 2 62 ? 19.860 77.347 34.377 1.00 8.10 67 LEU C C 1
ATOM 14003 O O . LEU D 2 62 ? 19.251 78.034 35.221 1.00 8.29 67 LEU C O 1
ATOM 14009 N N . ASP D 2 63 ? 20.928 77.795 33.722 1.00 6.02 68 ASP C N 1
ATOM 14010 C CA . ASP D 2 63 ? 21.462 79.133 33.998 1.00 7.98 68 ASP C CA 1
ATOM 14011 C C . ASP D 2 63 ? 20.706 80.203 33.196 1.00 8.14 68 ASP C C 1
ATOM 14012 O O . ASP D 2 63 ? 19.688 79.902 32.561 1.00 8.69 68 ASP C O 1
ATOM 14018 N N . TRP D 2 64 ? 21.167 81.454 33.251 1.00 7.82 69 TRP C N 1
ATOM 14019 C CA . TRP D 2 64 ? 20.530 82.537 32.500 1.00 5.74 69 TRP C CA 1
ATOM 14020 C C . TRP D 2 64 ? 21.593 83.481 31.985 1.00 5.42 69 TRP C C 1
ATOM 14021 O O . TRP D 2 64 ? 22.697 83.551 32.530 1.00 6.74 69 TRP C O 1
ATOM 14034 N N . GLY D 2 65 ? 21.269 84.171 30.898 1.00 5.67 70 GLY C N 1
ATOM 14035 C CA . GLY D 2 65 ? 22.183 85.150 30.345 1.00 6.25 70 GLY C CA 1
ATOM 14036 C C . GLY D 2 65 ? 23.203 84.642 29.351 1.00 6.69 70 GLY C C 1
ATOM 14037 O O . GLY D 2 65 ? 23.377 83.432 29.136 1.00 7.07 70 GLY C O 1
ATOM 14039 N N . ASP D 2 66 ? 23.881 85.596 28.724 1.00 7.25 71 ASP C N 1
ATOM 14040 C CA . ASP D 2 66 ? 24.888 85.266 27.723 1.00 6.37 71 ASP C CA 1
ATOM 14041 C C . ASP D 2 66 ? 26.154 84.779 28.407 1.00 6.83 71 ASP C C 1
ATOM 14042 O O . ASP D 2 66 ? 26.257 84.818 29.637 1.00 6.52 71 ASP C O 1
ATOM 14048 N N . TRP D 2 67 ? 27.074 84.235 27.619 1.00 6.31 72 TRP C N 1
ATOM 14049 C CA . TRP D 2 67 ? 28.370 83.838 28.133 1.00 6.18 72 TRP C CA 1
ATOM 14050 C C . TRP D 2 67 ? 29.098 85.166 28.438 1.00 6.32 72 TRP C C 1
ATOM 14051 O O . TRP D 2 67 ? 28.722 86.239 27.937 1.00 7.65 72 TRP C O 1
ATOM 14064 N N . THR D 2 68 ? 30.109 85.084 29.289 1.00 6.70 73 THR C N 1
ATOM 14065 C CA . THR D 2 68 ? 30.860 86.251 29.725 1.00 6.41 73 THR C CA 1
ATOM 14066 C C . THR D 2 68 ? 31.902 86.765 28.734 1.00 7.06 73 THR C C 1
ATOM 14067 O O . THR D 2 68 ? 32.252 87.954 28.757 1.00 6.44 73 THR C O 1
ATOM 14073 N N . GLN D 2 69 ? 32.427 85.841 27.929 1.00 6.91 74 GLN C N 1
ATOM 14074 C CA . GLN D 2 69 ? 33.446 86.111 26.916 1.00 7.11 74 GLN C CA 1
ATOM 14075 C C . GLN D 2 69 ? 33.177 85.144 25.765 1.00 7.54 74 GLN C C 1
ATOM 14076 O O . GLN D 2 69 ? 33.086 83.917 25.965 1.00 6.10 74 GLN C O 1
ATOM 14085 N N . LYS D 2 70 ? 33.025 85.706 24.568 1.00 8.51 75 LYS C N 1
ATOM 14086 C CA . LYS D 2 70 ? 32.736 84.908 23.385 1.00 7.13 75 LYS C CA 1
ATOM 14087 C C . LYS D 2 70 ? 33.917 85.004 22.444 1.00 7.91 75 LYS C C 1
ATOM 14088 O O . LYS D 2 70 ? 34.927 85.616 22.801 1.00 6.20 75 LYS C O 1
ATOM 14098 N N . PHE D 2 71 ? 33.843 84.311 21.303 1.00 5.72 76 PHE C N 1
ATOM 14099 C CA . PHE D 2 71 ? 34.935 84.369 20.317 1.00 6.60 76 PHE C CA 1
ATOM 14100 C C . PHE D 2 71 ? 34.950 85.746 19.610 1.00 5.50 76 PHE C C 1
ATOM 14101 O O . PHE D 2 71 ? 33.961 86.474 19.626 1.00 4.32 76 PHE C O 1
ATOM 14110 N N . HIS D 2 72 ? 36.076 86.101 18.994 1.00 6.81 77 HIS C N 1
ATOM 14111 C CA . HIS D 2 72 ? 36.123 87.329 18.206 1.00 7.63 77 HIS C CA 1
ATOM 14112 C C . HIS D 2 72 ? 35.099 87.060 17.091 1.00 7.24 77 HIS C C 1
ATOM 14113 O O . HIS D 2 72 ? 35.106 85.977 16.488 1.00 6.54 77 HIS C O 1
ATOM 14123 N N . GLY D 2 73 ? 34.178 88.000 16.879 1.00 7.80 78 GLY C N 1
ATOM 14124 C CA . GLY D 2 73 ? 33.141 87.816 15.875 1.00 7.51 78 GLY C CA 1
ATOM 14125 C C . GLY D 2 73 ? 31.808 87.624 16.574 1.00 8.00 78 GLY C C 1
ATOM 14126 O O . GLY D 2 73 ? 30.768 88.030 16.040 1.00 7.65 78 GLY C O 1
ATOM 14128 N N . GLY D 2 74 ? 31.839 87.027 17.774 1.00 7.48 79 GLY C N 1
ATOM 14129 C CA . GLY D 2 74 ? 30.623 86.839 18.550 1.00 4.93 79 GLY C CA 1
ATOM 14130 C C . GLY D 2 74 ? 30.152 85.420 18.771 1.00 5.04 79 GLY C C 1
ATOM 14131 O O . GLY D 2 74 ? 29.171 85.211 19.486 1.00 7.06 79 GLY C O 1
ATOM 14133 N N . ARG D 2 75 ? 30.816 84.433 18.187 1.00 5.07 80 ARG C N 1
ATOM 14134 C CA . ARG D 2 75 ? 30.367 83.047 18.366 1.00 6.65 80 ARG C CA 1
ATOM 14135 C C . ARG D 2 75 ? 30.332 82.675 19.853 1.00 4.75 80 ARG C C 1
ATOM 14136 O O . ARG D 2 75 ? 31.285 82.949 20.582 1.00 6.28 80 ARG C O 1
ATOM 14150 N N . PRO D 2 76 ? 29.236 82.046 20.313 1.00 5.67 81 PRO C N 1
ATOM 14151 C CA . PRO D 2 76 ? 29.110 81.651 21.720 1.00 5.37 81 PRO C CA 1
ATOM 14152 C C . PRO D 2 76 ? 30.018 80.499 22.120 1.00 6.03 81 PRO C C 1
ATOM 14153 O O . PRO D 2 76 ? 30.396 79.671 21.297 1.00 7.61 81 PRO C O 1
ATOM 14157 N N . SER D 2 77 ? 30.346 80.441 23.406 1.00 4.25 82 SER C N 1
ATOM 14158 C CA . SER D 2 77 ? 31.197 79.397 23.960 1.00 4.32 82 SER C CA 1
ATOM 14159 C C . SER D 2 77 ? 30.622 78.045 23.550 1.00 5.55 82 SER C C 1
ATOM 14160 O O . SER D 2 77 ? 31.339 77.184 23.056 1.00 6.89 82 SER C O 1
ATOM 14165 N N . TRP D 2 78 ? 29.327 77.872 23.786 1.00 6.20 83 TRP C N 1
ATOM 14166 C CA . TRP D 2 78 ? 28.590 76.698 23.336 1.00 6.21 83 TRP C CA 1
ATOM 14167 C C . TRP D 2 78 ? 27.316 77.364 22.813 1.00 6.56 83 TRP C C 1
ATOM 14168 O O . TRP D 2 78 ? 26.883 78.415 23.347 1.00 6.96 83 TRP C O 1
ATOM 14181 N N . GLY D 2 79 ? 26.758 76.813 21.742 1.00 4.94 84 GLY C N 1
ATOM 14182 C CA . GLY D 2 79 ? 25.546 77.384 21.172 1.00 4.83 84 GLY C CA 1
ATOM 14183 C C . GLY D 2 79 ? 24.784 76.355 20.363 1.00 2.48 84 GLY C C 1
ATOM 14184 O O . GLY D 2 79 ? 25.310 75.282 20.053 1.00 4.28 84 GLY C O 1
ATOM 14186 N N . ASN D 2 80 ? 23.522 76.653 20.096 1.00 2.89 85 ASN C N 1
ATOM 14187 C CA . ASN D 2 80 ? 22.652 75.769 19.328 1.00 5.80 85 ASN C CA 1
ATOM 14188 C C . ASN D 2 80 ? 23.192 75.639 17.896 1.00 6.06 85 ASN C C 1
ATOM 14189 O O . ASN D 2 80 ? 23.039 74.596 17.248 1.00 6.63 85 ASN C O 1
ATOM 14197 N N . GLU D 2 81 ? 23.886 76.693 17.463 1.00 6.27 86 GLU C N 1
ATOM 14198 C CA . GLU D 2 81 ? 24.456 76.814 16.113 1.00 5.68 86 GLU C CA 1
ATOM 14199 C C . GLU D 2 81 ? 25.548 75.813 15.719 1.00 7.26 86 GLU C C 1
ATOM 14200 O O . GLU D 2 81 ? 25.966 75.773 14.554 1.00 7.21 86 GLU C O 1
ATOM 14207 N N . THR D 2 82 ? 26.000 74.989 16.665 1.00 6.84 87 THR C N 1
ATOM 14208 C CA . THR D 2 82 ? 27.053 74.045 16.354 1.00 6.62 87 THR C CA 1
ATOM 14209 C C . THR D 2 82 ? 26.593 72.673 15.858 1.00 5.53 87 THR C C 1
ATOM 14210 O O . THR D 2 82 ? 27.424 71.798 15.596 1.00 6.99 87 THR C O 1
ATOM 14216 N N . THR D 2 83 ? 25.286 72.473 15.737 1.00 6.68 88 THR C N 1
ATOM 14217 C CA . THR D 2 83 ? 24.778 71.196 15.255 1.00 5.65 88 THR C CA 1
ATOM 14218 C C . THR D 2 83 ? 23.378 71.382 14.696 1.00 6.38 88 THR C C 1
ATOM 14219 O O . THR D 2 83 ? 22.641 72.267 15.138 1.00 5.78 88 THR C O 1
ATOM 14225 N N . GLU D 2 84 ? 23.028 70.565 13.703 1.00 5.75 89 GLU C N 1
ATOM 14226 C CA . GLU D 2 84 ? 21.713 70.633 13.078 1.00 6.08 89 GLU C CA 1
ATOM 14227 C C . GLU D 2 84 ? 20.645 70.031 14.002 1.00 6.04 89 GLU C C 1
ATOM 14228 O O . GLU D 2 84 ? 19.490 70.444 13.986 1.00 8.26 89 GLU C O 1
ATOM 14235 N N . LEU D 2 85 ? 21.024 69.041 14.804 1.00 7.64 90 LEU C N 1
ATOM 14236 C CA . LEU D 2 85 ? 20.048 68.384 15.665 1.00 6.85 90 LEU C CA 1
ATOM 14237 C C . LEU D 2 85 ? 19.475 69.312 16.736 1.00 7.01 90 LEU C C 1
ATOM 14238 O O . LEU D 2 85 ? 20.178 70.200 17.220 1.00 6.90 90 LEU C O 1
ATOM 14244 N N . ARG D 2 86 ? 18.194 69.125 17.053 1.00 7.15 91 ARG C N 1
ATOM 14245 C CA . ARG D 2 86 ? 17.504 69.943 18.057 1.00 6.03 91 ARG C CA 1
ATOM 14246 C C . ARG D 2 86 ? 16.869 69.017 19.090 1.00 7.14 91 ARG C C 1
ATOM 14247 O O . ARG D 2 86 ? 16.581 67.852 18.800 1.00 7.58 91 ARG C O 1
ATOM 14261 N N . THR D 2 87 ? 16.626 69.528 20.295 1.00 7.73 92 THR C N 1
ATOM 14262 C CA . THR D 2 87 ? 16.058 68.684 21.334 1.00 9.03 92 THR C CA 1
ATOM 14263 C C . THR D 2 87 ? 15.390 69.558 22.383 1.00 8.94 92 THR C C 1
ATOM 14264 O O . THR D 2 87 ? 15.565 70.784 22.394 1.00 6.78 92 THR C O 1
ATOM 14270 N N . VAL D 2 88 ? 14.550 68.924 23.196 1.00 8.83 93 VAL C N 1
ATOM 14271 C CA . VAL D 2 88 ? 13.871 69.620 24.273 1.00 8.49 93 VAL C CA 1
ATOM 14272 C C . VAL D 2 88 ? 14.848 69.767 25.453 1.00 8.39 93 VAL C C 1
ATOM 14273 O O . VAL D 2 88 ? 14.742 70.712 26.221 1.00 8.28 93 VAL C O 1
ATOM 14278 N N . ASP D 2 89 ? 15.841 68.885 25.548 1.00 5.94 94 ASP C N 1
ATOM 14279 C CA . ASP D 2 89 ? 16.801 68.934 26.664 1.00 6.60 94 ASP C CA 1
ATOM 14280 C C . ASP D 2 89 ? 18.109 68.165 26.353 1.00 4.87 94 ASP C C 1
ATOM 14281 O O . ASP D 2 89 ? 18.111 66.935 26.264 1.00 6.17 94 ASP C O 1
ATOM 14287 N N . TRP D 2 90 ? 19.226 68.885 26.270 1.00 3.35 95 TRP C N 1
ATOM 14288 C CA . TRP D 2 90 ? 20.506 68.254 25.976 1.00 6.06 95 TRP C CA 1
ATOM 14289 C C . TRP D 2 90 ? 21.024 67.377 27.111 1.00 6.29 95 TRP C C 1
ATOM 14290 O O . TRP D 2 90 ? 21.929 66.576 26.908 1.00 7.73 95 TRP C O 1
ATOM 14303 N N . PHE D 2 91 ? 20.464 67.537 28.306 1.00 7.46 96 PHE C N 1
ATOM 14304 C CA . PHE D 2 91 ? 20.902 66.751 29.458 1.00 7.01 96 PHE C CA 1
ATOM 14305 C C . PHE D 2 91 ? 20.156 65.406 29.589 1.00 7.82 96 PHE C C 1
ATOM 14306 O O . PHE D 2 91 ? 20.342 64.688 30.575 1.00 7.56 96 PHE C O 1
ATOM 14315 N N . LYS D 2 92 ? 19.316 65.069 28.605 1.00 8.66 97 LYS C N 1
ATOM 14316 C CA . LYS D 2 92 ? 18.560 63.814 28.649 1.00 9.07 97 LYS C CA 1
ATOM 14317 C C . LYS D 2 92 ? 19.415 62.566 28.573 1.00 9.76 97 LYS C C 1
ATOM 14318 O O . LYS D 2 92 ? 19.118 61.565 29.247 1.00 9.01 97 LYS C O 1
ATOM 14328 N N . HIS D 2 93 ? 20.474 62.609 27.766 1.00 6.36 98 HIS C N 1
ATOM 14329 C CA . HIS D 2 93 ? 21.337 61.436 27.587 1.00 7.53 98 HIS C CA 1
ATOM 14330 C C . HIS D 2 93 ? 21.885 60.727 28.846 1.00 7.48 98 HIS C C 1
ATOM 14331 O O . HIS D 2 93 ? 22.269 61.365 29.825 1.00 5.75 98 HIS C O 1
ATOM 14341 N N . ARG D 2 94 ? 21.940 59.400 28.794 1.00 7.88 99 ARG C N 1
ATOM 14342 C CA . ARG D 2 94 ? 22.515 58.608 29.871 1.00 7.88 99 ARG C CA 1
ATOM 14343 C C . ARG D 2 94 ? 23.284 57.457 29.243 1.00 8.72 99 ARG C C 1
ATOM 14344 O O . ARG D 2 94 ? 22.749 56.734 28.383 1.00 7.26 99 ARG C O 1
ATOM 14358 N N . ASP D 2 95 ? 24.551 57.320 29.620 1.00 7.54 100 ASP C N 1
ATOM 14359 C CA . ASP D 2 95 ? 25.363 56.192 29.165 1.00 8.41 100 ASP C CA 1
ATOM 14360 C C . ASP D 2 95 ? 24.728 55.003 29.921 1.00 10.35 100 ASP C C 1
ATOM 14361 O O . ASP D 2 95 ? 24.687 55.002 31.158 1.00 9.29 100 ASP C O 1
ATOM 14367 N N . PRO D 2 96 ? 24.195 53.999 29.200 1.00 9.02 101 PRO C N 1
ATOM 14368 C CA . PRO D 2 96 ? 23.577 52.862 29.902 1.00 10.54 101 PRO C CA 1
ATOM 14369 C C . PRO D 2 96 ? 24.523 52.121 30.866 1.00 9.59 101 PRO C C 1
ATOM 14370 O O . PRO D 2 96 ? 24.072 51.428 31.779 1.00 10.48 101 PRO C O 1
ATOM 14374 N N . LEU D 2 97 ? 25.823 52.273 30.656 1.00 8.67 102 LEU C N 1
ATOM 14375 C CA . LEU D 2 97 ? 26.824 51.625 31.509 1.00 10.19 102 LEU C CA 1
ATOM 14376 C C . LEU D 2 97 ? 27.216 52.521 32.687 1.00 10.78 102 LEU C C 1
ATOM 14377 O O . LEU D 2 97 ? 28.093 52.155 33.481 1.00 9.24 102 LEU C O 1
ATOM 14383 N N . ARG D 2 98 ? 26.645 53.731 32.718 1.00 8.83 103 ARG C N 1
ATOM 14384 C CA . ARG D 2 98 ? 26.875 54.693 33.791 1.00 10.02 103 ARG C CA 1
ATOM 14385 C C . ARG D 2 98 ? 28.341 54.994 34.046 1.00 9.66 103 ARG C C 1
ATOM 14386 O O . ARG D 2 98 ? 28.783 55.077 35.195 1.00 10.71 103 ARG C O 1
ATOM 14400 N N . ARG D 2 99 ? 29.091 55.241 32.990 1.00 7.53 104 ARG C N 1
ATOM 14401 C CA . ARG D 2 99 ? 30.499 55.481 33.192 1.00 6.42 104 ARG C CA 1
ATOM 14402 C C . ARG D 2 99 ? 30.890 56.917 33.444 1.00 7.57 104 ARG C C 1
ATOM 14403 O O . ARG D 2 99 ? 30.638 57.790 32.611 1.00 6.64 104 ARG C O 1
ATOM 14417 N N . TRP D 2 100 ? 31.400 57.181 34.646 1.00 7.17 105 TRP C N 1
ATOM 14418 C CA . TRP D 2 100 ? 31.946 58.496 34.955 1.00 6.02 105 TRP C CA 1
ATOM 14419 C C . TRP D 2 100 ? 33.423 58.140 34.967 1.00 5.72 105 TRP C C 1
ATOM 14420 O O . TRP D 2 100 ? 33.769 56.990 34.706 1.00 4.89 105 TRP C O 1
ATOM 14433 N N . HIS D 2 101 ? 34.304 59.074 35.285 1.00 6.02 106 HIS C N 1
ATOM 14434 C CA . HIS D 2 101 ? 35.737 58.786 35.223 1.00 7.97 106 HIS C CA 1
ATOM 14435 C C . HIS D 2 101 ? 36.263 57.564 35.987 1.00 8.43 106 HIS C C 1
ATOM 14436 O O . HIS D 2 101 ? 36.993 56.748 35.412 1.00 9.28 106 HIS C O 1
ATOM 14446 N N . ALA D 2 102 ? 35.861 57.416 37.247 1.00 5.89 107 ALA C N 1
ATOM 14447 C CA . ALA D 2 102 ? 36.348 56.325 38.075 1.00 6.50 107 ALA C CA 1
ATOM 14448 C C . ALA D 2 102 ? 36.111 54.896 37.519 1.00 5.15 107 ALA C C 1
ATOM 14449 O O . ALA D 2 102 ? 37.075 54.132 37.351 1.00 6.18 107 ALA C O 1
ATOM 14452 N N . PRO D 2 103 ? 34.849 54.509 37.242 1.00 6.53 108 PRO C N 1
ATOM 14453 C CA . PRO D 2 103 ? 34.662 53.153 36.704 1.00 7.15 108 PRO C CA 1
ATOM 14454 C C . PRO D 2 103 ? 35.314 52.967 35.324 1.00 6.12 108 PRO C C 1
ATOM 14455 O O . PRO D 2 103 ? 35.753 51.882 34.983 1.00 6.15 108 PRO C O 1
ATOM 14459 N N . TYR D 2 104 ? 35.383 54.035 34.540 1.00 7.68 109 TYR C N 1
ATOM 14460 C CA . TYR D 2 104 ? 36.007 53.947 33.217 1.00 7.31 109 TYR C CA 1
ATOM 14461 C C . TYR D 2 104 ? 37.500 53.623 33.305 1.00 6.34 109 TYR C C 1
ATOM 14462 O O . TYR D 2 104 ? 37.973 52.695 32.654 1.00 7.11 109 TYR C O 1
ATOM 14473 N N . VAL D 2 105 ? 38.259 54.354 34.113 1.00 5.83 110 VAL C N 1
ATOM 14474 C CA . VAL D 2 105 ? 39.680 54.037 34.213 1.00 4.72 110 VAL C CA 1
ATOM 14475 C C . VAL D 2 105 ? 39.915 52.726 34.975 1.00 5.74 110 VAL C C 1
ATOM 14476 O O . VAL D 2 105 ? 40.879 52.006 34.706 1.00 5.93 110 VAL C O 1
ATOM 14481 N N . LYS D 2 106 ? 38.990 52.387 35.871 1.00 5.80 111 LYS C N 1
ATOM 14482 C CA . LYS D 2 106 ? 39.071 51.140 36.629 1.00 7.13 111 LYS C CA 1
ATOM 14483 C C . LYS D 2 106 ? 39.086 49.956 35.649 1.00 6.47 111 LYS C C 1
ATOM 14484 O O . LYS D 2 106 ? 40.003 49.144 35.651 1.00 7.90 111 LYS C O 1
ATOM 14494 N N . ASP D 2 107 ? 38.085 49.892 34.778 1.00 7.68 112 ASP C N 1
ATOM 14495 C CA . ASP D 2 107 ? 37.982 48.799 33.815 1.00 7.09 112 ASP C CA 1
ATOM 14496 C C . ASP D 2 107 ? 39.148 48.773 32.841 1.00 6.37 112 ASP C C 1
ATOM 14497 O O . ASP D 2 107 ? 39.710 47.697 32.571 1.00 4.06 112 ASP C O 1
ATOM 14503 N N . LYS D 2 108 ? 39.525 49.949 32.324 1.00 6.29 113 LYS C N 1
ATOM 14504 C CA . LYS D 2 108 ? 40.616 50.005 31.362 1.00 6.92 113 LYS C CA 1
ATOM 14505 C C . LYS D 2 108 ? 41.906 49.554 32.003 1.00 7.72 113 LYS C C 1
ATOM 14506 O O . LYS D 2 108 ? 42.721 48.877 31.376 1.00 5.94 113 LYS C O 1
ATOM 14516 N N . ALA D 2 109 ? 42.082 49.894 33.277 1.00 5.76 114 ALA C N 1
ATOM 14517 C CA . ALA D 2 109 ? 43.291 49.487 33.984 1.00 6.73 114 ALA C CA 1
ATOM 14518 C C . ALA D 2 109 ? 43.319 47.960 34.149 1.00 5.59 114 ALA C C 1
ATOM 14519 O O . ALA D 2 109 ? 44.375 47.339 34.029 1.00 7.84 114 ALA C O 1
ATOM 14522 N N . GLU D 2 110 ? 42.170 47.349 34.422 1.00 6.08 115 GLU C N 1
ATOM 14523 C CA . GLU D 2 110 ? 42.107 45.885 34.569 1.00 6.67 115 GLU C CA 1
ATOM 14524 C C . GLU D 2 110 ? 42.536 45.241 33.254 1.00 6.29 115 GLU C C 1
ATOM 14525 O O . GLU D 2 110 ? 43.331 44.287 33.241 1.00 7.35 115 GLU C O 1
ATOM 14532 N N . GLU D 2 111 ? 42.012 45.772 32.151 1.00 6.25 116 GLU C N 1
ATOM 14533 C CA . GLU D 2 111 ? 42.354 45.248 30.814 1.00 6.28 116 GLU C CA 1
ATOM 14534 C C . GLU D 2 111 ? 43.840 45.390 30.514 1.00 7.16 116 GLU C C 1
ATOM 14535 O O . GLU D 2 111 ? 44.444 44.491 29.923 1.00 6.65 116 GLU C O 1
ATOM 14542 N N . TRP D 2 112 ? 44.424 46.518 30.926 1.00 5.62 117 TRP C N 1
ATOM 14543 C CA . TRP D 2 112 ? 45.847 46.766 30.720 1.00 7.21 117 TRP C CA 1
ATOM 14544 C C . TRP D 2 112 ? 46.727 45.765 31.475 1.00 7.49 117 TRP C C 1
ATOM 14545 O O . TRP D 2 112 ? 47.634 45.148 30.906 1.00 6.53 117 TRP C O 1
ATOM 14558 N N . ARG D 2 113 ? 46.456 45.587 32.763 1.00 7.35 118 ARG C N 1
ATOM 14559 C CA . ARG D 2 113 ? 47.289 44.682 33.538 1.00 8.90 118 ARG C CA 1
ATOM 14560 C C . ARG D 2 113 ? 47.084 43.231 33.106 1.00 7.66 118 ARG C C 1
ATOM 14561 O O . ARG D 2 113 ? 48.052 42.483 32.966 1.00 9.46 118 ARG C O 1
ATOM 14575 N N . TYR D 2 114 ? 45.850 42.857 32.780 1.00 8.35 119 TYR C N 1
ATOM 14576 C CA . TYR D 2 114 ? 45.612 41.499 32.321 1.00 9.15 119 TYR C CA 1
ATOM 14577 C C . TYR D 2 114 ? 46.309 41.297 30.974 1.00 9.40 119 TYR C C 1
ATOM 14578 O O . TYR D 2 114 ? 46.802 40.211 30.696 1.00 9.74 119 TYR C O 1
ATOM 14589 N N . THR D 2 115 ? 46.327 42.334 30.132 1.00 9.48 120 THR C N 1
ATOM 14590 C CA . THR D 2 115 ? 47.016 42.267 28.836 1.00 8.72 120 THR C CA 1
ATOM 14591 C C . THR D 2 115 ? 48.482 41.950 29.094 1.00 7.66 120 THR C C 1
ATOM 14592 O O . THR D 2 115 ? 49.075 41.107 28.434 1.00 7.41 120 THR C O 1
ATOM 14598 N N . ASP D 2 116 ? 49.067 42.628 30.070 1.00 8.85 121 ASP C N 1
ATOM 14599 C CA . ASP D 2 116 ? 50.470 42.411 30.402 1.00 10.45 121 ASP C CA 1
ATOM 14600 C C . ASP D 2 116 ? 50.738 40.975 30.853 1.00 8.54 121 ASP C C 1
ATOM 14601 O O . ASP D 2 116 ? 51.727 40.365 30.435 1.00 6.98 121 ASP C O 1
ATOM 14607 N N . ARG D 2 117 ? 49.868 40.440 31.708 1.00 7.37 122 ARG C N 1
ATOM 14608 C CA . ARG D 2 117 ? 50.036 39.072 32.175 1.00 7.53 122 ARG C CA 1
ATOM 14609 C C . ARG D 2 117 ? 49.825 38.060 31.048 1.00 7.78 122 ARG C C 1
ATOM 14610 O O . ARG D 2 117 ? 50.558 37.062 30.954 1.00 6.21 122 ARG C O 1
ATOM 14624 N N . PHE D 2 118 ? 48.832 38.324 30.195 1.00 7.87 123 PHE C N 1
ATOM 14625 C CA . PHE D 2 118 ? 48.541 37.443 29.066 1.00 8.69 123 PHE C CA 1
ATOM 14626 C C . PHE D 2 118 ? 49.767 37.330 28.152 1.00 7.88 123 PHE C C 1
ATOM 14627 O O . PHE D 2 118 ? 50.163 36.231 27.793 1.00 9.95 123 PHE C O 1
ATOM 14636 N N . LEU D 2 119 ? 50.376 38.458 27.794 1.00 8.21 124 LEU C N 1
ATOM 14637 C CA . LEU D 2 119 ? 51.547 38.461 26.922 1.00 6.97 124 LEU C CA 1
ATOM 14638 C C . LEU D 2 119 ? 52.712 37.732 27.586 1.00 8.99 124 LEU C C 1
ATOM 14639 O O . LEU D 2 119 ? 53.456 36.984 26.935 1.00 9.36 124 LEU C O 1
ATOM 14645 N N . GLN D 2 120 ? 52.866 37.945 28.887 1.00 7.65 125 GLN C N 1
ATOM 14646 C CA . GLN D 2 120 ? 53.915 37.293 29.659 1.00 7.88 125 GLN C CA 1
ATOM 14647 C C . GLN D 2 120 ? 53.678 35.791 29.631 1.00 6.74 125 GLN C C 1
ATOM 14648 O O . GLN D 2 120 ? 54.628 34.995 29.595 1.00 8.15 125 GLN C O 1
ATOM 14657 N N . GLY D 2 121 ? 52.405 35.406 29.622 1.00 7.61 126 GLY C N 1
ATOM 14658 C CA . GLY D 2 121 ? 52.057 33.995 29.581 1.00 8.44 126 GLY C CA 1
ATOM 14659 C C . GLY D 2 121 ? 52.239 33.394 28.202 1.00 9.79 126 GLY C C 1
ATOM 14660 O O . GLY D 2 121 ? 52.805 32.299 28.055 1.00 7.86 126 GLY C O 1
ATOM 14662 N N . TYR D 2 122 ? 51.779 34.130 27.193 1.00 8.12 127 TYR C N 1
ATOM 14663 C CA . TYR D 2 122 ? 51.843 33.694 25.799 1.00 9.25 127 TYR C CA 1
ATOM 14664 C C . TYR D 2 122 ? 53.282 33.437 25.341 1.00 9.87 127 TYR C C 1
ATOM 14665 O O . TYR D 2 122 ? 53.575 32.416 24.683 1.00 10.17 127 TYR C O 1
ATOM 14676 N N . SER D 2 123 ? 54.167 34.376 25.657 1.00 8.00 128 SER C N 1
ATOM 14677 C CA . SER D 2 123 ? 55.572 34.262 25.319 1.00 9.15 128 SER C CA 1
ATOM 14678 C C . SER D 2 123 ? 56.233 33.108 26.081 1.00 10.27 128 SER C C 1
ATOM 14679 O O . SER D 2 123 ? 56.944 32.285 25.493 1.00 9.55 128 SER C O 1
ATOM 14684 N N . ALA D 2 124 ? 55.958 33.016 27.379 1.00 10.21 129 ALA C N 1
ATOM 14685 C CA . ALA D 2 124 ? 56.525 31.942 28.183 1.00 9.87 129 ALA C CA 1
ATOM 14686 C C . ALA D 2 124 ? 56.015 30.584 27.687 1.00 9.01 129 ALA C C 1
ATOM 14687 O O . ALA D 2 124 ? 56.763 29.597 27.692 1.00 11.08 129 ALA C O 1
ATOM 14690 N N . ASP D 2 125 ? 54.768 30.556 27.219 1.00 8.60 130 ASP C N 1
ATOM 14691 C CA . ASP D 2 125 ? 54.122 29.325 26.740 1.00 9.59 130 ASP C CA 1
ATOM 14692 C C . ASP D 2 125 ? 54.521 28.881 25.333 1.00 10.83 130 ASP C C 1
ATOM 14693 O O . ASP D 2 125 ? 54.132 27.790 24.896 1.00 11.26 130 ASP C O 1
ATOM 14699 N N . GLY D 2 126 ? 55.274 29.727 24.633 1.00 10.67 131 GLY C N 1
ATOM 14700 C CA . GLY D 2 126 ? 55.740 29.393 23.295 1.00 11.35 131 GLY C CA 1
ATOM 14701 C C . GLY D 2 126 ? 54.631 29.186 22.282 1.00 11.53 131 GLY C C 1
ATOM 14702 O O . GLY D 2 126 ? 54.834 28.519 21.266 1.00 12.84 131 GLY C O 1
ATOM 14704 N N . GLN D 2 127 ? 53.470 29.793 22.522 1.00 11.03 132 GLN C N 1
ATOM 14705 C CA . GLN D 2 127 ? 52.337 29.652 21.603 1.00 11.30 132 GLN C CA 1
ATOM 14706 C C . GLN D 2 127 ? 52.557 30.238 20.191 1.00 12.19 132 GLN C C 1
ATOM 14707 O O . GLN D 2 127 ? 51.804 29.955 19.269 1.00 13.00 132 GLN C O 1
ATOM 14716 N N . ILE D 2 128 ? 53.600 31.033 20.031 1.00 12.60 133 ILE C N 1
ATOM 14717 C CA . ILE D 2 128 ? 53.924 31.622 18.741 1.00 14.50 133 ILE C CA 1
ATOM 14718 C C . ILE D 2 128 ? 54.365 30.539 17.751 1.00 15.21 133 ILE C C 1
ATOM 14719 O O . ILE D 2 128 ? 54.184 30.676 16.529 1.00 15.36 133 ILE C O 1
ATOM 14725 N N . ARG D 2 129 ? 54.918 29.457 18.289 1.00 12.67 134 ARG C N 1
ATOM 14726 C CA . ARG D 2 129 ? 55.454 28.383 17.475 1.00 12.81 134 ARG C CA 1
ATOM 14727 C C . ARG D 2 129 ? 54.576 27.843 16.355 1.00 13.79 134 ARG C C 1
ATOM 14728 O O . ARG D 2 129 ? 55.078 27.542 15.270 1.00 15.96 134 ARG C O 1
ATOM 14742 N N . ALA D 2 130 ? 53.275 27.767 16.593 1.00 12.49 135 ALA C N 1
ATOM 14743 C CA . ALA D 2 130 ? 52.365 27.257 15.588 1.00 13.07 135 ALA C CA 1
ATOM 14744 C C . ALA D 2 130 ? 51.631 28.353 14.804 1.00 13.31 135 ALA C C 1
ATOM 14745 O O . ALA D 2 130 ? 50.668 28.057 14.105 1.00 15.43 135 ALA C O 1
ATOM 14748 N N . MET D 2 131 ? 52.034 29.613 14.944 1.00 12.79 136 MET C N 1
ATOM 14749 C CA . MET D 2 131 ? 51.373 30.661 14.164 1.00 14.33 136 MET C CA 1
ATOM 14750 C C . MET D 2 131 ? 51.955 30.634 12.754 1.00 14.64 136 MET C C 1
ATOM 14751 O O . MET D 2 131 ? 53.169 30.562 12.582 1.00 14.63 136 MET C O 1
ATOM 14757 N N . ASN D 2 132 ? 51.089 30.682 11.751 1.00 14.70 137 ASN C N 1
ATOM 14758 C CA . ASN D 2 132 ? 51.541 30.694 10.360 1.00 14.13 137 ASN C CA 1
ATOM 14759 C C . ASN D 2 132 ? 52.398 31.933 10.114 1.00 12.93 137 ASN C C 1
ATOM 14760 O O . ASN D 2 132 ? 51.998 33.054 10.426 1.00 12.06 137 ASN C O 1
ATOM 14768 N N . PRO D 2 133 ? 53.600 31.749 9.564 1.00 11.85 138 PRO C N 1
ATOM 14769 C CA . PRO D 2 133 ? 54.482 32.887 9.301 1.00 12.26 138 PRO C CA 1
ATOM 14770 C C . PRO D 2 133 ? 53.945 33.894 8.286 1.00 12.42 138 PRO C C 1
ATOM 14771 O O . PRO D 2 133 ? 54.160 35.093 8.443 1.00 12.97 138 PRO C O 1
ATOM 14775 N N . THR D 2 134 ? 53.272 33.414 7.241 1.00 13.90 139 THR C N 1
ATOM 14776 C CA . THR D 2 134 ? 52.724 34.296 6.200 1.00 15.03 139 THR C CA 1
ATOM 14777 C C . THR D 2 134 ? 51.617 35.175 6.746 1.00 15.05 139 THR C C 1
ATOM 14778 O O . THR D 2 134 ? 51.523 36.367 6.420 1.00 15.20 139 THR C O 1
ATOM 14784 N N . TRP D 2 135 ? 50.803 34.599 7.616 1.00 14.17 140 TRP C N 1
ATOM 14785 C CA . TRP D 2 135 ? 49.737 35.360 8.222 1.00 13.99 140 TRP C CA 1
ATOM 14786 C C . TRP D 2 135 ? 50.368 36.472 9.076 1.00 15.52 140 TRP C C 1
ATOM 14787 O O . TRP D 2 135 ? 50.084 37.660 8.884 1.00 14.61 140 TRP C O 1
ATOM 14800 N N . ARG D 2 136 ? 51.279 36.070 9.957 1.00 15.86 141 ARG C N 1
ATOM 14801 C CA . ARG D 2 136 ? 51.983 36.966 10.872 1.00 17.71 141 ARG C CA 1
ATOM 14802 C C . ARG D 2 136 ? 52.726 38.083 10.145 1.00 18.63 141 ARG C C 1
ATOM 14803 O O . ARG D 2 136 ? 52.514 39.274 10.421 1.00 17.23 141 ARG C O 1
ATOM 14817 N N . ASP D 2 137 ? 53.570 37.678 9.194 1.00 17.00 142 ASP C N 1
ATOM 14818 C CA . ASP D 2 137 ? 54.402 38.589 8.430 1.00 17.20 142 ASP C CA 1
ATOM 14819 C C . ASP D 2 137 ? 53.723 39.495 7.444 1.00 15.97 142 ASP C C 1
ATOM 14820 O O . ASP D 2 137 ? 54.144 40.639 7.263 1.00 16.78 142 ASP C O 1
ATOM 14826 N N . GLU D 2 138 ? 52.681 39.006 6.792 1.00 17.24 143 GLU C N 1
ATOM 14827 C CA . GLU D 2 138 ? 51.990 39.839 5.828 1.00 17.93 143 GLU C CA 1
ATOM 14828 C C . GLU D 2 138 ? 50.704 40.421 6.373 1.00 17.39 143 GLU C C 1
ATOM 14829 O O . GLU D 2 138 ? 50.517 41.643 6.411 1.00 17.22 143 GLU C O 1
ATOM 14836 N N . PHE D 2 139 ? 49.832 39.535 6.834 1.00 16.90 144 PHE C N 1
ATOM 14837 C CA . PHE D 2 139 ? 48.533 39.957 7.309 1.00 14.58 144 PHE C CA 1
ATOM 14838 C C . PHE D 2 139 ? 48.432 40.729 8.603 1.00 13.99 144 PHE C C 1
ATOM 14839 O O . PHE D 2 139 ? 47.741 41.743 8.654 1.00 12.03 144 PHE C O 1
ATOM 14848 N N . ILE D 2 140 ? 49.128 40.285 9.639 1.00 14.17 145 ILE C N 1
ATOM 14849 C CA . ILE D 2 140 ? 49.081 41.021 10.888 1.00 13.27 145 ILE C CA 1
ATOM 14850 C C . ILE D 2 140 ? 49.923 42.287 10.760 1.00 12.05 145 ILE C C 1
ATOM 14851 O O . ILE D 2 140 ? 49.452 43.387 11.068 1.00 11.91 145 ILE C O 1
ATOM 14857 N N . ASN D 2 141 ? 51.156 42.135 10.281 1.00 11.01 146 ASN C N 1
ATOM 14858 C CA . ASN D 2 141 ? 52.056 43.269 10.183 1.00 12.24 146 ASN C CA 1
ATOM 14859 C C . ASN D 2 141 ? 51.618 44.390 9.284 1.00 12.39 146 ASN C C 1
ATOM 14860 O O . ASN D 2 141 ? 51.609 45.543 9.697 1.00 10.79 146 ASN C O 1
ATOM 14868 N N . ARG D 2 142 ? 51.214 44.045 8.069 1.00 12.05 147 ARG C N 1
ATOM 14869 C CA . ARG D 2 142 ? 50.817 45.056 7.093 1.00 11.81 147 ARG C CA 1
ATOM 14870 C C . ARG D 2 142 ? 49.351 45.456 7.113 1.00 9.87 147 ARG C C 1
ATOM 14871 O O . ARG D 2 142 ? 49.029 46.635 7.248 1.00 11.44 147 ARG C O 1
ATOM 14885 N N . TYR D 2 143 ? 48.464 44.478 6.964 1.00 9.35 148 TYR C N 1
ATOM 14886 C CA . TYR D 2 143 ? 47.036 44.750 6.898 1.00 10.19 148 TYR C CA 1
ATOM 14887 C C . TYR D 2 143 ? 46.327 45.073 8.190 1.00 10.84 148 TYR C C 1
ATOM 14888 O O . TYR D 2 143 ? 45.504 45.990 8.214 1.00 11.28 148 TYR C O 1
ATOM 14899 N N . TRP D 2 144 ? 46.621 44.329 9.257 1.00 9.72 149 TRP C N 1
ATOM 14900 C CA . TRP D 2 144 ? 46.018 44.631 10.553 1.00 9.10 149 TRP C CA 1
ATOM 14901 C C . TRP D 2 144 ? 46.683 45.935 11.030 1.00 8.47 149 TRP C C 1
ATOM 14902 O O . TRP D 2 144 ? 46.025 46.837 11.574 1.00 8.63 149 TRP C O 1
ATOM 14915 N N . GLY D 2 145 ? 47.996 46.026 10.826 1.00 9.28 150 GLY C N 1
ATOM 14916 C CA . GLY D 2 145 ? 48.714 47.226 11.205 1.00 10.09 150 GLY C CA 1
ATOM 14917 C C . GLY D 2 145 ? 48.141 48.466 10.514 1.00 10.40 150 GLY C C 1
ATOM 14918 O O . GLY D 2 145 ? 48.034 49.537 11.119 1.00 8.92 150 GLY C O 1
ATOM 14920 N N . ALA D 2 146 ? 47.760 48.326 9.247 1.00 10.05 151 ALA C N 1
ATOM 14921 C CA . ALA D 2 146 ? 47.202 49.457 8.498 1.00 10.44 151 ALA C CA 1
ATOM 14922 C C . ALA D 2 146 ? 45.912 49.978 9.128 1.00 9.24 151 ALA C C 1
ATOM 14923 O O . ALA D 2 146 ? 45.634 51.199 9.113 1.00 10.49 151 ALA C O 1
ATOM 14926 N N . PHE D 2 147 ? 45.160 49.060 9.724 1.00 9.25 152 PHE C N 1
ATOM 14927 C CA . PHE D 2 147 ? 43.887 49.377 10.358 1.00 8.10 152 PHE C CA 1
ATOM 14928 C C . PHE D 2 147 ? 44.039 50.312 11.567 1.00 8.01 152 PHE C C 1
ATOM 14929 O O . PHE D 2 147 ? 43.107 51.010 11.943 1.00 6.89 152 PHE C O 1
ATOM 14938 N N . LEU D 2 148 ? 45.233 50.340 12.142 1.00 7.25 153 LEU C N 1
ATOM 14939 C CA . LEU D 2 148 ? 45.544 51.208 13.267 1.00 9.13 153 LEU C CA 1
ATOM 14940 C C . LEU D 2 148 ? 45.228 52.647 12.874 1.00 10.21 153 LEU C C 1
ATOM 14941 O O . LEU D 2 148 ? 44.664 53.420 13.663 1.00 10.28 153 LEU C O 1
ATOM 14947 N N . PHE D 2 149 ? 45.544 52.991 11.624 1.00 9.05 154 PHE C N 1
ATOM 14948 C CA . PHE D 2 149 ? 45.335 54.350 11.140 1.00 6.93 154 PHE C CA 1
ATOM 14949 C C . PHE D 2 149 ? 43.859 54.667 10.970 1.00 7.08 154 PHE C C 1
ATOM 14950 O O . PHE D 2 149 ? 43.445 55.818 11.110 1.00 8.87 154 PHE C O 1
ATOM 14959 N N . ASN D 2 150 ? 43.064 53.646 10.680 1.00 5.36 155 ASN C N 1
ATOM 14960 C CA . ASN D 2 150 ? 41.628 53.819 10.558 1.00 6.69 155 ASN C CA 1
ATOM 14961 C C . ASN D 2 150 ? 41.101 54.233 11.943 1.00 8.68 155 ASN C C 1
ATOM 14962 O O . ASN D 2 150 ? 40.396 55.246 12.073 1.00 6.90 155 ASN C O 1
ATOM 14970 N N . GLU D 2 151 ? 41.434 53.431 12.966 1.00 7.52 156 GLU C N 1
ATOM 14971 C CA . GLU D 2 151 ? 40.986 53.697 14.338 1.00 7.44 156 GLU C CA 1
ATOM 14972 C C . GLU D 2 151 ? 41.527 55.045 14.847 1.00 7.14 156 GLU C C 1
ATOM 14973 O O . GLU D 2 151 ? 40.828 55.782 15.546 1.00 7.35 156 GLU C O 1
ATOM 14980 N N . TYR D 2 152 ? 42.765 55.368 14.486 1.00 8.80 157 TYR C N 1
ATOM 14981 C CA . TYR D 2 152 ? 43.375 56.622 14.882 1.00 6.92 157 TYR C CA 1
ATOM 14982 C C . TYR D 2 152 ? 42.586 57.783 14.266 1.00 8.75 157 TYR C C 1
ATOM 14983 O O . TYR D 2 152 ? 42.322 58.790 14.935 1.00 7.88 157 TYR C O 1
ATOM 14994 N N . GLY D 2 153 ? 42.196 57.645 12.999 1.00 8.75 158 GLY C N 1
ATOM 14995 C CA . GLY D 2 153 ? 41.430 58.705 12.360 1.00 7.76 158 GLY C CA 1
ATOM 14996 C C . GLY D 2 153 ? 40.069 58.888 13.019 1.00 8.88 158 GLY C C 1
ATOM 14997 O O . GLY D 2 153 ? 39.585 60.021 13.177 1.00 7.59 158 GLY C O 1
ATOM 14999 N N . LEU D 2 154 ? 39.437 57.762 13.357 1.00 7.23 159 LEU C N 1
ATOM 15000 C CA . LEU D 2 154 ? 38.141 57.735 14.010 1.00 6.56 159 LEU C CA 1
ATOM 15001 C C . LEU D 2 154 ? 38.282 58.396 15.388 1.00 6.71 159 LEU C C 1
ATOM 15002 O O . LEU D 2 154 ? 37.392 59.133 15.825 1.00 6.80 159 LEU C O 1
ATOM 15008 N N . PHE D 2 155 ? 39.393 58.106 16.066 1.00 7.50 160 PHE C N 1
ATOM 15009 C CA . PHE D 2 155 ? 39.710 58.734 17.350 1.00 8.02 160 PHE C CA 1
ATOM 15010 C C . PHE D 2 155 ? 39.729 60.258 17.128 1.00 7.75 160 PHE C C 1
ATOM 15011 O O . PHE D 2 155 ? 38.970 60.993 17.761 1.00 7.57 160 PHE C O 1
ATOM 15020 N N . ASN D 2 156 ? 40.581 60.724 16.216 1.00 8.33 161 ASN C N 1
ATOM 15021 C CA . ASN D 2 156 ? 40.694 62.160 15.931 1.00 8.45 161 ASN C CA 1
ATOM 15022 C C . ASN D 2 156 ? 39.394 62.852 15.508 1.00 8.04 161 ASN C C 1
ATOM 15023 O O . ASN D 2 156 ? 39.201 64.044 15.776 1.00 7.05 161 ASN C O 1
ATOM 15031 N N . ALA D 2 157 ? 38.475 62.099 14.907 1.00 6.98 162 ALA C N 1
ATOM 15032 C CA . ALA D 2 157 ? 37.195 62.655 14.484 1.00 7.61 162 ALA C CA 1
ATOM 15033 C C . ALA D 2 157 ? 36.437 63.238 15.675 1.00 9.08 162 ALA C C 1
ATOM 15034 O O . ALA D 2 157 ? 35.590 64.120 15.506 1.00 8.49 162 ALA C O 1
ATOM 15037 N N . HIS D 2 158 ? 36.763 62.756 16.874 1.00 7.87 163 HIS C N 1
ATOM 15038 C CA . HIS D 2 158 ? 36.107 63.213 18.102 1.00 8.19 163 HIS C CA 1
ATOM 15039 C C . HIS D 2 158 ? 36.604 64.533 18.695 1.00 8.21 163 HIS C C 1
ATOM 15040 O O . HIS D 2 158 ? 35.932 65.094 19.583 1.00 7.15 163 HIS C O 1
ATOM 15050 N N . SER D 2 159 ? 37.741 65.051 18.218 1.00 7.48 164 SER C N 1
ATOM 15051 C CA . SER D 2 159 ? 38.302 66.270 18.792 1.00 6.55 164 SER C CA 1
ATOM 15052 C C . SER D 2 159 ? 37.350 67.458 18.882 1.00 8.31 164 SER C C 1
ATOM 15053 O O . SER D 2 159 ? 37.223 68.093 19.952 1.00 7.84 164 SER C O 1
ATOM 15058 N N . GLN D 2 160 ? 36.648 67.746 17.787 1.00 5.67 165 GLN C N 1
ATOM 15059 C CA . GLN D 2 160 ? 35.737 68.869 17.771 1.00 6.48 165 GLN C CA 1
ATOM 15060 C C . GLN D 2 160 ? 34.563 68.634 18.722 1.00 7.57 165 GLN C C 1
ATOM 15061 O O . GLN D 2 160 ? 34.113 69.567 19.408 1.00 8.23 165 GLN C O 1
ATOM 15070 N N . GLY D 2 161 ? 34.107 67.382 18.789 1.00 6.82 166 GLY C N 1
ATOM 15071 C CA . GLY D 2 161 ? 33.003 67.009 19.651 1.00 6.32 166 GLY C CA 1
ATOM 15072 C C . GLY D 2 161 ? 33.356 67.223 21.115 1.00 5.88 166 GLY C C 1
ATOM 15073 O O . GLY D 2 161 ? 32.514 67.665 21.887 1.00 7.05 166 GLY C O 1
ATOM 15075 N N . ALA D 2 162 ? 34.593 66.920 21.488 1.00 6.14 167 ALA C N 1
ATOM 15076 C CA . ALA D 2 162 ? 35.047 67.124 22.871 1.00 7.41 167 ALA C CA 1
ATOM 15077 C C . ALA D 2 162 ? 34.893 68.616 23.222 1.00 7.34 167 ALA C C 1
ATOM 15078 O O . ALA D 2 162 ? 34.546 68.973 24.355 1.00 5.60 167 ALA C O 1
ATOM 15081 N N . ARG D 2 163 ? 35.106 69.481 22.231 1.00 5.00 168 ARG C N 1
ATOM 15082 C CA . ARG D 2 163 ? 34.969 70.917 22.440 1.00 6.59 168 ARG C CA 1
ATOM 15083 C C . ARG D 2 163 ? 33.527 71.442 22.347 1.00 7.28 168 ARG C C 1
ATOM 15084 O O . ARG D 2 163 ? 33.100 72.286 23.168 1.00 7.25 168 ARG C O 1
ATOM 15098 N N . GLU D 2 164 ? 32.758 70.914 21.400 1.00 5.21 169 GLU C N 1
ATOM 15099 C CA . GLU D 2 164 ? 31.410 71.422 21.165 1.00 5.50 169 GLU C CA 1
ATOM 15100 C C . GLU D 2 164 ? 30.203 70.761 21.808 1.00 4.09 169 GLU C C 1
ATOM 15101 O O . GLU D 2 164 ? 29.124 71.348 21.767 1.00 4.81 169 GLU C O 1
ATOM 15108 N N . ALA D 2 165 ? 30.355 69.565 22.371 1.00 2.82 170 ALA C N 1
ATOM 15109 C CA . ALA D 2 165 ? 29.213 68.886 22.973 1.00 4.60 170 ALA C CA 1
ATOM 15110 C C . ALA D 2 165 ? 28.402 69.840 23.866 1.00 6.00 170 ALA C C 1
ATOM 15111 O O . ALA D 2 165 ? 28.960 70.675 24.614 1.00 5.53 170 ALA C O 1
ATOM 15114 N N . LEU D 2 166 ? 27.084 69.732 23.739 1.00 5.55 171 LEU C N 1
ATOM 15115 C CA . LEU D 2 166 ? 26.173 70.627 24.422 1.00 5.55 171 LEU C CA 1
ATOM 15116 C C . LEU D 2 166 ? 25.720 70.222 25.823 1.00 6.24 171 LEU C C 1
ATOM 15117 O O . LEU D 2 166 ? 24.785 70.817 26.357 1.00 4.81 171 LEU C O 1
ATOM 15123 N N . SER D 2 167 ? 26.325 69.171 26.377 1.00 5.68 172 SER C N 1
ATOM 15124 C CA . SER D 2 167 ? 25.996 68.752 27.740 1.00 6.91 172 SER C CA 1
ATOM 15125 C C . SER D 2 167 ? 27.101 67.913 28.321 1.00 6.53 172 SER C C 1
ATOM 15126 O O . SER D 2 167 ? 27.961 67.399 27.610 1.00 4.64 172 SER C O 1
ATOM 15131 N N . ASP D 2 168 ? 27.073 67.785 29.641 1.00 7.38 173 ASP C N 1
ATOM 15132 C CA . ASP D 2 168 ? 28.060 66.990 30.347 1.00 5.58 173 ASP C CA 1
ATOM 15133 C C . ASP D 2 168 ? 27.910 65.506 30.021 1.00 5.08 173 ASP C C 1
ATOM 15134 O O . ASP D 2 168 ? 28.885 64.840 29.703 1.00 4.79 173 ASP C O 1
ATOM 15140 N N . VAL D 2 169 ? 26.692 64.977 30.113 1.00 4.19 174 VAL C N 1
ATOM 15141 C CA . VAL D 2 169 ? 26.484 63.559 29.816 1.00 5.92 174 VAL C CA 1
ATOM 15142 C C . VAL D 2 169 ? 26.953 63.212 28.391 1.00 6.71 174 VAL C C 1
ATOM 15143 O O . VAL D 2 169 ? 27.608 62.190 28.178 1.00 6.44 174 VAL C O 1
ATOM 15148 N N . THR D 2 170 ? 26.652 64.063 27.416 1.00 7.61 175 THR C N 1
ATOM 15149 C CA . THR D 2 170 ? 27.101 63.778 26.049 1.00 6.45 175 THR C CA 1
ATOM 15150 C C . THR D 2 170 ? 28.626 63.910 25.928 1.00 6.91 175 THR C C 1
ATOM 15151 O O . THR D 2 170 ? 29.275 63.038 25.338 1.00 6.65 175 THR C O 1
ATOM 15157 N N . ARG D 2 171 ? 29.203 64.941 26.550 1.00 5.20 176 ARG C N 1
ATOM 15158 C CA . ARG D 2 171 ? 30.655 65.137 26.509 1.00 6.44 176 ARG C CA 1
ATOM 15159 C C . ARG D 2 171 ? 31.408 63.943 27.099 1.00 6.23 176 ARG C C 1
ATOM 15160 O O . ARG D 2 171 ? 32.373 63.461 26.511 1.00 6.75 176 ARG C O 1
ATOM 15174 N N . VAL D 2 172 ? 30.953 63.439 28.241 1.00 4.93 177 VAL C N 1
ATOM 15175 C CA . VAL D 2 172 ? 31.627 62.311 28.875 1.00 5.45 177 VAL C CA 1
ATOM 15176 C C . VAL D 2 172 ? 31.563 61.060 28.007 1.00 4.80 177 VAL C C 1
ATOM 15177 O O . VAL D 2 172 ? 32.585 60.386 27.808 1.00 5.56 177 VAL C O 1
ATOM 15182 N N . SER D 2 173 ? 30.375 60.766 27.475 1.00 8.27 178 SER C N 1
ATOM 15183 C CA . SER D 2 173 ? 30.211 59.605 26.586 1.00 6.72 178 SER C CA 1
ATOM 15184 C C . SER D 2 173 ? 31.126 59.733 25.376 1.00 6.38 178 SER C C 1
ATOM 15185 O O . SER D 2 173 ? 31.856 58.804 25.045 1.00 5.46 178 SER C O 1
ATOM 15190 N N . LEU D 2 174 ? 31.111 60.917 24.764 1.00 7.07 179 LEU C N 1
ATOM 15191 C CA . LEU D 2 174 ? 31.898 61.211 23.568 1.00 7.32 179 LEU C CA 1
ATOM 15192 C C . LEU D 2 174 ? 33.385 61.049 23.797 1.00 6.36 179 LEU C C 1
ATOM 15193 O O . LEU D 2 174 ? 34.088 60.454 22.988 1.00 3.95 179 LEU C O 1
ATOM 15199 N N . ALA D 2 175 ? 33.868 61.551 24.929 1.00 6.62 180 ALA C N 1
ATOM 15200 C CA . ALA D 2 175 ? 35.292 61.453 25.228 1.00 7.04 180 ALA C CA 1
ATOM 15201 C C . ALA D 2 175 ? 35.728 59.998 25.386 1.00 6.65 180 ALA C C 1
ATOM 15202 O O . ALA D 2 175 ? 36.794 59.600 24.904 1.00 6.02 180 ALA C O 1
ATOM 15205 N N . PHE D 2 176 ? 34.880 59.197 26.019 1.00 7.26 181 PHE C N 1
ATOM 15206 C CA . PHE D 2 176 ? 35.184 57.783 26.209 1.00 7.46 181 PHE C CA 1
ATOM 15207 C C . PHE D 2 176 ? 35.111 57.022 24.868 1.00 7.89 181 PHE C C 1
ATOM 15208 O O . PHE D 2 176 ? 35.861 56.062 24.653 1.00 6.67 181 PHE C O 1
ATOM 15217 N N . TRP D 2 177 ? 34.194 57.429 23.992 1.00 6.51 182 TRP C N 1
ATOM 15218 C CA . TRP D 2 177 ? 34.088 56.786 22.687 1.00 8.24 182 TRP C CA 1
ATOM 15219 C C . TRP D 2 177 ? 35.401 57.015 21.942 1.00 8.25 182 TRP C C 1
ATOM 15220 O O . TRP D 2 177 ? 35.980 56.080 21.367 1.00 8.96 182 TRP C O 1
ATOM 15233 N N . GLY D 2 178 ? 35.897 58.250 22.011 1.00 7.54 183 GLY C N 1
ATOM 15234 C CA . GLY D 2 178 ? 37.145 58.596 21.353 1.00 7.64 183 GLY C CA 1
ATOM 15235 C C . GLY D 2 178 ? 38.370 57.988 21.998 1.00 8.66 183 GLY C C 1
ATOM 15236 O O . GLY D 2 178 ? 39.283 57.511 21.289 1.00 8.11 183 GLY C O 1
ATOM 15238 N N . PHE D 2 179 ? 38.398 57.956 23.334 1.00 6.93 184 PHE C N 1
ATOM 15239 C CA . PHE D 2 179 ? 39.569 57.418 24.028 1.00 7.33 184 PHE C CA 1
ATOM 15240 C C . PHE D 2 179 ? 39.705 55.922 23.749 1.00 6.52 184 PHE C C 1
ATOM 15241 O O . PHE D 2 179 ? 40.833 55.412 23.664 1.00 8.72 184 PHE C O 1
ATOM 15250 N N . ASP D 2 180 ? 38.581 55.210 23.637 1.00 7.03 185 ASP C N 1
ATOM 15251 C CA . ASP D 2 180 ? 38.635 53.771 23.343 1.00 5.90 185 ASP C CA 1
ATOM 15252 C C . ASP D 2 180 ? 39.222 53.546 21.939 1.00 6.77 185 ASP C C 1
ATOM 15253 O O . ASP D 2 180 ? 39.952 52.585 21.715 1.00 5.64 185 ASP C O 1
ATOM 15259 N N . LYS D 2 181 ? 38.948 54.460 21.006 1.00 7.60 186 LYS C N 1
ATOM 15260 C CA . LYS D 2 181 ? 39.491 54.327 19.658 1.00 6.31 186 LYS C CA 1
ATOM 15261 C C . LYS D 2 181 ? 41.012 54.470 19.611 1.00 6.60 186 LYS C C 1
ATOM 15262 O O . LYS D 2 181 ? 41.693 53.662 18.974 1.00 7.00 186 LYS C O 1
ATOM 15272 N N . ILE D 2 182 ? 41.564 55.487 20.269 1.00 7.44 187 ILE C N 1
ATOM 15273 C CA . ILE D 2 182 ? 43.015 55.627 20.290 1.00 7.25 187 ILE C CA 1
ATOM 15274 C C . ILE D 2 182 ? 43.624 54.401 21.006 1.00 6.95 187 ILE C C 1
ATOM 15275 O O . ILE D 2 182 ? 44.670 53.890 20.605 1.00 6.04 187 ILE C O 1
ATOM 15281 N N . ASP D 2 183 ? 42.952 53.908 22.044 1.00 6.30 188 ASP C N 1
ATOM 15282 C CA . ASP D 2 183 ? 43.433 52.728 22.759 1.00 6.98 188 ASP C CA 1
ATOM 15283 C C . ASP D 2 183 ? 43.571 51.574 21.757 1.00 7.02 188 ASP C C 1
ATOM 15284 O O . ASP D 2 183 ? 44.611 50.920 21.678 1.00 5.30 188 ASP C O 1
ATOM 15290 N N . ILE D 2 184 ? 42.526 51.336 20.976 1.00 6.78 189 ILE C N 1
ATOM 15291 C CA . ILE D 2 184 ? 42.582 50.256 20.003 1.00 8.38 189 ILE C CA 1
ATOM 15292 C C . ILE D 2 184 ? 43.743 50.459 19.011 1.00 8.15 189 ILE C C 1
ATOM 15293 O O . ILE D 2 184 ? 44.451 49.509 18.697 1.00 10.27 189 ILE C O 1
ATOM 15299 N N . ALA D 2 185 ? 43.964 51.688 18.543 1.00 8.71 190 ALA C N 1
ATOM 15300 C CA . ALA D 2 185 ? 45.076 51.950 17.615 1.00 6.66 190 ALA C CA 1
ATOM 15301 C C . ALA D 2 185 ? 46.389 51.567 18.280 1.00 8.07 190 ALA C C 1
ATOM 15302 O O . ALA D 2 185 ? 47.254 50.914 17.669 1.00 7.95 190 ALA C O 1
ATOM 15305 N N . GLN D 2 186 ? 46.521 51.941 19.558 1.00 6.40 191 GLN C N 1
ATOM 15306 C CA . GLN D 2 186 ? 47.715 51.634 20.353 1.00 5.89 191 GLN C CA 1
ATOM 15307 C C . GLN D 2 186 ? 47.876 50.138 20.631 1.00 6.04 191 GLN C C 1
ATOM 15308 O O . GLN D 2 186 ? 49.001 49.648 20.734 1.00 7.16 191 GLN C O 1
ATOM 15317 N N . MET D 2 187 ? 46.765 49.412 20.746 1.00 5.77 192 MET C N 1
ATOM 15318 C CA . MET D 2 187 ? 46.822 47.968 20.977 1.00 6.74 192 MET C CA 1
ATOM 15319 C C . MET D 2 187 ? 47.266 47.267 19.697 1.00 8.39 192 MET C C 1
ATOM 15320 O O . MET D 2 187 ? 47.872 46.194 19.754 1.00 8.38 192 MET C O 1
ATOM 15326 N N . ILE D 2 188 ? 46.971 47.857 18.541 1.00 8.10 193 ILE C N 1
ATOM 15327 C CA . ILE D 2 188 ? 47.413 47.229 17.284 1.00 7.93 193 ILE C CA 1
ATOM 15328 C C . ILE D 2 188 ? 48.943 47.362 17.191 1.00 9.25 193 ILE C C 1
ATOM 15329 O O . ILE D 2 188 ? 49.650 46.408 16.839 1.00 9.67 193 ILE C O 1
ATOM 15335 N N . GLN D 2 189 ? 49.461 48.524 17.592 1.00 9.14 194 GLN C N 1
ATOM 15336 C CA . GLN D 2 189 ? 50.903 48.741 17.581 1.00 9.97 194 GLN C CA 1
ATOM 15337 C C . GLN D 2 189 ? 51.555 47.892 18.673 1.00 10.21 194 GLN C C 1
ATOM 15338 O O . GLN D 2 189 ? 52.629 47.310 18.467 1.00 10.23 194 GLN C O 1
ATOM 15347 N N . LEU D 2 190 ? 50.903 47.805 19.829 1.00 9.61 195 LEU C N 1
ATOM 15348 C CA . LEU D 2 190 ? 51.451 47.010 20.924 1.00 8.60 195 LEU C CA 1
ATOM 15349 C C . LEU D 2 190 ? 51.654 45.558 20.462 1.00 8.27 195 LEU C C 1
ATOM 15350 O O . LEU D 2 190 ? 52.690 44.955 20.724 1.00 7.50 195 LEU C O 1
ATOM 15356 N N . GLU D 2 191 ? 50.690 45.013 19.727 1.00 7.53 196 GLU C N 1
ATOM 15357 C CA . GLU D 2 191 ? 50.830 43.657 19.231 1.00 8.49 196 GLU C CA 1
ATOM 15358 C C . GLU D 2 191 ? 52.047 43.557 18.309 1.00 9.66 196 GLU C C 1
ATOM 15359 O O . GLU D 2 191 ? 52.841 42.617 18.416 1.00 8.87 196 GLU C O 1
ATOM 15366 N N . ARG D 2 192 ? 52.225 44.553 17.438 1.00 10.36 197 ARG C N 1
ATOM 15367 C CA . ARG D 2 192 ? 53.361 44.554 16.518 1.00 11.26 197 ARG C CA 1
ATOM 15368 C C . ARG D 2 192 ? 54.672 44.674 17.290 1.00 10.82 197 ARG C C 1
ATOM 15369 O O . ARG D 2 192 ? 55.665 44.030 16.952 1.00 11.01 197 ARG C O 1
ATOM 15383 N N . GLY D 2 193 ? 54.657 45.457 18.363 1.00 10.81 198 GLY C N 1
ATOM 15384 C CA . GLY D 2 193 ? 55.842 45.608 19.176 1.00 9.34 198 GLY C CA 1
ATOM 15385 C C . GLY D 2 193 ? 56.150 44.297 19.879 1.00 8.89 198 GLY C C 1
ATOM 15386 O O . GLY D 2 193 ? 57.315 43.965 20.087 1.00 10.12 198 GLY C O 1
ATOM 15388 N N . PHE D 2 194 ? 55.109 43.560 20.253 1.00 7.88 199 PHE C N 1
ATOM 15389 C CA . PHE D 2 194 ? 55.276 42.282 20.935 1.00 9.98 199 PHE C CA 1
ATOM 15390 C C . PHE D 2 194 ? 55.882 41.278 19.961 1.00 11.46 199 PHE C C 1
ATOM 15391 O O . PHE D 2 194 ? 56.860 40.597 20.288 1.00 11.54 199 PHE C O 1
ATOM 15400 N N . LEU D 2 195 ? 55.346 41.225 18.739 1.00 12.46 200 LEU C N 1
ATOM 15401 C CA . LEU D 2 195 ? 55.880 40.311 17.718 1.00 10.55 200 LEU C CA 1
ATOM 15402 C C . LEU D 2 195 ? 57.349 40.603 17.445 1.00 11.29 200 LEU C C 1
ATOM 15403 O O . LEU D 2 195 ? 58.157 39.667 17.317 1.00 11.10 200 LEU C O 1
ATOM 15409 N N . ALA D 2 196 ? 57.710 41.890 17.425 1.00 10.30 201 ALA C N 1
ATOM 15410 C CA . ALA D 2 196 ? 59.097 42.279 17.203 1.00 11.19 201 ALA C CA 1
ATOM 15411 C C . ALA D 2 196 ? 59.994 41.714 18.304 1.00 13.04 201 ALA C C 1
ATOM 15412 O O . ALA D 2 196 ? 61.146 41.375 18.060 1.00 14.35 201 ALA C O 1
ATOM 15415 N N . LYS D 2 197 ? 59.465 41.599 19.516 1.00 12.83 202 LYS C N 1
ATOM 15416 C CA . LYS D 2 197 ? 60.258 41.073 20.622 1.00 13.24 202 LYS C CA 1
ATOM 15417 C C . LYS D 2 197 ? 60.437 39.572 20.588 1.00 13.72 202 LYS C C 1
ATOM 15418 O O . LYS D 2 197 ? 61.514 39.062 20.881 1.00 15.89 202 LYS C O 1
ATOM 15428 N N . ILE D 2 198 ? 59.381 38.859 20.245 1.00 14.72 203 ILE C N 1
ATOM 15429 C CA . ILE D 2 198 ? 59.449 37.402 20.248 1.00 18.33 203 ILE C CA 1
ATOM 15430 C C . ILE D 2 198 ? 59.746 36.737 18.898 1.00 17.98 203 ILE C C 1
ATOM 15431 O O . ILE D 2 198 ? 59.959 35.522 18.832 1.00 18.06 203 ILE C O 1
ATOM 15437 N N . VAL D 2 199 ? 59.740 37.524 17.827 1.00 18.65 204 VAL C N 1
ATOM 15438 C CA . VAL D 2 199 ? 59.995 37.002 16.489 1.00 19.17 204 VAL C CA 1
ATOM 15439 C C . VAL D 2 199 ? 61.149 37.771 15.846 1.00 21.19 204 VAL C C 1
ATOM 15440 O O . VAL D 2 199 ? 61.018 38.948 15.512 1.00 19.37 204 VAL C O 1
ATOM 15445 N N . PRO D 2 200 ? 62.315 37.115 15.707 1.00 23.78 205 PRO C N 1
ATOM 15446 C CA . PRO D 2 200 ? 63.517 37.705 15.105 1.00 23.08 205 PRO C CA 1
ATOM 15447 C C . PRO D 2 200 ? 63.238 38.151 13.669 1.00 21.78 205 PRO C C 1
ATOM 15448 O O . PRO D 2 200 ? 62.592 37.443 12.903 1.00 19.84 205 PRO C O 1
ATOM 15452 N N . GLY D 2 201 ? 63.681 39.355 13.329 1.00 21.74 206 GLY C N 1
ATOM 15453 C CA . GLY D 2 201 ? 63.453 39.870 11.993 1.00 20.36 206 GLY C CA 1
ATOM 15454 C C . GLY D 2 201 ? 62.135 40.609 11.817 1.00 18.31 206 GLY C C 1
ATOM 15455 O O . GLY D 2 201 ? 61.933 41.256 10.794 1.00 18.66 206 GLY C O 1
ATOM 15457 N N . PHE D 2 202 ? 61.220 40.491 12.775 1.00 15.30 207 PHE C N 1
ATOM 15458 C CA . PHE D 2 202 ? 59.947 41.195 12.670 1.00 14.57 207 PHE C CA 1
ATOM 15459 C C . PHE D 2 202 ? 60.209 42.657 13.046 1.00 15.10 207 PHE C C 1
ATOM 15460 O O . PHE D 2 202 ? 60.675 42.949 14.147 1.00 15.84 207 PHE C O 1
ATOM 15469 N N . ASP D 2 203 ? 59.867 43.564 12.141 1.00 13.05 208 ASP C N 1
ATOM 15470 C CA . ASP D 2 203 ? 60.103 45.003 12.310 1.00 14.47 208 ASP C CA 1
ATOM 15471 C C . ASP D 2 203 ? 58.848 45.735 12.799 1.00 12.74 208 ASP C C 1
ATOM 15472 O O . ASP D 2 203 ? 57.850 45.798 12.074 1.00 12.25 208 ASP C O 1
ATOM 15478 N N . GLU D 2 204 ? 58.906 46.296 14.008 1.00 10.28 209 GLU C N 1
ATOM 15479 C CA . GLU D 2 204 ? 57.755 47.028 14.577 1.00 10.47 209 GLU C CA 1
ATOM 15480 C C . GLU D 2 204 ? 57.505 48.424 13.982 1.00 10.56 209 GLU C C 1
ATOM 15481 O O . GLU D 2 204 ? 56.518 49.092 14.327 1.00 10.01 209 GLU C O 1
ATOM 15488 N N . SER D 2 205 ? 58.417 48.904 13.143 1.00 11.72 210 SER C N 1
ATOM 15489 C CA . SER D 2 205 ? 58.240 50.228 12.541 1.00 9.93 210 SER C CA 1
ATOM 15490 C C . SER D 2 205 ? 56.899 50.298 11.866 1.00 9.05 210 SER C C 1
ATOM 15491 O O . SER D 2 205 ? 56.450 49.337 11.240 1.00 10.82 210 SER C O 1
ATOM 15496 N N . THR D 2 206 ? 56.248 51.445 11.996 1.00 9.57 211 THR C N 1
ATOM 15497 C CA . THR D 2 206 ? 54.953 51.638 11.374 1.00 9.38 211 THR C CA 1
ATOM 15498 C C . THR D 2 206 ? 55.073 51.941 9.865 1.00 8.24 211 THR C C 1
ATOM 15499 O O . THR D 2 206 ? 54.060 52.050 9.182 1.00 10.06 211 THR C O 1
ATOM 15505 N N . ALA D 2 207 ? 56.296 52.075 9.365 1.00 8.92 212 ALA C N 1
ATOM 15506 C CA . ALA D 2 207 ? 56.544 52.393 7.957 1.00 10.21 212 ALA C CA 1
ATOM 15507 C C . ALA D 2 207 ? 55.708 51.564 6.971 1.00 10.13 212 ALA C C 1
ATOM 15508 O O . ALA D 2 207 ? 54.930 52.106 6.185 1.00 9.37 212 ALA C O 1
ATOM 15511 N N . VAL D 2 208 ? 55.808 50.247 7.065 1.00 11.65 213 VAL C N 1
ATOM 15512 C CA . VAL D 2 208 ? 55.053 49.363 6.178 1.00 12.08 213 VAL C CA 1
ATOM 15513 C C . VAL D 2 208 ? 53.518 49.506 6.245 1.00 12.69 213 VAL C C 1
ATOM 15514 O O . VAL D 2 208 ? 52.868 49.752 5.213 1.00 9.48 213 VAL C O 1
ATOM 15519 N N . PRO D 2 209 ? 52.911 49.346 7.443 1.00 11.51 214 PRO C N 1
ATOM 15520 C CA . PRO D 2 209 ? 51.453 49.484 7.482 1.00 10.48 214 PRO C CA 1
ATOM 15521 C C . PRO D 2 209 ? 50.989 50.911 7.175 1.00 10.81 214 PRO C C 1
ATOM 15522 O O . PRO D 2 209 ? 49.868 51.115 6.676 1.00 12.99 214 PRO C O 1
ATOM 15526 N N . LYS D 2 210 ? 51.843 51.895 7.444 1.00 10.89 215 LYS C N 1
ATOM 15527 C CA . LYS D 2 210 ? 51.460 53.270 7.160 1.00 11.63 215 LYS C CA 1
ATOM 15528 C C . LYS D 2 210 ? 51.421 53.457 5.650 1.00 12.07 215 LYS C C 1
ATOM 15529 O O . LYS D 2 210 ? 50.491 54.059 5.126 1.00 13.49 215 LYS C O 1
ATOM 15539 N N . ALA D 2 211 ? 52.435 52.945 4.959 1.00 12.14 216 ALA C N 1
ATOM 15540 C CA . ALA D 2 211 ? 52.500 53.048 3.503 1.00 11.23 216 ALA C CA 1
ATOM 15541 C C . ALA D 2 211 ? 51.308 52.306 2.906 1.00 10.96 216 ALA C C 1
ATOM 15542 O O . ALA D 2 211 ? 50.776 52.698 1.854 1.00 13.24 216 ALA C O 1
ATOM 15545 N N . GLU D 2 212 ? 50.891 51.222 3.563 1.00 9.28 217 GLU C N 1
ATOM 15546 C CA . GLU D 2 212 ? 49.726 50.471 3.101 1.00 9.45 217 GLU C CA 1
ATOM 15547 C C . GLU D 2 212 ? 48.469 51.343 3.244 1.00 10.56 217 GLU C C 1
ATOM 15548 O O . GLU D 2 212 ? 47.636 51.417 2.332 1.00 11.11 217 GLU C O 1
ATOM 15555 N N . TRP D 2 213 ? 48.345 52.030 4.373 1.00 8.30 218 TRP C N 1
ATOM 15556 C CA . TRP D 2 213 ? 47.196 52.891 4.598 1.00 8.89 218 TRP C CA 1
ATOM 15557 C C . TRP D 2 213 ? 47.160 54.104 3.656 1.00 8.10 218 TRP C C 1
ATOM 15558 O O . TRP D 2 213 ? 46.131 54.393 3.050 1.00 8.33 218 TRP C O 1
ATOM 15571 N N . THR D 2 214 ? 48.284 54.792 3.516 1.00 8.84 219 THR C N 1
ATOM 15572 C CA . THR D 2 214 ? 48.318 56.003 2.712 1.00 10.38 219 THR C CA 1
ATOM 15573 C C . THR D 2 214 ? 48.356 55.806 1.217 1.00 12.20 219 THR C C 1
ATOM 15574 O O . THR D 2 214 ? 47.841 56.650 0.484 1.00 11.11 219 THR C O 1
ATOM 15580 N N . ASN D 2 215 ? 48.948 54.699 0.775 1.00 12.09 220 ASN C N 1
ATOM 15581 C CA . ASN D 2 215 ? 49.089 54.462 -0.649 1.00 13.94 220 ASN C CA 1
ATOM 15582 C C . ASN D 2 215 ? 48.576 53.143 -1.211 1.00 15.20 220 ASN C C 1
ATOM 15583 O O . ASN D 2 215 ? 48.570 52.956 -2.436 1.00 13.32 220 ASN C O 1
ATOM 15591 N N . GLY D 2 216 ? 48.100 52.251 -0.351 1.00 12.55 221 GLY C N 1
ATOM 15592 C CA . GLY D 2 216 ? 47.615 50.972 -0.837 1.00 11.86 221 GLY C CA 1
ATOM 15593 C C . GLY D 2 216 ? 46.226 51.044 -1.430 1.00 12.15 221 GLY C C 1
ATOM 15594 O O . GLY D 2 216 ? 45.580 52.082 -1.347 1.00 12.14 221 GLY C O 1
ATOM 15596 N N . GLU D 2 217 ? 45.752 49.940 -2.009 1.00 11.70 222 GLU C N 1
ATOM 15597 C CA . GLU D 2 217 ? 44.435 49.927 -2.624 1.00 11.95 222 GLU C CA 1
ATOM 15598 C C . GLU D 2 217 ? 43.318 49.418 -1.725 1.00 11.55 222 GLU C C 1
ATOM 15599 O O . GLU D 2 217 ? 42.204 49.970 -1.731 1.00 11.58 222 GLU C O 1
ATOM 15606 N N . VAL D 2 218 ? 43.615 48.382 -0.940 1.00 10.37 223 VAL C N 1
ATOM 15607 C CA . VAL D 2 218 ? 42.621 47.784 -0.056 1.00 11.02 223 VAL C CA 1
ATOM 15608 C C . VAL D 2 218 ? 41.965 48.763 0.934 1.00 8.97 223 VAL C C 1
ATOM 15609 O O . VAL D 2 218 ? 40.780 48.653 1.216 1.00 9.15 223 VAL C O 1
ATOM 15614 N N . TYR D 2 219 ? 42.735 49.722 1.433 1.00 8.76 224 TYR C N 1
ATOM 15615 C CA . TYR D 2 219 ? 42.217 50.691 2.394 1.00 9.28 224 TYR C CA 1
ATOM 15616 C C . TYR D 2 219 ? 42.065 52.078 1.785 1.00 11.76 224 TYR C C 1
ATOM 15617 O O . TYR D 2 219 ? 41.934 53.056 2.522 1.00 10.53 224 TYR C O 1
ATOM 15628 N N . LYS D 2 220 ? 42.027 52.170 0.453 1.00 11.84 225 LYS C N 1
ATOM 15629 C CA . LYS D 2 220 ? 41.913 53.477 -0.182 1.00 11.05 225 LYS C CA 1
ATOM 15630 C C . LYS D 2 220 ? 40.654 54.241 0.183 1.00 7.85 225 LYS C C 1
ATOM 15631 O O . LYS D 2 220 ? 40.733 55.347 0.736 1.00 9.12 225 LYS C O 1
ATOM 15641 N N . SER D 2 221 ? 39.493 53.680 -0.119 1.00 8.25 226 SER C N 1
ATOM 15642 C CA . SER D 2 221 ? 38.255 54.369 0.193 1.00 8.71 226 SER C CA 1
ATOM 15643 C C . SER D 2 221 ? 38.032 54.475 1.709 1.00 9.94 226 SER C C 1
ATOM 15644 O O . SER D 2 221 ? 37.366 55.401 2.183 1.00 10.04 226 SER C O 1
ATOM 15649 N N . ALA D 2 222 ? 38.605 53.537 2.459 1.00 9.61 227 ALA C N 1
ATOM 15650 C CA . ALA D 2 222 ? 38.499 53.566 3.916 1.00 8.98 227 ALA C CA 1
ATOM 15651 C C . ALA D 2 222 ? 39.150 54.867 4.378 1.00 8.09 227 ALA C C 1
ATOM 15652 O O . ALA D 2 222 ? 38.530 55.683 5.065 1.00 9.44 227 ALA C O 1
ATOM 15655 N N . ARG D 2 223 ? 40.384 55.086 3.945 1.00 9.21 228 ARG C N 1
ATOM 15656 C CA . ARG D 2 223 ? 41.110 56.289 4.311 1.00 7.85 228 ARG C CA 1
ATOM 15657 C C . ARG D 2 223 ? 40.371 57.537 3.838 1.00 9.37 228 ARG C C 1
ATOM 15658 O O . ARG D 2 223 ? 40.278 58.528 4.559 1.00 8.37 228 ARG C O 1
ATOM 15672 N N . LEU D 2 224 ? 39.809 57.487 2.636 1.00 8.45 229 LEU C N 1
ATOM 15673 C CA . LEU D 2 224 ? 39.063 58.632 2.148 1.00 9.97 229 LEU C CA 1
ATOM 15674 C C . LEU D 2 224 ? 37.857 58.914 3.038 1.00 9.74 229 LEU C C 1
ATOM 15675 O O . LEU D 2 224 ? 37.577 60.080 3.323 1.00 8.88 229 LEU C O 1
ATOM 15681 N N . ALA D 2 225 ? 37.161 57.871 3.498 1.00 8.12 230 ALA C N 1
ATOM 15682 C CA . ALA D 2 225 ? 35.992 58.077 4.352 1.00 7.47 230 ALA C CA 1
ATOM 15683 C C . ALA D 2 225 ? 36.405 58.712 5.685 1.00 7.73 230 ALA C C 1
ATOM 15684 O O . ALA D 2 225 ? 35.792 59.694 6.143 1.00 6.40 230 ALA C O 1
ATOM 15687 N N . VAL D 2 226 ? 37.468 58.162 6.269 1.00 7.11 231 VAL C N 1
ATOM 15688 C CA . VAL D 2 226 ? 38.011 58.622 7.545 1.00 7.05 231 VAL C CA 1
ATOM 15689 C C . VAL D 2 226 ? 38.467 60.070 7.486 1.00 8.00 231 VAL C C 1
ATOM 15690 O O . VAL D 2 226 ? 38.131 60.868 8.376 1.00 8.71 231 VAL C O 1
ATOM 15695 N N . GLU D 2 227 ? 39.197 60.428 6.432 1.00 6.38 232 GLU C N 1
ATOM 15696 C CA . GLU D 2 227 ? 39.669 61.797 6.267 1.00 6.57 232 GLU C CA 1
ATOM 15697 C C . GLU D 2 227 ? 38.468 62.721 6.185 1.00 7.32 232 GLU C C 1
ATOM 15698 O O . GLU D 2 227 ? 38.505 63.845 6.703 1.00 8.94 232 GLU C O 1
ATOM 15705 N N . GLY D 2 228 ? 37.396 62.228 5.564 1.00 5.41 233 GLY C N 1
ATOM 15706 C CA . GLY D 2 228 ? 36.186 63.008 5.438 1.00 6.05 233 GLY C CA 1
ATOM 15707 C C . GLY D 2 228 ? 35.440 63.192 6.755 1.00 8.07 233 GLY C C 1
ATOM 15708 O O . GLY D 2 228 ? 35.078 64.322 7.132 1.00 8.60 233 GLY C O 1
ATOM 15710 N N . LEU D 2 229 ? 35.179 62.079 7.438 1.00 6.94 234 LEU C N 1
ATOM 15711 C CA . LEU D 2 229 ? 34.447 62.100 8.707 1.00 7.34 234 LEU C CA 1
ATOM 15712 C C . LEU D 2 229 ? 35.152 62.979 9.726 1.00 7.18 234 LEU C C 1
ATOM 15713 O O . LEU D 2 229 ? 34.520 63.724 10.487 1.00 8.58 234 LEU C O 1
ATOM 15719 N N . TRP D 2 230 ? 36.468 62.862 9.751 1.00 6.66 235 TRP C N 1
ATOM 15720 C CA . TRP D 2 230 ? 37.279 63.640 10.675 1.00 7.41 235 TRP C CA 1
ATOM 15721 C C . TRP D 2 230 ? 37.343 65.138 10.327 1.00 6.52 235 TRP C C 1
ATOM 15722 O O . TRP D 2 230 ? 36.831 65.975 11.064 1.00 6.53 235 TRP C O 1
ATOM 15735 N N . GLN D 2 231 ? 37.913 65.460 9.171 1.00 7.64 236 GLN C N 1
ATOM 15736 C CA . GLN D 2 231 ? 38.133 66.850 8.793 1.00 8.26 236 GLN C CA 1
ATOM 15737 C C . GLN D 2 231 ? 37.141 67.631 7.921 1.00 8.52 236 GLN C C 1
ATOM 15738 O O . GLN D 2 231 ? 37.257 68.853 7.814 1.00 9.32 236 GLN C O 1
ATOM 15747 N N . GLU D 2 232 ? 36.151 66.966 7.328 1.00 10.05 237 GLU C N 1
ATOM 15748 C CA . GLU D 2 232 ? 35.187 67.681 6.489 1.00 11.37 237 GLU C CA 1
ATOM 15749 C C . GLU D 2 232 ? 33.876 67.886 7.217 1.00 10.00 237 GLU C C 1
ATOM 15750 O O . GLU D 2 232 ? 32.976 68.551 6.701 1.00 10.82 237 GLU C O 1
ATOM 15757 N N . VAL D 2 233 ? 33.729 67.284 8.391 1.00 7.73 238 VAL C N 1
ATOM 15758 C CA . VAL D 2 233 ? 32.495 67.446 9.154 1.00 7.39 238 VAL C CA 1
ATOM 15759 C C . VAL D 2 233 ? 32.775 68.415 10.302 1.00 8.65 238 VAL C C 1
ATOM 15760 O O . VAL D 2 233 ? 33.713 68.207 11.077 1.00 9.46 238 VAL C O 1
ATOM 15765 N N . PHE D 2 234 ? 31.964 69.466 10.395 1.00 6.27 239 PHE C N 1
ATOM 15766 C CA . PHE D 2 234 ? 32.115 70.469 11.435 1.00 6.92 239 PHE C CA 1
ATOM 15767 C C . PHE D 2 234 ? 30.981 70.435 12.457 1.00 7.18 239 PHE C C 1
ATOM 15768 O O . PHE D 2 234 ? 30.915 71.282 13.326 1.00 7.74 239 PHE C O 1
ATOM 15777 N N . ASP D 2 235 ? 30.085 69.464 12.326 1.00 5.63 240 ASP C N 1
ATOM 15778 C CA . ASP D 2 235 ? 28.930 69.295 13.207 1.00 5.59 240 ASP C CA 1
ATOM 15779 C C . ASP D 2 235 ? 29.251 68.109 14.141 1.00 7.27 240 ASP C C 1
ATOM 15780 O O . ASP D 2 235 ? 29.297 66.955 13.694 1.00 7.07 240 ASP C O 1
ATOM 15786 N N . TRP D 2 236 ? 29.436 68.370 15.439 1.00 6.11 241 TRP C N 1
ATOM 15787 C CA . TRP D 2 236 ? 29.788 67.296 16.383 1.00 6.51 241 TRP C CA 1
ATOM 15788 C C . TRP D 2 236 ? 28.850 66.094 16.401 1.00 6.24 241 TRP C C 1
ATOM 15789 O O . TRP D 2 236 ? 29.270 64.960 16.657 1.00 6.16 241 TRP C O 1
ATOM 15802 N N . ASN D 2 237 ? 27.573 66.320 16.143 1.00 5.79 242 ASN C N 1
ATOM 15803 C CA . ASN D 2 237 ? 26.662 65.189 16.119 1.00 5.70 242 ASN C CA 1
ATOM 15804 C C . ASN D 2 237 ? 26.803 64.428 14.805 1.00 6.22 242 ASN C C 1
ATOM 15805 O O . ASN D 2 237 ? 26.779 63.191 14.796 1.00 6.35 242 ASN C O 1
ATOM 15813 N N . GLU D 2 238 ? 26.987 65.151 13.700 1.00 6.80 243 GLU C N 1
ATOM 15814 C CA . GLU D 2 238 ? 27.169 64.454 12.435 1.00 6.43 243 GLU C CA 1
ATOM 15815 C C . GLU D 2 238 ? 28.378 63.547 12.551 1.00 5.93 243 GLU C C 1
ATOM 15816 O O . GLU D 2 238 ? 28.338 62.395 12.087 1.00 6.73 243 GLU C O 1
ATOM 15823 N N . SER D 2 239 ? 29.452 64.054 13.157 1.00 5.21 244 SER C N 1
ATOM 15824 C CA . SER D 2 239 ? 30.660 63.245 13.343 1.00 7.37 244 SER C CA 1
ATOM 15825 C C . SER D 2 239 ? 30.387 61.990 14.169 1.00 8.60 244 SER C C 1
ATOM 15826 O O . SER D 2 239 ? 30.644 60.869 13.714 1.00 6.81 244 SER C O 1
ATOM 15831 N N . ALA D 2 240 ? 29.849 62.173 15.376 1.00 8.86 245 ALA C N 1
ATOM 15832 C CA . ALA D 2 240 ? 29.588 61.033 16.261 1.00 8.26 245 ALA C CA 1
ATOM 15833 C C . ALA D 2 240 ? 28.626 60.000 15.667 1.00 6.68 245 ALA C C 1
ATOM 15834 O O . ALA D 2 240 ? 28.908 58.787 15.677 1.00 6.35 245 ALA C O 1
ATOM 15837 N N . PHE D 2 241 ? 27.501 60.475 15.137 1.00 7.03 246 PHE C N 1
ATOM 15838 C CA . PHE D 2 241 ? 26.511 59.576 14.547 1.00 7.22 246 PHE C CA 1
ATOM 15839 C C . PHE D 2 241 ? 27.065 58.844 13.318 1.00 7.41 246 PHE C C 1
ATOM 15840 O O . PHE D 2 241 ? 26.877 57.634 13.159 1.00 6.20 246 PHE C O 1
ATOM 15849 N N . SER D 2 242 ? 27.717 59.593 12.432 1.00 7.01 247 SER C N 1
ATOM 15850 C CA . SER D 2 242 ? 28.218 58.994 11.203 1.00 8.16 247 SER C CA 1
ATOM 15851 C C . SER D 2 242 ? 29.349 58.013 11.425 1.00 9.50 247 SER C C 1
ATOM 15852 O O . SER D 2 242 ? 29.444 56.989 10.727 1.00 8.23 247 SER C O 1
ATOM 15857 N N . VAL D 2 243 ? 30.210 58.311 12.395 1.00 8.54 248 VAL C N 1
ATOM 15858 C CA . VAL D 2 243 ? 31.313 57.415 12.713 1.00 6.67 248 VAL C CA 1
ATOM 15859 C C . VAL D 2 243 ? 30.797 56.123 13.342 1.00 8.56 248 VAL C C 1
ATOM 15860 O O . VAL D 2 243 ? 31.062 55.024 12.845 1.00 6.85 248 VAL C O 1
ATOM 15865 N N . HIS D 2 244 ? 30.010 56.254 14.408 1.00 6.64 249 HIS C N 1
ATOM 15866 C CA . HIS D 2 244 ? 29.521 55.090 15.132 1.00 7.36 249 HIS C CA 1
ATOM 15867 C C . HIS D 2 244 ? 28.283 54.370 14.628 1.00 6.31 249 HIS C C 1
ATOM 15868 O O . HIS D 2 244 ? 28.144 53.176 14.869 1.00 8.52 249 HIS C O 1
ATOM 15878 N N . ALA D 2 245 ? 27.379 55.084 13.963 1.00 6.64 250 ALA C N 1
ATOM 15879 C CA . ALA D 2 245 ? 26.145 54.482 13.467 1.00 5.54 250 ALA C CA 1
ATOM 15880 C C . ALA D 2 245 ? 26.099 54.237 11.961 1.00 7.04 250 ALA C C 1
ATOM 15881 O O . ALA D 2 245 ? 25.056 53.847 11.428 1.00 7.88 250 ALA C O 1
ATOM 15884 N N . VAL D 2 246 ? 27.215 54.474 11.275 1.00 8.64 251 VAL C N 1
ATOM 15885 C CA . VAL D 2 246 ? 27.276 54.229 9.837 1.00 8.17 251 VAL C CA 1
ATOM 15886 C C . VAL D 2 246 ? 28.599 53.582 9.471 1.00 7.98 251 VAL C C 1
ATOM 15887 O O . VAL D 2 246 ? 28.687 52.363 9.336 1.00 8.77 251 VAL C O 1
ATOM 15892 N N . TYR D 2 247 ? 29.645 54.392 9.410 1.00 7.51 252 TYR C N 1
ATOM 15893 C CA . TYR D 2 247 ? 30.959 53.907 9.005 1.00 8.09 252 TYR C CA 1
ATOM 15894 C C . TYR D 2 247 ? 31.596 52.785 9.832 1.00 7.91 252 TYR C C 1
ATOM 15895 O O . TYR D 2 247 ? 31.876 51.691 9.317 1.00 8.11 252 TYR C O 1
ATOM 15906 N N . ASP D 2 248 ? 31.778 53.014 11.123 1.00 7.25 253 ASP C N 1
ATOM 15907 C CA . ASP D 2 248 ? 32.405 51.998 11.939 1.00 6.96 253 ASP C CA 1
ATOM 15908 C C . ASP D 2 248 ? 31.495 50.801 12.131 1.00 5.83 253 ASP C C 1
ATOM 15909 O O . ASP D 2 248 ? 31.974 49.665 12.199 1.00 7.04 253 ASP C O 1
ATOM 15915 N N . ALA D 2 249 ? 30.187 51.051 12.204 1.00 6.40 254 ALA C N 1
ATOM 15916 C CA . ALA D 2 249 ? 29.212 49.977 12.378 1.00 6.72 254 ALA C CA 1
ATOM 15917 C C . ALA D 2 249 ? 29.196 49.016 11.180 1.00 8.08 254 ALA C C 1
ATOM 15918 O O . ALA D 2 249 ? 28.905 47.826 11.332 1.00 8.36 254 ALA C O 1
ATOM 15921 N N . LEU D 2 250 ? 29.539 49.526 9.999 1.00 8.72 255 LEU C N 1
ATOM 15922 C CA . LEU D 2 250 ? 29.581 48.695 8.797 1.00 10.18 255 LEU C CA 1
ATOM 15923 C C . LEU D 2 250 ? 31.009 48.274 8.436 1.00 8.92 255 LEU C C 1
ATOM 15924 O O . LEU D 2 250 ? 31.358 47.087 8.519 1.00 9.37 255 LEU C O 1
ATOM 15930 N N . PHE D 2 251 ? 31.853 49.240 8.093 1.00 8.51 256 PHE C N 1
ATOM 15931 C CA . PHE D 2 251 ? 33.233 48.928 7.724 1.00 7.01 256 PHE C CA 1
ATOM 15932 C C . PHE D 2 251 ? 34.066 48.377 8.859 1.00 9.59 256 PHE C C 1
ATOM 15933 O O . PHE D 2 251 ? 34.725 47.342 8.704 1.00 9.86 256 PHE C O 1
ATOM 15942 N N . GLY D 2 252 ? 34.081 49.092 9.985 1.00 7.85 257 GLY C N 1
ATOM 15943 C CA . GLY D 2 252 ? 34.882 48.650 11.118 1.00 8.68 257 GLY C CA 1
ATOM 15944 C C . GLY D 2 252 ? 34.503 47.267 11.597 1.00 6.33 257 GLY C C 1
ATOM 15945 O O . GLY D 2 252 ? 35.364 46.422 11.852 1.00 7.37 257 GLY C O 1
ATOM 15947 N N . GLN D 2 253 ? 33.205 47.029 11.716 1.00 7.63 258 GLN C N 1
ATOM 15948 C CA . GLN D 2 253 ? 32.711 45.742 12.179 1.00 8.68 258 GLN C CA 1
ATOM 15949 C C . GLN D 2 253 ? 33.082 44.628 11.218 1.00 10.11 258 GLN C C 1
ATOM 15950 O O . GLN D 2 253 ? 33.442 43.525 11.647 1.00 8.37 258 GLN C O 1
ATOM 15959 N N . PHE D 2 254 ? 33.032 44.921 9.916 1.00 9.30 259 PHE C N 1
ATOM 15960 C CA . PHE D 2 254 ? 33.391 43.906 8.941 1.00 8.90 259 PHE C CA 1
ATOM 15961 C C . PHE D 2 254 ? 34.868 43.535 9.089 1.00 8.33 259 PHE C C 1
ATOM 15962 O O . PHE D 2 254 ? 35.227 42.346 9.244 1.00 7.34 259 PHE C O 1
ATOM 15971 N N . VAL D 2 255 ? 35.712 44.558 9.084 1.00 7.17 260 VAL C N 1
ATOM 15972 C CA . VAL D 2 255 ? 37.157 44.373 9.168 1.00 6.16 260 VAL C CA 1
ATOM 15973 C C . VAL D 2 255 ? 37.591 43.680 10.461 1.00 8.41 260 VAL C C 1
ATOM 15974 O O . VAL D 2 255 ? 38.322 42.683 10.426 1.00 9.04 260 VAL C O 1
ATOM 15979 N N . ARG D 2 256 ? 37.134 44.193 11.600 1.00 8.12 261 ARG C N 1
ATOM 15980 C CA . ARG D 2 256 ? 37.504 43.589 12.872 1.00 7.12 261 ARG C CA 1
ATOM 15981 C C . ARG D 2 256 ? 36.882 42.207 13.099 1.00 7.33 261 ARG C C 1
ATOM 15982 O O . ARG D 2 256 ? 37.587 41.227 13.313 1.00 9.77 261 ARG C O 1
ATOM 15996 N N . ARG D 2 257 ? 35.562 42.123 13.026 1.00 6.93 262 ARG C N 1
ATOM 15997 C CA . ARG D 2 257 ? 34.884 40.869 13.293 1.00 7.53 262 ARG C CA 1
ATOM 15998 C C . ARG D 2 257 ? 34.836 39.841 12.155 1.00 10.69 262 ARG C C 1
ATOM 15999 O O . ARG D 2 257 ? 35.080 38.637 12.380 1.00 8.73 262 ARG C O 1
ATOM 16013 N N . GLU D 2 258 ? 34.524 40.308 10.946 1.00 10.73 263 GLU C N 1
ATOM 16014 C CA . GLU D 2 258 ? 34.382 39.395 9.824 1.00 9.66 263 GLU C CA 1
ATOM 16015 C C . GLU D 2 258 ? 35.632 39.053 9.038 1.00 9.93 263 GLU C C 1
ATOM 16016 O O . GLU D 2 258 ? 35.637 38.076 8.272 1.00 10.50 263 GLU C O 1
ATOM 16023 N N . PHE D 2 259 ? 36.699 39.818 9.209 1.00 7.94 264 PHE C N 1
ATOM 16024 C CA . PHE D 2 259 ? 37.926 39.458 8.532 1.00 8.47 264 PHE C CA 1
ATOM 16025 C C . PHE D 2 259 ? 38.979 38.960 9.515 1.00 8.72 264 PHE C C 1
ATOM 16026 O O . PHE D 2 259 ? 39.288 37.762 9.541 1.00 9.07 264 PHE C O 1
ATOM 16035 N N . PHE D 2 260 ? 39.525 39.856 10.332 1.00 9.24 265 PHE C N 1
ATOM 16036 C CA . PHE D 2 260 ? 40.569 39.458 11.270 1.00 8.54 265 PHE C CA 1
ATOM 16037 C C . PHE D 2 260 ? 40.156 38.502 12.403 1.00 9.91 265 PHE C C 1
ATOM 16038 O O . PHE D 2 260 ? 40.817 37.481 12.628 1.00 10.46 265 PHE C O 1
ATOM 16047 N N . GLN D 2 261 ? 39.048 38.784 13.077 1.00 9.32 266 GLN C N 1
ATOM 16048 C CA . GLN D 2 261 ? 38.610 37.906 14.153 1.00 8.19 266 GLN C CA 1
ATOM 16049 C C . GLN D 2 261 ? 38.218 36.548 13.578 1.00 8.63 266 GLN C C 1
ATOM 16050 O O . GLN D 2 261 ? 38.559 35.504 14.149 1.00 9.03 266 GLN C O 1
ATOM 16059 N N . ARG D 2 262 ? 37.534 36.556 12.431 1.00 9.37 267 ARG C N 1
ATOM 16060 C CA . ARG D 2 262 ? 37.089 35.318 11.779 1.00 8.10 267 ARG C CA 1
ATOM 16061 C C . ARG D 2 262 ? 38.219 34.499 11.163 1.00 9.19 267 ARG C C 1
ATOM 16062 O O . ARG D 2 262 ? 38.234 33.269 11.295 1.00 10.56 267 ARG C O 1
ATOM 16076 N N . LEU D 2 263 ? 39.201 35.164 10.557 1.00 8.62 268 LEU C N 1
ATOM 16077 C CA . LEU D 2 263 ? 40.281 34.452 9.859 1.00 9.87 268 LEU C CA 1
ATOM 16078 C C . LEU D 2 263 ? 41.610 34.228 10.564 1.00 10.29 268 LEU C C 1
ATOM 16079 O O . LEU D 2 263 ? 42.276 33.230 10.294 1.00 9.18 268 LEU C O 1
ATOM 16085 N N . ALA D 2 264 ? 42.009 35.120 11.471 1.00 10.50 269 ALA C N 1
ATOM 16086 C CA . ALA D 2 264 ? 43.274 34.925 12.183 1.00 10.20 269 ALA C CA 1
ATOM 16087 C C . ALA D 2 264 ? 43.352 33.528 12.822 1.00 10.22 269 ALA C C 1
ATOM 16088 O O . ALA D 2 264 ? 44.413 32.906 12.822 1.00 13.31 269 ALA C O 1
ATOM 16091 N N . PRO D 2 265 ? 42.234 33.022 13.378 1.00 11.30 270 PRO C N 1
ATOM 16092 C CA . PRO D 2 265 ? 42.237 31.697 14.004 1.00 13.07 270 PRO C CA 1
ATOM 16093 C C . PRO D 2 265 ? 42.642 30.568 13.046 1.00 14.77 270 PRO C C 1
ATOM 16094 O O . PRO D 2 265 ? 43.159 29.540 13.476 1.00 15.22 270 PRO C O 1
ATOM 16098 N N . ARG D 2 266 ? 42.389 30.748 11.752 1.00 13.66 271 ARG C N 1
ATOM 16099 C CA . ARG D 2 266 ? 42.747 29.723 10.776 1.00 14.09 271 ARG C CA 1
ATOM 16100 C C . ARG D 2 266 ? 44.246 29.696 10.531 1.00 13.72 271 ARG C C 1
ATOM 16101 O O . ARG D 2 266 ? 44.755 28.819 9.840 1.00 15.62 271 ARG C O 1
ATOM 16115 N N . PHE D 2 267 ? 44.969 30.654 11.090 1.00 12.36 272 PHE C N 1
ATOM 16116 C CA . PHE D 2 267 ? 46.411 30.684 10.899 1.00 11.40 272 PHE C CA 1
ATOM 16117 C C . PHE D 2 267 ? 47.199 30.513 12.205 1.00 10.86 272 PHE C C 1
ATOM 16118 O O . PHE D 2 267 ? 48.354 30.920 12.297 1.00 9.95 272 PHE C O 1
ATOM 16127 N N . GLY D 2 268 ? 46.574 29.852 13.177 1.00 11.37 273 GLY C N 1
ATOM 16128 C CA . GLY D 2 268 ? 47.213 29.606 14.462 1.00 12.33 273 GLY C CA 1
ATOM 16129 C C . GLY D 2 268 ? 47.483 30.894 15.215 1.00 12.80 273 GLY C C 1
ATOM 16130 O O . GLY D 2 268 ? 48.459 30.995 15.961 1.00 13.05 273 GLY C O 1
ATOM 16132 N N . ASP D 2 269 ? 46.615 31.883 15.018 1.00 11.89 274 ASP C N 1
ATOM 16133 C CA . ASP D 2 269 ? 46.792 33.163 15.651 1.00 11.08 274 ASP C CA 1
ATOM 16134 C C . ASP D 2 269 ? 45.712 33.481 16.692 1.00 10.80 274 ASP C C 1
ATOM 16135 O O . ASP D 2 269 ? 44.620 33.924 16.342 1.00 8.33 274 ASP C O 1
ATOM 16141 N N . ASN D 2 270 ? 46.030 33.261 17.973 1.00 9.80 275 ASN C N 1
ATOM 16142 C CA . ASN D 2 270 ? 45.113 33.630 19.057 1.00 8.86 275 ASN C CA 1
ATOM 16143 C C . ASN D 2 270 ? 45.562 34.974 19.651 1.00 10.32 275 ASN C C 1
ATOM 16144 O O . ASN D 2 270 ? 44.936 35.497 20.571 1.00 12.06 275 ASN C O 1
ATOM 16152 N N . LEU D 2 271 ? 46.647 35.523 19.112 1.00 7.53 276 LEU C N 1
ATOM 16153 C CA . LEU D 2 271 ? 47.224 36.784 19.573 1.00 8.76 276 LEU C CA 1
ATOM 16154 C C . LEU D 2 271 ? 46.391 37.974 19.131 1.00 8.95 276 LEU C C 1
ATOM 16155 O O . LEU D 2 271 ? 45.989 38.811 19.947 1.00 8.85 276 LEU C O 1
ATOM 16161 N N . THR D 2 272 ? 46.140 38.073 17.828 1.00 9.06 277 THR C N 1
ATOM 16162 C CA . THR D 2 272 ? 45.338 39.177 17.324 1.00 7.64 277 THR C CA 1
ATOM 16163 C C . THR D 2 272 ? 43.938 39.152 17.927 1.00 7.57 277 THR C C 1
ATOM 16164 O O . THR D 2 272 ? 43.440 40.201 18.354 1.00 9.65 277 THR C O 1
ATOM 16170 N N . PRO D 2 273 ? 43.290 37.972 18.006 1.00 8.71 278 PRO C N 1
ATOM 16171 C CA . PRO D 2 273 ? 41.947 37.972 18.603 1.00 8.60 278 PRO C CA 1
ATOM 16172 C C . PRO D 2 273 ? 41.923 38.479 20.064 1.00 8.71 278 PRO C C 1
ATOM 16173 O O . PRO D 2 273 ? 40.910 38.992 20.519 1.00 8.25 278 PRO C O 1
ATOM 16177 N N . PHE D 2 274 ? 43.023 38.326 20.798 1.00 8.03 279 PHE C N 1
ATOM 16178 C CA . PHE D 2 274 ? 43.054 38.798 22.189 1.00 9.32 279 PHE C CA 1
ATOM 16179 C C . PHE D 2 274 ? 42.783 40.307 22.222 1.00 7.92 279 PHE C C 1
ATOM 16180 O O . PHE D 2 274 ? 42.039 40.813 23.085 1.00 8.19 279 PHE C O 1
ATOM 16189 N N . PHE D 2 275 ? 43.378 41.018 21.268 1.00 7.22 280 PHE C N 1
ATOM 16190 C CA . PHE D 2 275 ? 43.206 42.460 21.174 1.00 7.00 280 PHE C CA 1
ATOM 16191 C C . PHE D 2 275 ? 41.894 42.835 20.509 1.00 8.09 280 PHE C C 1
ATOM 16192 O O . PHE D 2 275 ? 41.246 43.795 20.938 1.00 8.47 280 PHE C O 1
ATOM 16201 N N . ILE D 2 276 ? 41.438 42.051 19.530 1.00 7.64 281 ILE C N 1
ATOM 16202 C CA . ILE D 2 276 ? 40.158 42.356 18.889 1.00 6.22 281 ILE C CA 1
ATOM 16203 C C . ILE D 2 276 ? 39.033 42.159 19.897 1.00 6.00 281 ILE C C 1
ATOM 16204 O O . ILE D 2 276 ? 38.000 42.833 19.836 1.00 6.87 281 ILE C O 1
ATOM 16210 N N . ASN D 2 277 ? 39.244 41.259 20.854 1.00 7.20 282 ASN C N 1
ATOM 16211 C CA . ASN D 2 277 ? 38.240 41.041 21.884 1.00 7.21 282 ASN C CA 1
ATOM 16212 C C . ASN D 2 277 ? 37.992 42.373 22.586 1.00 5.95 282 ASN C C 1
ATOM 16213 O O . ASN D 2 277 ? 36.849 42.722 22.885 1.00 5.89 282 ASN C O 1
ATOM 16221 N N . GLN D 2 278 ? 39.064 43.117 22.847 1.00 7.18 283 GLN C N 1
ATOM 16222 C CA . GLN D 2 278 ? 38.948 44.421 23.510 1.00 6.20 283 GLN C CA 1
ATOM 16223 C C . GLN D 2 278 ? 38.232 45.387 22.573 1.00 8.39 283 GLN C C 1
ATOM 16224 O O . GLN D 2 278 ? 37.303 46.081 22.970 1.00 8.07 283 GLN C O 1
ATOM 16233 N N . ALA D 2 279 ? 38.637 45.408 21.307 1.00 7.77 284 ALA C N 1
ATOM 16234 C CA . ALA D 2 279 ? 38.004 46.298 20.352 1.00 7.67 284 ALA C CA 1
ATOM 16235 C C . ALA D 2 279 ? 36.491 46.054 20.237 1.00 6.55 284 ALA C C 1
ATOM 16236 O O . ALA D 2 279 ? 35.709 47.006 20.221 1.00 7.71 284 ALA C O 1
ATOM 16239 N N . GLN D 2 280 ? 36.072 44.789 20.173 1.00 6.19 285 GLN C N 1
ATOM 16240 C CA . GLN D 2 280 ? 34.666 44.447 20.051 1.00 4.55 285 GLN C CA 1
ATOM 16241 C C . GLN D 2 280 ? 33.914 44.737 21.354 1.00 7.26 285 GLN C C 1
ATOM 16242 O O . GLN D 2 280 ? 32.745 45.159 21.342 1.00 6.93 285 GLN C O 1
ATOM 16251 N N . THR D 2 281 ? 34.587 44.520 22.479 1.00 6.32 286 THR C N 1
ATOM 16252 C CA . THR D 2 281 ? 33.979 44.815 23.772 1.00 5.32 286 THR C CA 1
ATOM 16253 C C . THR D 2 281 ? 33.723 46.326 23.800 1.00 4.97 286 THR C C 1
ATOM 16254 O O . THR D 2 281 ? 32.636 46.763 24.116 1.00 5.35 286 THR C O 1
ATOM 16260 N N . TYR D 2 282 ? 34.691 47.107 23.354 1.00 6.03 287 TYR C N 1
ATOM 16261 C CA . TYR D 2 282 ? 34.543 48.566 23.338 1.00 6.41 287 TYR C CA 1
ATOM 16262 C C . TYR D 2 282 ? 33.478 49.015 22.335 1.00 6.81 287 TYR C C 1
ATOM 16263 O O . TYR D 2 282 ? 32.695 49.926 22.621 1.00 5.23 287 TYR C O 1
ATOM 16274 N N . PHE D 2 283 ? 33.398 48.345 21.183 1.00 7.33 288 PHE C N 1
ATOM 16275 C CA . PHE D 2 283 ? 32.404 48.726 20.186 1.00 6.58 288 PHE C CA 1
ATOM 16276 C C . PHE D 2 283 ? 31.003 48.556 20.751 1.00 4.12 288 PHE C C 1
ATOM 16277 O O . PHE D 2 283 ? 30.156 49.444 20.627 1.00 4.01 288 PHE C O 1
ATOM 16286 N N . GLN D 2 284 ? 30.760 47.401 21.361 1.00 4.92 289 GLN C N 1
ATOM 16287 C CA . GLN D 2 284 ? 29.454 47.111 21.933 1.00 5.60 289 GLN C CA 1
ATOM 16288 C C . GLN D 2 284 ? 29.090 48.010 23.114 1.00 6.36 289 GLN C C 1
ATOM 16289 O O . GLN D 2 284 ? 27.908 48.286 23.336 1.00 6.55 289 GLN C O 1
ATOM 16298 N N . ILE D 2 285 ? 30.095 48.475 23.857 1.00 7.00 290 ILE C N 1
ATOM 16299 C CA . ILE D 2 285 ? 29.867 49.382 24.985 1.00 6.41 290 ILE C CA 1
ATOM 16300 C C . ILE D 2 285 ? 29.448 50.759 24.447 1.00 5.72 290 ILE C C 1
ATOM 16301 O O . ILE D 2 285 ? 28.438 51.341 24.877 1.00 6.17 290 ILE C O 1
ATOM 16307 N N . ALA D 2 286 ? 30.185 51.262 23.460 1.00 5.86 291 ALA C N 1
ATOM 16308 C CA . ALA D 2 286 ? 29.863 52.576 22.902 1.00 6.40 291 ALA C CA 1
ATOM 16309 C C . ALA D 2 286 ? 28.489 52.539 22.254 1.00 7.31 291 ALA C C 1
ATOM 16310 O O . ALA D 2 286 ? 27.699 53.476 22.431 1.00 7.81 291 ALA C O 1
ATOM 16313 N N . LYS D 2 287 ? 28.188 51.439 21.559 1.00 6.29 292 LYS C N 1
ATOM 16314 C CA . LYS D 2 287 ? 26.902 51.294 20.884 1.00 6.74 292 LYS C CA 1
ATOM 16315 C C . LYS D 2 287 ? 25.723 51.649 21.770 1.00 7.26 292 LYS C C 1
ATOM 16316 O O . LYS D 2 287 ? 24.809 52.358 21.358 1.00 8.70 292 LYS C O 1
ATOM 16326 N N . GLN D 2 288 ? 25.731 51.141 22.992 1.00 6.54 293 GLN C N 1
ATOM 16327 C CA . GLN D 2 288 ? 24.654 51.427 23.914 1.00 6.50 293 GLN C CA 1
ATOM 16328 C C . GLN D 2 288 ? 24.461 52.918 24.128 1.00 5.94 293 GLN C C 1
ATOM 16329 O O . GLN D 2 288 ? 23.322 53.403 24.201 1.00 6.97 293 GLN C O 1
ATOM 16338 N N . GLY D 2 289 ? 25.573 53.639 24.242 1.00 6.01 294 GLY C N 1
ATOM 16339 C CA . GLY D 2 289 ? 25.510 55.080 24.456 1.00 6.02 294 GLY C CA 1
ATOM 16340 C C . GLY D 2 289 ? 25.114 55.823 23.195 1.00 6.42 294 GLY C C 1
ATOM 16341 O O . GLY D 2 289 ? 24.406 56.827 23.258 1.00 7.89 294 GLY C O 1
ATOM 16343 N N . VAL D 2 290 ? 25.608 55.345 22.055 1.00 7.08 295 VAL C N 1
ATOM 16344 C CA . VAL D 2 290 ? 25.314 55.952 20.758 1.00 6.97 295 VAL C CA 1
ATOM 16345 C C . VAL D 2 290 ? 23.815 55.817 20.530 1.00 6.68 295 VAL C C 1
ATOM 16346 O O . VAL D 2 290 ? 23.144 56.800 20.198 1.00 6.32 295 VAL C O 1
ATOM 16351 N N . GLN D 2 291 ? 23.278 54.627 20.785 1.00 6.22 296 GLN C N 1
ATOM 16352 C CA . GLN D 2 291 ? 21.853 54.424 20.599 1.00 4.61 296 GLN C CA 1
ATOM 16353 C C . GLN D 2 291 ? 21.042 55.270 21.562 1.00 7.09 296 GLN C C 1
ATOM 16354 O O . GLN D 2 291 ? 19.982 55.793 21.198 1.00 6.98 296 GLN C O 1
ATOM 16363 N N . ASP D 2 292 ? 21.491 55.393 22.809 1.00 6.78 297 ASP C N 1
ATOM 16364 C CA . ASP D 2 292 ? 20.708 56.193 23.741 1.00 6.57 297 ASP C CA 1
ATOM 16365 C C . ASP D 2 292 ? 20.643 57.640 23.307 1.00 5.91 297 ASP C C 1
ATOM 16366 O O . ASP D 2 292 ? 19.570 58.238 23.330 1.00 8.39 297 ASP C O 1
ATOM 16372 N N . LEU D 2 293 ? 21.782 58.205 22.911 1.00 5.92 298 LEU C N 1
ATOM 16373 C CA . LEU D 2 293 ? 21.805 59.600 22.498 1.00 6.15 298 LEU C CA 1
ATOM 16374 C C . LEU D 2 293 ? 21.038 59.846 21.208 1.00 6.02 298 LEU C C 1
ATOM 16375 O O . LEU D 2 293 ? 20.120 60.659 21.170 1.00 6.34 298 LEU C O 1
ATOM 16381 N N . TYR D 2 294 ? 21.390 59.103 20.161 1.00 7.25 299 TYR C N 1
ATOM 16382 C CA . TYR D 2 294 ? 20.767 59.324 18.864 1.00 7.73 299 TYR C CA 1
ATOM 16383 C C . TYR D 2 294 ? 19.359 58.819 18.653 1.00 8.05 299 TYR C C 1
ATOM 16384 O O . TYR D 2 294 ? 18.566 59.489 17.984 1.00 8.61 299 TYR C O 1
ATOM 16395 N N . TYR D 2 295 ? 19.005 57.714 19.303 1.00 6.70 300 TYR C N 1
ATOM 16396 C CA . TYR D 2 295 ? 17.672 57.169 19.141 1.00 7.81 300 TYR C CA 1
ATOM 16397 C C . TYR D 2 295 ? 16.726 57.497 20.294 1.00 8.83 300 TYR C C 1
ATOM 16398 O O . TYR D 2 295 ? 15.739 58.203 20.120 1.00 8.91 300 TYR C O 1
ATOM 16409 N N . ASN D 2 296 ? 17.087 57.075 21.494 1.00 9.56 301 ASN C N 1
ATOM 16410 C CA . ASN D 2 296 ? 16.244 57.309 22.658 1.00 10.78 301 ASN C CA 1
ATOM 16411 C C . ASN D 2 296 ? 16.021 58.792 22.960 1.00 9.17 301 ASN C C 1
ATOM 16412 O O . ASN D 2 296 ? 14.904 59.204 23.251 1.00 11.58 301 ASN C O 1
ATOM 16420 N N . CYS D 2 297 ? 17.073 59.593 22.870 1.00 8.38 302 CYS C N 1
ATOM 16421 C CA . CYS D 2 297 ? 16.970 61.021 23.176 1.00 8.41 302 CYS C CA 1
ATOM 16422 C C . CYS D 2 297 ? 16.672 61.936 21.996 1.00 10.11 302 CYS C C 1
ATOM 16423 O O . CYS D 2 297 ? 15.846 62.840 22.089 1.00 12.70 302 CYS C O 1
ATOM 16427 N N . LEU D 2 298 ? 17.417 61.763 20.915 1.00 10.55 303 LEU C N 1
ATOM 16428 C CA . LEU D 2 298 ? 17.256 62.626 19.750 1.00 11.17 303 LEU C CA 1
ATOM 16429 C C . LEU D 2 298 ? 16.218 62.136 18.742 1.00 10.18 303 LEU C C 1
ATOM 16430 O O . LEU D 2 298 ? 15.226 62.830 18.465 1.00 9.42 303 LEU C O 1
ATOM 16436 N N . GLY D 2 299 ? 16.398 60.900 18.285 1.00 10.54 304 GLY C N 1
ATOM 16437 C CA . GLY D 2 299 ? 15.496 60.315 17.313 1.00 10.23 304 GLY C CA 1
ATOM 16438 C C . GLY D 2 299 ? 14.082 60.141 17.833 1.00 12.02 304 GLY C C 1
ATOM 16439 O O . GLY D 2 299 ? 13.128 60.120 17.050 1.00 10.72 304 GLY C O 1
ATOM 16441 N N . ASP D 2 300 ? 13.943 60.013 19.151 1.00 10.23 305 ASP C N 1
ATOM 16442 C CA . ASP D 2 300 ? 12.643 59.834 19.772 1.00 10.66 305 ASP C CA 1
ATOM 16443 C C . ASP D 2 300 ? 12.220 61.067 20.570 1.00 10.56 305 ASP C C 1
ATOM 16444 O O . ASP D 2 300 ? 11.236 61.021 21.305 1.00 9.93 305 ASP C O 1
ATOM 16450 N N . ASP D 2 301 ? 12.925 62.182 20.378 1.00 10.03 306 ASP C N 1
ATOM 16451 C CA . ASP D 2 301 ? 12.615 63.427 21.082 1.00 10.67 306 ASP C CA 1
ATOM 16452 C C . ASP D 2 301 ? 11.130 63.747 20.899 1.00 12.08 306 ASP C C 1
ATOM 16453 O O . ASP D 2 301 ? 10.621 63.739 19.764 1.00 10.32 306 ASP C O 1
ATOM 16459 N N . PRO D 2 302 ? 10.415 64.019 22.007 1.00 11.38 307 PRO C N 1
ATOM 16460 C CA . PRO D 2 302 ? 8.982 64.341 22.046 1.00 13.85 307 PRO C CA 1
ATOM 16461 C C . PRO D 2 302 ? 8.530 65.486 21.140 1.00 14.71 307 PRO C C 1
ATOM 16462 O O . PRO D 2 302 ? 7.369 65.537 20.725 1.00 15.01 307 PRO C O 1
ATOM 16466 N N . GLU D 2 303 ? 9.419 66.440 20.890 1.00 13.32 308 GLU C N 1
ATOM 16467 C CA . GLU D 2 303 ? 9.070 67.531 20.004 1.00 14.86 308 GLU C CA 1
ATOM 16468 C C . GLU D 2 303 ? 9.839 67.527 18.672 1.00 12.78 308 GLU C C 1
ATOM 16469 O O . GLU D 2 303 ? 9.311 67.997 17.667 1.00 11.96 308 GLU C O 1
ATOM 16476 N N . PHE D 2 304 ? 11.032 66.941 18.623 1.00 8.98 309 PHE C N 1
ATOM 16477 C CA . PHE D 2 304 ? 11.809 66.976 17.385 1.00 6.84 309 PHE C CA 1
ATOM 16478 C C . PHE D 2 304 ? 12.117 65.633 16.743 1.00 7.96 309 PHE C C 1
ATOM 16479 O O . PHE D 2 304 ? 13.024 65.553 15.914 1.00 8.63 309 PHE C O 1
ATOM 16488 N N . SER D 2 305 ? 11.376 64.587 17.104 1.00 7.92 310 SER C N 1
ATOM 16489 C CA . SER D 2 305 ? 11.638 63.261 16.546 1.00 9.09 310 SER C CA 1
ATOM 16490 C C . SER D 2 305 ? 11.702 63.255 15.009 1.00 6.71 310 SER C C 1
ATOM 16491 O O . SER D 2 305 ? 12.697 62.825 14.429 1.00 5.73 310 SER C O 1
ATOM 16496 N N . ASP D 2 306 ? 10.638 63.741 14.370 1.00 8.42 311 ASP C N 1
ATOM 16497 C CA . ASP D 2 306 ? 10.538 63.779 12.903 1.00 8.43 311 ASP C CA 1
ATOM 16498 C C . ASP D 2 306 ? 11.720 64.519 12.289 1.00 7.73 311 ASP C C 1
ATOM 16499 O O . ASP D 2 306 ? 12.374 64.023 11.375 1.00 7.78 311 ASP C O 1
ATOM 16505 N N . TYR D 2 307 ? 11.981 65.711 12.802 1.00 8.44 312 TYR C N 1
ATOM 16506 C CA . TYR D 2 307 ? 13.087 66.540 12.336 1.00 7.22 312 TYR C CA 1
ATOM 16507 C C . TYR D 2 307 ? 14.407 65.811 12.430 1.00 7.07 312 TYR C C 1
ATOM 16508 O O . TYR D 2 307 ? 15.131 65.672 11.440 1.00 6.15 312 TYR C O 1
ATOM 16519 N N . ASN D 2 308 ? 14.722 65.338 13.634 1.00 7.82 313 ASN C N 1
ATOM 16520 C CA . ASN D 2 308 ? 15.979 64.649 13.866 1.00 7.92 313 ASN C CA 1
ATOM 16521 C C . ASN D 2 308 ? 16.142 63.410 12.985 1.00 6.77 313 ASN C C 1
ATOM 16522 O O . ASN D 2 308 ? 17.235 63.160 12.457 1.00 7.87 313 ASN C O 1
ATOM 16530 N N . ARG D 2 309 ? 15.074 62.625 12.842 1.00 7.45 314 ARG C N 1
ATOM 16531 C CA . ARG D 2 309 ? 15.153 61.420 12.017 1.00 6.65 314 ARG C CA 1
ATOM 16532 C C . ARG D 2 309 ? 15.426 61.804 10.563 1.00 7.06 314 ARG C C 1
ATOM 16533 O O . ARG D 2 309 ? 16.212 61.146 9.889 1.00 6.20 314 ARG C O 1
ATOM 16547 N N . THR D 2 310 ? 14.857 62.924 10.121 1.00 8.23 315 THR C N 1
ATOM 16548 C CA . THR D 2 310 ? 15.094 63.385 8.753 1.00 6.68 315 THR C CA 1
ATOM 16549 C C . THR D 2 310 ? 16.588 63.659 8.578 1.00 6.90 315 THR C C 1
ATOM 16550 O O . THR D 2 310 ? 17.205 63.141 7.651 1.00 7.19 315 THR C O 1
ATOM 16556 N N . VAL D 2 311 ? 17.171 64.422 9.508 1.00 7.35 316 VAL C N 1
ATOM 16557 C CA . VAL D 2 311 ? 18.607 64.775 9.484 1.00 6.30 316 VAL C CA 1
ATOM 16558 C C . VAL D 2 311 ? 19.503 63.521 9.577 1.00 6.07 316 VAL C C 1
ATOM 16559 O O . VAL D 2 311 ? 20.450 63.347 8.786 1.00 7.36 316 VAL C O 1
ATOM 16564 N N . MET D 2 312 ? 19.210 62.631 10.524 1.00 6.79 317 MET C N 1
ATOM 16565 C CA . MET D 2 312 ? 19.987 61.402 10.641 1.00 5.77 317 MET C CA 1
ATOM 16566 C C . MET D 2 312 ? 19.873 60.496 9.401 1.00 6.58 317 MET C C 1
ATOM 16567 O O . MET D 2 312 ? 20.863 59.851 9.026 1.00 6.98 317 MET C O 1
ATOM 16573 N N . ARG D 2 313 ? 18.691 60.417 8.788 1.00 6.37 318 ARG C N 1
ATOM 16574 C CA . ARG D 2 313 ? 18.552 59.617 7.563 1.00 7.98 318 ARG C CA 1
ATOM 16575 C C . ARG D 2 313 ? 19.421 60.263 6.481 1.00 7.27 318 ARG C C 1
ATOM 16576 O O . ARG D 2 313 ? 20.074 59.569 5.698 1.00 8.80 318 ARG C O 1
ATOM 16590 N N . ASN D 2 314 ? 19.438 61.594 6.470 1.00 8.02 319 ASN C N 1
ATOM 16591 C CA . ASN D 2 314 ? 20.240 62.384 5.532 1.00 6.49 319 ASN C CA 1
ATOM 16592 C C . ASN D 2 314 ? 21.716 62.025 5.717 1.00 7.46 319 ASN C C 1
ATOM 16593 O O . ASN D 2 314 ? 22.413 61.693 4.759 1.00 7.40 319 ASN C O 1
ATOM 16601 N N . TRP D 2 315 ? 22.193 62.045 6.959 1.00 7.05 320 TRP C N 1
ATOM 16602 C CA . TRP D 2 315 ? 23.592 61.715 7.206 1.00 6.09 320 TRP C CA 1
ATOM 16603 C C . TRP D 2 315 ? 23.893 60.269 6.865 1.00 5.54 320 TRP C C 1
ATOM 16604 O O . TRP D 2 315 ? 25.002 59.954 6.415 1.00 8.08 320 TRP C O 1
ATOM 16617 N N . THR D 2 316 ? 22.926 59.384 7.102 1.00 7.39 321 THR C N 1
ATOM 16618 C CA . THR D 2 316 ? 23.127 57.973 6.803 1.00 7.52 321 THR C CA 1
ATOM 16619 C C . THR D 2 316 ? 23.389 57.813 5.308 1.00 7.43 321 THR C C 1
ATOM 16620 O O . THR D 2 316 ? 24.381 57.192 4.914 1.00 8.81 321 THR C O 1
ATOM 16626 N N . GLY D 2 317 ? 22.540 58.439 4.496 1.00 8.05 322 GLY C N 1
ATOM 16627 C CA . GLY D 2 317 ? 22.691 58.371 3.049 1.00 9.44 322 GLY C CA 1
ATOM 16628 C C . GLY D 2 317 ? 24.010 58.979 2.612 1.00 9.62 322 GLY C C 1
ATOM 16629 O O . GLY D 2 317 ? 24.751 58.406 1.794 1.00 11.34 322 GLY C O 1
ATOM 16631 N N . LYS D 2 318 ? 24.320 60.139 3.182 1.00 8.09 323 LYS C N 1
ATOM 16632 C CA . LYS D 2 318 ? 25.554 60.834 2.867 1.00 7.49 323 LYS C CA 1
ATOM 16633 C C . LYS D 2 318 ? 26.775 59.949 3.117 1.00 8.99 323 LYS C C 1
ATOM 16634 O O . LYS D 2 318 ? 27.692 59.902 2.300 1.00 8.91 323 LYS C O 1
ATOM 16644 N N . TRP D 2 319 ? 26.781 59.233 4.238 1.00 7.73 324 TRP C N 1
ATOM 16645 C CA . TRP D 2 319 ? 27.949 58.434 4.574 1.00 8.56 324 TRP C CA 1
ATOM 16646 C C . TRP D 2 319 ? 27.921 56.970 4.178 1.00 6.85 324 TRP C C 1
ATOM 16647 O O . TRP D 2 319 ? 28.967 56.304 4.177 1.00 7.26 324 TRP C O 1
ATOM 16660 N N . LEU D 2 320 ? 26.749 56.493 3.779 1.00 8.74 325 LEU C N 1
ATOM 16661 C CA . LEU D 2 320 ? 26.595 55.108 3.360 1.00 9.30 325 LEU C CA 1
ATOM 16662 C C . LEU D 2 320 ? 27.376 54.851 2.078 1.00 10.74 325 LEU C C 1
ATOM 16663 O O . LEU D 2 320 ? 28.038 53.814 1.962 1.00 9.92 325 LEU C O 1
ATOM 16669 N N . GLU D 2 321 ? 27.364 55.804 1.146 1.00 12.21 326 GLU C N 1
ATOM 16670 C CA . GLU D 2 321 ? 28.095 55.574 -0.100 1.00 13.99 326 GLU C CA 1
ATOM 16671 C C . GLU D 2 321 ? 29.594 55.437 0.110 1.00 12.02 326 GLU C C 1
ATOM 16672 O O . GLU D 2 321 ? 30.187 54.456 -0.351 1.00 11.11 326 GLU C O 1
ATOM 16679 N N . PRO D 2 322 ? 30.233 56.389 0.825 1.00 9.94 327 PRO C N 1
ATOM 16680 C CA . PRO D 2 322 ? 31.678 56.202 1.014 1.00 9.19 327 PRO C CA 1
ATOM 16681 C C . PRO D 2 322 ? 31.994 54.958 1.876 1.00 7.22 327 PRO C C 1
ATOM 16682 O O . PRO D 2 322 ? 33.025 54.317 1.694 1.00 7.27 327 PRO C O 1
ATOM 16686 N N . THR D 2 323 ? 31.050 54.565 2.728 1.00 7.20 328 THR C N 1
ATOM 16687 C CA . THR D 2 323 ? 31.235 53.386 3.578 1.00 8.79 328 THR C CA 1
ATOM 16688 C C . THR D 2 323 ? 31.230 52.143 2.708 1.00 9.40 328 THR C C 1
ATOM 16689 O O . THR D 2 323 ? 32.044 51.219 2.900 1.00 8.48 328 THR C O 1
ATOM 16695 N N . ILE D 2 324 ? 30.299 52.103 1.760 1.00 9.47 329 ILE C N 1
ATOM 16696 C CA . ILE D 2 324 ? 30.220 50.962 0.844 1.00 9.73 329 ILE C CA 1
ATOM 16697 C C . ILE D 2 324 ? 31.510 50.913 0.020 1.00 10.95 329 ILE C C 1
ATOM 16698 O O . ILE D 2 324 ? 32.094 49.848 -0.159 1.00 10.96 329 ILE C O 1
ATOM 16704 N N . ALA D 2 325 ? 31.969 52.079 -0.431 1.00 11.82 330 ALA C N 1
ATOM 16705 C CA . ALA D 2 325 ? 33.190 52.196 -1.218 1.00 10.35 330 ALA C CA 1
ATOM 16706 C C . ALA D 2 325 ? 34.353 51.629 -0.415 1.00 10.76 330 ALA C C 1
ATOM 16707 O O . ALA D 2 325 ? 35.237 50.958 -0.957 1.00 9.59 330 ALA C O 1
ATOM 16710 N N . ALA D 2 326 ? 34.346 51.915 0.882 1.00 9.35 331 ALA C N 1
ATOM 16711 C CA . ALA D 2 326 ? 35.384 51.429 1.787 1.00 9.70 331 ALA C CA 1
ATOM 16712 C C . ALA D 2 326 ? 35.342 49.892 1.848 1.00 7.61 331 ALA C C 1
ATOM 16713 O O . ALA D 2 326 ? 36.370 49.224 1.721 1.00 9.07 331 ALA C O 1
ATOM 16716 N N . LEU D 2 327 ? 34.154 49.335 2.020 1.00 7.38 332 LEU C N 1
ATOM 16717 C CA . LEU D 2 327 ? 34.012 47.886 2.070 1.00 9.24 332 LEU C CA 1
ATOM 16718 C C . LEU D 2 327 ? 34.419 47.280 0.719 1.00 11.41 332 LEU C C 1
ATOM 16719 O O . LEU D 2 327 ? 35.162 46.295 0.666 1.00 10.49 332 LEU C O 1
ATOM 16725 N N . ARG D 2 328 ? 33.967 47.908 -0.364 1.00 10.44 333 ARG C N 1
ATOM 16726 C CA . ARG D 2 328 ? 34.272 47.431 -1.705 1.00 11.05 333 ARG C CA 1
ATOM 16727 C C . ARG D 2 328 ? 35.783 47.316 -1.950 1.00 10.45 333 ARG C C 1
ATOM 16728 O O . ARG D 2 328 ? 36.252 46.266 -2.383 1.00 12.84 333 ARG C O 1
ATOM 16742 N N . ASP D 2 329 ? 36.555 48.356 -1.640 1.00 10.07 334 ASP C N 1
ATOM 16743 C CA . ASP D 2 329 ? 37.999 48.281 -1.839 1.00 10.86 334 ASP C CA 1
ATOM 16744 C C . ASP D 2 329 ? 38.593 47.193 -0.945 1.00 11.35 334 ASP C C 1
ATOM 16745 O O . ASP D 2 329 ? 39.512 46.472 -1.347 1.00 10.62 334 ASP C O 1
ATOM 16751 N N . PHE D 2 330 ? 38.037 47.046 0.257 1.00 11.92 335 PHE C N 1
ATOM 16752 C CA . PHE D 2 330 ? 38.543 46.054 1.201 1.00 10.79 335 PHE C CA 1
ATOM 16753 C C . PHE D 2 330 ? 38.384 44.613 0.684 1.00 11.16 335 PHE C C 1
ATOM 16754 O O . PHE D 2 330 ? 39.178 43.727 1.031 1.00 11.84 335 PHE C O 1
ATOM 16763 N N . MET D 2 331 ? 37.382 44.386 -0.158 1.00 12.24 336 MET C N 1
ATOM 16764 C CA . MET D 2 331 ? 37.154 43.058 -0.745 1.00 11.97 336 MET C CA 1
ATOM 16765 C C . MET D 2 331 ? 38.408 42.589 -1.481 1.00 11.18 336 MET C C 1
ATOM 16766 O O . MET D 2 331 ? 38.673 41.388 -1.582 1.00 12.75 336 MET C O 1
ATOM 16772 N N . GLY D 2 332 ? 39.233 43.545 -1.901 1.00 11.44 337 GLY C N 1
ATOM 16773 C CA . GLY D 2 332 ? 40.462 43.222 -2.608 1.00 12.31 337 GLY C CA 1
ATOM 16774 C C . GLY D 2 332 ? 41.431 42.396 -1.779 1.00 12.32 337 GLY C C 1
ATOM 16775 O O . GLY D 2 332 ? 42.208 41.596 -2.312 1.00 12.52 337 GLY C O 1
ATOM 16777 N N . LEU D 2 333 ? 41.370 42.554 -0.461 1.00 10.96 338 LEU C N 1
ATOM 16778 C CA . LEU D 2 333 ? 42.273 41.811 0.407 1.00 10.07 338 LEU C CA 1
ATOM 16779 C C . LEU D 2 333 ? 42.083 40.283 0.341 1.00 10.68 338 LEU C C 1
ATOM 16780 O O . LEU D 2 333 ? 43.046 39.529 0.484 1.00 11.46 338 LEU C O 1
ATOM 16786 N N . PHE D 2 334 ? 40.868 39.818 0.079 1.00 10.86 339 PHE C N 1
ATOM 16787 C CA . PHE D 2 334 ? 40.628 38.375 0.016 1.00 12.26 339 PHE C CA 1
ATOM 16788 C C . PHE D 2 334 ? 41.468 37.662 -1.043 1.00 14.28 339 PHE C C 1
ATOM 16789 O O . PHE D 2 334 ? 41.900 36.521 -0.838 1.00 13.86 339 PHE C O 1
ATOM 16798 N N . ALA D 2 335 ? 41.703 38.342 -2.164 1.00 14.30 340 ALA C N 1
ATOM 16799 C CA . ALA D 2 335 ? 42.489 37.775 -3.256 1.00 14.68 340 ALA C CA 1
ATOM 16800 C C . ALA D 2 335 ? 43.929 37.507 -2.855 1.00 15.49 340 ALA C C 1
ATOM 16801 O O . ALA D 2 335 ? 44.589 36.646 -3.436 1.00 17.54 340 ALA C O 1
ATOM 16804 N N . LYS D 2 336 ? 44.400 38.211 -1.831 1.00 15.82 341 LYS C N 1
ATOM 16805 C CA . LYS D 2 336 ? 45.774 38.074 -1.373 1.00 14.46 341 LYS C CA 1
ATOM 16806 C C . LYS D 2 336 ? 45.988 36.931 -0.378 1.00 13.54 341 LYS C C 1
ATOM 16807 O O . LYS D 2 336 ? 47.127 36.571 -0.065 1.00 13.39 341 LYS C O 1
ATOM 16817 N N . LEU D 2 337 ? 44.887 36.369 0.102 1.00 13.03 342 LEU C N 1
ATOM 16818 C CA . LEU D 2 337 ? 44.923 35.277 1.082 1.00 14.75 342 LEU C CA 1
ATOM 16819 C C . LEU D 2 337 ? 45.386 33.988 0.446 1.00 15.47 342 LEU C C 1
ATOM 16820 O O . LEU D 2 337 ? 45.178 33.771 -0.764 1.00 15.56 342 LEU C O 1
ATOM 16826 N N . PRO D 2 338 ? 46.052 33.127 1.228 1.00 14.83 343 PRO C N 1
ATOM 16827 C CA . PRO D 2 338 ? 46.509 31.853 0.663 1.00 16.65 343 PRO C CA 1
ATOM 16828 C C . PRO D 2 338 ? 45.293 31.083 0.129 1.00 16.59 343 PRO C C 1
ATOM 16829 O O . PRO D 2 338 ? 44.183 31.191 0.671 1.00 16.12 343 PRO C O 1
ATOM 16833 N N . ALA D 2 339 ? 45.489 30.343 -0.960 1.00 17.17 344 ALA C N 1
ATOM 16834 C CA . ALA D 2 339 ? 44.399 29.581 -1.555 1.00 18.07 344 ALA C CA 1
ATOM 16835 C C . ALA D 2 339 ? 43.727 28.670 -0.525 1.00 17.51 344 ALA C C 1
ATOM 16836 O O . ALA D 2 339 ? 44.399 28.028 0.280 1.00 17.44 344 ALA C O 1
ATOM 16839 N N . GLY D 2 340 ? 42.399 28.652 -0.543 1.00 18.29 345 GLY C N 1
ATOM 16840 C CA . GLY D 2 340 ? 41.645 27.808 0.369 1.00 17.31 345 GLY C CA 1
ATOM 16841 C C . GLY D 2 340 ? 41.302 28.451 1.708 1.00 18.09 345 GLY C C 1
ATOM 16842 O O . GLY D 2 340 ? 40.608 27.824 2.509 1.00 17.22 345 GLY C O 1
ATOM 16844 N N . THR D 2 341 ? 41.712 29.704 1.939 1.00 15.90 346 THR C N 1
ATOM 16845 C CA . THR D 2 341 ? 41.412 30.352 3.229 1.00 14.54 346 THR C CA 1
ATOM 16846 C C . THR D 2 341 ? 39.924 30.567 3.429 1.00 14.31 346 THR C C 1
ATOM 16847 O O . THR D 2 341 ? 39.369 30.234 4.481 1.00 14.01 346 THR C O 1
ATOM 16853 N N . THR D 2 342 ? 39.275 31.126 2.422 1.00 14.58 347 THR C N 1
ATOM 16854 C CA . THR D 2 342 ? 37.847 31.366 2.474 1.00 16.33 347 THR C CA 1
ATOM 16855 C C . THR D 2 342 ? 37.296 31.120 1.094 1.00 17.85 347 THR C C 1
ATOM 16856 O O . THR D 2 342 ? 38.030 30.719 0.198 1.00 17.62 347 THR C O 1
ATOM 16862 N N . ASP D 2 343 ? 36.014 31.440 0.926 1.00 18.29 348 ASP C N 1
ATOM 16863 C CA . ASP D 2 343 ? 35.317 31.317 -0.342 1.00 18.40 348 ASP C CA 1
ATOM 16864 C C . ASP D 2 343 ? 34.245 32.400 -0.366 1.00 18.69 348 ASP C C 1
ATOM 16865 O O . ASP D 2 343 ? 33.949 33.022 0.670 1.00 17.97 348 ASP C O 1
ATOM 16871 N N . LYS D 2 344 ? 33.613 32.583 -1.515 1.00 17.83 349 LYS C N 1
ATOM 16872 C CA . LYS D 2 344 ? 32.606 33.619 -1.656 1.00 19.17 349 LYS C CA 1
ATOM 16873 C C . LYS D 2 344 ? 31.379 33.418 -0.769 1.00 18.40 349 LYS C C 1
ATOM 16874 O O . LYS D 2 344 ? 30.777 34.391 -0.304 1.00 19.26 349 LYS C O 1
ATOM 16884 N N . GLU D 2 345 ? 31.049 32.163 -0.494 1.00 16.23 350 GLU C N 1
ATOM 16885 C CA . GLU D 2 345 ? 29.891 31.825 0.326 1.00 17.76 350 GLU C CA 1
ATOM 16886 C C . GLU D 2 345 ? 30.038 32.370 1.768 1.00 16.34 350 GLU C C 1
ATOM 16887 O O . GLU D 2 345 ? 29.126 33.013 2.306 1.00 15.65 350 GLU C O 1
ATOM 16894 N N . GLU D 2 346 ? 31.207 32.142 2.362 1.00 15.54 351 GLU C N 1
ATOM 16895 C CA . GLU D 2 346 ? 31.509 32.610 3.718 1.00 13.38 351 GLU C CA 1
ATOM 16896 C C . GLU D 2 346 ? 31.634 34.131 3.757 1.00 13.76 351 GLU C C 1
ATOM 16897 O O . GLU D 2 346 ? 31.233 34.766 4.738 1.00 12.54 351 GLU C O 1
ATOM 16904 N N . ILE D 2 347 ? 32.239 34.709 2.722 1.00 13.49 352 ILE C N 1
ATOM 16905 C CA . ILE D 2 347 ? 32.400 36.170 2.659 1.00 13.59 352 ILE C CA 1
ATOM 16906 C C . ILE D 2 347 ? 31.012 36.818 2.577 1.00 13.89 352 ILE C C 1
ATOM 16907 O O . ILE D 2 347 ? 30.709 37.771 3.304 1.00 13.14 352 ILE C O 1
ATOM 16913 N N . THR D 2 348 ? 30.138 36.224 1.768 1.00 13.29 353 THR C N 1
ATOM 16914 C CA . THR D 2 348 ? 28.785 36.724 1.587 1.00 13.86 353 THR C CA 1
ATOM 16915 C C . THR D 2 348 ? 27.978 36.648 2.895 1.00 13.03 353 THR C C 1
ATOM 16916 O O . THR D 2 348 ? 27.316 37.621 3.287 1.00 13.18 353 THR C O 1
ATOM 16922 N N . ALA D 2 349 ? 28.072 35.524 3.600 1.00 12.02 354 ALA C N 1
ATOM 16923 C CA . ALA D 2 349 ? 27.334 35.367 4.860 1.00 12.37 354 ALA C CA 1
ATOM 16924 C C . ALA D 2 349 ? 27.844 36.392 5.904 1.00 10.79 354 ALA C C 1
ATOM 16925 O O . ALA D 2 349 ? 27.058 37.006 6.635 1.00 10.83 354 ALA C O 1
ATOM 16928 N N . SER D 2 350 ? 29.153 36.607 5.915 1.00 10.15 355 SER C N 1
ATOM 16929 C CA . SER D 2 350 ? 29.763 37.544 6.836 1.00 10.44 355 SER C CA 1
ATOM 16930 C C . SER D 2 350 ? 29.294 38.966 6.523 1.00 11.37 355 SER C C 1
ATOM 16931 O O . SER D 2 350 ? 28.999 39.744 7.437 1.00 9.37 355 SER C O 1
ATOM 16936 N N . LEU D 2 351 ? 29.174 39.288 5.232 1.00 11.20 356 LEU C N 1
ATOM 16937 C CA . LEU D 2 351 ? 28.703 40.606 4.804 1.00 10.54 356 LEU C CA 1
ATOM 16938 C C . LEU D 2 351 ? 27.269 40.788 5.289 1.00 9.97 356 LEU C C 1
ATOM 16939 O O . LEU D 2 351 ? 26.912 41.849 5.803 1.00 8.66 356 LEU C O 1
ATOM 16945 N N . TYR D 2 352 ? 26.439 39.760 5.123 1.00 10.19 357 TYR C N 1
ATOM 16946 C CA . TYR D 2 352 ? 25.047 39.843 5.570 1.00 11.14 357 TYR C CA 1
ATOM 16947 C C . TYR D 2 352 ? 24.936 40.029 7.088 1.00 10.79 357 TYR C C 1
ATOM 16948 O O . TYR D 2 352 ? 24.037 40.732 7.557 1.00 12.15 357 TYR C O 1
ATOM 16959 N N . ARG D 2 353 ? 25.813 39.382 7.855 1.00 9.28 358 ARG C N 1
ATOM 16960 C CA . ARG D 2 353 ? 25.790 39.531 9.313 1.00 8.62 358 ARG C CA 1
ATOM 16961 C C . ARG D 2 353 ? 26.013 40.994 9.690 1.00 8.85 358 ARG C C 1
ATOM 16962 O O . ARG D 2 353 ? 25.283 41.556 10.515 1.00 8.99 358 ARG C O 1
ATOM 16976 N N . VAL D 2 354 ? 27.005 41.613 9.069 1.00 8.31 359 VAL C N 1
ATOM 16977 C CA . VAL D 2 354 ? 27.295 43.005 9.343 1.00 8.99 359 VAL C CA 1
ATOM 16978 C C . VAL D 2 354 ? 26.134 43.913 8.910 1.00 10.16 359 VAL C C 1
ATOM 16979 O O . VAL D 2 354 ? 25.672 44.767 9.685 1.00 10.85 359 VAL C O 1
ATOM 16984 N N . VAL D 2 355 ? 25.608 43.700 7.706 1.00 10.05 360 VAL C N 1
ATOM 16985 C CA . VAL D 2 355 ? 24.502 44.542 7.231 1.00 9.85 360 VAL C CA 1
ATOM 16986 C C . VAL D 2 355 ? 23.243 44.337 8.063 1.00 9.10 360 VAL C C 1
ATOM 16987 O O . VAL D 2 355 ? 22.603 45.310 8.474 1.00 9.22 360 VAL C O 1
ATOM 16992 N N . ASP D 2 356 ? 22.905 43.075 8.332 1.00 8.07 361 ASP C N 1
ATOM 16993 C CA . ASP D 2 356 ? 21.721 42.773 9.126 1.00 9.20 361 ASP C CA 1
ATOM 16994 C C . ASP D 2 356 ? 21.810 43.345 10.534 1.00 9.67 361 ASP C C 1
ATOM 16995 O O . ASP D 2 356 ? 20.839 43.901 11.040 1.00 10.67 361 ASP C O 1
ATOM 17001 N N . ASP D 2 357 ? 22.976 43.215 11.162 1.00 11.12 362 ASP C N 1
ATOM 17002 C CA . ASP D 2 357 ? 23.176 43.771 12.498 1.00 10.11 362 ASP C CA 1
ATOM 17003 C C . ASP D 2 357 ? 22.997 45.300 12.458 1.00 11.11 362 ASP C C 1
ATOM 17004 O O . ASP D 2 357 ? 22.376 45.884 13.349 1.00 10.35 362 ASP C O 1
ATOM 17010 N N . TRP D 2 358 ? 23.559 45.936 11.427 1.00 10.35 363 TRP C N 1
ATOM 17011 C CA . TRP D 2 358 ? 23.500 47.399 11.277 1.00 11.08 363 TRP C CA 1
ATOM 17012 C C . TRP D 2 358 ? 22.072 47.875 11.044 1.00 11.05 363 TRP C C 1
ATOM 17013 O O . TRP D 2 358 ? 21.674 48.925 11.527 1.00 12.38 363 TRP C O 1
ATOM 17026 N N . ILE D 2 359 ? 21.302 47.112 10.277 1.00 10.67 364 ILE C N 1
ATOM 17027 C CA . ILE D 2 359 ? 19.920 47.475 10.038 1.00 10.81 364 ILE C CA 1
ATOM 17028 C C . ILE D 2 359 ? 19.114 47.374 11.336 1.00 11.74 364 ILE C C 1
ATOM 17029 O O . ILE D 2 359 ? 18.369 48.290 11.671 1.00 10.93 364 ILE C O 1
ATOM 17035 N N . GLU D 2 360 ? 19.281 46.280 12.077 1.00 10.88 365 GLU C N 1
ATOM 17036 C CA . GLU D 2 360 ? 18.505 46.129 13.300 1.00 12.97 365 GLU C CA 1
ATOM 17037 C C . GLU D 2 360 ? 18.914 47.110 14.382 1.00 11.36 365 GLU C C 1
ATOM 17038 O O . GLU D 2 360 ? 18.066 47.735 15.002 1.00 10.79 365 GLU C O 1
ATOM 17045 N N . ASP D 2 361 ? 20.214 47.307 14.529 1.00 9.58 366 ASP C N 1
ATOM 17046 C CA . ASP D 2 361 ? 20.726 48.166 15.579 1.00 9.60 366 ASP C CA 1
ATOM 17047 C C . ASP D 2 361 ? 20.716 49.664 15.340 1.00 11.00 366 ASP C C 1
ATOM 17048 O O . ASP D 2 361 ? 20.653 50.448 16.303 1.00 10.88 366 ASP C O 1
ATOM 17054 N N . TYR D 2 362 ? 20.818 50.066 14.072 1.00 10.40 367 TYR C N 1
ATOM 17055 C CA . TYR D 2 362 ? 20.903 51.483 13.723 1.00 10.58 367 TYR C CA 1
ATOM 17056 C C . TYR D 2 362 ? 19.906 51.987 12.697 1.00 10.55 367 TYR C C 1
ATOM 17057 O O . TYR D 2 362 ? 19.040 52.806 13.006 1.00 11.74 367 TYR C O 1
ATOM 17068 N N . ALA D 2 363 ? 20.040 51.497 11.467 1.00 11.16 368 ALA C N 1
ATOM 17069 C CA . ALA D 2 363 ? 19.189 51.945 10.366 1.00 10.53 368 ALA C CA 1
ATOM 17070 C C . ALA D 2 363 ? 17.706 51.969 10.682 1.00 9.96 368 ALA C C 1
ATOM 17071 O O . ALA D 2 363 ? 17.032 52.994 10.483 1.00 10.11 368 ALA C O 1
ATOM 17074 N N . SER D 2 364 ? 17.201 50.861 11.221 1.00 9.05 369 SER C N 1
ATOM 17075 C CA . SER D 2 364 ? 15.783 50.757 11.547 1.00 10.02 369 SER C CA 1
ATOM 17076 C C . SER D 2 364 ? 15.300 51.754 12.597 1.00 9.01 369 SER C C 1
ATOM 17077 O O . SER D 2 364 ? 14.134 52.142 12.589 1.00 8.99 369 SER C O 1
ATOM 17082 N N . ARG D 2 365 ? 16.205 52.189 13.465 1.00 8.33 370 ARG C N 1
ATOM 17083 C CA . ARG D 2 365 ? 15.880 53.118 14.540 1.00 11.16 370 ARG C CA 1
ATOM 17084 C C . ARG D 2 365 ? 15.402 54.478 14.088 1.00 11.28 370 ARG C C 1
ATOM 17085 O O . ARG D 2 365 ? 14.783 55.212 14.860 1.00 11.02 370 ARG C O 1
ATOM 17099 N N . ILE D 2 366 ? 15.756 54.853 12.867 1.00 9.47 371 ILE C N 1
ATOM 17100 C CA . ILE D 2 366 ? 15.354 56.152 12.342 1.00 9.70 371 ILE C CA 1
ATOM 17101 C C . ILE D 2 366 ? 14.539 55.993 11.060 1.00 10.59 371 ILE C C 1
ATOM 17102 O O . ILE D 2 366 ? 14.307 56.964 10.346 1.00 9.66 371 ILE C O 1
ATOM 17108 N N . ASP D 2 367 ? 14.069 54.768 10.818 1.00 9.98 372 ASP C N 1
ATOM 17109 C CA . ASP D 2 367 ? 13.261 54.458 9.646 1.00 11.80 372 ASP C CA 1
ATOM 17110 C C . ASP D 2 367 ? 14.028 54.615 8.324 1.00 11.37 372 ASP C C 1
ATOM 17111 O O . ASP D 2 367 ? 13.441 55.008 7.294 1.00 9.72 372 ASP C O 1
ATOM 17117 N N . PHE D 2 368 ? 15.338 54.373 8.358 1.00 9.79 373 PHE C N 1
ATOM 17118 C CA . PHE D 2 368 ? 16.151 54.454 7.140 1.00 11.59 373 PHE C CA 1
ATOM 17119 C C . PHE D 2 368 ? 15.926 53.140 6.372 1.00 13.91 373 PHE C C 1
ATOM 17120 O O . PHE D 2 368 ? 16.232 52.065 6.888 1.00 13.79 373 PHE C O 1
ATOM 17129 N N . LYS D 2 369 ? 15.373 53.219 5.166 1.00 15.58 374 LYS C N 1
ATOM 17130 C CA . LYS D 2 369 ? 15.106 52.020 4.366 1.00 17.54 374 LYS C CA 1
ATOM 17131 C C . LYS D 2 369 ? 16.367 51.527 3.679 1.00 18.77 374 LYS C C 1
ATOM 17132 O O . LYS D 2 369 ? 16.740 52.015 2.608 1.00 23.04 374 LYS C O 1
ATOM 17142 N N . ALA D 2 370 ? 17.072 50.619 4.334 1.00 16.51 375 ALA C N 1
ATOM 17143 C CA . ALA D 2 370 ? 18.285 50.038 3.764 1.00 14.92 375 ALA C CA 1
ATOM 17144 C C . ALA D 2 370 ? 17.865 48.771 3.019 1.00 14.42 375 ALA C C 1
ATOM 17145 O O . ALA D 2 370 ? 16.947 48.063 3.445 1.00 12.12 375 ALA C O 1
ATOM 17148 N N . ASP D 2 371 ? 18.499 48.504 1.888 1.00 14.76 376 ASP C N 1
ATOM 17149 C CA . ASP D 2 371 ? 18.179 47.299 1.127 1.00 15.79 376 ASP C CA 1
ATOM 17150 C C . ASP D 2 371 ? 19.376 46.385 1.348 1.00 14.50 376 ASP C C 1
ATOM 17151 O O . ASP D 2 371 ? 20.424 46.590 0.748 1.00 17.16 376 ASP C O 1
ATOM 17157 N N . ARG D 2 372 ? 19.228 45.364 2.188 1.00 14.49 377 ARG C N 1
ATOM 17158 C CA . ARG D 2 372 ? 20.349 44.457 2.478 1.00 14.11 377 ARG C CA 1
ATOM 17159 C C . ARG D 2 372 ? 21.025 43.836 1.256 1.00 15.26 377 ARG C C 1
ATOM 17160 O O . ARG D 2 372 ? 22.250 43.845 1.154 1.00 15.06 377 ARG C O 1
ATOM 17174 N N . ASP D 2 373 ? 20.234 43.266 0.351 1.00 15.86 378 ASP C N 1
ATOM 17175 C CA . ASP D 2 373 ? 20.786 42.634 -0.847 1.00 15.97 378 ASP C CA 1
ATOM 17176 C C . ASP D 2 373 ? 21.516 43.643 -1.703 1.00 14.70 378 ASP C C 1
ATOM 17177 O O . ASP D 2 373 ? 22.619 43.390 -2.171 1.00 14.49 378 ASP C O 1
ATOM 17183 N N . GLN D 2 374 ? 20.905 44.811 -1.855 1.00 15.69 379 GLN C N 1
ATOM 17184 C CA . GLN D 2 374 ? 21.473 45.876 -2.646 1.00 15.54 379 GLN C CA 1
ATOM 17185 C C . GLN D 2 374 ? 22.836 46.258 -2.095 1.00 16.43 379 GLN C C 1
ATOM 17186 O O . GLN D 2 374 ? 23.803 46.419 -2.855 1.00 14.44 379 GLN C O 1
ATOM 17195 N N . ILE D 2 375 ? 22.926 46.392 -0.770 1.00 15.69 380 ILE C N 1
ATOM 17196 C CA . ILE D 2 375 ? 24.205 46.744 -0.150 1.00 14.06 380 ILE C CA 1
ATOM 17197 C C . ILE D 2 375 ? 25.238 45.619 -0.300 1.00 13.09 380 ILE C C 1
ATOM 17198 O O . ILE D 2 375 ? 26.362 45.852 -0.738 1.00 13.14 380 ILE C O 1
ATOM 17204 N N . VAL D 2 376 ? 24.849 44.392 0.015 1.00 13.32 381 VAL C N 1
ATOM 17205 C CA . VAL D 2 376 ? 25.799 43.286 -0.076 1.00 13.64 381 VAL C CA 1
ATOM 17206 C C . VAL D 2 376 ? 26.319 43.107 -1.506 1.00 14.28 381 VAL C C 1
ATOM 17207 O O . VAL D 2 376 ? 27.522 42.983 -1.710 1.00 13.50 381 VAL C O 1
ATOM 17212 N N . LYS D 2 377 ? 25.422 43.183 -2.490 1.00 16.39 382 LYS C N 1
ATOM 17213 C CA . LYS D 2 377 ? 25.784 43.031 -3.906 1.00 17.50 382 LYS C CA 1
ATOM 17214 C C . LYS D 2 377 ? 26.803 44.098 -4.320 1.00 17.27 382 LYS C C 1
ATOM 17215 O O . LYS D 2 377 ? 27.820 43.788 -4.939 1.00 16.78 382 LYS C O 1
ATOM 17225 N N . ALA D 2 378 ? 26.564 45.342 -3.912 1.00 16.82 383 ALA C N 1
ATOM 17226 C CA . ALA D 2 378 ? 27.473 46.441 -4.235 1.00 16.06 383 ALA C CA 1
ATOM 17227 C C . ALA D 2 378 ? 28.869 46.169 -3.687 1.00 15.94 383 ALA C C 1
ATOM 17228 O O . ALA D 2 378 ? 29.870 46.445 -4.361 1.00 14.73 383 ALA C O 1
ATOM 17231 N N . VAL D 2 379 ? 28.939 45.629 -2.470 1.00 14.05 384 VAL C N 1
ATOM 17232 C CA . VAL D 2 379 ? 30.235 45.343 -1.864 1.00 12.57 384 VAL C CA 1
ATOM 17233 C C . VAL D 2 379 ? 30.910 44.173 -2.565 1.00 10.35 384 VAL C C 1
ATOM 17234 O O . VAL D 2 379 ? 32.088 44.250 -2.894 1.00 11.74 384 VAL C O 1
ATOM 17239 N N . LEU D 2 380 ? 30.148 43.114 -2.825 1.00 13.33 385 LEU C N 1
ATOM 17240 C CA . LEU D 2 380 ? 30.671 41.909 -3.472 1.00 15.00 385 LEU C CA 1
ATOM 17241 C C . LEU D 2 380 ? 31.312 42.223 -4.818 1.00 17.15 385 LEU C C 1
ATOM 17242 O O . LEU D 2 380 ? 32.245 41.533 -5.262 1.00 17.35 385 LEU C O 1
ATOM 17248 N N . ALA D 2 381 ? 30.859 43.320 -5.418 1.00 17.25 386 ALA C N 1
ATOM 17249 C CA . ALA D 2 381 ? 31.373 43.778 -6.693 1.00 16.71 386 ALA C CA 1
ATOM 17250 C C . ALA D 2 381 ? 32.882 43.978 -6.661 1.00 17.14 386 ALA C C 1
ATOM 17251 O O . ALA D 2 381 ? 33.524 43.985 -7.705 1.00 16.82 386 ALA C O 1
ATOM 17254 N N . GLY D 2 382 ? 33.469 44.125 -5.474 1.00 15.59 387 GLY C N 1
ATOM 17255 C CA . GLY D 2 382 ? 34.907 44.322 -5.414 1.00 15.49 387 GLY C CA 1
ATOM 17256 C C . GLY D 2 382 ? 35.790 43.134 -5.058 1.00 15.90 387 GLY C C 1
ATOM 17257 O O . GLY D 2 382 ? 37.003 43.288 -4.989 1.00 14.80 387 GLY C O 1
ATOM 17259 N N . LEU D 2 383 ? 35.210 41.945 -4.920 1.00 21.07 388 LEU C N 1
ATOM 17260 C CA . LEU D 2 383 ? 35.971 40.757 -4.495 1.00 26.96 388 LEU C CA 1
ATOM 17261 C C . LEU D 2 383 ? 37.463 40.549 -4.844 1.00 32.05 388 LEU C C 1
ATOM 17262 O O . LEU D 2 383 ? 38.268 40.167 -3.962 1.00 33.86 388 LEU C O 1
ATOM 17268 N N . LYS D 2 384 ? 37.832 40.736 -6.108 1.00 33.94 389 LYS C N 1
ATOM 17269 C CA . LYS D 2 384 ? 39.225 40.577 -6.520 1.00 35.69 389 LYS C CA 1
ATOM 17270 C C . LYS D 2 384 ? 39.998 41.899 -6.350 1.00 37.48 389 LYS C C 1
ATOM 17271 O O . LYS D 2 384 ? 39.384 42.977 -6.528 1.00 39.27 389 LYS C O 1
ATOM 17282 N N . LEU E 3 1 ? 76.283 26.609 77.047 1.00 20.98 4 LEU G N 1
ATOM 17283 C CA . LEU E 3 1 ? 74.822 26.431 77.276 1.00 19.86 4 LEU G CA 1
ATOM 17284 C C . LEU E 3 1 ? 74.133 27.195 76.156 1.00 19.18 4 LEU G C 1
ATOM 17285 O O . LEU E 3 1 ? 74.779 27.970 75.431 1.00 20.70 4 LEU G O 1
ATOM 17293 N N . GLY E 3 2 ? 72.838 26.980 76.001 1.00 15.65 5 GLY G N 1
ATOM 17294 C CA . GLY E 3 2 ? 72.133 27.679 74.952 1.00 13.41 5 GLY G CA 1
ATOM 17295 C C . GLY E 3 2 ? 70.918 26.898 74.524 1.00 13.59 5 GLY G C 1
ATOM 17296 O O . GLY E 3 2 ? 70.888 25.671 74.594 1.00 13.47 5 GLY G O 1
ATOM 17298 N N . ILE E 3 3 ? 69.896 27.622 74.103 1.00 12.96 6 ILE G N 1
ATOM 17299 C CA . ILE E 3 3 ? 68.663 27.011 73.650 1.00 12.36 6 ILE G CA 1
ATOM 17300 C C . ILE E 3 3 ? 68.849 26.374 72.280 1.00 10.32 6 ILE G C 1
ATOM 17301 O O . ILE E 3 3 ? 68.503 25.219 72.078 1.00 11.29 6 ILE G O 1
ATOM 17307 N N . HIS E 3 4 ? 69.458 27.114 71.363 1.00 10.92 7 HIS G N 1
ATOM 17308 C CA . HIS E 3 4 ? 69.644 26.649 69.990 1.00 11.24 7 HIS G CA 1
ATOM 17309 C C . HIS E 3 4 ? 70.995 26.014 69.655 1.00 12.20 7 HIS G C 1
ATOM 17310 O O . HIS E 3 4 ? 71.136 25.332 68.636 1.00 14.48 7 HIS G O 1
ATOM 17320 N N . SER E 3 5 ? 71.993 26.255 70.495 1.00 12.54 8 SER G N 1
ATOM 17321 C CA . SER E 3 5 ? 73.314 25.645 70.315 1.00 13.20 8 SER G CA 1
ATOM 17322 C C . SER E 3 5 ? 73.808 25.362 71.722 1.00 12.76 8 SER G C 1
ATOM 17323 O O . SER E 3 5 ? 73.627 26.179 72.625 1.00 12.84 8 SER G O 1
ATOM 17328 N N . ASN E 3 6 ? 74.346 24.167 71.931 1.00 12.46 9 ASN G N 1
ATOM 17329 C CA . ASN E 3 6 ? 74.839 23.785 73.244 1.00 11.66 9 ASN G CA 1
ATOM 17330 C C . ASN E 3 6 ? 75.713 22.546 73.171 1.00 11.98 9 ASN G C 1
ATOM 17331 O O . ASN E 3 6 ? 75.788 21.886 72.132 1.00 12.33 9 ASN G O 1
ATOM 17339 N N . ASP E 3 7 ? 76.389 22.244 74.272 1.00 11.18 10 ASP G N 1
ATOM 17340 C CA . ASP E 3 7 ? 77.283 21.103 74.322 1.00 12.02 10 ASP G CA 1
ATOM 17341 C C . ASP E 3 7 ? 76.603 19.810 73.939 1.00 12.26 10 ASP G C 1
ATOM 17342 O O . ASP E 3 7 ? 77.211 18.974 73.281 1.00 13.45 10 ASP G O 1
ATOM 17348 N N . THR E 3 8 ? 75.364 19.632 74.379 1.00 11.79 11 THR G N 1
ATOM 17349 C CA . THR E 3 8 ? 74.627 18.414 74.097 1.00 11.41 11 THR G CA 1
ATOM 17350 C C . THR E 3 8 ? 74.432 18.229 72.604 1.00 11.57 11 THR G C 1
ATOM 17351 O O . THR E 3 8 ? 74.780 17.179 72.052 1.00 10.65 11 THR G O 1
ATOM 17357 N N . ARG E 3 9 ? 73.913 19.266 71.954 1.00 10.67 12 ARG G N 1
ATOM 17358 C CA . ARG E 3 9 ? 73.693 19.235 70.512 1.00 10.14 12 ARG G CA 1
ATOM 17359 C C . ARG E 3 9 ? 74.998 19.010 69.766 1.00 9.31 12 ARG G C 1
ATOM 17360 O O . ARG E 3 9 ? 75.038 18.248 68.806 1.00 9.05 12 ARG G O 1
ATOM 17374 N N . ASP E 3 10 ? 76.066 19.651 70.236 1.00 10.60 13 ASP G N 1
ATOM 17375 C CA . ASP E 3 10 ? 77.387 19.500 69.638 1.00 11.33 13 ASP G CA 1
ATOM 17376 C C . ASP E 3 10 ? 77.832 18.036 69.728 1.00 11.94 13 ASP G C 1
ATOM 17377 O O . ASP E 3 10 ? 78.303 17.466 68.737 1.00 11.65 13 ASP G O 1
ATOM 17383 N N . ALA E 3 11 ? 77.727 17.438 70.917 1.00 8.91 14 ALA G N 1
ATOM 17384 C CA . ALA E 3 11 ? 78.143 16.051 71.097 1.00 10.36 14 ALA G CA 1
ATOM 17385 C C . ALA E 3 11 ? 77.431 15.119 70.125 1.00 11.48 14 ALA G C 1
ATOM 17386 O O . ALA E 3 11 ? 78.052 14.234 69.519 1.00 10.96 14 ALA G O 1
ATOM 17389 N N . TRP E 3 12 ? 76.136 15.342 69.953 1.00 9.53 15 TRP G N 1
ATOM 17390 C CA . TRP E 3 12 ? 75.351 14.513 69.058 1.00 10.79 15 TRP G CA 1
ATOM 17391 C C . TRP E 3 12 ? 75.661 14.724 67.579 1.00 9.43 15 TRP G C 1
ATOM 17392 O O . TRP E 3 12 ? 75.678 13.773 66.810 1.00 9.17 15 TRP G O 1
ATOM 17405 N N . VAL E 3 13 ? 75.950 15.958 67.191 1.00 9.84 16 VAL G N 1
ATOM 17406 C CA . VAL E 3 13 ? 76.306 16.232 65.803 1.00 8.59 16 VAL G CA 1
ATOM 17407 C C . VAL E 3 13 ? 77.583 15.452 65.494 1.00 9.56 16 VAL G C 1
ATOM 17408 O O . VAL E 3 13 ? 77.666 14.776 64.462 1.00 9.22 16 VAL G O 1
ATOM 17413 N N . ASN E 3 14 ? 78.561 15.509 66.404 1.00 10.83 17 ASN G N 1
ATOM 17414 C CA . ASN E 3 14 ? 79.825 14.773 66.222 1.00 11.07 17 ASN G CA 1
ATOM 17415 C C . ASN E 3 14 ? 79.576 13.265 66.187 1.00 10.70 17 ASN G C 1
ATOM 17416 O O . ASN E 3 14 ? 80.150 12.554 65.371 1.00 11.39 17 ASN G O 1
ATOM 17424 N N . LYS E 3 15 ? 78.723 12.775 67.073 1.00 10.47 18 LYS G N 1
ATOM 17425 C CA . LYS E 3 15 ? 78.388 11.356 67.096 1.00 11.76 18 LYS G CA 1
ATOM 17426 C C . LYS E 3 15 ? 77.789 10.914 65.752 1.00 11.55 18 LYS G C 1
ATOM 17427 O O . LYS E 3 15 ? 78.219 9.929 65.143 1.00 11.95 18 LYS G O 1
ATOM 17437 N N . ILE E 3 16 ? 76.800 11.664 65.290 1.00 12.31 19 ILE G N 1
ATOM 17438 C CA . ILE E 3 16 ? 76.114 11.367 64.040 1.00 11.72 19 ILE G CA 1
ATOM 17439 C C . ILE E 3 16 ? 77.097 11.408 62.872 1.00 12.97 19 ILE G C 1
ATOM 17440 O O . ILE E 3 16 ? 77.007 10.585 61.955 1.00 11.94 19 ILE G O 1
ATOM 17446 N N . ALA E 3 17 ? 78.050 12.340 62.922 1.00 11.55 20 ALA G N 1
ATOM 17447 C CA . ALA E 3 17 ? 79.036 12.480 61.851 1.00 12.37 20 ALA G CA 1
ATOM 17448 C C . ALA E 3 17 ? 79.835 11.196 61.633 1.00 13.77 20 ALA G C 1
ATOM 17449 O O . ALA E 3 17 ? 80.457 11.004 60.575 1.00 15.12 20 ALA G O 1
ATOM 17452 N N . HIS E 3 18 ? 79.797 10.289 62.603 1.00 12.74 21 HIS G N 1
ATOM 17453 C CA . HIS E 3 18 ? 80.557 9.060 62.456 1.00 14.19 21 HIS G CA 1
ATOM 17454 C C . HIS E 3 18 ? 79.871 7.901 61.801 1.00 13.37 21 HIS G C 1
ATOM 17455 O O . HIS E 3 18 ? 80.514 6.905 61.479 1.00 14.51 21 HIS G O 1
ATOM 17465 N N . VAL E 3 19 ? 78.582 8.034 61.540 1.00 14.77 22 VAL G N 1
ATOM 17466 C CA . VAL E 3 19 ? 77.866 6.944 60.907 1.00 16.55 22 VAL G CA 1
ATOM 17467 C C . VAL E 3 19 ? 78.063 6.978 59.395 1.00 15.85 22 VAL G C 1
ATOM 17468 O O . VAL E 3 19 ? 77.918 8.024 58.765 1.00 14.13 22 VAL G O 1
ATOM 17473 N N . ASN E 3 20 ? 78.513 5.837 58.865 1.00 15.71 23 ASN G N 1
ATOM 17474 C CA . ASN E 3 20 ? 78.810 5.660 57.440 1.00 14.99 23 ASN G CA 1
ATOM 17475 C C . ASN E 3 20 ? 77.875 4.729 56.699 1.00 13.74 23 ASN G C 1
ATOM 17476 O O . ASN E 3 20 ? 77.859 4.730 55.471 1.00 14.95 23 ASN G O 1
ATOM 17484 N N . THR E 3 21 ? 77.160 3.882 57.421 1.00 10.07 24 THR G N 1
ATOM 17485 C CA . THR E 3 21 ? 76.285 2.930 56.773 1.00 9.37 24 THR G CA 1
ATOM 17486 C C . THR E 3 21 ? 74.836 3.112 57.174 1.00 10.79 24 THR G C 1
ATOM 17487 O O . THR E 3 21 ? 74.525 3.522 58.312 1.00 9.48 24 THR G O 1
ATOM 17493 N N . LEU E 3 22 ? 73.954 2.764 56.240 1.00 9.37 25 LEU G N 1
ATOM 17494 C CA . LEU E 3 22 ? 72.508 2.842 56.435 1.00 10.96 25 LEU G CA 1
ATOM 17495 C C . LEU E 3 22 ? 72.110 1.996 57.655 1.00 11.17 25 LEU G C 1
ATOM 17496 O O . LEU E 3 22 ? 71.328 2.438 58.499 1.00 11.44 25 LEU G O 1
ATOM 17502 N N . GLU E 3 23 ? 72.653 0.791 57.759 1.00 10.66 26 GLU G N 1
ATOM 17503 C CA . GLU E 3 23 ? 72.300 -0.039 58.901 1.00 13.11 26 GLU G CA 1
ATOM 17504 C C . GLU E 3 23 ? 72.701 0.522 60.261 1.00 10.03 26 GLU G C 1
ATOM 17505 O O . GLU E 3 23 ? 71.886 0.527 61.172 1.00 10.37 26 GLU G O 1
ATOM 17512 N N . LYS E 3 24 ? 73.922 1.020 60.410 1.00 11.25 27 LYS G N 1
ATOM 17513 C CA . LYS E 3 24 ? 74.306 1.591 61.703 1.00 8.65 27 LYS G CA 1
ATOM 17514 C C . LYS E 3 24 ? 73.467 2.846 61.991 1.00 10.75 27 LYS G C 1
ATOM 17515 O O . LYS E 3 24 ? 73.003 3.055 63.125 1.00 10.40 27 LYS G O 1
ATOM 17525 N N . ALA E 3 25 ? 73.238 3.666 60.969 1.00 9.04 28 ALA G N 1
ATOM 17526 C CA . ALA E 3 25 ? 72.454 4.886 61.141 1.00 7.29 28 ALA G CA 1
ATOM 17527 C C . ALA E 3 25 ? 70.999 4.597 61.524 1.00 7.50 28 ALA G C 1
ATOM 17528 O O . ALA E 3 25 ? 70.439 5.221 62.447 1.00 8.19 28 ALA G O 1
ATOM 17531 N N . ALA E 3 26 ? 70.374 3.675 60.806 1.00 6.82 29 ALA G N 1
ATOM 17532 C CA . ALA E 3 26 ? 68.978 3.345 61.069 1.00 7.89 29 ALA G CA 1
ATOM 17533 C C . ALA E 3 26 ? 68.830 2.758 62.460 1.00 8.03 29 ALA G C 1
ATOM 17534 O O . ALA E 3 26 ? 67.866 3.073 63.156 1.00 7.29 29 ALA G O 1
ATOM 17537 N N . GLU E 3 27 ? 69.758 1.866 62.820 1.00 8.99 30 GLU G N 1
ATOM 17538 C CA . GLU E 3 27 ? 69.767 1.223 64.132 1.00 9.19 30 GLU G CA 1
ATOM 17539 C C . GLU E 3 27 ? 69.851 2.287 65.224 1.00 8.62 30 GLU G C 1
ATOM 17540 O O . GLU E 3 27 ? 69.056 2.269 66.169 1.00 9.20 30 GLU G O 1
ATOM 17547 N N . MET E 3 28 ? 70.764 3.239 65.065 1.00 7.35 31 MET G N 1
ATOM 17548 C CA . MET E 3 28 ? 70.897 4.316 66.038 1.00 7.55 31 MET G CA 1
ATOM 17549 C C . MET E 3 28 ? 69.626 5.173 66.131 1.00 9.11 31 MET G C 1
ATOM 17550 O O . MET E 3 28 ? 69.226 5.592 67.227 1.00 9.95 31 MET G O 1
ATOM 17556 N N . LEU E 3 29 ? 68.999 5.453 64.989 1.00 7.48 32 LEU G N 1
ATOM 17557 C CA . LEU E 3 29 ? 67.769 6.247 64.967 1.00 8.24 32 LEU G CA 1
ATOM 17558 C C . LEU E 3 29 ? 66.620 5.537 65.703 1.00 7.04 32 LEU G C 1
ATOM 17559 O O . LEU E 3 29 ? 65.879 6.161 66.492 1.00 6.03 32 LEU G O 1
ATOM 17565 N N . LYS E 3 30 ? 66.498 4.230 65.482 1.00 6.58 33 LYS G N 1
ATOM 17566 C CA . LYS E 3 30 ? 65.437 3.469 66.111 1.00 8.27 33 LYS G CA 1
ATOM 17567 C C . LYS E 3 30 ? 65.642 3.428 67.640 1.00 8.14 33 LYS G C 1
ATOM 17568 O O . LYS E 3 30 ? 64.681 3.649 68.402 1.00 7.85 33 LYS G O 1
ATOM 17578 N N . GLN E 3 31 ? 66.884 3.204 68.078 1.00 8.22 34 GLN G N 1
ATOM 17579 C CA . GLN E 3 31 ? 67.149 3.160 69.516 1.00 10.86 34 GLN G CA 1
ATOM 17580 C C . GLN E 3 31 ? 66.976 4.547 70.140 1.00 9.52 34 GLN G C 1
ATOM 17581 O O . GLN E 3 31 ? 66.500 4.666 71.259 1.00 9.16 34 GLN G O 1
ATOM 17590 N N . PHE E 3 32 ? 67.337 5.595 69.408 1.00 8.98 35 PHE G N 1
ATOM 17591 C CA . PHE E 3 32 ? 67.181 6.965 69.894 1.00 9.19 35 PHE G CA 1
ATOM 17592 C C . PHE E 3 32 ? 65.704 7.256 70.219 1.00 8.24 35 PHE G C 1
ATOM 17593 O O . PHE E 3 32 ? 65.387 7.887 71.225 1.00 8.15 35 PHE G O 1
ATOM 17602 N N . ARG E 3 33 ? 64.804 6.792 69.359 1.00 8.17 36 ARG G N 1
ATOM 17603 C CA . ARG E 3 33 ? 63.380 7.031 69.538 1.00 7.38 36 ARG G CA 1
ATOM 17604 C C . ARG E 3 33 ? 62.813 6.270 70.737 1.00 8.38 36 ARG G C 1
ATOM 17605 O O . ARG E 3 33 ? 61.873 6.734 71.397 1.00 8.83 36 ARG G O 1
ATOM 17619 N N . MET E 3 34 ? 63.404 5.115 71.035 1.00 9.12 37 MET G N 1
ATOM 17620 C CA . MET E 3 34 ? 62.984 4.319 72.190 1.00 10.28 37 MET G CA 1
ATOM 17621 C C . MET E 3 34 ? 63.513 5.007 73.457 1.00 9.74 37 MET G C 1
ATOM 17622 O O . MET E 3 34 ? 62.832 5.102 74.484 1.00 11.19 37 MET G O 1
ATOM 17628 N N . ASP E 3 35 ? 64.757 5.455 73.387 1.00 9.12 38 ASP G N 1
ATOM 17629 C CA . ASP E 3 35 ? 65.390 6.099 74.522 1.00 8.11 38 ASP G CA 1
ATOM 17630 C C . ASP E 3 35 ? 64.903 7.487 74.885 1.00 8.65 38 ASP G C 1
ATOM 17631 O O . ASP E 3 35 ? 64.795 7.814 76.073 1.00 9.32 38 ASP G O 1
ATOM 17637 N N . HIS E 3 36 ? 64.581 8.296 73.880 1.00 8.32 39 HIS G N 1
ATOM 17638 C CA . HIS E 3 36 ? 64.247 9.704 74.117 1.00 7.74 39 HIS G CA 1
ATOM 17639 C C . HIS E 3 36 ? 62.960 10.323 73.610 1.00 7.17 39 HIS G C 1
ATOM 17640 O O . HIS E 3 36 ? 62.788 11.540 73.748 1.00 7.82 39 HIS G O 1
ATOM 17650 N N . THR E 3 37 ? 62.070 9.547 72.996 1.00 7.70 40 THR G N 1
ATOM 17651 C CA . THR E 3 37 ? 60.825 10.126 72.506 1.00 7.04 40 THR G CA 1
ATOM 17652 C C . THR E 3 37 ? 59.604 9.477 73.148 1.00 6.92 40 THR G C 1
ATOM 17653 O O . THR E 3 37 ? 59.655 8.311 73.552 1.00 8.25 40 THR G O 1
ATOM 17659 N N . THR E 3 38 ? 58.502 10.229 73.169 1.00 5.01 41 THR G N 1
ATOM 17660 C CA . THR E 3 38 ? 57.195 9.840 73.715 1.00 6.91 41 THR G CA 1
ATOM 17661 C C . THR E 3 38 ? 57.221 9.802 75.240 1.00 7.92 41 THR G C 1
ATOM 17662 O O . THR E 3 38 ? 58.297 9.846 75.837 1.00 5.61 41 THR G O 1
ATOM 17668 N N . PRO E 3 39 ? 56.041 9.751 75.878 1.00 7.99 42 PRO G N 1
ATOM 17669 C CA . PRO E 3 39 ? 55.997 9.703 77.349 1.00 9.66 42 PRO G CA 1
ATOM 17670 C C . PRO E 3 39 ? 56.592 8.388 77.867 1.00 9.89 42 PRO G C 1
ATOM 17671 O O . PRO E 3 39 ? 56.746 8.207 79.075 1.00 12.16 42 PRO G O 1
ATOM 17675 N N . PHE E 3 40 ? 56.822 7.442 76.959 1.00 8.66 43 PHE G N 1
ATOM 17676 C CA . PHE E 3 40 ? 57.366 6.126 77.307 1.00 8.54 43 PHE G CA 1
ATOM 17677 C C . PHE E 3 40 ? 58.855 5.993 77.088 1.00 7.85 43 PHE G C 1
ATOM 17678 O O . PHE E 3 40 ? 59.414 4.900 77.193 1.00 8.64 43 PHE G O 1
ATOM 17687 N N . ARG E 3 41 ? 59.502 7.126 76.827 1.00 8.97 44 ARG G N 1
ATOM 17688 C CA . ARG E 3 41 ? 60.942 7.181 76.603 1.00 9.93 44 ARG G CA 1
ATOM 17689 C C . ARG E 3 41 ? 61.669 6.602 77.821 1.00 10.98 44 ARG G C 1
ATOM 17690 O O . ARG E 3 41 ? 61.206 6.743 78.958 1.00 10.73 44 ARG G O 1
ATOM 17704 N N . ASN E 3 42 ? 62.790 5.931 77.572 1.00 10.70 45 ASN G N 1
ATOM 17705 C CA . ASN E 3 42 ? 63.583 5.325 78.633 1.00 9.78 45 ASN G CA 1
ATOM 17706 C C . ASN E 3 42 ? 64.189 6.342 79.578 1.00 10.80 45 ASN G C 1
ATOM 17707 O O . ASN E 3 42 ? 64.597 5.979 80.672 1.00 12.91 45 ASN G O 1
ATOM 17715 N N . SER E 3 43 ? 64.265 7.602 79.160 1.00 10.56 46 SER G N 1
ATOM 17716 C CA . SER E 3 43 ? 64.884 8.650 79.965 1.00 10.15 46 SER G CA 1
ATOM 17717 C C . SER E 3 43 ? 64.423 10.021 79.481 1.00 9.66 46 SER G C 1
ATOM 17718 O O . SER E 3 43 ? 64.059 10.178 78.305 1.00 9.38 46 SER G O 1
ATOM 17723 N N . TYR E 3 44 ? 64.429 11.006 80.380 1.00 8.17 47 TYR G N 1
ATOM 17724 C CA . TYR E 3 44 ? 64.060 12.379 80.027 1.00 7.30 47 TYR G CA 1
ATOM 17725 C C . TYR E 3 44 ? 65.296 13.270 80.016 1.00 9.31 47 TYR G C 1
ATOM 17726 O O . TYR E 3 44 ? 65.186 14.499 79.891 1.00 10.88 47 TYR G O 1
ATOM 17737 N N . GLU E 3 45 ? 66.474 12.652 80.065 1.00 9.60 48 GLU G N 1
ATOM 17738 C CA . GLU E 3 45 ? 67.728 13.387 80.080 1.00 10.99 48 GLU G CA 1
ATOM 17739 C C . GLU E 3 45 ? 67.890 14.344 78.899 1.00 11.72 48 GLU G C 1
ATOM 17740 O O . GLU E 3 45 ? 68.440 15.444 79.061 1.00 10.90 48 GLU G O 1
ATOM 17747 N N . LEU E 3 46 ? 67.403 13.953 77.724 1.00 10.14 49 LEU G N 1
ATOM 17748 C CA . LEU E 3 46 ? 67.548 14.818 76.552 1.00 10.11 49 LEU G CA 1
ATOM 17749 C C . LEU E 3 46 ? 66.297 15.602 76.201 1.00 10.91 49 LEU G C 1
ATOM 17750 O O . LEU E 3 46 ? 66.159 16.090 75.066 1.00 7.17 49 LEU G O 1
ATOM 17756 N N . ASP E 3 47 ? 65.417 15.778 77.184 1.00 8.64 50 ASP G N 1
ATOM 17757 C CA . ASP E 3 47 ? 64.159 16.489 76.965 1.00 10.31 50 ASP G CA 1
ATOM 17758 C C . ASP E 3 47 ? 64.253 17.797 76.166 1.00 10.30 50 ASP G C 1
ATOM 17759 O O . ASP E 3 47 ? 63.478 17.997 75.224 1.00 10.88 50 ASP G O 1
ATOM 17765 N N . ASN E 3 48 ? 65.197 18.668 76.507 1.00 9.45 51 ASN G N 1
ATOM 17766 C CA . ASN E 3 48 ? 65.313 19.946 75.799 1.00 10.16 51 ASN G CA 1
ATOM 17767 C C . ASN E 3 48 ? 65.972 19.890 74.418 1.00 9.01 51 ASN G C 1
ATOM 17768 O O . ASN E 3 48 ? 65.858 20.836 73.659 1.00 10.68 51 ASN G O 1
ATOM 17776 N N . ASP E 3 49 ? 66.640 18.799 74.077 1.00 8.75 52 ASP G N 1
ATOM 17777 C CA . ASP E 3 49 ? 67.324 18.729 72.787 1.00 9.43 52 ASP G CA 1
ATOM 17778 C C . ASP E 3 49 ? 67.005 17.584 71.831 1.00 10.09 52 ASP G C 1
ATOM 17779 O O . ASP E 3 49 ? 67.390 17.650 70.658 1.00 9.57 52 ASP G O 1
ATOM 17785 N N . TYR E 3 50 ? 66.272 16.574 72.289 1.00 8.44 53 TYR G N 1
ATOM 17786 C CA . TYR E 3 50 ? 65.999 15.406 71.451 1.00 7.40 53 TYR G CA 1
ATOM 17787 C C . TYR E 3 50 ? 65.240 15.666 70.137 1.00 8.45 53 TYR G C 1
ATOM 17788 O O . TYR E 3 50 ? 65.515 15.025 69.124 1.00 6.92 53 TYR G O 1
ATOM 17799 N N . LEU E 3 51 ? 64.290 16.592 70.143 1.00 7.43 54 LEU G N 1
ATOM 17800 C CA . LEU E 3 51 ? 63.529 16.862 68.931 1.00 7.84 54 LEU G CA 1
ATOM 17801 C C . LEU E 3 51 ? 64.470 17.271 67.796 1.00 9.31 54 LEU G C 1
ATOM 17802 O O . LEU E 3 51 ? 64.366 16.770 66.673 1.00 7.28 54 LEU G O 1
ATOM 17808 N N . TRP E 3 52 ? 65.402 18.167 68.113 1.00 9.21 55 TRP G N 1
ATOM 17809 C CA . TRP E 3 52 ? 66.370 18.659 67.142 1.00 8.32 55 TRP G CA 1
ATOM 17810 C C . TRP E 3 52 ? 67.395 17.571 66.776 1.00 9.32 55 TRP G C 1
ATOM 17811 O O . TRP E 3 52 ? 67.706 17.378 65.594 1.00 9.54 55 TRP G O 1
ATOM 17824 N N . ILE E 3 53 ? 67.916 16.864 67.776 1.00 6.68 56 ILE G N 1
ATOM 17825 C CA . ILE E 3 53 ? 68.895 15.807 67.530 1.00 7.10 56 ILE G CA 1
ATOM 17826 C C . ILE E 3 53 ? 68.299 14.700 66.651 1.00 6.84 56 ILE G C 1
ATOM 17827 O O . ILE E 3 53 ? 68.959 14.187 65.739 1.00 8.30 56 ILE G O 1
ATOM 17833 N N . GLU E 3 54 ? 67.039 14.361 66.905 1.00 7.44 57 GLU G N 1
ATOM 17834 C CA . GLU E 3 54 ? 66.353 13.345 66.125 1.00 7.50 57 GLU G CA 1
ATOM 17835 C C . GLU E 3 54 ? 66.375 13.761 64.655 1.00 9.32 57 GLU G C 1
ATOM 17836 O O . GLU E 3 54 ? 66.759 12.969 63.799 1.00 7.61 57 GLU G O 1
ATOM 17843 N N . ALA E 3 55 ? 66.017 15.019 64.387 1.00 7.60 58 ALA G N 1
ATOM 17844 C CA . ALA E 3 55 ? 66.002 15.540 63.024 1.00 8.26 58 ALA G CA 1
ATOM 17845 C C . ALA E 3 55 ? 67.358 15.377 62.342 1.00 8.81 58 ALA G C 1
ATOM 17846 O O . ALA E 3 55 ? 67.427 15.010 61.164 1.00 8.30 58 ALA G O 1
ATOM 17849 N N . LYS E 3 56 ? 68.438 15.629 63.082 1.00 7.89 59 LYS G N 1
ATOM 17850 C CA . LYS E 3 56 ? 69.785 15.488 62.543 1.00 9.41 59 LYS G CA 1
ATOM 17851 C C . LYS E 3 56 ? 70.101 14.021 62.212 1.00 11.63 59 LYS G C 1
ATOM 17852 O O . LYS E 3 56 ? 70.742 13.720 61.198 1.00 11.71 59 LYS G O 1
ATOM 17862 N N . LEU E 3 57 ? 69.624 13.107 63.052 1.00 11.11 60 LEU G N 1
ATOM 17863 C CA . LEU E 3 57 ? 69.851 11.686 62.819 1.00 12.30 60 LEU G CA 1
ATOM 17864 C C . LEU E 3 57 ? 69.022 11.240 61.623 1.00 9.91 60 LEU G C 1
ATOM 17865 O O . LEU E 3 57 ? 69.456 10.392 60.835 1.00 10.75 60 LEU G O 1
ATOM 17871 N N . GLU E 3 58 ? 67.811 11.777 61.508 1.00 9.25 61 GLU G N 1
ATOM 17872 C CA . GLU E 3 58 ? 66.928 11.451 60.381 1.00 9.63 61 GLU G CA 1
ATOM 17873 C C . GLU E 3 58 ? 67.618 11.843 59.089 1.00 9.35 61 GLU G C 1
ATOM 17874 O O . GLU E 3 58 ? 67.593 11.092 58.119 1.00 10.17 61 GLU G O 1
ATOM 17881 N N . GLU E 3 59 ? 68.219 13.033 59.078 1.00 9.85 62 GLU G N 1
ATOM 17882 C CA . GLU E 3 59 ? 68.928 13.539 57.898 1.00 9.73 62 GLU G CA 1
ATOM 17883 C C . GLU E 3 59 ? 69.961 12.530 57.410 1.00 10.32 62 GLU G C 1
ATOM 17884 O O . GLU E 3 59 ? 70.029 12.215 56.224 1.00 10.51 62 GLU G O 1
ATOM 17891 N N . LYS E 3 60 ? 70.756 12.020 58.342 1.00 8.93 63 LYS G N 1
ATOM 17892 C CA . LYS E 3 60 ? 71.786 11.040 58.041 1.00 9.78 63 LYS G CA 1
ATOM 17893 C C . LYS E 3 60 ? 71.207 9.756 57.457 1.00 8.46 63 LYS G C 1
ATOM 17894 O O . LYS E 3 60 ? 71.720 9.251 56.461 1.00 9.94 63 LYS G O 1
ATOM 17904 N N . VAL E 3 61 ? 70.161 9.227 58.090 1.00 7.77 64 VAL G N 1
ATOM 17905 C CA . VAL E 3 61 ? 69.531 7.991 57.637 1.00 8.10 64 VAL G CA 1
ATOM 17906 C C . VAL E 3 61 ? 68.948 8.182 56.237 1.00 7.86 64 VAL G C 1
ATOM 17907 O O . VAL E 3 61 ? 69.144 7.342 55.351 1.00 9.80 64 VAL G O 1
ATOM 17912 N N . ALA E 3 62 ? 68.249 9.296 56.050 1.00 8.70 65 ALA G N 1
ATOM 17913 C CA . ALA E 3 62 ? 67.615 9.625 54.763 1.00 9.53 65 ALA G CA 1
ATOM 17914 C C . ALA E 3 62 ? 68.636 9.633 53.629 1.00 8.56 65 ALA G C 1
ATOM 17915 O O . ALA E 3 62 ? 68.432 9.009 52.575 1.00 9.00 65 ALA G O 1
ATOM 17918 N N . VAL E 3 63 ? 69.713 10.378 53.825 1.00 7.77 66 VAL G N 1
ATOM 17919 C CA . VAL E 3 63 ? 70.749 10.462 52.808 1.00 9.16 66 VAL G CA 1
ATOM 17920 C C . VAL E 3 63 ? 71.338 9.084 52.477 1.00 9.89 66 VAL G C 1
ATOM 17921 O O . VAL E 3 63 ? 71.454 8.706 51.294 1.00 10.03 66 VAL G O 1
ATOM 17926 N N . LEU E 3 64 ? 71.667 8.312 53.506 1.00 8.33 67 LEU G N 1
ATOM 17927 C CA . LEU E 3 64 ? 72.223 6.972 53.293 1.00 9.70 67 LEU G CA 1
ATOM 17928 C C . LEU E 3 64 ? 71.214 6.033 52.655 1.00 7.34 67 LEU G C 1
ATOM 17929 O O . LEU E 3 64 ? 71.589 5.183 51.845 1.00 10.75 67 LEU G O 1
ATOM 17935 N N . LYS E 3 65 ? 69.937 6.179 52.993 1.00 8.53 68 LYS G N 1
ATOM 17936 C CA . LYS E 3 65 ? 68.917 5.288 52.427 1.00 11.11 68 LYS G CA 1
ATOM 17937 C C . LYS E 3 65 ? 68.752 5.530 50.930 1.00 13.11 68 LYS G C 1
ATOM 17938 O O . LYS E 3 65 ? 68.692 4.571 50.146 1.00 12.37 68 LYS G O 1
ATOM 17948 N N . ALA E 3 66 ? 68.683 6.801 50.545 1.00 10.92 69 ALA G N 1
ATOM 17949 C CA . ALA E 3 66 ? 68.528 7.156 49.136 1.00 12.45 69 ALA G CA 1
ATOM 17950 C C . ALA E 3 66 ? 69.715 6.679 48.299 1.00 11.43 69 ALA G C 1
ATOM 17951 O O . ALA E 3 66 ? 69.568 6.384 47.118 1.00 13.76 69 ALA G O 1
ATOM 17954 N N . ARG E 3 67 ? 70.895 6.619 48.895 1.00 12.46 70 ARG G N 1
ATOM 17955 C CA . ARG E 3 67 ? 72.063 6.166 48.161 1.00 12.29 70 ARG G CA 1
ATOM 17956 C C . ARG E 3 67 ? 72.134 4.655 48.019 1.00 13.99 70 ARG G C 1
ATOM 17957 O O . ARG E 3 67 ? 72.694 4.139 47.051 1.00 14.98 70 ARG G O 1
ATOM 17971 N N . ALA E 3 68 ? 71.571 3.942 48.986 1.00 14.02 71 ALA G N 1
ATOM 17972 C CA . ALA E 3 68 ? 71.635 2.478 48.980 1.00 13.56 71 ALA G CA 1
ATOM 17973 C C . ALA E 3 68 ? 70.503 1.746 48.288 1.00 12.27 71 ALA G C 1
ATOM 17974 O O . ALA E 3 68 ? 70.711 0.662 47.748 1.00 14.08 71 ALA G O 1
ATOM 17977 N N . PHE E 3 69 ? 69.306 2.312 48.334 1.00 11.92 72 PHE G N 1
ATOM 17978 C CA . PHE E 3 69 ? 68.133 1.679 47.745 1.00 11.70 72 PHE G CA 1
ATOM 17979 C C . PHE E 3 69 ? 67.878 1.971 46.262 1.00 12.16 72 PHE G C 1
ATOM 17980 O O . PHE E 3 69 ? 68.198 3.057 45.755 1.00 11.46 72 PHE G O 1
ATOM 17989 N N . ASN E 3 70 ? 67.306 0.994 45.568 1.00 11.40 73 ASN G N 1
ATOM 17990 C CA . ASN E 3 70 ? 66.950 1.218 44.180 1.00 10.21 73 ASN G CA 1
ATOM 17991 C C . ASN E 3 70 ? 65.661 2.000 44.295 1.00 10.87 73 ASN G C 1
ATOM 17992 O O . ASN E 3 70 ? 65.132 2.155 45.405 1.00 10.36 73 ASN G O 1
ATOM 18000 N N . GLU E 3 71 ? 65.155 2.524 43.187 1.00 10.68 74 GLU G N 1
ATOM 18001 C CA . GLU E 3 71 ? 63.943 3.340 43.254 1.00 10.81 74 GLU G CA 1
ATOM 18002 C C . GLU E 3 71 ? 62.695 2.654 43.828 1.00 10.58 74 GLU G C 1
ATOM 18003 O O . GLU E 3 71 ? 61.942 3.271 44.601 1.00 9.82 74 GLU G O 1
ATOM 18010 N N . VAL E 3 72 ? 62.477 1.387 43.474 1.00 9.18 75 VAL G N 1
ATOM 18011 C CA . VAL E 3 72 ? 61.316 0.670 43.970 1.00 9.49 75 VAL G CA 1
ATOM 18012 C C . VAL E 3 72 ? 61.398 0.476 45.487 1.00 9.97 75 VAL G C 1
ATOM 18013 O O . VAL E 3 72 ? 60.411 0.731 46.202 1.00 9.56 75 VAL G O 1
ATOM 18018 N N . ASP E 3 73 ? 62.580 0.108 45.983 1.00 10.08 76 ASP G N 1
ATOM 18019 C CA . ASP E 3 73 ? 62.749 -0.101 47.427 1.00 10.89 76 ASP G CA 1
ATOM 18020 C C . ASP E 3 73 ? 62.651 1.216 48.199 1.00 10.32 76 ASP G C 1
ATOM 18021 O O . ASP E 3 73 ? 62.101 1.256 49.294 1.00 10.18 76 ASP G O 1
ATOM 18027 N N . PHE E 3 74 ? 63.164 2.300 47.622 1.00 9.09 77 PHE G N 1
ATOM 18028 C CA . PHE E 3 74 ? 63.081 3.583 48.298 1.00 8.38 77 PHE G CA 1
ATOM 18029 C C . PHE E 3 74 ? 61.619 3.932 48.521 1.00 8.90 77 PHE G C 1
ATOM 18030 O O . PHE E 3 74 ? 61.267 4.554 49.517 1.00 10.34 77 PHE G O 1
ATOM 18039 N N . ARG E 3 75 ? 60.765 3.516 47.595 1.00 8.85 78 ARG G N 1
ATOM 18040 C CA . ARG E 3 75 ? 59.349 3.809 47.716 1.00 10.12 78 ARG G CA 1
ATOM 18041 C C . ARG E 3 75 ? 58.556 2.788 48.509 1.00 10.09 78 ARG G C 1
ATOM 18042 O O . ARG E 3 75 ? 57.573 3.146 49.153 1.00 10.96 78 ARG G O 1
ATOM 18056 N N . HIS E 3 76 ? 58.985 1.531 48.510 1.00 8.81 79 HIS G N 1
ATOM 18057 C CA . HIS E 3 76 ? 58.194 0.506 49.192 1.00 9.35 79 HIS G CA 1
ATOM 18058 C C . HIS E 3 76 ? 58.798 -0.288 50.347 1.00 7.76 79 HIS G C 1
ATOM 18059 O O . HIS E 3 76 ? 58.099 -1.121 50.932 1.00 8.77 79 HIS G O 1
ATOM 18069 N N . LYS E 3 77 ? 60.083 -0.103 50.628 1.00 7.34 80 LYS G N 1
ATOM 18070 C CA . LYS E 3 77 ? 60.730 -0.822 51.724 1.00 9.22 80 LYS G CA 1
ATOM 18071 C C . LYS E 3 77 ? 61.137 0.113 52.852 1.00 9.30 80 LYS G C 1
ATOM 18072 O O . LYS E 3 77 ? 61.357 1.305 52.635 1.00 8.61 80 LYS G O 1
ATOM 18082 N N . THR E 3 78 ? 61.253 -0.434 54.057 1.00 9.17 81 THR G N 1
ATOM 18083 C CA . THR E 3 78 ? 61.693 0.373 55.186 1.00 9.70 81 THR G CA 1
ATOM 18084 C C . THR E 3 78 ? 63.216 0.364 55.118 1.00 8.94 81 THR G C 1
ATOM 18085 O O . THR E 3 78 ? 63.808 -0.463 54.410 1.00 9.16 81 THR G O 1
ATOM 18091 N N . ALA E 3 79 ? 63.849 1.247 55.880 1.00 6.95 82 ALA G N 1
ATOM 18092 C CA . ALA E 3 79 ? 65.302 1.309 55.946 1.00 7.60 82 ALA G CA 1
ATOM 18093 C C . ALA E 3 79 ? 65.928 -0.035 56.393 1.00 8.59 82 ALA G C 1
ATOM 18094 O O . ALA E 3 79 ? 67.106 -0.286 56.148 1.00 9.77 82 ALA G O 1
ATOM 18097 N N . PHE E 3 80 ? 65.151 -0.882 57.071 1.00 9.75 83 PHE G N 1
ATOM 18098 C CA . PHE E 3 80 ? 65.653 -2.175 57.537 1.00 9.90 83 PHE G CA 1
ATOM 18099 C C . PHE E 3 80 ? 65.358 -3.284 56.531 1.00 11.80 83 PHE G C 1
ATOM 18100 O O . PHE E 3 80 ? 65.576 -4.462 56.822 1.00 12.56 83 PHE G O 1
ATOM 18109 N N . GLY E 3 81 ? 64.804 -2.928 55.378 1.00 11.28 84 GLY G N 1
ATOM 18110 C CA . GLY E 3 81 ? 64.508 -3.949 54.386 1.00 12.42 84 GLY G CA 1
ATOM 18111 C C . GLY E 3 81 ? 63.150 -4.628 54.454 1.00 13.02 84 GLY G C 1
ATOM 18112 O O . GLY E 3 81 ? 62.874 -5.549 53.677 1.00 14.97 84 GLY G O 1
ATOM 18114 N N . GLU E 3 82 ? 62.300 -4.220 55.385 1.00 12.29 85 GLU G N 1
ATOM 18115 C CA . GLU E 3 82 ? 60.974 -4.809 55.492 1.00 11.68 85 GLU G CA 1
ATOM 18116 C C . GLU E 3 82 ? 60.050 -4.219 54.419 1.00 12.33 85 GLU G C 1
ATOM 18117 O O . GLU E 3 82 ? 60.224 -3.072 53.981 1.00 11.44 85 GLU G O 1
ATOM 18124 N N . ASP E 3 83 ? 59.001 -4.962 54.094 1.00 13.32 86 ASP G N 1
ATOM 18125 C CA . ASP E 3 83 ? 58.037 -4.520 53.112 1.00 11.82 86 ASP G CA 1
ATOM 18126 C C . ASP E 3 83 ? 57.138 -3.562 53.845 1.00 11.93 86 ASP G C 1
ATOM 18127 O O . ASP E 3 83 ? 56.465 -3.956 54.805 1.00 8.38 86 ASP G O 1
ATOM 18133 N N . ALA E 3 84 ? 57.109 -2.311 53.387 1.00 11.02 87 ALA G N 1
ATOM 18134 C CA . ALA E 3 84 ? 56.300 -1.292 54.054 1.00 10.34 87 ALA G CA 1
ATOM 18135 C C . ALA E 3 84 ? 54.802 -1.594 54.119 1.00 11.80 87 ALA G C 1
ATOM 18136 O O . ALA E 3 84 ? 54.169 -1.433 55.174 1.00 8.12 87 ALA G O 1
ATOM 18139 N N . LYS E 3 85 ? 54.230 -2.067 53.014 1.00 10.24 88 LYS G N 1
ATOM 18140 C CA . LYS E 3 85 ? 52.806 -2.371 53.017 1.00 9.98 88 LYS G CA 1
ATOM 18141 C C . LYS E 3 85 ? 52.480 -3.493 54.016 1.00 9.92 88 LYS G C 1
ATOM 18142 O O . LYS E 3 85 ? 51.460 -3.438 54.718 1.00 8.94 88 LYS G O 1
ATOM 18152 N N . SER E 3 86 ? 53.354 -4.498 54.101 1.00 9.80 89 SER G N 1
ATOM 18153 C CA . SER E 3 86 ? 53.117 -5.621 55.020 1.00 10.57 89 SER G CA 1
ATOM 18154 C C . SER E 3 86 ? 53.135 -5.116 56.460 1.00 9.22 89 SER G C 1
ATOM 18155 O O . SER E 3 86 ? 52.331 -5.537 57.296 1.00 7.86 89 SER G O 1
ATOM 18160 N N . VAL E 3 87 ? 54.093 -4.251 56.755 1.00 8.90 90 VAL G N 1
ATOM 18161 C CA . VAL E 3 87 ? 54.192 -3.687 58.100 1.00 9.50 90 VAL G CA 1
ATOM 18162 C C . VAL E 3 87 ? 52.950 -2.843 58.381 1.00 10.79 90 VAL G C 1
ATOM 18163 O O . VAL E 3 87 ? 52.318 -3.003 59.429 1.00 9.69 90 VAL G O 1
ATOM 18168 N N . LEU E 3 88 ? 52.560 -1.998 57.421 1.00 9.79 91 LEU G N 1
ATOM 18169 C CA . LEU E 3 88 ? 51.381 -1.143 57.592 1.00 10.67 91 LEU G CA 1
ATOM 18170 C C . LEU E 3 88 ? 50.114 -1.964 57.854 1.00 10.34 91 LEU G C 1
ATOM 18171 O O . LEU E 3 88 ? 49.371 -1.698 58.806 1.00 12.46 91 LEU G O 1
ATOM 18177 N N . ASP E 3 89 ? 49.871 -2.960 57.012 1.00 9.81 92 ASP G N 1
ATOM 18178 C CA . ASP E 3 89 ? 48.680 -3.803 57.140 1.00 9.13 92 ASP G CA 1
ATOM 18179 C C . ASP E 3 89 ? 48.685 -4.632 58.425 1.00 8.27 92 ASP G C 1
ATOM 18180 O O . ASP E 3 89 ? 47.642 -4.800 59.067 1.00 9.11 92 ASP G O 1
ATOM 18186 N N . GLY E 3 90 ? 49.851 -5.170 58.771 1.00 9.61 93 GLY G N 1
ATOM 18187 C CA . GLY E 3 90 ? 49.982 -5.975 59.972 1.00 10.29 93 GLY G CA 1
ATOM 18188 C C . GLY E 3 90 ? 49.711 -5.148 61.222 1.00 11.93 93 GLY G C 1
ATOM 18189 O O . GLY E 3 90 ? 49.023 -5.607 62.141 1.00 10.79 93 GLY G O 1
ATOM 18191 N N . THR E 3 91 ? 50.206 -3.910 61.237 1.00 11.57 94 THR G N 1
ATOM 18192 C CA . THR E 3 91 ? 50.016 -3.023 62.387 1.00 10.05 94 THR G CA 1
ATOM 18193 C C . THR E 3 91 ? 48.550 -2.646 62.531 1.00 10.75 94 THR G C 1
ATOM 18194 O O . THR E 3 91 ? 48.016 -2.640 63.648 1.00 10.36 94 THR G O 1
ATOM 18200 N N . VAL E 3 92 ? 47.898 -2.349 61.404 1.00 7.93 95 VAL G N 1
ATOM 18201 C CA . VAL E 3 92 ? 46.485 -1.992 61.407 1.00 8.92 95 VAL G CA 1
ATOM 18202 C C . VAL E 3 92 ? 45.654 -3.187 61.917 1.00 7.62 95 VAL G C 1
ATOM 18203 O O . VAL E 3 92 ? 44.666 -3.006 62.635 1.00 8.45 95 VAL G O 1
ATOM 18208 N N . ALA E 3 93 ? 46.056 -4.404 61.557 1.00 7.94 96 ALA G N 1
ATOM 18209 C CA . ALA E 3 93 ? 45.345 -5.586 62.033 1.00 10.00 96 ALA G CA 1
ATOM 18210 C C . ALA E 3 93 ? 45.506 -5.690 63.569 1.00 10.55 96 ALA G C 1
ATOM 18211 O O . ALA E 3 93 ? 44.535 -5.943 64.281 1.00 9.84 96 ALA G O 1
ATOM 18214 N N . LYS E 3 94 ? 46.716 -5.443 64.071 1.00 10.97 97 LYS G N 1
ATOM 18215 C CA . LYS E 3 94 ? 46.985 -5.479 65.514 1.00 10.64 97 LYS G CA 1
ATOM 18216 C C . LYS E 3 94 ? 46.148 -4.431 66.230 1.00 10.85 97 LYS G C 1
ATOM 18217 O O . LYS E 3 94 ? 45.508 -4.711 67.245 1.00 11.89 97 LYS G O 1
ATOM 18227 N N . MET E 3 95 ? 46.206 -3.208 65.719 1.00 10.06 98 MET G N 1
ATOM 18228 C CA . MET E 3 95 ? 45.479 -2.092 66.297 1.00 11.49 98 MET G CA 1
ATOM 18229 C C . MET E 3 95 ? 43.995 -2.384 66.359 1.00 10.44 98 MET G C 1
ATOM 18230 O O . MET E 3 95 ? 43.331 -2.073 67.338 1.00 9.67 98 MET G O 1
ATOM 18236 N N . ASN E 3 96 ? 43.461 -2.978 65.301 1.00 10.49 99 ASN G N 1
ATOM 18237 C CA . ASN E 3 96 ? 42.036 -3.275 65.269 1.00 11.99 99 ASN G CA 1
ATOM 18238 C C . ASN E 3 96 ? 41.657 -4.397 66.229 1.00 11.75 99 ASN G C 1
ATOM 18239 O O . ASN E 3 96 ? 40.514 -4.490 66.658 1.00 12.23 99 ASN G O 1
ATOM 18247 N N . ALA E 3 97 ? 42.634 -5.221 66.581 1.00 12.65 100 ALA G N 1
ATOM 18248 C CA . ALA E 3 97 ? 42.417 -6.327 67.513 1.00 13.93 100 ALA G CA 1
ATOM 18249 C C . ALA E 3 97 ? 42.615 -5.860 68.956 1.00 13.96 100 ALA G C 1
ATOM 18250 O O . ALA E 3 97 ? 42.374 -6.625 69.893 1.00 14.56 100 ALA G O 1
ATOM 18253 N N . ALA E 3 98 ? 43.109 -4.639 69.128 1.00 13.07 101 ALA G N 1
ATOM 18254 C CA . ALA E 3 98 ? 43.361 -4.081 70.467 1.00 13.23 101 ALA G CA 1
ATOM 18255 C C . ALA E 3 98 ? 42.094 -4.225 71.287 1.00 13.53 101 ALA G C 1
ATOM 18256 O O . ALA E 3 98 ? 41.027 -3.811 70.847 1.00 14.09 101 ALA G O 1
ATOM 18259 N N . LYS E 3 99 ? 42.203 -4.819 72.472 1.00 13.13 102 LYS G N 1
ATOM 18260 C CA . LYS E 3 99 ? 41.024 -5.010 73.294 1.00 13.83 102 LYS G CA 1
ATOM 18261 C C . LYS E 3 99 ? 40.505 -3.754 73.968 1.00 12.72 102 LYS G C 1
ATOM 18262 O O . LYS E 3 99 ? 39.341 -3.704 74.349 1.00 13.30 102 LYS G O 1
ATOM 18272 N N . ASP E 3 100 ? 41.353 -2.735 74.102 1.00 10.67 103 ASP G N 1
ATOM 18273 C CA . ASP E 3 100 ? 40.948 -1.497 74.745 1.00 11.93 103 ASP G CA 1
ATOM 18274 C C . ASP E 3 100 ? 41.875 -0.355 74.376 1.00 11.31 103 ASP G C 1
ATOM 18275 O O . ASP E 3 100 ? 42.899 -0.561 73.703 1.00 11.25 103 ASP G O 1
ATOM 18281 N N . LYS E 3 101 ? 41.566 0.825 74.907 1.00 10.43 104 LYS G N 1
ATOM 18282 C CA . LYS E 3 101 ? 42.359 2.019 74.651 1.00 11.18 104 LYS G CA 1
ATOM 18283 C C . LYS E 3 101 ? 43.793 1.961 75.149 1.00 11.67 104 LYS G C 1
ATOM 18284 O O . LYS E 3 101 ? 44.676 2.663 74.621 1.00 10.39 104 LYS G O 1
ATOM 18294 N N . TRP E 3 102 ? 44.037 1.161 76.185 1.00 11.49 105 TRP G N 1
ATOM 18295 C CA . TRP E 3 102 ? 45.381 1.071 76.746 1.00 10.46 105 TRP G CA 1
ATOM 18296 C C . TRP E 3 102 ? 46.303 0.301 75.826 1.00 10.82 105 TRP G C 1
ATOM 18297 O O . TRP E 3 102 ? 47.446 0.696 75.603 1.00 11.64 105 TRP G O 1
ATOM 18310 N N . GLU E 3 103 ? 45.786 -0.789 75.275 1.00 11.08 106 GLU G N 1
ATOM 18311 C CA . GLU E 3 103 ? 46.553 -1.632 74.370 1.00 10.79 106 GLU G CA 1
ATOM 18312 C C . GLU E 3 103 ? 46.764 -0.857 73.092 1.00 9.19 106 GLU G C 1
ATOM 18313 O O . GLU E 3 103 ? 47.843 -0.881 72.514 1.00 9.10 106 GLU G O 1
ATOM 18320 N N . ALA E 3 104 ? 45.715 -0.147 72.698 1.00 8.94 107 ALA G N 1
ATOM 18321 C CA . ALA E 3 104 ? 45.705 0.631 71.464 1.00 7.51 107 ALA G CA 1
ATOM 18322 C C . ALA E 3 104 ? 46.744 1.736 71.443 1.00 7.94 107 ALA G C 1
ATOM 18323 O O . ALA E 3 104 ? 47.469 1.887 70.465 1.00 5.25 107 ALA G O 1
ATOM 18326 N N . GLU E 3 105 ? 46.844 2.500 72.527 1.00 8.57 108 GLU G N 1
ATOM 18327 C CA . GLU E 3 105 ? 47.824 3.583 72.538 1.00 8.96 108 GLU G CA 1
ATOM 18328 C C . GLU E 3 105 ? 49.236 3.043 72.384 1.00 9.28 108 GLU G C 1
ATOM 18329 O O . GLU E 3 105 ? 50.071 3.660 71.726 1.00 9.67 108 GLU G O 1
ATOM 18336 N N . LYS E 3 106 ? 49.519 1.892 72.992 1.00 9.75 109 LYS G N 1
ATOM 18337 C CA . LYS E 3 106 ? 50.858 1.318 72.894 1.00 10.96 109 LYS G CA 1
ATOM 18338 C C . LYS E 3 106 ? 51.208 0.901 71.455 1.00 9.02 109 LYS G C 1
ATOM 18339 O O . LYS E 3 106 ? 52.331 1.093 71.001 1.00 7.96 109 LYS G O 1
ATOM 18349 N N . ILE E 3 107 ? 50.224 0.359 70.749 1.00 10.19 110 ILE G N 1
ATOM 18350 C CA . ILE E 3 107 ? 50.388 -0.082 69.362 1.00 10.26 110 ILE G CA 1
ATOM 18351 C C . ILE E 3 107 ? 50.717 1.135 68.459 1.00 9.76 110 ILE G C 1
ATOM 18352 O O . ILE E 3 107 ? 51.723 1.129 67.737 1.00 8.67 110 ILE G O 1
ATOM 18358 N N . HIS E 3 108 ? 49.902 2.185 68.545 1.00 8.18 111 HIS G N 1
ATOM 18359 C CA . HIS E 3 108 ? 50.121 3.393 67.752 1.00 7.91 111 HIS G CA 1
ATOM 18360 C C . HIS E 3 108 ? 51.465 4.052 68.115 1.00 8.46 111 HIS G C 1
ATOM 18361 O O . HIS E 3 108 ? 52.281 4.320 67.234 1.00 7.58 111 HIS G O 1
ATOM 18371 N N . ILE E 3 109 ? 51.693 4.332 69.397 1.00 7.57 112 ILE G N 1
ATOM 18372 C CA . ILE E 3 109 ? 52.944 4.960 69.831 1.00 9.54 112 ILE G CA 1
ATOM 18373 C C . ILE E 3 109 ? 54.180 4.142 69.448 1.00 8.33 112 ILE G C 1
ATOM 18374 O O . ILE E 3 109 ? 55.200 4.705 69.024 1.00 7.93 112 ILE G O 1
ATOM 18380 N N . GLY E 3 110 ? 54.097 2.823 69.619 1.00 8.12 113 GLY G N 1
ATOM 18381 C CA . GLY E 3 110 ? 55.207 1.953 69.274 1.00 8.38 113 GLY G CA 1
ATOM 18382 C C . GLY E 3 110 ? 55.502 1.972 67.785 1.00 9.15 113 GLY G C 1
ATOM 18383 O O . GLY E 3 110 ? 56.665 1.933 67.383 1.00 10.75 113 GLY G O 1
ATOM 18385 N N . PHE E 3 111 ? 54.454 2.038 66.965 1.00 9.68 114 PHE G N 1
ATOM 18386 C CA . PHE E 3 111 ? 54.598 2.105 65.501 1.00 8.39 114 PHE G CA 1
ATOM 18387 C C . PHE E 3 111 ? 55.350 3.382 65.115 1.00 8.03 114 PHE G C 1
ATOM 18388 O O . PHE E 3 111 ? 56.218 3.364 64.234 1.00 9.27 114 PHE G O 1
ATOM 18397 N N . ARG E 3 112 ? 55.026 4.488 65.776 1.00 7.24 115 ARG G N 1
ATOM 18398 C CA . ARG E 3 112 ? 55.690 5.750 65.504 1.00 7.73 115 ARG G CA 1
ATOM 18399 C C . ARG E 3 112 ? 57.166 5.644 65.853 1.00 7.73 115 ARG G C 1
ATOM 18400 O O . ARG E 3 112 ? 58.041 5.966 65.045 1.00 8.21 115 ARG G O 1
ATOM 18414 N N . GLN E 3 113 ? 57.459 5.168 67.058 1.00 9.12 116 GLN G N 1
ATOM 18415 C CA . GLN E 3 113 ? 58.846 5.032 67.474 1.00 9.02 116 GLN G CA 1
ATOM 18416 C C . GLN E 3 113 ? 59.687 4.130 66.557 1.00 9.14 116 GLN G C 1
ATOM 18417 O O . GLN E 3 113 ? 60.876 4.391 66.338 1.00 9.77 116 GLN G O 1
ATOM 18426 N N . ALA E 3 114 ? 59.071 3.087 66.010 1.00 7.96 117 ALA G N 1
ATOM 18427 C CA . ALA E 3 114 ? 59.784 2.135 65.164 1.00 6.78 117 ALA G CA 1
ATOM 18428 C C . ALA E 3 114 ? 59.868 2.467 63.676 1.00 7.63 117 ALA G C 1
ATOM 18429 O O . ALA E 3 114 ? 60.891 2.226 63.042 1.00 6.83 117 ALA G O 1
ATOM 18432 N N . TYR E 3 115 ? 58.814 3.067 63.141 1.00 8.36 118 TYR G N 1
ATOM 18433 C CA . TYR E 3 115 ? 58.721 3.323 61.706 1.00 8.92 118 TYR G CA 1
ATOM 18434 C C . TYR E 3 115 ? 58.705 4.734 61.160 1.00 8.48 118 TYR G C 1
ATOM 18435 O O . TYR E 3 115 ? 58.695 4.912 59.938 1.00 8.64 118 TYR G O 1
ATOM 18446 N N . LYS E 3 116 ? 58.766 5.735 62.028 1.00 7.35 119 LYS G N 1
ATOM 18447 C CA . LYS E 3 116 ? 58.733 7.132 61.569 1.00 5.97 119 LYS G CA 1
ATOM 18448 C C . LYS E 3 116 ? 59.761 7.393 60.459 1.00 4.92 119 LYS G C 1
ATOM 18449 O O . LYS E 3 116 ? 60.878 6.879 60.501 1.00 4.63 119 LYS G O 1
ATOM 18459 N N . PRO E 3 117 ? 59.352 8.089 59.380 1.00 7.30 120 PRO G N 1
ATOM 18460 C CA . PRO E 3 117 ? 60.308 8.379 58.306 1.00 7.03 120 PRO G CA 1
ATOM 18461 C C . PRO E 3 117 ? 61.565 8.993 58.956 1.00 6.71 120 PRO G C 1
ATOM 18462 O O . PRO E 3 117 ? 61.455 9.779 59.901 1.00 7.44 120 PRO G O 1
ATOM 18466 N N . PRO E 3 118 ? 62.761 8.718 58.407 1.00 8.17 121 PRO G N 1
ATOM 18467 C CA . PRO E 3 118 ? 63.043 7.901 57.224 1.00 7.70 121 PRO G CA 1
ATOM 18468 C C . PRO E 3 118 ? 63.148 6.394 57.359 1.00 8.09 121 PRO G C 1
ATOM 18469 O O . PRO E 3 118 ? 63.862 5.765 56.576 1.00 7.74 121 PRO G O 1
ATOM 18473 N N . ILE E 3 119 ? 62.495 5.802 58.349 1.00 7.15 122 ILE G N 1
ATOM 18474 C CA . ILE E 3 119 ? 62.526 4.345 58.438 1.00 7.65 122 ILE G CA 1
ATOM 18475 C C . ILE E 3 119 ? 61.520 3.840 57.405 1.00 6.99 122 ILE G C 1
ATOM 18476 O O . ILE E 3 119 ? 61.903 3.226 56.411 1.00 7.82 122 ILE G O 1
ATOM 18482 N N . MET E 3 120 ? 60.253 4.163 57.605 1.00 6.55 123 MET G N 1
ATOM 18483 C CA . MET E 3 120 ? 59.202 3.783 56.665 1.00 8.09 123 MET G CA 1
ATOM 18484 C C . MET E 3 120 ? 58.943 4.920 55.653 1.00 8.18 123 MET G C 1
ATOM 18485 O O . MET E 3 120 ? 59.157 6.096 55.958 1.00 7.79 123 MET G O 1
ATOM 18491 N N . PRO E 3 121 ? 58.564 4.572 54.404 1.00 8.28 124 PRO G N 1
ATOM 18492 C CA . PRO E 3 121 ? 58.277 5.625 53.419 1.00 8.55 124 PRO G CA 1
ATOM 18493 C C . PRO E 3 121 ? 57.128 6.471 54.001 1.00 8.55 124 PRO G C 1
ATOM 18494 O O . PRO E 3 121 ? 56.211 5.925 54.646 1.00 7.20 124 PRO G O 1
ATOM 18498 N N . VAL E 3 122 ? 57.133 7.782 53.746 1.00 8.02 125 VAL G N 1
ATOM 18499 C CA . VAL E 3 122 ? 56.075 8.623 54.291 1.00 6.29 125 VAL G CA 1
ATOM 18500 C C . VAL E 3 122 ? 54.687 8.279 53.793 1.00 7.52 125 VAL G C 1
ATOM 18501 O O . VAL E 3 122 ? 53.723 8.358 54.568 1.00 6.66 125 VAL G O 1
ATOM 18506 N N . ASN E 3 123 ? 54.556 7.855 52.529 1.00 6.79 126 ASN G N 1
ATOM 18507 C CA . ASN E 3 123 ? 53.218 7.503 52.038 1.00 7.22 126 ASN G CA 1
ATOM 18508 C C . ASN E 3 123 ? 52.583 6.410 52.911 1.00 6.74 126 ASN G C 1
ATOM 18509 O O . ASN E 3 123 ? 51.448 6.538 53.333 1.00 6.68 126 ASN G O 1
ATOM 18517 N N . TYR E 3 124 ? 53.342 5.359 53.211 1.00 7.43 127 TYR G N 1
ATOM 18518 C CA . TYR E 3 124 ? 52.827 4.270 54.032 1.00 8.89 127 TYR G CA 1
ATOM 18519 C C . TYR E 3 124 ? 52.655 4.701 55.483 1.00 9.88 127 TYR G C 1
ATOM 18520 O O . TYR E 3 124 ? 51.663 4.356 56.147 1.00 8.39 127 TYR G O 1
ATOM 18531 N N . PHE E 3 125 ? 53.620 5.477 55.964 1.00 10.02 128 PHE G N 1
ATOM 18532 C CA . PHE E 3 125 ? 53.576 5.930 57.338 1.00 8.60 128 PHE G CA 1
ATOM 18533 C C . PHE E 3 125 ? 52.343 6.784 57.630 1.00 8.83 128 PHE G C 1
ATOM 18534 O O . PHE E 3 125 ? 51.639 6.533 58.613 1.00 9.35 128 PHE G O 1
ATOM 18543 N N . LEU E 3 126 ? 52.062 7.775 56.781 1.00 7.65 129 LEU G N 1
ATOM 18544 C CA . LEU E 3 126 ? 50.910 8.649 57.003 1.00 7.31 129 LEU G CA 1
ATOM 18545 C C . LEU E 3 126 ? 49.576 7.943 56.766 1.00 7.85 129 LEU G C 1
ATOM 18546 O O . LEU E 3 126 ? 48.549 8.350 57.322 1.00 8.54 129 LEU G O 1
ATOM 18552 N N . ASP E 3 127 ? 49.584 6.898 55.936 1.00 9.25 130 ASP G N 1
ATOM 18553 C CA . ASP E 3 127 ? 48.372 6.100 55.725 1.00 8.16 130 ASP G CA 1
ATOM 18554 C C . ASP E 3 127 ? 48.160 5.360 57.077 1.00 8.77 130 ASP G C 1
ATOM 18555 O O . ASP E 3 127 ? 47.028 5.161 57.541 1.00 8.16 130 ASP G O 1
ATOM 18561 N N . GLY E 3 128 ? 49.270 4.977 57.705 1.00 9.31 131 GLY G N 1
ATOM 18562 C CA . GLY E 3 128 ? 49.214 4.336 59.003 1.00 8.64 131 GLY G CA 1
ATOM 18563 C C . GLY E 3 128 ? 48.617 5.320 60.001 1.00 8.47 131 GLY G C 1
ATOM 18564 O O . GLY E 3 128 ? 47.694 4.973 60.739 1.00 9.98 131 GLY G O 1
ATOM 18566 N N . GLU E 3 129 ? 49.129 6.552 60.028 1.00 8.90 132 GLU G N 1
ATOM 18567 C CA . GLU E 3 129 ? 48.613 7.581 60.942 1.00 6.50 132 GLU G CA 1
ATOM 18568 C C . GLU E 3 129 ? 47.100 7.727 60.810 1.00 7.69 132 GLU G C 1
ATOM 18569 O O . GLU E 3 129 ? 46.363 7.839 61.809 1.00 6.59 132 GLU G O 1
ATOM 18576 N N . ARG E 3 130 ? 46.642 7.683 59.563 1.00 8.03 133 ARG G N 1
ATOM 18577 C CA . ARG E 3 130 ? 45.225 7.808 59.230 1.00 7.66 133 ARG G CA 1
ATOM 18578 C C . ARG E 3 130 ? 44.366 6.702 59.852 1.00 8.83 133 ARG G C 1
ATOM 18579 O O . ARG E 3 130 ? 43.356 6.969 60.524 1.00 8.02 133 ARG G O 1
ATOM 18593 N N . GLN E 3 131 ? 44.781 5.463 59.632 1.00 8.34 134 GLN G N 1
ATOM 18594 C CA . GLN E 3 131 ? 44.043 4.316 60.119 1.00 8.91 134 GLN G CA 1
ATOM 18595 C C . GLN E 3 131 ? 44.196 4.045 61.615 1.00 9.17 134 GLN G C 1
ATOM 18596 O O . GLN E 3 131 ? 43.216 3.771 62.301 1.00 8.47 134 GLN G O 1
ATOM 18605 N N . LEU E 3 132 ? 45.431 4.091 62.099 1.00 10.36 135 LEU G N 1
ATOM 18606 C CA . LEU E 3 132 ? 45.732 3.862 63.516 1.00 10.62 135 LEU G CA 1
ATOM 18607 C C . LEU E 3 132 ? 45.109 4.912 64.431 1.00 9.21 135 LEU G C 1
ATOM 18608 O O . LEU E 3 132 ? 44.515 4.574 65.458 1.00 7.69 135 LEU G O 1
ATOM 18614 N N . GLY E 3 133 ? 45.258 6.177 64.053 1.00 8.20 136 GLY G N 1
ATOM 18615 C CA . GLY E 3 133 ? 44.720 7.273 64.846 1.00 8.43 136 GLY G CA 1
ATOM 18616 C C . GLY E 3 133 ? 43.219 7.181 65.018 1.00 9.05 136 GLY G C 1
ATOM 18617 O O . GLY E 3 133 ? 42.665 7.451 66.104 1.00 8.61 136 GLY G O 1
ATOM 18619 N N . THR E 3 134 ? 42.547 6.836 63.926 1.00 9.49 137 THR G N 1
ATOM 18620 C CA . THR E 3 134 ? 41.109 6.681 63.943 1.00 9.11 137 THR G CA 1
ATOM 18621 C C . THR E 3 134 ? 40.692 5.651 65.019 1.00 8.78 137 THR G C 1
ATOM 18622 O O . THR E 3 134 ? 39.821 5.927 65.837 1.00 11.05 137 THR G O 1
ATOM 18628 N N . ARG E 3 135 ? 41.313 4.481 65.022 1.00 7.57 138 ARG G N 1
ATOM 18629 C CA . ARG E 3 135 ? 40.958 3.456 66.000 1.00 9.35 138 ARG G CA 1
ATOM 18630 C C . ARG E 3 135 ? 41.308 3.899 67.438 1.00 9.23 138 ARG G C 1
ATOM 18631 O O . ARG E 3 135 ? 40.485 3.757 68.360 1.00 8.88 138 ARG G O 1
ATOM 18645 N N . LEU E 3 136 ? 42.467 4.528 67.603 1.00 8.20 139 LEU G N 1
ATOM 18646 C CA . LEU E 3 136 ? 42.881 5.000 68.921 1.00 8.15 139 LEU G CA 1
ATOM 18647 C C . LEU E 3 136 ? 41.853 5.967 69.493 1.00 8.50 139 LEU G C 1
ATOM 18648 O O . LEU E 3 136 ? 41.432 5.824 70.633 1.00 9.24 139 LEU G O 1
ATOM 18654 N N . MET E 3 137 ? 41.395 6.907 68.676 1.00 8.48 140 MET G N 1
ATOM 18655 C CA . MET E 3 137 ? 40.414 7.887 69.131 1.00 8.65 140 MET G CA 1
ATOM 18656 C C . MET E 3 137 ? 39.043 7.275 69.433 1.00 8.94 140 MET G C 1
ATOM 18657 O O . MET E 3 137 ? 38.381 7.665 70.405 1.00 10.08 140 MET G O 1
ATOM 18663 N N . GLU E 3 138 ? 38.590 6.363 68.577 1.00 7.93 141 GLU G N 1
ATOM 18664 C CA . GLU E 3 138 ? 37.305 5.713 68.780 1.00 8.48 141 GLU G CA 1
ATOM 18665 C C . GLU E 3 138 ? 37.272 5.036 70.156 1.00 8.45 141 GLU G C 1
ATOM 18666 O O . GLU E 3 138 ? 36.275 5.127 70.884 1.00 8.62 141 GLU G O 1
ATOM 18673 N N . LEU E 3 139 ? 38.375 4.378 70.511 1.00 9.19 142 LEU G N 1
ATOM 18674 C CA . LEU E 3 139 ? 38.468 3.709 71.799 1.00 7.55 142 LEU G CA 1
ATOM 18675 C C . LEU E 3 139 ? 38.580 4.717 72.960 1.00 9.02 142 LEU G C 1
ATOM 18676 O O . LEU E 3 139 ? 37.829 4.632 73.945 1.00 9.21 142 LEU G O 1
ATOM 18682 N N . ARG E 3 140 ? 39.507 5.664 72.848 1.00 7.47 143 ARG G N 1
ATOM 18683 C CA . ARG E 3 140 ? 39.705 6.650 73.914 1.00 7.77 143 ARG G CA 1
ATOM 18684 C C . ARG E 3 140 ? 38.532 7.579 74.172 1.00 8.09 143 ARG G C 1
ATOM 18685 O O . ARG E 3 140 ? 38.257 7.944 75.320 1.00 7.60 143 ARG G O 1
ATOM 18699 N N . ASN E 3 141 ? 37.848 7.979 73.101 1.00 8.58 144 ASN G N 1
ATOM 18700 C CA . ASN E 3 141 ? 36.769 8.941 73.228 1.00 8.91 144 ASN G CA 1
ATOM 18701 C C . ASN E 3 141 ? 35.374 8.442 73.571 1.00 8.32 144 ASN G C 1
ATOM 18702 O O . ASN E 3 141 ? 34.424 9.236 73.629 1.00 10.18 144 ASN G O 1
ATOM 18710 N N . LEU E 3 142 ? 35.243 7.143 73.804 1.00 9.10 145 LEU G N 1
ATOM 18711 C CA . LEU E 3 142 ? 33.948 6.579 74.176 1.00 9.89 145 LEU G CA 1
ATOM 18712 C C . LEU E 3 142 ? 33.817 6.672 75.706 1.00 10.93 145 LEU G C 1
ATOM 18713 O O . LEU E 3 142 ? 34.701 6.205 76.412 1.00 11.82 145 LEU G O 1
ATOM 18719 N N . ASN E 3 143 ? 32.748 7.294 76.209 1.00 12.05 146 ASN G N 1
ATOM 18720 C CA . ASN E 3 143 ? 32.532 7.428 77.656 1.00 12.84 146 ASN G CA 1
ATOM 18721 C C . ASN E 3 143 ? 33.791 8.010 78.293 1.00 12.48 146 ASN G C 1
ATOM 18722 O O . ASN E 3 143 ? 34.286 7.546 79.316 1.00 11.58 146 ASN G O 1
ATOM 18730 N N . TYR E 3 144 ? 34.265 9.077 77.670 1.00 11.37 147 TYR G N 1
ATOM 18731 C CA . TYR E 3 144 ? 35.475 9.785 78.050 1.00 11.79 147 TYR G CA 1
ATOM 18732 C C . TYR E 3 144 ? 35.514 10.387 79.467 1.00 11.58 147 TYR G C 1
ATOM 18733 O O . TYR E 3 144 ? 36.590 10.521 80.052 1.00 11.17 147 TYR G O 1
ATOM 18744 N N . TYR E 3 145 ? 34.357 10.768 80.003 1.00 12.15 148 TYR G N 1
ATOM 18745 C CA . TYR E 3 145 ? 34.302 11.357 81.341 1.00 12.96 148 TYR G CA 1
ATOM 18746 C C . TYR E 3 145 ? 33.786 10.405 82.424 1.00 14.64 148 TYR G C 1
ATOM 18747 O O . TYR E 3 145 ? 33.667 10.811 83.578 1.00 14.01 148 TYR G O 1
ATOM 18758 N N . ASP E 3 146 ? 33.495 9.155 82.058 1.00 15.39 149 ASP G N 1
ATOM 18759 C CA . ASP E 3 146 ? 32.940 8.182 82.994 1.00 17.52 149 ASP G CA 1
ATOM 18760 C C . ASP E 3 146 ? 33.837 7.717 84.132 1.00 17.93 149 ASP G C 1
ATOM 18761 O O . ASP E 3 146 ? 33.364 7.523 85.246 1.00 20.08 149 ASP G O 1
ATOM 18767 N N . THR E 3 147 ? 35.123 7.553 83.881 1.00 16.29 150 THR G N 1
ATOM 18768 C CA . THR E 3 147 ? 36.034 7.130 84.941 1.00 17.70 150 THR G CA 1
ATOM 18769 C C . THR E 3 147 ? 36.453 8.343 85.798 1.00 18.26 150 THR G C 1
ATOM 18770 O O . THR E 3 147 ? 37.041 9.303 85.288 1.00 17.42 150 THR G O 1
ATOM 18776 N N . PRO E 3 148 ? 36.105 8.340 87.099 1.00 18.35 151 PRO G N 1
ATOM 18777 C CA . PRO E 3 148 ? 36.474 9.453 87.982 1.00 17.30 151 PRO G CA 1
ATOM 18778 C C . PRO E 3 148 ? 37.997 9.628 87.986 1.00 14.82 151 PRO G C 1
ATOM 18779 O O . PRO E 3 148 ? 38.738 8.654 87.815 1.00 14.45 151 PRO G O 1
ATOM 18783 N N . LEU E 3 149 ? 38.462 10.860 88.189 1.00 15.41 152 LEU G N 1
ATOM 18784 C CA . LEU E 3 149 ? 39.898 11.143 88.189 1.00 14.77 152 LEU G CA 1
ATOM 18785 C C . LEU E 3 149 ? 40.692 10.250 89.117 1.00 15.87 152 LEU G C 1
ATOM 18786 O O . LEU E 3 149 ? 41.783 9.783 88.771 1.00 14.54 152 LEU G O 1
ATOM 18792 N N . GLU E 3 150 ? 40.104 9.957 90.270 1.00 17.28 153 GLU G N 1
ATOM 18793 C CA . GLU E 3 150 ? 40.735 9.109 91.267 1.00 18.81 153 GLU G CA 1
ATOM 18794 C C . GLU E 3 150 ? 41.170 7.785 90.649 1.00 18.80 153 GLU G C 1
ATOM 18795 O O . GLU E 3 150 ? 42.328 7.380 90.773 1.00 19.65 153 GLU G O 1
ATOM 18802 N N . GLU E 3 151 ? 40.250 7.139 89.936 1.00 18.05 154 GLU G N 1
ATOM 18803 C CA . GLU E 3 151 ? 40.522 5.866 89.292 1.00 17.74 154 GLU G CA 1
ATOM 18804 C C . GLU E 3 151 ? 41.374 6.014 88.018 1.00 18.12 154 GLU G C 1
ATOM 18805 O O . GLU E 3 151 ? 42.251 5.184 87.755 1.00 17.83 154 GLU G O 1
ATOM 18812 N N . LEU E 3 152 ? 41.141 7.073 87.238 1.00 16.48 155 LEU G N 1
ATOM 18813 C CA . LEU E 3 152 ? 41.914 7.275 86.006 1.00 16.19 155 LEU G CA 1
ATOM 18814 C C . LEU E 3 152 ? 43.406 7.431 86.313 1.00 14.62 155 LEU G C 1
ATOM 18815 O O . LEU E 3 152 ? 44.262 6.912 85.584 1.00 12.03 155 LEU G O 1
ATOM 18821 N N . ARG E 3 153 ? 43.710 8.132 87.406 1.00 13.07 156 ARG G N 1
ATOM 18822 C CA . ARG E 3 153 ? 45.093 8.346 87.834 1.00 12.54 156 ARG G CA 1
ATOM 18823 C C . ARG E 3 153 ? 45.752 6.987 88.065 1.00 13.09 156 ARG G C 1
ATOM 18824 O O . ARG E 3 153 ? 46.909 6.771 87.691 1.00 12.38 156 ARG G O 1
ATOM 18838 N N . LYS E 3 154 ? 44.995 6.064 88.659 1.00 14.02 157 LYS G N 1
ATOM 18839 C CA . LYS E 3 154 ? 45.490 4.720 88.949 1.00 15.46 157 LYS G CA 1
ATOM 18840 C C . LYS E 3 154 ? 45.681 3.904 87.674 1.00 14.31 157 LYS G C 1
ATOM 18841 O O . LYS E 3 154 ? 46.701 3.231 87.509 1.00 14.67 157 LYS G O 1
ATOM 18851 N N . GLN E 3 155 ? 44.718 3.986 86.758 1.00 13.79 158 GLN G N 1
ATOM 18852 C CA . GLN E 3 155 ? 44.819 3.255 85.496 1.00 13.35 158 GLN G CA 1
ATOM 18853 C C . GLN E 3 155 ? 46.050 3.702 84.709 1.00 13.28 158 GLN G C 1
ATOM 18854 O O . GLN E 3 155 ? 46.800 2.869 84.211 1.00 13.48 158 GLN G O 1
ATOM 18863 N N . ARG E 3 156 ? 46.271 5.012 84.611 1.00 10.81 159 ARG G N 1
ATOM 18864 C CA . ARG E 3 156 ? 47.447 5.537 83.913 1.00 10.61 159 ARG G CA 1
ATOM 18865 C C . ARG E 3 156 ? 48.722 5.080 84.639 1.00 11.05 159 ARG G C 1
ATOM 18866 O O . ARG E 3 156 ? 49.741 4.829 84.005 1.00 10.59 159 ARG G O 1
ATOM 18880 N N . GLY E 3 157 ? 48.663 4.965 85.965 1.00 12.22 160 GLY G N 1
ATOM 18881 C CA . GLY E 3 157 ? 49.825 4.505 86.705 1.00 12.69 160 GLY G CA 1
ATOM 18882 C C . GLY E 3 157 ? 50.725 5.642 87.129 1.00 13.27 160 GLY G C 1
ATOM 18883 O O . GLY E 3 157 ? 51.948 5.526 87.226 1.00 14.28 160 GLY G O 1
ATOM 18885 N N . VAL E 3 158 ? 50.086 6.755 87.411 1.00 12.92 161 VAL G N 1
ATOM 18886 C CA . VAL E 3 158 ? 50.773 7.944 87.829 1.00 17.05 161 VAL G CA 1
ATOM 18887 C C . VAL E 3 158 ? 51.132 7.824 89.320 1.00 18.06 161 VAL G C 1
ATOM 18888 O O . VAL E 3 158 ? 50.462 7.096 90.063 1.00 17.03 161 VAL G O 1
ATOM 18893 N N . ARG E 3 159 ? 52.219 8.468 89.734 1.00 16.51 162 ARG G N 1
ATOM 18894 C CA . ARG E 3 159 ? 52.575 8.492 91.145 1.00 17.65 162 ARG G CA 1
ATOM 18895 C C . ARG E 3 159 ? 52.068 9.879 91.526 1.00 16.41 162 ARG G C 1
ATOM 18896 O O . ARG E 3 159 ? 52.522 10.860 90.948 1.00 17.31 162 ARG G O 1
ATOM 18910 N N . VAL E 3 160 ? 51.078 9.980 92.408 1.00 16.45 163 VAL G N 1
ATOM 18911 C CA . VAL E 3 160 ? 50.559 11.296 92.783 1.00 18.52 163 VAL G CA 1
ATOM 18912 C C . VAL E 3 160 ? 51.561 11.989 93.707 1.00 20.58 163 VAL G C 1
ATOM 18913 O O . VAL E 3 160 ? 51.904 11.475 94.774 1.00 22.65 163 VAL G O 1
ATOM 18918 N N . VAL E 3 161 ? 52.061 13.136 93.275 1.00 18.97 164 VAL G N 1
ATOM 18919 C CA . VAL E 3 161 ? 53.044 13.862 94.050 1.00 19.60 164 VAL G CA 1
ATOM 18920 C C . VAL E 3 161 ? 52.401 14.913 94.933 1.00 21.51 164 VAL G C 1
ATOM 18921 O O . VAL E 3 161 ? 52.817 15.107 96.075 1.00 22.26 164 VAL G O 1
ATOM 18926 N N . HIS E 3 162 ? 51.351 15.549 94.431 1.00 21.69 165 HIS G N 1
ATOM 18927 C CA . HIS E 3 162 ? 50.694 16.601 95.185 1.00 22.45 165 HIS G CA 1
ATOM 18928 C C . HIS E 3 162 ? 49.305 16.888 94.612 1.00 22.69 165 HIS G C 1
ATOM 18929 O O . HIS E 3 162 ? 48.347 17.103 95.389 1.00 20.80 165 HIS G O 1
ATOM 18940 N N . LEU F 3 1 ? 7.787 89.967 35.838 1.00 27.35 4 LEU H N 1
ATOM 18941 C CA . LEU F 3 1 ? 7.687 88.528 35.446 1.00 24.81 4 LEU H CA 1
ATOM 18942 C C . LEU F 3 1 ? 9.067 87.903 35.616 1.00 23.25 4 LEU H C 1
ATOM 18943 O O . LEU F 3 1 ? 10.062 88.613 35.737 1.00 28.30 4 LEU H O 1
ATOM 18951 N N . GLY F 3 2 ? 9.138 86.589 35.545 1.00 19.67 5 GLY H N 1
ATOM 18952 C CA . GLY F 3 2 ? 10.401 85.921 35.766 1.00 15.06 5 GLY H CA 1
ATOM 18953 C C . GLY F 3 2 ? 11.567 85.945 34.795 1.00 13.20 5 GLY H C 1
ATOM 18954 O O . GLY F 3 2 ? 11.534 86.504 33.693 1.00 13.20 5 GLY H O 1
ATOM 18956 N N . ILE F 3 3 ? 12.627 85.303 35.263 1.00 11.46 6 ILE H N 1
ATOM 18957 C CA . ILE F 3 3 ? 13.865 85.144 34.535 1.00 10.96 6 ILE H CA 1
ATOM 18958 C C . ILE F 3 3 ? 13.731 84.114 33.417 1.00 10.25 6 ILE H C 1
ATOM 18959 O O . ILE F 3 3 ? 14.155 84.355 32.302 1.00 11.73 6 ILE H O 1
ATOM 18965 N N . HIS F 3 4 ? 13.111 82.982 33.715 1.00 11.02 7 HIS H N 1
ATOM 18966 C CA . HIS F 3 4 ? 12.979 81.917 32.737 1.00 12.38 7 HIS H CA 1
ATOM 18967 C C . HIS F 3 4 ? 11.617 81.835 32.054 1.00 13.26 7 HIS H C 1
ATOM 18968 O O . HIS F 3 4 ? 11.430 81.048 31.141 1.00 12.76 7 HIS H O 1
ATOM 18978 N N . SER F 3 5 ? 10.654 82.606 32.529 1.00 12.70 8 SER H N 1
ATOM 18979 C CA . SER F 3 5 ? 9.345 82.612 31.907 1.00 13.76 8 SER H CA 1
ATOM 18980 C C . SER F 3 5 ? 8.780 83.970 32.225 1.00 13.46 8 SER H C 1
ATOM 18981 O O . SER F 3 5 ? 8.815 84.430 33.372 1.00 13.09 8 SER H O 1
ATOM 18986 N N . ASN F 3 6 ? 8.260 84.630 31.208 1.00 12.73 9 ASN H N 1
ATOM 18987 C CA . ASN F 3 6 ? 7.725 85.954 31.402 1.00 10.71 9 ASN H CA 1
ATOM 18988 C C . ASN F 3 6 ? 6.862 86.324 30.218 1.00 11.96 9 ASN H C 1
ATOM 18989 O O . ASN F 3 6 ? 6.823 85.597 29.213 1.00 11.08 9 ASN H O 1
ATOM 18997 N N . ASP F 3 7 ? 6.192 87.464 30.347 1.00 11.30 10 ASP H N 1
ATOM 18998 C CA . ASP F 3 7 ? 5.303 87.987 29.334 1.00 12.38 10 ASP H CA 1
ATOM 18999 C C . ASP F 3 7 ? 5.950 88.119 27.969 1.00 12.64 10 ASP H C 1
ATOM 19000 O O . ASP F 3 7 ? 5.337 87.721 26.975 1.00 12.41 10 ASP H O 1
ATOM 19006 N N . THR F 3 8 ? 7.170 88.658 27.892 1.00 11.14 11 THR H N 1
ATOM 19007 C CA . THR F 3 8 ? 7.767 88.829 26.566 1.00 12.55 11 THR H CA 1
ATOM 19008 C C . THR F 3 8 ? 8.099 87.522 25.868 1.00 11.47 11 THR H C 1
ATOM 19009 O O . THR F 3 8 ? 7.814 87.388 24.681 1.00 9.92 11 THR H O 1
ATOM 19015 N N . ARG F 3 9 ? 8.605 86.535 26.616 1.00 11.27 12 ARG H N 1
ATOM 19016 C CA . ARG F 3 9 ? 8.904 85.223 26.056 1.00 8.87 12 ARG H CA 1
ATOM 19017 C C . ARG F 3 9 ? 7.592 84.596 25.587 1.00 10.98 12 ARG H C 1
ATOM 19018 O O . ARG F 3 9 ? 7.514 83.992 24.510 1.00 10.68 12 ARG H O 1
ATOM 19032 N N . ASP F 3 10 ? 6.539 84.805 26.372 1.00 11.29 13 ASP H N 1
ATOM 19033 C CA . ASP F 3 10 ? 5.223 84.280 26.038 1.00 11.43 13 ASP H CA 1
ATOM 19034 C C . ASP F 3 10 ? 4.727 84.870 24.729 1.00 11.65 13 ASP H C 1
ATOM 19035 O O . ASP F 3 10 ? 4.252 84.136 23.868 1.00 10.88 13 ASP H O 1
ATOM 19041 N N . ALA F 3 11 ? 4.840 86.193 24.606 1.00 11.41 14 ALA H N 1
ATOM 19042 C CA . ALA F 3 11 ? 4.399 86.928 23.416 1.00 12.12 14 ALA H CA 1
ATOM 19043 C C . ALA F 3 11 ? 5.123 86.377 22.188 1.00 12.17 14 ALA H C 1
ATOM 19044 O O . ALA F 3 11 ? 4.507 86.159 21.134 1.00 11.20 14 ALA H O 1
ATOM 19047 N N . TRP F 3 12 ? 6.420 86.120 22.334 1.00 10.26 15 TRP H N 1
ATOM 19048 C CA . TRP F 3 12 ? 7.188 85.582 21.223 1.00 10.22 15 TRP H CA 1
ATOM 19049 C C . TRP F 3 12 ? 6.886 84.136 20.818 1.00 10.11 15 TRP H C 1
ATOM 19050 O O . TRP F 3 12 ? 6.838 83.846 19.620 1.00 10.05 15 TRP H O 1
ATOM 19063 N N . VAL F 3 13 ? 6.646 83.216 21.749 1.00 9.56 16 VAL H N 1
ATOM 19064 C CA . VAL F 3 13 ? 6.327 81.871 21.250 1.00 11.59 16 VAL H CA 1
ATOM 19065 C C . VAL F 3 13 ? 4.964 81.885 20.544 1.00 10.77 16 VAL H C 1
ATOM 19066 O O . VAL F 3 13 ? 4.747 81.128 19.606 1.00 10.65 16 VAL H O 1
ATOM 19071 N N . ASN F 3 14 ? 4.086 82.813 20.927 1.00 11.53 17 ASN H N 1
ATOM 19072 C CA . ASN F 3 14 ? 2.792 82.922 20.254 1.00 10.76 17 ASN H CA 1
ATOM 19073 C C . ASN F 3 14 ? 3.031 83.401 18.809 1.00 10.92 17 ASN H C 1
ATOM 19074 O O . ASN F 3 14 ? 2.496 82.819 17.852 1.00 9.46 17 ASN H O 1
ATOM 19082 N N . LYS F 3 15 ? 3.844 84.440 18.637 1.00 11.28 18 LYS H N 1
ATOM 19083 C CA . LYS F 3 15 ? 4.104 84.926 17.284 1.00 12.35 18 LYS H CA 1
ATOM 19084 C C . LYS F 3 15 ? 4.812 83.884 16.432 1.00 12.08 18 LYS H C 1
ATOM 19085 O O . LYS F 3 15 ? 4.449 83.691 15.265 1.00 11.98 18 LYS H O 1
ATOM 19095 N N . ILE F 3 16 ? 5.759 83.156 17.030 1.00 10.57 19 ILE H N 1
ATOM 19096 C CA . ILE F 3 16 ? 6.488 82.105 16.318 1.00 10.41 19 ILE H CA 1
ATOM 19097 C C . ILE F 3 16 ? 5.525 80.986 15.874 1.00 10.48 19 ILE H C 1
ATOM 19098 O O . ILE F 3 16 ? 5.665 80.422 14.784 1.00 11.92 19 ILE H O 1
ATOM 19104 N N . ALA F 3 17 ? 4.518 80.701 16.696 1.00 9.11 20 ALA H N 1
ATOM 19105 C CA . ALA F 3 17 ? 3.558 79.649 16.382 1.00 10.02 20 ALA H CA 1
ATOM 19106 C C . ALA F 3 17 ? 2.768 79.936 15.100 1.00 11.42 20 ALA H C 1
ATOM 19107 O O . ALA F 3 17 ? 2.138 79.047 14.542 1.00 9.60 20 ALA H O 1
ATOM 19110 N N . HIS F 3 18 ? 2.746 81.193 14.684 1.00 11.75 21 HIS H N 1
ATOM 19111 C CA . HIS F 3 18 ? 2.003 81.586 13.497 1.00 13.44 21 HIS H CA 1
ATOM 19112 C C . HIS F 3 18 ? 2.758 81.450 12.205 1.00 12.77 21 HIS H C 1
ATOM 19113 O O . HIS F 3 18 ? 2.150 81.539 11.133 1.00 14.54 21 HIS H O 1
ATOM 19123 N N . VAL F 3 19 ? 4.066 81.240 12.272 1.00 10.73 22 VAL H N 1
ATOM 19124 C CA . VAL F 3 19 ? 4.824 81.133 11.035 1.00 12.78 22 VAL H CA 1
ATOM 19125 C C . VAL F 3 19 ? 4.480 79.786 10.392 1.00 12.70 22 VAL H C 1
ATOM 19126 O O . VAL F 3 19 ? 4.449 78.746 11.076 1.00 10.08 22 VAL H O 1
ATOM 19131 N N . ASN F 3 20 ? 4.155 79.812 9.099 1.00 10.99 23 ASN H N 1
ATOM 19132 C CA . ASN F 3 20 ? 3.788 78.573 8.408 1.00 11.55 23 ASN H CA 1
ATOM 19133 C C . ASN F 3 20 ? 4.507 78.297 7.088 1.00 11.37 23 ASN H C 1
ATOM 19134 O O . ASN F 3 20 ? 4.076 77.439 6.315 1.00 12.90 23 ASN H O 1
ATOM 19142 N N . THR F 3 21 ? 5.560 79.056 6.798 1.00 8.31 24 THR H N 1
ATOM 19143 C CA . THR F 3 21 ? 6.343 78.805 5.594 1.00 7.26 24 THR H CA 1
ATOM 19144 C C . THR F 3 21 ? 7.789 79.024 5.970 1.00 7.91 24 THR H C 1
ATOM 19145 O O . THR F 3 21 ? 8.098 79.859 6.835 1.00 8.49 24 THR H O 1
ATOM 19151 N N . LEU F 3 22 ? 8.670 78.260 5.346 1.00 8.09 25 LEU H N 1
ATOM 19152 C CA . LEU F 3 22 ? 10.099 78.394 5.573 1.00 8.63 25 LEU H CA 1
ATOM 19153 C C . LEU F 3 22 ? 10.548 79.841 5.316 1.00 7.85 25 LEU H C 1
ATOM 19154 O O . LEU F 3 22 ? 11.314 80.396 6.093 1.00 6.72 25 LEU H O 1
ATOM 19160 N N . GLU F 3 23 ? 10.090 80.450 4.222 1.00 5.72 26 GLU H N 1
ATOM 19161 C CA . GLU F 3 23 ? 10.506 81.814 3.937 1.00 8.35 26 GLU H CA 1
ATOM 19162 C C . GLU F 3 23 ? 10.110 82.832 5.024 1.00 6.35 26 GLU H C 1
ATOM 19163 O O . GLU F 3 23 ? 10.918 83.691 5.384 1.00 7.93 26 GLU H O 1
ATOM 19170 N N . LYS F 3 24 ? 8.876 82.778 5.520 1.00 7.45 27 LYS H N 1
ATOM 19171 C CA . LYS F 3 24 ? 8.477 83.748 6.555 1.00 8.54 27 LYS H CA 1
ATOM 19172 C C . LYS F 3 24 ? 9.214 83.470 7.863 1.00 9.55 27 LYS H C 1
ATOM 19173 O O . LYS F 3 24 ? 9.581 84.413 8.577 1.00 8.98 27 LYS H O 1
ATOM 19183 N N . ALA F 3 25 ? 9.450 82.197 8.173 1.00 8.17 28 ALA H N 1
ATOM 19184 C CA . ALA F 3 25 ? 10.164 81.859 9.402 1.00 8.45 28 ALA H CA 1
ATOM 19185 C C . ALA F 3 25 ? 11.609 82.344 9.328 1.00 8.74 28 ALA H C 1
ATOM 19186 O O . ALA F 3 25 ? 12.115 82.995 10.255 1.00 7.91 28 ALA H O 1
ATOM 19189 N N . ALA F 3 26 ? 12.266 82.055 8.204 1.00 7.90 29 ALA H N 1
ATOM 19190 C CA . ALA F 3 26 ? 13.659 82.448 7.988 1.00 6.85 29 ALA H CA 1
ATOM 19191 C C . ALA F 3 26 ? 13.815 83.975 7.988 1.00 6.89 29 ALA H C 1
ATOM 19192 O O . ALA F 3 26 ? 14.796 84.510 8.504 1.00 9.30 29 ALA H O 1
ATOM 19195 N N . GLU F 3 27 ? 12.848 84.677 7.403 1.00 6.61 30 GLU H N 1
ATOM 19196 C CA . GLU F 3 27 ? 12.885 86.126 7.355 1.00 7.61 30 GLU H CA 1
ATOM 19197 C C . GLU F 3 27 ? 12.760 86.694 8.775 1.00 8.53 30 GLU H C 1
ATOM 19198 O O . GLU F 3 27 ? 13.520 87.586 9.169 1.00 8.55 30 GLU H O 1
ATOM 19205 N N . MET F 3 28 ? 11.799 86.175 9.532 1.00 9.29 31 MET H N 1
ATOM 19206 C CA . MET F 3 28 ? 11.597 86.633 10.912 1.00 9.70 31 MET H CA 1
ATOM 19207 C C . MET F 3 28 ? 12.850 86.376 11.753 1.00 8.86 31 MET H C 1
ATOM 19208 O O . MET F 3 28 ? 13.259 87.234 12.541 1.00 9.79 31 MET H O 1
ATOM 19214 N N . LEU F 3 29 ? 13.484 85.223 11.555 1.00 8.19 32 LEU H N 1
ATOM 19215 C CA . LEU F 3 29 ? 14.704 84.903 12.305 1.00 7.57 32 LEU H CA 1
ATOM 19216 C C . LEU F 3 29 ? 15.836 85.872 11.935 1.00 7.91 32 LEU H C 1
ATOM 19217 O O . LEU F 3 29 ? 16.551 86.374 12.805 1.00 5.18 32 LEU H O 1
ATOM 19223 N N . LYS F 3 30 ? 15.991 86.143 10.645 1.00 7.11 33 LYS H N 1
ATOM 19224 C CA . LYS F 3 30 ? 17.048 87.045 10.188 1.00 8.48 33 LYS H CA 1
ATOM 19225 C C . LYS F 3 30 ? 16.773 88.456 10.701 1.00 6.44 33 LYS H C 1
ATOM 19226 O O . LYS F 3 30 ? 17.674 89.128 11.190 1.00 7.76 33 LYS H O 1
ATOM 19236 N N . GLN F 3 31 ? 15.524 88.902 10.598 1.00 8.01 34 GLN H N 1
ATOM 19237 C CA . GLN F 3 31 ? 15.160 90.236 11.054 1.00 7.29 34 GLN H CA 1
ATOM 19238 C C . GLN F 3 31 ? 15.404 90.319 12.556 1.00 7.30 34 GLN H C 1
ATOM 19239 O O . GLN F 3 31 ? 15.931 91.317 13.045 1.00 7.57 34 GLN H O 1
ATOM 19248 N N . PHE F 3 32 ? 15.065 89.252 13.270 1.00 7.35 35 PHE H N 1
ATOM 19249 C CA . PHE F 3 32 ? 15.271 89.199 14.718 1.00 9.11 35 PHE H CA 1
ATOM 19250 C C . PHE F 3 32 ? 16.756 89.418 15.052 1.00 9.99 35 PHE H C 1
ATOM 19251 O O . PHE F 3 32 ? 17.103 90.173 15.978 1.00 8.84 35 PHE H O 1
ATOM 19260 N N . ARG F 3 33 ? 17.626 88.744 14.301 1.00 7.43 36 ARG H N 1
ATOM 19261 C CA . ARG F 3 33 ? 19.059 88.859 14.529 1.00 6.82 36 ARG H CA 1
ATOM 19262 C C . ARG F 3 33 ? 19.594 90.264 14.266 1.00 8.00 36 ARG H C 1
ATOM 19263 O O . ARG F 3 33 ? 20.457 90.741 15.006 1.00 9.24 36 ARG H O 1
ATOM 19277 N N . MET F 3 34 ? 19.068 90.941 13.244 1.00 8.09 37 MET H N 1
ATOM 19278 C CA . MET F 3 34 ? 19.496 92.310 12.958 1.00 8.10 37 MET H CA 1
ATOM 19279 C C . MET F 3 34 ? 18.969 93.229 14.056 1.00 9.03 37 MET H C 1
ATOM 19280 O O . MET F 3 34 ? 19.652 94.149 14.477 1.00 7.64 37 MET H O 1
ATOM 19286 N N . ASP F 3 35 ? 17.743 92.971 14.511 1.00 8.96 38 ASP H N 1
ATOM 19287 C CA . ASP F 3 35 ? 17.109 93.824 15.523 1.00 9.43 38 ASP H CA 1
ATOM 19288 C C . ASP F 3 35 ? 17.562 93.669 16.969 1.00 9.15 38 ASP H C 1
ATOM 19289 O O . ASP F 3 35 ? 17.627 94.662 17.699 1.00 8.18 38 ASP H O 1
ATOM 19295 N N . HIS F 3 36 ? 17.892 92.435 17.354 1.00 9.21 39 HIS H N 1
ATOM 19296 C CA . HIS F 3 36 ? 18.213 92.103 18.750 1.00 7.95 39 HIS H CA 1
ATOM 19297 C C . HIS F 3 36 ? 19.535 91.427 19.130 1.00 7.46 39 HIS H C 1
ATOM 19298 O O . HIS F 3 36 ? 19.730 91.128 20.300 1.00 5.58 39 HIS H O 1
ATOM 19308 N N . THR F 3 37 ? 20.435 91.168 18.183 1.00 5.63 40 THR H N 1
ATOM 19309 C CA . THR F 3 37 ? 21.697 90.519 18.525 1.00 6.51 40 THR H CA 1
ATOM 19310 C C . THR F 3 37 ? 22.924 91.342 18.134 1.00 7.26 40 THR H C 1
ATOM 19311 O O . THR F 3 37 ? 22.860 92.143 17.188 1.00 8.05 40 THR H O 1
ATOM 19317 N N . THR F 3 38 ? 24.032 91.108 18.845 1.00 7.86 41 THR H N 1
ATOM 19318 C CA . THR F 3 38 ? 25.351 91.754 18.657 1.00 8.86 41 THR H CA 1
ATOM 19319 C C . THR F 3 38 ? 25.346 93.193 19.151 1.00 8.06 41 THR H C 1
ATOM 19320 O O . THR F 3 38 ? 24.295 93.763 19.358 1.00 5.90 41 THR H O 1
ATOM 19326 N N . PRO F 3 39 ? 26.529 93.816 19.293 1.00 8.17 42 PRO H N 1
ATOM 19327 C CA . PRO F 3 39 ? 26.589 95.215 19.751 1.00 9.56 42 PRO H CA 1
ATOM 19328 C C . PRO F 3 39 ? 25.972 96.158 18.698 1.00 9.95 42 PRO H C 1
ATOM 19329 O O . PRO F 3 39 ? 25.789 97.355 18.958 1.00 9.96 42 PRO H O 1
ATOM 19333 N N . PHE F 3 40 ? 25.704 95.625 17.506 1.00 6.40 43 PHE H N 1
ATOM 19334 C CA . PHE F 3 40 ? 25.128 96.430 16.417 1.00 8.54 43 PHE H CA 1
ATOM 19335 C C . PHE F 3 40 ? 23.617 96.311 16.322 1.00 9.91 43 PHE H C 1
ATOM 19336 O O . PHE F 3 40 ? 23.015 96.837 15.366 1.00 9.20 43 PHE H O 1
ATOM 19345 N N . ARG F 3 41 ? 22.990 95.616 17.270 1.00 9.85 44 ARG H N 1
ATOM 19346 C CA . ARG F 3 41 ? 21.538 95.427 17.220 1.00 9.56 44 ARG H CA 1
ATOM 19347 C C . ARG F 3 41 ? 20.788 96.744 17.100 1.00 10.82 44 ARG H C 1
ATOM 19348 O O . ARG F 3 41 ? 21.257 97.787 17.576 1.00 9.89 44 ARG H O 1
ATOM 19362 N N . ASN F 3 42 ? 19.633 96.697 16.440 1.00 10.21 45 ASN H N 1
ATOM 19363 C CA . ASN F 3 42 ? 18.806 97.893 16.271 1.00 11.98 45 ASN H CA 1
ATOM 19364 C C . ASN F 3 42 ? 18.179 98.392 17.593 1.00 11.84 45 ASN H C 1
ATOM 19365 O O . ASN F 3 42 ? 17.859 99.594 17.735 1.00 10.86 45 ASN H O 1
ATOM 19373 N N . SER F 3 43 ? 18.028 97.475 18.552 1.00 9.25 46 SER H N 1
ATOM 19374 C CA . SER F 3 43 ? 17.445 97.796 19.850 1.00 11.06 46 SER H CA 1
ATOM 19375 C C . SER F 3 43 ? 17.933 96.892 20.992 1.00 10.77 46 SER H C 1
ATOM 19376 O O . SER F 3 43 ? 18.259 95.717 20.772 1.00 9.60 46 SER H O 1
ATOM 19381 N N . TYR F 3 44 ? 17.992 97.439 22.210 1.00 9.76 47 TYR H N 1
ATOM 19382 C CA . TYR F 3 44 ? 18.375 96.638 23.383 1.00 8.89 47 TYR H CA 1
ATOM 19383 C C . TYR F 3 44 ? 17.160 96.283 24.234 1.00 8.64 47 TYR H C 1
ATOM 19384 O O . TYR F 3 44 ? 17.306 95.754 25.331 1.00 8.74 47 TYR H O 1
ATOM 19395 N N . GLU F 3 45 ? 15.961 96.537 23.714 1.00 8.77 48 GLU H N 1
ATOM 19396 C CA . GLU F 3 45 ? 14.716 96.253 24.434 1.00 9.90 48 GLU H CA 1
ATOM 19397 C C . GLU F 3 45 ? 14.528 94.790 24.871 1.00 9.48 48 GLU H C 1
ATOM 19398 O O . GLU F 3 45 ? 13.878 94.520 25.882 1.00 9.48 48 GLU H O 1
ATOM 19405 N N . LEU F 3 46 ? 15.078 93.852 24.110 1.00 7.22 49 LEU H N 1
ATOM 19406 C CA . LEU F 3 46 ? 14.941 92.435 24.429 1.00 8.58 49 LEU H CA 1
ATOM 19407 C C . LEU F 3 46 ? 16.225 91.850 25.008 1.00 9.48 49 LEU H C 1
ATOM 19408 O O . LEU F 3 46 ? 16.422 90.633 24.985 1.00 10.82 49 LEU H O 1
ATOM 19414 N N . ASP F 3 47 ? 17.089 92.688 25.562 1.00 6.68 50 ASP H N 1
ATOM 19415 C CA . ASP F 3 47 ? 18.349 92.193 26.107 1.00 6.78 50 ASP H CA 1
ATOM 19416 C C . ASP F 3 47 ? 18.253 90.961 27.030 1.00 5.71 50 ASP H C 1
ATOM 19417 O O . ASP F 3 47 ? 19.060 90.039 26.927 1.00 5.40 50 ASP H O 1
ATOM 19423 N N . ASN F 3 48 ? 17.248 90.916 27.894 1.00 6.11 51 ASN H N 1
ATOM 19424 C CA . ASN F 3 48 ? 17.126 89.794 28.834 1.00 5.95 51 ASN H CA 1
ATOM 19425 C C . ASN F 3 48 ? 16.490 88.535 28.276 1.00 7.72 51 ASN H C 1
ATOM 19426 O O . ASN F 3 48 ? 16.632 87.461 28.860 1.00 9.86 51 ASN H O 1
ATOM 19434 N N . ASP F 3 49 ? 15.820 88.637 27.132 1.00 7.33 52 ASP H N 1
ATOM 19435 C CA . ASP F 3 49 ? 15.128 87.473 26.600 1.00 6.94 52 ASP H CA 1
ATOM 19436 C C . ASP F 3 49 ? 15.467 87.040 25.182 1.00 6.73 52 ASP H C 1
ATOM 19437 O O . ASP F 3 49 ? 15.141 85.919 24.797 1.00 7.38 52 ASP H O 1
ATOM 19443 N N . TYR F 3 50 ? 16.218 87.859 24.451 1.00 7.04 53 TYR H N 1
ATOM 19444 C CA . TYR F 3 50 ? 16.509 87.538 23.051 1.00 6.48 53 TYR H CA 1
ATOM 19445 C C . TYR F 3 50 ? 17.242 86.234 22.816 1.00 7.01 53 TYR H C 1
ATOM 19446 O O . TYR F 3 50 ? 16.966 85.538 21.846 1.00 7.82 53 TYR H O 1
ATOM 19457 N N . LEU F 3 51 ? 18.171 85.884 23.690 1.00 5.04 54 LEU H N 1
ATOM 19458 C CA . LEU F 3 51 ? 18.926 84.655 23.490 1.00 7.01 54 LEU H CA 1
ATOM 19459 C C . LEU F 3 51 ? 18.021 83.418 23.412 1.00 7.62 54 LEU H C 1
ATOM 19460 O O . LEU F 3 51 ? 18.164 82.552 22.528 1.00 8.85 54 LEU H O 1
ATOM 19466 N N . TRP F 3 52 ? 17.067 83.368 24.324 1.00 7.16 55 TRP H N 1
ATOM 19467 C CA . TRP F 3 52 ? 16.126 82.265 24.406 1.00 8.35 55 TRP H CA 1
ATOM 19468 C C . TRP F 3 52 ? 15.111 82.364 23.260 1.00 9.56 55 TRP H C 1
ATOM 19469 O O . TRP F 3 52 ? 14.776 81.348 22.631 1.00 8.55 55 TRP H O 1
ATOM 19482 N N . ILE F 3 53 ? 14.613 83.579 22.997 1.00 8.74 56 ILE H N 1
ATOM 19483 C CA . ILE F 3 53 ? 13.627 83.780 21.914 1.00 8.56 56 ILE H CA 1
ATOM 19484 C C . ILE F 3 53 ? 14.225 83.365 20.563 1.00 8.20 56 ILE H C 1
ATOM 19485 O O . ILE F 3 53 ? 13.592 82.642 19.787 1.00 7.49 56 ILE H O 1
ATOM 19491 N N . GLU F 3 54 ? 15.469 83.769 20.320 1.00 7.64 57 GLU H N 1
ATOM 19492 C CA . GLU F 3 54 ? 16.163 83.394 19.094 1.00 6.80 57 GLU H CA 1
ATOM 19493 C C . GLU F 3 54 ? 16.140 81.872 18.920 1.00 7.88 57 GLU H C 1
ATOM 19494 O O . GLU F 3 54 ? 15.788 81.374 17.853 1.00 7.81 57 GLU H O 1
ATOM 19501 N N . ALA F 3 55 ? 16.480 81.134 19.978 1.00 7.14 58 ALA H N 1
ATOM 19502 C CA . ALA F 3 55 ? 16.492 79.666 19.923 1.00 6.94 58 ALA H CA 1
ATOM 19503 C C . ALA F 3 55 ? 15.145 79.087 19.503 1.00 5.80 58 ALA H C 1
ATOM 19504 O O . ALA F 3 55 ? 15.099 78.137 18.733 1.00 7.59 58 ALA H O 1
ATOM 19507 N N . LYS F 3 56 ? 14.053 79.669 19.996 1.00 6.70 59 LYS H N 1
ATOM 19508 C CA . LYS F 3 56 ? 12.705 79.217 19.654 1.00 8.78 59 LYS H CA 1
ATOM 19509 C C . LYS F 3 56 ? 12.393 79.458 18.176 1.00 8.81 59 LYS H C 1
ATOM 19510 O O . LYS F 3 56 ? 11.746 78.636 17.526 1.00 9.41 59 LYS H O 1
ATOM 19520 N N . LEU F 3 57 ? 12.868 80.583 17.659 1.00 6.40 60 LEU H N 1
ATOM 19521 C CA . LEU F 3 57 ? 12.685 80.956 16.252 1.00 7.49 60 LEU H CA 1
ATOM 19522 C C . LEU F 3 57 ? 13.505 79.969 15.389 1.00 8.15 60 LEU H C 1
ATOM 19523 O O . LEU F 3 57 ? 13.033 79.465 14.358 1.00 7.30 60 LEU H O 1
ATOM 19529 N N . GLU F 3 58 ? 14.715 79.654 15.847 1.00 6.90 61 GLU H N 1
ATOM 19530 C CA . GLU F 3 58 ? 15.592 78.708 15.151 1.00 8.12 61 GLU H CA 1
ATOM 19531 C C . GLU F 3 58 ? 14.932 77.333 15.006 1.00 8.16 61 GLU H C 1
ATOM 19532 O O . GLU F 3 58 ? 15.064 76.678 13.959 1.00 7.64 61 GLU H O 1
ATOM 19539 N N . GLU F 3 59 ? 14.239 76.888 16.055 1.00 7.92 62 GLU H N 1
ATOM 19540 C CA . GLU F 3 59 ? 13.565 75.590 16.029 1.00 8.25 62 GLU H CA 1
ATOM 19541 C C . GLU F 3 59 ? 12.539 75.523 14.893 1.00 8.15 62 GLU H C 1
ATOM 19542 O O . GLU F 3 59 ? 12.432 74.521 14.168 1.00 7.35 62 GLU H O 1
ATOM 19549 N N . LYS F 3 60 ? 11.779 76.599 14.756 1.00 6.97 63 LYS H N 1
ATOM 19550 C CA . LYS F 3 60 ? 10.742 76.689 13.739 1.00 8.84 63 LYS H CA 1
ATOM 19551 C C . LYS F 3 60 ? 11.365 76.642 12.343 1.00 8.30 63 LYS H C 1
ATOM 19552 O O . LYS F 3 60 ? 10.901 75.905 11.465 1.00 7.65 63 LYS H O 1
ATOM 19562 N N . VAL F 3 61 ? 12.410 77.440 12.134 1.00 7.19 64 VAL H N 1
ATOM 19563 C CA . VAL F 3 61 ? 13.095 77.463 10.839 1.00 7.01 64 VAL H CA 1
ATOM 19564 C C . VAL F 3 61 ? 13.650 76.067 10.514 1.00 6.30 64 VAL H C 1
ATOM 19565 O O . VAL F 3 61 ? 13.445 75.540 9.421 1.00 6.10 64 VAL H O 1
ATOM 19570 N N . ALA F 3 62 ? 14.338 75.461 11.481 1.00 6.73 65 ALA H N 1
ATOM 19571 C CA . ALA F 3 62 ? 14.926 74.127 11.313 1.00 7.88 65 ALA H CA 1
ATOM 19572 C C . ALA F 3 62 ? 13.869 73.121 10.867 1.00 8.92 65 ALA H C 1
ATOM 19573 O O . ALA F 3 62 ? 14.016 72.459 9.830 1.00 7.46 65 ALA H O 1
ATOM 19576 N N . VAL F 3 63 ? 12.809 72.993 11.659 1.00 7.08 66 VAL H N 1
ATOM 19577 C CA . VAL F 3 63 ? 11.741 72.052 11.338 1.00 7.82 66 VAL H CA 1
ATOM 19578 C C . VAL F 3 63 ? 11.164 72.264 9.925 1.00 8.55 66 VAL H C 1
ATOM 19579 O O . VAL F 3 63 ? 10.978 71.303 9.168 1.00 7.48 66 VAL H O 1
ATOM 19584 N N . LEU F 3 64 ? 10.866 73.510 9.577 1.00 6.88 67 LEU H N 1
ATOM 19585 C CA . LEU F 3 64 ? 10.308 73.797 8.262 1.00 7.15 67 LEU H CA 1
ATOM 19586 C C . LEU F 3 64 ? 11.327 73.509 7.170 1.00 7.45 67 LEU H C 1
ATOM 19587 O O . LEU F 3 64 ? 10.965 72.989 6.109 1.00 8.70 67 LEU H O 1
ATOM 19593 N N . LYS F 3 65 ? 12.599 73.786 7.439 1.00 6.64 68 LYS H N 1
ATOM 19594 C CA . LYS F 3 65 ? 13.636 73.562 6.430 1.00 7.25 68 LYS H CA 1
ATOM 19595 C C . LYS F 3 65 ? 13.819 72.074 6.097 1.00 9.07 68 LYS H C 1
ATOM 19596 O O . LYS F 3 65 ? 13.982 71.700 4.921 1.00 7.43 68 LYS H O 1
ATOM 19606 N N . ALA F 3 66 ? 13.822 71.230 7.129 1.00 6.71 69 ALA H N 1
ATOM 19607 C CA . ALA F 3 66 ? 13.976 69.795 6.928 1.00 8.43 69 ALA H CA 1
ATOM 19608 C C . ALA F 3 66 ? 12.826 69.239 6.101 1.00 7.47 69 ALA H C 1
ATOM 19609 O O . ALA F 3 66 ? 13.002 68.272 5.363 1.00 8.09 69 ALA H O 1
ATOM 19612 N N . ARG F 3 67 ? 11.634 69.807 6.262 1.00 8.17 70 ARG H N 1
ATOM 19613 C CA . ARG F 3 67 ? 10.495 69.317 5.491 1.00 10.10 70 ARG H CA 1
ATOM 19614 C C . ARG F 3 67 ? 10.544 69.798 4.050 1.00 9.12 70 ARG H C 1
ATOM 19615 O O . ARG F 3 67 ? 10.248 69.059 3.127 1.00 8.66 70 ARG H O 1
ATOM 19629 N N . ALA F 3 68 ? 10.924 71.048 3.877 1.00 8.68 71 ALA H N 1
ATOM 19630 C CA . ALA F 3 68 ? 10.943 71.647 2.554 1.00 9.26 71 ALA H CA 1
ATOM 19631 C C . ALA F 3 68 ? 12.020 71.167 1.594 1.00 8.10 71 ALA H C 1
ATOM 19632 O O . ALA F 3 68 ? 11.745 70.959 0.419 1.00 8.77 71 ALA H O 1
ATOM 19635 N N . PHE F 3 69 ? 13.246 71.064 2.089 1.00 6.77 72 PHE H N 1
ATOM 19636 C CA . PHE F 3 69 ? 14.396 70.718 1.269 1.00 7.83 72 PHE H CA 1
ATOM 19637 C C . PHE F 3 69 ? 14.641 69.243 1.026 1.00 9.07 72 PHE H C 1
ATOM 19638 O O . PHE F 3 69 ? 14.413 68.407 1.917 1.00 9.63 72 PHE H O 1
ATOM 19647 N N . ASN F 3 70 ? 15.155 68.922 -0.164 1.00 7.27 73 ASN H N 1
ATOM 19648 C CA . ASN F 3 70 ? 15.512 67.539 -0.458 1.00 7.93 73 ASN H CA 1
ATOM 19649 C C . ASN F 3 70 ? 16.825 67.336 0.273 1.00 7.75 73 ASN H C 1
ATOM 19650 O O . ASN F 3 70 ? 17.361 68.292 0.861 1.00 8.75 73 ASN H O 1
ATOM 19658 N N . GLU F 3 71 ? 17.350 66.119 0.273 1.00 8.75 74 GLU H N 1
ATOM 19659 C CA . GLU F 3 71 ? 18.562 65.866 1.044 1.00 9.23 74 GLU H CA 1
ATOM 19660 C C . GLU F 3 71 ? 19.790 66.675 0.668 1.00 8.74 74 GLU H C 1
ATOM 19661 O O . GLU F 3 71 ? 20.436 67.255 1.543 1.00 8.93 74 GLU H O 1
ATOM 19668 N N . VAL F 3 72 ? 20.086 66.788 -0.621 1.00 7.93 75 VAL H N 1
ATOM 19669 C CA . VAL F 3 72 ? 21.256 67.557 -1.022 1.00 7.44 75 VAL H CA 1
ATOM 19670 C C . VAL F 3 72 ? 21.127 69.034 -0.616 1.00 6.46 75 VAL H C 1
ATOM 19671 O O . VAL F 3 72 ? 22.089 69.657 -0.155 1.00 7.36 75 VAL H O 1
ATOM 19676 N N . ASP F 3 73 ? 19.939 69.594 -0.780 1.00 7.51 76 ASP H N 1
ATOM 19677 C CA . ASP F 3 73 ? 19.718 70.991 -0.454 1.00 6.47 76 ASP H CA 1
ATOM 19678 C C . ASP F 3 73 ? 19.806 71.229 1.039 1.00 6.81 76 ASP H C 1
ATOM 19679 O O . ASP F 3 73 ? 20.251 72.304 1.463 1.00 6.33 76 ASP H O 1
ATOM 19685 N N . PHE F 3 74 ? 19.352 70.256 1.836 1.00 6.05 77 PHE H N 1
ATOM 19686 C CA . PHE F 3 74 ? 19.443 70.423 3.285 1.00 6.34 77 PHE H CA 1
ATOM 19687 C C . PHE F 3 74 ? 20.913 70.560 3.688 1.00 6.29 77 PHE H C 1
ATOM 19688 O O . PHE F 3 74 ? 21.250 71.299 4.624 1.00 6.22 77 PHE H O 1
ATOM 19697 N N . ARG F 3 75 ? 21.783 69.833 2.992 1.00 4.01 78 ARG H N 1
ATOM 19698 C CA . ARG F 3 75 ? 23.213 69.910 3.239 1.00 5.24 78 ARG H CA 1
ATOM 19699 C C . ARG F 3 75 ? 23.935 71.112 2.624 1.00 7.36 78 ARG H C 1
ATOM 19700 O O . ARG F 3 75 ? 24.869 71.646 3.237 1.00 6.69 78 ARG H O 1
ATOM 19714 N N . HIS F 3 76 ? 23.504 71.533 1.426 1.00 6.53 79 HIS H N 1
ATOM 19715 C CA . HIS F 3 76 ? 24.199 72.576 0.687 1.00 8.04 79 HIS H CA 1
ATOM 19716 C C . HIS F 3 76 ? 23.574 73.939 0.423 1.00 8.72 79 HIS H C 1
ATOM 19717 O O . HIS F 3 76 ? 24.262 74.834 -0.070 1.00 10.55 79 HIS H O 1
ATOM 19727 N N . LYS F 3 77 ? 22.289 74.101 0.711 1.00 8.19 80 LYS H N 1
ATOM 19728 C CA . LYS F 3 77 ? 21.615 75.373 0.478 1.00 7.95 80 LYS H CA 1
ATOM 19729 C C . LYS F 3 77 ? 21.241 76.049 1.789 1.00 7.40 80 LYS H C 1
ATOM 19730 O O . LYS F 3 77 ? 20.919 75.372 2.762 1.00 6.53 80 LYS H O 1
ATOM 19740 N N . THR F 3 78 ? 21.221 77.377 1.792 1.00 7.83 81 THR H N 1
ATOM 19741 C CA . THR F 3 78 ? 20.821 78.115 2.988 1.00 9.94 81 THR H CA 1
ATOM 19742 C C . THR F 3 78 ? 19.280 78.104 3.017 1.00 9.68 81 THR H C 1
ATOM 19743 O O . THR F 3 78 ? 18.638 77.813 1.995 1.00 8.54 81 THR H O 1
ATOM 19749 N N . ALA F 3 79 ? 18.684 78.436 4.162 1.00 7.48 82 ALA H N 1
ATOM 19750 C CA . ALA F 3 79 ? 17.216 78.460 4.281 1.00 7.92 82 ALA H CA 1
ATOM 19751 C C . ALA F 3 79 ? 16.554 79.375 3.234 1.00 8.07 82 ALA H C 1
ATOM 19752 O O . ALA F 3 79 ? 15.355 79.227 2.936 1.00 9.09 82 ALA H O 1
ATOM 19755 N N . PHE F 3 80 ? 17.308 80.367 2.750 1.00 7.96 83 PHE H N 1
ATOM 19756 C CA . PHE F 3 80 ? 16.801 81.293 1.727 1.00 9.78 83 PHE H CA 1
ATOM 19757 C C . PHE F 3 80 ? 17.042 80.813 0.279 1.00 9.62 83 PHE H C 1
ATOM 19758 O O . PHE F 3 80 ? 16.678 81.510 -0.666 1.00 11.80 83 PHE H O 1
ATOM 19767 N N . GLY F 3 81 ? 17.652 79.643 0.114 1.00 8.84 84 GLY H N 1
ATOM 19768 C CA . GLY F 3 81 ? 17.889 79.107 -1.221 1.00 10.72 84 GLY H CA 1
ATOM 19769 C C . GLY F 3 81 ? 19.235 79.391 -1.866 1.00 11.02 84 GLY H C 1
ATOM 19770 O O . GLY F 3 81 ? 19.473 78.992 -3.004 1.00 11.19 84 GLY H O 1
ATOM 19772 N N . GLU F 3 82 ? 20.113 80.089 -1.154 1.00 10.23 85 GLU H N 1
ATOM 19773 C CA . GLU F 3 82 ? 21.430 80.410 -1.669 1.00 10.76 85 GLU H CA 1
ATOM 19774 C C . GLU F 3 82 ? 22.344 79.203 -1.534 1.00 11.73 85 GLU H C 1
ATOM 19775 O O . GLU F 3 82 ? 22.154 78.350 -0.647 1.00 10.81 85 GLU H O 1
ATOM 19782 N N . ASP F 3 83 ? 23.353 79.147 -2.396 1.00 10.04 86 ASP H N 1
ATOM 19783 C CA . ASP F 3 83 ? 24.322 78.070 -2.333 1.00 9.99 86 ASP H CA 1
ATOM 19784 C C . ASP F 3 83 ? 25.253 78.431 -1.179 1.00 9.08 86 ASP H C 1
ATOM 19785 O O . ASP F 3 83 ? 25.964 79.453 -1.232 1.00 8.46 86 ASP H O 1
ATOM 19791 N N . ALA F 3 84 ? 25.264 77.590 -0.147 1.00 9.16 87 ALA H N 1
ATOM 19792 C CA . ALA F 3 84 ? 26.085 77.846 1.031 1.00 9.09 87 ALA H CA 1
ATOM 19793 C C . ALA F 3 84 ? 27.572 78.015 0.724 1.00 8.35 87 ALA H C 1
ATOM 19794 O O . ALA F 3 84 ? 28.209 78.942 1.217 1.00 6.71 87 ALA H O 1
ATOM 19797 N N . LYS F 3 85 ? 28.130 77.101 -0.068 1.00 7.54 88 LYS H N 1
ATOM 19798 C CA . LYS F 3 85 ? 29.535 77.174 -0.414 1.00 7.87 88 LYS H CA 1
ATOM 19799 C C . LYS F 3 85 ? 29.886 78.502 -1.094 1.00 7.54 88 LYS H C 1
ATOM 19800 O O . LYS F 3 85 ? 30.935 79.089 -0.813 1.00 8.11 88 LYS H O 1
ATOM 19810 N N . SER F 3 86 ? 29.009 78.982 -1.979 1.00 8.73 89 SER H N 1
ATOM 19811 C CA . SER F 3 86 ? 29.241 80.259 -2.662 1.00 9.43 89 SER H CA 1
ATOM 19812 C C . SER F 3 86 ? 29.230 81.409 -1.654 1.00 8.63 89 SER H C 1
ATOM 19813 O O . SER F 3 86 ? 30.085 82.288 -1.697 1.00 7.53 89 SER H O 1
ATOM 19818 N N . VAL F 3 87 ? 28.276 81.384 -0.730 1.00 8.58 90 VAL H N 1
ATOM 19819 C CA . VAL F 3 87 ? 28.207 82.440 0.278 1.00 8.64 90 VAL H CA 1
ATOM 19820 C C . VAL F 3 87 ? 29.438 82.366 1.178 1.00 8.46 90 VAL H C 1
ATOM 19821 O O . VAL F 3 87 ? 30.051 83.381 1.458 1.00 9.32 90 VAL H O 1
ATOM 19826 N N . LEU F 3 88 ? 29.800 81.163 1.613 1.00 8.17 91 LEU H N 1
ATOM 19827 C CA . LEU F 3 88 ? 30.957 80.967 2.475 1.00 8.15 91 LEU H CA 1
ATOM 19828 C C . LEU F 3 88 ? 32.150 81.589 1.808 1.00 7.68 91 LEU H C 1
ATOM 19829 O O . LEU F 3 88 ? 32.807 82.478 2.375 1.00 7.96 91 LEU H O 1
ATOM 19835 N N . ASP F 3 89 ? 32.453 81.101 0.612 1.00 6.64 92 ASP H N 1
ATOM 19836 C CA . ASP F 3 89 ? 33.620 81.589 -0.120 1.00 7.87 92 ASP H CA 1
ATOM 19837 C C . ASP F 3 89 ? 33.627 83.091 -0.375 1.00 5.87 92 ASP H C 1
ATOM 19838 O O . ASP F 3 89 ? 34.638 83.742 -0.150 1.00 7.89 92 ASP H O 1
ATOM 19844 N N . GLY F 3 90 ? 32.506 83.650 -0.801 1.00 7.22 93 GLY H N 1
ATOM 19845 C CA . GLY F 3 90 ? 32.459 85.079 -1.070 1.00 6.54 93 GLY H CA 1
ATOM 19846 C C . GLY F 3 90 ? 32.636 85.915 0.182 1.00 7.64 93 GLY H C 1
ATOM 19847 O O . GLY F 3 90 ? 33.284 86.959 0.159 1.00 8.33 93 GLY H O 1
ATOM 19849 N N . THR F 3 91 ? 32.077 85.445 1.291 1.00 7.18 94 THR H N 1
ATOM 19850 C CA . THR F 3 91 ? 32.199 86.172 2.552 1.00 6.73 94 THR H CA 1
ATOM 19851 C C . THR F 3 91 ? 33.646 86.151 3.037 1.00 6.19 94 THR H C 1
ATOM 19852 O O . THR F 3 91 ? 34.199 87.180 3.383 1.00 6.93 94 THR H O 1
ATOM 19858 N N . VAL F 3 92 ? 34.272 84.982 3.004 1.00 6.07 95 VAL H N 1
ATOM 19859 C CA . VAL F 3 92 ? 35.656 84.837 3.412 1.00 6.41 95 VAL H CA 1
ATOM 19860 C C . VAL F 3 92 ? 36.527 85.700 2.494 1.00 7.13 95 VAL H C 1
ATOM 19861 O O . VAL F 3 92 ? 37.458 86.367 2.948 1.00 7.07 95 VAL H O 1
ATOM 19866 N N . ALA F 3 93 ? 36.167 85.758 1.213 1.00 7.86 96 ALA H N 1
ATOM 19867 C CA . ALA F 3 93 ? 36.951 86.538 0.262 1.00 7.20 96 ALA H CA 1
ATOM 19868 C C . ALA F 3 93 ? 36.862 88.029 0.608 1.00 6.03 96 ALA H C 1
ATOM 19869 O O . ALA F 3 93 ? 37.864 88.751 0.556 1.00 6.74 96 ALA H O 1
ATOM 19872 N N . LYS F 3 94 ? 35.684 88.471 1.035 1.00 6.90 97 LYS H N 1
ATOM 19873 C CA . LYS F 3 94 ? 35.513 89.867 1.414 1.00 9.69 97 LYS H CA 1
ATOM 19874 C C . LYS F 3 94 ? 36.340 90.131 2.666 1.00 9.85 97 LYS H C 1
ATOM 19875 O O . LYS F 3 94 ? 37.003 91.170 2.783 1.00 8.92 97 LYS H O 1
ATOM 19885 N N . MET F 3 95 ? 36.280 89.200 3.613 1.00 9.65 98 MET H N 1
ATOM 19886 C CA . MET F 3 95 ? 37.056 89.312 4.849 1.00 9.35 98 MET H CA 1
ATOM 19887 C C . MET F 3 95 ? 38.528 89.413 4.521 1.00 8.54 98 MET H C 1
ATOM 19888 O O . MET F 3 95 ? 39.230 90.263 5.071 1.00 8.15 98 MET H O 1
ATOM 19894 N N . ASN F 3 96 ? 39.003 88.567 3.607 1.00 6.97 99 ASN H N 1
ATOM 19895 C CA . ASN F 3 96 ? 40.419 88.609 3.240 1.00 9.06 99 ASN H CA 1
ATOM 19896 C C . ASN F 3 96 ? 40.821 89.838 2.426 1.00 8.98 99 ASN H C 1
ATOM 19897 O O . ASN F 3 96 ? 42.005 90.133 2.286 1.00 11.43 99 ASN H O 1
ATOM 19905 N N . ALA F 3 97 ? 39.829 90.586 1.952 1.00 8.86 100 ALA H N 1
ATOM 19906 C CA . ALA F 3 97 ? 40.058 91.813 1.194 1.00 10.64 100 ALA H CA 1
ATOM 19907 C C . ALA F 3 97 ? 39.898 93.018 2.113 1.00 12.34 100 ALA H C 1
ATOM 19908 O O . ALA F 3 97 ? 40.064 94.158 1.674 1.00 11.62 100 ALA H O 1
ATOM 19911 N N . ALA F 3 98 ? 39.502 92.771 3.365 1.00 8.75 101 ALA H N 1
ATOM 19912 C CA . ALA F 3 98 ? 39.304 93.851 4.321 1.00 10.23 101 ALA H CA 1
ATOM 19913 C C . ALA F 3 98 ? 40.611 94.619 4.501 1.00 8.10 101 ALA H C 1
ATOM 19914 O O . ALA F 3 98 ? 41.686 94.026 4.672 1.00 10.41 101 ALA H O 1
ATOM 19917 N N . LYS F 3 99 ? 40.527 95.937 4.425 1.00 7.44 102 LYS H N 1
ATOM 19918 C CA . LYS F 3 99 ? 41.716 96.751 4.551 1.00 8.51 102 LYS H CA 1
ATOM 19919 C C . LYS F 3 99 ? 42.111 97.115 5.990 1.00 9.59 102 LYS H C 1
ATOM 19920 O O . LYS F 3 99 ? 43.207 97.644 6.209 1.00 8.46 102 LYS H O 1
ATOM 19930 N N . ASP F 3 100 ? 41.214 96.896 6.947 1.00 8.31 103 ASP H N 1
ATOM 19931 C CA . ASP F 3 100 ? 41.551 97.180 8.343 1.00 9.27 103 ASP H CA 1
ATOM 19932 C C . ASP F 3 100 ? 40.634 96.399 9.261 1.00 10.31 103 ASP H C 1
ATOM 19933 O O . ASP F 3 100 ? 39.652 95.812 8.798 1.00 8.98 103 ASP H O 1
ATOM 19939 N N . LYS F 3 101 ? 40.913 96.447 10.563 1.00 10.42 104 LYS H N 1
ATOM 19940 C CA . LYS F 3 101 ? 40.115 95.718 11.553 1.00 9.74 104 LYS H CA 1
ATOM 19941 C C . LYS F 3 101 ? 38.650 96.175 11.692 1.00 8.33 104 LYS H C 1
ATOM 19942 O O . LYS F 3 101 ? 37.795 95.404 12.146 1.00 8.09 104 LYS H O 1
ATOM 19952 N N . TRP F 3 102 ? 38.364 97.418 11.303 1.00 7.75 105 TRP H N 1
ATOM 19953 C CA . TRP F 3 102 ? 37.019 97.962 11.407 1.00 7.34 105 TRP H CA 1
ATOM 19954 C C . TRP F 3 102 ? 36.112 97.365 10.340 1.00 7.86 105 TRP H C 1
ATOM 19955 O O . TRP F 3 102 ? 34.980 96.947 10.617 1.00 7.51 105 TRP H O 1
ATOM 19968 N N . GLU F 3 103 ? 36.625 97.276 9.118 1.00 9.72 106 GLU H N 1
ATOM 19969 C CA . GLU F 3 103 ? 35.856 96.673 8.031 1.00 9.77 106 GLU H CA 1
ATOM 19970 C C . GLU F 3 103 ? 35.694 95.184 8.388 1.00 8.29 106 GLU H C 1
ATOM 19971 O O . GLU F 3 103 ? 34.610 94.619 8.270 1.00 7.76 106 GLU H O 1
ATOM 19978 N N . ALA F 3 104 ? 36.777 94.584 8.886 1.00 6.14 107 ALA H N 1
ATOM 19979 C CA . ALA F 3 104 ? 36.771 93.173 9.234 1.00 6.18 107 ALA H CA 1
ATOM 19980 C C . ALA F 3 104 ? 35.691 92.781 10.236 1.00 7.89 107 ALA H C 1
ATOM 19981 O O . ALA F 3 104 ? 34.939 91.831 9.981 1.00 9.16 107 ALA H O 1
ATOM 19984 N N . GLU F 3 105 ? 35.562 93.511 11.348 1.00 8.10 108 GLU H N 1
ATOM 19985 C CA . GLU F 3 105 ? 34.528 93.151 12.330 1.00 7.96 108 GLU H CA 1
ATOM 19986 C C . GLU F 3 105 ? 33.116 93.229 11.758 1.00 7.14 108 GLU H C 1
ATOM 19987 O O . GLU F 3 105 ? 32.269 92.401 12.072 1.00 5.83 108 GLU H O 1
ATOM 19994 N N . LYS F 3 106 ? 32.869 94.213 10.891 1.00 6.84 109 LYS H N 1
ATOM 19995 C CA . LYS F 3 106 ? 31.556 94.357 10.275 1.00 7.43 109 LYS H CA 1
ATOM 19996 C C . LYS F 3 106 ? 31.203 93.136 9.407 1.00 7.39 109 LYS H C 1
ATOM 19997 O O . LYS F 3 106 ? 30.069 92.650 9.423 1.00 6.39 109 LYS H O 1
ATOM 20007 N N . ILE F 3 107 ? 32.186 92.622 8.687 1.00 6.79 110 ILE H N 1
ATOM 20008 C CA . ILE F 3 107 ? 31.973 91.467 7.833 1.00 6.21 110 ILE H CA 1
ATOM 20009 C C . ILE F 3 107 ? 31.650 90.215 8.656 1.00 8.14 110 ILE H C 1
ATOM 20010 O O . ILE F 3 107 ? 30.676 89.507 8.373 1.00 8.22 110 ILE H O 1
ATOM 20016 N N . HIS F 3 108 ? 32.436 89.957 9.702 1.00 8.12 111 HIS H N 1
ATOM 20017 C CA . HIS F 3 108 ? 32.211 88.774 10.539 1.00 8.04 111 HIS H CA 1
ATOM 20018 C C . HIS F 3 108 ? 30.883 88.852 11.288 1.00 7.08 111 HIS H C 1
ATOM 20019 O O . HIS F 3 108 ? 30.081 87.922 11.219 1.00 6.61 111 HIS H O 1
ATOM 20029 N N . ILE F 3 109 ? 30.662 89.956 12.000 1.00 6.88 112 ILE H N 1
ATOM 20030 C CA . ILE F 3 109 ? 29.440 90.155 12.775 1.00 6.35 112 ILE H CA 1
ATOM 20031 C C . ILE F 3 109 ? 28.211 90.082 11.889 1.00 6.80 112 ILE H C 1
ATOM 20032 O O . ILE F 3 109 ? 27.242 89.388 12.220 1.00 7.68 112 ILE H O 1
ATOM 20038 N N . GLY F 3 110 ? 28.268 90.750 10.739 1.00 6.95 113 GLY H N 1
ATOM 20039 C CA . GLY F 3 110 ? 27.141 90.732 9.822 1.00 6.53 113 GLY H CA 1
ATOM 20040 C C . GLY F 3 110 ? 26.870 89.336 9.283 1.00 6.30 113 GLY H C 1
ATOM 20041 O O . GLY F 3 110 ? 25.709 88.976 9.083 1.00 7.16 113 GLY H O 1
ATOM 20043 N N . PHE F 3 111 ? 27.933 88.593 8.961 1.00 6.82 114 PHE H N 1
ATOM 20044 C CA . PHE F 3 111 ? 27.817 87.213 8.464 1.00 7.72 114 PHE H CA 1
ATOM 20045 C C . PHE F 3 111 ? 27.055 86.366 9.489 1.00 5.68 114 PHE H C 1
ATOM 20046 O O . PHE F 3 111 ? 26.158 85.628 9.127 1.00 8.29 114 PHE H O 1
ATOM 20055 N N . ARG F 3 112 ? 27.393 86.520 10.772 1.00 6.67 115 ARG H N 1
ATOM 20056 C CA . ARG F 3 112 ? 26.707 85.783 11.831 1.00 4.43 115 ARG H CA 1
ATOM 20057 C C . ARG F 3 112 ? 25.219 86.127 11.875 1.00 4.94 115 ARG H C 1
ATOM 20058 O O . ARG F 3 112 ? 24.368 85.231 11.864 1.00 5.96 115 ARG H O 1
ATOM 20072 N N . GLN F 3 113 ? 24.892 87.416 11.863 1.00 4.68 116 GLN H N 1
ATOM 20073 C CA . GLN F 3 113 ? 23.497 87.841 11.930 1.00 5.46 116 GLN H CA 1
ATOM 20074 C C . GLN F 3 113 ? 22.645 87.297 10.804 1.00 7.72 116 GLN H C 1
ATOM 20075 O O . GLN F 3 113 ? 21.473 86.983 11.009 1.00 8.37 116 GLN H O 1
ATOM 20084 N N . ALA F 3 114 ? 23.244 87.163 9.621 1.00 7.12 117 ALA H N 1
ATOM 20085 C CA . ALA F 3 114 ? 22.517 86.710 8.432 1.00 8.04 117 ALA H CA 1
ATOM 20086 C C . ALA F 3 114 ? 22.458 85.218 8.135 1.00 8.33 117 ALA H C 1
ATOM 20087 O O . ALA F 3 114 ? 21.448 84.724 7.628 1.00 7.20 117 ALA H O 1
ATOM 20090 N N . TYR F 3 115 ? 23.515 84.498 8.501 1.00 7.87 118 TYR H N 1
ATOM 20091 C CA . TYR F 3 115 ? 23.619 83.091 8.147 1.00 8.92 118 TYR H CA 1
ATOM 20092 C C . TYR F 3 115 ? 23.672 82.057 9.245 1.00 8.31 118 TYR H C 1
ATOM 20093 O O . TYR F 3 115 ? 23.670 80.858 8.957 1.00 7.08 118 TYR H O 1
ATOM 20104 N N . LYS F 3 116 ? 23.703 82.498 10.496 1.00 6.71 119 LYS H N 1
ATOM 20105 C CA . LYS F 3 116 ? 23.760 81.548 11.605 1.00 6.10 119 LYS H CA 1
ATOM 20106 C C . LYS F 3 116 ? 22.712 80.435 11.434 1.00 5.26 119 LYS H C 1
ATOM 20107 O O . LYS F 3 116 ? 21.590 80.692 10.996 1.00 4.78 119 LYS H O 1
ATOM 20117 N N . PRO F 3 117 ? 23.108 79.168 11.660 1.00 5.04 120 PRO H N 1
ATOM 20118 C CA . PRO F 3 117 ? 22.181 78.041 11.545 1.00 5.76 120 PRO H CA 1
ATOM 20119 C C . PRO F 3 117 ? 20.918 78.372 12.337 1.00 6.73 120 PRO H C 1
ATOM 20120 O O . PRO F 3 117 ? 21.020 78.965 13.412 1.00 7.88 120 PRO H O 1
ATOM 20124 N N . PRO F 3 118 ? 19.736 77.894 11.901 1.00 6.65 121 PRO H N 1
ATOM 20125 C CA . PRO F 3 118 ? 19.434 77.078 10.716 1.00 6.95 121 PRO H CA 1
ATOM 20126 C C . PRO F 3 118 ? 19.340 77.770 9.351 1.00 6.98 121 PRO H C 1
ATOM 20127 O O . PRO F 3 118 ? 18.657 77.252 8.474 1.00 9.18 121 PRO H O 1
ATOM 20131 N N . ILE F 3 119 ? 19.928 78.953 9.178 1.00 6.41 122 ILE H N 1
ATOM 20132 C CA . ILE F 3 119 ? 19.886 79.590 7.856 1.00 6.57 122 ILE H CA 1
ATOM 20133 C C . ILE F 3 119 ? 20.924 78.831 6.995 1.00 7.63 122 ILE H C 1
ATOM 20134 O O . ILE F 3 119 ? 20.555 78.064 6.098 1.00 8.28 122 ILE H O 1
ATOM 20140 N N . MET F 3 120 ? 22.211 79.015 7.278 1.00 7.66 123 MET H N 1
ATOM 20141 C CA . MET F 3 120 ? 23.260 78.288 6.561 1.00 8.47 123 MET H CA 1
ATOM 20142 C C . MET F 3 120 ? 23.533 76.937 7.254 1.00 8.65 123 MET H C 1
ATOM 20143 O O . MET F 3 120 ? 23.383 76.810 8.466 1.00 8.37 123 MET H O 1
ATOM 20149 N N . PRO F 3 121 ? 23.837 75.879 6.484 1.00 8.30 124 PRO H N 1
ATOM 20150 C CA . PRO F 3 121 ? 24.119 74.589 7.128 1.00 8.10 124 PRO H CA 1
ATOM 20151 C C . PRO F 3 121 ? 25.300 74.755 8.111 1.00 7.40 124 PRO H C 1
ATOM 20152 O O . PRO F 3 121 ? 26.218 75.540 7.853 1.00 5.85 124 PRO H O 1
ATOM 20156 N N . VAL F 3 122 ? 25.279 74.032 9.237 1.00 8.62 125 VAL H N 1
ATOM 20157 C CA . VAL F 3 122 ? 26.369 74.154 10.222 1.00 8.64 125 VAL H CA 1
ATOM 20158 C C . VAL F 3 122 ? 27.772 73.875 9.692 1.00 8.79 125 VAL H C 1
ATOM 20159 O O . VAL F 3 122 ? 28.697 74.606 10.028 1.00 8.32 125 VAL H O 1
ATOM 20164 N N . ASN F 3 123 ? 27.925 72.856 8.842 1.00 7.95 126 ASN H N 1
ATOM 20165 C CA . ASN F 3 123 ? 29.233 72.517 8.297 1.00 7.67 126 ASN H CA 1
ATOM 20166 C C . ASN F 3 123 ? 29.863 73.718 7.602 1.00 7.65 126 ASN H C 1
ATOM 20167 O O . ASN F 3 123 ? 31.019 74.058 7.864 1.00 8.86 126 ASN H O 1
ATOM 20175 N N . TYR F 3 124 ? 29.091 74.407 6.766 1.00 5.76 127 TYR H N 1
ATOM 20176 C CA . TYR F 3 124 ? 29.623 75.570 6.079 1.00 5.84 127 TYR H CA 1
ATOM 20177 C C . TYR F 3 124 ? 29.840 76.743 7.037 1.00 6.54 127 TYR H C 1
ATOM 20178 O O . TYR F 3 124 ? 30.876 77.408 6.985 1.00 6.14 127 TYR H O 1
ATOM 20189 N N . PHE F 3 125 ? 28.890 76.950 7.948 1.00 7.10 128 PHE H N 1
ATOM 20190 C CA . PHE F 3 125 ? 28.966 78.066 8.894 1.00 8.12 128 PHE H CA 1
ATOM 20191 C C . PHE F 3 125 ? 30.180 78.016 9.808 1.00 7.87 128 PHE H C 1
ATOM 20192 O O . PHE F 3 125 ? 30.892 79.033 9.961 1.00 8.35 128 PHE H O 1
ATOM 20201 N N . LEU F 3 126 ? 30.434 76.856 10.419 1.00 6.55 129 LEU H N 1
ATOM 20202 C CA . LEU F 3 126 ? 31.585 76.741 11.317 1.00 5.95 129 LEU H CA 1
ATOM 20203 C C . LEU F 3 126 ? 32.912 76.785 10.547 1.00 6.89 129 LEU H C 1
ATOM 20204 O O . LEU F 3 126 ? 33.941 77.203 11.094 1.00 4.63 129 LEU H O 1
ATOM 20210 N N . ASP F 3 127 ? 32.891 76.371 9.277 1.00 6.14 130 ASP H N 1
ATOM 20211 C CA . ASP F 3 127 ? 34.087 76.483 8.440 1.00 7.03 130 ASP H CA 1
ATOM 20212 C C . ASP F 3 127 ? 34.304 78.005 8.258 1.00 5.76 130 ASP H C 1
ATOM 20213 O O . ASP F 3 127 ? 35.439 78.507 8.228 1.00 6.19 130 ASP H O 1
ATOM 20219 N N . GLY F 3 128 ? 33.202 78.752 8.179 1.00 6.41 131 GLY H N 1
ATOM 20220 C CA . GLY F 3 128 ? 33.293 80.202 8.069 1.00 6.42 131 GLY H CA 1
ATOM 20221 C C . GLY F 3 128 ? 33.845 80.789 9.363 1.00 6.81 131 GLY H C 1
ATOM 20222 O O . GLY F 3 128 ? 34.706 81.674 9.339 1.00 6.98 131 GLY H O 1
ATOM 20224 N N . GLU F 3 129 ? 33.388 80.275 10.507 1.00 6.55 132 GLU H N 1
ATOM 20225 C CA . GLU F 3 129 ? 33.895 80.777 11.793 1.00 8.24 132 GLU H CA 1
ATOM 20226 C C . GLU F 3 129 ? 35.411 80.620 11.872 1.00 7.53 132 GLU H C 1
ATOM 20227 O O . GLU F 3 129 ? 36.125 81.540 12.292 1.00 8.33 132 GLU H O 1
ATOM 20234 N N . ARG F 3 130 ? 35.881 79.472 11.390 1.00 8.71 133 ARG H N 1
ATOM 20235 C CA . ARG F 3 130 ? 37.300 79.116 11.344 1.00 8.08 133 ARG H CA 1
ATOM 20236 C C . ARG F 3 130 ? 38.117 80.130 10.515 1.00 8.74 133 ARG H C 1
ATOM 20237 O O . ARG F 3 130 ? 39.116 80.692 10.978 1.00 8.57 133 ARG H O 1
ATOM 20251 N N . GLN F 3 131 ? 37.645 80.410 9.309 1.00 7.12 134 GLN H N 1
ATOM 20252 C CA . GLN F 3 131 ? 38.318 81.341 8.402 1.00 6.98 134 GLN H CA 1
ATOM 20253 C C . GLN F 3 131 ? 38.146 82.814 8.755 1.00 7.25 134 GLN H C 1
ATOM 20254 O O . GLN F 3 131 ? 39.112 83.575 8.801 1.00 8.07 134 GLN H O 1
ATOM 20263 N N . LEU F 3 132 ? 36.924 83.219 9.036 1.00 7.34 135 LEU H N 1
ATOM 20264 C CA . LEU F 3 132 ? 36.644 84.620 9.359 1.00 8.04 135 LEU H CA 1
ATOM 20265 C C . LEU F 3 132 ? 37.312 85.073 10.650 1.00 7.40 135 LEU H C 1
ATOM 20266 O O . LEU F 3 132 ? 37.910 86.146 10.698 1.00 6.46 135 LEU H O 1
ATOM 20272 N N . GLY F 3 133 ? 37.207 84.242 11.689 1.00 7.55 136 GLY H N 1
ATOM 20273 C CA . GLY F 3 133 ? 37.787 84.586 12.979 1.00 6.09 136 GLY H CA 1
ATOM 20274 C C . GLY F 3 133 ? 39.283 84.767 12.888 1.00 5.89 136 GLY H C 1
ATOM 20275 O O . GLY F 3 133 ? 39.844 85.666 13.505 1.00 5.58 136 GLY H O 1
ATOM 20277 N N . THR F 3 134 ? 39.939 83.911 12.122 1.00 7.36 137 THR H N 1
ATOM 20278 C CA . THR F 3 134 ? 41.373 84.021 11.939 1.00 7.46 137 THR H CA 1
ATOM 20279 C C . THR F 3 134 ? 41.790 85.409 11.437 1.00 7.62 137 THR H C 1
ATOM 20280 O O . THR F 3 134 ? 42.667 86.056 12.027 1.00 6.93 137 THR H O 1
ATOM 20286 N N . ARG F 3 135 ? 41.179 85.870 10.348 1.00 8.05 138 ARG H N 1
ATOM 20287 C CA . ARG F 3 135 ? 41.547 87.176 9.807 1.00 8.61 138 ARG H CA 1
ATOM 20288 C C . ARG F 3 135 ? 41.147 88.314 10.732 1.00 8.55 138 ARG H C 1
ATOM 20289 O O . ARG F 3 135 ? 41.897 89.283 10.876 1.00 6.76 138 ARG H O 1
ATOM 20303 N N . LEU F 3 136 ? 39.977 88.205 11.368 1.00 8.24 139 LEU H N 1
ATOM 20304 C CA . LEU F 3 136 ? 39.546 89.253 12.286 1.00 6.62 139 LEU H CA 1
ATOM 20305 C C . LEU F 3 136 ? 40.595 89.438 13.387 1.00 8.51 139 LEU H C 1
ATOM 20306 O O . LEU F 3 136 ? 41.023 90.558 13.671 1.00 8.96 139 LEU H O 1
ATOM 20312 N N . MET F 3 137 ? 41.043 88.332 13.974 1.00 8.18 140 MET H N 1
ATOM 20313 C CA . MET F 3 137 ? 42.040 88.390 15.037 1.00 7.72 140 MET H CA 1
ATOM 20314 C C . MET F 3 137 ? 43.397 88.888 14.544 1.00 8.87 140 MET H C 1
ATOM 20315 O O . MET F 3 137 ? 44.069 89.663 15.226 1.00 8.05 140 MET H O 1
ATOM 20321 N N . GLU F 3 138 ? 43.835 88.412 13.383 1.00 7.95 141 GLU H N 1
ATOM 20322 C CA . GLU F 3 138 ? 45.125 88.857 12.854 1.00 7.92 141 GLU H CA 1
ATOM 20323 C C . GLU F 3 138 ? 45.170 90.375 12.717 1.00 7.02 141 GLU H C 1
ATOM 20324 O O . GLU F 3 138 ? 46.173 91.017 13.018 1.00 7.43 141 GLU H O 1
ATOM 20331 N N . LEU F 3 139 ? 44.048 90.947 12.318 1.00 6.48 142 LEU H N 1
ATOM 20332 C CA . LEU F 3 139 ? 43.953 92.389 12.134 1.00 7.81 142 LEU H CA 1
ATOM 20333 C C . LEU F 3 139 ? 43.823 93.133 13.471 1.00 9.25 142 LEU H C 1
ATOM 20334 O O . LEU F 3 139 ? 44.514 94.136 13.703 1.00 9.52 142 LEU H O 1
ATOM 20340 N N . ARG F 3 140 ? 42.966 92.619 14.359 1.00 8.00 143 ARG H N 1
ATOM 20341 C CA . ARG F 3 140 ? 42.749 93.264 15.651 1.00 6.84 143 ARG H CA 1
ATOM 20342 C C . ARG F 3 140 ? 43.914 93.195 16.623 1.00 6.10 143 ARG H C 1
ATOM 20343 O O . ARG F 3 140 ? 44.202 94.171 17.352 1.00 6.50 143 ARG H O 1
ATOM 20357 N N . ASN F 3 141 ? 44.602 92.059 16.612 1.00 5.44 144 ASN H N 1
ATOM 20358 C CA . ASN F 3 141 ? 45.669 91.825 17.565 1.00 7.21 144 ASN H CA 1
ATOM 20359 C C . ASN F 3 141 ? 47.034 92.364 17.174 1.00 8.18 144 ASN H C 1
ATOM 20360 O O . ASN F 3 141 ? 48.002 92.201 17.916 1.00 7.69 144 ASN H O 1
ATOM 20368 N N . LEU F 3 142 ? 47.113 93.039 16.033 1.00 8.60 145 LEU H N 1
ATOM 20369 C CA . LEU F 3 142 ? 48.388 93.600 15.609 1.00 10.28 145 LEU H CA 1
ATOM 20370 C C . LEU F 3 142 ? 48.554 94.960 16.288 1.00 10.32 145 LEU H C 1
ATOM 20371 O O . LEU F 3 142 ? 47.707 95.833 16.117 1.00 10.42 145 LEU H O 1
ATOM 20377 N N . ASN F 3 143 ? 49.639 95.141 17.043 1.00 10.35 146 ASN H N 1
ATOM 20378 C CA . ASN F 3 143 ? 49.901 96.409 17.732 1.00 10.33 146 ASN H CA 1
ATOM 20379 C C . ASN F 3 143 ? 48.685 96.805 18.553 1.00 9.30 146 ASN H C 1
ATOM 20380 O O . ASN F 3 143 ? 48.259 97.965 18.541 1.00 9.37 146 ASN H O 1
ATOM 20388 N N . TYR F 3 144 ? 48.162 95.823 19.287 1.00 7.74 147 TYR H N 1
ATOM 20389 C CA . TYR F 3 144 ? 46.957 95.936 20.106 1.00 7.57 147 TYR H CA 1
ATOM 20390 C C . TYR F 3 144 ? 46.899 97.068 21.129 1.00 7.94 147 TYR H C 1
ATOM 20391 O O . TYR F 3 144 ? 45.827 97.575 21.409 1.00 7.35 147 TYR H O 1
ATOM 20402 N N . TYR F 3 145 ? 48.036 97.467 21.676 1.00 9.10 148 TYR H N 1
ATOM 20403 C CA . TYR F 3 145 ? 48.036 98.512 22.693 1.00 10.63 148 TYR H CA 1
ATOM 20404 C C . TYR F 3 145 ? 48.584 99.849 22.228 1.00 11.32 148 TYR H C 1
ATOM 20405 O O . TYR F 3 145 ? 48.782 100.721 23.053 1.00 12.12 148 TYR H O 1
ATOM 20416 N N . ASP F 3 146 ? 48.853 100.012 20.935 1.00 10.31 149 ASP H N 1
ATOM 20417 C CA . ASP F 3 146 ? 49.415 101.266 20.438 1.00 10.67 149 ASP H CA 1
ATOM 20418 C C . ASP F 3 146 ? 48.481 102.468 20.496 1.00 11.46 149 ASP H C 1
ATOM 20419 O O . ASP F 3 146 ? 48.927 103.582 20.769 1.00 11.79 149 ASP H O 1
ATOM 20425 N N . THR F 3 147 ? 47.197 102.268 20.239 1.00 8.65 150 THR H N 1
ATOM 20426 C CA . THR F 3 147 ? 46.260 103.385 20.275 1.00 11.23 150 THR H CA 1
ATOM 20427 C C . THR F 3 147 ? 45.844 103.739 21.698 1.00 11.85 150 THR H C 1
ATOM 20428 O O . THR F 3 147 ? 45.283 102.903 22.407 1.00 12.16 150 THR H O 1
ATOM 20434 N N . PRO F 3 148 ? 46.101 104.988 22.122 1.00 12.46 151 PRO H N 1
ATOM 20435 C CA . PRO F 3 148 ? 45.719 105.397 23.480 1.00 12.96 151 PRO H CA 1
ATOM 20436 C C . PRO F 3 148 ? 44.208 105.235 23.645 1.00 12.71 151 PRO H C 1
ATOM 20437 O O . PRO F 3 148 ? 43.454 105.354 22.671 1.00 12.81 151 PRO H O 1
ATOM 20441 N N . LEU F 3 149 ? 43.757 104.967 24.869 1.00 11.68 152 LEU H N 1
ATOM 20442 C CA . LEU F 3 149 ? 42.329 104.795 25.122 1.00 11.00 152 LEU H CA 1
ATOM 20443 C C . LEU F 3 149 ? 41.462 105.969 24.687 1.00 10.81 152 LEU H C 1
ATOM 20444 O O . LEU F 3 149 ? 40.358 105.766 24.172 1.00 9.84 152 LEU H O 1
ATOM 20450 N N . GLU F 3 150 ? 41.956 107.192 24.866 1.00 9.41 153 GLU H N 1
ATOM 20451 C CA . GLU F 3 150 ? 41.175 108.361 24.487 1.00 11.17 153 GLU H CA 1
ATOM 20452 C C . GLU F 3 150 ? 40.829 108.286 22.991 1.00 11.29 153 GLU H C 1
ATOM 20453 O O . GLU F 3 150 ? 39.692 108.529 22.592 1.00 11.30 153 GLU H O 1
ATOM 20460 N N . GLU F 3 151 ? 41.802 107.875 22.185 1.00 12.29 154 GLU H N 1
ATOM 20461 C CA . GLU F 3 151 ? 41.595 107.758 20.745 1.00 13.44 154 GLU H CA 1
ATOM 20462 C C . GLU F 3 151 ? 40.787 106.505 20.378 1.00 12.18 154 GLU H C 1
ATOM 20463 O O . GLU F 3 151 ? 39.970 106.526 19.446 1.00 10.86 154 GLU H O 1
ATOM 20470 N N . LEU F 3 152 ? 41.022 105.412 21.100 1.00 9.90 155 LEU H N 1
ATOM 20471 C CA . LEU F 3 152 ? 40.297 104.182 20.821 1.00 9.16 155 LEU H CA 1
ATOM 20472 C C . LEU F 3 152 ? 38.815 104.391 21.126 1.00 8.59 155 LEU H C 1
ATOM 20473 O O . LEU F 3 152 ? 37.961 103.874 20.418 1.00 8.38 155 LEU H O 1
ATOM 20479 N N . ARG F 3 153 ? 38.505 105.190 22.148 1.00 8.03 156 ARG H N 1
ATOM 20480 C CA . ARG F 3 153 ? 37.106 105.475 22.487 1.00 9.26 156 ARG H CA 1
ATOM 20481 C C . ARG F 3 153 ? 36.450 106.199 21.312 1.00 8.37 156 ARG H C 1
ATOM 20482 O O . ARG F 3 153 ? 35.313 105.914 20.959 1.00 9.15 156 ARG H O 1
ATOM 20496 N N . LYS F 3 154 ? 37.185 107.120 20.694 1.00 10.38 157 LYS H N 1
ATOM 20497 C CA . LYS F 3 154 ? 36.657 107.844 19.542 1.00 11.42 157 LYS H CA 1
ATOM 20498 C C . LYS F 3 154 ? 36.524 106.958 18.296 1.00 11.22 157 LYS H C 1
ATOM 20499 O O . LYS F 3 154 ? 35.553 107.091 17.552 1.00 11.22 157 LYS H O 1
ATOM 20509 N N . GLN F 3 155 ? 37.485 106.058 18.075 1.00 10.94 158 GLN H N 1
ATOM 20510 C CA . GLN F 3 155 ? 37.440 105.142 16.935 1.00 8.97 158 GLN H CA 1
ATOM 20511 C C . GLN F 3 155 ? 36.203 104.283 17.048 1.00 10.26 158 GLN H C 1
ATOM 20512 O O . GLN F 3 155 ? 35.440 104.162 16.095 1.00 9.91 158 GLN H O 1
ATOM 20521 N N . ARG F 3 156 ? 35.971 103.732 18.244 1.00 11.49 159 ARG H N 1
ATOM 20522 C CA . ARG F 3 156 ? 34.793 102.898 18.491 1.00 8.42 159 ARG H CA 1
ATOM 20523 C C . ARG F 3 156 ? 33.534 103.742 18.345 1.00 8.60 159 ARG H C 1
ATOM 20524 O O . ARG F 3 156 ? 32.521 103.279 17.828 1.00 8.86 159 ARG H O 1
ATOM 20538 N N . GLY F 3 157 ? 33.601 104.998 18.774 1.00 8.20 160 GLY H N 1
ATOM 20539 C CA . GLY F 3 157 ? 32.442 105.863 18.653 1.00 9.60 160 GLY H CA 1
ATOM 20540 C C . GLY F 3 157 ? 31.540 105.938 19.874 1.00 10.68 160 GLY H C 1
ATOM 20541 O O . GLY F 3 157 ? 30.372 106.309 19.771 1.00 13.49 160 GLY H O 1
ATOM 20543 N N . VAL F 3 158 ? 32.071 105.598 21.039 1.00 11.61 161 VAL H N 1
ATOM 20544 C CA . VAL F 3 158 ? 31.269 105.646 22.250 1.00 11.44 161 VAL H CA 1
ATOM 20545 C C . VAL F 3 158 ? 31.024 107.097 22.668 1.00 12.53 161 VAL H C 1
ATOM 20546 O O . VAL F 3 158 ? 31.728 108.015 22.234 1.00 11.51 161 VAL H O 1
ATOM 20551 N N . ARG F 3 159 ? 29.974 107.285 23.454 1.00 11.78 162 ARG H N 1
ATOM 20552 C CA . ARG F 3 159 ? 29.634 108.565 24.037 1.00 11.80 162 ARG H CA 1
ATOM 20553 C C . ARG F 3 159 ? 30.157 108.300 25.450 1.00 12.46 162 ARG H C 1
ATOM 20554 O O . ARG F 3 159 ? 29.661 107.389 26.129 1.00 12.43 162 ARG H O 1
ATOM 20568 N N . VAL F 3 160 ? 31.236 108.976 25.838 1.00 13.55 163 VAL H N 1
ATOM 20569 C CA . VAL F 3 160 ? 31.834 108.786 27.167 1.00 15.21 163 VAL H CA 1
ATOM 20570 C C . VAL F 3 160 ? 30.989 109.472 28.227 1.00 17.93 163 VAL H C 1
ATOM 20571 O O . VAL F 3 160 ? 30.895 110.707 28.245 1.00 19.93 163 VAL H O 1
ATOM 20576 N N . VAL F 3 161 ? 30.372 108.703 29.118 1.00 18.26 164 VAL H N 1
ATOM 20577 C CA . VAL F 3 161 ? 29.562 109.334 30.146 1.00 21.49 164 VAL H CA 1
ATOM 20578 C C . VAL F 3 161 ? 30.352 109.517 31.438 1.00 21.30 164 VAL H C 1
ATOM 20579 O O . VAL F 3 161 ? 30.253 110.564 32.068 1.00 21.92 164 VAL H O 1
ATOM 20584 N N . HIS F 3 162 ? 31.224 108.558 31.735 1.00 23.39 165 HIS H N 1
ATOM 20585 C CA . HIS F 3 162 ? 32.076 108.556 32.927 1.00 27.20 165 HIS H CA 1
ATOM 20586 C C . HIS F 3 162 ? 31.286 108.745 34.216 1.00 29.32 165 HIS H C 1
ATOM 20587 O O . HIS F 3 162 ? 30.064 108.527 34.168 1.00 33.75 165 HIS H O 1
#

GO terms:
  GO:0005515 protein binding (F, IPI)

Organism: Methylococcus capsulatus (strain ATCC 33009 / NCIMB 11132 / Bath) (NCBI:txid243233)

Secondary structure (DSSP, 8-state):
----TTT-HHHHHHHHHH--SS-S-S---TTTTSPPSSSS--HHHHHHTT-S--BTTSTT--B-S--SS--TT---SS-GGG-S---S-TT----TT---HHHHHHHHHHHHHHHHHHHHHHHHTTGGGGS-HHIIIIIIIIIIHHHHHHHHHHHHTTHHHHHH-SSHHHHHHHHHHHHHHHHHHHHHHHHHHHHHHHSTT----SHHHHHHHHH-STTHHHHHHHHHHHHT---HHHHHHHIIIIIIIIIIHIIIIIIIHHHGGGGT--HHHHHHHHHHHHHHHHHHHHHIIIIIIIIT-TTTHHHHHHHHHHHHHHHHHHHHHHHHHHGGGGGGSPTTS--HHHHHHHHHHHHHHHHHHTGGGGT----HHHHHHHHHTTT-/----TTT-HHHHHHHHHHS-SS-S-S---TTTTS--SSSS--HHHHHHTT-S--BTTSTT--B-S--SS--TT---SS-GGG-S---S-TT----TT---HHHHHHHHHHHHHHHHHHHHHHHHTTGGGGS-HHIIIIIIIIIIHHHHHHHHHHHHTTHHHHHH-SSHHHHHHHHHHHHHHHHHHHHHHHHHHHHHHHSTT----SHHHHHHHHH-STTHHHHHHHHHHHHT---HHHHHHHIIIIIIIIIIHIIIIIIIIHHGGGGT--HHHHHHHHHHHHHHHHHHHHHIIIIIIIIT-TTTHHHHHHHHHHHHHHHHHHHHHHHHHHTHHHHTSPTTS--HHHHHHHHHHHHHHHHHHTGGGGT----HHHHHHHHHTT--/--SS------HHHHHTTGGGG----TT-S-SS--S----TT---SS---HHHHHHHHHHHHHHHHHHIIIIIHHTTTTTSS-HHHHHHHHHHHHHHHHHHHHHHHHHHHHHHH--SHHHHHHHHHHHHHHHHHHHHHHHHHHHHHHHSS--TTTTTHHHHGGGSSHHHHHHIIIIIHHHSS-HHHHHIIIIIIIIIIIIHHHHHHHHHHHHHTT--HHHHHHHHHHHHHHHHHHHHHHHHHHHTTSHHHHHHHHHHHHHHHHHHHHHHHHHHHHHHHHS-SS-SS-HHHHHIIIIIIIIIIIIHHTTGGGT----TTHHHHHHHHTTHHHHHHHHHHHTGGGSSSB-----HHHHHHHHHHSTTHIIIIIHHHHHHHHTTTT-TTS---THHHHHHTT---EE-TTT--EE-TTT-SS----EEEEETTEEEEESSHHHHHHHHH-GGG--PPPHHHHSTT-BHHHHHHHTT-B-TTSSBBS-BSS--SSS--BHHHHHTTT-B---GGGG-/--SS------HHHHHTTTGGG----TT-S-SS--S----TT---SS---HHHHHHHHHHHHHHHHHHIIIIIHHTTTTTSS-HHHHHHHHHHHHHHHHHHHHHHHHHHHHHHH--SHHHHHHHHHHHHHHHHHHHHHHHHHHHHHHHSS--TTTTTHHHHGGGSHHHHHHHIIIIIHHHSS-HHHHHIIIIIIIIIIIIHHHHHHHHHHHHHTT--HHHHHHHHHHTTHHHHHHHHHHHHHHHTTSHHHHHHHHHHHHHHHHHHHHHHHHHHHHHHHHS-SS-SS-HHHHHIIIIIIIIIIIIHHTTGGGT----TTHHHHHHHHHHHHHHHHHHHHHTGGGSSSB--PPPHHHHHHHHHHSTTHIIIIIHHHHHHHHTTTT-TTS---HHHHHHHTT---EE-TTT--EE-TTT-SS----EEEEETTEEEEESSHHHHHHHHH-GGG--PPPHHHHSTT-BHHHHHHHTT-B-TTSSBBS-BSS-SSSS--BHHHHHHHT-B---GGGG-/--SSS-HHHHHHHHHHHT--SHHHHHHHHHHHHHHHSSTT-S--TTTTTHHHHHHHHHHHHHHHHHHHS-HHHHHHB-TTS-BHHHHHHHHHHHHHH--SHHHHHHHHHHHHHHHTTTTS-HHHHHHHHHHHHHHHHHHHTTTTT-S-HHHHHHHHT-EE--/--SSS-HHHHHHHHHHHT--SHHHHHHHHHHHHHHHSSTT-S--TTTTTHHHHHHHHHHHHHHHHHHHS-HHHHHHB-TTS-BHHHHHHHHHHHHHT--SHHHHHHHHHHHHHHHTTTTS-HHHHHHHHHHHHHHHHHHHTTTTT-S-HHHHHHHHT-EE--

B-factor: mean 12.39, std 6.55, range [2.0, 74.29]

Nearest PDB structures (foldseek):
  1mty-assembly1_H  TM=1.006E+00  e=4.841E-24  Methylococcus capsulatus str. Bath
  1mty-assembly1_G  TM=1.005E+00  e=8.986E-24  Methylococcus capsulatus str. Bath
  1mmo-assembly1_H  TM=1.004E+00  e=4.008E-23  Methylococcus capsulatus
  1fz0-assembly1_F  TM=1.004E+00  e=5.461E-23  Methylococcus capsulatus
  1mhy-assembly1_G-2  TM=9.926E-01  e=5.286E-16  Methylosinus trichosporium

Sequence (2116 aa):
AANRAPTSVNAQEVHRWLQSFNWDFKNNRTKYATKYKMANETKEQFKLIAKEYARMEAVKDERQFGSLQVALTRLNAGVRVHPKWNETMKVVSNFLEVGEYNAIAATGMLWDSAQAAEQKNGYLAQVLDEIRHTHQCAYVNYYFAKNGQDPAGHNDARRTRTIGPLWKGMKRVFSDGFISGDAVECSLNLQLVGEACFTNPLIVAVTEWAAANGDEITPTVFLSIETDELRHMANGYQTVVSIANDPASAKYLNTDLNNAFWTQQKYFTPVLGMLFEYGSKFKVEPWVKTWDRWVYEDWGGIWIGRLGKYGVESPRSLKDAKQDAYWAHHDLYLLAYALWPTGFFRLALPDQEEMEWFEANYPGWYDHYGKIYEEWRARGCEDPSSGFIPLMWFIENNHPIYIDRVSQVPFCPSLAKGASTLRVHEYNGEMHTFSDQWGERMWLAEPERYECQNIFEQYEGRELSEVIAELHGLRSDGKTLIAQPHVRGDKLWTLDDIKRLNCVFKNPVKAFAANRAPTSVNAQEVHRWLQSFNWDFKNNRTKYATKYKMANETKEQFKLIAKEYARMEAVKDERQFGSLQVALTRLNAGVRVHPKWNETMKVVSNFLEVGEYNAIAATGMLWDSAQAAEQKNGYLAQVLDEIRHTHQCAYVNYYFAKNGQDPAGHNDARRTRTIGPLWKGMKRVFSDGFISGDAVECSLNLQLVGEACFTNPLIVAVTEWAAANGDEITPTVFLSIETDELRHMANGYQTVVSIANDPASAKYLNTDLNNAFWTQQKYFTPVLGMLFEYGSKFKVEPWVKTWDRWVYEDWGGIWIGRLGKYGVESPRSLKDAKQDAYWAHHDLYLLAYALWPTGFFRLALPDQEEMEWFEANYPGWYDHYGKIYEEWRARGCEDPSSGFIPLMWFIENNHPIYIDRVSQVPFCPSLAKGASTLRVHEYNGEMHTFSDQWGERMWLAEPERYECQNIFEQYEGRELSEVIAELHGLRSDGKTLIAQPHVRGDKLWTLDDIKRLNCVFKNPVKAFERRRGLTDPEMAAVILKALPEAPLDGNNKMGYFVTPRWKRLTEYEALTVYAQPNADWIAGGLDWGDWTQKFHGGRPSWGNETTELRTVDWFKHRDPLRRWHAPYVKDKAEEWRYTDRFLQGYSADGQIRAMNPTWRDEFINRYWGAFLFNEYGLFNAHSQGAREALSDVTRVSLAFWGFDKIDIAQMIQLERGFLAKIVPGFDESTAVPKAEWTNGEVYKSARLAVEGLWQEVFDWNESAFSVHAVYDALFGQFVRREFFQRLAPRFGDNLTPFFINQAQTYFQIAKQGVQDLYYNCLGDDPEFSDYNRTVMRNWTGKWLEPTIAALRDFMGLFAKLPAGTTDKEEITASLYRVVDDWIEDYASRIDFKADRDQIVKAVLAGLKERRRGLTDPEMAAVILKALPEAPLDGNNKMGYFVTPRWKRLTEYEALTVYAQPNADWIAGGLDWGDWTQKFHGGRPSWGNETTELRTVDWFKHRDPLRRWHAPYVKDKAEEWRYTDRFLQGYSADGQIRAMNPTWRDEFINRYWGAFLFNEYGLFNAHSQGAREALSDVTRVSLAFWGFDKIDIAQMIQLERGFLAKIVPGFDESTAVPKAEWTNGEVYKSARLAVEGLWQEVFDWNESAFSVHAVYDALFGQFVRREFFQRLAPRFGDNLTPFFINQAQTYFQIAKQGVQDLYYNCLGDDPEFSDYNRTVMRNWTGKWLEPTIAALRDFMGLFAKLPAGTTDKEEITASLYRVVDDWIEDYASRIDFKADRDQIVKAVLAGLKLGIHSNDTRDAWVNKIAHVNTLEKAAEMLKQFRMDHTTPFRNSYELDNDYLWIEAKLEEKVAVLKARAFNEVDFRHKTAFGEDAKSVLDGTVAKMNAAKDKWEAEKIHIGFRQAYKPPIMPVNYFLDGERQLGTRLMELRNLNYYDTPLEELRKQRGVRVVHLGIHSNDTRDAWVNKIAHVNTLEKAAEMLKQFRMDHTTPFRNSYELDNDYLWIEAKLEEKVAVLKARAFNEVDFRHKTAFGEDAKSVLDGTVAKMNAAKDKWEAEKIHIGFRQAYKPPIMPVNYFLDGERQLGTRLMELRNLNYYDTPLEELRKQRGVRVVH

Foldseek 3Di:
DDDDDDDDADLQNVLVCQQVPADDDDPLAFPDDALFAFAQAQAFDDRGDPVVLVVVLVVLVCQLVCCLPPVCVVVLLLEQFPLLLLQLLLCVLVLVLLLLVLLLVLLVSVLRHHNGSRLNVLSNSSNVLSVVSNVLSLVLLVSNLVRYDANFSSVPVVQLVVLDLLSLLSCQQRHCQLHPDHSLLNLLSNALAPLQQDVLVPLVVSLVQCVQRSRPSSCSRSVSSNVCSVSRNSSSLSSLVRGLVDPSCLVPVLVSNLLSNCSNLVSCLQVVQQSQLFSHQDHDDRSLVVNCCRQVNRRLNPVQVVCVVSVGHRRPCSVVSNQQRQCRNVQQVLVCLLPQLRHRGEGEQHDPVSLVVCCVVRPVCCVQVVVLSVVCVVQVCQALVSLDRNVVVCVVVVFDWAAAQNSSRIGGLVRDPGQNDWDWDADPHDIGIHRDDSSVVVCVVCVVVGDDQHPLRVQAFHQSLVSCLVSVQADPVSWFGSGHSHSDPDNGHTSVSSVSSRDGRHRVVVVD/DDDDDDDDDDLQNVLVCQLVPADDDVPLAFPDDALFAQAAVQAFDDSGDVVVLCVVLVVLVCQLVCCLVPVCVVVLLLAQFDLLQLQLLLCVLVLVLLLLVLLLVLLCNVLRHHNGRRLNVLSVSSNVLSVVSNVLSLVLLVSNLVRYDANFSSVPVVQLVVLDLLSLLSCQQRHCQLPPDHSLLNLLSNALANLQQDVLVPLVVSCVQRVVRSHPSSCSRSVSSNVCSVSSNRSSLSSLVRGLVDPSCLVPVLVSNLLSNCSNLVSCLQVVQQSQLFSHDDHDDRSLVVNCCRQVNRNQPPVQVVCVVSVYHRRPCSVVSNQQRLCRNVQQVLVCLLPQLRHRGEGEQDDPVSQVVCCVVRPPCCVASVVLSVVQVVCPCQALPSLDRSVVVCVVVVFDWAAQLNSSRIGTLVRDPGQSDWDWDADPHRIGIHRDDSSVVVCVVCVVSGDDDHSLRVQAFPWSLVSCLVSVQDDVVSWFGSYHSHSDDDSTHTSVSSVSSRDGGHNVVVVD/DDDDLVPHPVNVVVVVVPDDPDDPDPPPDQCVVPDDPDDDNDPLCRVFFQPDQDPVQQAAHPHDDADPDADVVRHGQEHPVQAPFHFNHLRPFAQVVSDDPVVLVVVVVVLVVVLVVVLVVCLVVVLCVQFFPCCVQPVLQAPVLLCLVLLLLLLLLLPLCCRHRPGRNVNRLSNSLSVLSNVLSVLSLVLQVSCPVRPPPRDSDSVRNNCCCVPNQQQVLSNVLSCCLRPVDRRNLLNLCCSLLAQCLQQVCCVLPVPCCVQSVVRSHPPSVSSSVSVVVSSVSSLSSSCCVLQVGGCVHPVCNLVSLVVSLVSNVVSNVSSLVRLQSNLVVVVVDDPPRDDPVSSLVSNLVSLVVSCVSHVVSSPRDDDSVVSSVSSCVSND/DDDDLVPHPVNVVVVVVPDDPDDPDPPPQQVPVDDDPDPDRDPLCSVFFQPDQDPVQQAAHPHHDADPDADVVRHGQEHPVQAQFDFNHLRQADQVVSDDPVVLVVVVVVLVVVLVVVLVVCLVVVLCVQFFPCCVQPVLLAPVLLCLVLLLLLLLLLPLVCRHRPGRNSNRLSNSLSVLSNVLSVVSLVLQVSCCVRPPPRDSDSVRNNCCCPPNQLQVLSNVLSCCLRPVDRRNLLSLCCSLLAQCLQQVCCCLPVPCCVQSVVRSDPSSVSSSVSVVVSSVSSLSSSCCVLQVGGCVRPVCNLVSLVVSLVSNVVSNVSSLVSLQSNLQVVVVDDPPRDDPVSSLVSNLVSVVCSCVSHCVSSPNDDDSVVSSVSSVVRND/DDLVDDPVLVVLLVVLVPDDALVVLLVVLLLLLCQDHDPNHVDCVCVSPSVVSSVSSLVSNLVRQVVPDDVVCQAAPFSVGHGLVVVLVVLLVQLVVQPALVSLVCSLSSCCSNGPPPGHHVVSVVVSVVRSVVSNCVRCVDCVPVDDPVVVCVVVPHDDDD/DDLVDDDVLVVLLVVLVPDDALVVLLVVLLLLLCQDDDPNHVDCPCVSPSVVSSVSSLVSNLVNQVVPDDVVCQQAAFSVGHGLVVVLVVLLVVLVVDPALVSLVCSVSSCCSNGPPPGHRPVSVVVSVVRSVVSNCVRCVDCVPVDDPVVVCVVVPDDDPD

Solvent-accessible surface area: 61246 Å² total; per-residue (Å²): 0,8,49,98,74,66,37,16,5,60,4,99,36,1,3,132,62,2,42,28,0,20,7,143,33,191,37,27,44,18,6,13,11,30,11,16,154,15,49,93,128,14,125,9,104,87,97,23,2,4,0,34,4,0,67,40,0,16,66,41,10,66,97,3,29,3,0,0,76,19,0,0,60,45,3,71,0,1,39,49,0,12,6,14,0,0,7,8,0,0,3,17,0,3,8,10,1,0,2,10,1,0,2,1,0,1,0,0,1,0,2,4,7,0,36,2,2,10,0,3,16,6,0,4,12,0,0,0,0,1,0,4,0,4,3,5,0,0,18,0,3,48,12,0,0,112,35,4,7,1,1,2,0,2,4,5,4,14,43,0,3,4,1,8,9,15,3,5,1,8,2,4,1,5,0,0,0,4,0,0,1,2,0,1,12,2,0,0,3,2,0,1,0,0,9,9,0,0,8,28,31,15,1,60,16,0,9,76,9,0,3,12,0,0,0,0,0,0,1,2,2,0,64,13,0,54,67,0,5,110,23,0,27,15,4,0,39,6,0,1,52,3,0,22,151,30,106,9,7,104,100,14,3,37,15,3,2,2,10,0,0,6,3,0,7,28,3,4,3,9,4,9,0,4,24,5,0,5,11,0,26,39,42,70,31,29,6,42,123,9,9,43,79,13,0,60,86,66,2,7,38,114,28,4,48,126,2,37,154,39,52,12,91,52,7,134,0,20,149,37,0,92,124,48,9,82,36,20,0,0,22,5,6,3,5,10,0,1,5,3,5,4,9,4,23,6,23,12,11,6,48,118,110,6,16,126,55,1,61,80,46,0,95,26,0,64,102,30,0,0,94,12,5,68,76,0,108,90,94,17,0,20,47,24,102,43,38,6,1,0,21,46,17,2,125,98,66,121,33,57,10,10,8,2,12,1,4,1,12,8,25,7,15,67,25,28,85,24,44,76,50,25,65,0,1,51,23,68,62,25,33,9,12,0,6,9,74,24,3,0,14,4,3,0,12,4,1,2,2,5,20,0,3,17,1,11,17,16,0,76,43,25,19,4,2,73,0,2,41,52,6,90,2,31,11,75,93,50,74,18,1,0,2,0,0,4,26,111,17,94,129,37,0,29,29,78,30,0,113,217,19,101,13,52,6,130,8,24,12,121,94,98,0,1,41,97,73,72,39,16,4,74,11,81,30,1,2,108,64,1,36,30,0,22,7,143,32,181,38,28,45,20,6,13,12,30,2,8,110,20,50,98,121,13,103,13,107,49,96,24,2,4,0,37,2,0,72,36,0,16,61,38,10,51,92,3,28,3,0,0,72,24,0,0,59,34,3,64,0,0,40,48,0,11,1,15,0,0,4,11,0,0,5,14,0,2,9,8,1,0,3,12,1,0,2,1,0,0,0,0,0,0,2,3,6,0,36,3,2,15,0,2,12,8,0,5,11,1,0,0,0,2,0,4,0,4,2,4,0,0,8,0,3,43,4,0,1,88,40,5,5,0,1,2,0,2,3,4,5,13,42,0,3,3,1,8,8,14,3,4,0,8,3,2,2,6,0,0,0,3,0,0,2,1,0,1,14,0,0,1,3,2,0,1,0,0,8,16,1,2,9,40,26,12,2,50,5,0,15,70,8,0,2,12,0,0,0,0,0,0,1,3,0,0,70,12,0,57,56,0,5,102,19,0,33,7,4,0,53,14,0,0,52,3,0,19,148,29,98,5,9,102,97,13,3,42,16,3,2,2,10,0,0,5,3,0,5,25,3,3,3,9,4,9,0,5,23,4,0,6,10,0,31,39,44,66,30,26,5,40,128,8,7,35,84,14,0,74,94,69,3,10,36,128,30,6,51,120,2,37,166,42,50,9,112,58,7,151,0,13,157,49,0,86,147,38,9,84,36,20,0,0,21,6,5,3,6,10,0,0,7,3,4,4,8,4,21,5,22,13,10,3,53,118,117,6,13,101,58,1,64,83,48,0,93,22,0,70,114,34,0,0,110,15,1,63,80,0,105,91,91,14,0,31,55,19,95,44,18,4,2,0,20,57,15,2,127,99,72,123,32,45,9,9,6,1,13,2,5,1,12,7,27,6,20,69,21,28,84,19,50,71,41,27,44,0,1,39,29,70,63,28,35,9,10,0,5,8,76,26,3,0,20,5,2,0,14,4,1,1,3,4,19,1,2,14,2,10,18,16,0,57,49,28,22,4,6,71,0,2,42,53,6,87,3,32,12,75,84,42,120,16,1,0,2,0,0,1,24,103,39,91,132,36,0,33,40,103,27,0,120,95,24,102,17,41,6,134,18,24,13,142,96,104,200,116,117,21,0,1,4,15,27,107,16,2,45,56,1,53,187,40,39,22,129,57,76,28,10,71,35,68,85,13,4,64,39,6,110,53,81,66,112,159,27,16,66,5,0,2,0,1,2,30,0,5,4,2,4,20,16,0,17,22,8,53,4,1,11,1,6,0,3,11,16,8,2,10,8,8,0,0,0,16,7,0,2,16,2,14,4,57,34,10,5,56,1,11,2,50,75,85,20,24,1,16,43,11,0,73,35,5,8,12,6,20,62,2,0,52,27,3,1,63,4,5,2,5,0,2,21,12,76,46,5,57,76,66,0,38,70,65,0,0,15,83,11,2,0,0,0,0,0,0,0,3,0,0,3,0,2,6,0,6,3,0,0,1,0,0,0,0,0,2,0,5,2,3,3,0,5,0,5,11,17,2,0,6,0,0,1,1,2,0,0,0,4,0,0,30,99,8,9,119,84,22,95,32,23,3,66,62,0,53,50,12,0,42,119,12,131,3,0,40,19,0,32,102,3,0,21,6,0,2,4,101,0,6,1,2,0,2,7,3,2,0,0,9,2,0,0,0,0,0,0,0,2,0,0,1,7,5,0,0,4,24,0,0,2,93,20,27,0,13,0,0,4,3,3,0,6,1,4,2,3,10,15,6,31,12,24,50,2,1,26,9,3,0,10,75,4,2,0,70,1,113,120,10,32,90,8,0,51,38,0,0,61,3,6,3,31,59,20,20,119,40,1,12,18,0,0,88,42,0,1,28,0,16,94,94,16,57,112,81,16,30,69,90,127,58,6,31,45,0,0,37,41,1,0,50,1,1,42,90,7,4,2,57,92,2,66,36,178,27,70,106,70,118,4,0,100,36,0,10,71,28,36,140,218,168,115,30,1,1,4,15,29,106,16,3,45,44,0,56,142,28,37,33,186,62,79,26,11,69,35,67,112,11,4,75,39,5,110,54,82,61,165,191,33,24,66,5,0,3,0,1,3,29,0,4,3,2,3,19,15,0,19,22,8,55,4,1,12,2,5,0,3,11,16,7,0,11,7,10,0,0,0,15,6,0,2,14,1,14,3,74,36,10,6,56,1,12,4,48,75,94,20,22,1,14,26,10,0,90,32,4,9,17,6,19,67,2,0,46,23,3,0,65,3,4,0,5,0,2,22,21,70,45,7,56,74,70,1,44,59,80,6,0,17,68,16,2,0,0,0,0,0,0,0,3,0,0,3,0,2,8,1,4,4,2,0,1,0,0,0,0,0,0,0,5,2,2,5,0,5,0,4,9,10,2,0,8,0,0,3,1,2,0,0,0,4,0,0,31,95,12,13,132,87,22,96,32,22,2,63,62,0,54,54,15,0,35,120,15,123,5,0,72,10,0,32,91,2,0,18,8,0,1,2,76,0,5,0,2,0,2,6,4,2,0,1,10,1,0,0,1,0,0,0,0,0,1,0,0,8,5,0,0,4,27,0,0,1,93,21,28,0,12,0,0,4,3,5,0,5,1,1,2,3,9,14,6,32,11,17,52,1,0,30,10,3,0,8,76,5,2,0,71,2,96,137,15,33,99,8,0,54,36,0,0,66,2,7,2,30,60,19,19,104,37,1,13,15,0,3,85,25,0,0,11,0,18,64,117,17,52,113,79,16,31,69,117,122,58,8,31,46,0,2,45,39,2,3,45,1,1,42,64,12,3,2,55,92,1,90,35,160,15,48,94,68,107,1,0,136,40,1,25,84,13,34,220,158,11,2,54,74,22,111,48,9,90,62,37,69,90,91,11,63,122,12,124,70,19,83,131,0,0,90,50,0,83,84,4,0,94,36,15,6,18,4,45,3,103,34,35,134,21,18,50,15,5,22,41,0,9,5,59,0,5,24,48,0,1,29,18,1,7,159,68,43,94,81,87,28,11,52,71,76,0,2,59,42,58,67,0,119,70,23,8,66,36,10,20,63,110,1,84,68,3,162,61,54,68,77,0,4,104,19,0,2,29,8,11,25,20,40,20,2,4,0,0,3,0,29,40,0,6,30,0,14,62,58,0,3,33,43,0,6,62,45,5,3,84,96,12,27,103,32,74,13,111,72,3,44,140,81,13,51,18,133,87,28,116,129,17,2,54,74,14,86,57,10,90,54,34,66,87,80,11,70,126,13,104,57,22,98,116,0,0,81,65,0,70,83,3,0,51,36,13,6,16,4,64,3,107,34,35,136,22,18,52,13,6,22,43,0,9,6,57,0,5,30,47,0,0,35,18,0,9,157,68,38,96,82,85,35,9,47,68,67,0,4,52,39,55,64,0,122,71,25,9,71,36,22,13,60,142,0,87,56,4,162,55,54,58,75,0,7,133,37,0,1,27,7,10,14,14,41,20,2,4,0,0,4,0,29,37,0,7,28,0,16,63,50,0,3,34,49,0,6,58,41,5,4,86,95,12,29,106,28,69,18,108,83,5,45,141,77,16,51,18,138,80,33,126